Protein AF-0000000084641080 (afdb_homodimer)

pLDDT: mean 79.02, std 22.58, range [19.97, 98.75]

Organism: NCBI:txid1299332

InterPro domains:
  IPR001754 Orotidine 5'-phosphate decarboxylase domain [PF00215] (930-1069)
  IPR005479 Carbamoyl phosphate synthase, ATP-binding domain [PF02786] (374-576)
  IPR005479 Carbamoyl phosphate synthase, ATP-binding domain [PS00866] (410-424)
  IPR005479 Carbamoyl phosphate synthase, ATP-binding domain [PS00867] (539-546)
  IPR005480 Carbamoyl-phosphate synthetase, large subunit oligomerisation domain [PF02787] (115-191)
  IPR005480 Carbamoyl-phosphate synthetase, large subunit oligomerisation domain [SM01096] (112-235)
  IPR005483 Carbamoyl phosphate synthase, CPSase domain [PR00098] (263-277)
  IPR005483 Carbamoyl phosphate synthase, CPSase domain [PR00098] (292-302)
  IPR005483 Carbamoyl phosphate synthase, CPSase domain [PR00098] (414-426)
  IPR005483 Carbamoyl phosphate synthase, CPSase domain [PR00098] (450-469)
  IPR005483 Carbamoyl phosphate synthase, CPSase domain [PR00098] (484-501)
  IPR005483 Carbamoyl phosphate synthase, CPSase domain [PR00098] (539-568)
  IPR005483 Carbamoyl phosphate synthase, CPSase domain [PR00098] (628-646)
  IPR011060 Ribulose-phosphate binding barrel [SSF51366] (931-1075)
  IPR011607 Methylglyoxal synthase-like domain [PF02142] (672-764)
  IPR011607 Methylglyoxal synthase-like domain [PS51855] (652-799)
  IPR011607 Methylglyoxal synthase-like domain [SM00851] (671-764)
  IPR011761 ATP-grasp fold [PS50975] (379-570)
  IPR013785 Aldolase-type TIM barrel [G3DSA:3.20.20.70] (931-1079)
  IPR013815 ATP-grasp fold, subdomain 1 [G3DSA:3.30.1490.20] (387-456)

Foldseek 3Di:
DVCLFQVFPPVVVVVVVVVPDDQQRDAGPFLSPGGNPPAFDFQKDKDKDFAADCLLFPQFDQFDDPFDRGLKMFMAIGNDDLQRVLFRQCLRPDPDNGALLDDDDDDALVVLLQVLQTDGPCNVNSLLVNVLRPDDLVSSCVSNVPDSVVSVSSNVVSVLLVVLLPDPDDDLQSLLVCVQSVDALQNSCSSVVVQVHSVSSVVVCVVSQFAWAKDANRSHHVPGDTPQQEIETGRDSDSPDHHPHAADAQFAEEEEEAQGIFDFQFHQLLLVLRLLLQVLVVVVGHQYEYEYGGPVHPSSNSPSGSHYYNGRLDLVTVVSVLVVQQVSNPPHPGHPEYEQFRRGDSSLVCQVVCVVVVHHHFWQHNQLQVCQQDPVSVVVLCVVLVAAAFDKDWALDLVVVVVSCVVSDDFKWKAKGPDGLRSLIDTRGDSVVSVVSSVVVVPRDPVIIMMIGHFDPQWWKKKWKWADLQPDIFTLWIWTWLFAPFFAPLQTKIKPPDDPDDPVNLVVVVSSVVSSCNSSRGFFMKMWMWIADPNGIHTDGMGSHDGSCQVVSCLLQVANRSSVRSVSRVPDHPCNCCVVVNAPVDHHRSDADPQAKMKMKHFAADQVSTAHPVRFTFFPDGGSRGGGSDMDMFIDRDLLQSLQRRCCVHQRGADLEAEEEEEEDPVCLVLCQVLQQLNVVSPYAYEYADVSCVSNVVSPHDHHHAYQPVDDDDPPHHPHHLLRCLLVVRHQEYEAADDNDPDPVVRVRSNRRSCVVSRHYYHHGSSSSVSSSSNSVCVNVVVHFDDDSVVSSVVRSVVSPPVDDPPDPPPPVPDDAQAFQDPPLPPPPDDPPPPPPPPDDLDAEQQPALVCLVVVPPRSNVVVQVVQVVHVVNVHQHEHEPDDPDCCVVVVCCPDVVNVVVVPPPVPDPPPPDDPLLVVLQVCRNQAEYEDEDPPVCVVVVVSCVVRNHAYAYEQAESPRVCHCQNQDDDPNDGSSQVVLVVLLVCQVVVPCLVDPAAGRYHYEHELSGRDAAQNLSNSHAYEYEQDASRPRFLVSVCPHNNDQLVRYHYDCSSQLPSLDDDPVRSVVSVVVVCVRNVVSVVD/DVCLFQVFPPVVVVVVVVVPDDQQRDAGPFLSPGGNPPAFDFQKDKDKDFAADCLLFPQFDQFDDPFDRGLWMFMAIGNDDLQRVLFRQCLRPDPDNGALLDDDDDDALVVLLQVLQTDGPCNVNSLLVNLLRPDDLVSSCVSNVPDSVVSVSSNVVSVLLCVLLPDPDDDLQSLLVCVQSVQALQNSCSSVVVQVHSVSSVVVCVVSQFAWAKDANRSHHVPGDTPQQEIETGRDSDSPDHHPHAADAQFAEEEEEAQGIFDFQFHQLLLVLRLLLQVLVVVVGHQYEYEYGGPVHPSSNSPSGSHYYNGRLDLVTVVSVLVVQQVSNPPHPGHPEYEQFRRGDSSLVCQVVCVVVVHHHFWQHNQLQVCQQDPVSVVVLCVVLVAAAFDKDWALDLVVVVVSCVVSDDFKWKAKGPDGLRSLIDTRGDSVVSVVSSVVVVPRDPVIIMMIGHDDPQWWKKKWKWADLQPDIFTLWIWTWLFGPFFAPLQTKIKPPDDPDDPVRLVVVVSSVVSSCNSSRGFFMKMWMWIADPNGIHTDGMGSHDGSCQVVSCLLQVANRSSVRSVSRVPDHPCNCLVVVNAPVDHHSSDADPQAKMKMKHFAADQVSTAHPVRFTFFPDGGNRGGGSDMDMFIDRDLLQSLQRRCCVHQRGADLEAEEEEEEDPVCLVLCQVLQQLNVVSPYAYEYADVSCVSNVVSPHDHHHAYQPVDDDDPPHHPHHLLRCLLVVRHQEYEAADDPDPDPVVRVRSNRRSCVVSRHYYHHGSSSSVSSSSNSVCVNVVVHFDDDSVVSSVVRSVVSPVVDDPPDVPPPVPDDAQAWQDPPLPPPDDDPPPPPPPPDDLDDAQQPALVCLVVVPPRSNVVVQVVQVVCVVNVHQHEHEPDDPDCCVVVVCCPDVVNVVVVPVPVPDPPPPDDPLLVVLQVCRNQAEYEDEDPPVCVVNVVSCVVRNHAYAYEQAESPRVCHCQNQDDDPNDGSSQVVLVVLLVVCVVVNPLVDPAAGSYHYEHELSGRDAAQNLSNSHAYEYEQDASRRRFLVSVPPHNNDQLVRYHYDCSSQLPSLDDDPVSSVVSVVVVCVRNVVSVVD

Nearest PDB structures (foldseek):
  6w2j-assembly1_A  TM=8.982E-01  e=1.143E-60  Homo sapiens
  6w2j-assembly2_B  TM=9.033E-01  e=1.580E-60  Homo sapiens
  5dot-assembly1_B  TM=8.981E-01  e=7.835E-61  Homo sapiens
  5dot-assembly1_A  TM=8.887E-01  e=2.070E-60  Homo sapiens
  6uel-assembly1_A  TM=8.988E-01  e=5.570E-59  Homo sapiens

Radius of gyration: 44.65 Å; Cα contacts (8 Å, |Δi|>4): 4256; chains: 2; bounding box: 108×131×89 Å

Secondary structure (DSSP, 8-state):
-HHHHH---HHHHHHHHHTT--TTTSBPTTTSSSBTTSPPB-SSEEEEEEE--GGGSTT------SS---SEEEEEEESSHHHHHHHHHHTS-SS--STTSSPPPSS-HHHHHHHHTS--TTHHHHHHHHHHTT--HHHHHHHH---HHHHHHHHHHHHHHHHHHH-SS--HHHHHHHHHTT--HHHHHHH-GGG-HHHHHHHHHHHTT---EEEE--SBTTSS---S-EEEEE--SSTTPPP-PPP--SS-EEEEE---S-BTTB-HHHHHHHHHHHHHHHHTT-EEEEEE--TTSSTTSTTTSSEEEE---SHHHHHHHHHHHHHHTTTS--EEEEE-SSS-HHHHHHHHHHHHTT--B-SS-HHHHHHHH-HHHHHHHHHHHT-----EEEESSHHHHHHHHHHH-SSEEEEETT-STTTT-EEE-SHHHHHHHHHH-TT-BTTBPEEEEE--TTPEEEEEEEEE-SS-EEEEEEEEESSPTTS-TTTS-EEES-SS--HHHHHHHHHHHHHHHHHHT--EEEEEEEEEETTEEEEEEEESS--TTHHHHHHHHT--HHHHHHHHHTT--HHHHHHHTSS-SSS-TTS--TTPPEEEEEEE--GGG-B-TTSPBPP----SS---SEEEEEEESSHHHHHHHHHHHHT-PPPSSSEEEEE--HHHHHHHHHHHHHHHHTT-EEEE-HHHHHHHHHTT---EE-B-TTS---TTS-SSBHHHHHHTT--SEEEEPPPSSSSTHHHHHHHHHHHHHTT--EE-SHHHHHHHHHHHHHHHHT------HHHHHHHHHHHHHTTS-SSGGGTGGGTS------STT----------TT--SS--------HHHHHHTHHHHHHHHHHHHHHHHHTT---EEE-----HHHHHHHHHSHHHHHHHHHHTTSS-----HHHHHHHSTTS-SEEEE-SHHHHHHHHHHHHHTT-EEEEEEE-S-HHHHHHHT-EETTEEHHHHHHHHHHHHHHHTS---SS---SEEEEE-TT-SSPPP-TT--S-EEE--BSTTSB-GGGGGGGGG--GGGEEE--HHHHHHT-S-HHHHHHHHHHHHHHHHHHHH-/-HHHHH---HHHHHHHHHTT--TTTSBPTTTSSSBTTSPPB-SSEEEEEEE--GGGSTT------SS---SEEEEEEESSHHHHHHHHHHTS-SS--STTSSPPPSS-HHHHHHHHTS--TTHHHHHHHHHHTT--HHHHHHHH---HHHHHHHHHHHHHHHHHHH-SS--HHHHHHHHHTT--HHHHHHH-GGG-HHHHHHHHHHHTT---EEEE--SBTTSS---S-EEEEE--SSTT----PPP--SS-EEEEE---S-BTTB-HHHHHHHHHHHHHHHHTTPEEEEEE--TTSSTTSTTTSSEEEE---SHHHHHHHHHHHHHHTTTS--EEEEE-SSS-HHHHHHHHHHHHTT--B-SS-HHHHHHHH-HHHHHHHHHHHT-----EEEESSHHHHHHHHHHH-SSEEEEETT-STTTT-EEE-SHHHHHHHHHH-TT-BTTBPEEEEE--TTPEEEEEEEEE-SS-EEEEEEEEESSPTTS-TTTS-EEES-SS--HHHHHHHHHHHHHHHHHHT--EEEEEEEEEETTEEEEEEEESS--TTHHHHHHHHT--HHHHHHHHHTT--HHHHHHHTSS-SSS-TTS--TTPPEEEEEEE--GGG-B-TTSPBPP----SS----EEEEEEESSHHHHHHHHHHHHT-PPPSSSEEEEE--HHHHHHHHHHHHHHHHTT-EEEE-HHHHHHHHHTT---EE-B-TTS---TTS-SSBHHHHHHTT--SEEEEPPPSSSSTHHHHHHHHHHHHHTT--EE-SHHHHHHHHHHHHHHHHT------HHHHHHHHHHHHHTTS-SSTTTTGGGTS------STT----------TT--SS--------HHHHHHTHHHHHHHHHHHHHHHHHTT---EEE-----HHHHHHHHHSHHHHHHHHHHHHSS-----HHHHHHHSTTS-SEEEE-SHHHHHHHHHHHHHTT-EEEEEEE-S-HHHHHHHT-BSSSSBHHHHHHHHHHHHHHHTS---SS---SEEEEE-TT-SSPPP-TT--S-EEE--BSTTSB-GGGGGGGGG--GGGEEE--HHHHHHT-S-HHHHHHHHHHHHHHHHHHHH-

Solvent-accessible surface area (backbone atoms only — not comparable to full-atom values): 113595 Å² total; per-residue (Å²): 82,68,33,63,70,45,60,48,60,52,68,61,50,50,52,43,39,73,74,68,50,52,50,77,71,35,64,24,82,40,48,66,70,44,36,53,65,57,77,76,35,75,74,55,30,74,34,74,45,75,26,71,59,64,85,75,41,75,71,39,47,66,66,65,63,94,61,75,65,59,66,23,36,17,36,19,49,15,76,37,64,59,29,5,47,37,42,24,40,45,26,53,77,58,92,44,60,36,76,72,52,59,83,77,75,87,74,56,56,70,52,39,45,56,52,32,58,52,50,37,90,61,38,69,58,39,54,51,49,30,43,70,66,64,48,50,49,65,57,52,18,65,40,50,68,47,60,47,69,61,44,44,56,48,45,51,51,50,51,47,50,52,49,62,61,65,41,91,65,87,47,68,68,58,47,38,49,43,36,39,50,36,52,48,46,54,33,50,15,57,62,38,66,87,38,65,36,43,64,36,39,47,52,53,34,56,77,68,66,62,65,67,30,33,46,66,65,32,33,36,56,72,76,45,71,47,74,46,52,31,30,29,60,43,40,56,86,51,88,79,62,73,55,63,69,70,73,50,40,86,40,42,26,34,38,37,36,36,44,40,30,36,38,70,76,42,48,70,45,22,40,51,31,43,39,37,26,28,47,46,40,39,74,72,56,33,41,22,34,30,39,31,20,24,56,87,44,66,52,58,34,69,79,48,25,69,26,32,36,45,40,40,87,42,70,69,53,46,51,52,51,50,51,52,48,38,58,26,7,60,95,40,70,22,64,68,26,33,41,28,42,38,9,34,66,56,28,44,71,40,39,55,64,41,41,76,70,68,46,50,66,39,36,42,40,49,70,28,49,48,36,48,69,34,65,70,57,31,48,50,46,29,56,74,66,71,48,51,56,65,60,67,44,78,20,63,46,65,72,50,41,51,52,46,42,62,72,67,36,73,41,28,34,37,32,53,60,95,53,70,45,32,52,78,31,42,80,34,68,48,69,68,54,45,52,52,48,55,64,64,44,75,68,57,31,86,90,34,29,36,34,42,29,48,48,62,79,82,12,43,27,33,43,34,40,30,36,26,50,71,82,56,71,44,42,48,28,45,29,32,37,50,41,45,46,58,46,20,73,68,49,34,30,29,27,34,54,64,57,45,70,38,69,67,55,50,50,52,50,51,54,51,51,49,48,47,40,61,64,48,47,38,22,18,38,32,26,38,37,35,34,42,44,96,90,39,68,26,52,74,49,52,41,69,21,50,49,73,54,50,62,57,38,19,66,67,63,61,32,57,55,43,40,53,30,48,43,27,34,74,66,43,44,63,69,56,35,21,73,72,59,61,37,62,78,68,75,45,40,73,64,63,57,87,84,48,56,21,29,22,40,30,42,29,67,60,60,85,61,38,30,25,82,87,64,44,45,42,68,71,77,79,32,40,37,44,64,25,77,46,70,44,73,8,65,27,74,20,43,25,37,4,41,33,45,16,37,37,70,61,77,39,68,70,62,76,66,51,26,36,36,40,42,58,28,54,88,49,41,71,75,42,50,61,53,52,41,49,42,44,73,69,61,30,44,38,34,15,31,62,74,42,33,46,34,36,42,36,59,64,30,81,63,44,64,28,28,53,66,84,53,75,75,43,95,95,47,48,75,55,25,52,49,53,38,44,74,70,61,62,43,49,32,38,40,44,33,72,64,89,65,84,70,73,46,61,50,55,38,49,43,44,11,50,32,55,70,69,68,36,58,72,34,53,41,72,48,42,43,48,47,47,48,37,10,28,50,26,57,67,69,60,68,71,76,86,76,56,67,67,58,50,39,51,52,55,53,49,61,68,58,57,80,58,79,88,73,68,67,70,62,68,70,67,69,75,84,53,77,62,55,72,76,73,74,72,61,84,70,74,80,73,80,80,61,81,75,74,64,82,71,89,62,76,63,72,52,55,46,46,46,62,13,50,74,44,41,69,56,13,40,50,48,41,47,49,50,46,50,48,28,56,75,60,73,37,75,46,48,36,41,54,67,67,68,66,57,51,64,58,40,48,53,54,64,37,72,64,37,48,49,64,54,56,55,54,67,66,61,84,83,73,65,80,44,68,69,51,40,50,52,60,37,76,68,67,46,45,34,42,38,48,69,65,72,76,60,42,58,63,48,47,53,53,29,52,74,56,70,19,26,35,26,37,64,27,40,53,51,47,74,83,48,39,63,56,26,59,32,72,60,94,90,31,28,39,17,33,49,47,36,50,49,46,13,48,44,23,58,67,70,32,79,50,74,70,97,57,59,22,54,49,24,34,27,39,25,52,39,40,81,78,54,48,66,40,62,71,22,56,26,34,33,38,22,41,35,27,53,77,40,63,7,53,57,79,61,55,61,65,48,22,60,35,56,42,88,30,54,42,74,40,44,59,67,38,21,55,64,43,43,84,46,63,68,42,23,47,48,36,41,50,51,47,44,57,50,41,38,49,39,70,74,88,83,68,32,63,70,45,61,47,61,50,68,62,50,48,53,43,39,73,74,70,50,51,51,78,73,36,63,23,83,40,48,66,69,44,35,52,65,56,77,76,35,74,74,57,30,74,35,75,47,76,25,71,59,65,87,75,40,76,73,41,46,66,64,65,62,94,60,76,67,59,65,26,36,18,36,19,48,14,76,39,62,60,28,4,48,38,42,23,41,45,26,53,78,57,92,44,60,35,76,73,53,57,83,77,76,86,74,55,56,68,52,38,45,57,52,31,57,51,51,38,91,60,38,70,61,39,53,51,49,29,43,69,65,66,49,51,48,65,57,52,20,65,40,51,68,48,60,47,68,62,44,44,56,49,46,52,52,48,52,49,49,51,50,61,60,66,41,90,65,87,46,68,66,59,49,38,50,42,37,39,50,35,50,49,45,54,35,49,15,57,62,37,66,88,39,67,35,40,65,37,38,47,54,52,34,55,76,66,66,62,65,66,29,33,45,68,66,33,35,38,56,70,76,43,73,47,75,45,53,31,33,30,58,43,40,56,84,54,87,79,62,73,56,64,70,69,72,49,41,87,40,40,25,35,40,38,36,37,47,41,31,36,39,70,77,41,47,67,44,23,41,53,32,42,39,37,24,28,47,47,40,39,73,71,57,32,40,22,34,30,38,30,22,23,55,88,44,66,52,60,35,70,81,46,26,69,25,30,35,45,39,38,84,42,70,69,53,47,52,51,50,51,52,51,49,38,57,26,7,60,93,39,71,22,63,68,27,33,41,28,41,36,11,33,66,56,28,43,72,39,38,53,65,43,41,76,70,66,47,51,66,40,38,42,41,50,70,30,50,49,37,48,70,34,67,70,57,31,48,52,46,30,57,75,67,70,47,51,54,66,60,68,44,79,21,62,46,64,71,50,41,51,53,47,42,61,72,69,35,70,41,27,33,36,33,52,59,95,53,71,47,32,53,77,30,42,82,33,69,47,70,66,53,46,51,54,48,55,63,66,45,75,68,58,30,87,90,36,30,35,36,44,28,49,49,63,77,83,11,44,29,34,42,33,38,30,38,27,51,69,82,56,70,44,44,47,28,44,30,34,37,49,40,46,46,57,45,18,73,67,50,34,31,29,27,36,54,62,55,45,70,39,70,68,55,51,51,51,49,50,54,50,50,48,47,48,40,62,63,48,47,37,24,17,38,31,27,39,34,33,32,42,45,96,90,39,67,28,51,72,48,52,42,69,19,49,47,73,55,49,60,56,37,19,67,66,64,62,32,57,55,43,40,53,28,46,42,28,34,75,67,44,44,62,72,56,36,20,74,72,60,61,37,61,77,69,76,47,40,73,63,63,58,89,82,48,55,23,29,22,39,29,42,30,70,59,59,86,60,38,28,24,82,88,64,46,46,43,68,70,76,78,32,39,38,43,64,24,77,46,72,42,74,8,67,27,73,20,43,25,37,4,42,33,44,16,38,38,72,59,79,39,69,72,63,76,65,50,24,35,37,40,41,59,26,54,87,48,42,70,74,43,49,60,53,52,40,50,42,44,72,70,60,28,44,40,35,15,32,63,73,43,31,47,33,35,42,36,60,65,30,81,64,43,64,28,29,55,66,83,53,73,75,44,95,96,49,50,75,54,26,53,49,54,37,45,72,72,62,62,44,49,32,38,40,45,32,72,64,89,63,84,70,74,44,61,50,54,39,48,43,44,11,49,34,55,70,69,69,36,58,72,33,53,42,71,48,40,44,48,48,48,48,38,10,28,52,27,56,68,69,61,68,71,76,83,75,56,68,67,59,51,38,51,52,54,53,50,61,70,57,58,81,58,78,88,72,68,65,70,64,65,69,65,69,74,85,62,72,68,52,72,76,71,74,70,63,85,68,74,79,71,80,80,63,82,74,75,65,82,74,89,71,77,72,73,53,55,46,46,48,64,15,51,74,44,40,68,56,13,40,50,48,40,47,51,51,45,51,50,31,55,74,65,72,43,77,52,50,39,42,55,70,68,68,67,56,50,66,59,40,50,51,51,64,38,71,63,36,50,47,63,52,55,55,52,66,66,58,85,82,69,65,81,43,68,69,51,39,50,52,60,36,76,69,66,45,45,32,42,38,49,69,65,71,75,61,43,58,61,48,47,52,53,29,54,74,52,70,19,25,34,27,37,63,27,40,54,57,48,70,83,47,38,65,57,25,60,31,71,59,93,92,32,29,39,18,34,49,45,36,49,49,46,13,46,42,22,57,67,71,32,79,51,73,73,97,58,60,22,55,48,24,34,28,39,25,51,41,42,84,79,55,47,66,42,63,71,23,58,25,33,31,38,20,41,36,27,52,75,35,60,6,53,57,80,60,55,59,66,47,22,58,34,57,42,87,30,54,42,74,40,44,53,66,39,21,55,64,41,44,83,47,63,67,42,22,47,48,36,40,48,50,48,45,59,48,41,41,50,38,70,74,90

Sequence (2168 aa):
MASKATGFPIAKIAAKLAIGYTLDEIVNDITKETPACFEPTLDYVVVKAPRFAFEKFPGADATLTTTMKSVGEAMSLGRNFVKALGKVMRSLETSRAGFWTATDPEGGLDDVLTRLQTPTEGRLYDLELALRLGASVDRVAEASGVDPWFVAQIDELVGLRAELVDAPVLDADLLRHAKHSELSDRQIASLRPELAGEDGVRSLRERLGIHPVYKTVDTCAAEFEAKTPYHYSSYELDPAAETEVAPQIDKPKVLILGSGPNRIGQGIEFDYSCVHAATTLSQAGFETVMINCNPETVSTDYDTADRLYFEPLTFEDVLEVFHAEEQSAAGGAGVVGVIVQLGGQTPLGLAERLANAGVPIVGTPPAAIDLAEDRGAFGDVLTAAGLPAPRYGTATTFAQARRIAEDIGYPVLVRPSYVLGGRGMEIVYDEETLRGYITRATELSPAHPVLVDRFLEDAVEIDVDALCDGTEVYIGGVMEHIEEAGIHSGDSACALPRVTLGRSDIEKVRKATEAIAHGIGVVGLLNVQYALKDDILYVLEANPRASRTVPFVSKATAVPLAKACARVMLGASISQLRAEGMLARTGDGANADPRAPIAVKEAVLPFHRFRRADGAAIDSLLGPEMKSTGEVMGIDRDFGSAFAKSQTAAYGSLPAAGTVFVSVANRDKRSLVFPVKRLADLGFRVLATEGTAEMLRRNGIPCDEVRKHFEAPQPGRPAISAVDAIRAGEVDMVINTPYGNSGPRVDGYEIRSVAVSVNIPCVTTVQGALAAVQGIEAGIRGDIGVRSLQELHRAIEQQSAADGGPGDRIRRTLGRGQGTPRAAVFGDRSPPRVTSGLGSAGHRRRIGRVLRYLRGGLRGICGGQAAGGVFRSVRCRGICGAGRHDGRATGQWCAGPGGRQAWRHRVDDGGLRGGLGGRLAAGGRCRDCLALSGVRLAAALLEVATANDRGVFVLAATSNPEGATIQRADADGRTVAQLIVDQVGLFNSEVGEVTGSEPGSVGVVVGATVLNPPDVSGLGGPVLVPGVGVQGGRPEALGGLGGAAPQQLLPAVSREVLRAGPSISEVRAAAERMLDSVAYLSAVMASKATGFPIAKIAAKLAIGYTLDEIVNDITKETPACFEPTLDYVVVKAPRFAFEKFPGADATLTTTMKSVGEAMSLGRNFVKALGKVMRSLETSRAGFWTATDPEGGLDDVLTRLQTPTEGRLYDLELALRLGASVDRVAEASGVDPWFVAQIDELVGLRAELVDAPVLDADLLRHAKHSELSDRQIASLRPELAGEDGVRSLRERLGIHPVYKTVDTCAAEFEAKTPYHYSSYELDPAAETEVAPQIDKPKVLILGSGPNRIGQGIEFDYSCVHAATTLSQAGFETVMINCNPETVSTDYDTADRLYFEPLTFEDVLEVFHAEEQSAAGGAGVVGVIVQLGGQTPLGLAERLANAGVPIVGTPPAAIDLAEDRGAFGDVLTAAGLPAPRYGTATTFAQARRIAEDIGYPVLVRPSYVLGGRGMEIVYDEETLRGYITRATELSPAHPVLVDRFLEDAVEIDVDALCDGTEVYIGGVMEHIEEAGIHSGDSACALPRVTLGRSDIEKVRKATEAIAHGIGVVGLLNVQYALKDDILYVLEANPRASRTVPFVSKATAVPLAKACARVMLGASISQLRAEGMLARTGDGANADPRAPIAVKEAVLPFHRFRRADGAAIDSLLGPEMKSTGEVMGIDRDFGSAFAKSQTAAYGSLPAAGTVFVSVANRDKRSLVFPVKRLADLGFRVLATEGTAEMLRRNGIPCDEVRKHFEAPQPGRPAISAVDAIRAGEVDMVINTPYGNSGPRVDGYEIRSVAVSVNIPCVTTVQGALAAVQGIEAGIRGDIGVRSLQELHRAIEQQSAADGGPGDRIRRTLGRGQGTPRAAVFGDRSPPRVTSGLGSAGHRRRIGRVLRYLRGGLRGICGGQAAGGVFRSVRCRGICGAGRHDGRATGQWCAGPGGRQAWRHRVDDGGLRGGLGGRLAAGGRCRDCLALSGVRLAAALLEVATANDRGVFVLAATSNPEGATIQRADADGRTVAQLIVDQVGLFNSEVGEVTGSEPGSVGVVVGATVLNPPDVSGLGGPVLVPGVGVQGGRPEALGGLGGAAPQQLLPAVSREVLRAGPSISEVRAAAERMLDSVAYLSAV

Structure (mmCIF, N/CA/C/O backbone):
data_AF-0000000084641080-model_v1
#
loop_
_entity.id
_entity.type
_entity.pdbx_description
1 polymer 'Carbamoyl-phosphate synthase L chain, ATP binding domain protein'
#
loop_
_atom_site.group_PDB
_atom_site.id
_atom_site.type_symbol
_atom_site.label_atom_id
_atom_site.label_alt_id
_atom_site.label_comp_id
_atom_site.label_asym_id
_atom_site.label_entity_id
_atom_site.label_seq_id
_atom_site.pdbx_PDB_ins_code
_atom_site.Cartn_x
_atom_site.Cartn_y
_atom_site.Cartn_z
_atom_site.occupancy
_atom_site.B_iso_or_equiv
_atom_site.auth_seq_id
_atom_site.auth_comp_id
_atom_site.auth_asym_id
_atom_site.auth_atom_id
_atom_site.pdbx_PDB_model_num
ATOM 1 N N . MET A 1 1 ? -12.406 45.156 13.219 1 79.56 1 MET A N 1
ATOM 2 C CA . MET A 1 1 ? -11.375 46.125 12.875 1 79.56 1 MET A CA 1
ATOM 3 C C . MET A 1 1 ? -11.703 47.5 13.445 1 79.56 1 MET A C 1
ATOM 5 O O . MET A 1 1 ? -10.859 48.125 14.086 1 79.56 1 MET A O 1
ATOM 9 N N . ALA A 1 2 ? -12.906 47.875 13.117 1 80.88 2 ALA A N 1
ATOM 10 C CA . ALA A 1 2 ? -13.297 49.188 13.625 1 80.88 2 ALA A CA 1
ATOM 11 C C . ALA A 1 2 ? -13.242 49.219 15.148 1 80.88 2 ALA A C 1
ATOM 13 O O . ALA A 1 2 ? -12.875 50.25 15.734 1 80.88 2 ALA A O 1
ATOM 14 N N . SER A 1 3 ? -13.641 48.125 15.68 1 82.38 3 SER A N 1
ATOM 15 C CA . SER A 1 3 ? -13.586 48.062 17.125 1 82.38 3 SER A CA 1
ATOM 16 C C . SER A 1 3 ? -12.156 48.188 17.641 1 82.38 3 SER A C 1
ATOM 18 O O . SER A 1 3 ? -11.906 48.875 18.641 1 82.38 3 SER A O 1
ATOM 20 N N . LYS A 1 4 ? -11.227 47.531 17 1 85.81 4 LYS A N 1
ATOM 21 C CA . LYS A 1 4 ? -9.828 47.562 17.422 1 85.81 4 LYS A CA 1
ATOM 22 C C . LYS A 1 4 ? -9.227 48.969 17.172 1 85.81 4 LYS A C 1
ATOM 24 O O . LYS A 1 4 ? -8.406 49.438 17.953 1 85.81 4 LYS A O 1
ATOM 29 N N . ALA A 1 5 ? -9.602 49.469 16.047 1 86.44 5 ALA A N 1
ATOM 30 C CA . ALA A 1 5 ? -9.055 50.781 15.641 1 86.44 5 ALA A CA 1
ATOM 31 C C . ALA A 1 5 ? -9.5 51.875 16.594 1 86.44 5 ALA A C 1
ATOM 33 O O . ALA A 1 5 ? -8.734 52.781 16.891 1 86.44 5 ALA A O 1
ATOM 34 N N . THR A 1 6 ? -10.719 51.781 17.125 1 81.19 6 THR A N 1
ATOM 35 C CA . THR A 1 6 ? -11.281 52.906 17.891 1 81.19 6 THR A CA 1
ATOM 36 C C . THR A 1 6 ? -11.273 52.562 19.391 1 81.19 6 THR A C 1
ATOM 38 O O . THR A 1 6 ? -11.422 53.469 20.219 1 81.19 6 THR A O 1
ATOM 41 N N . GLY A 1 7 ? -11.203 51.281 19.672 1 78.06 7 GLY A N 1
ATOM 42 C CA . GLY A 1 7 ? -11.367 50.844 21.047 1 78.06 7 GLY A CA 1
ATOM 43 C C . GLY A 1 7 ? -12.82 50.719 21.469 1 78.06 7 GLY A C 1
ATOM 44 O O . GLY A 1 7 ? -13.109 50.375 22.609 1 78.06 7 GLY A O 1
ATOM 45 N N . PHE A 1 8 ? -13.703 51.031 20.594 1 77.94 8 PHE A N 1
ATOM 46 C CA . PHE A 1 8 ? -15.141 50.906 20.859 1 77.94 8 PHE A CA 1
ATOM 47 C C . PHE A 1 8 ? -15.641 49.5 20.578 1 77.94 8 PHE A C 1
ATOM 49 O O . PHE A 1 8 ? -15.586 49.031 19.438 1 77.94 8 PHE A O 1
ATOM 56 N N . PRO A 1 9 ? -16.047 48.844 21.641 1 80.06 9 PRO A N 1
ATOM 57 C CA . PRO A 1 9 ? -16.5 47.469 21.438 1 80.06 9 PRO A CA 1
ATOM 58 C C . PRO A 1 9 ? -17.844 47.375 20.734 1 80.06 9 PRO A C 1
ATOM 60 O O . PRO A 1 9 ? -18.859 47.062 21.375 1 80.06 9 PRO A O 1
ATOM 63 N N . ILE A 1 10 ? -17.844 47.344 19.484 1 80 10 ILE A N 1
ATOM 64 C CA . ILE A 1 10 ? -19.047 47.469 18.656 1 80 10 ILE A CA 1
ATOM 65 C C . ILE A 1 10 ? -19.922 46.219 18.844 1 80 10 ILE A C 1
ATOM 67 O O . ILE A 1 10 ? -21.141 46.344 19 1 80 10 ILE A O 1
ATOM 71 N N . ALA A 1 11 ? -19.328 45.062 18.766 1 81.31 11 ALA A N 1
ATOM 72 C CA . ALA A 1 11 ? -20.109 43.844 18.859 1 81.31 11 ALA A CA 1
ATOM 73 C C . ALA A 1 11 ? -20.812 43.75 20.219 1 81.31 11 ALA A C 1
ATOM 75 O O . ALA A 1 11 ? -21.984 43.344 20.297 1 81.31 11 ALA A O 1
ATOM 76 N N . LYS A 1 12 ? -20.125 44.031 21.266 1 82.19 12 LYS A N 1
ATOM 77 C CA . LYS A 1 12 ? -20.703 44.031 22.609 1 82.19 12 LYS A CA 1
ATOM 78 C C . LYS A 1 12 ? -21.844 45.031 22.719 1 82.19 12 LYS A C 1
ATOM 80 O O . LYS A 1 12 ? -22.906 44.688 23.234 1 82.19 12 LYS A O 1
ATOM 85 N N . ILE A 1 13 ? -21.609 46.156 22.25 1 82.06 13 ILE A N 1
ATOM 86 C CA . ILE A 1 13 ? -22.609 47.219 22.328 1 82.06 13 ILE A CA 1
ATOM 87 C C . ILE A 1 13 ? -23.828 46.844 21.5 1 82.06 13 ILE A C 1
ATOM 89 O O . ILE A 1 13 ? -24.969 47 21.938 1 82.06 13 ILE A O 1
ATOM 93 N N . ALA A 1 14 ? -23.484 46.344 20.297 1 84.25 14 ALA A N 1
ATOM 94 C CA . ALA A 1 14 ? -24.578 45.938 19.438 1 84.25 14 ALA A CA 1
ATOM 95 C C . ALA A 1 14 ? -25.406 44.844 20.094 1 84.25 14 ALA A C 1
ATOM 97 O O . ALA A 1 14 ? -26.641 44.812 19.984 1 84.25 14 ALA A O 1
ATOM 98 N N . ALA A 1 15 ? -24.688 43.938 20.688 1 86.5 15 ALA A N 1
ATOM 99 C CA . ALA A 1 15 ? -25.391 42.844 21.375 1 86.5 15 ALA A CA 1
ATOM 100 C C . ALA A 1 15 ? -26.25 43.406 22.516 1 86.5 15 ALA A C 1
ATOM 102 O O . ALA A 1 15 ? -27.391 42.938 22.703 1 86.5 15 ALA A O 1
ATOM 103 N N . LYS A 1 16 ? -25.75 44.312 23.266 1 85.5 16 LYS A N 1
ATOM 104 C CA . LYS A 1 16 ? -26.484 44.906 24.375 1 85.5 16 LYS A CA 1
ATOM 105 C C . LYS A 1 16 ? -27.672 45.719 23.859 1 85.5 16 LYS A C 1
ATOM 107 O O . LYS A 1 16 ? -28.766 45.688 24.438 1 85.5 16 LYS A O 1
ATOM 112 N N . LEU A 1 17 ? -27.469 46.375 22.828 1 85.38 17 LEU A N 1
ATOM 113 C CA . LEU A 1 17 ? -28.562 47.125 22.203 1 85.38 17 LEU A CA 1
ATOM 114 C C . LEU A 1 17 ? -29.656 46.188 21.734 1 85.38 17 LEU A C 1
ATOM 116 O O . LEU A 1 17 ? -30.844 46.469 21.891 1 85.38 17 LEU A O 1
ATOM 120 N N . ALA A 1 18 ? -29.156 45.156 21.188 1 87.81 18 ALA A N 1
ATOM 121 C CA . ALA A 1 18 ? -30.094 44.156 20.641 1 87.81 18 ALA A CA 1
ATOM 122 C C . ALA A 1 18 ? -30.984 43.594 21.75 1 87.81 18 ALA A C 1
ATOM 124 O O . ALA A 1 18 ? -32.125 43.219 21.5 1 87.81 18 ALA A O 1
ATOM 125 N N . ILE A 1 19 ? -30.438 43.562 22.984 1 87.19 19 ILE A N 1
ATOM 126 C CA . ILE A 1 19 ? -31.234 43 24.062 1 87.19 19 ILE A CA 1
ATOM 127 C C . ILE A 1 19 ? -31.969 44.094 24.812 1 87.19 19 ILE A C 1
ATOM 129 O O . ILE A 1 19 ? -32.562 43.844 25.859 1 87.19 19 ILE A O 1
ATOM 133 N N . GLY A 1 20 ? -31.969 45.375 24.422 1 84 20 GLY A N 1
ATOM 134 C CA . GLY A 1 20 ? -32.906 46.375 24.891 1 84 20 GLY A CA 1
ATOM 135 C C . GLY A 1 20 ? -32.188 47.562 25.578 1 84 20 GLY A C 1
ATOM 136 O O . GLY A 1 20 ? -32.844 48.531 25.969 1 84 20 GLY A O 1
ATOM 137 N N . TYR A 1 21 ? -30.906 47.469 25.656 1 86.56 21 TYR A N 1
ATOM 138 C CA . TYR A 1 21 ? -30.188 48.625 26.234 1 86.56 21 TYR A CA 1
ATOM 139 C C . TYR A 1 21 ? -30.156 49.781 25.266 1 86.56 21 TYR A C 1
ATOM 141 O O . TYR A 1 21 ? -30.344 49.625 24.062 1 86.56 21 TYR A O 1
ATOM 149 N N . THR A 1 22 ? -30.078 51 25.891 1 85.5 22 THR A N 1
ATOM 150 C CA . THR A 1 22 ? -29.859 52.188 25.078 1 85.5 22 THR A CA 1
ATOM 151 C C . THR A 1 22 ? -28.422 52.656 25.188 1 85.5 22 THR A C 1
ATOM 153 O O . THR A 1 22 ? -27.719 52.312 26.141 1 85.5 22 THR A O 1
ATOM 156 N N . LEU A 1 23 ? -27.938 53.469 24.25 1 84 23 LEU A N 1
ATOM 157 C CA . LEU A 1 23 ? -26.547 53.906 24.188 1 84 23 LEU A CA 1
ATOM 158 C C . LEU A 1 23 ? -26.156 54.656 25.438 1 84 23 LEU A C 1
ATOM 160 O O . LEU A 1 23 ? -25.016 54.594 25.875 1 84 23 LEU A O 1
ATOM 164 N N . ASP A 1 24 ? -27.062 55.438 26.047 1 81.94 24 ASP A N 1
ATOM 165 C CA . ASP A 1 24 ? -26.766 56.25 27.219 1 81.94 24 ASP A CA 1
ATOM 166 C C . ASP A 1 24 ? -26.688 55.375 28.484 1 81.94 24 ASP A C 1
ATOM 168 O O . ASP A 1 24 ? -26.109 55.812 29.484 1 81.94 24 ASP A O 1
ATOM 172 N N . GLU A 1 25 ? -27.234 54.188 28.297 1 81.25 25 GLU A N 1
ATOM 173 C CA . GLU A 1 25 ? -27.219 53.25 29.422 1 81.25 25 GLU A CA 1
ATOM 174 C C . GLU A 1 25 ? -25.922 52.438 29.469 1 81.25 25 GLU A C 1
ATOM 176 O O . GLU A 1 25 ? -25.547 51.906 30.5 1 81.25 25 GLU A O 1
ATOM 181 N N . ILE A 1 26 ? -25.359 52.344 28.281 1 83.69 26 ILE A N 1
ATOM 182 C CA . ILE A 1 26 ? -24.156 51.531 28.203 1 83.69 26 ILE A CA 1
ATOM 183 C C . ILE A 1 26 ? -22.922 52.375 28.5 1 83.69 26 ILE A C 1
ATOM 185 O O . ILE A 1 26 ? -22.688 53.406 27.844 1 83.69 26 ILE A O 1
ATOM 189 N N . VAL A 1 27 ? -22.266 51.938 29.484 1 79.31 27 VAL A N 1
ATOM 190 C CA . VAL A 1 27 ? -21.031 52.625 29.859 1 79.31 27 VAL A CA 1
ATOM 191 C C . VAL A 1 27 ? -19.891 52.188 28.953 1 79.31 27 VAL A C 1
ATOM 193 O O . VAL A 1 27 ? -19.766 51 28.625 1 79.31 27 VAL A O 1
ATOM 196 N N . ASN A 1 28 ? -19.141 53.156 28.547 1 75.75 28 ASN A N 1
ATOM 197 C CA . ASN A 1 28 ? -17.969 52.875 27.719 1 75.75 28 ASN A CA 1
ATOM 198 C C . ASN A 1 28 ? -16.922 52.062 28.484 1 75.75 28 ASN A C 1
ATOM 200 O O . ASN A 1 28 ? -16.484 52.469 29.562 1 75.75 28 ASN A O 1
ATOM 204 N N . ASP A 1 29 ? -16.594 50.969 27.969 1 72.5 29 ASP A N 1
ATOM 205 C CA . ASP A 1 29 ? -15.703 50 28.641 1 72.5 29 ASP A CA 1
ATOM 206 C C . ASP A 1 29 ? -14.297 50.594 28.781 1 72.5 29 ASP A C 1
ATOM 208 O O . ASP A 1 29 ? -13.539 50.188 29.672 1 72.5 29 ASP A O 1
ATOM 212 N N . ILE A 1 30 ? -13.898 51.531 27.922 1 69.81 30 ILE A N 1
ATOM 213 C CA . ILE A 1 30 ? -12.539 52.031 27.891 1 69.81 30 ILE A CA 1
ATOM 214 C C . ILE A 1 30 ? -12.391 53.156 28.922 1 69.81 30 ILE A C 1
ATOM 216 O O . ILE A 1 30 ? -11.461 53.156 29.734 1 69.81 30 ILE A O 1
ATOM 220 N N . THR A 1 31 ? -13.328 54.125 28.938 1 68.75 31 THR A N 1
ATOM 221 C CA . THR A 1 31 ? -13.266 55.25 29.859 1 68.75 31 THR A CA 1
ATOM 222 C C . THR A 1 31 ? -13.922 54.906 31.203 1 68.75 31 THR A C 1
ATOM 224 O O . THR A 1 31 ? -13.609 55.531 32.219 1 68.75 31 THR A O 1
ATOM 227 N N . LYS A 1 32 ? -14.844 53.906 31.094 1 67.19 32 LYS A N 1
ATOM 228 C CA . LYS A 1 32 ? -15.648 53.469 32.219 1 67.19 32 LYS A CA 1
ATOM 229 C C . LYS A 1 32 ? -16.469 54.625 32.812 1 67.19 32 LYS A C 1
ATOM 231 O O . LYS A 1 32 ? -16.984 54.531 33.906 1 67.19 32 LYS A O 1
ATOM 236 N N . GLU A 1 33 ? -16.484 55.781 32.188 1 68.88 33 GLU A N 1
ATOM 237 C CA . GLU A 1 33 ? -17.203 56.938 32.688 1 68.88 33 GLU A CA 1
ATOM 238 C C . GLU A 1 33 ? -18.188 57.469 31.672 1 68.88 33 GLU A C 1
ATOM 240 O O . GLU A 1 33 ? -19.281 57.906 32.031 1 68.88 33 GLU A O 1
ATOM 245 N N . THR A 1 34 ? -17.797 57.438 30.484 1 74 34 THR A N 1
ATOM 246 C CA . THR A 1 34 ? -18.641 58.031 29.453 1 74 34 THR A CA 1
ATOM 247 C C . THR A 1 34 ? -19.609 57 28.891 1 74 34 THR A C 1
ATOM 249 O O . THR A 1 34 ? -19.297 55.812 28.844 1 74 34 THR A O 1
ATOM 252 N N . PRO A 1 35 ? -20.766 57.531 28.672 1 77.5 35 PRO A N 1
ATOM 253 C CA . PRO A 1 35 ? -21.688 56.625 28 1 77.5 35 PRO A CA 1
ATOM 254 C C . PRO A 1 35 ? -21.234 56.25 26.578 1 77.5 35 PRO A C 1
ATOM 256 O O . PRO A 1 35 ? -20.422 56.969 25.984 1 77.5 35 PRO A O 1
ATOM 259 N N . ALA A 1 36 ? -21.797 55.25 26 1 76.69 36 ALA A N 1
ATOM 260 C CA . ALA A 1 36 ? -21.438 54.719 24.672 1 76.69 36 ALA A CA 1
ATOM 261 C C . ALA A 1 36 ? -21.875 55.688 23.578 1 76.69 36 ALA A C 1
ATOM 263 O O . ALA A 1 36 ? -21.375 55.625 22.453 1 76.69 36 ALA A O 1
ATOM 264 N N . CYS A 1 37 ? -22.719 56.594 23.953 1 74.94 37 CYS A N 1
ATOM 265 C CA . CYS A 1 37 ? -23.203 57.562 22.953 1 74.94 37 CYS A CA 1
ATOM 266 C C . CYS A 1 37 ? -22.219 58.688 22.75 1 74.94 37 CYS A C 1
ATOM 268 O O . CYS A 1 37 ? -22.359 59.5 21.828 1 74.94 37 CYS A O 1
ATOM 270 N N . PHE A 1 38 ? -21.266 58.719 23.578 1 74.31 38 PHE A N 1
ATOM 271 C CA . PHE A 1 38 ? -20.25 59.75 23.391 1 74.31 38 PHE A CA 1
ATOM 272 C C . PHE A 1 38 ? -19.406 59.469 22.156 1 74.31 38 PHE A C 1
ATOM 274 O O . PHE A 1 38 ? -19.016 58.312 21.922 1 74.31 38 PHE A O 1
ATOM 281 N N . GLU A 1 39 ? -19.266 60.438 21.25 1 67.12 39 GLU A N 1
ATOM 282 C CA . GLU A 1 39 ? -18.562 60.281 19.984 1 67.12 39 GLU A CA 1
ATOM 283 C C . GLU A 1 39 ? -17.094 59.906 20.219 1 67.12 39 GLU A C 1
ATOM 285 O O . GLU A 1 39 ? -16.406 60.562 21.016 1 67.12 39 GLU A O 1
ATOM 290 N N . PRO A 1 40 ? -16.672 58.844 19.578 1 70.88 40 PRO A N 1
ATOM 291 C CA . PRO A 1 40 ? -15.266 58.469 19.688 1 70.88 40 PRO A CA 1
ATOM 292 C C . PRO A 1 40 ? -14.352 59.438 18.922 1 70.88 40 PRO A C 1
ATOM 294 O O . PRO A 1 40 ? -14.719 59.938 17.859 1 70.88 40 PRO A O 1
ATOM 297 N N . THR A 1 41 ? -13.367 60 19.547 1 73.38 41 THR A N 1
ATOM 298 C CA . THR A 1 41 ? -12.359 60.844 18.938 1 73.38 41 THR A CA 1
ATOM 299 C C . THR A 1 41 ? -10.969 60.219 19.062 1 73.38 41 THR A C 1
ATOM 301 O O . THR A 1 41 ? -10.625 59.688 20.109 1 73.38 41 THR A O 1
ATOM 304 N N . LEU A 1 42 ? -10.281 60.188 17.891 1 81.25 42 LEU A N 1
ATOM 305 C CA . LEU A 1 42 ? -8.969 59.562 17.859 1 81.25 42 LEU A CA 1
ATOM 306 C C . LEU A 1 42 ? -7.871 60.594 17.656 1 81.25 42 LEU A C 1
ATOM 308 O O . LEU A 1 42 ? -8.07 61.594 16.938 1 81.25 42 LEU A O 1
ATOM 312 N N . ASP A 1 43 ? -6.793 60.5 18.281 1 85.06 43 ASP A N 1
ATOM 313 C CA . ASP A 1 43 ? -5.625 61.344 18.062 1 85.06 43 ASP A CA 1
ATOM 314 C C . ASP A 1 43 ? -4.496 60.562 17.391 1 85.06 43 ASP A C 1
ATOM 316 O O . ASP A 1 43 ? -3.318 60.875 17.578 1 85.06 43 ASP A O 1
ATOM 320 N N . TYR A 1 44 ? -4.812 59.5 16.812 1 91.75 44 TYR A N 1
ATOM 321 C CA . TYR A 1 44 ? -3.875 58.656 16.062 1 91.75 44 TYR A CA 1
ATOM 322 C C . TYR A 1 44 ? -4.492 58.188 14.758 1 91.75 44 TYR A C 1
ATOM 324 O O . TYR A 1 44 ? -5.676 58.438 14.492 1 91.75 44 TYR A O 1
ATOM 332 N N . VAL A 1 45 ? -3.631 57.562 13.875 1 93.5 45 VAL A N 1
ATOM 333 C CA . VAL A 1 45 ? -4.055 57.031 12.594 1 93.5 45 VAL A CA 1
ATOM 334 C C . VAL A 1 45 ? -3.91 55.5 12.609 1 93.5 45 VAL A C 1
ATOM 336 O O . VAL A 1 45 ? -2.955 54.969 13.18 1 93.5 45 VAL A O 1
ATOM 339 N N . VAL A 1 46 ? -4.969 54.844 12.055 1 94.94 46 VAL A N 1
ATOM 340 C CA . VAL A 1 46 ? -4.922 53.406 11.93 1 94.94 46 VAL A CA 1
ATOM 341 C C . VAL A 1 46 ? -4.82 53 10.453 1 94.94 46 VAL A C 1
ATOM 343 O O . VAL A 1 46 ? -5.539 53.562 9.609 1 94.94 46 VAL A O 1
ATOM 346 N N . VAL A 1 47 ? -3.846 52.156 10.141 1 96.75 47 VAL A N 1
ATOM 347 C CA . VAL A 1 47 ? -3.707 51.625 8.781 1 96.75 47 VAL A CA 1
ATOM 348 C C . VAL A 1 47 ? -3.871 50.125 8.789 1 96.75 47 VAL A C 1
ATOM 350 O O . VAL A 1 47 ? -3.254 49.438 9.594 1 96.75 47 VAL A O 1
ATOM 353 N N . LYS A 1 48 ? -4.719 49.656 7.98 1 95.5 48 LYS A N 1
ATOM 354 C CA . LYS A 1 48 ? -4.906 48.219 7.758 1 95.5 48 LYS A CA 1
ATOM 355 C C . LYS A 1 48 ? -4.34 47.781 6.406 1 95.5 48 LYS A C 1
ATOM 357 O O . LYS A 1 48 ? -4.469 48.5 5.418 1 95.5 48 LYS A O 1
ATOM 362 N N . ALA A 1 49 ? -3.664 46.625 6.406 1 95.62 49 ALA A N 1
ATOM 363 C CA . ALA A 1 49 ? -3.141 46.094 5.156 1 95.62 49 ALA A CA 1
ATOM 364 C C . ALA A 1 49 ? -3.494 44.594 5.02 1 95.62 49 ALA A C 1
ATOM 366 O O . ALA A 1 49 ? -3.422 43.844 5.992 1 95.62 49 ALA A O 1
ATOM 367 N N . PRO A 1 50 ? -3.904 44.188 3.814 1 94.75 50 PRO A N 1
ATOM 368 C CA . PRO A 1 50 ? -4.234 42.781 3.588 1 94.75 50 PRO A CA 1
ATOM 369 C C . PRO A 1 50 ? -2.992 41.906 3.42 1 94.75 50 PRO A C 1
ATOM 371 O O . PRO A 1 50 ? -1.965 42.375 2.924 1 94.75 50 PRO A O 1
ATOM 374 N N . ARG A 1 51 ? -3.104 40.719 3.893 1 94.94 51 ARG A N 1
ATOM 375 C CA . ARG A 1 51 ? -2.096 39.688 3.648 1 94.94 51 ARG A CA 1
ATOM 376 C C . ARG A 1 51 ? -2.547 38.719 2.555 1 94.94 51 ARG A C 1
ATOM 378 O O . ARG A 1 51 ? -3.602 38.094 2.67 1 94.94 51 ARG A O 1
ATOM 385 N N . PHE A 1 52 ? -1.717 38.594 1.421 1 93.19 52 PHE A N 1
ATOM 386 C CA . PHE A 1 52 ? -2.051 37.719 0.295 1 93.19 52 PHE A CA 1
ATOM 387 C C . PHE A 1 52 ? -1.179 36.469 0.293 1 93.19 52 PHE A C 1
ATOM 389 O O . PHE A 1 52 ? -0.162 36.438 0.988 1 93.19 52 PHE A O 1
ATOM 396 N N . ALA A 1 53 ? -1.619 35.469 -0.365 1 89.81 53 ALA A N 1
ATOM 397 C CA . ALA A 1 53 ? -0.868 34.219 -0.466 1 89.81 53 ALA A CA 1
ATOM 398 C C . ALA A 1 53 ? -0.884 33.688 -1.895 1 89.81 53 ALA A C 1
ATOM 400 O O . ALA A 1 53 ? -1.049 32.5 -2.111 1 89.81 53 ALA A O 1
ATOM 401 N N . PHE A 1 54 ? -0.669 34.438 -2.893 1 89.12 54 PHE A N 1
ATOM 402 C CA . PHE A 1 54 ? -0.73 34.062 -4.301 1 89.12 54 PHE A CA 1
ATOM 403 C C . PHE A 1 54 ? 0.34 33.031 -4.625 1 89.12 54 PHE A C 1
ATOM 405 O O . PHE A 1 54 ? 0.169 32.219 -5.539 1 89.12 54 PHE A O 1
ATOM 412 N N . GLU A 1 55 ? 1.424 33.031 -3.883 1 84.31 55 GLU A N 1
ATOM 413 C CA . GLU A 1 55 ? 2.514 32.094 -4.117 1 84.31 55 GLU A CA 1
ATOM 414 C C . GLU A 1 55 ? 2.049 30.656 -3.922 1 84.31 55 GLU A C 1
ATOM 416 O O . GLU A 1 55 ? 2.627 29.734 -4.488 1 84.31 55 GLU A O 1
ATOM 421 N N . LYS A 1 56 ? 1.02 30.453 -3.195 1 87.81 56 LYS A N 1
ATOM 422 C CA . LYS A 1 56 ? 0.524 29.109 -2.891 1 87.81 56 LYS A CA 1
ATOM 423 C C . LYS A 1 56 ? -0.474 28.641 -3.945 1 87.81 56 LYS A C 1
ATOM 425 O O . LYS A 1 56 ? -0.814 27.469 -4.004 1 87.81 56 LYS A O 1
ATOM 430 N N . PHE A 1 57 ? -0.846 29.484 -4.805 1 89.12 57 PHE A N 1
ATOM 431 C CA . PHE A 1 57 ? -1.834 29.172 -5.828 1 89.12 57 PHE A CA 1
ATOM 432 C C . PHE A 1 57 ? -1.303 29.516 -7.215 1 89.12 57 PHE A C 1
ATOM 434 O O . PHE A 1 57 ? -1.818 30.422 -7.875 1 89.12 57 PHE A O 1
ATOM 441 N N . PRO A 1 58 ? -0.424 28.703 -7.633 1 83.5 58 PRO A N 1
ATOM 442 C CA . PRO A 1 58 ? 0.152 28.984 -8.953 1 83.5 58 PRO A CA 1
ATOM 443 C C . PRO A 1 58 ? -0.897 29 -10.062 1 83.5 58 PRO A C 1
ATOM 445 O O . PRO A 1 58 ? -1.805 28.172 -10.07 1 83.5 58 PRO A O 1
ATOM 448 N N . GLY A 1 59 ? -0.812 30.016 -10.898 1 84.19 59 GLY A N 1
ATOM 449 C CA . GLY A 1 59 ? -1.726 30.156 -12.023 1 84.19 59 GLY A CA 1
ATOM 450 C C . GLY A 1 59 ? -2.871 31.109 -11.75 1 84.19 59 GLY A C 1
ATOM 451 O O . GLY A 1 59 ? -3.537 31.562 -12.68 1 84.19 59 GLY A O 1
ATOM 452 N N . ALA A 1 60 ? -3.039 31.391 -10.5 1 89.88 60 ALA A N 1
ATOM 453 C CA . ALA A 1 60 ? -4.113 32.312 -10.141 1 89.88 60 ALA A CA 1
ATOM 454 C C . ALA A 1 60 ? -3.799 33.75 -10.617 1 89.88 60 ALA A C 1
ATOM 456 O O . ALA A 1 60 ? -2.646 34.188 -10.57 1 89.88 60 ALA A O 1
ATOM 457 N N . ASP A 1 61 ? -4.844 34.375 -11.086 1 91.62 61 ASP A N 1
ATOM 458 C CA . ASP A 1 61 ? -4.727 35.781 -11.453 1 91.62 61 ASP A CA 1
ATOM 459 C C . ASP A 1 61 ? -4.469 36.656 -10.227 1 91.62 61 ASP A C 1
ATOM 461 O O . ASP A 1 61 ? -5.328 36.781 -9.352 1 91.62 61 ASP A O 1
ATOM 465 N N . ALA A 1 62 ? -3.361 37.312 -10.188 1 92.38 62 ALA A N 1
ATOM 466 C CA . ALA A 1 62 ? -2.943 38.094 -9.016 1 92.38 62 ALA A CA 1
ATOM 467 C C . ALA A 1 62 ? -3.547 39.469 -9.039 1 92.38 62 ALA A C 1
ATOM 469 O O . ALA A 1 62 ? -3.332 40.281 -8.117 1 92.38 62 ALA A O 1
ATOM 470 N N . THR A 1 63 ? -4.289 39.75 -10.094 1 94.12 63 THR A N 1
ATOM 471 C CA . THR A 1 63 ? -4.91 41.062 -10.18 1 94.12 63 THR A CA 1
ATOM 472 C C . THR A 1 63 ? -5.973 41.25 -9.094 1 94.12 63 THR A C 1
ATOM 474 O O . THR A 1 63 ? -6.824 40.375 -8.914 1 94.12 63 THR A O 1
ATOM 477 N N . LEU A 1 64 ? -5.875 42.312 -8.344 1 93.5 64 LEU A N 1
ATOM 478 C CA . LEU A 1 64 ? -6.84 42.594 -7.289 1 93.5 64 LEU A CA 1
ATOM 479 C C . LEU A 1 64 ? -8.109 43.219 -7.855 1 93.5 64 LEU A C 1
ATOM 481 O O . LEU A 1 64 ? -8.039 44.094 -8.695 1 93.5 64 LEU A O 1
ATOM 485 N N . THR A 1 65 ? -9.227 42.719 -7.504 1 88.06 65 THR A N 1
ATOM 486 C CA . THR A 1 65 ? -10.539 43.156 -7.965 1 88.06 65 THR A CA 1
ATOM 487 C C . THR A 1 65 ? -11.5 43.312 -6.789 1 88.06 65 THR A C 1
ATOM 489 O O . THR A 1 65 ? -11.062 43.406 -5.637 1 88.06 65 THR A O 1
ATOM 492 N N . THR A 1 66 ? -12.797 43.406 -7.035 1 85.56 66 THR A N 1
ATOM 493 C CA . THR A 1 66 ? -13.789 43.531 -5.977 1 85.56 66 THR A CA 1
ATOM 494 C C . THR A 1 66 ? -13.961 42.219 -5.219 1 85.56 66 THR A C 1
ATOM 496 O O . THR A 1 66 ? -14.5 42.219 -4.109 1 85.56 66 THR A O 1
ATOM 499 N N . THR A 1 67 ? -13.391 41.281 -5.828 1 85 67 THR A N 1
ATOM 500 C CA . THR A 1 67 ? -13.422 40 -5.133 1 85 67 THR A CA 1
ATOM 501 C C . THR A 1 67 ? -12.266 39.875 -4.137 1 85 67 THR A C 1
ATOM 503 O O . THR A 1 67 ? -11.117 40.156 -4.484 1 85 67 THR A O 1
ATOM 506 N N . MET A 1 68 ? -12.617 39.5 -2.951 1 88.25 68 MET A N 1
ATOM 507 C CA . MET A 1 68 ? -11.609 39.375 -1.907 1 88.25 68 MET A CA 1
ATOM 508 C C . MET A 1 68 ? -10.625 38.25 -2.227 1 88.25 68 MET A C 1
ATOM 510 O O . MET A 1 68 ? -11.039 37.125 -2.539 1 88.25 68 MET A O 1
ATOM 514 N N . LYS A 1 69 ? -9.305 38.5 -2.111 1 91.56 69 LYS A N 1
ATOM 515 C CA . LYS A 1 69 ? -8.273 37.5 -2.373 1 91.56 69 LYS A CA 1
ATOM 516 C C . LYS A 1 69 ? -7.281 37.438 -1.216 1 91.56 69 LYS A C 1
ATOM 518 O O . LYS A 1 69 ? -6.383 36.594 -1.223 1 91.56 69 LYS A O 1
ATOM 523 N N . SER A 1 70 ? -7.512 38.25 -0.198 1 92.94 70 SER A N 1
ATOM 524 C CA . SER A 1 70 ? -6.633 38.25 0.967 1 92.94 70 SER A CA 1
ATOM 525 C C . SER A 1 70 ? -6.945 37.062 1.87 1 92.94 70 SER A C 1
ATOM 527 O O . SER A 1 70 ? -8.102 36.625 1.974 1 92.94 70 SER A O 1
ATOM 529 N N . VAL A 1 71 ? -5.918 36.531 2.492 1 91.56 71 VAL A N 1
ATOM 530 C CA . VAL A 1 71 ? -6.098 35.406 3.4 1 91.56 71 VAL A CA 1
ATOM 531 C C . VAL A 1 71 ? -6.035 35.906 4.848 1 91.56 71 VAL A C 1
ATOM 533 O O . VAL A 1 71 ? -6.395 35.156 5.77 1 91.56 71 VAL A O 1
ATOM 536 N N . GLY A 1 72 ? -5.547 37.062 5.07 1 92.81 72 GLY A N 1
ATOM 537 C CA . GLY A 1 72 ? -5.43 37.688 6.375 1 92.81 72 GLY A CA 1
ATOM 538 C C . GLY A 1 72 ? -5.195 39.188 6.293 1 92.81 72 GLY A C 1
ATOM 539 O O . GLY A 1 72 ? -5.27 39.781 5.215 1 92.81 72 GLY A O 1
ATOM 540 N N . GLU A 1 73 ? -5.008 39.812 7.461 1 94.69 73 GLU A N 1
ATOM 541 C CA . GLU A 1 73 ? -4.758 41.25 7.5 1 94.69 73 GLU A CA 1
ATOM 542 C C . GLU A 1 73 ? -3.963 41.656 8.742 1 94.69 73 GLU A C 1
ATOM 544 O O . GLU A 1 73 ? -3.969 40.938 9.742 1 94.69 73 GLU A O 1
ATOM 549 N N . ALA A 1 74 ? -3.25 42.719 8.586 1 96.19 74 ALA A N 1
ATOM 550 C CA . ALA A 1 74 ? -2.549 43.344 9.703 1 96.19 74 ALA A CA 1
ATOM 551 C C . ALA A 1 74 ? -3.018 44.781 9.891 1 96.19 74 ALA A C 1
ATOM 553 O O . ALA A 1 74 ? -3.594 45.375 8.984 1 96.19 74 ALA A O 1
ATOM 554 N N . MET A 1 75 ? -2.846 45.25 11.078 1 96.88 75 MET A N 1
ATOM 555 C CA . MET A 1 75 ? -3.213 46.594 11.43 1 96.88 75 MET A CA 1
ATOM 556 C C . MET A 1 75 ? -2.113 47.281 12.258 1 96.88 75 MET A C 1
ATOM 558 O O . MET A 1 75 ? -1.348 46.594 12.938 1 96.88 75 MET A O 1
ATOM 562 N N . SER A 1 76 ? -2.012 48.562 12.102 1 96.38 76 SER A N 1
ATOM 563 C CA . SER A 1 76 ? -1.056 49.312 12.906 1 96.38 76 SER A CA 1
ATOM 564 C C . SER A 1 76 ? -1.624 50.688 13.312 1 96.38 76 SER A C 1
ATOM 566 O O . SER A 1 76 ? -2.572 51.156 12.695 1 96.38 76 SER A O 1
ATOM 568 N N . LEU A 1 77 ? -1.083 51.188 14.375 1 95.75 77 LEU A N 1
ATOM 569 C CA . LEU A 1 77 ? -1.446 52.5 14.883 1 95.75 77 LEU A CA 1
ATOM 570 C C . LEU A 1 77 ? -0.228 53.438 14.938 1 95.75 77 LEU A C 1
ATOM 572 O O . LEU A 1 77 ? 0.873 53 15.273 1 95.75 77 LEU A O 1
ATOM 576 N N . GLY A 1 78 ? -0.424 54.656 14.602 1 93.69 78 GLY A N 1
ATOM 577 C CA . GLY A 1 78 ? 0.603 55.688 14.68 1 93.69 78 GLY A CA 1
ATOM 578 C C . GLY A 1 78 ? 0.037 57.094 14.805 1 93.69 78 GLY A C 1
ATOM 579 O O . GLY A 1 78 ? -1.127 57.312 14.469 1 93.69 78 GLY A O 1
ATOM 580 N N . ARG A 1 79 ? 0.848 58 15.211 1 92.44 79 ARG A N 1
ATOM 581 C CA . ARG A 1 79 ? 0.414 59.375 15.414 1 92.44 79 ARG A CA 1
ATOM 582 C C . ARG A 1 79 ? 0.16 60.094 14.078 1 92.44 79 ARG A C 1
ATOM 584 O O . ARG A 1 79 ? -0.517 61.125 14.031 1 92.44 79 ARG A O 1
ATOM 591 N N . ASN A 1 80 ? 0.698 59.531 13.055 1 93.31 80 ASN A N 1
ATOM 592 C CA . ASN A 1 80 ? 0.42 60 11.703 1 93.31 80 ASN A CA 1
ATOM 593 C C . ASN A 1 80 ? 0.421 58.844 10.703 1 93.31 80 ASN A C 1
ATOM 595 O O . ASN A 1 80 ? 0.694 57.688 11.07 1 93.31 80 ASN A O 1
ATOM 599 N N . PHE A 1 81 ? 0.125 59.156 9.531 1 95.5 81 PHE A N 1
ATOM 600 C CA . PHE A 1 81 ? -0.083 58.125 8.5 1 95.5 81 PHE A CA 1
ATOM 601 C C . PHE A 1 81 ? 1.222 57.406 8.18 1 95.5 81 PHE A C 1
ATOM 603 O O . PHE A 1 81 ? 1.252 56.188 8.086 1 95.5 81 PHE A O 1
ATOM 610 N N . VAL A 1 82 ? 2.279 58.125 8.047 1 95.31 82 VAL A N 1
ATOM 611 C CA . VAL A 1 82 ? 3.566 57.562 7.645 1 95.31 82 VAL A CA 1
ATOM 612 C C . VAL A 1 82 ? 4.051 56.594 8.695 1 95.31 82 VAL A C 1
ATOM 614 O O . VAL A 1 82 ? 4.594 55.531 8.359 1 95.31 82 VAL A O 1
ATOM 617 N N . LYS A 1 83 ? 3.807 56.875 9.961 1 95.31 83 LYS A N 1
ATOM 618 C CA . LYS A 1 83 ? 4.191 56 11.055 1 95.31 83 LYS A CA 1
ATOM 619 C C . LYS A 1 83 ? 3.395 54.688 11.016 1 95.31 83 LYS A C 1
ATOM 621 O O . LYS A 1 83 ? 3.969 53.625 11.094 1 95.31 83 LYS A O 1
ATOM 626 N N . ALA A 1 84 ? 2.105 54.875 10.844 1 96.5 84 ALA A N 1
ATOM 627 C CA . ALA A 1 84 ? 1.227 53.719 10.82 1 96.5 84 ALA A CA 1
ATOM 628 C C . ALA A 1 84 ? 1.511 52.844 9.594 1 96.5 84 ALA A C 1
ATOM 630 O O . ALA A 1 84 ? 1.437 51.625 9.672 1 96.5 84 ALA A O 1
ATOM 631 N N . LEU A 1 85 ? 1.893 53.469 8.484 1 96.81 85 LEU A N 1
ATOM 632 C CA . LEU A 1 85 ? 2.189 52.719 7.258 1 96.81 85 LEU A CA 1
ATOM 633 C C . LEU A 1 85 ? 3.443 51.875 7.422 1 96.81 85 LEU A C 1
ATOM 635 O O . LEU A 1 85 ? 3.455 50.688 7.039 1 96.81 85 LEU A O 1
ATOM 639 N N . GLY A 1 86 ? 4.488 52.469 7.934 1 95.81 86 GLY A N 1
ATOM 640 C CA . GLY A 1 86 ? 5.715 51.719 8.156 1 95.81 86 GLY A CA 1
ATOM 641 C C . GLY A 1 86 ? 5.523 50.5 9.055 1 95.81 86 GLY A C 1
ATOM 642 O O . GLY A 1 86 ? 6.07 49.438 8.789 1 95.81 86 GLY A O 1
ATOM 643 N N . LYS A 1 87 ? 4.723 50.656 10.055 1 96.31 87 LYS A N 1
ATOM 644 C CA . LYS A 1 87 ? 4.477 49.594 11.016 1 96.31 87 LYS A CA 1
ATOM 645 C C . LYS A 1 87 ? 3.682 48.469 10.375 1 96.31 87 LYS A C 1
ATOM 647 O O . LYS A 1 87 ? 3.975 47.281 10.602 1 96.31 87 LYS A O 1
ATOM 652 N N . VAL A 1 88 ? 2.695 48.812 9.617 1 96.75 88 VAL A N 1
ATOM 653 C CA . VAL A 1 88 ? 1.84 47.75 9.07 1 96.75 88 VAL A CA 1
ATOM 654 C C . VAL A 1 88 ? 2.604 46.969 8.008 1 96.75 88 VAL A C 1
ATOM 656 O O . VAL A 1 88 ? 2.379 45.781 7.832 1 96.75 88 VAL A O 1
ATOM 659 N N . MET A 1 89 ? 3.52 47.625 7.301 1 96.06 89 MET A N 1
ATOM 660 C CA . MET A 1 89 ? 4.312 46.938 6.285 1 96.06 89 MET A CA 1
ATOM 661 C C . MET A 1 89 ? 5.207 45.875 6.918 1 96.06 89 MET A C 1
ATOM 663 O O . MET A 1 89 ? 5.371 44.781 6.363 1 96.06 89 MET A O 1
ATOM 667 N N . ARG A 1 90 ? 5.766 46.156 8.047 1 94.81 90 ARG A N 1
ATOM 668 C CA . ARG A 1 90 ? 6.633 45.188 8.695 1 94.81 90 ARG A CA 1
ATOM 669 C C . ARG A 1 90 ? 5.82 44.188 9.5 1 94.81 90 ARG A C 1
ATOM 671 O O . ARG A 1 90 ? 6.371 43.219 10.047 1 94.81 90 ARG A O 1
ATOM 678 N N . SER A 1 91 ? 4.449 44.344 9.57 1 96.25 91 SER A N 1
ATOM 679 C CA . SER A 1 91 ? 3.57 43.438 10.289 1 96.25 91 SER A CA 1
ATOM 680 C C . SER A 1 91 ? 3.029 42.344 9.367 1 96.25 91 SER A C 1
ATOM 682 O O . SER A 1 91 ? 2.391 41.406 9.828 1 96.25 91 SER A O 1
ATOM 684 N N . LEU A 1 92 ? 3.311 42.344 8.109 1 94.25 92 LEU A N 1
ATOM 685 C CA . LEU A 1 92 ? 2.654 41.469 7.121 1 94.25 92 LEU A CA 1
ATOM 686 C C . LEU A 1 92 ? 3.355 40.125 7.02 1 94.25 92 LEU A C 1
ATOM 688 O O . LEU A 1 92 ? 2.828 39.188 6.406 1 94.25 92 LEU A O 1
ATOM 692 N N . GLU A 1 93 ? 4.398 40 7.617 1 88.56 93 GLU A N 1
ATOM 693 C CA . GLU A 1 93 ? 5.133 38.719 7.613 1 88.56 93 GLU A CA 1
ATOM 694 C C . GLU A 1 93 ? 5.441 38.281 6.191 1 88.56 93 GLU A C 1
ATOM 696 O O . GLU A 1 93 ? 5.16 37.125 5.824 1 88.56 93 GLU A O 1
ATOM 701 N N . THR A 1 94 ? 5.84 39.094 5.363 1 87.88 94 THR A N 1
ATOM 702 C CA . THR A 1 94 ? 6.336 38.812 4.023 1 87.88 94 THR A CA 1
ATOM 703 C C . THR A 1 94 ? 7.859 38.875 3.986 1 87.88 94 THR A C 1
ATOM 705 O O . THR A 1 94 ? 8.5 39.188 4.992 1 87.88 94 THR A O 1
ATOM 708 N N . SER A 1 95 ? 8.383 38.531 2.857 1 81.5 95 SER A N 1
ATOM 709 C CA . SER A 1 95 ? 9.828 38.562 2.723 1 81.5 95 SER A CA 1
ATOM 710 C C . SER A 1 95 ? 10.359 39.969 2.711 1 81.5 95 SER A C 1
ATOM 712 O O . SER A 1 95 ? 11.531 40.219 3.004 1 81.5 95 SER A O 1
ATOM 714 N N . ARG A 1 96 ? 9.477 40.938 2.467 1 87.5 96 ARG A N 1
ATOM 715 C CA . ARG A 1 96 ? 9.852 42.344 2.49 1 87.5 96 ARG A CA 1
ATOM 716 C C . ARG A 1 96 ? 9.453 43 3.809 1 87.5 96 ARG A C 1
ATOM 718 O O . ARG A 1 96 ? 8.281 42.969 4.188 1 87.5 96 ARG A O 1
ATOM 725 N N . ALA A 1 97 ? 10.383 43.469 4.484 1 88.5 97 ALA A N 1
ATOM 726 C CA . ALA A 1 97 ? 10.141 44.094 5.781 1 88.5 97 ALA A CA 1
ATOM 727 C C . ALA A 1 97 ? 10.062 45.625 5.656 1 88.5 97 ALA A C 1
ATOM 729 O O . ALA A 1 97 ? 10.75 46.344 6.379 1 88.5 97 ALA A O 1
ATOM 730 N N . GLY A 1 98 ? 9.25 46.062 4.723 1 92.94 98 GLY A N 1
ATOM 731 C CA . GLY A 1 98 ? 9.172 47.5 4.453 1 92.94 98 GLY A CA 1
ATOM 732 C C . GLY A 1 98 ? 9.93 47.906 3.205 1 92.94 98 GLY A C 1
ATOM 733 O O . GLY A 1 98 ? 10.586 47.094 2.566 1 92.94 98 GLY A O 1
ATOM 734 N N . PHE A 1 99 ? 9.891 49.188 2.979 1 96 99 PHE A N 1
ATOM 735 C CA . PHE A 1 99 ? 10.539 49.719 1.776 1 96 99 PHE A CA 1
ATOM 736 C C . PHE A 1 99 ? 12.039 49.469 1.818 1 96 99 PHE A C 1
ATOM 738 O O . PHE A 1 99 ? 12.648 49.469 2.893 1 96 99 PHE A O 1
ATOM 745 N N . TRP A 1 100 ? 12.648 49.125 0.689 1 95.31 100 TRP A N 1
ATOM 746 C CA . TRP A 1 100 ? 14.086 49.125 0.413 1 95.31 100 TRP A CA 1
ATOM 747 C C . TRP A 1 100 ? 14.773 47.906 1.021 1 95.31 100 TRP A C 1
ATOM 749 O O . TRP A 1 100 ? 16 47.844 1.027 1 95.31 100 TRP A O 1
ATOM 759 N N . THR A 1 101 ? 14.023 46.938 1.497 1 93.31 101 THR A N 1
ATOM 760 C CA . THR A 1 101 ? 14.617 45.812 2.172 1 93.31 101 THR A CA 1
ATOM 761 C C . THR A 1 101 ? 14.781 44.625 1.206 1 93.31 101 THR A C 1
ATOM 763 O O . THR A 1 101 ? 15.234 43.562 1.598 1 93.31 101 THR A O 1
ATOM 766 N N . ALA A 1 102 ? 14.32 44.75 0.012 1 89.19 102 ALA A N 1
ATOM 767 C CA . ALA A 1 102 ? 14.523 43.75 -1.037 1 89.19 102 ALA A CA 1
ATOM 768 C C . ALA A 1 102 ? 15.008 44.406 -2.328 1 89.19 102 ALA A C 1
ATOM 770 O O . ALA A 1 102 ? 14.914 45.625 -2.488 1 89.19 102 ALA A O 1
ATOM 771 N N . THR A 1 103 ? 15.438 43.562 -3.236 1 89.06 103 THR A N 1
ATOM 772 C CA . THR A 1 103 ? 15.945 44.062 -4.512 1 89.06 103 THR A CA 1
ATOM 773 C C . THR A 1 103 ? 14.797 44.562 -5.379 1 89.06 103 THR A C 1
ATOM 775 O O . THR A 1 103 ? 13.711 44 -5.387 1 89.06 103 THR A O 1
ATOM 778 N N . ASP A 1 104 ? 15.102 45.625 -6.039 1 90.81 104 ASP A N 1
ATOM 779 C CA . ASP A 1 104 ? 14.109 46.219 -6.941 1 90.81 104 ASP A CA 1
ATOM 780 C C . ASP A 1 104 ? 13.906 45.312 -8.172 1 90.81 104 ASP A C 1
ATOM 782 O O . ASP A 1 104 ? 14.859 44.719 -8.672 1 90.81 104 ASP A O 1
ATOM 786 N N . PRO A 1 105 ? 12.68 45.312 -8.586 1 89.5 105 PRO A N 1
ATOM 787 C CA . PRO A 1 105 ? 12.469 44.594 -9.852 1 89.5 105 PRO A CA 1
ATOM 788 C C . PRO A 1 105 ? 13.203 45.25 -11.023 1 89.5 105 PRO A C 1
ATOM 790 O O . PRO A 1 105 ? 13.484 46.438 -10.992 1 89.5 105 PRO A O 1
ATOM 793 N N . GLU A 1 106 ? 13.422 44.469 -12.031 1 89.19 106 GLU A N 1
ATOM 794 C CA . GLU A 1 106 ? 14.117 45 -13.211 1 89.19 106 GLU A CA 1
ATOM 795 C C . GLU A 1 106 ? 13.211 45.906 -14.031 1 89.19 106 GLU A C 1
ATOM 797 O O . GLU A 1 106 ? 11.992 45.75 -14.008 1 89.19 106 GLU A O 1
ATOM 802 N N . GLY A 1 107 ? 13.828 46.875 -14.656 1 90.5 107 GLY A N 1
ATOM 803 C CA . GLY A 1 107 ? 13.078 47.75 -15.539 1 90.5 107 GLY A CA 1
ATOM 804 C C . GLY A 1 107 ? 13.234 49.219 -15.188 1 90.5 107 GLY A C 1
ATOM 805 O O . GLY A 1 107 ? 13.766 49.562 -14.125 1 90.5 107 GLY A O 1
ATOM 806 N N . GLY A 1 108 ? 12.797 50.156 -16.094 1 94.12 108 GLY A N 1
ATOM 807 C CA . GLY A 1 108 ? 12.875 51.594 -15.898 1 94.12 108 GLY A CA 1
ATOM 808 C C . GLY A 1 108 ? 11.562 52.188 -15.43 1 94.12 108 GLY A C 1
ATOM 809 O O . GLY A 1 108 ? 10.625 51.469 -15.078 1 94.12 108 GLY A O 1
ATOM 810 N N . LEU A 1 109 ? 11.523 53.5 -15.359 1 96.62 109 LEU A N 1
ATOM 811 C CA . LEU A 1 109 ? 10.375 54.25 -14.859 1 96.62 109 LEU A CA 1
ATOM 812 C C . LEU A 1 109 ? 9.109 53.875 -15.641 1 96.62 109 LEU A C 1
ATOM 814 O O . LEU A 1 109 ? 8.047 53.688 -15.055 1 96.62 109 LEU A O 1
ATOM 818 N N . ASP A 1 110 ? 9.227 53.719 -16.922 1 96.25 110 ASP A N 1
ATOM 819 C CA . ASP A 1 110 ? 8.07 53.438 -17.766 1 96.25 110 ASP A CA 1
ATOM 820 C C . ASP A 1 110 ? 7.492 52.062 -17.438 1 96.25 110 ASP A C 1
ATOM 822 O O . ASP A 1 110 ? 6.277 51.844 -17.453 1 96.25 110 ASP A O 1
ATOM 826 N N . ASP A 1 111 ? 8.375 51.188 -17.156 1 96.69 111 ASP A N 1
ATOM 827 C CA . ASP A 1 111 ? 7.949 49.844 -16.797 1 96.69 111 ASP A CA 1
ATOM 828 C C . ASP A 1 111 ? 7.168 49.844 -15.484 1 96.69 111 ASP A C 1
ATOM 830 O O . ASP A 1 111 ? 6.16 49.156 -15.344 1 96.69 111 ASP A O 1
ATOM 834 N N . VAL A 1 112 ? 7.648 50.562 -14.547 1 97.38 112 VAL A N 1
ATOM 835 C CA . VAL A 1 112 ? 7.023 50.625 -13.234 1 97.38 112 VAL A CA 1
ATOM 836 C C . VAL A 1 112 ? 5.656 51.312 -13.344 1 97.38 112 VAL A C 1
ATOM 838 O O . VAL A 1 112 ? 4.688 50.875 -12.719 1 97.38 112 VAL A O 1
ATOM 841 N N . LEU A 1 113 ? 5.574 52.344 -14.141 1 97.31 113 LEU A N 1
ATOM 842 C CA . LEU A 1 113 ? 4.309 53.062 -14.32 1 97.31 113 LEU A CA 1
ATOM 843 C C . LEU A 1 113 ? 3.285 52.156 -15.008 1 97.31 113 LEU A C 1
ATOM 845 O O . LEU A 1 113 ? 2.088 52.219 -14.719 1 97.31 113 LEU A O 1
ATOM 849 N N . THR A 1 114 ? 3.789 51.375 -15.891 1 96.69 114 THR A N 1
ATOM 850 C CA . THR A 1 114 ? 2.906 50.406 -16.547 1 96.69 114 THR A CA 1
ATOM 851 C C . THR A 1 114 ? 2.383 49.375 -15.547 1 96.69 114 THR A C 1
ATOM 853 O O . THR A 1 114 ? 1.191 49.062 -15.539 1 96.69 114 THR A O 1
ATOM 856 N N . ARG A 1 115 ? 3.236 48.875 -14.703 1 95.75 115 ARG A N 1
ATOM 857 C CA . ARG A 1 115 ? 2.84 47.906 -13.688 1 95.75 115 ARG A CA 1
ATOM 858 C C . ARG A 1 115 ? 1.822 48.5 -12.727 1 95.75 115 ARG A C 1
ATOM 860 O O . ARG A 1 115 ? 0.952 47.812 -12.211 1 95.75 115 ARG A O 1
ATOM 867 N N . LEU A 1 116 ? 1.908 49.719 -12.414 1 96.62 116 LEU A N 1
ATOM 868 C CA . LEU A 1 116 ? 1.063 50.406 -11.445 1 96.62 116 LEU A CA 1
ATOM 869 C C . LEU A 1 116 ? -0.378 50.469 -11.938 1 96.62 116 LEU A C 1
ATOM 871 O O . LEU A 1 116 ? -1.3 50.688 -11.148 1 96.62 116 LEU A O 1
ATOM 875 N N . GLN A 1 117 ? -0.521 50.312 -13.234 1 95.62 117 GLN A N 1
ATOM 876 C CA . GLN A 1 117 ? -1.862 50.406 -13.805 1 95.62 117 GLN A CA 1
ATOM 877 C C . GLN A 1 117 ? -2.713 49.219 -13.391 1 95.62 117 GLN A C 1
ATOM 879 O O . GLN A 1 117 ? -3.943 49.312 -13.359 1 95.62 117 GLN A O 1
ATOM 884 N N . THR A 1 118 ? -2.059 48.156 -13.125 1 94.5 118 THR A N 1
ATOM 885 C CA . THR A 1 118 ? -2.746 46.969 -12.672 1 94.5 118 THR A CA 1
ATOM 886 C C . THR A 1 118 ? -2.531 46.75 -11.172 1 94.5 118 THR A C 1
ATOM 888 O O . THR A 1 118 ? -1.397 46.531 -10.727 1 94.5 118 THR A O 1
ATOM 891 N N . PRO A 1 119 ? -3.598 46.719 -10.398 1 94.31 119 PRO A N 1
ATOM 892 C CA . PRO A 1 119 ? -3.441 46.531 -8.953 1 94.31 119 PRO A CA 1
ATOM 893 C C . PRO A 1 119 ? -3.014 45.125 -8.594 1 94.31 119 PRO A C 1
ATOM 895 O O . PRO A 1 119 ? -3.668 44.156 -8.992 1 94.31 119 PRO A O 1
ATOM 898 N N . THR A 1 120 ? -1.926 45.031 -7.969 1 94.06 120 THR A N 1
ATOM 899 C CA . THR A 1 120 ? -1.401 43.781 -7.465 1 94.06 120 THR A CA 1
ATOM 900 C C . THR A 1 120 ? -0.875 43.938 -6.043 1 94.06 120 THR A C 1
ATOM 902 O O . THR A 1 120 ? -0.879 45.031 -5.496 1 94.06 120 THR A O 1
ATOM 905 N N . GLU A 1 121 ? -0.477 42.875 -5.48 1 91.69 121 GLU A N 1
ATOM 906 C CA . GLU A 1 121 ? 0.006 42.906 -4.105 1 91.69 121 GLU A CA 1
ATOM 907 C C . GLU A 1 121 ? 1.243 43.781 -3.965 1 91.69 121 GLU A C 1
ATOM 909 O O . GLU A 1 121 ? 1.451 44.406 -2.924 1 91.69 121 GLU A O 1
ATOM 914 N N . GLY A 1 122 ? 2 43.969 -4.996 1 91.62 122 GLY A N 1
ATOM 915 C CA . GLY A 1 122 ? 3.244 44.719 -4.945 1 91.62 122 GLY A CA 1
ATOM 916 C C . GLY A 1 122 ? 3.07 46.188 -5.293 1 91.62 122 GLY A C 1
ATOM 917 O O . GLY A 1 122 ? 4.051 46.938 -5.363 1 91.62 122 GLY A O 1
ATOM 918 N N . ARG A 1 123 ? 1.902 46.625 -5.375 1 94.06 123 ARG A N 1
ATOM 919 C CA . ARG A 1 123 ? 1.604 47.969 -5.898 1 94.06 123 ARG A CA 1
ATOM 920 C C . ARG A 1 123 ? 2.223 49.031 -5.02 1 94.06 123 ARG A C 1
ATOM 922 O O . ARG A 1 123 ? 2.721 50.062 -5.531 1 94.06 123 ARG A O 1
ATOM 929 N N . LEU A 1 124 ? 2.178 48.875 -3.723 1 94.81 124 LEU A N 1
ATOM 930 C CA . LEU A 1 124 ? 2.727 49.844 -2.797 1 94.81 124 LEU A CA 1
ATOM 931 C C . LEU A 1 124 ? 4.219 50.062 -3.041 1 94.81 124 LEU A C 1
ATOM 933 O O . LEU A 1 124 ? 4.707 51.188 -3.01 1 94.81 124 LEU A O 1
ATOM 937 N N . TYR A 1 125 ? 4.914 49.094 -3.262 1 96.31 125 TYR A N 1
ATOM 938 C CA . TYR A 1 125 ? 6.344 49.156 -3.531 1 96.31 125 TYR A CA 1
ATOM 939 C C . TYR A 1 125 ? 6.617 49.812 -4.879 1 96.31 125 TYR A C 1
ATOM 941 O O . TYR A 1 125 ? 7.59 50.531 -5.035 1 96.31 125 TYR A O 1
ATOM 949 N N . ASP A 1 126 ? 5.738 49.531 -5.82 1 96.38 126 ASP A N 1
ATOM 950 C CA . ASP A 1 126 ? 5.883 50.156 -7.137 1 96.38 126 ASP A CA 1
ATOM 951 C C . ASP A 1 126 ? 5.652 51.656 -7.07 1 96.38 126 ASP A C 1
ATOM 953 O O . ASP A 1 126 ? 6.273 52.406 -7.816 1 96.38 126 ASP A O 1
ATOM 957 N N . LEU A 1 127 ? 4.738 52.062 -6.234 1 97.69 127 LEU A N 1
ATOM 958 C CA . LEU A 1 127 ? 4.523 53.5 -6.027 1 97.69 127 LEU A CA 1
ATOM 959 C C . LEU A 1 127 ? 5.812 54.188 -5.594 1 97.69 127 LEU A C 1
ATOM 961 O O . LEU A 1 127 ? 6.215 55.188 -6.184 1 97.69 127 LEU A O 1
ATOM 965 N N . GLU A 1 128 ? 6.379 53.656 -4.535 1 97.81 128 GLU A N 1
ATOM 966 C CA . GLU A 1 128 ? 7.625 54.188 -4.008 1 97.81 128 GLU A CA 1
ATOM 967 C C . GLU A 1 128 ? 8.727 54.188 -5.066 1 97.81 128 GLU A C 1
ATOM 969 O O . GLU A 1 128 ? 9.461 55.156 -5.223 1 97.81 128 GLU A O 1
ATOM 974 N N . LEU A 1 129 ? 8.844 53.062 -5.789 1 97.56 129 LEU A N 1
ATOM 975 C CA . LEU A 1 129 ? 9.891 52.906 -6.789 1 97.56 129 LEU A CA 1
ATOM 976 C C . LEU A 1 129 ? 9.742 53.938 -7.902 1 97.56 129 LEU A C 1
ATOM 978 O O . LEU A 1 129 ? 10.734 54.5 -8.359 1 97.56 129 LEU A O 1
ATOM 982 N N . ALA A 1 130 ? 8.508 54.156 -8.367 1 98.19 130 ALA A N 1
ATOM 983 C CA . ALA A 1 130 ? 8.258 55.156 -9.414 1 98.19 130 ALA A CA 1
ATOM 984 C C . ALA A 1 130 ? 8.711 56.531 -8.984 1 98.19 130 ALA A C 1
ATOM 986 O O . ALA A 1 130 ? 9.305 57.281 -9.766 1 98.19 130 ALA A O 1
ATOM 987 N N . LEU A 1 131 ? 8.422 56.938 -7.777 1 98.38 131 LEU A N 1
ATOM 988 C CA . LEU A 1 131 ? 8.82 58.219 -7.227 1 98.38 131 LEU A CA 1
ATOM 989 C C . LEU A 1 131 ? 10.336 58.312 -7.125 1 98.38 131 LEU A C 1
ATOM 991 O O . LEU A 1 131 ? 10.914 59.344 -7.473 1 98.38 131 LEU A O 1
ATOM 995 N N . ARG A 1 132 ? 10.938 57.281 -6.66 1 97.38 132 ARG A N 1
ATOM 996 C CA . ARG A 1 132 ? 12.391 57.25 -6.504 1 97.38 132 ARG A CA 1
ATOM 997 C C . ARG A 1 132 ? 13.086 57.344 -7.855 1 97.38 132 ARG A C 1
ATOM 999 O O . ARG A 1 132 ? 14.172 57.938 -7.949 1 97.38 132 ARG A O 1
ATOM 1006 N N . LEU A 1 133 ? 12.414 56.875 -8.859 1 97.12 133 LEU A N 1
ATOM 1007 C CA . LEU A 1 133 ? 12.984 56.906 -10.195 1 97.12 133 LEU A CA 1
ATOM 1008 C C . LEU A 1 133 ? 12.727 58.25 -10.867 1 97.12 133 LEU A C 1
ATOM 1010 O O . LEU A 1 133 ? 13.117 58.469 -12.016 1 97.12 133 LEU A O 1
ATOM 1014 N N . GLY A 1 134 ? 11.938 59.156 -10.188 1 96.38 134 GLY A N 1
ATOM 1015 C CA . GLY A 1 134 ? 11.867 60.531 -10.648 1 96.38 134 GLY A CA 1
ATOM 1016 C C . GLY A 1 134 ? 10.484 60.938 -11.102 1 96.38 134 GLY A C 1
ATOM 1017 O O . GLY A 1 134 ? 10.281 62.062 -11.539 1 96.38 134 GLY A O 1
ATOM 1018 N N . ALA A 1 135 ? 9.531 60.125 -11.031 1 98 135 ALA A N 1
ATOM 1019 C CA . ALA A 1 135 ? 8.172 60.5 -11.414 1 98 135 ALA A CA 1
ATOM 1020 C C . ALA A 1 135 ? 7.586 61.5 -10.422 1 98 135 ALA A C 1
ATOM 1022 O O . ALA A 1 135 ? 7.887 61.469 -9.227 1 98 135 ALA A O 1
ATOM 1023 N N . SER A 1 136 ? 6.684 62.344 -10.898 1 97.81 136 SER A N 1
ATOM 1024 C CA . SER A 1 136 ? 6.008 63.281 -10.008 1 97.81 136 SER A CA 1
ATOM 1025 C C . SER A 1 136 ? 4.848 62.625 -9.273 1 97.81 136 SER A C 1
ATOM 1027 O O . SER A 1 136 ? 4.348 61.594 -9.711 1 97.81 136 SER A O 1
ATOM 1029 N N . VAL A 1 137 ? 4.426 63.188 -8.234 1 98.12 137 VAL A N 1
ATOM 1030 C CA . VAL A 1 137 ? 3.299 62.688 -7.441 1 98.12 137 VAL A CA 1
ATOM 1031 C C . VAL A 1 137 ? 2.061 62.562 -8.32 1 98.12 137 VAL A C 1
ATOM 1033 O O . VAL A 1 137 ? 1.335 61.562 -8.242 1 98.12 137 VAL A O 1
ATOM 1036 N N . ASP A 1 138 ? 1.862 63.531 -9.195 1 97.31 138 ASP A N 1
ATOM 1037 C CA . ASP A 1 138 ? 0.686 63.562 -10.055 1 97.31 138 ASP A CA 1
ATOM 1038 C C . ASP A 1 138 ? 0.732 62.406 -11.062 1 97.31 138 ASP A C 1
ATOM 1040 O O . ASP A 1 138 ? -0.286 61.75 -11.32 1 97.31 138 ASP A O 1
ATOM 1044 N N . ARG A 1 139 ? 1.857 62.219 -11.578 1 97.38 139 ARG A N 1
ATOM 1045 C CA . ARG A 1 139 ? 2.012 61.156 -12.57 1 97.38 139 ARG A CA 1
ATOM 1046 C C . ARG A 1 139 ? 1.777 59.781 -11.938 1 97.38 139 ARG A C 1
ATOM 1048 O O . ARG A 1 139 ? 1.133 58.906 -12.539 1 97.38 139 ARG A O 1
ATOM 1055 N N . VAL A 1 140 ? 2.328 59.594 -10.797 1 98.25 140 VAL A N 1
ATOM 1056 C CA . VAL A 1 140 ? 2.178 58.312 -10.094 1 98.25 140 VAL A CA 1
ATOM 1057 C C . VAL A 1 140 ? 0.718 58.125 -9.688 1 98.25 140 VAL A C 1
ATOM 1059 O O . VAL A 1 140 ? 0.183 57 -9.773 1 98.25 140 VAL A O 1
ATOM 1062 N N . ALA A 1 141 ? 0.063 59.156 -9.18 1 97.69 141 ALA A N 1
ATOM 1063 C CA . ALA A 1 141 ? -1.346 59.094 -8.805 1 97.69 141 ALA A CA 1
ATOM 1064 C C . ALA A 1 141 ? -2.225 58.75 -10 1 97.69 141 ALA A C 1
ATOM 1066 O O . ALA A 1 141 ? -3.184 58 -9.875 1 97.69 141 ALA A O 1
ATOM 1067 N N . GLU A 1 142 ? -1.911 59.312 -11.133 1 97 142 GLU A N 1
ATOM 1068 C CA . GLU A 1 142 ? -2.67 59.062 -12.352 1 97 142 GLU A CA 1
ATOM 1069 C C . GLU A 1 142 ? -2.494 57.625 -12.812 1 97 142 GLU A C 1
ATOM 1071 O O . GLU A 1 142 ? -3.465 56.969 -13.188 1 97 142 GLU A O 1
ATOM 1076 N N . ALA A 1 143 ? -1.297 57.156 -12.789 1 97.38 143 ALA A N 1
ATOM 1077 C CA . ALA A 1 143 ? -0.997 55.781 -13.242 1 97.38 143 ALA A CA 1
ATOM 1078 C C . ALA A 1 143 ? -1.624 54.75 -12.32 1 97.38 143 ALA A C 1
ATOM 1080 O O . ALA A 1 143 ? -2.072 53.688 -12.781 1 97.38 143 ALA A O 1
ATOM 1081 N N . SER A 1 144 ? -1.63 55 -11.031 1 96.5 144 SER A N 1
ATOM 1082 C CA . SER A 1 144 ? -2.043 54 -10.047 1 96.5 144 SER A CA 1
ATOM 1083 C C . SER A 1 144 ? -3.512 54.156 -9.68 1 96.5 144 SER A C 1
ATOM 1085 O O . SER A 1 144 ? -4.156 53.219 -9.219 1 96.5 144 SER A O 1
ATOM 1087 N N . GLY A 1 145 ? -4.055 55.375 -9.836 1 95.25 145 GLY A N 1
ATOM 1088 C CA . GLY A 1 145 ? -5.395 55.688 -9.359 1 95.25 145 GLY A CA 1
ATOM 1089 C C . GLY A 1 145 ? -5.449 55.969 -7.875 1 95.25 145 GLY A C 1
ATOM 1090 O O . GLY A 1 145 ? -6.527 56.188 -7.32 1 95.25 145 GLY A O 1
ATOM 1091 N N . VAL A 1 146 ? -4.328 56.062 -7.172 1 96.38 146 VAL A N 1
ATOM 1092 C CA . VAL A 1 146 ? -4.254 56.344 -5.746 1 96.38 146 VAL A CA 1
ATOM 1093 C C . VAL A 1 146 ? -4.344 57.875 -5.52 1 96.38 146 VAL A C 1
ATOM 1095 O O . VAL A 1 146 ? -3.803 58.656 -6.305 1 96.38 146 VAL A O 1
ATOM 1098 N N . ASP A 1 147 ? -4.992 58.281 -4.453 1 96.62 147 ASP A N 1
ATOM 1099 C CA . ASP A 1 147 ? -5.117 59.688 -4.121 1 96.62 147 ASP A CA 1
ATOM 1100 C C . ASP A 1 147 ? -3.742 60.344 -3.984 1 96.62 147 ASP A C 1
ATOM 1102 O O . ASP A 1 147 ? -2.846 59.781 -3.346 1 96.62 147 ASP A O 1
ATOM 1106 N N . PRO A 1 148 ? -3.559 61.469 -4.586 1 97.06 148 PRO A N 1
ATOM 1107 C CA . PRO A 1 148 ? -2.258 62.156 -4.566 1 97.06 148 PRO A CA 1
ATOM 1108 C C . PRO A 1 148 ? -1.755 62.406 -3.15 1 97.06 148 PRO A C 1
ATOM 1110 O O . PRO A 1 148 ? -0.544 62.469 -2.922 1 97.06 148 PRO A O 1
ATOM 1113 N N . TRP A 1 149 ? -2.678 62.594 -2.273 1 97.31 149 TRP A N 1
ATOM 1114 C CA . TRP A 1 149 ? -2.252 62.844 -0.898 1 97.31 149 TRP A CA 1
ATOM 1115 C C . TRP A 1 149 ? -1.415 61.656 -0.382 1 97.31 149 TRP A C 1
ATOM 1117 O O . TRP A 1 149 ? -0.362 61.875 0.226 1 97.31 149 TRP A O 1
ATOM 1127 N N . PHE A 1 150 ? -1.872 60.5 -0.627 1 97.06 150 PHE A N 1
ATOM 1128 C CA . PHE A 1 150 ? -1.151 59.312 -0.175 1 97.06 150 PHE A CA 1
ATOM 1129 C C . PHE A 1 150 ? 0.182 59.156 -0.902 1 97.06 150 PHE A C 1
ATOM 1131 O O . PHE A 1 150 ? 1.189 58.781 -0.298 1 97.06 150 PHE A O 1
ATOM 1138 N N . VAL A 1 151 ? 0.219 59.469 -2.178 1 98 151 VAL A N 1
ATOM 1139 C CA . VAL A 1 151 ? 1.442 59.375 -2.971 1 98 151 VAL A CA 1
ATOM 1140 C C . VAL A 1 151 ? 2.453 60.406 -2.441 1 98 151 VAL A C 1
ATOM 1142 O O . VAL A 1 151 ? 3.652 60.125 -2.377 1 98 151 VAL A O 1
ATOM 1145 N N . ALA A 1 152 ? 1.91 61.5 -2.086 1 97.75 152 ALA A N 1
ATOM 1146 C CA . ALA A 1 152 ? 2.779 62.562 -1.563 1 97.75 152 ALA A CA 1
ATOM 1147 C C . ALA A 1 152 ? 3.42 62.156 -0.245 1 97.75 152 ALA A C 1
ATOM 1149 O O . ALA A 1 152 ? 4.562 62.5 0.041 1 97.75 152 ALA A O 1
ATOM 1150 N N . GLN A 1 153 ? 2.646 61.5 0.584 1 97 153 GLN A N 1
ATOM 1151 C CA . GLN A 1 153 ? 3.205 61 1.834 1 97 153 GLN A CA 1
ATOM 1152 C C . GLN A 1 153 ? 4.379 60.062 1.571 1 97 153 GLN A C 1
ATOM 1154 O O . GLN A 1 153 ? 5.391 60.094 2.273 1 97 153 GLN A O 1
ATOM 1159 N N . ILE A 1 154 ? 4.277 59.219 0.594 1 97.5 154 ILE A N 1
ATOM 1160 C CA . ILE A 1 154 ? 5.336 58.281 0.241 1 97.5 154 ILE A CA 1
ATOM 1161 C C . ILE A 1 154 ? 6.527 59.031 -0.344 1 97.5 154 ILE A C 1
ATOM 1163 O O . ILE A 1 154 ? 7.68 58.656 -0.11 1 97.5 154 ILE A O 1
ATOM 1167 N N . ASP A 1 155 ? 6.207 60.031 -1.046 1 97.5 155 ASP A N 1
ATOM 1168 C CA . ASP A 1 155 ? 7.266 60.875 -1.624 1 97.5 155 ASP A CA 1
ATOM 1169 C C . ASP A 1 155 ? 8.133 61.5 -0.534 1 97.5 155 ASP A C 1
ATOM 1171 O O . ASP A 1 155 ? 9.336 61.688 -0.719 1 97.5 155 ASP A O 1
ATOM 1175 N N . GLU A 1 156 ? 7.516 61.844 0.524 1 96.12 156 GLU A N 1
ATOM 1176 C CA . GLU A 1 156 ? 8.266 62.375 1.662 1 96.12 156 GLU A CA 1
ATOM 1177 C C . GLU A 1 156 ? 9.273 61.344 2.178 1 96.12 156 GLU A C 1
ATOM 1179 O O . GLU A 1 156 ? 10.375 61.719 2.584 1 96.12 156 GLU A O 1
ATOM 1184 N N . LEU A 1 157 ? 8.883 60.156 2.199 1 96.94 157 LEU A N 1
ATOM 1185 C CA . LEU A 1 157 ? 9.781 59.094 2.631 1 96.94 157 LEU A CA 1
ATOM 1186 C C . LEU A 1 157 ? 10.938 58.906 1.65 1 96.94 157 LEU A C 1
ATOM 1188 O O . LEU A 1 157 ? 12.062 58.594 2.053 1 96.94 157 LEU A O 1
ATOM 1192 N N . VAL A 1 158 ? 10.625 59.094 0.342 1 97.44 158 VAL A N 1
ATOM 1193 C CA . VAL A 1 158 ? 11.68 59.031 -0.665 1 97.44 158 VAL A CA 1
ATOM 1194 C C . VAL A 1 158 ? 12.695 60.156 -0.414 1 97.44 158 VAL A C 1
ATOM 1196 O O . VAL A 1 158 ? 13.898 59.938 -0.568 1 97.44 158 VAL A O 1
ATOM 1199 N N . GLY A 1 159 ? 12.203 61.281 -0.062 1 97 159 GLY A N 1
ATOM 1200 C CA . GLY A 1 159 ? 13.086 62.375 0.31 1 97 159 GLY A CA 1
ATOM 1201 C C . GLY A 1 159 ? 13.953 62.062 1.512 1 97 159 GLY A C 1
ATOM 1202 O O . GLY A 1 159 ? 15.148 62.375 1.513 1 97 159 GLY A O 1
ATOM 1203 N N . LEU A 1 160 ? 13.336 61.531 2.494 1 97.06 160 LEU A N 1
ATOM 1204 C CA . LEU A 1 160 ? 14.086 61.156 3.688 1 97.06 160 LEU A CA 1
ATOM 1205 C C . LEU A 1 160 ? 15.141 60.125 3.352 1 97.06 160 LEU A C 1
ATOM 1207 O O . LEU A 1 160 ? 16.25 60.156 3.9 1 97.06 160 LEU A O 1
ATOM 1211 N N . ARG A 1 161 ? 14.742 59.125 2.533 1 97.69 161 ARG A N 1
ATOM 1212 C CA . ARG A 1 161 ? 15.703 58.125 2.061 1 97.69 161 ARG A CA 1
ATOM 1213 C C . ARG A 1 161 ? 16.938 58.781 1.479 1 97.69 161 ARG A C 1
ATOM 1215 O O . ARG A 1 161 ? 18.062 58.375 1.784 1 97.69 161 ARG A O 1
ATOM 1222 N N . ALA A 1 162 ? 16.734 59.75 0.644 1 96.75 162 ALA A N 1
ATOM 1223 C CA . ALA A 1 162 ? 17.844 60.469 0.004 1 96.75 162 ALA A CA 1
ATOM 1224 C C . ALA A 1 162 ? 18.719 61.156 1.039 1 96.75 162 ALA A C 1
ATOM 1226 O O . ALA A 1 162 ? 19.938 61.156 0.932 1 96.75 162 ALA A O 1
ATOM 1227 N N . GLU A 1 163 ? 18.078 61.688 2.008 1 96.88 163 GLU A N 1
ATOM 1228 C CA . GLU A 1 163 ? 18.797 62.375 3.084 1 96.88 163 GLU A CA 1
ATOM 1229 C C . GLU A 1 163 ? 19.672 61.375 3.854 1 96.88 163 GLU A C 1
ATOM 1231 O O . GLU A 1 163 ? 20.828 61.688 4.191 1 96.88 163 GLU A O 1
ATOM 1236 N N . LEU A 1 164 ? 19.141 60.25 4.152 1 96.88 164 LEU A N 1
ATOM 1237 C CA . LEU A 1 164 ? 19.844 59.219 4.918 1 96.88 164 LEU A CA 1
ATOM 1238 C C . LEU A 1 164 ? 21.031 58.688 4.137 1 96.88 164 LEU A C 1
ATOM 1240 O O . LEU A 1 164 ? 22.109 58.5 4.699 1 96.88 164 LEU A O 1
ATOM 1244 N N . VAL A 1 165 ? 20.828 58.438 2.836 1 96.38 165 VAL A N 1
ATOM 1245 C CA . VAL A 1 165 ? 21.859 57.844 1.991 1 96.38 165 VAL A CA 1
ATOM 1246 C C . VAL A 1 165 ? 22.984 58.875 1.787 1 96.38 165 VAL A C 1
ATOM 1248 O O . VAL A 1 165 ? 24.172 58.5 1.781 1 96.38 165 VAL A O 1
ATOM 1251 N N . ASP A 1 166 ? 22.625 60.188 1.698 1 95.25 166 ASP A N 1
ATOM 1252 C CA . ASP A 1 166 ? 23.578 61.219 1.316 1 95.25 166 ASP A CA 1
ATOM 1253 C C . ASP A 1 166 ? 24.312 61.781 2.539 1 95.25 166 ASP A C 1
ATOM 1255 O O . ASP A 1 166 ? 25.375 62.406 2.406 1 95.25 166 ASP A O 1
ATOM 1259 N N . ALA A 1 167 ? 23.734 61.5 3.695 1 95.25 167 ALA A N 1
ATOM 1260 C CA . ALA A 1 167 ? 24.359 62.062 4.895 1 95.25 167 ALA A CA 1
ATOM 1261 C C . ALA A 1 167 ? 25.719 61.438 5.164 1 95.25 167 ALA A C 1
ATOM 1263 O O . ALA A 1 167 ? 25.859 60.219 5.125 1 95.25 167 ALA A O 1
ATOM 1264 N N . PRO A 1 168 ? 26.703 62.281 5.355 1 93 168 PRO A N 1
ATOM 1265 C CA . PRO A 1 168 ? 28.031 61.719 5.648 1 93 168 PRO A CA 1
ATOM 1266 C C . PRO A 1 168 ? 28.062 60.969 6.977 1 93 168 PRO A C 1
ATOM 1268 O O . PRO A 1 168 ? 28.734 59.938 7.094 1 93 168 PRO A O 1
ATOM 1271 N N . VAL A 1 169 ? 27.328 61.625 7.945 1 92.06 169 VAL A N 1
ATOM 1272 C CA . VAL A 1 169 ? 27.234 60.969 9.266 1 92.06 169 VAL A CA 1
ATOM 1273 C C . VAL A 1 169 ? 25.781 60.875 9.688 1 92.06 169 VAL A C 1
ATOM 1275 O O . VAL A 1 169 ? 25 61.781 9.492 1 92.06 169 VAL A O 1
ATOM 1278 N N . LEU A 1 170 ? 25.5 59.719 10.203 1 93.62 170 LEU A N 1
ATOM 1279 C CA . LEU A 1 170 ? 24.172 59.562 10.789 1 93.62 170 LEU A CA 1
ATOM 1280 C C . LEU A 1 170 ? 24.156 60.031 12.242 1 93.62 170 LEU A C 1
ATOM 1282 O O . LEU A 1 170 ? 24.344 59.219 13.156 1 93.62 170 LEU A O 1
ATOM 1286 N N . ASP A 1 171 ? 23.812 61.25 12.484 1 92.44 171 ASP A N 1
ATOM 1287 C CA . ASP A 1 171 ? 23.844 61.812 13.836 1 92.44 171 ASP A CA 1
ATOM 1288 C C . ASP A 1 171 ? 22.5 61.594 14.539 1 92.44 171 ASP A C 1
ATOM 1290 O O . ASP A 1 171 ? 21.578 61 13.969 1 92.44 171 ASP A O 1
ATOM 1294 N N . ALA A 1 172 ? 22.344 62.094 15.688 1 94.75 172 ALA A N 1
ATOM 1295 C CA . ALA A 1 172 ? 21.203 61.844 16.547 1 94.75 172 ALA A CA 1
ATOM 1296 C C . ALA A 1 172 ? 19.922 62.438 15.961 1 94.75 172 ALA A C 1
ATOM 1298 O O . ALA A 1 172 ? 18.859 61.844 16.031 1 94.75 172 ALA A O 1
ATOM 1299 N N . ASP A 1 173 ? 20.047 63.594 15.375 1 94.75 173 ASP A N 1
ATOM 1300 C CA . ASP A 1 173 ? 18.875 64.312 14.844 1 94.75 173 ASP A CA 1
ATOM 1301 C C . ASP A 1 173 ? 18.312 63.562 13.625 1 94.75 173 ASP A C 1
ATOM 1303 O O . ASP A 1 173 ? 17.109 63.375 13.516 1 94.75 173 ASP A O 1
ATOM 1307 N N . LEU A 1 174 ? 19.234 63.188 12.781 1 96 174 LEU A N 1
ATOM 1308 C CA . LEU A 1 174 ? 18.797 62.5 11.57 1 96 174 LEU A CA 1
ATOM 1309 C C . LEU A 1 174 ? 18.25 61.125 11.906 1 96 174 LEU A C 1
ATOM 1311 O O . LEU A 1 174 ? 17.25 60.688 11.32 1 96 174 LEU A O 1
ATOM 1315 N N . LEU A 1 175 ? 18.953 60.469 12.812 1 96.88 175 LEU A N 1
ATOM 1316 C CA . LEU A 1 175 ? 18.469 59.156 13.219 1 96.88 175 LEU A CA 1
ATOM 1317 C C . LEU A 1 175 ? 17.109 59.25 13.906 1 96.88 175 LEU A C 1
ATOM 1319 O O . LEU A 1 175 ? 16.234 58.406 13.68 1 96.88 175 LEU A O 1
ATOM 1323 N N . ARG A 1 176 ? 16.922 60.219 14.734 1 96.38 176 ARG A N 1
ATOM 1324 C CA . ARG A 1 176 ? 15.641 60.438 15.398 1 96.38 176 ARG A CA 1
ATOM 1325 C C . ARG A 1 176 ? 14.539 60.75 14.383 1 96.38 176 ARG A C 1
ATOM 1327 O O . ARG A 1 176 ? 13.414 60.281 14.523 1 96.38 176 ARG A O 1
ATOM 1334 N N . HIS A 1 177 ? 14.914 61.5 13.43 1 96.06 177 HIS A N 1
ATOM 1335 C CA . HIS A 1 177 ? 13.953 61.812 12.375 1 96.06 177 HIS A CA 1
ATOM 1336 C C . HIS A 1 177 ? 13.555 60.562 11.594 1 96.06 177 HIS A C 1
ATOM 1338 O O . HIS A 1 177 ? 12.383 60.375 11.266 1 96.06 177 HIS A O 1
ATOM 1344 N N . ALA A 1 178 ? 14.578 59.781 11.289 1 97.19 178 ALA A N 1
ATOM 1345 C CA . ALA A 1 178 ? 14.32 58.531 10.586 1 97.19 178 ALA A CA 1
ATOM 1346 C C . ALA A 1 178 ? 13.398 57.625 11.391 1 97.19 178 ALA A C 1
ATOM 1348 O O . ALA A 1 178 ? 12.445 57.062 10.852 1 97.19 178 ALA A O 1
ATOM 1349 N N . LYS A 1 179 ? 13.664 57.5 12.68 1 97.25 179 LYS A N 1
ATOM 1350 C CA . LYS A 1 179 ? 12.852 56.656 13.539 1 97.25 179 LYS A CA 1
ATOM 1351 C C . LYS A 1 179 ? 11.469 57.25 13.758 1 97.25 179 LYS A C 1
ATOM 1353 O O . LYS A 1 179 ? 10.477 56.531 13.875 1 97.25 179 LYS A O 1
ATOM 1358 N N . HIS A 1 180 ? 11.414 58.594 13.859 1 96.06 180 HIS A N 1
ATOM 1359 C CA . HIS A 1 180 ? 10.133 59.281 13.969 1 96.06 180 HIS A CA 1
ATOM 1360 C C . HIS A 1 180 ? 9.25 59 12.758 1 96.06 180 HIS A C 1
ATOM 1362 O O . HIS A 1 180 ? 8.023 58.938 12.875 1 96.06 180 HIS A O 1
ATOM 1368 N N . SER A 1 181 ? 9.875 58.75 11.641 1 95.69 181 SER A N 1
ATOM 1369 C CA . SER A 1 181 ? 9.148 58.375 10.43 1 95.69 181 SER A CA 1
ATOM 1370 C C . SER A 1 181 ? 8.93 56.875 10.352 1 95.69 181 SER A C 1
ATOM 1372 O O . SER A 1 181 ? 8.531 56.344 9.305 1 95.69 181 SER A O 1
ATOM 1374 N N . GLU A 1 182 ? 9.219 56.188 11.406 1 94.69 182 GLU A N 1
ATOM 1375 C CA . GLU A 1 182 ? 8.938 54.781 11.641 1 94.69 182 GLU A CA 1
ATOM 1376 C C . GLU A 1 182 ? 9.75 53.875 10.703 1 94.69 182 GLU A C 1
ATOM 1378 O O . GLU A 1 182 ? 9.289 52.812 10.289 1 94.69 182 GLU A O 1
ATOM 1383 N N . LEU A 1 183 ? 10.93 54.344 10.289 1 96.94 183 LEU A N 1
ATOM 1384 C CA . LEU A 1 183 ? 11.852 53.406 9.625 1 96.94 183 LEU A CA 1
ATOM 1385 C C . LEU A 1 183 ? 12.445 52.438 10.617 1 96.94 183 LEU A C 1
ATOM 1387 O O . LEU A 1 183 ? 12.953 52.812 11.672 1 96.94 183 LEU A O 1
ATOM 1391 N N . SER A 1 184 ? 12.383 51.188 10.266 1 96.75 184 SER A N 1
ATOM 1392 C CA . SER A 1 184 ? 12.938 50.156 11.141 1 96.75 184 SER A CA 1
ATOM 1393 C C . SER A 1 184 ? 14.461 50.156 11.102 1 96.75 184 SER A C 1
ATOM 1395 O O . SER A 1 184 ? 15.062 50.75 10.188 1 96.75 184 SER A O 1
ATOM 1397 N N . ASP A 1 185 ? 15.062 49.531 12.102 1 96.81 185 ASP A N 1
ATOM 1398 C CA . ASP A 1 185 ? 16.516 49.375 12.094 1 96.81 185 ASP A CA 1
ATOM 1399 C C . ASP A 1 185 ? 16.984 48.625 10.852 1 96.81 185 ASP A C 1
ATOM 1401 O O . ASP A 1 185 ? 18.031 48.938 10.297 1 96.81 185 ASP A O 1
ATOM 1405 N N . ARG A 1 186 ? 16.203 47.688 10.453 1 95.5 186 ARG A N 1
ATOM 1406 C CA . ARG A 1 186 ? 16.531 46.906 9.273 1 95.5 186 ARG A CA 1
ATOM 1407 C C . ARG A 1 186 ? 16.516 47.75 8.016 1 95.5 186 ARG A C 1
ATOM 1409 O O . ARG A 1 186 ? 17.375 47.625 7.152 1 95.5 186 ARG A O 1
ATOM 1416 N N . GLN A 1 187 ? 15.547 48.594 7.91 1 96.38 187 GLN A N 1
ATOM 1417 C CA . GLN A 1 187 ? 15.461 49.5 6.777 1 96.38 187 GLN A CA 1
ATOM 1418 C C . GLN A 1 187 ? 16.641 50.469 6.742 1 96.38 187 GLN A C 1
ATOM 1420 O O . GLN A 1 187 ? 17.234 50.688 5.688 1 96.38 187 GLN A O 1
ATOM 1425 N N . ILE A 1 188 ? 16.953 51 7.852 1 97.31 188 ILE A N 1
ATOM 1426 C CA . ILE A 1 188 ? 18.062 51.938 7.934 1 97.31 188 ILE A CA 1
ATOM 1427 C C . ILE A 1 188 ? 19.375 51.219 7.602 1 97.31 188 ILE A C 1
ATOM 1429 O O . ILE A 1 188 ? 20.219 51.75 6.895 1 97.31 188 ILE A O 1
ATOM 1433 N N . ALA A 1 189 ? 19.5 50 8.109 1 95.62 189 ALA A N 1
ATOM 1434 C CA . ALA A 1 189 ? 20.703 49.219 7.824 1 95.62 189 ALA A CA 1
ATOM 1435 C C . ALA A 1 189 ? 20.828 48.938 6.332 1 95.62 189 ALA A C 1
ATOM 1437 O O . ALA A 1 189 ? 21.953 48.875 5.801 1 95.62 189 ALA A O 1
ATOM 1438 N N . SER A 1 190 ? 19.688 48.719 5.668 1 95.25 190 SER A N 1
ATOM 1439 C CA . SER A 1 190 ? 19.688 48.469 4.23 1 95.25 190 SER A CA 1
ATOM 1440 C C . SER A 1 190 ? 20.203 49.688 3.465 1 95.25 190 SER A C 1
ATOM 1442 O O . SER A 1 190 ? 20.812 49.562 2.41 1 95.25 190 SER A O 1
ATOM 1444 N N . LEU A 1 191 ? 19.953 50.875 3.979 1 95.75 191 LEU A N 1
ATOM 1445 C CA . LEU A 1 191 ? 20.344 52.125 3.328 1 95.75 191 LEU A CA 1
ATOM 1446 C C . LEU A 1 191 ? 21.766 52.531 3.729 1 95.75 191 LEU A C 1
ATOM 1448 O O . LEU A 1 191 ? 22.422 53.281 3.01 1 95.75 191 LEU A O 1
ATOM 1452 N N . ARG A 1 192 ? 22.141 52.031 4.945 1 95.31 192 ARG A N 1
ATOM 1453 C CA . ARG A 1 192 ? 23.453 52.344 5.488 1 95.31 192 ARG A CA 1
ATOM 1454 C C . ARG A 1 192 ? 24.234 51.062 5.773 1 95.31 192 ARG A C 1
ATOM 1456 O O . ARG A 1 192 ? 24.375 50.656 6.93 1 95.31 192 ARG A O 1
ATOM 1463 N N . PRO A 1 193 ? 24.734 50.406 4.711 1 91.38 193 PRO A N 1
ATOM 1464 C CA . PRO A 1 193 ? 25.328 49.062 4.848 1 91.38 193 PRO A CA 1
ATOM 1465 C C . PRO A 1 193 ? 26.594 49.062 5.703 1 91.38 193 PRO A C 1
ATOM 1467 O O . PRO A 1 193 ? 27.016 48.031 6.195 1 91.38 193 PRO A O 1
ATOM 1470 N N . GLU A 1 194 ? 27.203 50.25 5.969 1 91.31 194 GLU A N 1
ATOM 1471 C CA . GLU A 1 194 ? 28.438 50.344 6.766 1 91.31 194 GLU A CA 1
ATOM 1472 C C . GLU A 1 194 ? 28.141 50.094 8.242 1 91.31 194 GLU A C 1
ATOM 1474 O O . GLU A 1 194 ? 29.062 49.875 9.031 1 91.31 194 GLU A O 1
ATOM 1479 N N . LEU A 1 195 ? 26.844 50.156 8.695 1 90.62 195 LEU A N 1
ATOM 1480 C CA . LEU A 1 195 ? 26.484 50.062 10.102 1 90.62 195 LEU A CA 1
ATOM 1481 C C . LEU A 1 195 ? 26.297 48.625 10.523 1 90.62 195 LEU A C 1
ATOM 1483 O O . LEU A 1 195 ? 25.562 48.312 11.469 1 90.62 195 LEU A O 1
ATOM 1487 N N . ALA A 1 196 ? 26.984 47.75 10.031 1 89.69 196 ALA A N 1
ATOM 1488 C CA . ALA A 1 196 ? 27.047 46.344 10.43 1 89.69 196 ALA A CA 1
ATOM 1489 C C . ALA A 1 196 ? 25.656 45.75 10.562 1 89.69 196 ALA A C 1
ATOM 1491 O O . ALA A 1 196 ? 25.344 45.094 11.57 1 89.69 196 ALA A O 1
ATOM 1492 N N . GLY A 1 197 ? 24.703 46.094 9.805 1 91.44 197 GLY A N 1
ATOM 1493 C CA . GLY A 1 197 ? 23.391 45.469 9.758 1 91.44 197 GLY A CA 1
ATOM 1494 C C . GLY A 1 197 ? 22.422 46.031 10.781 1 91.44 197 GLY A C 1
ATOM 1495 O O . GLY A 1 197 ? 22.656 47.094 11.359 1 91.44 197 GLY A O 1
ATOM 1496 N N . GLU A 1 198 ? 21.297 45.312 11.016 1 94.06 198 GLU A N 1
ATOM 1497 C CA . GLU A 1 198 ? 20.234 45.719 11.938 1 94.06 198 GLU A CA 1
ATOM 1498 C C . GLU A 1 198 ? 20.766 45.875 13.359 1 94.06 198 GLU A C 1
ATOM 1500 O O . GLU A 1 198 ? 20.391 46.812 14.07 1 94.06 198 GLU A O 1
ATOM 1505 N N . ASP A 1 199 ? 21.656 45.094 13.789 1 94.44 199 ASP A N 1
ATOM 1506 C CA . ASP A 1 199 ? 22.219 45.125 15.141 1 94.44 199 ASP A CA 1
ATOM 1507 C C . ASP A 1 199 ? 23.094 46.375 15.336 1 94.44 199 ASP A C 1
ATOM 1509 O O . ASP A 1 199 ? 23.125 46.938 16.422 1 94.44 199 ASP A O 1
ATOM 1513 N N . GLY A 1 200 ? 23.812 46.719 14.273 1 94.56 200 GLY A N 1
ATOM 1514 C CA . GLY A 1 200 ? 24.609 47.906 14.344 1 94.56 200 GLY A CA 1
ATOM 1515 C C . GLY A 1 200 ? 23.781 49.188 14.516 1 94.56 200 GLY A C 1
ATOM 1516 O O . GLY A 1 200 ? 24.141 50.062 15.297 1 94.56 200 GLY A O 1
ATOM 1517 N N . VAL A 1 201 ? 22.719 49.25 13.797 1 96.5 201 VAL A N 1
ATOM 1518 C CA . VAL A 1 201 ? 21.828 50.406 13.906 1 96.5 201 VAL A CA 1
ATOM 1519 C C . VAL A 1 201 ? 21.203 50.438 15.297 1 96.5 201 VAL A C 1
ATOM 1521 O O . VAL A 1 201 ? 21.062 51.5 15.891 1 96.5 201 VAL A O 1
ATOM 1524 N N . ARG A 1 202 ? 20.75 49.344 15.789 1 96.06 202 ARG A N 1
ATOM 1525 C CA . ARG A 1 202 ? 20.172 49.25 17.125 1 96.06 202 ARG A CA 1
ATOM 1526 C C . ARG A 1 202 ? 21.141 49.719 18.188 1 96.06 202 ARG A C 1
ATOM 1528 O O . ARG A 1 202 ? 20.766 50.5 19.078 1 96.06 202 ARG A O 1
ATOM 1535 N N . SER A 1 203 ? 22.359 49.312 18.094 1 95.06 203 SER A N 1
ATOM 1536 C CA . SER A 1 203 ? 23.391 49.719 19.047 1 95.06 203 SER A CA 1
ATOM 1537 C C . SER A 1 203 ? 23.578 51.25 19.016 1 95.06 203 SER A C 1
ATOM 1539 O O . SER A 1 203 ? 23.719 51.875 20.078 1 95.06 203 SER A O 1
ATOM 1541 N N . LEU A 1 204 ? 23.609 51.75 17.844 1 95.12 204 LEU A N 1
ATOM 1542 C CA . LEU A 1 204 ? 23.75 53.219 17.703 1 95.12 204 LEU A CA 1
ATOM 1543 C C . LEU A 1 204 ? 22.547 53.938 18.312 1 95.12 204 LEU A C 1
ATOM 1545 O O . LEU A 1 204 ? 22.719 54.906 19.031 1 95.12 204 LEU A O 1
ATOM 1549 N N . ARG A 1 205 ? 21.375 53.469 17.984 1 95.62 205 ARG A N 1
ATOM 1550 C CA . ARG A 1 205 ? 20.156 54.062 18.5 1 95.62 205 ARG A CA 1
ATOM 1551 C C . ARG A 1 205 ? 20.125 54.062 20.016 1 95.62 205 ARG A C 1
ATOM 1553 O O . ARG A 1 205 ? 19.797 55.062 20.656 1 95.62 205 ARG A O 1
ATOM 1560 N N . GLU A 1 206 ? 20.5 53 20.641 1 93.19 206 GLU A N 1
ATOM 1561 C CA . GLU A 1 206 ? 20.5 52.844 22.094 1 93.19 206 GLU A CA 1
ATOM 1562 C C . GLU A 1 206 ? 21.531 53.75 22.75 1 93.19 206 GLU A C 1
ATOM 1564 O O . GLU A 1 206 ? 21.266 54.344 23.797 1 93.19 206 GLU A O 1
ATOM 1569 N N . ARG A 1 207 ? 22.672 53.906 22.172 1 93.94 207 ARG A N 1
ATOM 1570 C CA . ARG A 1 207 ? 23.734 54.781 22.672 1 93.94 207 ARG A CA 1
ATOM 1571 C C . ARG A 1 207 ? 23.281 56.219 22.656 1 93.94 207 ARG A C 1
ATOM 1573 O O . ARG A 1 207 ? 23.719 57.031 23.484 1 93.94 207 ARG A O 1
ATOM 1580 N N . LEU A 1 208 ? 22.5 56.5 21.625 1 94.69 208 LEU A N 1
ATOM 1581 C CA . LEU A 1 208 ? 22.047 57.875 21.469 1 94.69 208 LEU A CA 1
ATOM 1582 C C . LEU A 1 208 ? 20.75 58.094 22.266 1 94.69 208 LEU A C 1
ATOM 1584 O O . LEU A 1 208 ? 20.188 59.188 22.219 1 94.69 208 LEU A O 1
ATOM 1588 N N . GLY A 1 209 ? 20.234 57.094 22.922 1 93.06 209 GLY A N 1
ATOM 1589 C CA . GLY A 1 209 ? 19.047 57.188 23.766 1 93.06 209 GLY A CA 1
ATOM 1590 C C . GLY A 1 209 ? 17.766 57.312 22.984 1 93.06 209 GLY A C 1
ATOM 1591 O O . GLY A 1 209 ? 16.828 57.969 23.438 1 93.06 209 GLY A O 1
ATOM 1592 N N . ILE A 1 210 ? 17.703 56.812 21.828 1 95.75 210 ILE A N 1
ATOM 1593 C CA . ILE A 1 210 ? 16.531 56.906 20.984 1 95.75 210 ILE A CA 1
ATOM 1594 C C . ILE A 1 210 ? 15.664 55.656 21.156 1 95.75 210 ILE A C 1
ATOM 1596 O O . ILE A 1 210 ? 16.016 54.594 20.672 1 95.75 210 ILE A O 1
ATOM 1600 N N . HIS A 1 211 ? 14.562 55.75 21.906 1 95.31 211 HIS A N 1
ATOM 1601 C CA . HIS A 1 211 ? 13.586 54.688 22.156 1 95.31 211 HIS A CA 1
ATOM 1602 C C . HIS A 1 211 ? 12.164 55.156 21.859 1 95.31 211 HIS A C 1
ATOM 1604 O O . HIS A 1 211 ? 11.875 56.344 21.953 1 95.31 211 HIS A O 1
ATOM 1610 N N . PRO A 1 212 ? 11.383 54.25 21.484 1 96.5 212 PRO A N 1
ATOM 1611 C CA . PRO A 1 212 ? 9.992 54.688 21.328 1 96.5 212 PRO A CA 1
ATOM 1612 C C . PRO A 1 212 ? 9.305 54.938 22.672 1 96.5 212 PRO A C 1
ATOM 1614 O O . PRO A 1 212 ? 9.695 54.344 23.688 1 96.5 212 PRO A O 1
ATOM 1617 N N . VAL A 1 213 ? 8.344 55.781 22.656 1 96.12 213 VAL A N 1
ATOM 1618 C CA . VAL A 1 213 ? 7.402 55.906 23.766 1 96.12 213 VAL A CA 1
ATOM 1619 C C . VAL A 1 213 ? 6.074 55.25 23.391 1 96.12 213 VAL A C 1
ATOM 1621 O O . VAL A 1 213 ? 5.793 55.031 22.203 1 96.12 213 VAL A O 1
ATOM 1624 N N . TYR A 1 214 ? 5.289 54.875 24.375 1 96.56 214 TYR A N 1
ATOM 1625 C CA . TYR A 1 214 ? 4.031 54.188 24.109 1 96.56 214 TYR A CA 1
ATOM 1626 C C . TYR A 1 214 ? 2.84 55.031 24.531 1 96.56 214 TYR A C 1
ATOM 1628 O O . TYR A 1 214 ? 2.818 55.594 25.625 1 96.56 214 TYR A O 1
ATOM 1636 N N . LYS A 1 215 ? 1.945 55.156 23.531 1 93.19 215 LYS A N 1
ATOM 1637 C CA . LYS A 1 215 ? 0.718 55.938 23.734 1 93.19 215 LYS A CA 1
ATOM 1638 C C . LYS A 1 215 ? -0.481 55 23.922 1 93.19 215 LYS A C 1
ATOM 1640 O O . LYS A 1 215 ? -0.432 53.812 23.547 1 93.19 215 LYS A O 1
ATOM 1645 N N . THR A 1 216 ? -1.556 55.531 24.594 1 90.69 216 THR A N 1
ATOM 1646 C CA . THR A 1 216 ? -2.723 54.719 24.938 1 90.69 216 THR A CA 1
ATOM 1647 C C . THR A 1 216 ? -3.889 55.031 24 1 90.69 216 THR A C 1
ATOM 1649 O O . THR A 1 216 ? -4.117 56.188 23.656 1 90.69 216 THR A O 1
ATOM 1652 N N . VAL A 1 217 ? -4.562 53.969 23.609 1 86.88 217 VAL A N 1
ATOM 1653 C CA . VAL A 1 217 ? -5.781 54.125 22.828 1 86.88 217 VAL A CA 1
ATOM 1654 C C . VAL A 1 217 ? -6.949 54.469 23.734 1 86.88 217 VAL A C 1
ATOM 1656 O O . VAL A 1 217 ? -7.332 53.688 24.609 1 86.88 217 VAL A O 1
ATOM 1659 N N . ASP A 1 218 ? -7.551 55.656 23.906 1 74.06 218 ASP A N 1
ATOM 1660 C CA . ASP A 1 218 ? -8.531 56.094 24.891 1 74.06 218 ASP A CA 1
ATOM 1661 C C . ASP A 1 218 ? -9.867 56.438 24.234 1 74.06 218 ASP A C 1
ATOM 1663 O O . ASP A 1 218 ? -10.859 56.688 24.922 1 74.06 218 ASP A O 1
ATOM 1667 N N . THR A 1 219 ? -10.078 56.281 23.125 1 66.06 219 THR A N 1
ATOM 1668 C CA . THR A 1 219 ? -11.312 56.562 22.391 1 66.06 219 THR A CA 1
ATOM 1669 C C . THR A 1 219 ? -11.727 58.031 22.547 1 66.06 219 THR A C 1
ATOM 1671 O O . THR A 1 219 ? -12.758 58.438 22.031 1 66.06 219 THR A O 1
ATOM 1674 N N . CYS A 1 220 ? -11.102 58.75 23.422 1 66.44 220 CYS A N 1
ATOM 1675 C CA . CYS A 1 220 ? -11.562 60.094 23.688 1 66.44 220 CYS A CA 1
ATOM 1676 C C . CYS A 1 220 ? -10.453 61.125 23.453 1 66.44 220 CYS A C 1
ATOM 1678 O O . CYS A 1 220 ? -10.516 62.25 23.938 1 66.44 220 CYS A O 1
ATOM 1680 N N . ALA A 1 221 ? -9.547 60.781 22.75 1 57.53 221 ALA A N 1
ATOM 1681 C CA . ALA A 1 221 ? -8.453 61.688 22.422 1 57.53 221 ALA A CA 1
ATOM 1682 C C . ALA A 1 221 ? -7.906 62.375 23.672 1 57.53 221 ALA A C 1
ATOM 1684 O O . ALA A 1 221 ? -7.777 63.594 23.703 1 57.53 221 ALA A O 1
ATOM 1685 N N . ALA A 1 222 ? -7.82 61.625 24.797 1 56.28 222 ALA A N 1
ATOM 1686 C CA . ALA A 1 222 ? -7.195 62.031 26.047 1 56.28 222 ALA A CA 1
ATOM 1687 C C . ALA A 1 222 ? -8.094 62.969 26.812 1 56.28 222 ALA A C 1
ATOM 1689 O O . ALA A 1 222 ? -7.648 63.656 27.75 1 56.28 222 ALA A O 1
ATOM 1690 N N . GLU A 1 223 ? -9.305 63.188 26.406 1 53.53 223 GLU A N 1
ATOM 1691 C CA . GLU A 1 223 ? -10.227 64 27.156 1 53.53 223 GLU A CA 1
ATOM 1692 C C . GLU A 1 223 ? -10.586 63.406 28.5 1 53.53 223 GLU A C 1
ATOM 1694 O O . GLU A 1 223 ? -10.758 64.125 29.5 1 53.53 223 GLU A O 1
ATOM 1699 N N . PHE A 1 224 ? -10.641 62.094 28.406 1 62.5 224 PHE A N 1
ATOM 1700 C CA . PHE A 1 224 ? -10.914 61.344 29.625 1 62.5 224 PHE A CA 1
ATOM 1701 C C . PHE A 1 224 ? -9.852 60.281 29.859 1 62.5 224 PHE A C 1
ATOM 1703 O O . PHE A 1 224 ? -9.242 59.75 28.922 1 62.5 224 PHE A O 1
ATOM 1710 N N . GLU A 1 225 ? -9.57 60.125 31.125 1 60.97 225 GLU A N 1
ATOM 1711 C CA . GLU A 1 225 ? -8.547 59.156 31.469 1 60.97 225 GLU A CA 1
ATOM 1712 C C . GLU A 1 225 ? -8.984 57.75 31.047 1 60.97 225 GLU A C 1
ATOM 1714 O O . GLU A 1 225 ? -10.109 57.344 31.312 1 60.97 225 GLU A O 1
ATOM 1719 N N . ALA A 1 226 ? -8.172 57.188 30.094 1 65.06 226 ALA A N 1
ATOM 1720 C CA . ALA A 1 226 ? -8.406 55.812 29.688 1 65.06 226 ALA A CA 1
ATOM 1721 C C . ALA A 1 226 ? -7.781 54.844 30.672 1 65.06 226 ALA A C 1
ATOM 1723 O O . ALA A 1 226 ? -6.594 54.938 31 1 65.06 226 ALA A O 1
ATOM 1724 N N . LYS A 1 227 ? -8.586 53.969 31.172 1 68 227 LYS A N 1
ATOM 1725 C CA . LYS A 1 227 ? -8.102 53.031 32.188 1 68 227 LYS A CA 1
ATOM 1726 C C . LYS A 1 227 ? -7.723 51.688 31.531 1 68 227 LYS A C 1
ATOM 1728 O O . LYS A 1 227 ? -7.039 50.875 32.156 1 68 227 LYS A O 1
ATOM 1733 N N . THR A 1 228 ? -7.957 51.625 30.281 1 77.25 228 THR A N 1
ATOM 1734 C CA . THR A 1 228 ? -7.652 50.375 29.641 1 77.25 228 THR A CA 1
ATOM 1735 C C . THR A 1 228 ? -6.242 50.375 29.047 1 77.25 228 THR A C 1
ATOM 1737 O O . THR A 1 228 ? -5.902 51.25 28.266 1 77.25 228 THR A O 1
ATOM 1740 N N . PRO A 1 229 ? -5.434 49.5 29.391 1 88.69 229 PRO A N 1
ATOM 1741 C CA . PRO A 1 229 ? -4.031 49.469 28.969 1 88.69 229 PRO A CA 1
ATOM 1742 C C . PRO A 1 229 ? -3.846 48.938 27.562 1 88.69 229 PRO A C 1
ATOM 1744 O O . PRO A 1 229 ? -3.264 47.875 27.359 1 88.69 229 PRO A O 1
ATOM 1747 N N . TYR A 1 230 ? -4.301 49.656 26.547 1 91.88 230 TYR A N 1
ATOM 1748 C CA . TYR A 1 230 ? -4.16 49.406 25.109 1 91.88 230 TYR A CA 1
ATOM 1749 C C . TYR A 1 230 ? -3.205 50.438 24.5 1 91.88 230 TYR A C 1
ATOM 1751 O O . TYR A 1 230 ? -3.531 51.625 24.391 1 91.88 230 TYR A O 1
ATOM 1759 N N . HIS A 1 231 ? -1.973 49.875 24.109 1 94.69 231 HIS A N 1
ATOM 1760 C CA . HIS A 1 231 ? -0.898 50.812 23.766 1 94.69 231 HIS A CA 1
ATOM 1761 C C . HIS A 1 231 ? -0.395 50.594 22.359 1 94.69 231 HIS A C 1
ATOM 1763 O O . HIS A 1 231 ? -0.595 49.5 21.781 1 94.69 231 HIS A O 1
ATOM 1769 N N . TYR A 1 232 ? 0.251 51.594 21.781 1 95.31 232 TYR A N 1
ATOM 1770 C CA . TYR A 1 232 ? 1.012 51.562 20.547 1 95.31 232 TYR A CA 1
ATOM 1771 C C . TYR A 1 232 ? 2.264 52.406 20.641 1 95.31 232 TYR A C 1
ATOM 1773 O O . TYR A 1 232 ? 2.314 53.344 21.438 1 95.31 232 TYR A O 1
ATOM 1781 N N . SER A 1 233 ? 3.213 52.125 19.906 1 96.69 233 SER A N 1
ATOM 1782 C CA . SER A 1 233 ? 4.5 52.812 19.984 1 96.69 233 SER A CA 1
ATOM 1783 C C . SER A 1 233 ? 4.52 54.062 19.109 1 96.69 233 SER A C 1
ATOM 1785 O O . SER A 1 233 ? 3.787 54.156 18.125 1 96.69 233 SER A O 1
ATOM 1787 N N . SER A 1 234 ? 5.371 54.969 19.469 1 94.69 234 SER A N 1
ATOM 1788 C CA . SER A 1 234 ? 5.656 56.156 18.672 1 94.69 234 SER A CA 1
ATOM 1789 C C . SER A 1 234 ? 7.043 56.719 18.984 1 94.69 234 SER A C 1
ATOM 1791 O O . SER A 1 234 ? 7.387 56.938 20.141 1 94.69 234 SER A O 1
ATOM 1793 N N . TYR A 1 235 ? 7.863 56.844 17.984 1 95.5 235 TYR A N 1
ATOM 1794 C CA . TYR A 1 235 ? 9.094 57.625 18.125 1 95.5 235 TYR A CA 1
ATOM 1795 C C . TYR A 1 235 ? 8.828 59.125 18.016 1 95.5 235 TYR A C 1
ATOM 1797 O O . TYR A 1 235 ? 8.266 59.562 17.031 1 95.5 235 TYR A O 1
ATOM 1805 N N . GLU A 1 236 ? 9.195 59.781 19.062 1 94.06 236 GLU A N 1
ATOM 1806 C CA . GLU A 1 236 ? 8.914 61.188 19.109 1 94.06 236 GLU A CA 1
ATOM 1807 C C . GLU A 1 236 ? 10.18 62 18.844 1 94.06 236 GLU A C 1
ATOM 1809 O O . GLU A 1 236 ? 11.281 61.562 19.141 1 94.06 236 GLU A O 1
ATOM 1814 N N . LEU A 1 237 ? 9.977 63.219 18.328 1 93.44 237 LEU A N 1
ATOM 1815 C CA . LEU A 1 237 ? 11.109 64.125 18.078 1 93.44 237 LEU A CA 1
ATOM 1816 C C . LEU A 1 237 ? 11.648 64.688 19.375 1 93.44 237 LEU A C 1
ATOM 1818 O O . LEU A 1 237 ? 12.844 65 19.484 1 93.44 237 LEU A O 1
ATOM 1822 N N . ASP A 1 238 ? 10.711 64.812 20.328 1 92.5 238 ASP A N 1
ATOM 1823 C CA . ASP A 1 238 ? 11.109 65.312 21.656 1 92.5 238 ASP A CA 1
ATOM 1824 C C . ASP A 1 238 ? 11.742 64.188 22.484 1 92.5 238 ASP A C 1
ATOM 1826 O O . ASP A 1 238 ? 11.07 63.219 22.844 1 92.5 238 ASP A O 1
ATOM 1830 N N . PRO A 1 239 ? 12.969 64.375 22.75 1 89.88 239 PRO A N 1
ATOM 1831 C CA . PRO A 1 239 ? 13.633 63.312 23.531 1 89.88 239 PRO A CA 1
ATOM 1832 C C . PRO A 1 239 ? 13.031 63.156 24.938 1 89.88 239 PRO A C 1
ATOM 1834 O O . PRO A 1 239 ? 13.258 62.125 25.594 1 89.88 239 PRO A O 1
ATOM 1837 N N . ALA A 1 240 ? 12.234 64.188 25.344 1 90.38 240 ALA A N 1
ATOM 1838 C CA . ALA A 1 240 ? 11.656 64.125 26.688 1 90.38 240 ALA A CA 1
ATOM 1839 C C . ALA A 1 240 ? 10.227 63.625 26.656 1 90.38 240 ALA A C 1
ATOM 1841 O O . ALA A 1 240 ? 9.531 63.625 27.672 1 90.38 240 ALA A O 1
ATOM 1842 N N . ALA A 1 241 ? 9.883 63.156 25.469 1 91.88 241 ALA A N 1
ATOM 1843 C CA . ALA A 1 241 ? 8.531 62.594 25.375 1 91.88 241 ALA A CA 1
ATOM 1844 C C . ALA A 1 241 ? 8.336 61.438 26.375 1 91.88 241 ALA A C 1
ATOM 1846 O O . ALA A 1 241 ? 9.242 60.625 26.562 1 91.88 241 ALA A O 1
ATOM 1847 N N . GLU A 1 242 ? 7.219 61.406 26.984 1 90.94 242 GLU A N 1
ATOM 1848 C CA . GLU A 1 242 ? 6.98 60.438 28.047 1 90.94 242 GLU A CA 1
ATOM 1849 C C . GLU A 1 242 ? 6.082 59.281 27.547 1 90.94 242 GLU A C 1
ATOM 1851 O O . GLU A 1 242 ? 5.188 59.5 26.734 1 90.94 242 GLU A O 1
ATOM 1856 N N . THR A 1 243 ? 6.344 58.094 28.047 1 93.56 243 THR A N 1
ATOM 1857 C CA . THR A 1 243 ? 5.523 56.938 27.797 1 93.56 243 THR A CA 1
ATOM 1858 C C . THR A 1 243 ? 4.285 56.938 28.688 1 93.56 243 THR A C 1
ATOM 1860 O O . THR A 1 243 ? 4.312 57.469 29.797 1 93.56 243 THR A O 1
ATOM 1863 N N . GLU A 1 244 ? 3.242 56.406 28.188 1 91.56 244 GLU A N 1
ATOM 1864 C CA . GLU A 1 244 ? 1.987 56.344 28.938 1 91.56 244 GLU A CA 1
ATOM 1865 C C . GLU A 1 244 ? 1.766 54.969 29.578 1 91.56 244 GLU A C 1
ATOM 1867 O O . GLU A 1 244 ? 0.679 54.688 30.078 1 91.56 244 GLU A O 1
ATOM 1872 N N . VAL A 1 245 ? 2.775 54.156 29.578 1 94.06 245 VAL A N 1
ATOM 1873 C CA . VAL A 1 245 ? 2.703 52.844 30.219 1 94.06 245 VAL A CA 1
ATOM 1874 C C . VAL A 1 245 ? 2.754 53.031 31.734 1 94.06 245 VAL A C 1
ATOM 1876 O O . VAL A 1 245 ? 3.75 53.5 32.281 1 94.06 245 VAL A O 1
ATOM 1879 N N . ALA A 1 246 ? 1.718 52.625 32.406 1 91.75 246 ALA A N 1
ATOM 1880 C CA . ALA A 1 246 ? 1.631 52.781 33.875 1 91.75 246 ALA A CA 1
ATOM 1881 C C . ALA A 1 246 ? 2.553 51.812 34.594 1 91.75 246 ALA A C 1
ATOM 1883 O O . ALA A 1 246 ? 2.701 50.656 34.156 1 91.75 246 ALA A O 1
ATOM 1884 N N . PRO A 1 247 ? 3.152 52.281 35.656 1 93.5 247 PRO A N 1
ATOM 1885 C CA . PRO A 1 247 ? 3.967 51.344 36.469 1 93.5 247 PRO A CA 1
ATOM 1886 C C . PRO A 1 247 ? 3.141 50.25 37.125 1 93.5 247 PRO A C 1
ATOM 1888 O O . PRO A 1 247 ? 2.01 50.469 37.531 1 93.5 247 PRO A O 1
ATOM 1891 N N . GLN A 1 248 ? 3.623 49.094 37.125 1 93 248 GLN A N 1
ATOM 1892 C CA . GLN A 1 248 ? 3.041 47.938 37.781 1 93 248 GLN A CA 1
ATOM 1893 C C . GLN A 1 248 ? 4.125 47.031 38.375 1 93 248 GLN A C 1
ATOM 1895 O O . GLN A 1 248 ? 4.789 46.281 37.656 1 93 248 GLN A O 1
ATOM 1900 N N . ILE A 1 249 ? 4.273 47.062 39.688 1 92.94 249 ILE A N 1
ATOM 1901 C CA . ILE A 1 249 ? 5.406 46.406 40.344 1 92.94 249 ILE A CA 1
ATOM 1902 C C . ILE A 1 249 ? 4.906 45.219 41.188 1 92.94 249 ILE A C 1
ATOM 1904 O O . ILE A 1 249 ? 5.703 44.406 41.625 1 92.94 249 ILE A O 1
ATOM 1908 N N . ASP A 1 250 ? 3.611 45.062 41.375 1 94.38 250 ASP A N 1
ATOM 1909 C CA . ASP A 1 250 ? 3.039 44.125 42.312 1 94.38 250 ASP A CA 1
ATOM 1910 C C . ASP A 1 250 ? 3.074 42.688 41.75 1 94.38 250 ASP A C 1
ATOM 1912 O O . ASP A 1 250 ? 3.326 41.75 42.5 1 94.38 250 ASP A O 1
ATOM 1916 N N . LYS A 1 251 ? 2.77 42.5 40.531 1 96.06 251 LYS A N 1
ATOM 1917 C CA . LYS A 1 251 ? 2.684 41.188 39.906 1 96.06 251 LYS A CA 1
ATOM 1918 C C . LYS A 1 251 ? 3.84 40.938 38.938 1 96.06 251 LYS A C 1
ATOM 1920 O O . LYS A 1 251 ? 4.258 41.875 38.25 1 96.06 251 LYS A O 1
ATOM 1925 N N . PRO A 1 252 ? 4.371 39.656 39.031 1 97.38 252 PRO A N 1
ATOM 1926 C CA . PRO A 1 252 ? 5.324 39.344 37.969 1 97.38 252 PRO A CA 1
ATOM 1927 C C . PRO A 1 252 ? 4.684 39.375 36.562 1 97.38 252 PRO A C 1
ATOM 1929 O O . PRO A 1 252 ? 3.531 38.969 36.406 1 97.38 252 PRO A O 1
ATOM 1932 N N . LYS A 1 253 ? 5.445 39.781 35.594 1 98 253 LYS A N 1
ATOM 1933 C CA . LYS A 1 253 ? 4.883 40 34.25 1 98 253 LYS A CA 1
ATOM 1934 C C . LYS A 1 253 ? 5.285 38.875 33.312 1 98 253 LYS A C 1
ATOM 1936 O O . LYS A 1 253 ? 6.398 38.344 33.375 1 98 253 LYS A O 1
ATOM 1941 N N . VAL A 1 254 ? 4.344 38.438 32.5 1 98.44 254 VAL A N 1
ATOM 1942 C CA . VAL A 1 254 ? 4.605 37.5 31.438 1 98.44 254 VAL A CA 1
ATOM 1943 C C . VAL A 1 254 ? 4.148 38.062 30.094 1 98.44 254 VAL A C 1
ATOM 1945 O O . VAL A 1 254 ? 3 38.5 29.953 1 98.44 254 VAL A O 1
ATOM 1948 N N . LEU A 1 255 ? 5.043 38.125 29.125 1 98.75 255 LEU A N 1
ATOM 1949 C CA . LEU A 1 255 ? 4.715 38.562 27.781 1 98.75 255 LEU A CA 1
ATOM 1950 C C . LEU A 1 255 ? 4.32 37.375 26.906 1 98.75 255 LEU A C 1
ATOM 1952 O O . LEU A 1 255 ? 4.945 36.312 26.969 1 98.75 255 LEU A O 1
ATOM 1956 N N . ILE A 1 256 ? 3.287 37.531 26.172 1 98.56 256 ILE A N 1
ATOM 1957 C CA . ILE A 1 256 ? 2.824 36.531 25.219 1 98.56 256 ILE A CA 1
ATOM 1958 C C . ILE A 1 256 ? 2.861 37.094 23.812 1 98.56 256 ILE A C 1
ATOM 1960 O O . ILE A 1 256 ? 2.209 38.125 23.531 1 98.56 256 ILE A O 1
ATOM 1964 N N . LEU A 1 257 ? 3.654 36.469 22.953 1 98.5 257 LEU A N 1
ATOM 1965 C CA . LEU A 1 257 ? 3.75 36.938 21.562 1 98.5 257 LEU A CA 1
ATOM 1966 C C . LEU A 1 257 ? 2.693 36.25 20.703 1 98.5 257 LEU A C 1
ATOM 1968 O O . LEU A 1 257 ? 2.654 35.031 20.609 1 98.5 257 LEU A O 1
ATOM 1972 N N . GLY A 1 258 ? 1.877 37.062 20.031 1 96.81 258 GLY A N 1
ATOM 1973 C CA . GLY A 1 258 ? 0.824 36.531 19.172 1 96.81 258 GLY A CA 1
ATOM 1974 C C . GLY A 1 258 ? 1.341 36.031 17.844 1 96.81 258 GLY A C 1
ATOM 1975 O O . GLY A 1 258 ? 2.551 35.875 17.656 1 96.81 258 GLY A O 1
ATOM 1976 N N . SER A 1 259 ? 0.455 35.719 16.969 1 94.19 259 SER A N 1
ATOM 1977 C CA . SER A 1 259 ? 0.787 35.031 15.719 1 94.19 259 SER A CA 1
ATOM 1978 C C . SER A 1 259 ? 1.003 36.031 14.594 1 94.19 259 SER A C 1
ATOM 1980 O O . SER A 1 259 ? 1.606 35.719 13.57 1 94.19 259 SER A O 1
ATOM 1982 N N . GLY A 1 260 ? 0.568 37.25 14.789 1 94.94 260 GLY A N 1
ATOM 1983 C CA . GLY A 1 260 ? 0.538 38.156 13.648 1 94.94 260 GLY A CA 1
ATOM 1984 C C . GLY A 1 260 ? -0.64 37.906 12.727 1 94.94 260 GLY A C 1
ATOM 1985 O O . GLY A 1 260 ? -1.629 37.281 13.125 1 94.94 260 GLY A O 1
ATOM 1986 N N . PRO A 1 261 ? -0.57 38.406 11.539 1 95.06 261 PRO A N 1
ATOM 1987 C CA . PRO A 1 261 ? -1.702 38.219 10.625 1 95.06 261 PRO A CA 1
ATOM 1988 C C . PRO A 1 261 ? -1.945 36.75 10.273 1 95.06 261 PRO A C 1
ATOM 1990 O O . PRO A 1 261 ? -0.996 35.969 10.172 1 95.06 261 PRO A O 1
ATOM 1993 N N . ASN A 1 262 ? -3.229 36.469 10.039 1 93.19 262 ASN A N 1
ATOM 1994 C CA . ASN A 1 262 ? -3.533 35.156 9.531 1 93.19 262 ASN A CA 1
ATOM 1995 C C . ASN A 1 262 ? -2.891 34.906 8.164 1 93.19 262 ASN A C 1
ATOM 1997 O O . ASN A 1 262 ? -2.875 35.812 7.316 1 93.19 262 ASN A O 1
ATOM 2001 N N . ARG A 1 263 ? -2.312 33.812 8.039 1 91.44 263 ARG A N 1
ATOM 2002 C CA . ARG A 1 263 ? -1.783 33.312 6.766 1 91.44 263 ARG A CA 1
ATOM 2003 C C . ARG A 1 263 ? -1.888 31.812 6.676 1 91.44 263 ARG A C 1
ATOM 2005 O O . ARG A 1 263 ? -2.184 31.141 7.672 1 91.44 263 ARG A O 1
ATOM 2012 N N . ILE A 1 264 ? -1.74 31.297 5.523 1 90.69 264 ILE A N 1
ATOM 2013 C CA . ILE A 1 264 ? -1.806 29.844 5.348 1 90.69 264 ILE A CA 1
ATOM 2014 C C . ILE A 1 264 ? -0.688 29.172 6.145 1 90.69 264 ILE A C 1
ATOM 2016 O O . ILE A 1 264 ? 0.487 29.516 5.984 1 90.69 264 ILE A O 1
ATOM 2020 N N . GLY A 1 265 ? -1.02 28.344 7.016 1 87.75 265 GLY A N 1
ATOM 2021 C CA . GLY A 1 265 ? -0.088 27.672 7.906 1 87.75 265 GLY A CA 1
ATOM 2022 C C . GLY A 1 265 ? -0.108 28.234 9.32 1 87.75 265 GLY A C 1
ATOM 2023 O O . GLY A 1 265 ? 0.309 27.562 10.266 1 87.75 265 GLY A O 1
ATOM 2024 N N . GLN A 1 266 ? -0.547 29.453 9.461 1 90.19 266 GLN A N 1
ATOM 2025 C CA . GLN A 1 266 ? -0.64 30.125 10.75 1 90.19 266 GLN A CA 1
ATOM 2026 C C . GLN A 1 266 ? -1.921 30.953 10.844 1 90.19 266 GLN A C 1
ATOM 2028 O O . GLN A 1 266 ? -1.959 32.094 10.406 1 90.19 266 GLN A O 1
ATOM 2033 N N . GLY A 1 267 ? -2.928 30.312 11.438 1 89.69 267 GLY A N 1
ATOM 2034 C CA . GLY A 1 267 ? -4.242 30.922 11.477 1 89.69 267 GLY A CA 1
ATOM 2035 C C . GLY A 1 267 ? -4.734 31.188 12.891 1 89.69 267 GLY A C 1
ATOM 2036 O O . GLY A 1 267 ? -3.934 31.391 13.805 1 89.69 267 GLY A O 1
ATOM 2037 N N . ILE A 1 268 ? -5.98 31.266 13.023 1 91.62 268 ILE A N 1
ATOM 2038 C CA . ILE A 1 268 ? -6.656 31.688 14.242 1 91.62 268 ILE A CA 1
ATOM 2039 C C . ILE A 1 268 ? -6.488 30.625 15.328 1 91.62 268 ILE A C 1
ATOM 2041 O O . ILE A 1 268 ? -6.691 30.906 16.516 1 91.62 268 ILE A O 1
ATOM 2045 N N . GLU A 1 269 ? -6.09 29.438 14.945 1 92.62 269 GLU A N 1
ATOM 2046 C CA . GLU A 1 269 ? -5.871 28.375 15.914 1 92.62 269 GLU A CA 1
ATOM 2047 C C . GLU A 1 269 ? -4.773 28.734 16.906 1 92.62 269 GLU A C 1
ATOM 2049 O O . GLU A 1 269 ? -4.828 28.344 18.078 1 92.62 269 GLU A O 1
ATOM 2054 N N . PHE A 1 270 ? -3.842 29.484 16.453 1 94.94 270 PHE A N 1
ATOM 2055 C CA . PHE A 1 270 ? -2.758 29.906 17.344 1 94.94 270 PHE A CA 1
ATOM 2056 C C . PHE A 1 270 ? -3.221 31 18.281 1 94.94 270 PHE A C 1
ATOM 2058 O O . PHE A 1 270 ? -2.736 31.109 19.406 1 94.94 270 PHE A O 1
ATOM 2065 N N . ASP A 1 271 ? -4.148 31.812 17.734 1 95.69 271 ASP A N 1
ATOM 2066 C CA . ASP A 1 271 ? -4.746 32.812 18.609 1 95.69 271 ASP A CA 1
ATOM 2067 C C . ASP A 1 271 ? -5.465 32.188 19.781 1 95.69 271 ASP A C 1
ATOM 2069 O O . ASP A 1 271 ? -5.438 32.719 20.906 1 95.69 271 ASP A O 1
ATOM 2073 N N . TYR A 1 272 ? -6.082 31.078 19.531 1 95.44 272 TYR A N 1
ATOM 2074 C CA . TYR A 1 272 ? -6.719 30.297 20.594 1 95.44 272 TYR A CA 1
ATOM 2075 C C . TYR A 1 272 ? -5.738 30 21.719 1 95.44 272 TYR A C 1
ATOM 2077 O O . TYR A 1 272 ? -6.055 30.188 22.891 1 95.44 272 TYR A O 1
ATOM 2085 N N . SER A 1 273 ? -4.609 29.562 21.422 1 96.88 273 SER A N 1
ATOM 2086 C CA . SER A 1 273 ? -3.611 29.172 22.406 1 96.88 273 SER A CA 1
ATOM 2087 C C . SER A 1 273 ? -3.113 30.375 23.203 1 96.88 273 SER A C 1
ATOM 2089 O O . SER A 1 273 ? -2.943 30.297 24.422 1 96.88 273 SER A O 1
ATOM 2091 N N . CYS A 1 274 ? -2.918 31.469 22.516 1 97.75 274 CYS A N 1
ATOM 2092 C CA . CYS A 1 274 ? -2.434 32.688 23.156 1 97.75 274 CYS A CA 1
ATOM 2093 C C . CYS A 1 274 ? -3.479 33.25 24.125 1 97.75 274 CYS A C 1
ATOM 2095 O O . CYS A 1 274 ? -3.145 33.656 25.234 1 97.75 274 CYS A O 1
ATOM 2097 N N . VAL A 1 275 ? -4.715 33.25 23.703 1 97.06 275 VAL A N 1
ATOM 2098 C CA . VAL A 1 275 ? -5.809 33.781 24.516 1 97.06 275 VAL A CA 1
ATOM 2099 C C . VAL A 1 275 ? -5.953 32.969 25.781 1 97.06 275 VAL A C 1
ATOM 2101 O O . VAL A 1 275 ? -6.066 33.5 26.875 1 97.06 275 VAL A O 1
ATOM 2104 N N . HIS A 1 276 ? -5.898 31.703 25.656 1 96.75 276 HIS A N 1
ATOM 2105 C CA . HIS A 1 276 ? -6.055 30.812 26.812 1 96.75 276 HIS A CA 1
ATOM 2106 C C . HIS A 1 276 ? -4.859 30.922 27.75 1 96.75 276 HIS A C 1
ATOM 2108 O O . HIS A 1 276 ? -5.012 30.812 28.969 1 96.75 276 HIS A O 1
ATOM 2114 N N . ALA A 1 277 ? -3.734 31.141 27.203 1 97.69 277 ALA A N 1
ATOM 2115 C CA . ALA A 1 277 ? -2.557 31.375 28.047 1 97.69 277 ALA A CA 1
ATOM 2116 C C . ALA A 1 277 ? -2.693 32.656 28.844 1 97.69 277 ALA A C 1
ATOM 2118 O O . ALA A 1 277 ? -2.389 32.688 30.047 1 97.69 277 ALA A O 1
ATOM 2119 N N . ALA A 1 278 ? -3.141 33.719 28.188 1 97.75 278 ALA A N 1
ATOM 2120 C CA . ALA A 1 278 ? -3.287 35.031 28.844 1 97.75 278 ALA A CA 1
ATOM 2121 C C . ALA A 1 278 ? -4.281 34.938 30 1 97.75 278 ALA A C 1
ATOM 2123 O O . ALA A 1 278 ? -3.998 35.406 31.094 1 97.75 278 ALA A O 1
ATOM 2124 N N . THR A 1 279 ? -5.41 34.375 29.75 1 96.38 279 THR A N 1
ATOM 2125 C CA . THR A 1 279 ? -6.457 34.281 30.766 1 96.38 279 THR A CA 1
ATOM 2126 C C . THR A 1 279 ? -6.016 33.406 31.922 1 96.38 279 THR A C 1
ATOM 2128 O O . THR A 1 279 ? -6.23 33.75 33.094 1 96.38 279 THR A O 1
ATOM 2131 N N . THR A 1 280 ? -5.379 32.344 31.641 1 97.25 280 THR A N 1
ATOM 2132 C CA . THR A 1 280 ? -4.949 31.359 32.656 1 97.25 280 THR A CA 1
ATOM 2133 C C . THR A 1 280 ? -3.863 31.969 33.531 1 97.25 280 THR A C 1
ATOM 2135 O O . THR A 1 280 ? -3.895 31.797 34.75 1 97.25 280 THR A O 1
ATOM 2138 N N . LEU A 1 281 ? -2.914 32.625 32.969 1 97.88 281 LEU A N 1
ATOM 2139 C CA . LEU A 1 281 ? -1.797 33.156 33.719 1 97.88 281 LEU A CA 1
ATOM 2140 C C . LEU A 1 281 ? -2.234 34.375 34.531 1 97.88 281 LEU A C 1
ATOM 2142 O O . LEU A 1 281 ? -1.728 34.625 35.625 1 97.88 281 LEU A O 1
ATOM 2146 N N . SER A 1 282 ? -3.131 35.188 33.938 1 97 282 SER A N 1
ATOM 2147 C CA . SER A 1 282 ? -3.713 36.25 34.75 1 97 282 SER A CA 1
ATOM 2148 C C . SER A 1 282 ? -4.367 35.719 36 1 97 282 SER A C 1
ATOM 2150 O O . SER A 1 282 ? -4.215 36.281 37.094 1 97 282 SER A O 1
ATOM 2152 N N . GLN A 1 283 ? -5.07 34.625 35.875 1 95.44 283 GLN A N 1
ATOM 2153 C CA . GLN A 1 283 ? -5.738 33.969 37 1 95.44 283 GLN A CA 1
ATOM 2154 C C . GLN A 1 283 ? -4.723 33.375 37.969 1 95.44 283 GLN A C 1
ATOM 2156 O O . GLN A 1 283 ? -4.984 33.281 39.156 1 95.44 283 GLN A O 1
ATOM 2161 N N . ALA A 1 284 ? -3.598 33.031 37.469 1 95.44 284 ALA A N 1
ATOM 2162 C CA . ALA A 1 284 ? -2.562 32.406 38.281 1 95.44 284 ALA A CA 1
ATOM 2163 C C . ALA A 1 284 ? -1.719 33.438 39 1 95.44 284 ALA A C 1
ATOM 2165 O O . ALA A 1 284 ? -0.757 33.094 39.688 1 95.44 284 ALA A O 1
ATOM 2166 N N . GLY A 1 285 ? -2.004 34.75 38.75 1 95.44 285 GLY A N 1
ATOM 2167 C CA . GLY A 1 285 ? -1.356 35.781 39.531 1 95.44 285 GLY A CA 1
ATOM 2168 C C . GLY A 1 285 ? -0.322 36.562 38.75 1 95.44 285 GLY A C 1
ATOM 2169 O O . GLY A 1 285 ? 0.384 37.406 39.312 1 95.44 285 GLY A O 1
ATOM 2170 N N . PHE A 1 286 ? -0.233 36.406 37.531 1 97.44 286 PHE A N 1
ATOM 2171 C CA . PHE A 1 286 ? 0.691 37.156 36.719 1 97.44 286 PHE A CA 1
ATOM 2172 C C . PHE A 1 286 ? -0.025 38.312 36.031 1 97.44 286 PHE A C 1
ATOM 2174 O O . PHE A 1 286 ? -1.244 38.281 35.875 1 97.44 286 PHE A O 1
ATOM 2181 N N . GLU A 1 287 ? 0.71 39.344 35.719 1 97.19 287 GLU A N 1
ATOM 2182 C CA . GLU A 1 287 ? 0.229 40.312 34.781 1 97.19 287 GLU A CA 1
ATOM 2183 C C . GLU A 1 287 ? 0.599 39.938 33.344 1 97.19 287 GLU A C 1
ATOM 2185 O O . GLU A 1 287 ? 1.781 39.812 33 1 97.19 287 GLU A O 1
ATOM 2190 N N . THR A 1 288 ? -0.356 39.688 32.594 1 97.75 288 THR A N 1
ATOM 2191 C CA . THR A 1 288 ? -0.112 39.219 31.234 1 97.75 288 THR A CA 1
ATOM 2192 C C . THR A 1 288 ? -0.093 40.375 30.25 1 97.75 288 THR A C 1
ATOM 2194 O O . THR A 1 288 ? -0.915 41.281 30.344 1 97.75 288 THR A O 1
ATOM 2197 N N . VAL A 1 289 ? 0.899 40.375 29.344 1 98 289 VAL A N 1
ATOM 2198 C CA . VAL A 1 289 ? 1.068 41.406 28.312 1 98 289 VAL A CA 1
ATOM 2199 C C . VAL A 1 289 ? 1.019 40.719 26.938 1 98 289 VAL A C 1
ATOM 2201 O O . VAL A 1 289 ? 1.826 39.844 26.625 1 98 289 VAL A O 1
ATOM 2204 N N . MET A 1 290 ? 0.036 41.125 26.125 1 98 290 MET A N 1
ATOM 2205 C CA . MET A 1 290 ? -0.118 40.562 24.781 1 98 290 MET A CA 1
ATOM 2206 C C . MET A 1 290 ? 0.489 41.5 23.75 1 98 290 MET A C 1
ATOM 2208 O O . MET A 1 290 ? 0.322 42.719 23.828 1 98 290 MET A O 1
ATOM 2212 N N . ILE A 1 291 ? 1.321 40.969 22.844 1 98.31 291 ILE A N 1
ATOM 2213 C CA . ILE A 1 291 ? 1.822 41.719 21.688 1 98.31 291 ILE A CA 1
ATOM 2214 C C . ILE A 1 291 ? 1.322 41.062 20.406 1 98.31 291 ILE A C 1
ATOM 2216 O O . ILE A 1 291 ? 1.614 39.906 20.141 1 98.31 291 ILE A O 1
ATOM 2220 N N . ASN A 1 292 ? 0.562 41.719 19.594 1 97.31 292 ASN A N 1
ATOM 2221 C CA . ASN A 1 292 ? 0.037 41.219 18.344 1 97.31 292 ASN A CA 1
ATOM 2222 C C . ASN A 1 292 ? -0.366 42.344 17.391 1 97.31 292 ASN A C 1
ATOM 2224 O O . ASN A 1 292 ? -0.372 43.5 17.781 1 97.31 292 ASN A O 1
ATOM 2228 N N . CYS A 1 293 ? -0.527 42 16.172 1 97.25 293 CYS A N 1
ATOM 2229 C CA . CYS A 1 293 ? -0.859 43.062 15.219 1 97.25 293 CYS A CA 1
ATOM 2230 C C . CYS A 1 293 ? -2.041 42.656 14.352 1 97.25 293 CYS A C 1
ATOM 2232 O O . CYS A 1 293 ? -2.246 43.219 13.266 1 97.25 293 CYS A O 1
ATOM 2234 N N . ASN A 1 294 ? -2.775 41.594 14.711 1 95.94 294 ASN A N 1
ATOM 2235 C CA . ASN A 1 294 ? -3.914 41.094 13.953 1 95.94 294 ASN A CA 1
ATOM 2236 C C . ASN A 1 294 ? -5.234 41.625 14.5 1 95.94 294 ASN A C 1
ATOM 2238 O O . ASN A 1 294 ? -5.633 41.25 15.609 1 95.94 294 ASN A O 1
ATOM 2242 N N . PRO A 1 295 ? -5.953 42.375 13.742 1 93.56 295 PRO A N 1
ATOM 2243 C CA . PRO A 1 295 ? -7.195 42.969 14.266 1 93.56 295 PRO A CA 1
ATOM 2244 C C . PRO A 1 295 ? -8.336 41.969 14.328 1 93.56 295 PRO A C 1
ATOM 2246 O O . PRO A 1 295 ? -9.375 42.219 14.938 1 93.56 295 PRO A O 1
ATOM 2249 N N . GLU A 1 296 ? -8.172 40.812 13.719 1 88.88 296 GLU A N 1
ATOM 2250 C CA . GLU A 1 296 ? -9.25 39.844 13.617 1 88.88 296 GLU A CA 1
ATOM 2251 C C . GLU A 1 296 ? -9.234 38.875 14.805 1 88.88 296 GLU A C 1
ATOM 2253 O O . GLU A 1 296 ? -10.133 38.062 14.945 1 88.88 296 GLU A O 1
ATOM 2258 N N . THR A 1 297 ? -8.336 39 15.688 1 91.12 297 THR A N 1
ATOM 2259 C CA . THR A 1 297 ? -8.125 38 16.719 1 91.12 297 THR A CA 1
ATOM 2260 C C . THR A 1 297 ? -8.734 38.438 18.047 1 91.12 297 THR A C 1
ATOM 2262 O O . THR A 1 297 ? -8.977 39.625 18.266 1 91.12 297 THR A O 1
ATOM 2265 N N . VAL A 1 298 ? -8.977 37.5 18.891 1 90 298 VAL A N 1
ATOM 2266 C CA . VAL A 1 298 ? -9.438 37.75 20.266 1 90 298 VAL A CA 1
ATOM 2267 C C . VAL A 1 298 ? -8.273 38.219 21.125 1 90 298 VAL A C 1
ATOM 2269 O O . VAL A 1 298 ? -8.453 39.031 22.047 1 90 298 VAL A O 1
ATOM 2272 N N . SER A 1 299 ? -7.094 37.844 20.797 1 93.25 299 SER A N 1
ATOM 2273 C CA . SER A 1 299 ? -5.914 38.219 21.578 1 93.25 299 SER A CA 1
ATOM 2274 C C . SER A 1 299 ? -5.715 39.75 21.578 1 93.25 299 SER A C 1
ATOM 2276 O O . SER A 1 299 ? -5.109 40.281 22.5 1 93.25 299 SER A O 1
ATOM 2278 N N . THR A 1 300 ? -6.246 40.344 20.562 1 92.38 300 THR A N 1
ATOM 2279 C CA . THR A 1 300 ? -6.051 41.812 20.469 1 92.38 300 THR A CA 1
ATOM 2280 C C . THR A 1 300 ? -7.285 42.531 20.969 1 92.38 300 THR A C 1
ATOM 2282 O O . THR A 1 300 ? -7.43 43.75 20.734 1 92.38 300 THR A O 1
ATOM 2285 N N . ASP A 1 301 ? -8.125 41.812 21.562 1 87.19 301 ASP A N 1
ATOM 2286 C CA . ASP A 1 301 ? -9.125 42.469 22.375 1 87.19 301 ASP A CA 1
ATOM 2287 C C . ASP A 1 301 ? -8.508 43.062 23.641 1 87.19 301 ASP A C 1
ATOM 2289 O O . ASP A 1 301 ? -7.711 42.375 24.312 1 87.19 301 ASP A O 1
ATOM 2293 N N . TYR A 1 302 ? -8.93 44.219 23.969 1 82.88 302 TYR A N 1
ATOM 2294 C CA . TYR A 1 302 ? -8.25 44.938 25.031 1 82.88 302 TYR A CA 1
ATOM 2295 C C . TYR A 1 302 ? -8.531 44.344 26.391 1 82.88 302 TYR A C 1
ATOM 2297 O O . TYR A 1 302 ? -7.828 44.625 27.375 1 82.88 302 TYR A O 1
ATOM 2305 N N . ASP A 1 303 ? -9.469 43.469 26.469 1 82.44 303 ASP A N 1
ATOM 2306 C CA . ASP A 1 303 ? -9.812 42.875 27.766 1 82.44 303 ASP A CA 1
ATOM 2307 C C . ASP A 1 303 ? -9.344 41.438 27.844 1 82.44 303 ASP A C 1
ATOM 2309 O O . ASP A 1 303 ? -9.703 40.719 28.781 1 82.44 303 ASP A O 1
ATOM 2313 N N . THR A 1 304 ? -8.594 41 26.891 1 90.31 304 THR A N 1
ATOM 2314 C CA . THR A 1 304 ? -8.102 39.625 26.906 1 90.31 304 THR A CA 1
ATOM 2315 C C . THR A 1 304 ? -6.891 39.5 27.844 1 90.31 304 THR A C 1
ATOM 2317 O O . THR A 1 304 ? -6.887 38.656 28.75 1 90.31 304 THR A O 1
ATOM 2320 N N . ALA A 1 305 ? -5.875 40.25 27.625 1 95.12 305 ALA A N 1
ATOM 2321 C CA . ALA A 1 305 ? -4.715 40.344 28.5 1 95.12 305 ALA A CA 1
ATOM 2322 C C . ALA A 1 305 ? -4.801 41.531 29.438 1 95.12 305 ALA A C 1
ATOM 2324 O O . ALA A 1 305 ? -5.672 42.406 29.266 1 95.12 305 ALA A O 1
ATOM 2325 N N . ASP A 1 306 ? -3.932 41.594 30.438 1 94.62 306 ASP A N 1
ATOM 2326 C CA . ASP A 1 306 ? -3.91 42.75 31.344 1 94.62 306 ASP A CA 1
ATOM 2327 C C . ASP A 1 306 ? -3.43 44 30.641 1 94.62 306 ASP A C 1
ATOM 2329 O O . ASP A 1 306 ? -3.842 45.125 30.984 1 94.62 306 ASP A O 1
ATOM 2333 N N . ARG A 1 307 ? -2.557 43.875 29.688 1 95.94 307 ARG A N 1
ATOM 2334 C CA . ARG A 1 307 ? -2.066 44.969 28.844 1 95.94 307 ARG A CA 1
ATOM 2335 C C . ARG A 1 307 ? -1.9 44.469 27.391 1 95.94 307 ARG A C 1
ATOM 2337 O O . ARG A 1 307 ? -1.496 43.344 27.156 1 95.94 307 ARG A O 1
ATOM 2344 N N . LEU A 1 308 ? -2.258 45.312 26.484 1 95.56 308 LEU A N 1
ATOM 2345 C CA . LEU A 1 308 ? -2.16 45 25.062 1 95.56 308 LEU A CA 1
ATOM 2346 C C . LEU A 1 308 ? -1.262 46 24.344 1 95.56 308 LEU A C 1
ATOM 2348 O O . LEU A 1 308 ? -1.399 47.219 24.531 1 95.56 308 LEU A O 1
ATOM 2352 N N . TYR A 1 309 ? -0.251 45.5 23.688 1 97.31 309 TYR A N 1
ATOM 2353 C CA . TYR A 1 309 ? 0.519 46.281 22.734 1 97.31 309 TYR A CA 1
ATOM 2354 C C . TYR A 1 309 ? 0.175 45.875 21.297 1 97.31 309 TYR A C 1
ATOM 2356 O O . TYR A 1 309 ? 0.399 44.75 20.891 1 97.31 309 TYR A O 1
ATOM 2364 N N . PHE A 1 310 ? -0.391 46.719 20.547 1 96.19 310 PHE A N 1
ATOM 2365 C CA . PHE A 1 310 ? -0.644 46.5 19.125 1 96.19 310 PHE A CA 1
ATOM 2366 C C . PHE A 1 310 ? 0.567 46.875 18.297 1 96.19 310 PHE A C 1
ATOM 2368 O O . PHE A 1 310 ? 0.633 48 17.766 1 96.19 310 PHE A O 1
ATOM 2375 N N . GLU A 1 311 ? 1.509 45.969 18.125 1 97 311 GLU A N 1
ATOM 2376 C CA . GLU A 1 311 ? 2.818 46.219 17.531 1 97 311 GLU A CA 1
ATOM 2377 C C . GLU A 1 311 ? 3.219 45.094 16.578 1 97 311 GLU A C 1
ATOM 2379 O O . GLU A 1 311 ? 2.738 43.969 16.703 1 97 311 GLU A O 1
ATOM 2384 N N . PRO A 1 312 ? 4.16 45.344 15.594 1 96.81 312 PRO A N 1
ATOM 2385 C CA . PRO A 1 312 ? 4.699 44.281 14.766 1 96.81 312 PRO A CA 1
ATOM 2386 C C . PRO A 1 312 ? 5.441 43.219 15.586 1 96.81 312 PRO A C 1
ATOM 2388 O O . PRO A 1 312 ? 6.023 43.531 16.625 1 96.81 312 PRO A O 1
ATOM 2391 N N . LEU A 1 313 ? 5.379 42.031 15.109 1 96.88 313 LEU A N 1
ATOM 2392 C CA . LEU A 1 313 ? 6.109 40.938 15.758 1 96.88 313 LEU A CA 1
ATOM 2393 C C . LEU A 1 313 ? 7.484 40.781 15.117 1 96.88 313 LEU A C 1
ATOM 2395 O O . LEU A 1 313 ? 7.773 39.719 14.562 1 96.88 313 LEU A O 1
ATOM 2399 N N . THR A 1 314 ? 8.312 41.812 15.203 1 96.31 314 THR A N 1
ATOM 2400 C CA . THR A 1 314 ? 9.711 41.781 14.781 1 96.31 314 THR A CA 1
ATOM 2401 C C . THR A 1 314 ? 10.641 41.844 15.992 1 96.31 314 THR A C 1
ATOM 2403 O O . THR A 1 314 ? 10.203 42.188 17.094 1 96.31 314 THR A O 1
ATOM 2406 N N . PHE A 1 315 ? 11.867 41.469 15.805 1 96.31 315 PHE A N 1
ATOM 2407 C CA . PHE A 1 315 ? 12.844 41.5 16.891 1 96.31 315 PHE A CA 1
ATOM 2408 C C . PHE A 1 315 ? 12.906 42.906 17.516 1 96.31 315 PHE A C 1
ATOM 2410 O O . PHE A 1 315 ? 12.836 43.031 18.734 1 96.31 315 PHE A O 1
ATOM 2417 N N . GLU A 1 316 ? 12.961 43.938 16.688 1 97.19 316 GLU A N 1
ATOM 2418 C CA . GLU A 1 316 ? 13.086 45.312 17.141 1 97.19 316 GLU A CA 1
ATOM 2419 C C . GLU A 1 316 ? 11.891 45.719 18 1 97.19 316 GLU A C 1
ATOM 2421 O O . GLU A 1 316 ? 12.055 46.25 19.109 1 97.19 316 GLU A O 1
ATOM 2426 N N . ASP A 1 317 ? 10.766 45.5 17.5 1 97.69 317 ASP A N 1
ATOM 2427 C CA . ASP A 1 317 ? 9.547 45.969 18.156 1 97.69 317 ASP A CA 1
ATOM 2428 C C . ASP A 1 317 ? 9.297 45.219 19.453 1 97.69 317 ASP A C 1
ATOM 2430 O O . ASP A 1 317 ? 8.914 45.812 20.469 1 97.69 317 ASP A O 1
ATOM 2434 N N . VAL A 1 318 ? 9.477 43.906 19.438 1 98.25 318 VAL A N 1
ATOM 2435 C CA . VAL A 1 318 ? 9.242 43.094 20.609 1 98.25 318 VAL A CA 1
ATOM 2436 C C . VAL A 1 318 ? 10.25 43.438 21.703 1 98.25 318 VAL A C 1
ATOM 2438 O O . VAL A 1 318 ? 9.906 43.531 22.891 1 98.25 318 VAL A O 1
ATOM 2441 N N . LEU A 1 319 ? 11.5 43.625 21.328 1 97.94 319 LEU A N 1
ATOM 2442 C CA . LEU A 1 319 ? 12.531 43.969 22.297 1 97.94 319 LEU A CA 1
ATOM 2443 C C . LEU A 1 319 ? 12.219 45.281 22.969 1 97.94 319 LEU A C 1
ATOM 2445 O O . LEU A 1 319 ? 12.422 45.438 24.172 1 97.94 319 LEU A O 1
ATOM 2449 N N . GLU A 1 320 ? 11.742 46.281 22.219 1 97.81 320 GLU A N 1
ATOM 2450 C CA . GLU A 1 320 ? 11.406 47.594 22.781 1 97.81 320 GLU A CA 1
ATOM 2451 C C . GLU A 1 320 ? 10.227 47.5 23.75 1 97.81 320 GLU A C 1
ATOM 2453 O O . GLU A 1 320 ? 10.164 48.219 24.734 1 97.81 320 GLU A O 1
ATOM 2458 N N . VAL A 1 321 ? 9.242 46.656 23.422 1 98.25 321 VAL A N 1
ATOM 2459 C CA . VAL A 1 321 ? 8.141 46.438 24.359 1 98.25 321 VAL A CA 1
ATOM 2460 C C . VAL A 1 321 ? 8.664 45.812 25.641 1 98.25 321 VAL A C 1
ATOM 2462 O O . VAL A 1 321 ? 8.234 46.156 26.734 1 98.25 321 VAL A O 1
ATOM 2465 N N . PHE A 1 322 ? 9.562 44.812 25.562 1 97.75 322 PHE A N 1
ATOM 2466 C CA . PHE A 1 322 ? 10.188 44.188 26.719 1 97.75 322 PHE A CA 1
ATOM 2467 C C . PHE A 1 322 ? 10.844 45.219 27.625 1 97.75 322 PHE A C 1
ATOM 2469 O O . PHE A 1 322 ? 10.664 45.188 28.844 1 97.75 322 PHE A O 1
ATOM 2476 N N . HIS A 1 323 ? 11.586 46.156 26.984 1 96.5 323 HIS A N 1
ATOM 2477 C CA . HIS A 1 323 ? 12.25 47.188 27.75 1 96.5 323 HIS A CA 1
ATOM 2478 C C . HIS A 1 323 ? 11.242 48.094 28.453 1 96.5 323 HIS A C 1
ATOM 2480 O O . HIS A 1 323 ? 11.445 48.5 29.609 1 96.5 323 HIS A O 1
ATOM 2486 N N . ALA A 1 324 ? 10.195 48.406 27.734 1 97 324 ALA A N 1
ATOM 2487 C CA . ALA A 1 324 ? 9.148 49.25 28.312 1 97 324 ALA A CA 1
ATOM 2488 C C . ALA A 1 324 ? 8.516 48.562 29.531 1 97 324 ALA A C 1
ATOM 2490 O O . ALA A 1 324 ? 8.234 49.219 30.547 1 97 324 ALA A O 1
ATOM 2491 N N . GLU A 1 325 ? 8.297 47.312 29.438 1 97.31 325 GLU A N 1
ATOM 2492 C CA . GLU A 1 325 ? 7.664 46.562 30.531 1 97.31 325 GLU A CA 1
ATOM 2493 C C . GLU A 1 325 ? 8.633 46.344 31.672 1 97.31 325 GLU A C 1
ATOM 2495 O O . GLU A 1 325 ? 8.227 46.312 32.844 1 97.31 325 GLU A O 1
ATOM 2500 N N . GLU A 1 326 ? 9.891 46.125 31.328 1 96.06 326 GLU A N 1
ATOM 2501 C CA . GLU A 1 326 ? 10.898 46.062 32.375 1 96.06 326 GLU A CA 1
ATOM 2502 C C . GLU A 1 326 ? 10.953 47.344 33.188 1 96.06 326 GLU A C 1
ATOM 2504 O O . GLU A 1 326 ? 11.07 47.312 34.406 1 96.06 326 GLU A O 1
ATOM 2509 N N . GLN A 1 327 ? 10.844 48.406 32.438 1 95.12 327 GLN A N 1
ATOM 2510 C CA . GLN A 1 327 ? 10.867 49.719 33.094 1 95.12 327 GLN A CA 1
ATOM 2511 C C . GLN A 1 327 ? 9.625 49.938 33.938 1 95.12 327 GLN A C 1
ATOM 2513 O O . GLN A 1 327 ? 9.719 50.469 35.062 1 95.12 327 GLN A O 1
ATOM 2518 N N . SER A 1 328 ? 8.523 49.531 33.438 1 95.88 328 SER A N 1
ATOM 2519 C CA . SER A 1 328 ? 7.266 49.719 34.156 1 95.88 328 SER A CA 1
ATOM 2520 C C . SER A 1 328 ? 7.234 48.875 35.406 1 95.88 328 SER A C 1
ATOM 2522 O O . SER A 1 328 ? 6.453 49.125 36.344 1 95.88 328 SER A O 1
ATOM 2524 N N . ALA A 1 329 ? 8.07 47.875 35.5 1 95.12 329 ALA A N 1
ATOM 2525 C CA . ALA A 1 329 ? 8.094 46.969 36.656 1 95.12 329 ALA A CA 1
ATOM 2526 C C . ALA A 1 329 ? 9.312 47.219 37.531 1 95.12 329 ALA A C 1
ATOM 2528 O O . ALA A 1 329 ? 9.648 46.406 38.406 1 95.12 329 ALA A O 1
ATOM 2529 N N . ALA A 1 330 ? 9.93 48.344 37.281 1 92.69 330 ALA A N 1
ATOM 2530 C CA . ALA A 1 330 ? 11.148 48.625 38.031 1 92.69 330 ALA A CA 1
ATOM 2531 C C . ALA A 1 330 ? 10.898 48.531 39.531 1 92.69 330 ALA A C 1
ATOM 2533 O O . ALA A 1 330 ? 9.953 49.156 40.062 1 92.69 330 ALA A O 1
ATOM 2534 N N . GLY A 1 331 ? 11.719 47.844 40.25 1 92.25 331 GLY A N 1
ATOM 2535 C CA . GLY A 1 331 ? 11.586 47.688 41.688 1 92.25 331 GLY A CA 1
ATOM 2536 C C . GLY A 1 331 ? 10.797 46.438 42.062 1 92.25 331 GLY A C 1
ATOM 2537 O O . GLY A 1 331 ? 10.742 46.062 43.25 1 92.25 331 GLY A O 1
ATOM 2538 N N . GLY A 1 332 ? 10.109 45.781 41.094 1 94 332 GLY A N 1
ATOM 2539 C CA . GLY A 1 332 ? 9.352 44.562 41.344 1 94 332 GLY A CA 1
ATOM 2540 C C . GLY A 1 332 ? 10 43.344 40.719 1 94 332 GLY A C 1
ATOM 2541 O O . GLY A 1 332 ? 11.227 43.25 40.594 1 94 332 GLY A O 1
ATOM 2542 N N . ALA A 1 333 ? 9.242 42.312 40.469 1 93.75 333 ALA A N 1
ATOM 2543 C CA . ALA A 1 333 ? 9.734 41.031 39.938 1 93.75 333 ALA A CA 1
ATOM 2544 C C . ALA A 1 333 ? 10.117 41.188 38.438 1 93.75 333 ALA A C 1
ATOM 2546 O O . ALA A 1 333 ? 10.898 40.375 37.938 1 93.75 333 ALA A O 1
ATOM 2547 N N . GLY A 1 334 ? 9.523 42.25 37.75 1 95.75 334 GLY A N 1
ATOM 2548 C CA . GLY A 1 334 ? 9.836 42.469 36.344 1 95.75 334 GLY A CA 1
ATOM 2549 C C . GLY A 1 334 ? 9.188 41.469 35.438 1 95.75 334 GLY A C 1
ATOM 2550 O O . GLY A 1 334 ? 8.156 40.906 35.75 1 95.75 334 GLY A O 1
ATOM 2551 N N . VAL A 1 335 ? 9.719 41.375 34.219 1 97.75 335 VAL A N 1
ATOM 2552 C CA . VAL A 1 335 ? 9.266 40.375 33.25 1 97.75 335 VAL A CA 1
ATOM 2553 C C . VAL A 1 335 ? 9.922 39.031 33.562 1 97.75 335 VAL A C 1
ATOM 2555 O O . VAL A 1 335 ? 11.125 38.844 33.344 1 97.75 335 VAL A O 1
ATOM 2558 N N . VAL A 1 336 ? 9.094 38.094 33.969 1 97.56 336 VAL A N 1
ATOM 2559 C CA . VAL A 1 336 ? 9.648 36.812 34.438 1 97.56 336 VAL A CA 1
ATOM 2560 C C . VAL A 1 336 ? 9.648 35.812 33.312 1 97.56 336 VAL A C 1
ATOM 2562 O O . VAL A 1 336 ? 10.336 34.781 33.375 1 97.56 336 VAL A O 1
ATOM 2565 N N . GLY A 1 337 ? 8.906 36.094 32.281 1 97.81 337 GLY A N 1
ATOM 2566 C CA . GLY A 1 337 ? 8.898 35.156 31.188 1 97.81 337 GLY A CA 1
ATOM 2567 C C . GLY A 1 337 ? 8.289 35.719 29.922 1 97.81 337 GLY A C 1
ATOM 2568 O O . GLY A 1 337 ? 7.379 36.562 29.984 1 97.81 337 GLY A O 1
ATOM 2569 N N . VAL A 1 338 ? 8.773 35.25 28.75 1 98.56 338 VAL A N 1
ATOM 2570 C CA . VAL A 1 338 ? 8.211 35.562 27.438 1 98.56 338 VAL A CA 1
ATOM 2571 C C . VAL A 1 338 ? 7.855 34.281 26.703 1 98.56 338 VAL A C 1
ATOM 2573 O O . VAL A 1 338 ? 8.711 33.406 26.516 1 98.56 338 VAL A O 1
ATOM 2576 N N . ILE A 1 339 ? 6.602 34.125 26.344 1 98.25 339 ILE A N 1
ATOM 2577 C CA . ILE A 1 339 ? 6.098 32.906 25.688 1 98.25 339 ILE A CA 1
ATOM 2578 C C . ILE A 1 339 ? 6.117 33.094 24.172 1 98.25 339 ILE A C 1
ATOM 2580 O O . ILE A 1 339 ? 5.469 34 23.641 1 98.25 339 ILE A O 1
ATOM 2584 N N . VAL A 1 340 ? 6.879 32.219 23.531 1 97.44 340 VAL A N 1
ATOM 2585 C CA . VAL A 1 340 ? 7.008 32.312 22.078 1 97.44 340 VAL A CA 1
ATOM 2586 C C . VAL A 1 340 ? 6.434 31.062 21.422 1 97.44 340 VAL A C 1
ATOM 2588 O O . VAL A 1 340 ? 6.262 31.016 20.203 1 97.44 340 VAL A O 1
ATOM 2591 N N . GLN A 1 341 ? 6.012 30.062 22.141 1 96.5 341 GLN A N 1
ATOM 2592 C CA . GLN A 1 341 ? 5.723 28.734 21.609 1 96.5 341 GLN A CA 1
ATOM 2593 C C . GLN A 1 341 ? 4.238 28.594 21.281 1 96.5 341 GLN A C 1
ATOM 2595 O O . GLN A 1 341 ? 3.82 27.562 20.719 1 96.5 341 GLN A O 1
ATOM 2600 N N . LEU A 1 342 ? 3.449 29.578 21.484 1 97.44 342 LEU A N 1
ATOM 2601 C CA . LEU A 1 342 ? 2.008 29.406 21.344 1 97.44 342 LEU A CA 1
ATOM 2602 C C . LEU A 1 342 ? 1.496 30.156 20.109 1 97.44 342 LEU A C 1
ATOM 2604 O O . LEU A 1 342 ? 0.418 29.844 19.594 1 97.44 342 LEU A O 1
ATOM 2608 N N . GLY A 1 343 ? 2.234 31.141 19.641 1 95.25 343 GLY A N 1
ATOM 2609 C CA . GLY A 1 343 ? 1.771 32 18.562 1 95.25 343 GLY A CA 1
ATOM 2610 C C . GLY A 1 343 ? 2.145 31.469 17.188 1 95.25 343 GLY A C 1
ATOM 2611 O O . GLY A 1 343 ? 1.976 32.188 16.188 1 95.25 343 GLY A O 1
ATOM 2612 N N . GLY A 1 344 ? 2.697 30.297 17.094 1 92.31 344 GLY A N 1
ATOM 2613 C CA . GLY A 1 344 ? 3.057 29.75 15.797 1 92.31 344 GLY A CA 1
ATOM 2614 C C . GLY A 1 344 ? 4.504 30 15.422 1 92.31 344 GLY A C 1
ATOM 2615 O O . GLY A 1 344 ? 5.367 30.109 16.297 1 92.31 344 GLY A O 1
ATOM 2616 N N . GLN A 1 345 ? 4.758 30.094 14.148 1 88.19 345 GLN A N 1
ATOM 2617 C CA . GLN A 1 345 ? 6.125 30.156 13.641 1 88.19 345 GLN A CA 1
ATOM 2618 C C . GLN A 1 345 ? 6.723 31.547 13.82 1 88.19 345 GLN A C 1
ATOM 2620 O O . GLN A 1 345 ? 7.926 31.688 14.047 1 88.19 345 GLN A O 1
ATOM 2625 N N . THR A 1 346 ? 5.91 32.531 13.727 1 92 346 THR A N 1
ATOM 2626 C CA . THR A 1 346 ? 6.402 33.906 13.773 1 92 346 THR A CA 1
ATOM 2627 C C . THR A 1 346 ? 7.141 34.188 15.086 1 92 346 THR A C 1
ATOM 2629 O O . THR A 1 346 ? 8.32 34.531 15.078 1 92 346 THR A O 1
ATOM 2632 N N . PRO A 1 347 ? 6.488 34 16.203 1 95.31 347 PRO A N 1
ATOM 2633 C CA . PRO A 1 347 ? 7.223 34.25 17.453 1 95.31 347 PRO A CA 1
ATOM 2634 C C . PRO A 1 347 ? 8.336 33.219 17.688 1 95.31 347 PRO A C 1
ATOM 2636 O O . PRO A 1 347 ? 9.367 33.531 18.266 1 95.31 347 PRO A O 1
ATOM 2639 N N . LEU A 1 348 ? 8.102 31.984 17.219 1 92.31 348 LEU A N 1
ATOM 2640 C CA . LEU A 1 348 ? 9.102 30.938 17.391 1 92.31 348 LEU A CA 1
ATOM 2641 C C . LEU A 1 348 ? 10.406 31.312 16.703 1 92.31 348 LEU A C 1
ATOM 2643 O O . LEU A 1 348 ? 11.492 31.016 17.203 1 92.31 348 LEU A O 1
ATOM 2647 N N . GLY A 1 349 ? 10.328 31.953 15.57 1 89.62 349 GLY A N 1
ATOM 2648 C CA . GLY A 1 349 ? 11.484 32.375 14.805 1 89.62 349 GLY A CA 1
ATOM 2649 C C . GLY A 1 349 ? 12.289 33.469 15.492 1 89.62 349 GLY A C 1
ATOM 2650 O O . GLY A 1 349 ? 13.461 33.688 15.172 1 89.62 349 GLY A O 1
ATOM 2651 N N . LEU A 1 350 ? 11.688 34.094 16.484 1 94.69 350 LEU A N 1
ATOM 2652 C CA . LEU A 1 350 ? 12.344 35.156 17.203 1 94.69 350 LEU A CA 1
ATOM 2653 C C . LEU A 1 350 ? 13.047 34.656 18.453 1 94.69 350 LEU A C 1
ATOM 2655 O O . LEU A 1 350 ? 13.852 35.375 19.062 1 94.69 350 LEU A O 1
ATOM 2659 N N . ALA A 1 351 ? 12.859 33.438 18.797 1 95.25 351 ALA A N 1
ATOM 2660 C CA . ALA A 1 351 ? 13.234 32.906 20.094 1 95.25 351 ALA A CA 1
ATOM 2661 C C . ALA A 1 351 ? 14.734 33.031 20.344 1 95.25 351 ALA A C 1
ATOM 2663 O O . ALA A 1 351 ? 15.156 33.562 21.375 1 95.25 351 ALA A O 1
ATOM 2664 N N . GLU A 1 352 ? 15.539 32.625 19.469 1 94 352 GLU A N 1
ATOM 2665 C CA . GLU A 1 352 ? 16.984 32.625 19.656 1 94 352 GLU A CA 1
ATOM 2666 C C . GLU A 1 352 ? 17.531 34.031 19.766 1 94 352 GLU A C 1
ATOM 2668 O O . GLU A 1 352 ? 18.312 34.344 20.672 1 94 352 GLU A O 1
ATOM 2673 N N . ARG A 1 353 ? 17.109 34.938 18.859 1 94.69 353 ARG A N 1
ATOM 2674 C CA . ARG A 1 353 ? 17.594 36.312 18.844 1 94.69 353 ARG A CA 1
ATOM 2675 C C . ARG A 1 353 ? 17.188 37.031 20.109 1 94.69 353 ARG A C 1
ATOM 2677 O O . ARG A 1 353 ? 17.953 37.812 20.656 1 94.69 353 ARG A O 1
ATOM 2684 N N . LEU A 1 354 ? 15.938 36.812 20.547 1 97.62 354 LEU A N 1
ATOM 2685 C CA . LEU A 1 354 ? 15.453 37.469 21.766 1 97.62 354 LEU A CA 1
ATOM 2686 C C . LEU A 1 354 ? 16.203 36.938 23 1 97.62 354 LEU A C 1
ATOM 2688 O O . LEU A 1 354 ? 16.578 37.719 23.875 1 97.62 354 LEU A O 1
ATOM 2692 N N . ALA A 1 355 ? 16.422 35.656 23 1 97.19 355 ALA A N 1
ATOM 2693 C CA . ALA A 1 355 ? 17.172 35.062 24.109 1 97.19 355 ALA A CA 1
ATOM 2694 C C . ALA A 1 355 ? 18.578 35.625 24.172 1 97.19 355 ALA A C 1
ATOM 2696 O O . ALA A 1 355 ? 19.094 35.938 25.266 1 97.19 355 ALA A O 1
ATOM 2697 N N . ASN A 1 356 ? 19.219 35.781 23.062 1 95.5 356 ASN A N 1
ATOM 2698 C CA . ASN A 1 356 ? 20.578 36.344 22.984 1 95.5 356 ASN A CA 1
ATOM 2699 C C . ASN A 1 356 ? 20.625 37.781 23.453 1 95.5 356 ASN A C 1
ATOM 2701 O O . ASN A 1 356 ? 21.672 38.281 23.891 1 95.5 356 ASN A O 1
ATOM 2705 N N . ALA A 1 357 ? 19.469 38.438 23.328 1 95.88 357 ALA A N 1
ATOM 2706 C CA . ALA A 1 357 ? 19.391 39.844 23.75 1 95.88 357 ALA A CA 1
ATOM 2707 C C . ALA A 1 357 ? 19.016 39.938 25.219 1 95.88 357 ALA A C 1
ATOM 2709 O O . ALA A 1 357 ? 18.812 41.062 25.734 1 95.88 357 ALA A O 1
ATOM 2710 N N . GLY A 1 358 ? 18.906 38.812 25.891 1 95.38 358 GLY A N 1
ATOM 2711 C CA . GLY A 1 358 ? 18.703 38.812 27.328 1 95.38 358 GLY A CA 1
ATOM 2712 C C . GLY A 1 358 ? 17.234 38.688 27.719 1 95.38 358 GLY A C 1
ATOM 2713 O O . GLY A 1 358 ? 16.891 38.75 28.906 1 95.38 358 GLY A O 1
ATOM 2714 N N . VAL A 1 359 ? 16.359 38.469 26.828 1 97.56 359 VAL A N 1
ATOM 2715 C CA . VAL A 1 359 ? 14.938 38.281 27.094 1 97.56 359 VAL A CA 1
ATOM 2716 C C . VAL A 1 359 ? 14.695 36.906 27.703 1 97.56 359 VAL A C 1
ATOM 2718 O O . VAL A 1 359 ? 15.188 35.906 27.172 1 97.56 359 VAL A O 1
ATOM 2721 N N . PRO A 1 360 ? 14.055 36.781 28.812 1 97.88 360 PRO A N 1
ATOM 2722 C CA . PRO A 1 360 ? 13.805 35.469 29.453 1 97.88 360 PRO A CA 1
ATOM 2723 C C . PRO A 1 360 ? 12.719 34.656 28.734 1 97.88 360 PRO A C 1
ATOM 2725 O O . PRO A 1 360 ? 11.547 34.75 29.109 1 97.88 360 PRO A O 1
ATOM 2728 N N . ILE A 1 361 ? 13.156 33.844 27.859 1 97.88 361 ILE A N 1
ATOM 2729 C CA . ILE A 1 361 ? 12.219 32.969 27.156 1 97.88 361 ILE A CA 1
ATOM 2730 C C . ILE A 1 361 ? 11.859 31.766 28.047 1 97.88 361 ILE A C 1
ATOM 2732 O O . ILE A 1 361 ? 12.742 31.078 28.562 1 97.88 361 ILE A O 1
ATOM 2736 N N . VAL A 1 362 ? 10.57 31.5 28.266 1 97.81 362 VAL A N 1
ATOM 2737 C CA . VAL A 1 362 ? 10.141 30.406 29.125 1 97.81 362 VAL A CA 1
ATOM 2738 C C . VAL A 1 362 ? 9.578 29.266 28.266 1 97.81 362 VAL A C 1
ATOM 2740 O O . VAL A 1 362 ? 9.227 29.484 27.094 1 97.81 362 VAL A O 1
ATOM 2743 N N . GLY A 1 363 ? 9.414 28.016 28.828 1 97.56 363 GLY A N 1
ATOM 2744 C CA . GLY A 1 363 ? 9.031 26.812 28.109 1 97.56 363 GLY A CA 1
ATOM 2745 C C . GLY A 1 363 ? 10.203 26.078 27.484 1 97.56 363 GLY A C 1
ATOM 2746 O O . GLY A 1 363 ? 11.234 25.891 28.125 1 97.56 363 GLY A O 1
ATOM 2747 N N . THR A 1 364 ? 10.055 25.688 26.234 1 97.38 364 THR A N 1
ATOM 2748 C CA . THR A 1 364 ? 11.141 25 25.531 1 97.38 364 THR A CA 1
ATOM 2749 C C . THR A 1 364 ? 12.266 25.984 25.219 1 97.38 364 THR A C 1
ATOM 2751 O O . THR A 1 364 ? 12.047 27.016 24.578 1 97.38 364 THR A O 1
ATOM 2754 N N . PRO A 1 365 ? 13.414 25.672 25.625 1 96.31 365 PRO A N 1
ATOM 2755 C CA . PRO A 1 365 ? 14.523 26.594 25.375 1 96.31 365 PRO A CA 1
ATOM 2756 C C . PRO A 1 365 ? 14.836 26.781 23.891 1 96.31 365 PRO A C 1
ATOM 2758 O O . PRO A 1 365 ? 14.656 25.844 23.109 1 96.31 365 PRO A O 1
ATOM 2761 N N . PRO A 1 366 ? 15.344 27.938 23.562 1 95.44 366 PRO A N 1
ATOM 2762 C CA . PRO A 1 366 ? 15.688 28.219 22.156 1 95.44 366 PRO A CA 1
ATOM 2763 C C . PRO A 1 366 ? 16.625 27.172 21.562 1 95.44 366 PRO A C 1
ATOM 2765 O O . PRO A 1 366 ? 16.484 26.797 20.391 1 95.44 366 PRO A O 1
ATOM 2768 N N . ALA A 1 367 ? 17.578 26.672 22.344 1 93.88 367 ALA A N 1
ATOM 2769 C CA . ALA A 1 367 ? 18.5 25.656 21.859 1 93.88 367 ALA A CA 1
ATOM 2770 C C . ALA A 1 367 ? 17.75 24.375 21.484 1 93.88 367 ALA A C 1
ATOM 2772 O O . ALA A 1 367 ? 18.094 23.719 20.5 1 93.88 367 ALA A O 1
ATOM 2773 N N . ALA A 1 368 ? 16.781 24.031 22.234 1 94.31 368 ALA A N 1
ATOM 2774 C CA . ALA A 1 368 ? 15.953 22.875 21.953 1 94.31 368 ALA A CA 1
ATOM 2775 C C . ALA A 1 368 ? 15.109 23.078 20.703 1 94.31 368 ALA A C 1
ATOM 2777 O O . ALA A 1 368 ? 14.883 22.156 19.922 1 94.31 368 ALA A O 1
ATOM 2778 N N . ILE A 1 369 ? 14.586 24.281 20.547 1 91.81 369 ILE A N 1
ATOM 2779 C CA . ILE A 1 369 ? 13.82 24.625 19.359 1 91.81 369 ILE A CA 1
ATOM 2780 C C . ILE A 1 369 ? 14.688 24.438 18.109 1 91.81 369 ILE A C 1
ATOM 2782 O O . ILE A 1 369 ? 14.242 23.844 17.125 1 91.81 369 ILE A O 1
ATOM 2786 N N . ASP A 1 370 ? 15.898 24.812 18.203 1 87.88 370 ASP A N 1
ATOM 2787 C CA . ASP A 1 370 ? 16.828 24.688 17.094 1 87.88 370 ASP A CA 1
ATOM 2788 C C . ASP A 1 370 ? 17.172 23.219 16.812 1 87.88 370 ASP A C 1
ATOM 2790 O O . ASP A 1 370 ? 17.375 22.844 15.656 1 87.88 370 ASP A O 1
ATOM 2794 N N . LEU A 1 371 ? 17.297 22.5 17.828 1 89 371 LEU A N 1
ATOM 2795 C CA . LEU A 1 371 ? 17.578 21.078 17.719 1 89 371 LEU A CA 1
ATOM 2796 C C . LEU A 1 371 ? 16.5 20.375 16.891 1 89 371 LEU A C 1
ATOM 2798 O O . LEU A 1 371 ? 16.797 19.469 16.109 1 89 371 LEU A O 1
ATOM 2802 N N . ALA A 1 372 ? 15.297 20.734 17.016 1 89.19 372 ALA A N 1
ATOM 2803 C CA . ALA A 1 372 ? 14.172 20.109 16.312 1 89.19 372 ALA A CA 1
ATOM 2804 C C . ALA A 1 372 ? 14.086 20.609 14.875 1 89.19 372 ALA A C 1
ATOM 2806 O O . ALA A 1 372 ? 13.641 19.875 13.992 1 89.19 372 ALA A O 1
ATOM 2807 N N . GLU A 1 373 ? 14.492 21.812 14.594 1 81.69 373 GLU A N 1
ATOM 2808 C CA . GLU A 1 373 ? 14.336 22.422 13.273 1 81.69 373 GLU A CA 1
ATOM 2809 C C . GLU A 1 373 ? 15.484 22.031 12.344 1 81.69 373 GLU A C 1
ATOM 2811 O O . GLU A 1 373 ? 15.297 21.906 11.133 1 81.69 373 GLU A O 1
ATOM 2816 N N . ASP A 1 374 ? 16.641 21.766 12.945 1 80.5 374 ASP A N 1
ATOM 2817 C CA . ASP A 1 374 ? 17.797 21.344 12.156 1 80.5 374 ASP A CA 1
ATOM 2818 C C . ASP A 1 374 ? 17.734 19.859 11.828 1 80.5 374 ASP A C 1
ATOM 2820 O O . ASP A 1 374 ? 17.812 19.016 12.719 1 80.5 374 ASP A O 1
ATOM 2824 N N . ARG A 1 375 ? 17.703 19.594 10.562 1 78.44 375 ARG A N 1
ATOM 2825 C CA . ARG A 1 375 ? 17.469 18.219 10.125 1 78.44 375 ARG A CA 1
ATOM 2826 C C . ARG A 1 375 ? 18.594 17.297 10.594 1 78.44 375 ARG A C 1
ATOM 2828 O O . ARG A 1 375 ? 18.359 16.141 10.922 1 78.44 375 ARG A O 1
ATOM 2835 N N . GLY A 1 376 ? 19.844 17.75 10.461 1 80.06 376 GLY A N 1
ATOM 2836 C CA . GLY A 1 376 ? 20.969 16.953 10.922 1 80.06 376 GLY A CA 1
ATOM 2837 C C . GLY A 1 376 ? 20.938 16.688 12.414 1 80.06 376 GLY A C 1
ATOM 2838 O O . GLY A 1 376 ? 21.062 15.531 12.844 1 80.06 376 GLY A O 1
ATOM 2839 N N . ALA A 1 377 ? 20.766 17.781 13.156 1 87.31 377 ALA A N 1
ATOM 2840 C CA . ALA A 1 377 ? 20.703 17.641 14.609 1 87.31 377 ALA A CA 1
ATOM 2841 C C . ALA A 1 377 ? 19.516 16.797 15.031 1 87.31 377 ALA A C 1
ATOM 2843 O O . ALA A 1 377 ? 19.625 15.984 15.953 1 87.31 377 ALA A O 1
ATOM 2844 N N . PHE A 1 378 ? 18.391 16.938 14.438 1 91.12 378 PHE A N 1
ATOM 2845 C CA . PHE A 1 378 ? 17.203 16.156 14.734 1 91.12 378 PHE A CA 1
ATOM 2846 C C . PHE A 1 378 ? 17.438 14.688 14.391 1 91.12 378 PHE A C 1
ATOM 2848 O O . PHE A 1 378 ? 16.953 13.797 15.102 1 91.12 378 PHE A O 1
ATOM 2855 N N . GLY A 1 379 ? 18.094 14.43 13.273 1 88.31 379 GLY A N 1
ATOM 2856 C CA . GLY A 1 379 ? 18.469 13.07 12.906 1 88.31 379 GLY A CA 1
ATOM 2857 C C . GLY A 1 379 ? 19.25 12.359 13.992 1 88.31 379 GLY A C 1
ATOM 2858 O O . GLY A 1 379 ? 19.047 11.164 14.219 1 88.31 379 GLY A O 1
ATOM 2859 N N . ASP A 1 380 ? 20.094 13.086 14.633 1 91.19 380 ASP A N 1
ATOM 2860 C CA . ASP A 1 380 ? 20.891 12.523 15.719 1 91.19 380 ASP A CA 1
ATOM 2861 C C . ASP A 1 380 ? 20 12.141 16.906 1 91.19 380 ASP A C 1
ATOM 2863 O O . ASP A 1 380 ? 20.25 11.133 17.562 1 91.19 380 ASP A O 1
ATOM 2867 N N . VAL A 1 381 ? 19.047 13.008 17.125 1 93.5 381 VAL A N 1
ATOM 2868 C CA . VAL A 1 381 ? 18.094 12.719 18.188 1 93.5 381 VAL A CA 1
ATOM 2869 C C . VAL A 1 381 ? 17.344 11.422 17.891 1 93.5 381 VAL A C 1
ATOM 2871 O O . VAL A 1 381 ? 17.156 10.578 18.766 1 93.5 381 VAL A O 1
ATOM 2874 N N . LEU A 1 382 ? 16.938 11.227 16.688 1 94.94 382 LEU A N 1
ATOM 2875 C CA . LEU A 1 382 ? 16.203 10.039 16.266 1 94.94 382 LEU A CA 1
ATOM 2876 C C . LEU A 1 382 ? 17.078 8.797 16.328 1 94.94 382 LEU A C 1
ATOM 2878 O O . LEU A 1 382 ? 16.641 7.742 16.797 1 94.94 382 LEU A O 1
ATOM 2882 N N . THR A 1 383 ? 18.281 8.906 15.883 1 91.25 383 THR A N 1
ATOM 2883 C CA . THR A 1 383 ? 19.219 7.789 15.898 1 91.25 383 THR A CA 1
ATOM 2884 C C . THR A 1 383 ? 19.5 7.332 17.328 1 91.25 383 THR A C 1
ATOM 2886 O O . THR A 1 383 ? 19.516 6.129 17.609 1 91.25 383 THR A O 1
ATOM 2889 N N . ALA A 1 384 ? 19.688 8.289 18.156 1 93.25 384 ALA A N 1
ATOM 2890 C CA . ALA A 1 384 ? 19.969 7.977 19.562 1 93.25 384 ALA A CA 1
ATOM 2891 C C . ALA A 1 384 ? 18.781 7.262 20.203 1 93.25 384 ALA A C 1
ATOM 2893 O O . ALA A 1 384 ? 18.953 6.402 21.062 1 93.25 384 ALA A O 1
ATOM 2894 N N . ALA A 1 385 ? 17.594 7.562 19.75 1 94.44 385 ALA A N 1
ATOM 2895 C CA . ALA A 1 385 ? 16.375 6.969 20.312 1 94.44 385 ALA A CA 1
ATOM 2896 C C . ALA A 1 385 ? 16 5.695 19.562 1 94.44 385 ALA A C 1
ATOM 2898 O O . ALA A 1 385 ? 15.047 5.004 19.953 1 94.44 385 ALA A O 1
ATOM 2899 N N . GLY A 1 386 ? 16.656 5.363 18.484 1 91.25 386 GLY A N 1
ATOM 2900 C CA . GLY A 1 386 ? 16.359 4.188 17.688 1 91.25 386 GLY A CA 1
ATOM 2901 C C . GLY A 1 386 ? 15.07 4.324 16.891 1 91.25 386 GLY A C 1
ATOM 2902 O O . GLY A 1 386 ? 14.344 3.348 16.703 1 91.25 386 GLY A O 1
ATOM 2903 N N . LEU A 1 387 ? 14.758 5.5 16.562 1 93.25 387 LEU A N 1
ATOM 2904 C CA . LEU A 1 387 ? 13.531 5.762 15.82 1 93.25 387 LEU A CA 1
ATOM 2905 C C . LEU A 1 387 ? 13.82 5.93 14.328 1 93.25 387 LEU A C 1
ATOM 2907 O O . LEU A 1 387 ? 14.68 6.719 13.945 1 93.25 387 LEU A O 1
ATOM 2911 N N . PRO A 1 388 ? 13.125 5.137 13.508 1 89.19 388 PRO A N 1
ATOM 2912 C CA . PRO A 1 388 ? 13.367 5.23 12.07 1 89.19 388 PRO A CA 1
ATOM 2913 C C . PRO A 1 388 ? 12.852 6.535 11.461 1 89.19 388 PRO A C 1
ATOM 2915 O O . PRO A 1 388 ? 11.82 7.051 11.898 1 89.19 388 PRO A O 1
ATOM 2918 N N . ALA A 1 389 ? 13.562 7.074 10.555 1 89.69 389 ALA A N 1
ATOM 2919 C CA . ALA A 1 389 ? 13.164 8.18 9.688 1 89.69 389 ALA A CA 1
ATOM 2920 C C . ALA A 1 389 ? 13.375 7.824 8.211 1 89.69 389 ALA A C 1
ATOM 2922 O O . ALA A 1 389 ? 14.172 6.941 7.891 1 89.69 389 ALA A O 1
ATOM 2923 N N . PRO A 1 390 ? 12.57 8.375 7.328 1 87.06 390 PRO A N 1
ATOM 2924 C CA . PRO A 1 390 ? 12.859 8.125 5.914 1 87.06 390 PRO A CA 1
ATOM 2925 C C . PRO A 1 390 ? 14.281 8.516 5.52 1 87.06 390 PRO A C 1
ATOM 2927 O O . PRO A 1 390 ? 14.812 9.508 6.016 1 87.06 390 PRO A O 1
ATOM 2930 N N . ARG A 1 391 ? 14.898 7.785 4.582 1 85.56 391 ARG A N 1
ATOM 2931 C CA . ARG A 1 391 ? 16.219 8.141 4.078 1 85.56 391 ARG A CA 1
ATOM 2932 C C . ARG A 1 391 ? 16.203 9.523 3.439 1 85.56 391 ARG A C 1
ATOM 2934 O O . ARG A 1 391 ? 15.242 9.898 2.77 1 85.56 391 ARG A O 1
ATOM 2941 N N . TYR A 1 392 ? 17.203 10.289 3.748 1 86.12 392 TYR A N 1
ATOM 2942 C CA . TYR A 1 392 ? 17.25 11.641 3.207 1 86.12 392 TYR A CA 1
ATOM 2943 C C . TYR A 1 392 ? 18.672 12.055 2.865 1 86.12 392 TYR A C 1
ATOM 2945 O O . TYR A 1 392 ? 19.625 11.359 3.215 1 86.12 392 TYR A O 1
ATOM 2953 N N . GLY A 1 393 ? 18.812 13.094 2.041 1 85.94 393 GLY A N 1
ATOM 2954 C CA . GLY A 1 393 ? 20.062 13.773 1.731 1 85.94 393 GLY A CA 1
ATOM 2955 C C . GLY A 1 393 ? 19.891 15.258 1.493 1 85.94 393 GLY A C 1
ATOM 2956 O O . GLY A 1 393 ? 18.781 15.727 1.208 1 85.94 393 GLY A O 1
ATOM 2957 N N . THR A 1 394 ? 20.984 15.984 1.729 1 84.88 394 THR A N 1
ATOM 2958 C CA . THR A 1 394 ? 20.984 17.422 1.492 1 84.88 394 THR A CA 1
ATOM 2959 C C . THR A 1 394 ? 21.797 17.766 0.248 1 84.88 394 THR A C 1
ATOM 2961 O O . THR A 1 394 ? 22.875 17.203 0.031 1 84.88 394 THR A O 1
ATOM 2964 N N . ALA A 1 395 ? 21.203 18.562 -0.594 1 88.12 395 ALA A N 1
ATOM 2965 C CA . ALA A 1 395 ? 21.875 18.938 -1.838 1 88.12 395 ALA A CA 1
ATOM 2966 C C . ALA A 1 395 ? 21.891 20.453 -2.021 1 88.12 395 ALA A C 1
ATOM 2968 O O . ALA A 1 395 ? 20.969 21.141 -1.604 1 88.12 395 ALA A O 1
ATOM 2969 N N . THR A 1 396 ? 22.922 20.922 -2.629 1 85.56 396 THR A N 1
ATOM 2970 C CA . THR A 1 396 ? 23.047 22.344 -2.967 1 85.56 396 THR A CA 1
ATOM 2971 C C . THR A 1 396 ? 23.125 22.531 -4.48 1 85.56 396 THR A C 1
ATOM 2973 O O . THR A 1 396 ? 23.094 23.656 -4.969 1 85.56 396 THR A O 1
ATOM 2976 N N . THR A 1 397 ? 23.266 21.375 -5.188 1 85.31 397 THR A N 1
ATOM 2977 C CA . THR A 1 397 ? 23.297 21.391 -6.645 1 85.31 397 THR A CA 1
ATOM 2978 C C . THR A 1 397 ? 22.375 20.312 -7.215 1 85.31 397 THR A C 1
ATOM 2980 O O . THR A 1 397 ? 22 19.375 -6.5 1 85.31 397 THR A O 1
ATOM 2983 N N . PHE A 1 398 ? 22.078 20.453 -8.453 1 88.31 398 PHE A N 1
ATOM 2984 C CA . PHE A 1 398 ? 21.25 19.453 -9.109 1 88.31 398 PHE A CA 1
ATOM 2985 C C . PHE A 1 398 ? 21.984 18.109 -9.172 1 88.31 398 PHE A C 1
ATOM 2987 O O . PHE A 1 398 ? 21.359 17.062 -8.984 1 88.31 398 PHE A O 1
ATOM 2994 N N . ALA A 1 399 ? 23.219 18.141 -9.469 1 89.12 399 ALA A N 1
ATOM 2995 C CA . ALA A 1 399 ? 23.984 16.906 -9.578 1 89.12 399 ALA A CA 1
ATOM 2996 C C . ALA A 1 399 ? 23.938 16.125 -8.266 1 89.12 399 ALA A C 1
ATOM 2998 O O . ALA A 1 399 ? 23.812 14.898 -8.273 1 89.12 399 ALA A O 1
ATOM 2999 N N . GLN A 1 400 ? 24.062 16.859 -7.273 1 89.25 400 GLN A N 1
ATOM 3000 C CA . GLN A 1 400 ? 23.984 16.219 -5.961 1 89.25 400 GLN A CA 1
ATOM 3001 C C . GLN A 1 400 ? 22.594 15.664 -5.695 1 89.25 400 GLN A C 1
ATOM 3003 O O . GLN A 1 400 ? 22.453 14.547 -5.188 1 89.25 400 GLN A O 1
ATOM 3008 N N . ALA A 1 401 ? 21.641 16.438 -6.035 1 90.75 401 ALA A N 1
ATOM 3009 C CA . ALA A 1 401 ? 20.25 16.016 -5.82 1 90.75 401 ALA A CA 1
ATOM 3010 C C . ALA A 1 401 ? 19.938 14.758 -6.625 1 90.75 401 ALA A C 1
ATOM 3012 O O . ALA A 1 401 ? 19.219 13.867 -6.145 1 90.75 401 ALA A O 1
ATOM 3013 N N . ARG A 1 402 ? 20.422 14.758 -7.77 1 91.88 402 ARG A N 1
ATOM 3014 C CA . ARG A 1 402 ? 20.203 13.617 -8.648 1 91.88 402 ARG A CA 1
ATOM 3015 C C . ARG A 1 402 ? 20.812 12.352 -8.055 1 91.88 402 ARG A C 1
ATOM 3017 O O . ARG A 1 402 ? 20.172 11.289 -8.07 1 91.88 402 ARG A O 1
ATOM 3024 N N . ARG A 1 403 ? 21.953 12.359 -7.566 1 91.25 403 ARG A N 1
ATOM 3025 C CA . ARG A 1 403 ? 22.625 11.211 -6.969 1 91.25 403 ARG A CA 1
ATOM 3026 C C . ARG A 1 403 ? 21.875 10.703 -5.746 1 91.25 403 ARG A C 1
ATOM 3028 O O . ARG A 1 403 ? 21.719 9.5 -5.559 1 91.25 403 ARG A O 1
ATOM 3035 N N . ILE A 1 404 ? 21.453 11.633 -5.012 1 90.38 404 ILE A N 1
ATOM 3036 C CA . ILE A 1 404 ? 20.719 11.281 -3.805 1 90.38 404 ILE A CA 1
ATOM 3037 C C . ILE A 1 404 ? 19.406 10.602 -4.18 1 90.38 404 ILE A C 1
ATOM 3039 O O . ILE A 1 404 ? 19.031 9.586 -3.584 1 90.38 404 ILE A O 1
ATOM 3043 N N . ALA A 1 405 ? 18.75 11.125 -5.117 1 90.62 405 ALA A N 1
ATOM 3044 C CA . ALA A 1 405 ? 17.469 10.57 -5.555 1 90.62 405 ALA A CA 1
ATOM 3045 C C . ALA A 1 405 ? 17.641 9.172 -6.133 1 90.62 405 ALA A C 1
ATOM 3047 O O . ALA A 1 405 ? 16.781 8.305 -5.945 1 90.62 405 ALA A O 1
ATOM 3048 N N . GLU A 1 406 ? 18.688 9 -6.766 1 85 406 GLU A N 1
ATOM 3049 C CA . GLU A 1 406 ? 19 7.691 -7.336 1 85 406 GLU A CA 1
ATOM 3050 C C . GLU A 1 406 ? 19.281 6.664 -6.242 1 85 406 GLU A C 1
ATOM 3052 O O . GLU A 1 406 ? 18.891 5.5 -6.355 1 85 406 GLU A O 1
ATOM 3057 N N . ASP A 1 407 ? 19.953 7.09 -5.32 1 82.75 407 ASP A N 1
ATOM 3058 C CA . ASP A 1 407 ? 20.297 6.219 -4.199 1 82.75 407 ASP A CA 1
ATOM 3059 C C . ASP A 1 407 ? 19.047 5.84 -3.4 1 82.75 407 ASP A C 1
ATOM 3061 O O . ASP A 1 407 ? 18.906 4.695 -2.961 1 82.75 407 ASP A O 1
ATOM 3065 N N . ILE A 1 408 ? 18.172 6.789 -3.197 1 83.25 408 ILE A N 1
ATOM 3066 C CA . ILE A 1 408 ? 16.953 6.586 -2.418 1 83.25 408 ILE A CA 1
ATOM 3067 C C . ILE A 1 408 ? 15.914 5.84 -3.26 1 83.25 408 ILE 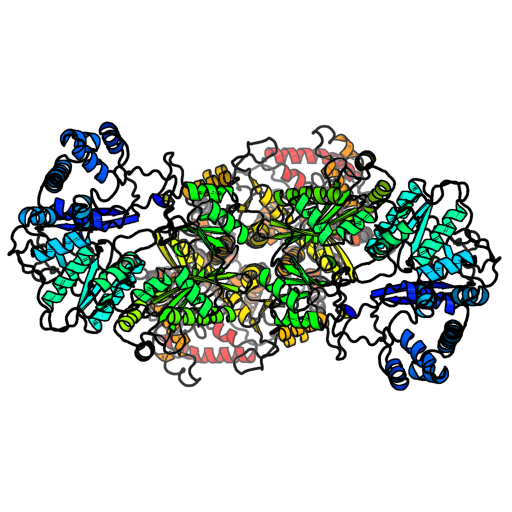A C 1
ATOM 3069 O O . ILE A 1 408 ? 15.203 4.969 -2.754 1 83.25 408 ILE A O 1
ATOM 3073 N N . GLY A 1 409 ? 15.922 6.219 -4.543 1 79.31 409 GLY A N 1
ATOM 3074 C CA . GLY A 1 409 ? 14.891 5.715 -5.438 1 79.31 409 GLY A CA 1
ATOM 3075 C C . GLY A 1 409 ? 13.656 6.598 -5.488 1 79.31 409 GLY A C 1
ATOM 3076 O O . GLY A 1 409 ? 13.219 7.121 -4.461 1 79.31 409 GLY A O 1
ATOM 3077 N N . TYR A 1 410 ? 13.094 6.77 -6.641 1 82.69 410 TYR A N 1
ATOM 3078 C CA . TYR A 1 410 ? 11.875 7.551 -6.805 1 82.69 410 TYR A CA 1
ATOM 3079 C C . TYR A 1 410 ? 10.648 6.762 -6.348 1 82.69 410 TYR A C 1
ATOM 3081 O O . TYR A 1 410 ? 10.633 5.531 -6.43 1 82.69 410 TYR A O 1
ATOM 3089 N N . PRO A 1 411 ? 9.594 7.523 -5.855 1 85.06 411 PRO A N 1
ATOM 3090 C CA . PRO A 1 411 ? 9.422 8.969 -5.715 1 85.06 411 PRO A CA 1
ATOM 3091 C C . PRO A 1 411 ? 10.133 9.531 -4.484 1 85.06 411 PRO A C 1
ATOM 3093 O O . PRO A 1 411 ? 10.32 8.812 -3.494 1 85.06 411 PRO A O 1
ATOM 3096 N N . VAL A 1 412 ? 10.555 10.812 -4.633 1 89.62 412 VAL A N 1
ATOM 3097 C CA . VAL A 1 412 ? 11.211 11.484 -3.521 1 89.62 412 VAL A CA 1
ATOM 3098 C C . VAL A 1 412 ? 10.477 12.781 -3.191 1 89.62 412 VAL A C 1
ATOM 3100 O O . VAL A 1 412 ? 9.742 13.312 -4.027 1 89.62 412 VAL A O 1
ATOM 3103 N N . LEU A 1 413 ? 10.547 13.242 -1.969 1 90.06 413 LEU A N 1
ATOM 3104 C CA . LEU A 1 413 ? 10.039 14.539 -1.514 1 90.06 413 LEU A CA 1
ATOM 3105 C C . LEU A 1 413 ? 11.164 15.562 -1.437 1 90.06 413 LEU A C 1
ATOM 3107 O O . LEU A 1 413 ? 12.156 15.352 -0.741 1 90.06 413 LEU A O 1
ATOM 3111 N N . VAL A 1 414 ? 11 16.625 -2.195 1 88.75 414 VAL A N 1
ATOM 3112 C CA . VAL A 1 414 ? 11.992 17.688 -2.188 1 88.75 414 VAL A CA 1
ATOM 3113 C C . VAL A 1 414 ? 11.453 18.906 -1.437 1 88.75 414 VAL A C 1
ATOM 3115 O O . VAL A 1 414 ? 10.305 19.297 -1.641 1 88.75 414 VAL A O 1
ATOM 3118 N N . ARG A 1 415 ? 12.234 19.422 -0.507 1 83.75 415 ARG A N 1
ATOM 3119 C CA . ARG A 1 415 ? 11.789 20.578 0.251 1 83.75 415 ARG A CA 1
ATOM 3120 C C . ARG A 1 415 ? 12.953 21.531 0.54 1 83.75 415 ARG A C 1
ATOM 3122 O O . ARG A 1 415 ? 14.078 21.078 0.772 1 83.75 415 ARG A O 1
ATOM 3129 N N . PRO A 1 416 ? 12.617 22.812 0.452 1 76.44 416 PRO A N 1
ATOM 3130 C CA . PRO A 1 416 ? 13.625 23.766 0.898 1 76.44 416 PRO A CA 1
ATOM 3131 C C . PRO A 1 416 ? 13.844 23.734 2.41 1 76.44 416 PRO A C 1
ATOM 3133 O O . PRO A 1 416 ? 12.953 23.328 3.156 1 76.44 416 PRO A O 1
ATOM 3136 N N . SER A 1 417 ? 14.93 24.109 2.838 1 65.31 417 SER A N 1
ATOM 3137 C CA . SER A 1 417 ? 15.211 24.141 4.27 1 65.31 417 SER A CA 1
ATOM 3138 C C . SER A 1 417 ? 14.508 25.297 4.949 1 65.31 417 SER A C 1
ATOM 3140 O O . SER A 1 417 ? 14.312 26.359 4.348 1 65.31 417 SER A O 1
ATOM 3142 N N . TYR A 1 418 ? 14.062 25.25 6.191 1 56.16 418 TYR A N 1
ATOM 3143 C CA . TYR A 1 418 ? 13.555 26.266 7.102 1 56.16 418 TYR A CA 1
ATOM 3144 C C . TYR A 1 418 ? 12.258 26.875 6.574 1 56.16 418 TYR A C 1
ATOM 3146 O O . TYR A 1 418 ? 12.078 28.094 6.617 1 56.16 418 TYR A O 1
ATOM 3154 N N . VAL A 1 419 ? 11.461 26.031 5.926 1 58.78 419 VAL A N 1
ATOM 3155 C CA . VAL A 1 419 ? 10.211 26.562 5.398 1 58.78 419 VAL A CA 1
ATOM 3156 C C . VAL A 1 419 ? 9.039 26.016 6.219 1 58.78 419 VAL A C 1
ATOM 3158 O O . VAL A 1 419 ? 9.109 24.922 6.773 1 58.78 419 VAL A O 1
ATOM 3161 N N . LEU A 1 420 ? 8.109 26.969 6.559 1 55.09 420 LEU A N 1
ATOM 3162 C CA . LEU A 1 420 ? 6.844 26.594 7.191 1 55.09 420 LEU A CA 1
ATOM 3163 C C . LEU A 1 420 ? 5.781 26.281 6.145 1 55.09 420 LEU A C 1
ATOM 3165 O O . LEU A 1 420 ? 5.777 26.875 5.062 1 55.09 420 LEU A O 1
ATOM 3169 N N . GLY A 1 421 ? 4.762 25.422 6.527 1 59.34 421 GLY A N 1
ATOM 3170 C CA . GLY A 1 421 ? 3.623 25.094 5.68 1 59.34 421 GLY A CA 1
ATOM 3171 C C . GLY A 1 421 ? 4.012 24.344 4.418 1 59.34 421 GLY A C 1
ATOM 3172 O O . GLY A 1 421 ? 3.273 24.359 3.432 1 59.34 421 GLY A O 1
ATOM 3173 N N . GLY A 1 422 ? 5.156 23.922 4.418 1 68.25 422 GLY A N 1
ATOM 3174 C CA . GLY A 1 422 ? 5.605 23.125 3.281 1 68.25 422 GLY A CA 1
ATOM 3175 C C . GLY A 1 422 ? 5.852 23.969 2.039 1 68.25 422 GLY A C 1
ATOM 3176 O O . GLY A 1 422 ? 5.766 23.453 0.917 1 68.25 422 GLY A O 1
ATOM 3177 N N . ARG A 1 423 ? 6.109 25.188 2.23 1 70.19 423 ARG A N 1
ATOM 3178 C CA . ARG A 1 423 ? 6.309 26.047 1.061 1 70.19 423 ARG A CA 1
ATOM 3179 C C . ARG A 1 423 ? 7.383 25.469 0.144 1 70.19 423 ARG A C 1
ATOM 3181 O O . ARG A 1 423 ? 8.508 25.203 0.583 1 70.19 423 ARG A O 1
ATOM 3188 N N . GLY A 1 424 ? 6.961 25.234 -1.028 1 75.44 424 GLY A N 1
ATOM 3189 C CA . GLY A 1 424 ? 7.895 24.781 -2.047 1 75.44 424 GLY A CA 1
ATOM 3190 C C . GLY A 1 424 ? 8.117 23.281 -2.029 1 75.44 424 GLY A C 1
ATOM 3191 O O . GLY A 1 424 ? 8.891 22.75 -2.83 1 75.44 424 GLY A O 1
ATOM 3192 N N . MET A 1 425 ? 7.48 22.625 -1.144 1 84.81 425 MET A N 1
ATOM 3193 C CA . MET A 1 425 ? 7.621 21.172 -1.104 1 84.81 425 MET A CA 1
ATOM 3194 C C . MET A 1 425 ? 6.906 20.516 -2.285 1 84.81 425 MET A C 1
ATOM 3196 O O . MET A 1 425 ? 5.82 20.953 -2.672 1 84.81 425 MET A O 1
ATOM 3200 N N . GLU A 1 426 ? 7.605 19.484 -2.885 1 85.31 426 GLU A N 1
ATOM 3201 C CA . GLU A 1 426 ? 7.023 18.766 -4.016 1 85.31 426 GLU A CA 1
ATOM 3202 C C . GLU A 1 426 ? 7.406 17.297 -3.994 1 85.31 426 GLU A C 1
ATOM 3204 O O . GLU A 1 426 ? 8.516 16.938 -3.578 1 85.31 426 GLU A O 1
ATOM 3209 N N . ILE A 1 427 ? 6.477 16.5 -4.395 1 86.75 427 ILE A N 1
ATOM 3210 C CA . ILE A 1 427 ? 6.797 15.094 -4.629 1 86.75 427 ILE A CA 1
ATOM 3211 C C . ILE A 1 427 ? 7.285 14.914 -6.066 1 86.75 427 ILE A C 1
ATOM 3213 O O . ILE A 1 427 ? 6.582 15.266 -7.016 1 86.75 427 ILE A O 1
ATOM 3217 N N . VAL A 1 428 ? 8.469 14.367 -6.199 1 87 428 VAL A N 1
ATOM 3218 C CA . VAL A 1 428 ? 9.094 14.211 -7.508 1 87 428 VAL A CA 1
ATOM 3219 C C . VAL A 1 428 ? 9.18 12.727 -7.863 1 87 428 VAL A C 1
ATOM 3221 O O . VAL A 1 428 ? 9.688 11.922 -7.082 1 87 428 VAL A O 1
ATOM 3224 N N . TYR A 1 429 ? 8.734 12.406 -9.094 1 80.44 429 TYR A N 1
ATOM 3225 C CA . TYR A 1 429 ? 8.609 11 -9.461 1 80.44 429 TYR A CA 1
ATOM 3226 C C . TYR A 1 429 ? 9.703 10.594 -10.445 1 80.44 429 TYR A C 1
ATOM 3228 O O . TYR A 1 429 ? 9.906 9.406 -10.703 1 80.44 429 TYR A O 1
ATOM 3236 N N . ASP A 1 430 ? 10.422 11.617 -11.055 1 82.19 430 ASP A N 1
ATOM 3237 C CA . ASP A 1 430 ? 11.461 11.289 -12.031 1 82.19 430 ASP A CA 1
ATOM 3238 C C . ASP A 1 430 ? 12.531 12.375 -12.078 1 82.19 430 ASP A C 1
ATOM 3240 O O . ASP A 1 430 ? 12.391 13.422 -11.445 1 82.19 430 ASP A O 1
ATOM 3244 N N . GLU A 1 431 ? 13.594 12.117 -12.828 1 85.31 431 GLU A N 1
ATOM 3245 C CA . GLU A 1 431 ? 14.75 13.008 -12.875 1 85.31 431 GLU A CA 1
ATOM 3246 C C . GLU A 1 431 ? 14.414 14.32 -13.586 1 85.31 431 GLU A C 1
ATOM 3248 O O . GLU A 1 431 ? 14.906 15.383 -13.203 1 85.31 431 GLU A O 1
ATOM 3253 N N . GLU A 1 432 ? 13.547 14.211 -14.508 1 83.88 432 GLU A N 1
ATOM 3254 C CA . GLU A 1 432 ? 13.188 15.406 -15.25 1 83.88 432 GLU A CA 1
ATOM 3255 C C . GLU A 1 432 ? 12.453 16.422 -14.367 1 83.88 432 GLU A C 1
ATOM 3257 O O . GLU A 1 432 ? 12.734 17.609 -14.414 1 83.88 432 GLU A O 1
ATOM 3262 N N . THR A 1 433 ? 11.594 15.953 -13.609 1 84 433 THR A N 1
ATOM 3263 C CA . THR A 1 433 ? 10.867 16.828 -12.695 1 84 433 THR A CA 1
ATOM 3264 C C . THR A 1 433 ? 11.797 17.375 -11.625 1 84 433 THR A C 1
ATOM 3266 O O . THR A 1 433 ? 11.625 18.516 -11.18 1 84 433 THR A O 1
ATOM 3269 N N . LEU A 1 434 ? 12.734 16.531 -11.242 1 88.5 434 LEU A N 1
ATOM 3270 C CA . LEU A 1 434 ? 13.711 17 -10.258 1 88.5 434 LEU A CA 1
ATOM 3271 C C . LEU A 1 434 ? 14.523 18.172 -10.812 1 88.5 434 LEU A C 1
ATOM 3273 O O . LEU A 1 434 ? 14.75 19.156 -10.117 1 88.5 434 LEU A O 1
ATOM 3277 N N . ARG A 1 435 ? 14.875 18.031 -12.039 1 87.06 435 ARG A N 1
ATOM 3278 C CA . ARG A 1 435 ? 15.625 19.094 -12.703 1 87.06 435 ARG A CA 1
ATOM 3279 C C . ARG A 1 435 ? 14.797 20.375 -12.789 1 87.06 435 ARG A C 1
ATOM 3281 O O . ARG A 1 435 ? 15.305 21.469 -12.516 1 87.06 435 ARG A O 1
ATOM 3288 N N . GLY A 1 436 ? 13.586 20.234 -13.141 1 83.38 436 GLY A N 1
ATOM 3289 C CA . GLY A 1 436 ? 12.695 21.375 -13.195 1 83.38 436 GLY A CA 1
ATOM 3290 C C . GLY A 1 436 ? 12.539 22.078 -11.859 1 83.38 436 GLY A C 1
ATOM 3291 O O . GLY A 1 436 ? 12.523 23.312 -11.789 1 83.38 436 GLY A O 1
ATOM 3292 N N . TYR A 1 437 ? 12.445 21.344 -10.852 1 84.31 437 TYR A N 1
ATOM 3293 C CA . TYR A 1 437 ? 12.281 21.875 -9.508 1 84.31 437 TYR A CA 1
ATOM 3294 C C . TYR A 1 437 ? 13.508 22.688 -9.094 1 84.31 437 TYR A C 1
ATOM 3296 O O . TYR A 1 437 ? 13.383 23.797 -8.586 1 84.31 437 TYR A O 1
ATOM 3304 N N . ILE A 1 438 ? 14.625 22.141 -9.289 1 82.56 438 ILE A N 1
ATOM 3305 C CA . ILE A 1 438 ? 15.867 22.75 -8.836 1 82.56 438 ILE A CA 1
ATOM 3306 C C . ILE A 1 438 ? 16.125 24.031 -9.625 1 82.56 438 ILE A C 1
ATOM 3308 O O . ILE A 1 438 ? 16.625 25.016 -9.07 1 82.56 438 ILE A O 1
ATOM 3312 N N . THR A 1 439 ? 15.656 24 -10.867 1 76.88 439 THR A N 1
ATOM 3313 C CA . THR A 1 439 ? 15.852 25.172 -11.711 1 76.88 439 THR A CA 1
ATOM 3314 C C . THR A 1 439 ? 14.938 26.312 -11.266 1 76.88 439 THR A C 1
ATOM 3316 O O . THR A 1 439 ? 15.328 27.484 -11.297 1 76.88 439 THR A O 1
ATOM 3319 N N . ARG A 1 440 ? 13.75 25.969 -10.836 1 71.94 440 ARG A N 1
ATOM 3320 C CA . ARG A 1 440 ? 12.789 26.984 -10.391 1 71.94 440 ARG A CA 1
ATOM 3321 C C . ARG A 1 440 ? 13.141 27.5 -9 1 71.94 440 ARG A C 1
ATOM 3323 O O . ARG A 1 440 ? 12.836 28.641 -8.656 1 71.94 440 ARG A O 1
ATOM 3330 N N . ALA A 1 441 ? 13.695 26.531 -8.32 1 61.09 441 ALA A N 1
ATOM 3331 C CA . ALA A 1 441 ? 14 26.875 -6.934 1 61.09 441 ALA A CA 1
ATOM 3332 C C . ALA A 1 441 ? 15.203 27.812 -6.863 1 61.09 441 ALA A C 1
ATOM 3334 O O . ALA A 1 441 ? 16.344 27.359 -6.887 1 61.09 441 ALA A O 1
ATOM 3335 N N . THR A 1 442 ? 15.023 29.016 -7.41 1 50.5 442 THR A N 1
ATOM 3336 C CA . THR A 1 442 ? 16 30.062 -7.684 1 50.5 442 THR A CA 1
ATOM 3337 C C . THR A 1 442 ? 16.891 30.297 -6.473 1 50.5 442 THR A C 1
ATOM 3339 O O . THR A 1 442 ? 17.953 30.922 -6.59 1 50.5 442 THR A O 1
ATOM 3342 N N . GLU A 1 443 ? 16.578 29.797 -5.309 1 57.75 443 GLU A N 1
ATOM 3343 C CA . GLU A 1 443 ? 17.344 30.281 -4.176 1 57.75 443 GLU A CA 1
ATOM 3344 C C . GLU A 1 443 ? 18.172 29.156 -3.543 1 57.75 443 GLU A C 1
ATOM 3346 O O . GLU A 1 443 ? 18.469 29.203 -2.35 1 57.75 443 GLU A O 1
ATOM 3351 N N . LEU A 1 444 ? 18.578 28.234 -4.41 1 62.16 444 LEU A N 1
ATOM 3352 C CA . LEU A 1 444 ? 19.406 27.172 -3.865 1 62.16 444 LEU A CA 1
ATOM 3353 C C . LEU A 1 444 ? 20.812 27.688 -3.523 1 62.16 444 LEU A C 1
ATOM 3355 O O . LEU A 1 444 ? 21.484 28.281 -4.371 1 62.16 444 LEU A O 1
ATOM 3359 N N . SER A 1 445 ? 21.125 27.906 -2.268 1 62.97 445 SER A N 1
ATOM 3360 C CA . SER A 1 445 ? 22.422 28.312 -1.758 1 62.97 445 SER A CA 1
ATOM 3361 C C . SER A 1 445 ? 22.875 27.422 -0.601 1 62.97 445 SER A C 1
ATOM 3363 O O . SER A 1 445 ? 22.078 26.656 -0.055 1 62.97 445 SER A O 1
ATOM 3365 N N . PRO A 1 446 ? 24.156 27.359 -0.429 1 63.62 446 PRO A N 1
ATOM 3366 C CA . PRO A 1 446 ? 24.625 26.609 0.734 1 63.62 446 PRO A CA 1
ATOM 3367 C C . PRO A 1 446 ? 23.891 26.969 2.018 1 63.62 446 PRO A C 1
ATOM 3369 O O . PRO A 1 446 ? 23.719 26.125 2.896 1 63.62 446 PRO A O 1
ATOM 3372 N N . ALA A 1 447 ? 23.469 28.156 2.018 1 61.97 447 ALA A N 1
ATOM 3373 C CA . ALA A 1 447 ? 22.719 28.594 3.199 1 61.97 447 ALA A CA 1
ATOM 3374 C C . ALA A 1 447 ? 21.297 28.062 3.191 1 61.97 447 ALA A C 1
ATOM 3376 O O . ALA A 1 447 ? 20.672 27.938 4.242 1 61.97 447 ALA A O 1
ATOM 3377 N N . HIS A 1 448 ? 20.938 27.734 1.968 1 71.38 448 HIS A N 1
ATOM 3378 C CA . HIS A 1 448 ? 19.562 27.234 1.832 1 71.38 448 HIS A CA 1
ATOM 3379 C C . HIS A 1 448 ? 19.516 26 0.949 1 71.38 448 HIS A C 1
ATOM 3381 O O . HIS A 1 448 ? 19 26.047 -0.166 1 71.38 448 HIS A O 1
ATOM 3387 N N . PRO A 1 449 ? 20 24.891 1.547 1 80.06 449 PRO A N 1
ATOM 3388 C CA . PRO A 1 449 ? 20.047 23.656 0.755 1 80.06 449 PRO A CA 1
ATOM 3389 C C . PRO A 1 449 ? 18.656 23.047 0.54 1 80.06 449 PRO A C 1
ATOM 3391 O O . PRO A 1 449 ? 17.688 23.469 1.175 1 80.06 449 PRO A O 1
ATOM 3394 N N . VAL A 1 450 ? 18.625 22.188 -0.442 1 84.69 450 VAL A N 1
ATOM 3395 C CA . VAL A 1 450 ? 17.422 21.406 -0.694 1 84.69 450 VAL A CA 1
ATOM 3396 C C . VAL A 1 450 ? 17.531 20.047 -0.035 1 84.69 450 VAL A C 1
ATOM 3398 O O . VAL A 1 450 ? 18.594 19.422 -0.067 1 84.69 450 VAL A O 1
ATOM 3401 N N . LEU A 1 451 ? 16.5 19.688 0.581 1 86.75 451 LEU A N 1
ATOM 3402 C CA . LEU A 1 451 ? 16.438 18.359 1.188 1 86.75 451 LEU A CA 1
ATOM 3403 C C . LEU A 1 451 ? 15.672 17.391 0.285 1 86.75 451 LEU A C 1
ATOM 3405 O O . LEU A 1 451 ? 14.617 17.734 -0.245 1 86.75 451 LEU A O 1
ATOM 3409 N N . VAL A 1 452 ? 16.266 16.219 0.093 1 88.94 452 VAL A N 1
ATOM 3410 C CA . VAL A 1 452 ? 15.656 15.156 -0.687 1 88.94 452 VAL A CA 1
ATOM 3411 C C . VAL A 1 452 ? 15.359 13.961 0.216 1 88.94 452 VAL A C 1
ATOM 3413 O O . VAL A 1 452 ? 16.281 13.328 0.736 1 88.94 452 VAL A O 1
ATOM 3416 N N . ASP A 1 453 ? 14.094 13.641 0.372 1 89.44 453 ASP A N 1
ATOM 3417 C CA . ASP A 1 453 ? 13.656 12.562 1.252 1 89.44 453 ASP A CA 1
ATOM 3418 C C . ASP A 1 453 ? 12.93 11.469 0.466 1 89.44 453 ASP A C 1
ATOM 3420 O O . ASP A 1 453 ? 12.297 11.75 -0.555 1 89.44 453 ASP A O 1
ATOM 3424 N N . ARG A 1 454 ? 13.062 10.25 1.004 1 88.62 454 ARG A N 1
ATOM 3425 C CA . ARG A 1 454 ? 12.219 9.195 0.462 1 88.62 454 ARG A CA 1
ATOM 3426 C C . ARG A 1 454 ? 10.742 9.5 0.693 1 88.62 454 ARG A C 1
ATOM 3428 O O . ARG A 1 454 ? 10.344 9.859 1.804 1 88.62 454 ARG A O 1
ATOM 3435 N N . PHE A 1 455 ? 9.992 9.297 -0.4 1 88.38 455 PHE A N 1
ATOM 3436 C CA . PHE A 1 455 ? 8.555 9.484 -0.241 1 88.38 455 PHE A CA 1
ATOM 3437 C C . PHE A 1 455 ? 7.875 8.164 0.101 1 88.38 455 PHE A C 1
ATOM 3439 O O . PHE A 1 455 ? 8.039 7.172 -0.612 1 88.38 455 PHE A O 1
ATOM 3446 N N . LEU A 1 456 ? 7.105 8.195 1.182 1 87.38 456 LEU A N 1
ATOM 3447 C CA . LEU A 1 456 ? 6.426 6.98 1.63 1 87.38 456 LEU A CA 1
ATOM 3448 C C . LEU A 1 456 ? 5.023 6.891 1.041 1 87.38 456 LEU A C 1
ATOM 3450 O O . LEU A 1 456 ? 4.055 7.324 1.668 1 87.38 456 LEU A O 1
ATOM 3454 N N . GLU A 1 457 ? 4.898 6.191 0.011 1 82.81 457 GLU A N 1
ATOM 3455 C CA . GLU A 1 457 ? 3.621 6.078 -0.687 1 82.81 457 GLU A CA 1
ATOM 3456 C C . GLU A 1 457 ? 2.65 5.184 0.081 1 82.81 457 GLU A C 1
ATOM 3458 O O . GLU A 1 457 ? 3.047 4.152 0.627 1 82.81 457 GLU A O 1
ATOM 3463 N N . ASP A 1 458 ? 1.376 5.648 0.234 1 81.69 458 ASP A N 1
ATOM 3464 C CA . ASP A 1 458 ? 0.274 4.891 0.821 1 81.69 458 ASP A CA 1
ATOM 3465 C C . ASP A 1 458 ? 0.47 4.715 2.326 1 81.69 458 ASP A C 1
ATOM 3467 O O . ASP A 1 458 ? -0.051 3.766 2.916 1 81.69 458 ASP A O 1
ATOM 3471 N N . ALA A 1 459 ? 1.285 5.562 2.91 1 90.88 459 ALA A N 1
ATOM 3472 C CA . ALA A 1 459 ? 1.468 5.527 4.359 1 90.88 459 ALA A CA 1
ATOM 3473 C C . ALA A 1 459 ? 0.329 6.246 5.074 1 90.88 459 ALA A C 1
ATOM 3475 O O . ALA A 1 459 ? -0.272 7.172 4.52 1 90.88 459 ALA A O 1
ATOM 3476 N N . VAL A 1 460 ? 0.039 5.816 6.25 1 93.5 460 VAL A N 1
ATOM 3477 C CA . VAL A 1 460 ? -0.912 6.508 7.117 1 93.5 460 VAL A CA 1
ATOM 3478 C C . VAL A 1 460 ? -0.186 7.574 7.938 1 93.5 460 VAL A C 1
ATOM 3480 O O . VAL A 1 460 ? 0.758 7.266 8.664 1 93.5 460 VAL A O 1
ATOM 3483 N N . GLU A 1 461 ? -0.582 8.773 7.762 1 96.25 461 GLU A N 1
ATOM 3484 C CA . GLU A 1 461 ? 0.034 9.828 8.555 1 96.25 461 GLU A CA 1
ATOM 3485 C C . GLU A 1 461 ? -0.662 9.984 9.906 1 96.25 461 GLU A C 1
ATOM 3487 O O . GLU A 1 461 ? -1.888 9.891 9.992 1 96.25 461 GLU A O 1
ATOM 3492 N N . ILE A 1 462 ? 0.099 10.172 10.93 1 97.19 462 ILE A N 1
ATOM 3493 C CA . ILE A 1 462 ? -0.364 10.312 12.305 1 97.19 462 ILE A CA 1
ATOM 3494 C C . ILE A 1 462 ? 0.176 11.617 12.898 1 97.19 462 ILE A C 1
ATOM 3496 O O . ILE A 1 462 ? 1.374 11.898 12.812 1 97.19 462 ILE A O 1
ATOM 3500 N N . ASP A 1 463 ? -0.692 12.43 13.406 1 97.38 463 ASP A N 1
ATOM 3501 C CA . ASP A 1 463 ? -0.321 13.656 14.109 1 97.38 463 ASP A CA 1
ATOM 3502 C C . ASP A 1 463 ? -0.545 13.523 15.617 1 97.38 463 ASP A C 1
ATOM 3504 O O . ASP A 1 463 ? -1.599 13.047 16.047 1 97.38 463 ASP A O 1
ATOM 3508 N N . VAL A 1 464 ? 0.453 13.93 16.391 1 98.25 464 VAL A N 1
ATOM 3509 C CA . VAL A 1 464 ? 0.354 13.789 17.844 1 98.25 464 VAL A CA 1
ATOM 3510 C C . VAL A 1 464 ? 0.631 15.133 18.516 1 98.25 464 VAL A C 1
ATOM 3512 O O . VAL A 1 464 ? 1.638 15.789 18.219 1 98.25 464 VAL A O 1
ATOM 3515 N N . ASP A 1 465 ? -0.232 15.594 19.328 1 98.31 465 ASP A N 1
ATOM 3516 C CA . ASP A 1 465 ? 0.012 16.719 20.234 1 98.31 465 ASP A CA 1
ATOM 3517 C C . ASP A 1 465 ? 0.255 16.234 21.656 1 98.31 465 ASP A C 1
ATOM 3519 O O . ASP A 1 465 ? -0.548 15.469 22.203 1 98.31 465 ASP A O 1
ATOM 3523 N N . ALA A 1 466 ? 1.334 16.688 22.234 1 98.56 466 ALA A N 1
ATOM 3524 C CA . ALA A 1 466 ? 1.686 16.25 23.578 1 98.56 466 ALA A CA 1
ATOM 3525 C C . ALA A 1 466 ? 2.148 17.438 24.438 1 98.56 466 ALA A C 1
ATOM 3527 O O . ALA A 1 466 ? 2.467 18.5 23.906 1 98.56 466 ALA A O 1
ATOM 3528 N N . LEU A 1 467 ? 2.029 17.266 25.688 1 98.5 467 LEU A N 1
ATOM 3529 C CA . LEU A 1 467 ? 2.523 18.203 26.703 1 98.5 467 LEU A CA 1
ATOM 3530 C C . LEU A 1 467 ? 3.646 17.562 27.516 1 98.5 467 LEU A C 1
ATOM 3532 O O . LEU A 1 467 ? 3.555 16.391 27.906 1 98.5 467 LEU A O 1
ATOM 3536 N N . CYS A 1 468 ? 4.727 18.25 27.688 1 98.62 468 CYS A N 1
ATOM 3537 C CA . CYS A 1 468 ? 5.859 17.766 28.469 1 98.62 468 CYS A CA 1
ATOM 3538 C C . CYS A 1 468 ? 6.285 18.781 29.516 1 98.62 468 CYS A C 1
ATOM 3540 O O . CYS A 1 468 ? 6.328 19.984 29.25 1 98.62 468 CYS A O 1
ATOM 3542 N N . ASP A 1 469 ? 6.555 18.359 30.766 1 98.19 469 ASP A N 1
ATOM 3543 C CA . ASP A 1 469 ? 6.996 19.266 31.812 1 98.19 469 ASP A CA 1
ATOM 3544 C C . ASP A 1 469 ? 8.477 19.062 32.125 1 98.19 469 ASP A C 1
ATOM 3546 O O . ASP A 1 469 ? 8.961 19.531 33.188 1 98.19 469 ASP A O 1
ATOM 3550 N N . GLY A 1 470 ? 9.18 18.359 31.266 1 95.69 470 GLY A N 1
ATOM 3551 C CA . GLY A 1 470 ? 10.578 18.016 31.484 1 95.69 470 GLY A CA 1
ATOM 3552 C C . GLY A 1 470 ? 10.789 16.594 31.969 1 95.69 470 GLY A C 1
ATOM 3553 O O . GLY A 1 470 ? 11.836 16 31.719 1 95.69 470 GLY A O 1
ATOM 3554 N N . THR A 1 471 ? 9.781 16.047 32.625 1 94.81 471 THR A N 1
ATOM 3555 C CA . THR A 1 471 ? 9.891 14.695 33.188 1 94.81 471 THR A CA 1
ATOM 3556 C C . THR A 1 471 ? 8.781 13.805 32.625 1 94.81 471 THR A C 1
ATOM 3558 O O . THR A 1 471 ? 9.047 12.727 32.094 1 94.81 471 THR A O 1
ATOM 3561 N N . GLU A 1 472 ? 7.59 14.281 32.75 1 97.25 472 GLU A N 1
ATOM 3562 C CA . GLU A 1 472 ? 6.43 13.508 32.312 1 97.25 472 GLU A CA 1
ATOM 3563 C C . GLU A 1 472 ? 5.867 14.055 31 1 97.25 472 GLU A C 1
ATOM 3565 O O . GLU A 1 472 ? 5.902 15.266 30.766 1 97.25 472 GLU A O 1
ATOM 3570 N N . VAL A 1 473 ? 5.434 13.078 30.156 1 98.12 473 VAL A N 1
ATOM 3571 C CA . VAL A 1 473 ? 4.805 13.453 28.891 1 98.12 473 VAL A CA 1
ATOM 3572 C C . VAL A 1 473 ? 3.328 13.062 28.906 1 98.12 473 VAL A C 1
ATOM 3574 O O . VAL A 1 473 ? 2.979 11.945 29.281 1 98.12 473 VAL A O 1
ATOM 3577 N N . TYR A 1 474 ? 2.475 14.023 28.625 1 98.38 474 TYR A N 1
ATOM 3578 C CA . TYR A 1 474 ? 1.033 13.844 28.5 1 98.38 474 TYR A CA 1
ATOM 3579 C C . TYR A 1 474 ? 0.598 13.938 27.047 1 98.38 474 TYR A C 1
ATOM 3581 O O . TYR A 1 474 ? 0.68 15.008 26.438 1 98.38 474 TYR A O 1
ATOM 3589 N N . ILE A 1 475 ? 0.152 12.852 26.5 1 98.19 475 ILE A N 1
ATOM 3590 C CA . ILE A 1 475 ? -0.334 12.891 25.125 1 98.19 475 ILE A CA 1
ATOM 3591 C C . ILE A 1 475 ? -1.738 13.492 25.094 1 98.19 475 ILE A C 1
ATOM 3593 O O . ILE A 1 475 ? -2.664 12.953 25.719 1 98.19 475 ILE A O 1
ATOM 3597 N N . GLY A 1 476 ? -1.825 14.672 24.438 1 97.69 476 GLY A N 1
ATOM 3598 C CA . GLY A 1 476 ? -3.123 15.312 24.297 1 97.69 476 GLY A CA 1
ATOM 3599 C C . GLY A 1 476 ? -4.066 14.555 23.375 1 97.69 476 GLY A C 1
ATOM 3600 O O . GLY A 1 476 ? -5.25 14.406 23.688 1 97.69 476 GLY A O 1
ATOM 3601 N N . GLY A 1 477 ? -3.52 14.133 22.266 1 96.94 477 GLY A N 1
ATOM 3602 C CA . GLY A 1 477 ? -4.305 13.375 21.312 1 96.94 477 GLY A CA 1
ATOM 3603 C C . GLY A 1 477 ? -3.469 12.781 20.188 1 96.94 477 GLY A C 1
ATOM 3604 O O . GLY A 1 477 ? -2.453 13.352 19.797 1 96.94 477 GLY A O 1
ATOM 3605 N N . VAL A 1 478 ? -3.928 11.609 19.703 1 97.31 478 VAL A N 1
ATOM 3606 C CA . VAL A 1 478 ? -3.357 10.961 18.516 1 97.31 478 VAL A CA 1
ATOM 3607 C C . VAL A 1 478 ? -4.348 11.031 17.359 1 97.31 478 VAL A C 1
ATOM 3609 O O . VAL A 1 478 ? -5.406 10.398 17.406 1 97.31 478 VAL A O 1
ATOM 3612 N N . MET A 1 479 ? -3.951 11.766 16.359 1 97.62 479 MET A N 1
ATOM 3613 C CA . MET A 1 479 ? -4.84 11.992 15.227 1 97.62 479 MET A CA 1
ATOM 3614 C C . MET A 1 479 ? -4.43 11.141 14.039 1 97.62 479 MET A C 1
ATOM 3616 O O . MET A 1 479 ? -3.26 11.125 13.648 1 97.62 479 MET A O 1
ATOM 3620 N N . GLU A 1 480 ? -5.41 10.461 13.508 1 96.94 480 GLU A N 1
ATOM 3621 C CA . GLU A 1 480 ? -5.203 9.664 12.297 1 96.94 480 GLU A CA 1
ATOM 3622 C C . GLU A 1 480 ? -5.688 10.406 11.055 1 96.94 480 GLU A C 1
ATOM 3624 O O . GLU A 1 480 ? -6.867 10.758 10.953 1 96.94 480 GLU A O 1
ATOM 3629 N N . HIS A 1 481 ? -4.77 10.641 10.156 1 97.12 481 HIS A N 1
ATOM 3630 C CA . HIS A 1 481 ? -5.156 11.32 8.922 1 97.12 481 HIS A CA 1
ATOM 3631 C C . HIS A 1 481 ? -6.008 10.422 8.039 1 97.12 481 HIS A C 1
ATOM 3633 O O . HIS A 1 481 ? -5.809 9.203 8.016 1 97.12 481 HIS A O 1
ATOM 3639 N N . ILE A 1 482 ? -6.926 11.023 7.398 1 95.69 482 ILE A N 1
ATOM 3640 C CA . ILE A 1 482 ? -7.762 10.289 6.453 1 95.69 482 ILE A CA 1
ATOM 3641 C C . ILE A 1 482 ? -7.023 10.133 5.125 1 95.69 482 ILE A C 1
ATOM 3643 O O . ILE A 1 482 ? -6.812 9.016 4.648 1 95.69 482 ILE A O 1
ATOM 3647 N N . GLU A 1 483 ? -6.543 11.273 4.59 1 92.25 483 GLU A N 1
ATOM 3648 C CA . GLU A 1 483 ? -5.797 11.195 3.338 1 92.25 483 GLU A CA 1
ATOM 3649 C C . GLU A 1 483 ? -4.414 10.586 3.555 1 92.25 483 GLU A C 1
ATOM 3651 O O . GLU A 1 483 ? -3.826 10.734 4.625 1 92.25 483 GLU A O 1
ATOM 3656 N N . GLU A 1 484 ? -3.914 9.992 2.607 1 87.81 484 GLU A N 1
ATOM 3657 C CA . GLU A 1 484 ? -2.604 9.344 2.654 1 87.81 484 GLU A CA 1
ATOM 3658 C C . GLU A 1 484 ? -1.483 10.383 2.723 1 87.81 484 GLU A C 1
ATOM 3660 O O . GLU A 1 484 ? -1.696 11.555 2.418 1 87.81 484 GLU A O 1
ATOM 3665 N N . ALA A 1 485 ? -0.347 9.812 3.041 1 87 485 ALA A N 1
ATOM 3666 C CA . ALA A 1 485 ? 0.833 10.672 3.078 1 87 485 ALA A CA 1
ATOM 3667 C C . ALA A 1 485 ? 1.055 11.359 1.733 1 87 485 ALA A C 1
ATOM 3669 O O . ALA A 1 485 ? 0.823 10.758 0.68 1 87 485 ALA A O 1
ATOM 3670 N N . GLY A 1 486 ? 1.43 12.602 1.722 1 86.06 486 GLY A N 1
ATOM 3671 C CA . GLY A 1 486 ? 1.622 13.422 0.538 1 86.06 486 GLY A CA 1
ATOM 3672 C C . GLY A 1 486 ? 0.822 14.711 0.571 1 86.06 486 GLY A C 1
ATOM 3673 O O . GLY A 1 486 ? 1.191 15.695 -0.074 1 86.06 486 GLY A O 1
ATOM 3674 N N . ILE A 1 487 ? -0.248 14.633 1.231 1 91.81 487 ILE A N 1
ATOM 3675 C CA . ILE A 1 487 ? -1.021 15.836 1.518 1 91.81 487 ILE A CA 1
ATOM 3676 C C . ILE A 1 487 ? -0.604 16.406 2.871 1 91.81 487 ILE A C 1
ATOM 3678 O O . ILE A 1 487 ? -0.47 15.672 3.85 1 91.81 487 ILE A O 1
ATOM 3682 N N . HIS A 1 488 ? -0.379 17.688 2.824 1 91.94 488 HIS A N 1
ATOM 3683 C CA . HIS A 1 488 ? 0.065 18.328 4.055 1 91.94 488 HIS A CA 1
ATOM 3684 C C . HIS A 1 488 ? -0.921 18.094 5.191 1 91.94 488 HIS A C 1
ATOM 3686 O O . HIS A 1 488 ? -2.135 18.078 4.973 1 91.94 488 HIS A O 1
ATOM 3692 N N . SER A 1 489 ? -0.414 18.016 6.379 1 92.19 489 SER A N 1
ATOM 3693 C CA . SER A 1 489 ? -1.231 17.734 7.555 1 92.19 489 SER A CA 1
ATOM 3694 C C . SER A 1 489 ? -2.311 18.797 7.746 1 92.19 489 SER A C 1
ATOM 3696 O O . SER A 1 489 ? -3.402 18.5 8.234 1 92.19 489 SER A O 1
ATOM 3698 N N . GLY A 1 490 ? -2.021 20.047 7.406 1 92.94 490 GLY A N 1
ATOM 3699 C CA . GLY A 1 490 ? -2.994 21.125 7.535 1 92.94 490 GLY A CA 1
ATOM 3700 C C . GLY A 1 490 ? -4.152 21 6.562 1 92.94 490 GLY A C 1
ATOM 3701 O O . GLY A 1 490 ? -5.23 21.547 6.805 1 92.94 490 GLY A O 1
ATOM 3702 N N . ASP A 1 491 ? -3.873 20.266 5.48 1 94.69 491 ASP A N 1
ATOM 3703 C CA . ASP A 1 491 ? -4.895 20.094 4.453 1 94.69 491 ASP A CA 1
ATOM 3704 C C . ASP A 1 491 ? -5.605 18.75 4.602 1 94.69 491 ASP A C 1
ATOM 3706 O O . ASP A 1 491 ? -6.613 18.5 3.936 1 94.69 491 ASP A O 1
ATOM 3710 N N . SER A 1 492 ? -5.121 17.953 5.465 1 95.25 492 SER A N 1
ATOM 3711 C CA . SER A 1 492 ? -5.703 16.625 5.645 1 95.25 492 SER A CA 1
ATOM 3712 C C . SER A 1 492 ? -6.82 16.656 6.68 1 95.25 492 SER A C 1
ATOM 3714 O O . SER A 1 492 ? -6.723 17.344 7.691 1 95.25 492 SER A O 1
ATOM 3716 N N . ALA A 1 493 ? -7.82 15.906 6.344 1 96.62 493 ALA A N 1
ATOM 3717 C CA . ALA A 1 493 ? -8.773 15.586 7.406 1 96.62 493 ALA A CA 1
ATOM 3718 C C . ALA A 1 493 ? -8.188 14.547 8.367 1 96.62 493 ALA A C 1
ATOM 3720 O O . ALA A 1 493 ? -7.324 13.758 7.984 1 96.62 493 ALA A O 1
ATOM 3721 N N . CYS A 1 494 ? -8.555 14.602 9.578 1 97.12 494 CYS A N 1
ATOM 3722 C CA . CYS A 1 494 ? -8.055 13.617 10.531 1 97.12 494 CYS A CA 1
ATOM 3723 C C . CYS A 1 494 ? -9.109 13.273 11.578 1 97.12 494 CYS A C 1
ATOM 3725 O O . CYS A 1 494 ? -10.07 14.023 11.758 1 97.12 494 CYS A O 1
ATOM 3727 N N . ALA A 1 495 ? -8.945 12.148 12.172 1 97.19 495 ALA A N 1
ATOM 3728 C CA . ALA A 1 495 ? -9.898 11.656 13.156 1 97.19 495 ALA A CA 1
ATOM 3729 C C . ALA A 1 495 ? -9.227 11.453 14.516 1 97.19 495 ALA A C 1
ATOM 3731 O O . ALA A 1 495 ? -8.062 11.07 14.586 1 97.19 495 ALA A O 1
ATOM 3732 N N . LEU A 1 496 ? -9.953 11.781 15.539 1 96.5 496 LEU A N 1
ATOM 3733 C CA . LEU A 1 496 ? -9.609 11.555 16.938 1 96.5 496 LEU A CA 1
ATOM 3734 C C . LEU A 1 496 ? -10.812 11.047 17.719 1 96.5 496 LEU A C 1
ATOM 3736 O O . LEU A 1 496 ? -11.867 11.688 17.719 1 96.5 496 LEU A O 1
ATOM 3740 N N . PRO A 1 497 ? -10.719 9.852 18.406 1 93.69 497 PRO A N 1
ATOM 3741 C CA . PRO A 1 497 ? -9.578 8.938 18.484 1 93.69 497 PRO A CA 1
ATOM 3742 C C . PRO A 1 497 ? -9.336 8.18 17.172 1 93.69 497 PRO A C 1
ATOM 3744 O O . PRO A 1 497 ? -9.969 8.477 16.156 1 93.69 497 PRO A O 1
ATOM 3747 N N . ARG A 1 498 ? -8.375 7.238 17.234 1 91.88 498 ARG A N 1
ATOM 3748 C CA . ARG A 1 498 ? -7.984 6.418 16.094 1 91.88 498 ARG A CA 1
ATOM 3749 C C . ARG A 1 498 ? -9.172 5.633 15.547 1 91.88 498 ARG A C 1
ATOM 3751 O O . ARG A 1 498 ? -10.023 5.168 16.312 1 91.88 498 ARG A O 1
ATOM 3758 N N . VAL A 1 499 ? -9.203 5.523 14.219 1 93.44 499 VAL A N 1
ATOM 3759 C CA . VAL A 1 499 ? -10.32 4.82 13.609 1 93.44 499 VAL A CA 1
ATOM 3760 C C . VAL A 1 499 ? -9.844 3.488 13.031 1 93.44 499 VAL A C 1
ATOM 3762 O O . VAL A 1 499 ? -10.633 2.553 12.875 1 93.44 499 VAL A O 1
ATOM 3765 N N . THR A 1 500 ? -8.586 3.416 12.664 1 92.38 500 THR A N 1
ATOM 3766 C CA . THR A 1 500 ? -8.109 2.172 12.07 1 92.38 500 THR A CA 1
ATOM 3767 C C . THR A 1 500 ? -6.805 1.724 12.719 1 92.38 500 THR A C 1
ATOM 3769 O O . THR A 1 500 ? -6.426 0.555 12.617 1 92.38 500 THR A O 1
ATOM 3772 N N . LEU A 1 501 ? -6.121 2.561 13.391 1 93.38 501 LEU A N 1
ATOM 3773 C CA . LEU A 1 501 ? -4.855 2.213 14.023 1 93.38 501 LEU A CA 1
ATOM 3774 C C . LEU A 1 501 ? -5.07 1.237 15.18 1 93.38 501 LEU A C 1
ATOM 3776 O O . LEU A 1 501 ? -6.051 1.346 15.914 1 93.38 501 LEU A O 1
ATOM 3780 N N . GLY A 1 502 ? -4.164 0.327 15.359 1 89 502 GLY A N 1
ATOM 3781 C CA . GLY A 1 502 ? -4.242 -0.628 16.453 1 89 502 GLY A CA 1
ATOM 3782 C C . GLY A 1 502 ? -3.619 -0.117 17.734 1 89 502 GLY A C 1
ATOM 3783 O O . GLY A 1 502 ? -2.938 0.909 17.734 1 89 502 GLY A O 1
ATOM 3784 N N . ARG A 1 503 ? -3.797 -0.862 18.766 1 88.31 503 ARG A N 1
ATOM 3785 C CA . ARG A 1 503 ? -3.262 -0.498 20.062 1 88.31 503 ARG A CA 1
ATOM 3786 C C . ARG A 1 503 ? -1.738 -0.553 20.078 1 88.31 503 ARG A C 1
ATOM 3788 O O . ARG A 1 503 ? -1.083 0.277 20.703 1 88.31 503 ARG A O 1
ATOM 3795 N N . SER A 1 504 ? -1.292 -1.522 19.359 1 88.69 504 SER A N 1
ATOM 3796 C CA . SER A 1 504 ? 0.161 -1.646 19.281 1 88.69 504 SER A CA 1
ATOM 3797 C C . SER A 1 504 ? 0.786 -0.455 18.562 1 88.69 504 SER A C 1
ATOM 3799 O O . SER A 1 504 ? 1.889 -0.025 18.906 1 88.69 504 SER A O 1
ATOM 3801 N N . ASP A 1 505 ? 0.092 0.011 17.594 1 92.81 505 ASP A N 1
ATOM 3802 C CA . ASP A 1 505 ? 0.572 1.2 16.891 1 92.81 505 ASP A CA 1
ATOM 3803 C C . ASP A 1 505 ? 0.61 2.406 17.828 1 92.81 505 ASP A C 1
ATOM 3805 O O . ASP A 1 505 ? 1.558 3.195 17.797 1 92.81 505 ASP A O 1
ATOM 3809 N N . ILE A 1 506 ? -0.363 2.545 18.656 1 94.62 506 ILE A N 1
ATOM 3810 C CA . ILE A 1 506 ? -0.455 3.66 19.594 1 94.62 506 ILE A CA 1
ATOM 3811 C C . ILE A 1 506 ? 0.656 3.551 20.641 1 94.62 506 ILE A C 1
ATOM 3813 O O . ILE A 1 506 ? 1.221 4.562 21.062 1 94.62 506 ILE A O 1
ATOM 3817 N N . GLU A 1 507 ? 0.929 2.363 20.984 1 94.56 507 GLU A N 1
ATOM 3818 C CA . GLU A 1 507 ? 2.018 2.162 21.938 1 94.56 507 GLU A CA 1
ATOM 3819 C C . GLU A 1 507 ? 3.359 2.574 21.328 1 94.56 507 GLU A C 1
ATOM 3821 O O . GLU A 1 507 ? 4.223 3.102 22.031 1 94.56 507 GLU A O 1
ATOM 3826 N N . LYS A 1 508 ? 3.531 2.209 20.078 1 94.5 508 LYS A N 1
ATOM 3827 C CA . LYS A 1 508 ? 4.738 2.66 19.391 1 94.5 508 LYS A CA 1
ATOM 3828 C C . LYS A 1 508 ? 4.801 4.184 19.328 1 94.5 508 LYS A C 1
ATOM 3830 O O . LYS A 1 508 ? 5.863 4.773 19.547 1 94.5 508 LYS A O 1
ATOM 3835 N N . VAL A 1 509 ? 3.666 4.781 19.047 1 97.12 509 VAL A N 1
ATOM 3836 C CA . VAL A 1 509 ? 3.572 6.234 18.953 1 97.12 509 VAL A CA 1
ATOM 3837 C C . VAL A 1 509 ? 3.902 6.863 20.312 1 97.12 509 VAL A C 1
ATOM 3839 O O . VAL A 1 509 ? 4.625 7.859 20.375 1 97.12 509 VAL A O 1
ATOM 3842 N N . ARG A 1 510 ? 3.393 6.312 21.375 1 97.25 510 ARG A N 1
ATOM 3843 C CA . ARG A 1 510 ? 3.635 6.824 22.719 1 97.25 510 ARG A CA 1
ATOM 3844 C C . ARG A 1 510 ? 5.121 6.773 23.062 1 97.25 510 ARG A C 1
ATOM 3846 O O . ARG A 1 510 ? 5.699 7.773 23.484 1 97.25 510 ARG A O 1
ATOM 3853 N N . LYS A 1 511 ? 5.691 5.637 22.797 1 97.25 511 LYS A N 1
ATOM 3854 C CA . LYS A 1 511 ? 7.105 5.469 23.109 1 97.25 511 LYS A CA 1
ATOM 3855 C C . LYS A 1 511 ? 7.973 6.43 22.312 1 97.25 511 LYS A C 1
ATOM 3857 O O . LYS A 1 511 ? 8.906 7.035 22.844 1 97.25 511 LYS A O 1
ATOM 3862 N N . ALA A 1 512 ? 7.625 6.508 21.094 1 97.75 512 ALA A N 1
ATOM 3863 C CA . ALA A 1 512 ? 8.391 7.395 20.219 1 97.75 512 ALA A CA 1
ATOM 3864 C C . ALA A 1 512 ? 8.234 8.852 20.656 1 97.75 512 ALA A C 1
ATOM 3866 O O . ALA A 1 512 ? 9.211 9.602 20.672 1 97.75 512 ALA A O 1
ATOM 3867 N N . THR A 1 513 ? 7.059 9.305 20.984 1 98.38 513 THR A N 1
ATOM 3868 C CA . THR A 1 513 ? 6.781 10.68 21.375 1 98.38 513 THR A CA 1
ATOM 3869 C C . THR A 1 513 ? 7.516 11.031 22.656 1 98.38 513 THR A C 1
ATOM 3871 O O . THR A 1 513 ? 8.078 12.125 22.781 1 98.38 513 THR A O 1
ATOM 3874 N N . GLU A 1 514 ? 7.512 10.141 23.578 1 98.12 514 GLU A N 1
ATOM 3875 C CA . GLU A 1 514 ? 8.219 10.352 24.844 1 98.12 514 GLU A CA 1
ATOM 3876 C C . GLU A 1 514 ? 9.719 10.484 24.609 1 98.12 514 GLU A C 1
ATOM 3878 O O . GLU A 1 514 ? 10.367 11.383 25.172 1 98.12 514 GLU A O 1
ATOM 3883 N N . ALA A 1 515 ? 10.195 9.625 23.766 1 97.88 515 ALA A N 1
ATOM 3884 C CA . ALA A 1 515 ? 11.625 9.664 23.469 1 97.88 515 ALA A CA 1
ATOM 3885 C C . ALA A 1 515 ? 12.008 10.977 22.781 1 97.88 515 ALA A C 1
ATOM 3887 O O . ALA A 1 515 ? 13.055 11.555 23.094 1 97.88 515 ALA A O 1
ATOM 3888 N N . ILE A 1 516 ? 11.188 11.414 21.938 1 97.81 516 ILE A N 1
ATOM 3889 C CA . ILE A 1 516 ? 11.461 12.648 21.203 1 97.81 516 ILE A CA 1
ATOM 3890 C C . ILE A 1 516 ? 11.367 13.844 22.156 1 97.81 516 ILE A C 1
ATOM 3892 O O . ILE A 1 516 ? 12.203 14.75 22.109 1 97.81 516 ILE A O 1
ATOM 3896 N N . ALA A 1 517 ? 10.336 13.906 22.984 1 98.19 517 ALA A N 1
ATOM 3897 C CA . ALA A 1 517 ? 10.172 14.992 23.953 1 98.19 517 ALA A CA 1
ATOM 3898 C C . ALA A 1 517 ? 11.398 15.125 24.844 1 98.19 517 ALA A C 1
ATOM 3900 O O . ALA A 1 517 ? 11.914 16.234 25.047 1 98.19 517 ALA A O 1
ATOM 3901 N N . HIS A 1 518 ? 11.906 14.047 25.328 1 97.56 518 HIS A N 1
ATOM 3902 C CA . HIS A 1 518 ? 13.062 14.047 26.219 1 97.56 518 HIS A CA 1
ATOM 3903 C C . HIS A 1 518 ? 14.344 14.336 25.438 1 97.56 518 HIS A C 1
ATOM 3905 O O . HIS A 1 518 ? 15.211 15.07 25.922 1 97.56 518 HIS A O 1
ATOM 3911 N N . GLY A 1 519 ? 14.43 13.742 24.281 1 96.56 519 GLY A N 1
ATOM 3912 C CA . GLY A 1 519 ? 15.617 13.945 23.469 1 96.56 519 GLY A CA 1
ATOM 3913 C C . GLY A 1 519 ? 15.82 15.391 23.047 1 96.56 519 GLY A C 1
ATOM 3914 O O . GLY A 1 519 ? 16.953 15.875 23 1 96.56 519 GLY A O 1
ATOM 3915 N N . ILE A 1 520 ? 14.742 16.062 22.766 1 96.44 520 ILE A N 1
ATOM 3916 C CA . ILE A 1 520 ? 14.805 17.469 22.344 1 96.44 520 ILE A CA 1
ATOM 3917 C C . ILE A 1 520 ? 14.922 18.375 23.562 1 96.44 520 ILE A C 1
ATOM 3919 O O . ILE A 1 520 ? 15.547 19.438 23.5 1 96.44 520 ILE A O 1
ATOM 3923 N N . GLY A 1 521 ? 14.352 18 24.625 1 97.06 521 GLY A N 1
ATOM 3924 C CA . GLY A 1 521 ? 14.281 18.828 25.828 1 97.06 521 GLY A CA 1
ATOM 3925 C C . GLY A 1 521 ? 13.078 19.75 25.828 1 97.06 521 GLY A C 1
ATOM 3926 O O . GLY A 1 521 ? 13.211 20.953 26.109 1 97.06 521 GLY A O 1
ATOM 3927 N N . VAL A 1 522 ? 11.969 19.203 25.578 1 97.94 522 VAL A N 1
ATOM 3928 C CA . VAL A 1 522 ? 10.742 20 25.422 1 97.94 522 VAL A CA 1
ATOM 3929 C C . VAL A 1 522 ? 10.164 20.312 26.797 1 97.94 522 VAL A C 1
ATOM 3931 O O . VAL A 1 522 ? 10.156 19.469 27.688 1 97.94 522 VAL A O 1
ATOM 3934 N N . VAL A 1 523 ? 9.789 21.516 27.016 1 98.5 523 VAL A N 1
ATOM 3935 C CA . VAL A 1 523 ? 8.953 21.969 28.125 1 98.5 523 VAL A CA 1
ATOM 3936 C C . VAL A 1 523 ? 7.77 22.781 27.578 1 98.5 523 VAL A C 1
ATOM 3938 O O . VAL A 1 523 ? 7.938 23.906 27.125 1 98.5 523 VAL A O 1
ATOM 3941 N N . GLY A 1 524 ? 6.605 22.234 27.656 1 98.31 524 GLY A N 1
ATOM 3942 C CA . GLY A 1 524 ? 5.426 22.781 27 1 98.31 524 GLY A CA 1
ATOM 3943 C C . GLY A 1 524 ? 4.824 21.844 25.984 1 98.31 524 GLY A C 1
ATOM 3944 O O . GLY A 1 524 ? 4.824 20.625 26.172 1 98.31 524 GLY A O 1
ATOM 3945 N N . LEU A 1 525 ? 4.305 22.422 24.922 1 98.31 525 LEU A N 1
ATOM 3946 C CA . LEU A 1 525 ? 3.625 21.625 23.906 1 98.31 525 LEU A CA 1
ATOM 3947 C C . LEU A 1 525 ? 4.613 21.109 22.859 1 98.31 525 LEU A C 1
ATOM 3949 O O . LEU A 1 525 ? 5.629 21.75 22.594 1 98.31 525 LEU A O 1
ATOM 3953 N N . LEU A 1 526 ? 4.301 19.953 22.344 1 98.06 526 LEU A N 1
ATOM 3954 C CA . LEU A 1 526 ? 5.051 19.281 21.297 1 98.06 526 LEU A CA 1
ATOM 3955 C C . LEU A 1 526 ? 4.109 18.672 20.266 1 98.06 526 LEU A C 1
ATOM 3957 O O . LEU A 1 526 ? 3.125 18.016 20.625 1 98.06 526 LEU A O 1
ATOM 3961 N N . ASN A 1 527 ? 4.379 18.938 19.016 1 97.38 527 ASN A N 1
ATOM 3962 C CA . ASN A 1 527 ? 3.686 18.25 17.938 1 97.38 527 ASN A CA 1
ATOM 3963 C C . ASN A 1 527 ? 4.629 17.344 17.141 1 97.38 527 ASN A C 1
ATOM 3965 O O . ASN A 1 527 ? 5.723 17.766 16.766 1 97.38 527 ASN A O 1
ATOM 3969 N N . VAL A 1 528 ? 4.254 16.125 17 1 97.62 528 VAL A N 1
ATOM 3970 C CA . VAL A 1 528 ? 5.062 15.203 16.219 1 97.62 528 VAL A CA 1
ATOM 3971 C C . VAL A 1 528 ? 4.215 14.609 15.094 1 97.62 528 VAL A C 1
ATOM 3973 O O . VAL A 1 528 ? 3.055 14.25 15.312 1 97.62 528 VAL A O 1
ATOM 3976 N N . GLN A 1 529 ? 4.797 14.555 13.945 1 95.94 529 GLN A N 1
ATOM 3977 C CA . GLN A 1 529 ? 4.156 13.93 12.797 1 95.94 529 GLN A CA 1
ATOM 3978 C C . GLN A 1 529 ? 4.84 12.617 12.43 1 95.94 529 GLN A C 1
ATOM 3980 O O . GLN A 1 529 ? 6.066 12.57 12.297 1 95.94 529 GLN A O 1
ATOM 3985 N N . TYR A 1 530 ? 4.004 11.531 12.297 1 97.06 530 TYR A N 1
ATOM 3986 C CA . TYR A 1 530 ? 4.492 10.203 11.961 1 97.06 530 TYR A CA 1
ATOM 3987 C C . TYR A 1 530 ? 3.883 9.711 10.648 1 97.06 530 TYR A C 1
ATOM 3989 O O . TYR A 1 530 ? 2.883 10.258 10.18 1 97.06 530 TYR A O 1
ATOM 3997 N N . ALA A 1 531 ? 4.551 8.734 10.07 1 95.19 531 ALA A N 1
ATOM 3998 C CA . ALA A 1 531 ? 4.004 7.941 8.969 1 95.19 531 ALA A CA 1
ATOM 3999 C C . ALA A 1 531 ? 4.113 6.445 9.266 1 95.19 531 ALA A C 1
ATOM 4001 O O . ALA A 1 531 ? 5.184 5.957 9.633 1 95.19 531 ALA A O 1
ATOM 4002 N N . LEU A 1 532 ? 3.008 5.793 9.18 1 94.12 532 LEU A N 1
ATOM 4003 C CA . LEU A 1 532 ? 2.984 4.348 9.383 1 94.12 532 LEU A CA 1
ATOM 4004 C C . LEU A 1 532 ? 2.891 3.615 8.047 1 94.12 532 LEU A C 1
ATOM 4006 O O . LEU A 1 532 ? 1.896 3.75 7.328 1 94.12 532 LEU A O 1
ATOM 4010 N N . LYS A 1 533 ? 3.945 2.893 7.691 1 86.38 533 LYS A N 1
ATOM 4011 C CA . LYS A 1 533 ? 3.99 2.129 6.449 1 86.38 533 LYS A CA 1
ATOM 4012 C C . LYS A 1 533 ? 4.551 0.73 6.684 1 86.38 533 LYS A C 1
ATOM 4014 O O . LYS A 1 533 ? 5.625 0.577 7.27 1 86.38 533 LYS A O 1
ATOM 4019 N N . ASP A 1 534 ? 3.883 -0.348 6.215 1 75.75 534 ASP A N 1
ATOM 4020 C CA . ASP A 1 534 ? 4.32 -1.733 6.348 1 75.75 534 ASP A CA 1
ATOM 4021 C C . ASP A 1 534 ? 4.684 -2.059 7.797 1 75.75 534 ASP A C 1
ATOM 4023 O O . ASP A 1 534 ? 5.75 -2.617 8.062 1 75.75 534 ASP A O 1
ATOM 4027 N N . ASP A 1 535 ? 3.949 -1.532 8.766 1 78.5 535 ASP A N 1
ATOM 4028 C CA . ASP A 1 535 ? 4.047 -1.787 10.203 1 78.5 535 ASP A CA 1
ATOM 4029 C C . ASP A 1 535 ? 5.281 -1.113 10.797 1 78.5 535 ASP A C 1
ATOM 4031 O O . ASP A 1 535 ? 5.68 -1.421 11.922 1 78.5 535 ASP A O 1
ATOM 4035 N N . ILE A 1 536 ? 5.898 -0.25 10.008 1 83.44 536 ILE A N 1
ATOM 4036 C CA . ILE A 1 536 ? 7.02 0.541 10.508 1 83.44 536 ILE A CA 1
ATOM 4037 C C . ILE A 1 536 ? 6.57 1.982 10.742 1 83.44 536 ILE A C 1
ATOM 4039 O O . ILE A 1 536 ? 5.969 2.6 9.859 1 83.44 536 ILE A O 1
ATOM 4043 N N . LEU A 1 537 ? 6.855 2.471 11.93 1 93.56 537 LEU A N 1
ATOM 4044 C CA . LEU A 1 537 ? 6.523 3.846 12.289 1 93.56 537 LEU A CA 1
ATOM 4045 C C . LEU A 1 537 ? 7.691 4.781 12 1 93.56 537 LEU A C 1
ATOM 4047 O O . LEU A 1 537 ? 8.719 4.73 12.68 1 93.56 537 LEU A O 1
ATOM 4051 N N . TYR A 1 538 ? 7.551 5.699 11.016 1 93.62 538 TYR A N 1
ATOM 4052 C CA . TYR A 1 538 ? 8.57 6.68 10.656 1 93.62 538 TYR A CA 1
ATOM 4053 C C . TYR A 1 538 ? 8.266 8.031 11.289 1 93.62 538 TYR A C 1
ATOM 4055 O O . TYR A 1 538 ? 7.109 8.445 11.367 1 93.62 538 TYR A O 1
ATOM 4063 N N . VAL A 1 539 ? 9.273 8.711 11.734 1 95.19 539 VAL A N 1
ATOM 4064 C CA . VAL A 1 539 ? 9.117 10.078 12.227 1 95.19 539 VAL A CA 1
ATOM 4065 C C . VAL A 1 539 ? 9.312 11.062 11.078 1 95.19 539 VAL A C 1
ATOM 4067 O O . VAL A 1 539 ? 10.344 11.039 10.398 1 95.19 539 VAL A O 1
ATOM 4070 N N . LEU A 1 540 ? 8.359 11.906 10.859 1 91.12 540 LEU A N 1
ATOM 4071 C CA . LEU A 1 540 ? 8.461 12.891 9.789 1 91.12 540 LEU A CA 1
ATOM 4072 C C . LEU A 1 540 ? 9.062 14.195 10.305 1 91.12 540 LEU A C 1
ATOM 4074 O O . LEU A 1 540 ? 10.016 14.711 9.719 1 91.12 540 LEU A O 1
ATOM 4078 N N . GLU A 1 541 ? 8.508 14.734 11.383 1 90.25 541 GLU A N 1
ATOM 4079 C CA . GLU A 1 541 ? 8.992 15.977 11.977 1 90.25 541 GLU A CA 1
ATOM 4080 C C . GLU A 1 541 ? 8.461 16.156 13.398 1 90.25 541 GLU A C 1
ATOM 4082 O O . GLU A 1 541 ? 7.496 15.5 13.789 1 90.25 541 GLU A O 1
ATOM 4087 N N . ALA A 1 542 ? 9.086 17.016 14.086 1 94.69 542 ALA A N 1
ATOM 4088 C CA . ALA A 1 542 ? 8.695 17.391 15.445 1 94.69 542 ALA A CA 1
ATOM 4089 C C . ALA A 1 542 ? 8.734 18.906 15.617 1 94.69 542 ALA A C 1
ATOM 4091 O O . ALA A 1 542 ? 9.688 19.562 15.195 1 94.69 542 ALA A O 1
ATOM 4092 N N . ASN A 1 543 ? 7.707 19.453 16.156 1 93.31 543 ASN A N 1
ATOM 4093 C CA . ASN A 1 543 ? 7.59 20.875 16.406 1 93.31 543 ASN A CA 1
ATOM 4094 C C . ASN A 1 543 ? 7.383 21.172 17.891 1 93.31 543 ASN A C 1
ATOM 4096 O O . ASN A 1 543 ? 6.285 20.969 18.422 1 93.31 543 ASN A O 1
ATOM 4100 N N . PRO A 1 544 ? 8.414 21.641 18.562 1 96 544 PRO A N 1
ATOM 4101 C CA . PRO A 1 544 ? 8.281 21.938 20 1 96 544 PRO A CA 1
ATOM 4102 C C . PRO A 1 544 ? 7.527 23.234 20.266 1 96 544 PRO A C 1
ATOM 4104 O O . PRO A 1 544 ? 8.078 24.156 20.891 1 96 544 PRO A O 1
ATOM 4107 N N . ARG A 1 545 ? 6.355 23.297 19.844 1 95.88 545 ARG A N 1
ATOM 4108 C CA . ARG A 1 545 ? 5.406 24.406 19.984 1 95.88 545 ARG A CA 1
ATOM 4109 C C . ARG A 1 545 ? 3.973 23.906 19.844 1 95.88 545 ARG A C 1
ATOM 4111 O O . ARG A 1 545 ? 3.738 22.719 19.609 1 95.88 545 ARG A O 1
ATOM 4118 N N . ALA A 1 546 ? 3.104 24.875 20.016 1 96.12 546 ALA A N 1
ATOM 4119 C CA . ALA A 1 546 ? 1.702 24.578 19.75 1 96.12 546 ALA A CA 1
ATOM 4120 C C . ALA A 1 546 ? 1.482 24.312 18.25 1 96.12 546 ALA A C 1
ATOM 4122 O O . ALA A 1 546 ? 2.09 24.969 17.406 1 96.12 546 ALA A O 1
ATOM 4123 N N . SER A 1 547 ? 0.69 23.328 18 1 95.12 547 SER A N 1
ATOM 4124 C CA . SER A 1 547 ? 0.282 23.062 16.625 1 95.12 547 SER A CA 1
ATOM 4125 C C . SER A 1 547 ? -1.106 23.625 16.344 1 95.12 547 SER A C 1
ATOM 4127 O O . SER A 1 547 ? -1.799 24.078 17.266 1 95.12 547 SER A O 1
ATOM 4129 N N . ARG A 1 548 ? -1.424 23.625 15.07 1 93.25 548 ARG A N 1
ATOM 4130 C CA . ARG A 1 548 ? -2.73 24.109 14.648 1 93.25 548 ARG A CA 1
ATOM 4131 C C . ARG A 1 548 ? -3.85 23.219 15.18 1 93.25 548 ARG A C 1
ATOM 4133 O O . ARG A 1 548 ? -5 23.656 15.281 1 93.25 548 ARG A O 1
ATOM 4140 N N . THR A 1 549 ? -3.529 22.031 15.641 1 96 549 THR A N 1
ATOM 4141 C CA . THR A 1 549 ? -4.555 21.062 16.031 1 96 549 THR A CA 1
ATOM 4142 C C . THR A 1 549 ? -4.832 21.141 17.531 1 96 549 THR A C 1
ATOM 4144 O O . THR A 1 549 ? -5.734 20.484 18.031 1 96 549 THR A O 1
ATOM 4147 N N . VAL A 1 550 ? -4.195 22 18.281 1 97.31 550 VAL A N 1
ATOM 4148 C CA . VAL A 1 550 ? -4.328 22.078 19.734 1 97.31 550 VAL A CA 1
ATOM 4149 C C . VAL A 1 550 ? -5.773 22.391 20.109 1 97.31 550 VAL A C 1
ATOM 4151 O O . VAL A 1 550 ? -6.352 21.734 20.984 1 97.31 550 VAL A O 1
ATOM 4154 N N . PRO A 1 551 ? -6.473 23.406 19.484 1 96.06 551 PRO A N 1
ATOM 4155 C CA . PRO A 1 551 ? -7.879 23.625 19.828 1 96.06 551 PRO A CA 1
ATOM 4156 C C . PRO A 1 551 ? -8.766 22.438 19.484 1 96.06 551 PRO A C 1
ATOM 4158 O O . PRO A 1 551 ? -9.672 22.094 20.25 1 96.06 551 PRO A O 1
ATOM 4161 N N . PHE A 1 552 ? -8.555 21.75 18.406 1 96.25 552 PHE A N 1
ATOM 4162 C CA . PHE A 1 552 ? -9.305 20.578 18 1 96.25 552 PHE A CA 1
ATOM 4163 C C . PHE A 1 552 ? -9.156 19.469 19.047 1 96.25 552 PHE A C 1
ATOM 4165 O O . PHE A 1 552 ? -10.148 18.891 19.484 1 96.25 552 PHE A O 1
ATOM 4172 N N . VAL A 1 553 ? -7.84 19.188 19.359 1 97.06 553 VAL A N 1
ATOM 4173 C CA . VAL A 1 553 ? -7.547 18.141 20.312 1 97.06 553 VAL A CA 1
ATOM 4174 C C . VAL A 1 553 ? -8.172 18.469 21.672 1 97.06 553 VAL A C 1
ATOM 4176 O O . VAL A 1 553 ? -8.742 17.594 22.328 1 97.06 553 VAL A O 1
ATOM 4179 N N . SER A 1 554 ? -8.055 19.719 22.078 1 96.44 554 SER A N 1
ATOM 4180 C CA . SER A 1 554 ? -8.609 20.156 23.359 1 96.44 554 SER A CA 1
ATOM 4181 C C . SER A 1 554 ? -10.117 19.969 23.406 1 96.44 554 SER A C 1
ATOM 4183 O O . SER A 1 554 ? -10.672 19.516 24.406 1 96.44 554 SER A O 1
ATOM 4185 N N . LYS A 1 555 ? -10.812 20.328 22.359 1 94.25 555 LYS A N 1
ATOM 4186 C CA . LYS A 1 555 ? -12.273 20.203 22.297 1 94.25 555 LYS A CA 1
ATOM 4187 C C . LYS A 1 555 ? -12.688 18.734 22.172 1 94.25 555 LYS A C 1
ATOM 4189 O O . LYS A 1 555 ? -13.711 18.328 22.734 1 94.25 555 LYS A O 1
ATOM 4194 N N . ALA A 1 556 ? -11.922 17.969 21.406 1 94.25 556 ALA A N 1
ATOM 4195 C CA . ALA A 1 556 ? -12.258 16.562 21.188 1 94.25 556 ALA A CA 1
ATOM 4196 C C . ALA A 1 556 ? -12.055 15.75 22.453 1 94.25 556 ALA A C 1
ATOM 4198 O O . ALA A 1 556 ? -12.781 14.781 22.703 1 94.25 556 ALA A O 1
ATOM 4199 N N . THR A 1 557 ? -11.055 16.078 23.312 1 93.44 557 THR A N 1
ATOM 4200 C CA . THR A 1 557 ? -10.695 15.266 24.469 1 93.44 557 THR A CA 1
ATOM 4201 C C . THR A 1 557 ? -11.188 15.906 25.766 1 93.44 557 THR A C 1
ATOM 4203 O O . THR A 1 557 ? -11.062 15.32 26.844 1 93.44 557 THR A O 1
ATOM 4206 N N . ALA A 1 558 ? -11.68 17.141 25.75 1 91.56 558 ALA A N 1
ATOM 4207 C CA . ALA A 1 558 ? -12.156 17.891 26.906 1 91.56 558 ALA A CA 1
ATOM 4208 C C . ALA A 1 558 ? -11.008 18.219 27.859 1 91.56 558 ALA A C 1
ATOM 4210 O O . ALA A 1 558 ? -11.18 18.188 29.078 1 91.56 558 ALA A O 1
ATOM 4211 N N . VAL A 1 559 ? -9.852 18.453 27.344 1 94.38 559 VAL A N 1
ATOM 4212 C CA . VAL A 1 559 ? -8.672 18.828 28.109 1 94.38 559 VAL A CA 1
ATOM 4213 C C . VAL A 1 559 ? -8.094 20.141 27.578 1 94.38 559 VAL A C 1
ATOM 4215 O O . VAL A 1 559 ? -7.805 20.25 26.391 1 94.38 559 VAL A O 1
ATOM 4218 N N . PRO A 1 560 ? -8.016 21.109 28.422 1 96 560 PRO A N 1
ATOM 4219 C CA . PRO A 1 560 ? -7.5 22.406 27.953 1 96 560 PRO A CA 1
ATOM 4220 C C . PRO A 1 560 ? -5.977 22.422 27.828 1 96 560 PRO A C 1
ATOM 4222 O O . PRO A 1 560 ? -5.293 23 28.688 1 96 560 PRO A O 1
ATOM 4225 N N . LEU A 1 561 ? -5.465 22.031 26.766 1 97.69 561 LEU A N 1
ATOM 4226 C CA . LEU A 1 561 ? -4.035 21.812 26.578 1 97.69 561 LEU A CA 1
ATOM 4227 C C . LEU A 1 561 ? -3.277 23.141 26.609 1 97.69 561 LEU A C 1
ATOM 4229 O O . LEU A 1 561 ? -2.182 23.219 27.172 1 97.69 561 LEU A O 1
ATOM 4233 N N . ALA A 1 562 ? -3.861 24.172 25.969 1 97.69 562 ALA A N 1
ATOM 4234 C CA . ALA A 1 562 ? -3.18 25.453 25.953 1 97.69 562 ALA A CA 1
ATOM 4235 C C . ALA A 1 562 ? -3.055 26.047 27.344 1 97.69 562 ALA A C 1
ATOM 4237 O O . ALA A 1 562 ? -2.035 26.656 27.688 1 97.69 562 ALA A O 1
ATOM 4238 N N . LYS A 1 563 ? -4.102 25.938 28.172 1 97.94 563 LYS A N 1
ATOM 4239 C CA . LYS A 1 563 ? -4.059 26.391 29.547 1 97.94 563 LYS A CA 1
ATOM 4240 C C . LYS A 1 563 ? -3 25.641 30.344 1 97.94 563 LYS A C 1
ATOM 4242 O O . LYS A 1 563 ? -2.213 26.25 31.078 1 97.94 563 LYS A O 1
ATOM 4247 N N . ALA A 1 564 ? -3.02 24.328 30.172 1 98.5 564 ALA A N 1
ATOM 4248 C CA . ALA A 1 564 ? -2.045 23.484 30.875 1 98.5 564 ALA A CA 1
ATOM 4249 C C . ALA A 1 564 ? -0.621 23.859 30.469 1 98.5 564 ALA A C 1
ATOM 4251 O O . ALA A 1 564 ? 0.28 23.906 31.297 1 98.5 564 ALA A O 1
ATOM 4252 N N . CYS A 1 565 ? -0.43 24.094 29.25 1 98.56 565 CYS A N 1
ATOM 4253 C CA . CYS A 1 565 ? 0.887 24.453 28.734 1 98.56 565 CYS A CA 1
ATOM 4254 C C . CYS A 1 565 ? 1.392 25.75 29.375 1 98.56 565 CYS A C 1
ATOM 4256 O O . CYS A 1 565 ? 2.559 25.828 29.766 1 98.56 565 CYS A O 1
ATOM 4258 N N . ALA A 1 566 ? 0.507 26.75 29.438 1 98.31 566 ALA A N 1
ATOM 4259 C CA . ALA A 1 566 ? 0.875 28.031 30.031 1 98.31 566 ALA A CA 1
ATOM 4260 C C . ALA A 1 566 ? 1.385 27.844 31.453 1 98.31 566 ALA A C 1
ATOM 4262 O O . ALA A 1 566 ? 2.365 28.484 31.859 1 98.31 566 ALA A O 1
ATOM 4263 N N . ARG A 1 567 ? 0.744 27 32.188 1 98.25 567 ARG A N 1
ATOM 4264 C CA . ARG A 1 567 ? 1.14 26.719 33.562 1 98.25 567 ARG A CA 1
ATOM 4265 C C . ARG A 1 567 ? 2.467 25.969 33.625 1 98.25 567 ARG A C 1
ATOM 4267 O O . ARG A 1 567 ? 3.324 26.266 34.469 1 98.25 567 ARG A O 1
ATOM 4274 N N . VAL A 1 568 ? 2.633 25.016 32.719 1 98.38 568 VAL A N 1
ATOM 4275 C CA . VAL A 1 568 ? 3.836 24.203 32.688 1 98.38 568 VAL A CA 1
ATOM 4276 C C . VAL A 1 568 ? 5.047 25.062 32.344 1 98.38 568 VAL A C 1
ATOM 4278 O O . VAL A 1 568 ? 6.117 24.906 32.938 1 98.38 568 VAL A O 1
ATOM 4281 N N . MET A 1 569 ? 4.891 25.984 31.438 1 98.25 569 MET A N 1
ATOM 4282 C CA . MET A 1 569 ? 5.996 26.828 31 1 98.25 569 MET A CA 1
ATOM 4283 C C . MET A 1 569 ? 6.484 27.719 32.125 1 98.25 569 MET A C 1
ATOM 4285 O O . MET A 1 569 ? 7.621 28.188 32.125 1 98.25 569 MET A O 1
ATOM 4289 N N . LEU A 1 570 ? 5.613 27.938 33.125 1 97.31 570 LEU A N 1
ATOM 4290 C CA . LEU A 1 570 ? 5.992 28.797 34.25 1 97.31 570 LEU A CA 1
ATOM 4291 C C . LEU A 1 570 ? 6.258 27.969 35.5 1 97.31 570 LEU A C 1
ATOM 4293 O O . LEU A 1 570 ? 6.277 28.5 36.594 1 97.31 570 LEU A O 1
ATOM 4297 N N . GLY A 1 571 ? 6.32 26.594 35.281 1 96.12 571 GLY A N 1
ATOM 4298 C CA . GLY A 1 571 ? 6.922 25.812 36.344 1 96.12 571 GLY A CA 1
ATOM 4299 C C . GLY A 1 571 ? 6 24.734 36.906 1 96.12 571 GLY A C 1
ATOM 4300 O O . GLY A 1 571 ? 6.43 23.875 37.656 1 96.12 571 GLY A O 1
ATOM 4301 N N . ALA A 1 572 ? 4.715 24.734 36.562 1 97.44 572 ALA A N 1
ATOM 4302 C CA . ALA A 1 572 ? 3.816 23.703 37.062 1 97.44 572 ALA A CA 1
ATOM 4303 C C . ALA A 1 572 ? 4.18 22.344 36.469 1 97.44 572 ALA A C 1
ATOM 4305 O O . ALA A 1 572 ? 4.602 22.25 35.312 1 97.44 572 ALA A O 1
ATOM 4306 N N . SER A 1 573 ? 4.023 21.281 37.219 1 97.88 573 SER A N 1
ATOM 4307 C CA . SER A 1 573 ? 4.25 19.922 36.719 1 97.88 573 SER A CA 1
ATOM 4308 C C . SER A 1 573 ? 2.953 19.297 36.219 1 97.88 573 SER A C 1
ATOM 4310 O O . SER A 1 573 ? 1.862 19.734 36.594 1 97.88 573 SER A O 1
ATOM 4312 N N . ILE A 1 574 ? 3.07 18.312 35.375 1 98 574 ILE A N 1
ATOM 4313 C CA . ILE A 1 574 ? 1.907 17.594 34.875 1 98 574 ILE A CA 1
ATOM 4314 C C . ILE A 1 574 ? 1.199 16.891 36.062 1 98 574 ILE A C 1
ATOM 4316 O O . ILE A 1 574 ? -0.032 16.891 36.125 1 98 574 ILE A O 1
ATOM 4320 N N . SER A 1 575 ? 1.99 16.344 36.969 1 97.19 575 SER A N 1
ATOM 4321 C CA . SER A 1 575 ? 1.427 15.703 38.156 1 97.19 575 SER A CA 1
ATOM 4322 C C . SER A 1 575 ? 0.569 16.688 38.938 1 97.19 575 SER A C 1
ATOM 4324 O O . SER A 1 575 ? -0.495 16.312 39.469 1 97.19 575 SER A O 1
ATOM 4326 N N . GLN A 1 576 ? 1.021 17.906 39.125 1 97.19 576 GLN A N 1
ATOM 4327 C CA . GLN A 1 576 ? 0.27 18.938 39.812 1 97.19 576 GLN A CA 1
ATOM 4328 C C . GLN A 1 576 ? -1.028 19.266 39.094 1 97.19 576 GLN A C 1
ATOM 4330 O O . GLN A 1 576 ? -2.078 19.422 39.719 1 97.19 576 GLN A O 1
ATOM 4335 N N . LEU A 1 577 ? -0.926 19.391 37.781 1 97.81 577 LEU A N 1
ATOM 4336 C CA . LEU A 1 577 ? -2.092 19.75 37 1 97.81 577 LEU A CA 1
ATOM 4337 C C . LEU A 1 577 ? -3.119 18.625 37 1 97.81 577 LEU A C 1
ATOM 4339 O O . LEU A 1 577 ? -4.324 18.875 36.906 1 97.81 577 LEU A O 1
ATOM 4343 N N . ARG A 1 578 ? -2.648 17.359 37.031 1 96.44 578 ARG A N 1
ATOM 4344 C CA . ARG A 1 578 ? -3.551 16.219 37.188 1 96.44 578 ARG A CA 1
ATOM 4345 C C . ARG A 1 578 ? -4.293 16.297 38.531 1 96.44 578 ARG A C 1
ATOM 4347 O O . ARG A 1 578 ? -5.504 16.094 38.594 1 96.44 578 ARG A O 1
ATOM 4354 N N . ALA A 1 579 ? -3.566 16.625 39.562 1 95.75 579 ALA A N 1
ATOM 4355 C CA . ALA A 1 579 ? -4.137 16.719 40.906 1 95.75 579 ALA A CA 1
ATOM 4356 C C . ALA A 1 579 ? -5.168 17.844 40.969 1 95.75 579 ALA A C 1
ATOM 4358 O O . ALA A 1 579 ? -6.16 17.719 41.719 1 95.75 579 ALA A O 1
ATOM 4359 N N . GLU A 1 580 ? -4.957 18.906 40.25 1 95.19 580 GLU A N 1
ATOM 4360 C CA . GLU A 1 580 ? -5.84 20.062 40.25 1 95.19 580 GLU A CA 1
ATOM 4361 C C . GLU A 1 580 ? -7.066 19.828 39.375 1 95.19 580 GLU A C 1
ATOM 4363 O O . GLU A 1 580 ? -8.031 20.594 39.438 1 95.19 580 GLU A O 1
ATOM 4368 N N . GLY A 1 581 ? -6.977 18.812 38.5 1 92.38 581 GLY A N 1
ATOM 4369 C CA . GLY A 1 581 ? -8.125 18.469 37.688 1 92.38 581 GLY A CA 1
ATOM 4370 C C . GLY A 1 581 ? -8.094 19.109 36.312 1 92.38 581 GLY A C 1
ATOM 4371 O O . GLY A 1 581 ? -9.047 18.984 35.531 1 92.38 581 GLY A O 1
ATOM 4372 N N . MET A 1 582 ? -7.023 19.797 36.031 1 94.75 582 MET A N 1
ATOM 4373 C CA . MET A 1 582 ? -6.895 20.422 34.719 1 94.75 582 MET A CA 1
ATOM 4374 C C . MET A 1 582 ? -6.609 19.359 33.625 1 94.75 582 MET A C 1
ATOM 4376 O O . MET A 1 582 ? -7.062 19.484 32.5 1 94.75 582 MET A O 1
ATOM 4380 N N . LEU A 1 583 ? -5.781 18.359 34.031 1 96.19 583 LEU A N 1
ATOM 4381 C CA . LEU A 1 583 ? -5.496 17.203 33.188 1 96.19 583 LEU A CA 1
ATOM 4382 C C . LEU A 1 583 ? -6.152 15.945 33.719 1 96.19 583 LEU A C 1
ATOM 4384 O O . LEU A 1 583 ? -6.57 15.914 34.906 1 96.19 583 LEU A O 1
ATOM 4388 N N . ALA A 1 584 ? -6.246 14.977 32.906 1 91.56 584 ALA A N 1
ATOM 4389 C CA . ALA A 1 584 ? -6.859 13.727 33.344 1 91.56 584 ALA A CA 1
ATOM 4390 C C . ALA A 1 584 ? -6.059 13.086 34.469 1 91.56 584 ALA A C 1
ATOM 4392 O O . ALA A 1 584 ? -4.824 13.078 34.438 1 91.56 584 ALA A O 1
ATOM 4393 N N . ARG A 1 585 ? -6.73 12.578 35.438 1 89.88 585 ARG A N 1
ATOM 4394 C CA . ARG A 1 585 ? -6.082 11.977 36.594 1 89.88 585 ARG A CA 1
ATOM 4395 C C . ARG A 1 585 ? -5.301 10.727 36.188 1 89.88 585 ARG A C 1
ATOM 4397 O O . ARG A 1 585 ? -4.219 10.477 36.719 1 89.88 585 ARG A O 1
ATOM 4404 N N . THR A 1 586 ? -5.977 9.961 35.344 1 89.12 586 THR A N 1
ATOM 4405 C CA . THR A 1 586 ? -5.336 8.758 34.844 1 89.12 586 THR A CA 1
ATOM 4406 C C . THR A 1 586 ? -5.43 8.711 33.312 1 89.12 586 THR A C 1
ATOM 4408 O O . THR A 1 586 ? -6.387 9.219 32.719 1 89.12 586 THR A O 1
ATOM 4411 N N . GLY A 1 587 ? -4.352 8.109 32.75 1 89.38 587 GLY A N 1
ATOM 4412 C CA . GLY A 1 587 ? -4.344 8.031 31.312 1 89.38 587 GLY A CA 1
ATOM 4413 C C . GLY A 1 587 ? -4.223 9.383 30.641 1 89.38 587 GLY A C 1
ATOM 4414 O O . GLY A 1 587 ? -3.939 10.383 31.297 1 89.38 587 GLY A O 1
ATOM 4415 N N . ASP A 1 588 ? -4.344 9.375 29.375 1 94.06 588 ASP A N 1
ATOM 4416 C CA . ASP A 1 588 ? -4.301 10.625 28.625 1 94.06 588 ASP A CA 1
ATOM 4417 C C . ASP A 1 588 ? -5.039 10.5 27.297 1 94.06 588 ASP A C 1
ATOM 4419 O O . ASP A 1 588 ? -5.906 9.633 27.141 1 94.06 588 ASP A O 1
ATOM 4423 N N . GLY A 1 589 ? -4.789 11.438 26.438 1 92 589 GLY A N 1
ATOM 4424 C CA . GLY A 1 589 ? -5.555 11.516 25.203 1 92 589 GLY A CA 1
ATOM 4425 C C . GLY A 1 589 ? -5.293 10.352 24.266 1 92 589 GLY A C 1
ATOM 4426 O O . GLY A 1 589 ? -5.996 10.188 23.266 1 92 589 GLY A O 1
ATOM 4427 N N . ALA A 1 590 ? -4.34 9.484 24.547 1 91.62 590 ALA A N 1
ATOM 4428 C CA . ALA A 1 590 ? -4.043 8.312 23.719 1 91.62 590 ALA A CA 1
ATOM 4429 C C . ALA A 1 590 ? -4.895 7.117 24.141 1 91.62 590 ALA A C 1
ATOM 4431 O O . ALA A 1 590 ? -4.996 6.137 23.391 1 91.62 590 ALA A O 1
ATOM 4432 N N . ASN A 1 591 ? -5.492 7.152 25.25 1 85.75 591 ASN A N 1
ATOM 4433 C CA . ASN A 1 591 ? -6.301 6.066 25.797 1 85.75 591 ASN A CA 1
ATOM 4434 C C . ASN A 1 591 ? -7.793 6.391 25.719 1 85.75 591 ASN A C 1
ATOM 4436 O O . ASN A 1 591 ? -8.477 6.434 26.734 1 85.75 591 ASN A O 1
ATOM 4440 N N . ALA A 1 592 ? -8.289 6.527 24.625 1 81.94 592 ALA A N 1
ATOM 4441 C CA . ALA A 1 592 ? -9.703 6.863 24.484 1 81.94 592 ALA A CA 1
ATOM 4442 C C . ALA A 1 592 ? -10.586 5.648 24.75 1 81.94 592 ALA A C 1
ATOM 4444 O O . ALA A 1 592 ? -10.242 4.523 24.375 1 81.94 592 ALA A O 1
ATOM 4445 N N . ASP A 1 593 ? -11.617 5.906 25.375 1 80.06 593 ASP A N 1
ATOM 4446 C CA . ASP A 1 593 ? -12.633 4.871 25.562 1 80.06 593 ASP A CA 1
ATOM 4447 C C . ASP A 1 593 ? -13.102 4.305 24.234 1 80.06 593 ASP A C 1
ATOM 4449 O O . ASP A 1 593 ? -13.266 5.047 23.266 1 80.06 593 ASP A O 1
ATOM 4453 N N . PRO A 1 594 ? -13.273 3.014 24.25 1 76.94 594 PRO A N 1
ATOM 4454 C CA . PRO A 1 594 ? -13.711 2.383 23 1 76.94 594 PRO A CA 1
ATOM 4455 C C . PRO A 1 594 ? -15.031 2.949 22.484 1 76.94 594 PRO A C 1
ATOM 4457 O O . PRO A 1 594 ? -15.328 2.846 21.297 1 76.94 594 PRO A O 1
ATOM 4460 N N . ARG A 1 595 ? -15.859 3.59 23.391 1 77.88 595 ARG A N 1
ATOM 4461 C CA . ARG A 1 595 ? -17.156 4.113 22.984 1 77.88 595 ARG A CA 1
ATOM 4462 C C . ARG A 1 595 ? -17.141 5.637 22.938 1 77.88 595 ARG A C 1
ATOM 4464 O O . ARG A 1 595 ? -18.203 6.27 22.875 1 77.88 595 ARG A O 1
ATOM 4471 N N . ALA A 1 596 ? -15.914 6.172 22.906 1 85.94 596 ALA A N 1
ATOM 4472 C CA . ALA A 1 596 ? -15.781 7.621 22.812 1 85.94 596 ALA A CA 1
ATOM 4473 C C . ALA A 1 596 ? -16.25 8.117 21.453 1 85.94 596 ALA A C 1
ATOM 4475 O O . ALA A 1 596 ? -16.031 7.453 20.438 1 85.94 596 ALA A O 1
ATOM 4476 N N . PRO A 1 597 ? -16.922 9.281 21.438 1 89.94 597 PRO A N 1
ATOM 4477 C CA . PRO A 1 597 ? -17.297 9.836 20.125 1 89.94 597 PRO A CA 1
ATOM 4478 C C . PRO A 1 597 ? -16.078 10.117 19.234 1 89.94 597 PRO A C 1
ATOM 4480 O O . PRO A 1 597 ? -14.977 10.32 19.75 1 89.94 597 PRO A O 1
ATOM 4483 N N . ILE A 1 598 ? -16.391 10.094 17.969 1 93.88 598 ILE A N 1
ATOM 4484 C CA . ILE A 1 598 ? -15.336 10.359 17 1 93.88 598 ILE A CA 1
ATOM 4485 C C . ILE A 1 598 ? -15.406 11.82 16.547 1 93.88 598 ILE A C 1
ATOM 4487 O O . ILE A 1 598 ? -16.484 12.32 16.219 1 93.88 598 ILE A O 1
ATOM 4491 N N . ALA A 1 599 ? -14.281 12.5 16.641 1 96.62 599 ALA A N 1
ATOM 4492 C CA . ALA A 1 599 ? -14.156 13.859 16.125 1 96.62 599 ALA A CA 1
ATOM 4493 C C . ALA A 1 599 ? -13.352 13.883 14.828 1 96.62 599 ALA A C 1
ATOM 4495 O O . ALA A 1 599 ? -12.297 13.242 14.742 1 96.62 599 ALA A O 1
ATOM 4496 N N . VAL A 1 600 ? -13.898 14.531 13.797 1 97.5 600 VAL A N 1
ATOM 4497 C CA . VAL A 1 600 ? -13.203 14.648 12.516 1 97.5 600 VAL A CA 1
ATOM 4498 C C . VAL A 1 600 ? -12.891 16.125 12.234 1 97.5 600 VAL A C 1
ATOM 4500 O O . VAL A 1 600 ? -13.789 16.969 12.281 1 97.5 600 VAL A O 1
ATOM 4503 N N . LYS A 1 601 ? -11.648 16.422 12.031 1 97.44 601 LYS A N 1
ATOM 4504 C CA . LYS A 1 601 ? -11.211 17.719 11.562 1 97.44 601 LYS A CA 1
ATOM 4505 C C . LYS A 1 601 ? -11.188 17.781 10.031 1 97.44 601 LYS A C 1
ATOM 4507 O O . LYS A 1 601 ? -10.617 16.906 9.383 1 97.44 601 LYS A O 1
ATOM 4512 N N . GLU A 1 602 ? -11.812 18.766 9.438 1 96.56 602 GLU A N 1
ATOM 4513 C CA . GLU A 1 602 ? -11.797 18.984 7.996 1 96.56 602 GLU A CA 1
ATOM 4514 C C . GLU A 1 602 ? -11.242 20.359 7.652 1 96.56 602 GLU A C 1
ATOM 4516 O O . GLU A 1 602 ? -11.562 21.344 8.32 1 96.56 602 GLU A O 1
ATOM 4521 N N . ALA A 1 603 ? -10.375 20.422 6.664 1 95.12 603 ALA A N 1
ATOM 4522 C CA . ALA A 1 603 ? -9.789 21.672 6.219 1 95.12 603 ALA A CA 1
ATOM 4523 C C . ALA A 1 603 ? -10.734 22.422 5.285 1 95.12 603 ALA A C 1
ATOM 4525 O O . ALA A 1 603 ? -11.461 21.812 4.508 1 95.12 603 ALA A O 1
ATOM 4526 N N . VAL A 1 604 ? -10.758 23.688 5.371 1 93.88 604 VAL A N 1
ATOM 4527 C CA . VAL A 1 604 ? -11.5 24.531 4.449 1 93.88 604 VAL A CA 1
ATOM 4528 C C . VAL A 1 604 ? -10.547 25.125 3.418 1 93.88 604 VAL A C 1
ATOM 4530 O O . VAL A 1 604 ? -9.609 25.844 3.773 1 93.88 604 VAL A O 1
ATOM 4533 N N . LEU A 1 605 ? -10.805 24.859 2.145 1 92.81 605 LEU A N 1
ATOM 4534 C CA . LEU A 1 605 ? -9.906 25.25 1.062 1 92.81 605 LEU A CA 1
ATOM 4535 C C . LEU A 1 605 ? -10.508 26.391 0.245 1 92.81 605 LEU A C 1
ATOM 4537 O O . LEU A 1 605 ? -11.711 26.391 -0.045 1 92.81 605 LEU A O 1
ATOM 4541 N N . PRO A 1 606 ? -9.719 27.375 -0.146 1 90.5 606 PRO A N 1
ATOM 4542 C CA . PRO A 1 606 ? -10.242 28.578 -0.789 1 90.5 606 PRO A CA 1
ATOM 4543 C C . PRO A 1 606 ? -10.164 28.516 -2.312 1 90.5 606 PRO A C 1
ATOM 4545 O O . PRO A 1 606 ? -9.883 29.531 -2.961 1 90.5 606 PRO A O 1
ATOM 4548 N N . PHE A 1 607 ? -10.391 27.5 -2.922 1 88.94 607 PHE A N 1
ATOM 4549 C CA . PHE A 1 607 ? -10.172 27.359 -4.355 1 88.94 607 PHE A CA 1
ATOM 4550 C C . PHE A 1 607 ? -11.156 28.219 -5.141 1 88.94 607 PHE A C 1
ATOM 4552 O O . PHE A 1 607 ? -10.859 28.672 -6.25 1 88.94 607 PHE A O 1
ATOM 4559 N N . HIS A 1 608 ? -12.25 28.609 -4.594 1 85.5 608 HIS A N 1
ATOM 4560 C CA . HIS A 1 608 ? -13.25 29.422 -5.277 1 85.5 608 HIS A CA 1
ATOM 4561 C C . HIS A 1 608 ? -12.789 30.875 -5.41 1 85.5 608 HIS A C 1
ATOM 4563 O O . HIS A 1 608 ? -13.258 31.609 -6.285 1 85.5 608 HIS A O 1
ATOM 4569 N N . ARG A 1 609 ? -11.867 31.203 -4.598 1 86.19 609 ARG A N 1
ATOM 4570 C CA . ARG A 1 609 ? -11.406 32.594 -4.566 1 86.19 609 ARG A CA 1
ATOM 4571 C C . ARG A 1 609 ? -10.297 32.812 -5.582 1 86.19 609 ARG A C 1
ATOM 4573 O O . ARG A 1 609 ? -10.016 33.938 -5.965 1 86.19 609 ARG A O 1
ATOM 4580 N N . PHE A 1 610 ? -9.695 31.797 -6 1 88.5 610 PHE A N 1
ATOM 4581 C CA . PHE A 1 610 ? -8.531 31.922 -6.875 1 88.5 610 PHE A CA 1
ATOM 4582 C C . PHE A 1 610 ? -8.836 31.359 -8.258 1 88.5 610 PHE A C 1
ATOM 4584 O O . PHE A 1 610 ? -9.023 30.156 -8.406 1 88.5 610 PHE A O 1
ATOM 4591 N N . ARG A 1 611 ? -8.891 32.219 -9.188 1 88.38 611 ARG A N 1
ATOM 4592 C CA . ARG A 1 611 ? -9.188 31.859 -10.562 1 88.38 611 ARG A CA 1
ATOM 4593 C C . ARG A 1 611 ? -8.07 32.281 -11.5 1 88.38 611 ARG A C 1
ATOM 4595 O O . ARG A 1 611 ? -7.285 33.188 -11.172 1 88.38 611 ARG A O 1
ATOM 4602 N N . ARG A 1 612 ? -8.055 31.672 -12.625 1 88 612 ARG A N 1
ATOM 4603 C CA . ARG A 1 612 ? -7.129 32.094 -13.672 1 88 612 ARG A CA 1
ATOM 4604 C C . ARG A 1 612 ? -7.613 33.375 -14.359 1 88 612 ARG A C 1
ATOM 4606 O O . ARG A 1 612 ? -8.758 33.781 -14.164 1 88 612 ARG A O 1
ATOM 4613 N N . ALA A 1 613 ? -6.719 33.906 -15.148 1 87.38 613 ALA A N 1
ATOM 4614 C CA . ALA A 1 613 ? -7.039 35.125 -15.844 1 87.38 613 ALA A CA 1
ATOM 4615 C C . ALA A 1 613 ? -8.227 34.938 -16.781 1 87.38 613 ALA A C 1
ATOM 4617 O O . ALA A 1 613 ? -9.023 35.875 -16.984 1 87.38 613 ALA A O 1
ATOM 4618 N N . ASP A 1 614 ? -8.398 33.75 -17.25 1 86.06 614 ASP A N 1
ATOM 4619 C CA . ASP A 1 614 ? -9.484 33.469 -18.188 1 86.06 614 ASP A CA 1
ATOM 4620 C C . ASP A 1 614 ? -10.773 33.125 -17.438 1 86.06 614 ASP A C 1
ATOM 4622 O O . ASP A 1 614 ? -11.797 32.844 -18.062 1 86.06 614 ASP A O 1
ATOM 4626 N N . GLY A 1 615 ? -10.68 33.156 -16.141 1 82.88 615 GLY A N 1
ATOM 4627 C CA . GLY A 1 615 ? -11.867 32.938 -15.344 1 82.88 615 GLY A CA 1
ATOM 4628 C C . GLY A 1 615 ? -12.008 31.5 -14.875 1 82.88 615 GLY A C 1
ATOM 4629 O O . GLY A 1 615 ? -12.82 31.203 -14 1 82.88 615 GLY A O 1
ATOM 4630 N N . ALA A 1 616 ? -11.219 30.672 -15.391 1 84.25 616 ALA A N 1
ATOM 4631 C CA . ALA A 1 616 ? -11.297 29.266 -15 1 84.25 616 ALA A CA 1
ATOM 4632 C C . ALA A 1 616 ? -10.695 29.047 -13.617 1 84.25 616 ALA A C 1
ATOM 4634 O O . ALA A 1 616 ? -9.859 29.828 -13.164 1 84.25 616 ALA A O 1
ATOM 4635 N N . ALA A 1 617 ? -11.188 27.984 -12.992 1 86.12 617 ALA A N 1
ATOM 4636 C CA . ALA A 1 617 ? -10.641 27.641 -11.68 1 86.12 617 ALA A CA 1
ATOM 4637 C C . ALA A 1 617 ? -9.242 27.047 -11.805 1 86.12 617 ALA A C 1
ATOM 4639 O O . ALA A 1 617 ? -8.898 26.469 -12.836 1 86.12 617 ALA A O 1
ATOM 4640 N N . ILE A 1 618 ? -8.477 27.234 -10.781 1 86.56 618 ILE A N 1
ATOM 4641 C CA . ILE A 1 618 ? -7.16 26.609 -10.742 1 86.56 618 ILE A CA 1
ATOM 4642 C C . ILE A 1 618 ? -7.297 25.156 -10.289 1 86.56 618 ILE A C 1
ATOM 4644 O O . ILE A 1 618 ? -8.359 24.75 -9.828 1 86.56 618 ILE A O 1
ATOM 4648 N N . ASP A 1 619 ? -6.18 24.391 -10.438 1 84.62 619 ASP A N 1
ATOM 4649 C CA . ASP A 1 619 ? -6.176 23 -10.016 1 84.62 619 ASP A CA 1
ATOM 4650 C C . ASP A 1 619 ? -6.344 22.891 -8.5 1 84.62 619 ASP A C 1
ATOM 4652 O O . ASP A 1 619 ? -5.621 23.531 -7.738 1 84.62 619 ASP A O 1
ATOM 4656 N N . SER A 1 620 ? -7.262 22.031 -8.102 1 88.56 620 SER A N 1
ATOM 4657 C CA . SER A 1 620 ? -7.551 21.891 -6.68 1 88.56 620 SER A CA 1
ATOM 4658 C C . SER A 1 620 ? -6.828 20.672 -6.086 1 88.56 620 SER A C 1
ATOM 4660 O O . SER A 1 620 ? -7.16 20.219 -4.992 1 88.56 620 SER A O 1
ATOM 4662 N N . LEU A 1 621 ? -5.879 20.188 -6.77 1 88.69 621 LEU A N 1
ATOM 4663 C CA . LEU A 1 621 ? -5.105 19.062 -6.266 1 88.69 621 LEU A CA 1
ATOM 4664 C C . LEU A 1 621 ? -4.254 19.484 -5.066 1 88.69 621 LEU A C 1
ATOM 4666 O O . LEU A 1 621 ? -3.566 20.5 -5.117 1 88.69 621 LEU A O 1
ATOM 4670 N N . LEU A 1 622 ? -4.352 18.672 -4.039 1 90.12 622 LEU A N 1
ATOM 4671 C CA . LEU A 1 622 ? -3.588 18.953 -2.828 1 90.12 622 LEU A CA 1
ATOM 4672 C C . LEU A 1 622 ? -2.238 18.25 -2.855 1 90.12 622 LEU A C 1
ATOM 4674 O O . LEU A 1 622 ? -2.055 17.281 -3.594 1 90.12 622 LEU A O 1
ATOM 4678 N N . GLY A 1 623 ? -1.3 18.766 -2.184 1 88.69 623 GLY A N 1
ATOM 4679 C CA . GLY A 1 623 ? 0.053 18.234 -2.07 1 88.69 623 GLY A CA 1
ATOM 4680 C C . GLY A 1 623 ? 0.716 18.578 -0.749 1 88.69 623 GLY A C 1
ATOM 4681 O O . GLY A 1 623 ? 0.034 18.844 0.244 1 88.69 623 GLY A O 1
ATOM 4682 N N . PRO A 1 624 ? 1.978 18.469 -0.771 1 88.94 624 PRO A N 1
ATOM 4683 C CA . PRO A 1 624 ? 2.695 18.719 0.482 1 88.94 624 PRO A CA 1
ATOM 4684 C C . PRO A 1 624 ? 2.719 20.188 0.872 1 88.94 624 PRO A C 1
ATOM 4686 O O . PRO A 1 624 ? 3.107 20.531 1.992 1 88.94 624 PRO A O 1
ATOM 4689 N N . GLU A 1 625 ? 2.273 21.062 0.037 1 88.94 625 GLU A N 1
ATOM 4690 C CA . GLU A 1 625 ? 2.15 22.484 0.363 1 88.94 625 GLU A CA 1
ATOM 4691 C C . GLU A 1 625 ? 0.736 22.828 0.826 1 88.94 625 GLU A C 1
ATOM 4693 O O . GLU A 1 625 ? -0.23 22.625 0.087 1 88.94 625 GLU A O 1
ATOM 4698 N N . MET A 1 626 ? 0.733 23.359 2.012 1 92.19 626 MET A N 1
ATOM 4699 C CA . MET A 1 626 ? -0.559 23.641 2.629 1 92.19 626 MET A CA 1
ATOM 4700 C C . MET A 1 626 ? -1.312 24.719 1.843 1 92.19 626 MET A C 1
ATOM 4702 O O . MET A 1 626 ? -0.712 25.688 1.37 1 92.19 626 MET A O 1
ATOM 4706 N N . LYS A 1 627 ? -2.652 24.609 1.784 1 92.62 627 LYS A N 1
ATOM 4707 C CA . LYS A 1 627 ? -3.486 25.562 1.06 1 92.62 627 LYS A CA 1
ATOM 4708 C C . LYS A 1 627 ? -4.695 25.984 1.892 1 92.62 627 LYS A C 1
ATOM 4710 O O . LYS A 1 627 ? -5.348 26.984 1.589 1 92.62 627 LYS A O 1
ATOM 4715 N N . SER A 1 628 ? -4.945 25.375 2.959 1 93.19 628 SER A N 1
ATOM 4716 C CA . SER A 1 628 ? -6.16 25.594 3.736 1 93.19 628 SER A CA 1
ATOM 4717 C C . SER A 1 628 ? -6.121 26.938 4.453 1 93.19 628 SER A C 1
ATOM 4719 O O . SER A 1 628 ? -5.051 27.406 4.855 1 93.19 628 SER A O 1
ATOM 4721 N N . THR A 1 629 ? -7.312 27.562 4.602 1 90.69 629 THR A N 1
ATOM 4722 C CA . THR A 1 629 ? -7.438 28.844 5.273 1 90.69 629 THR A CA 1
ATOM 4723 C C . THR A 1 629 ? -8.258 28.703 6.555 1 90.69 629 THR A C 1
ATOM 4725 O O . THR A 1 629 ? -8.445 29.688 7.289 1 90.69 629 THR A O 1
ATOM 4728 N N . GLY A 1 630 ? -8.734 27.594 6.805 1 91.06 630 GLY A N 1
ATOM 4729 C CA . GLY A 1 630 ? -9.508 27.344 8.008 1 91.06 630 GLY A CA 1
ATOM 4730 C C . GLY A 1 630 ? -9.805 25.859 8.219 1 91.06 630 GLY A C 1
ATOM 4731 O O . GLY A 1 630 ? -9.375 25.016 7.43 1 91.06 630 GLY A O 1
ATOM 4732 N N . GLU A 1 631 ? -10.438 25.562 9.312 1 93.5 631 GLU A N 1
ATOM 4733 C CA . GLU A 1 631 ? -10.797 24.188 9.617 1 93.5 631 GLU A CA 1
ATOM 4734 C C . GLU A 1 631 ? -12.125 24.125 10.367 1 93.5 631 GLU A C 1
ATOM 4736 O O . GLU A 1 631 ? -12.555 25.109 10.969 1 93.5 631 GLU A O 1
ATOM 4741 N N . VAL A 1 632 ? -12.797 23 10.234 1 95.06 632 VAL A N 1
ATOM 4742 C CA . VAL A 1 632 ? -14.039 22.734 10.945 1 95.06 632 VAL A CA 1
ATOM 4743 C C . VAL A 1 632 ? -13.945 21.375 11.648 1 95.06 632 VAL A C 1
ATOM 4745 O O . VAL A 1 632 ? -13.016 20.609 11.406 1 95.06 632 VAL A O 1
ATOM 4748 N N . MET A 1 633 ? -14.852 21.203 12.57 1 94.88 633 MET A N 1
ATOM 4749 C CA . MET A 1 633 ? -14.875 19.969 13.344 1 94.88 633 MET A CA 1
ATOM 4750 C C . MET A 1 633 ? -16.25 19.328 13.297 1 94.88 633 MET A C 1
ATOM 4752 O O . MET A 1 633 ? -17.266 20.016 13.414 1 94.88 633 MET A O 1
ATOM 4756 N N . GLY A 1 634 ? -16.281 17.984 12.922 1 94.75 634 GLY A N 1
ATOM 4757 C CA . GLY A 1 634 ? -17.469 17.156 13.07 1 94.75 634 GLY A CA 1
ATOM 4758 C C . GLY A 1 634 ? -17.328 16.094 14.141 1 94.75 634 GLY A C 1
ATOM 4759 O O . GLY A 1 634 ? -16.312 15.398 14.203 1 94.75 634 GLY A O 1
ATOM 4760 N N . ILE A 1 635 ? -18.297 16.016 15.125 1 94.44 635 ILE A N 1
ATOM 4761 C CA . ILE A 1 635 ? -18.234 15.031 16.203 1 94.44 635 ILE A CA 1
ATOM 4762 C C . ILE A 1 635 ? -19.516 14.203 16.219 1 94.44 635 ILE A C 1
ATOM 4764 O O . ILE A 1 635 ? -20.609 14.758 16.125 1 94.44 635 ILE A O 1
ATOM 4768 N N . ASP A 1 636 ? -19.328 12.906 16.219 1 92.69 636 ASP A N 1
ATOM 4769 C CA . ASP A 1 636 ? -20.484 12 16.312 1 92.69 636 ASP A CA 1
ATOM 4770 C C . ASP A 1 636 ? -20.062 10.633 16.844 1 92.69 636 ASP A C 1
ATOM 4772 O O . ASP A 1 636 ? -18.906 10.438 17.219 1 92.69 636 ASP A O 1
ATOM 4776 N N . ARG A 1 637 ? -20.984 9.719 16.969 1 87.75 637 ARG A N 1
ATOM 4777 C CA . ARG A 1 637 ? -20.766 8.414 17.594 1 87.75 637 ARG A CA 1
ATOM 4778 C C . ARG A 1 637 ? -19.844 7.547 16.75 1 87.75 637 ARG A C 1
ATOM 4780 O O . ARG A 1 637 ? -19.125 6.699 17.281 1 87.75 637 ARG A O 1
ATOM 4787 N N . ASP A 1 638 ? -19.938 7.719 15.438 1 91.12 638 ASP A N 1
ATOM 4788 C CA . ASP A 1 638 ? -19.109 6.918 14.539 1 91.12 638 ASP A CA 1
ATOM 4789 C C . ASP A 1 638 ? -18.438 7.793 13.484 1 91.12 638 ASP A C 1
ATOM 4791 O O . ASP A 1 638 ? -18.859 8.938 13.266 1 91.12 638 ASP A O 1
ATOM 4795 N N . PHE A 1 639 ? -17.531 7.23 12.828 1 95.81 639 PHE A N 1
ATOM 4796 C CA . PHE A 1 639 ? -16.672 7.957 11.906 1 95.81 639 PHE A CA 1
ATOM 4797 C C . PHE A 1 639 ? -17.484 8.531 10.75 1 95.81 639 PHE A C 1
ATOM 4799 O O . PHE A 1 639 ? -17.297 9.695 10.375 1 95.81 639 PHE A O 1
ATOM 4806 N N . GLY A 1 640 ? -18.359 7.672 10.133 1 94.25 640 GLY A N 1
ATOM 4807 C CA . GLY A 1 640 ? -19.141 8.117 8.992 1 94.25 640 GLY A CA 1
ATOM 4808 C C . GLY A 1 640 ? -20 9.328 9.297 1 94.25 640 GLY A C 1
ATOM 4809 O O . GLY A 1 640 ? -20.031 10.281 8.516 1 94.25 640 GLY A O 1
ATOM 4810 N N . SER A 1 641 ? -20.609 9.352 10.43 1 93.94 641 SER A N 1
ATOM 4811 C CA . SER A 1 641 ? -21.469 10.453 10.836 1 93.94 641 SER A CA 1
ATOM 4812 C C . SER A 1 641 ? -20.656 11.703 11.141 1 93.94 641 SER A C 1
ATOM 4814 O O . SER A 1 641 ? -21.047 12.812 10.773 1 93.94 641 SER A O 1
ATOM 4816 N N . ALA A 1 642 ? -19.594 11.477 11.836 1 95.69 642 ALA A N 1
ATOM 4817 C CA . ALA A 1 642 ? -18.719 12.602 12.156 1 95.69 642 ALA A CA 1
ATOM 4818 C C . ALA A 1 642 ? -18.172 13.242 10.883 1 95.69 642 ALA A C 1
ATOM 4820 O O . ALA A 1 642 ? -18.094 14.469 10.781 1 95.69 642 ALA A O 1
ATOM 4821 N N . PHE A 1 643 ? -17.844 12.438 9.938 1 96.81 643 PHE A N 1
ATOM 4822 C CA . PHE A 1 643 ? -17.312 12.938 8.672 1 96.81 643 PHE A CA 1
ATOM 4823 C C . PHE A 1 643 ? -18.391 13.703 7.906 1 96.81 643 PHE A C 1
ATOM 4825 O O . PHE A 1 643 ? -18.109 14.758 7.332 1 96.81 643 PHE A O 1
ATOM 4832 N N . ALA A 1 644 ? -19.547 13.141 7.875 1 94.69 644 ALA A N 1
ATOM 4833 C CA . ALA A 1 644 ? -20.656 13.812 7.203 1 94.69 644 ALA A CA 1
ATOM 4834 C C . ALA A 1 644 ? -20.891 15.203 7.781 1 94.69 644 ALA A C 1
ATOM 4836 O O . ALA A 1 644 ? -21.109 16.172 7.035 1 94.69 644 ALA A O 1
ATOM 4837 N N . LYS A 1 645 ? -20.781 15.305 9.062 1 94.62 645 LYS A N 1
ATOM 4838 C CA . LYS A 1 645 ? -20.969 16.594 9.727 1 94.62 645 LYS A CA 1
ATOM 4839 C C . LYS A 1 645 ? -19.859 17.562 9.344 1 94.62 645 LYS A C 1
ATOM 4841 O O . LYS A 1 645 ? -20.109 18.766 9.141 1 94.62 645 LYS A O 1
ATOM 4846 N N . SER A 1 646 ? -18.656 17.062 9.297 1 95.44 646 SER A N 1
ATOM 4847 C CA . SER A 1 646 ? -17.547 17.922 8.93 1 95.44 646 SER A CA 1
ATOM 4848 C C . SER A 1 646 ? -17.688 18.422 7.5 1 95.44 646 SER A C 1
ATOM 4850 O O . SER A 1 646 ? -17.375 19.578 7.215 1 95.44 646 SER A O 1
ATOM 4852 N N . GLN A 1 647 ? -18.156 17.562 6.602 1 94.31 647 GLN A N 1
ATOM 4853 C CA . GLN A 1 647 ? -18.359 17.984 5.219 1 94.31 647 GLN A CA 1
ATOM 4854 C C . GLN A 1 647 ? -19.469 19.031 5.113 1 94.31 647 GLN A C 1
ATOM 4856 O O . GLN A 1 647 ? -19.344 19.984 4.359 1 94.31 647 GLN A O 1
ATOM 4861 N N . THR A 1 648 ? -20.469 18.859 5.867 1 90.69 648 THR A N 1
ATOM 4862 C CA . THR A 1 648 ? -21.578 19.812 5.875 1 90.69 648 THR A CA 1
ATOM 4863 C C . THR A 1 648 ? -21.109 21.188 6.359 1 90.69 648 THR A C 1
ATOM 4865 O O . THR A 1 648 ? -21.516 22.203 5.809 1 90.69 648 THR A O 1
ATOM 4868 N N . ALA A 1 649 ? -20.297 21.141 7.309 1 91.44 649 ALA A N 1
ATOM 4869 C CA . ALA A 1 649 ? -19.797 22.375 7.895 1 91.44 649 ALA A CA 1
ATOM 4870 C C . ALA A 1 649 ? -18.844 23.094 6.945 1 91.44 649 ALA A C 1
ATOM 4872 O O . ALA A 1 649 ? -18.812 24.312 6.883 1 91.44 649 ALA A O 1
ATOM 4873 N N . ALA A 1 650 ? -18.078 22.406 6.164 1 89.56 650 ALA A N 1
ATOM 4874 C CA . ALA A 1 650 ? -17.031 22.984 5.328 1 89.56 650 ALA A CA 1
ATOM 4875 C C . ALA A 1 650 ? -17.562 23.359 3.953 1 89.56 650 ALA A C 1
ATOM 4877 O O . ALA A 1 650 ? -17.281 24.453 3.445 1 89.56 650 ALA A O 1
ATOM 4878 N N . TYR A 1 651 ? -18.219 22.469 3.211 1 83.25 651 TYR A N 1
ATOM 4879 C CA . TYR A 1 651 ? -18.484 22.641 1.788 1 83.25 651 TYR A CA 1
ATOM 4880 C C . TYR A 1 651 ? -19.969 22.469 1.491 1 83.25 651 TYR A C 1
ATOM 4882 O O . TYR A 1 651 ? -20.406 22.609 0.344 1 83.25 651 TYR A O 1
ATOM 4890 N N . GLY A 1 652 ? -20.547 22.141 2.334 1 79.81 652 GLY A N 1
ATOM 4891 C CA . GLY A 1 652 ? -21.922 21.734 2.109 1 79.81 652 GLY A CA 1
ATOM 4892 C C . GLY A 1 652 ? -22.141 20.234 2.219 1 79.81 652 GLY A C 1
ATOM 4893 O O . GLY A 1 652 ? -21.172 19.484 2.398 1 79.81 652 GLY A O 1
ATOM 4894 N N . SER A 1 653 ? -23.312 19.688 2.246 1 83.56 653 SER A N 1
ATOM 4895 C CA . SER A 1 653 ? -23.625 18.281 2.48 1 83.56 653 SER A CA 1
ATOM 4896 C C . SER A 1 653 ? -23.25 17.438 1.275 1 83.56 653 SER A C 1
ATOM 4898 O O . SER A 1 653 ? -23.297 17.891 0.135 1 83.56 653 SER A O 1
ATOM 4900 N N . LEU A 1 654 ? -22.688 16.203 1.531 1 93.19 654 LEU A N 1
ATOM 4901 C CA . LEU A 1 654 ? -22.469 15.203 0.496 1 93.19 654 LEU A CA 1
ATOM 4902 C C . LEU A 1 654 ? -23.781 14.82 -0.176 1 93.19 654 LEU A C 1
ATOM 4904 O O . LEU A 1 654 ? -24.844 14.883 0.448 1 93.19 654 LEU A O 1
ATOM 4908 N N . PRO A 1 655 ? -23.672 14.453 -1.465 1 93.38 655 PRO A N 1
ATOM 4909 C CA . PRO A 1 655 ? -24.922 14.109 -2.152 1 93.38 655 PRO A CA 1
ATOM 4910 C C . PRO A 1 655 ? -25.547 12.828 -1.616 1 93.38 655 PRO A C 1
ATOM 4912 O O . PRO A 1 655 ? -24.844 11.875 -1.275 1 93.38 655 PRO A O 1
ATOM 4915 N N . ALA A 1 656 ? -26.844 12.859 -1.546 1 90.62 656 ALA A N 1
ATOM 4916 C CA . ALA A 1 656 ? -27.578 11.68 -1.09 1 90.62 656 ALA A CA 1
ATOM 4917 C C . ALA A 1 656 ? -28.047 10.836 -2.271 1 90.62 656 ALA A C 1
ATOM 4919 O O . ALA A 1 656 ? -28.422 9.672 -2.104 1 90.62 656 ALA A O 1
ATOM 4920 N N . ALA A 1 657 ? -28.094 11.414 -3.412 1 92.19 657 ALA A N 1
ATOM 4921 C CA . ALA A 1 657 ? -28.484 10.766 -4.656 1 92.19 657 ALA A CA 1
ATOM 4922 C C . ALA A 1 657 ? -27.906 11.484 -5.867 1 92.19 657 ALA A C 1
ATOM 4924 O O . ALA A 1 657 ? -27.281 12.539 -5.723 1 92.19 657 ALA A O 1
ATOM 4925 N N . GLY A 1 658 ? -28.016 10.867 -6.977 1 94.88 658 GLY A N 1
ATOM 4926 C CA . GLY A 1 658 ? -27.578 11.516 -8.203 1 94.88 658 GLY A CA 1
ATOM 4927 C C . GLY A 1 658 ? -26.516 10.727 -8.953 1 94.88 658 GLY A C 1
ATOM 4928 O O . GLY A 1 658 ? -26.594 9.5 -9.023 1 94.88 658 GLY A O 1
ATOM 4929 N N . THR A 1 659 ? -25.594 11.523 -9.617 1 97.06 659 THR A N 1
ATOM 4930 C CA . THR A 1 659 ? -24.594 10.922 -10.492 1 97.06 659 THR A CA 1
ATOM 4931 C C . THR A 1 659 ? -23.188 11.172 -9.953 1 97.06 659 THR A C 1
ATOM 4933 O O . THR A 1 659 ? -22.844 12.297 -9.586 1 97.06 659 THR A O 1
ATOM 4936 N N . VAL A 1 660 ? -22.469 10.086 -9.875 1 97.75 660 VAL A N 1
ATOM 4937 C CA . VAL A 1 660 ? -21.078 10.195 -9.477 1 97.75 660 VAL A CA 1
ATOM 4938 C C . VAL A 1 660 ? -20.172 9.891 -10.672 1 97.75 660 VAL A C 1
ATOM 4940 O O . VAL A 1 660 ? -20.375 8.898 -11.367 1 97.75 660 VAL A O 1
ATOM 4943 N N . PHE A 1 661 ? -19.234 10.812 -10.953 1 97.19 661 PHE A N 1
ATOM 4944 C CA . PHE A 1 661 ? -18.219 10.57 -11.977 1 97.19 661 PHE A CA 1
ATOM 4945 C C . PHE A 1 661 ? -16.953 9.984 -11.352 1 97.19 661 PHE A C 1
ATOM 4947 O O . PHE A 1 661 ? -16.422 10.547 -10.398 1 97.19 661 PHE A O 1
ATOM 4954 N N . VAL A 1 662 ? -16.5 8.852 -11.883 1 97 662 VAL A N 1
ATOM 4955 C CA . VAL A 1 662 ? -15.328 8.172 -11.328 1 97 662 VAL A CA 1
ATOM 4956 C C . VAL A 1 662 ? -14.258 8.023 -12.406 1 97 662 VAL A C 1
ATOM 4958 O O . VAL A 1 662 ? -14.5 7.418 -13.453 1 97 662 VAL A O 1
ATOM 4961 N N . SER A 1 663 ? -13.094 8.547 -12.18 1 94.38 663 SER A N 1
ATOM 4962 C CA . SER A 1 663 ? -11.883 8.359 -12.977 1 94.38 663 SER A CA 1
ATOM 4963 C C . SER A 1 663 ? -10.648 8.25 -12.086 1 94.38 663 SER A C 1
ATOM 4965 O O . SER A 1 663 ? -10.211 9.242 -11.5 1 94.38 663 SER A O 1
ATOM 4967 N N . VAL A 1 664 ? -10.133 7.078 -12.008 1 92.06 664 VAL A N 1
ATOM 4968 C CA . VAL A 1 664 ? -9.102 6.867 -11 1 92.06 664 VAL A CA 1
ATOM 4969 C C . VAL A 1 664 ? -7.855 6.266 -11.656 1 92.06 664 VAL A C 1
ATOM 4971 O O . VAL A 1 664 ? -7.949 5.613 -12.695 1 92.06 664 VAL A O 1
ATOM 4974 N N . ALA A 1 665 ? -6.711 6.543 -11.031 1 89.38 665 ALA A N 1
ATOM 4975 C CA . ALA A 1 665 ? -5.445 5.973 -11.484 1 89.38 665 ALA A CA 1
ATOM 4976 C C . ALA A 1 665 ? -5.449 4.453 -11.359 1 89.38 665 ALA A C 1
ATOM 4978 O O . ALA A 1 665 ? -6.152 3.895 -10.516 1 89.38 665 ALA A O 1
ATOM 4979 N N . ASN A 1 666 ? -4.66 3.777 -12.148 1 87.56 666 ASN A N 1
ATOM 4980 C CA . ASN A 1 666 ? -4.625 2.32 -12.188 1 87.56 666 ASN A CA 1
ATOM 4981 C C . ASN A 1 666 ? -4.262 1.73 -10.828 1 87.56 666 ASN A C 1
ATOM 4983 O O . ASN A 1 666 ? -4.82 0.711 -10.414 1 87.56 666 ASN A O 1
ATOM 4987 N N . ARG A 1 667 ? -3.416 2.334 -10.141 1 86.38 667 ARG A N 1
ATOM 4988 C CA . ARG A 1 667 ? -2.951 1.812 -8.859 1 86.38 667 ARG A CA 1
ATOM 4989 C C . ARG A 1 667 ? -4.066 1.84 -7.824 1 86.38 667 ARG A C 1
ATOM 4991 O O . ARG A 1 667 ? -4.004 1.126 -6.82 1 86.38 667 ARG A O 1
ATOM 4998 N N . ASP A 1 668 ? -5.027 2.67 -8.047 1 90.25 668 ASP A N 1
ATOM 4999 C CA . ASP A 1 668 ? -6.082 2.871 -7.062 1 90.25 668 ASP A CA 1
ATOM 5000 C C . ASP A 1 668 ? -7.32 2.047 -7.406 1 90.25 668 ASP A C 1
ATOM 5002 O O . ASP A 1 668 ? -8.242 1.94 -6.598 1 90.25 668 ASP A O 1
ATOM 5006 N N . LYS A 1 669 ? -7.379 1.44 -8.539 1 91.25 669 LYS A N 1
ATOM 5007 C CA . LYS A 1 669 ? -8.578 0.778 -9.039 1 91.25 669 LYS A CA 1
ATOM 5008 C C . LYS A 1 669 ? -8.992 -0.37 -8.117 1 91.25 669 LYS A C 1
ATOM 5010 O O . LYS A 1 669 ? -10.172 -0.507 -7.781 1 91.25 669 LYS A O 1
ATOM 5015 N N . ARG A 1 670 ? -8.078 -1.093 -7.652 1 88.44 670 ARG A N 1
ATOM 5016 C CA . ARG A 1 670 ? -8.359 -2.252 -6.812 1 88.44 670 ARG A CA 1
ATOM 5017 C C . ARG A 1 670 ? -9.031 -1.831 -5.508 1 88.44 670 ARG A C 1
ATOM 5019 O O . ARG A 1 670 ? -9.914 -2.529 -5 1 88.44 670 ARG A O 1
ATOM 5026 N N . SER A 1 671 ? -8.664 -0.711 -5 1 89.62 671 SER A N 1
ATOM 5027 C CA . SER A 1 671 ? -9.133 -0.241 -3.699 1 89.62 671 SER A CA 1
ATOM 5028 C C . SER A 1 671 ? -10.508 0.419 -3.811 1 89.62 671 SER A C 1
ATOM 5030 O O . SER A 1 671 ? -11.211 0.574 -2.811 1 89.62 671 SER A O 1
ATOM 5032 N N . LEU A 1 672 ? -10.883 0.794 -4.961 1 93.25 672 LEU A N 1
ATOM 5033 C CA . LEU A 1 672 ? -12.086 1.611 -5.078 1 93.25 672 LEU A CA 1
ATOM 5034 C C . LEU A 1 672 ? -13.25 0.785 -5.609 1 93.25 672 LEU A C 1
ATOM 5036 O O . LEU A 1 672 ? -14.344 1.313 -5.816 1 93.25 672 LEU A O 1
ATOM 5040 N N . VAL A 1 673 ? -13.086 -0.538 -5.785 1 91.44 673 VAL A N 1
ATOM 5041 C CA . VAL A 1 673 ? -14.156 -1.399 -6.277 1 91.44 673 VAL A CA 1
ATOM 5042 C C . VAL A 1 673 ? -15.336 -1.359 -5.316 1 91.44 673 VAL A C 1
ATOM 5044 O O . VAL A 1 673 ? -16.453 -1.037 -5.711 1 91.44 673 VAL A O 1
ATOM 5047 N N . PHE A 1 674 ? -15.133 -1.51 -4.059 1 91.25 674 PHE A N 1
ATOM 5048 C CA . PHE A 1 674 ? -16.219 -1.648 -3.102 1 91.25 674 PHE A CA 1
ATOM 5049 C C . PHE A 1 674 ? -16.875 -0.298 -2.82 1 91.25 674 PHE A C 1
ATOM 5051 O O . PHE A 1 674 ? -18.094 -0.195 -2.752 1 91.25 674 PHE A O 1
ATOM 5058 N N . PRO A 1 675 ? -16.016 0.756 -2.658 1 93.44 675 PRO A N 1
ATOM 5059 C CA . PRO A 1 675 ? -16.656 2.053 -2.449 1 93.44 675 PRO A CA 1
ATOM 5060 C C . PRO A 1 675 ? -17.578 2.449 -3.605 1 93.44 675 PRO A C 1
ATOM 5062 O O . PRO A 1 675 ? -18.688 2.928 -3.379 1 93.44 675 PRO A O 1
ATOM 5065 N N . VAL A 1 676 ? -17.109 2.254 -4.816 1 95.44 676 VAL A N 1
ATOM 5066 C CA . VAL A 1 676 ? -17.922 2.621 -5.973 1 95.44 676 VAL A CA 1
ATOM 5067 C C . VAL A 1 676 ? -19.125 1.678 -6.086 1 95.44 676 VAL A C 1
ATOM 5069 O O . VAL A 1 676 ? -20.219 2.104 -6.441 1 95.44 676 VAL A O 1
ATOM 5072 N N . LYS A 1 677 ? -18.859 0.442 -5.836 1 93.31 677 LYS A N 1
ATOM 5073 C CA . LYS A 1 677 ? -19.969 -0.515 -5.828 1 93.31 677 LYS A CA 1
ATOM 5074 C C . LYS A 1 677 ? -21.047 -0.105 -4.828 1 93.31 677 LYS A C 1
ATOM 5076 O O . LYS A 1 677 ? -22.234 -0.19 -5.121 1 93.31 677 LYS A O 1
ATOM 5081 N N . ARG A 1 678 ? -20.625 0.319 -3.662 1 91.19 678 ARG A N 1
ATOM 5082 C CA . ARG A 1 678 ? -21.578 0.746 -2.637 1 91.19 678 ARG A CA 1
ATOM 5083 C C . ARG A 1 678 ? -22.406 1.933 -3.115 1 91.19 678 ARG A C 1
ATOM 5085 O O . ARG A 1 678 ? -23.609 2 -2.857 1 91.19 678 ARG A O 1
ATOM 5092 N N . LEU A 1 679 ? -21.75 2.865 -3.756 1 94.88 679 LEU A N 1
ATOM 5093 C CA . LEU A 1 679 ? -22.484 4 -4.32 1 94.88 679 LEU A CA 1
ATOM 5094 C C . LEU A 1 679 ? -23.531 3.535 -5.32 1 94.88 679 LEU A C 1
ATOM 5096 O O . LEU A 1 679 ? -24.656 4.012 -5.305 1 94.88 679 LEU A O 1
ATOM 5100 N N . ALA A 1 680 ? -23.141 2.617 -6.168 1 93.94 680 ALA A N 1
ATOM 5101 C CA . ALA A 1 680 ? -24.094 2.061 -7.133 1 93.94 680 ALA A CA 1
ATOM 5102 C C . ALA A 1 680 ? -25.266 1.376 -6.43 1 93.94 680 ALA A C 1
ATOM 5104 O O . ALA A 1 680 ? -26.406 1.535 -6.832 1 93.94 680 ALA A O 1
ATOM 5105 N N . ASP A 1 681 ? -24.938 0.683 -5.395 1 87.69 681 ASP A N 1
ATOM 5106 C CA . ASP A 1 681 ? -25.953 -0.036 -4.641 1 87.69 681 ASP A CA 1
ATOM 5107 C C . ASP A 1 681 ? -26.906 0.934 -3.939 1 87.69 681 ASP A C 1
ATOM 5109 O O . ASP A 1 681 ? -28.062 0.604 -3.697 1 87.69 681 ASP A O 1
ATOM 5113 N N . LEU A 1 682 ? -26.391 2.104 -3.604 1 90.44 682 LEU A N 1
ATOM 5114 C CA . LEU A 1 682 ? -27.203 3.127 -2.953 1 90.44 682 LEU A CA 1
ATOM 5115 C C . LEU A 1 682 ? -28.078 3.855 -3.971 1 90.44 682 LEU A C 1
ATOM 5117 O O . LEU A 1 682 ? -28.906 4.695 -3.6 1 90.44 682 LEU A O 1
ATOM 5121 N N . GLY A 1 683 ? -27.828 3.6 -5.238 1 90.88 683 GLY A N 1
ATOM 5122 C CA . GLY A 1 683 ? -28.719 4.141 -6.258 1 90.88 683 GLY A CA 1
ATOM 5123 C C . GLY A 1 683 ? -28.078 5.234 -7.09 1 90.88 683 GLY A C 1
ATOM 5124 O O . GLY A 1 683 ? -28.703 5.809 -7.977 1 90.88 683 GLY A O 1
ATOM 5125 N N . PHE A 1 684 ? -26.797 5.469 -6.898 1 96.12 684 PHE A N 1
ATOM 5126 C CA . PHE A 1 684 ? -26.125 6.484 -7.699 1 96.12 684 PHE A CA 1
ATOM 5127 C C . PHE A 1 684 ? -25.859 5.973 -9.109 1 96.12 684 PHE A C 1
ATOM 5129 O O . PHE A 1 684 ? -25.516 4.805 -9.297 1 96.12 684 PHE A O 1
ATOM 5136 N N . ARG A 1 685 ? -26.125 6.848 -10.039 1 96.25 685 ARG A N 1
ATOM 5137 C CA . ARG A 1 685 ? -25.609 6.59 -11.383 1 96.25 685 ARG A CA 1
ATOM 5138 C C . ARG A 1 685 ? -24.094 6.82 -11.438 1 96.25 685 ARG A C 1
ATOM 5140 O O . ARG A 1 685 ? -23.609 7.84 -10.953 1 96.25 685 ARG A O 1
ATOM 5147 N N . VAL A 1 686 ? -23.391 5.809 -12.031 1 97.12 686 VAL A N 1
ATOM 5148 C CA . VAL A 1 686 ? -21.938 5.918 -12.07 1 97.12 686 VAL A CA 1
ATOM 5149 C C . VAL A 1 686 ? -21.469 6.215 -13.5 1 97.12 686 VAL A C 1
ATOM 5151 O O . VAL A 1 686 ? -21.812 5.48 -14.43 1 97.12 686 VAL A O 1
ATOM 5154 N N . LEU A 1 687 ? -20.797 7.375 -13.664 1 96.56 687 LEU A N 1
ATOM 5155 C CA . LEU A 1 687 ? -20.094 7.719 -14.898 1 96.56 687 LEU A CA 1
ATOM 5156 C C . LEU A 1 687 ? -18.594 7.492 -14.758 1 96.56 687 LEU A C 1
ATOM 5158 O O . LEU A 1 687 ? -18.016 7.785 -13.703 1 96.56 687 LEU A O 1
ATOM 5162 N N . ALA A 1 688 ? -18 6.867 -15.75 1 95.19 688 ALA A N 1
ATOM 5163 C CA . ALA A 1 688 ? -16.578 6.594 -15.648 1 95.19 688 ALA A CA 1
ATOM 5164 C C . ALA A 1 688 ? -15.891 6.727 -17 1 95.19 688 ALA A C 1
ATOM 5166 O O . ALA A 1 688 ? -16.531 6.602 -18.047 1 95.19 688 ALA A O 1
ATOM 5167 N N . THR A 1 689 ? -14.609 7.07 -16.969 1 91.5 689 THR A N 1
ATOM 5168 C CA . THR A 1 689 ? -13.812 7.039 -18.188 1 91.5 689 THR A CA 1
ATOM 5169 C C . THR A 1 689 ? -13.594 5.602 -18.656 1 91.5 689 THR A C 1
ATOM 5171 O O . THR A 1 689 ? -13.859 4.656 -17.906 1 91.5 689 THR A O 1
ATOM 5174 N N . GLU A 1 690 ? -13.086 5.469 -19.766 1 88.06 690 GLU A N 1
ATOM 5175 C CA . GLU A 1 690 ? -13.031 4.176 -20.438 1 88.06 690 GLU A CA 1
ATOM 5176 C C . GLU A 1 690 ? -12.32 3.135 -19.578 1 88.06 690 GLU A C 1
ATOM 5178 O O . GLU A 1 690 ? -12.875 2.072 -19.297 1 88.06 690 GLU A O 1
ATOM 5183 N N . GLY A 1 691 ? -11.109 3.426 -19.156 1 88.62 691 GLY A N 1
ATOM 5184 C CA . GLY A 1 691 ? -10.336 2.479 -18.375 1 88.62 691 GLY A CA 1
ATOM 5185 C C . GLY A 1 691 ? -11.008 2.125 -17.047 1 88.62 691 GLY A C 1
ATOM 5186 O O . GLY A 1 691 ? -11.023 0.959 -16.656 1 88.62 691 GLY A O 1
ATOM 5187 N N . THR A 1 692 ? -11.516 3.074 -16.391 1 92.94 692 THR A N 1
ATOM 5188 C CA . THR A 1 692 ? -12.203 2.857 -15.125 1 92.94 692 THR A CA 1
ATOM 5189 C C . THR A 1 692 ? -13.508 2.102 -15.336 1 92.94 692 THR A C 1
ATOM 5191 O O . THR A 1 692 ? -13.859 1.22 -14.547 1 92.94 692 THR A O 1
ATOM 5194 N N . ALA A 1 693 ? -14.172 2.445 -16.391 1 93.12 693 ALA A N 1
ATOM 5195 C CA . ALA A 1 693 ? -15.445 1.789 -16.688 1 93.12 693 ALA A CA 1
ATOM 5196 C C . ALA A 1 693 ? -15.242 0.298 -16.953 1 93.12 693 ALA A C 1
ATOM 5198 O O . ALA A 1 693 ? -16.047 -0.526 -16.516 1 93.12 693 ALA A O 1
ATOM 5199 N N . GLU A 1 694 ? -14.234 0.001 -17.656 1 91.5 694 GLU A N 1
ATOM 5200 C CA . GLU A 1 694 ? -13.922 -1.398 -17.922 1 91.5 694 GLU A CA 1
ATOM 5201 C C . GLU A 1 694 ? -13.711 -2.18 -16.625 1 91.5 694 GLU A C 1
ATOM 5203 O O . GLU A 1 694 ? -14.242 -3.279 -16.469 1 91.5 694 GLU A O 1
ATOM 5208 N N . MET A 1 695 ? -12.93 -1.634 -15.758 1 92.38 695 MET A N 1
ATOM 5209 C CA . MET A 1 695 ? -12.656 -2.264 -14.469 1 92.38 695 MET A CA 1
ATOM 5210 C C . MET A 1 695 ? -13.945 -2.428 -13.664 1 92.38 695 MET A C 1
ATOM 5212 O O . MET A 1 695 ? -14.18 -3.484 -13.07 1 92.38 695 MET A O 1
ATOM 5216 N N . LEU A 1 696 ? -14.766 -1.392 -13.672 1 94.88 696 LEU A N 1
ATOM 5217 C CA . LEU A 1 696 ? -16.016 -1.441 -12.922 1 94.88 696 LEU A CA 1
ATOM 5218 C C . LEU A 1 696 ? -16.938 -2.518 -13.477 1 94.88 696 LEU A C 1
ATOM 5220 O O . LEU A 1 696 ? -17.5 -3.314 -12.719 1 94.88 696 LEU A O 1
ATOM 5224 N N . ARG A 1 697 ? -17.047 -2.631 -14.758 1 92.12 697 ARG A N 1
ATOM 5225 C CA . ARG A 1 697 ? -17.922 -3.611 -15.391 1 92.12 697 ARG A CA 1
ATOM 5226 C C . ARG A 1 697 ? -17.438 -5.035 -15.109 1 92.12 697 ARG A C 1
ATOM 5228 O O . ARG A 1 697 ? -18.25 -5.922 -14.836 1 92.12 697 ARG A O 1
ATOM 5235 N N . ARG A 1 698 ? -16.219 -5.223 -15.195 1 92.88 698 ARG A N 1
ATOM 5236 C CA . ARG A 1 698 ? -15.641 -6.547 -14.961 1 92.88 698 ARG A CA 1
ATOM 5237 C C .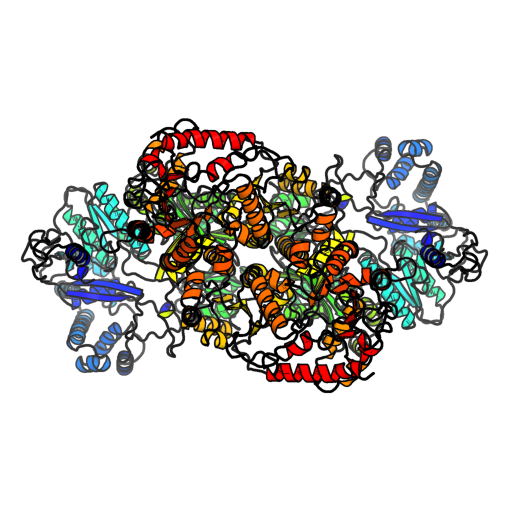 ARG A 1 698 ? -15.875 -6.996 -13.523 1 92.88 698 ARG A C 1
ATOM 5239 O O . ARG A 1 698 ? -15.891 -8.195 -13.234 1 92.88 698 ARG A O 1
ATOM 5246 N N . ASN A 1 699 ? -16.047 -6.035 -12.648 1 92.75 699 ASN A N 1
ATOM 5247 C CA . ASN A 1 699 ? -16.328 -6.348 -11.25 1 92.75 699 ASN A CA 1
ATOM 5248 C C . ASN A 1 699 ? -17.812 -6.258 -10.93 1 92.75 699 ASN A C 1
ATOM 5250 O O . ASN A 1 699 ? -18.203 -6.105 -9.773 1 92.75 699 ASN A O 1
ATOM 5254 N N . GLY A 1 700 ? -18.641 -6.207 -11.945 1 88.81 700 GLY A N 1
ATOM 5255 C CA . GLY A 1 700 ? -20.078 -6.324 -11.789 1 88.81 700 GLY A CA 1
ATOM 5256 C C . GLY A 1 700 ? -20.734 -5.02 -11.398 1 88.81 700 GLY A C 1
ATOM 5257 O O . GLY A 1 700 ? -21.828 -5.02 -10.828 1 88.81 700 GLY A O 1
ATOM 5258 N N . ILE A 1 701 ? -20.109 -3.906 -11.594 1 93.06 701 ILE A N 1
ATOM 5259 C CA . ILE A 1 701 ? -20.672 -2.602 -11.25 1 93.06 701 ILE A CA 1
ATOM 5260 C C . ILE A 1 701 ? -21.141 -1.892 -12.516 1 93.06 701 ILE A C 1
ATOM 5262 O O . ILE A 1 701 ? -20.328 -1.529 -13.367 1 93.06 701 ILE A O 1
ATOM 5266 N N . PRO A 1 702 ? -22.391 -1.69 -12.617 1 91.5 702 PRO A N 1
ATOM 5267 C CA . PRO A 1 702 ? -22.891 -0.995 -13.805 1 91.5 702 PRO A CA 1
ATOM 5268 C C . PRO A 1 702 ? -22.438 0.461 -13.875 1 91.5 702 PRO A C 1
ATOM 5270 O O . PRO A 1 702 ? -22.391 1.146 -12.844 1 91.5 702 PRO A O 1
ATOM 5273 N N . CYS A 1 703 ? -22 0.856 -15.055 1 93.75 703 CYS A N 1
ATOM 5274 C CA . CYS A 1 703 ? -21.578 2.244 -15.227 1 93.75 703 CYS A CA 1
ATOM 5275 C C . CYS A 1 703 ? -21.688 2.664 -16.688 1 93.75 703 CYS A C 1
ATOM 5277 O O . CYS A 1 703 ? -21.781 1.817 -17.578 1 93.75 703 CYS A O 1
ATOM 5279 N N . ASP A 1 704 ? -21.781 4 -16.875 1 92.69 704 ASP A N 1
ATOM 5280 C CA . ASP A 1 704 ? -21.766 4.59 -18.203 1 92.69 704 ASP A CA 1
ATOM 5281 C C . ASP A 1 704 ? -20.406 5.215 -18.516 1 92.69 704 ASP A C 1
ATOM 5283 O O . ASP A 1 704 ? -19.766 5.797 -17.641 1 92.69 704 ASP A O 1
ATOM 5287 N N . GLU A 1 705 ? -20.078 5.039 -19.766 1 92.25 705 GLU A N 1
ATOM 5288 C CA . GLU A 1 705 ? -18.766 5.547 -20.188 1 92.25 705 GLU A CA 1
ATOM 5289 C C . GLU A 1 705 ? -18.875 6.969 -20.719 1 92.25 705 GLU A C 1
ATOM 5291 O O . GLU A 1 705 ? -19.812 7.301 -21.438 1 92.25 705 GLU A O 1
ATOM 5296 N N . VAL A 1 706 ? -17.984 7.777 -20.297 1 90.69 706 VAL A N 1
ATOM 5297 C CA . VAL A 1 706 ? -17.812 9.117 -20.859 1 90.69 706 VAL A CA 1
ATOM 5298 C C . VAL A 1 706 ? -16.406 9.273 -21.438 1 90.69 706 VAL A C 1
ATOM 5300 O O . VAL A 1 706 ? -15.477 8.602 -21 1 90.69 706 VAL A O 1
ATOM 5303 N N . ARG A 1 707 ? -16.312 10.141 -22.359 1 87.94 707 ARG A N 1
ATOM 5304 C CA . ARG A 1 707 ? -15.031 10.344 -23.016 1 87.94 707 ARG A CA 1
ATOM 5305 C C . ARG A 1 707 ? -14.125 11.25 -22.188 1 87.94 707 ARG A C 1
ATOM 5307 O O . ARG A 1 707 ? -14.609 12.117 -21.469 1 87.94 707 ARG A O 1
ATOM 5314 N N . LYS A 1 708 ? -12.875 10.992 -22.406 1 82.94 708 LYS A N 1
ATOM 5315 C CA . LYS A 1 708 ? -11.922 11.945 -21.844 1 82.94 708 LYS A CA 1
ATOM 5316 C C . LYS A 1 708 ? -11.984 13.289 -22.578 1 82.94 708 LYS A C 1
ATOM 5318 O O . LYS A 1 708 ? -12.281 13.336 -23.766 1 82.94 708 LYS A O 1
ATOM 5323 N N . HIS A 1 709 ? -11.742 14.328 -21.828 1 79.06 709 HIS A N 1
ATOM 5324 C CA . HIS A 1 709 ? -11.875 15.68 -22.375 1 79.06 709 HIS A CA 1
ATOM 5325 C C . HIS A 1 709 ? -10.922 15.898 -23.547 1 79.06 709 HIS A C 1
ATOM 5327 O O . HIS A 1 709 ? -11.266 16.594 -24.5 1 79.06 709 HIS A O 1
ATOM 5333 N N . PHE A 1 710 ? -9.75 15.258 -23.453 1 77.25 710 PHE A N 1
ATOM 5334 C CA . PHE A 1 710 ? -8.742 15.516 -24.469 1 77.25 710 PHE A CA 1
ATOM 5335 C C . PHE A 1 710 ? -9.031 14.711 -25.734 1 77.25 710 PHE A C 1
ATOM 5337 O O . PHE A 1 710 ? -8.492 15.008 -26.797 1 77.25 710 PHE A O 1
ATOM 5344 N N . GLU A 1 711 ? -9.883 13.727 -25.578 1 76.69 711 GLU A N 1
ATOM 5345 C CA . GLU A 1 711 ? -10.203 12.875 -26.719 1 76.69 711 GLU A CA 1
ATOM 5346 C C . GLU A 1 711 ? -11.289 13.492 -27.594 1 76.69 711 GLU A C 1
ATOM 5348 O O . GLU A 1 711 ? -12.305 13.969 -27.078 1 76.69 711 GLU A O 1
ATOM 5353 N N . ALA A 1 712 ? -10.992 13.562 -28.891 1 74.31 712 ALA A N 1
ATOM 5354 C CA . ALA A 1 712 ? -11.977 14.094 -29.844 1 74.31 712 ALA A CA 1
ATOM 5355 C C . ALA A 1 712 ? -13.164 13.148 -29.984 1 74.31 712 ALA A C 1
ATOM 5357 O O . ALA A 1 712 ? -13.023 11.93 -29.844 1 74.31 712 ALA A O 1
ATOM 5358 N N . PRO A 1 713 ? -14.32 13.758 -30.062 1 75 713 PRO A N 1
ATOM 5359 C CA . PRO A 1 713 ? -15.492 12.906 -30.281 1 75 713 PRO A CA 1
ATOM 5360 C C . PRO A 1 713 ? -15.352 12.031 -31.531 1 75 713 PRO A C 1
ATOM 5362 O O . PRO A 1 713 ? -14.852 12.484 -32.562 1 75 713 PRO A O 1
ATOM 5365 N N . GLN A 1 714 ? -15.258 10.859 -31.406 1 69.5 714 GLN A N 1
ATOM 5366 C CA . GLN A 1 714 ? -15.219 9.93 -32.531 1 69.5 714 GLN A CA 1
ATOM 5367 C C . GLN A 1 714 ? -16.516 9.125 -32.625 1 69.5 714 GLN A C 1
ATOM 5369 O O . GLN A 1 714 ? -17.188 8.891 -31.609 1 69.5 714 GLN A O 1
ATOM 5374 N N . PRO A 1 715 ? -16.844 8.859 -33.969 1 66.75 715 PRO A N 1
ATOM 5375 C CA . PRO A 1 715 ? -18.031 8.008 -34.125 1 66.75 715 PRO A CA 1
ATOM 5376 C C . PRO A 1 715 ? -17.906 6.684 -33.375 1 66.75 715 PRO A C 1
ATOM 5378 O O . PRO A 1 715 ? -16.844 6.059 -33.375 1 66.75 715 PRO A O 1
ATOM 5381 N N . GLY A 1 716 ? -18.844 6.25 -32.5 1 63.62 716 GLY A N 1
ATOM 5382 C CA . GLY A 1 716 ? -18.844 4.988 -31.781 1 63.62 716 GLY A CA 1
ATOM 5383 C C . GLY A 1 716 ? -18.438 5.137 -30.328 1 63.62 716 GLY A C 1
ATOM 5384 O O . GLY A 1 716 ? -18.484 4.172 -29.562 1 63.62 716 GLY A O 1
ATOM 5385 N N . ARG A 1 717 ? -17.922 6.395 -30.109 1 66.75 717 ARG A N 1
ATOM 5386 C CA . ARG A 1 717 ? -17.578 6.645 -28.719 1 66.75 717 ARG A CA 1
ATOM 5387 C C . ARG A 1 717 ? -18.578 7.605 -28.078 1 66.75 717 ARG A C 1
ATOM 5389 O O . ARG A 1 717 ? -19.312 8.297 -28.766 1 66.75 717 ARG A O 1
ATOM 5396 N N . PRO A 1 718 ? -18.562 7.633 -26.781 1 69.88 718 PRO A N 1
ATOM 5397 C CA . PRO A 1 718 ? -19.516 8.531 -26.125 1 69.88 718 PRO A CA 1
ATOM 5398 C C . PRO A 1 718 ? -19.344 9.984 -26.547 1 69.88 718 PRO A C 1
ATOM 5400 O O . PRO A 1 718 ? -18.219 10.477 -26.672 1 69.88 718 PRO A O 1
ATOM 5403 N N . ALA A 1 719 ? -20.344 10.625 -26.828 1 71.44 719 ALA A N 1
ATOM 5404 C CA . ALA A 1 719 ? -20.328 12 -27.328 1 71.44 719 ALA A CA 1
ATOM 5405 C C . ALA A 1 719 ? -19.969 12.977 -26.219 1 71.44 719 ALA A C 1
ATOM 5407 O O . ALA A 1 719 ? -19.188 13.906 -26.438 1 71.44 719 ALA A O 1
ATOM 5408 N N . ILE A 1 720 ? -20.422 12.781 -25.047 1 82.5 720 ILE A N 1
ATOM 5409 C CA . ILE A 1 720 ? -20.25 13.75 -23.969 1 82.5 720 ILE A CA 1
ATOM 5410 C C . ILE A 1 720 ? -18.969 13.438 -23.188 1 82.5 720 ILE A C 1
ATOM 5412 O O . ILE A 1 720 ? -18.688 12.273 -22.906 1 82.5 720 ILE A O 1
ATOM 5416 N N . SER A 1 721 ? -18.188 14.477 -22.984 1 88.06 721 SER A N 1
ATOM 5417 C CA . SER A 1 721 ? -16.984 14.312 -22.172 1 88.06 721 SER A CA 1
ATOM 5418 C C . SER A 1 721 ? -17.297 14.469 -20.688 1 88.06 721 SER A C 1
ATOM 5420 O O . SER A 1 721 ? -18.375 14.953 -20.328 1 88.06 721 SER A O 1
ATOM 5422 N N . ALA A 1 722 ? -16.359 14.031 -19.906 1 90.12 722 ALA A N 1
ATOM 5423 C CA . ALA A 1 722 ? -16.5 14.188 -18.469 1 90.12 722 ALA A CA 1
ATOM 5424 C C . ALA A 1 722 ? -16.703 15.648 -18.078 1 90.12 722 ALA A C 1
ATOM 5426 O O . ALA A 1 722 ? -17.562 15.969 -17.266 1 90.12 722 ALA A O 1
ATOM 5427 N N . VAL A 1 723 ? -15.891 16.562 -18.641 1 91 723 VAL A N 1
ATOM 5428 C CA . VAL A 1 723 ? -15.922 18 -18.344 1 91 723 VAL A CA 1
ATOM 5429 C C . VAL A 1 723 ? -17.266 18.578 -18.781 1 91 723 VAL A C 1
ATOM 5431 O O . VAL A 1 723 ? -17.844 19.406 -18.062 1 91 723 VAL A O 1
ATOM 5434 N N . ASP A 1 724 ? -17.766 18.094 -19.891 1 89.12 724 ASP A N 1
ATOM 5435 C CA . ASP A 1 724 ? -19.047 18.547 -20.375 1 89.12 724 ASP A CA 1
ATOM 5436 C C . ASP A 1 724 ? -20.188 18.141 -19.438 1 89.12 724 ASP A C 1
ATOM 5438 O O . ASP A 1 724 ? -21.094 18.922 -19.172 1 89.12 724 ASP A O 1
ATOM 5442 N N . ALA A 1 725 ? -20.094 16.953 -19 1 92.12 725 ALA A N 1
ATOM 5443 C CA . ALA A 1 725 ? -21.125 16.438 -18.109 1 92.12 725 ALA A CA 1
ATOM 5444 C C . ALA A 1 725 ? -21.141 17.203 -16.781 1 92.12 725 ALA A C 1
ATOM 5446 O O . ALA A 1 725 ? -22.219 17.484 -16.25 1 92.12 725 ALA A O 1
ATOM 5447 N N . ILE A 1 726 ? -20.031 17.516 -16.266 1 93.25 726 ILE A N 1
ATOM 5448 C CA . ILE A 1 726 ? -19.922 18.25 -15.016 1 93.25 726 ILE A CA 1
ATOM 5449 C C . ILE A 1 726 ? -20.438 19.672 -15.211 1 93.25 726 ILE A C 1
ATOM 5451 O O . ILE A 1 726 ? -21.203 20.172 -14.391 1 93.25 726 ILE A O 1
ATOM 5455 N N . ARG A 1 727 ? -20.031 20.281 -16.312 1 89.81 727 ARG A N 1
ATOM 5456 C CA . ARG A 1 727 ? -20.438 21.656 -16.609 1 89.81 727 ARG A CA 1
ATOM 5457 C C . ARG A 1 727 ? -21.953 21.734 -16.797 1 89.81 727 ARG A C 1
ATOM 5459 O O . ARG A 1 727 ? -22.578 22.734 -16.438 1 89.81 727 ARG A O 1
ATOM 5466 N N . ALA A 1 728 ? -22.5 20.672 -17.344 1 89.38 728 ALA A N 1
ATOM 5467 C CA . ALA A 1 728 ? -23.938 20.625 -17.609 1 89.38 728 ALA A CA 1
ATOM 5468 C C . ALA A 1 728 ? -24.734 20.375 -16.344 1 89.38 728 ALA A C 1
ATOM 5470 O O . ALA A 1 728 ? -25.953 20.422 -16.344 1 89.38 728 ALA A O 1
ATOM 5471 N N . GLY A 1 729 ? -24.047 20.125 -15.203 1 89.69 729 GLY A N 1
ATOM 5472 C CA . GLY A 1 729 ? -24.719 19.875 -13.938 1 89.69 729 GLY A CA 1
ATOM 5473 C C . GLY A 1 729 ? -25.25 18.469 -13.797 1 89.69 729 GLY A C 1
ATOM 5474 O O . GLY A 1 729 ? -26.125 18.203 -12.969 1 89.69 729 GLY A O 1
ATOM 5475 N N . GLU A 1 730 ? -24.672 17.578 -14.586 1 91.88 730 GLU A N 1
ATOM 5476 C CA . GLU A 1 730 ? -25.156 16.188 -14.586 1 91.88 730 GLU A CA 1
ATOM 5477 C C . GLU A 1 730 ? -24.422 15.352 -13.547 1 91.88 730 GLU A C 1
ATOM 5479 O O . GLU A 1 730 ? -24.812 14.219 -13.273 1 91.88 730 GLU A O 1
ATOM 5484 N N . VAL A 1 731 ? -23.438 15.891 -12.984 1 96.5 731 VAL A N 1
ATOM 5485 C CA . VAL A 1 731 ? -22.641 15.164 -12.016 1 96.5 731 VAL A CA 1
ATOM 5486 C C . VAL A 1 731 ? -22.766 15.82 -10.641 1 96.5 731 VAL A C 1
ATOM 5488 O O . VAL A 1 731 ? -22.703 17.047 -10.516 1 96.5 731 VAL A O 1
ATOM 5491 N N . ASP A 1 732 ? -22.891 14.992 -9.648 1 96.06 732 ASP A N 1
ATOM 5492 C CA . ASP A 1 732 ? -23.109 15.516 -8.297 1 96.06 732 ASP A CA 1
ATOM 5493 C C . ASP A 1 732 ? -21.859 15.352 -7.441 1 96.06 732 ASP A C 1
ATOM 5495 O O . ASP A 1 732 ? -21.734 15.984 -6.391 1 96.06 732 ASP A O 1
ATOM 5499 N N . MET A 1 733 ? -21 14.484 -7.812 1 96.62 733 MET A N 1
ATOM 5500 C CA . MET A 1 733 ? -19.75 14.266 -7.094 1 96.62 733 MET A CA 1
ATOM 5501 C C . MET A 1 733 ? -18.688 13.672 -8.016 1 96.62 733 MET A C 1
ATOM 5503 O O . MET A 1 733 ? -19 12.898 -8.922 1 96.62 733 MET A O 1
ATOM 5507 N N . VAL A 1 734 ? -17.438 14.031 -7.73 1 96.88 734 VAL A N 1
ATOM 5508 C CA . VAL A 1 734 ? -16.328 13.562 -8.555 1 96.88 734 VAL A CA 1
ATOM 5509 C C . VAL A 1 734 ? -15.336 12.805 -7.684 1 96.88 734 VAL A C 1
ATOM 5511 O O . VAL A 1 734 ? -14.992 13.25 -6.586 1 96.88 734 VAL A O 1
ATOM 5514 N N . ILE A 1 735 ? -14.961 11.633 -8.078 1 96.38 735 ILE A N 1
ATOM 5515 C CA . ILE A 1 735 ? -13.812 10.914 -7.543 1 96.38 735 ILE A CA 1
ATOM 5516 C C . ILE A 1 735 ? -12.719 10.828 -8.602 1 96.38 735 ILE A C 1
ATOM 5518 O O . ILE A 1 735 ? -12.867 10.117 -9.602 1 96.38 735 ILE A O 1
ATOM 5522 N N . ASN A 1 736 ? -11.641 11.547 -8.398 1 94.25 736 ASN A N 1
ATOM 5523 C CA . ASN A 1 736 ? -10.562 11.641 -9.375 1 94.25 736 ASN A CA 1
ATOM 5524 C C . ASN A 1 736 ? -9.195 11.57 -8.703 1 94.25 736 ASN A C 1
ATOM 5526 O O . ASN A 1 736 ? -8.719 12.57 -8.156 1 94.25 736 ASN A O 1
ATOM 5530 N N . THR A 1 737 ? -8.57 10.391 -8.758 1 91 737 THR A N 1
ATOM 5531 C CA . THR A 1 737 ? -7.234 10.281 -8.195 1 91 737 THR A CA 1
ATOM 5532 C C . THR A 1 737 ? -6.172 10.523 -9.258 1 91 737 THR A C 1
ATOM 5534 O O . THR A 1 737 ? -6.297 10.047 -10.391 1 91 737 THR A O 1
ATOM 5537 N N . PRO A 1 738 ? -5.188 11.312 -8.906 1 81.75 738 PRO A N 1
ATOM 5538 C CA . PRO A 1 738 ? -4.199 11.719 -9.906 1 81.75 738 PRO A CA 1
ATOM 5539 C C . PRO A 1 738 ? -3.227 10.594 -10.266 1 81.75 738 PRO A C 1
ATOM 5541 O O . PRO A 1 738 ? -2.996 9.695 -9.453 1 81.75 738 PRO A O 1
ATOM 5544 N N . TYR A 1 739 ? -2.807 10.68 -11.641 1 68.62 739 TYR A N 1
ATOM 5545 C CA . TYR A 1 739 ? -1.734 9.805 -12.109 1 68.62 739 TYR A CA 1
ATOM 5546 C C . TYR A 1 739 ? -0.369 10.375 -11.734 1 68.62 739 TYR A C 1
ATOM 5548 O O . TYR A 1 739 ? -0.202 11.594 -11.633 1 68.62 739 TYR A O 1
ATOM 5556 N N . GLY A 1 740 ? 0.476 9.82 -10.961 1 55.38 740 GLY A N 1
ATOM 5557 C CA . GLY A 1 740 ? 1.78 10.273 -10.5 1 55.38 740 GLY A CA 1
ATOM 5558 C C . GLY A 1 740 ? 2.457 11.219 -11.469 1 55.38 740 GLY A C 1
ATOM 5559 O O . GLY A 1 740 ? 3.117 12.18 -11.055 1 55.38 740 GLY A O 1
ATOM 5560 N N . ASN A 1 741 ? 2.686 10.797 -12.867 1 49.34 741 ASN A N 1
ATOM 5561 C CA . ASN A 1 741 ? 3.617 11.531 -13.719 1 49.34 741 ASN A CA 1
ATOM 5562 C C . ASN A 1 741 ? 2.934 12.703 -14.414 1 49.34 741 ASN A C 1
ATOM 5564 O O . ASN A 1 741 ? 1.704 12.766 -14.484 1 49.34 741 ASN A O 1
ATOM 5568 N N . SER A 1 742 ? 3.662 13.711 -14.734 1 43.09 742 SER A N 1
ATOM 5569 C CA . SER A 1 742 ? 3.404 15 -15.359 1 43.09 742 SER A CA 1
ATOM 5570 C C . SER A 1 742 ? 2.471 14.852 -16.562 1 43.09 742 SER A C 1
ATOM 5572 O O . SER A 1 742 ? 1.943 15.844 -17.062 1 43.09 742 SER A O 1
ATOM 5574 N N . GLY A 1 743 ? 2.311 13.758 -17.266 1 41.03 743 GLY A N 1
ATOM 5575 C CA . GLY A 1 743 ? 1.644 13.844 -18.547 1 41.03 743 GLY A CA 1
ATOM 5576 C C . GLY A 1 743 ? 0.143 14.031 -18.438 1 41.03 743 GLY A C 1
ATOM 5577 O O . GLY A 1 743 ? -0.398 15.039 -18.906 1 41.03 743 GLY A O 1
ATOM 5578 N N . PRO A 1 744 ? -0.708 13.086 -18.25 1 47.38 744 PRO A N 1
ATOM 5579 C CA . PRO A 1 744 ? -2.168 13.078 -18.359 1 47.38 744 PRO A CA 1
ATOM 5580 C C . PRO A 1 744 ? -2.85 13.992 -17.344 1 47.38 744 PRO A C 1
ATOM 5582 O O . PRO A 1 744 ? -4.078 13.984 -17.234 1 47.38 744 PRO A O 1
ATOM 5585 N N . ARG A 1 745 ? -2.197 14.891 -16.781 1 53.81 745 ARG A N 1
ATOM 5586 C CA . ARG A 1 745 ? -2.684 15.867 -15.82 1 53.81 745 ARG A CA 1
ATOM 5587 C C . ARG A 1 745 ? -3.67 16.828 -16.453 1 53.81 745 ARG A C 1
ATOM 5589 O O . ARG A 1 745 ? -4.547 17.375 -15.781 1 53.81 745 ARG A O 1
ATOM 5596 N N . VAL A 1 746 ? -3.541 16.688 -17.75 1 63.56 746 VAL A N 1
ATOM 5597 C CA . VAL A 1 746 ? -4.332 17.766 -18.344 1 63.56 746 VAL A CA 1
ATOM 5598 C C . VAL A 1 746 ? -5.82 17.453 -18.203 1 63.56 746 VAL A C 1
ATOM 5600 O O . VAL A 1 746 ? -6.617 18.328 -17.859 1 63.56 746 VAL A O 1
ATOM 5603 N N . ASP A 1 747 ? -6.141 16.156 -18.25 1 79.5 747 ASP A N 1
ATOM 5604 C CA . ASP A 1 747 ? -7.559 15.828 -18.125 1 79.5 747 ASP A CA 1
ATOM 5605 C C . ASP A 1 747 ? -8.023 15.953 -16.672 1 79.5 747 ASP A C 1
ATOM 5607 O O . ASP A 1 747 ? -9.078 16.516 -16.406 1 79.5 747 ASP A O 1
ATOM 5611 N N . GLY A 1 748 ? -7.176 15.531 -15.844 1 85.12 748 GLY A N 1
ATOM 5612 C CA . GLY A 1 748 ? -7.504 15.633 -14.43 1 85.12 748 GLY A CA 1
ATOM 5613 C C . GLY A 1 748 ? -7.652 17.062 -13.953 1 85.12 748 GLY A C 1
ATOM 5614 O O . GLY A 1 748 ? -8.555 17.375 -13.172 1 85.12 748 GLY A O 1
ATOM 5615 N N . TYR A 1 749 ? -6.754 17.906 -14.492 1 84.94 749 TYR A N 1
ATOM 5616 C CA . TYR A 1 749 ? -6.789 19.312 -14.141 1 84.94 749 TYR A CA 1
ATOM 5617 C C . TYR A 1 749 ? -8.125 19.953 -14.531 1 84.94 749 TYR A C 1
ATOM 5619 O O . TYR A 1 749 ? -8.742 20.656 -13.734 1 84.94 749 TYR A O 1
ATOM 5627 N N . GLU A 1 750 ? -8.555 19.656 -15.688 1 87.81 750 GLU A N 1
ATOM 5628 C CA . GLU A 1 750 ? -9.805 20.234 -16.188 1 87.81 750 GLU A CA 1
ATOM 5629 C C . GLU A 1 750 ? -11.008 19.703 -15.406 1 87.81 750 GLU A C 1
ATOM 5631 O O . GLU A 1 750 ? -11.945 20.453 -15.141 1 87.81 750 GLU A O 1
ATOM 5636 N N . ILE A 1 751 ? -10.953 18.469 -15.109 1 90.88 751 ILE A N 1
ATOM 5637 C CA . ILE A 1 751 ? -12.031 17.844 -14.352 1 90.88 751 ILE A CA 1
ATOM 5638 C C . ILE A 1 751 ? -12.156 18.516 -12.984 1 90.88 751 ILE A C 1
ATOM 5640 O O . ILE A 1 751 ? -13.25 18.906 -12.578 1 90.88 751 ILE A O 1
ATOM 5644 N N . ARG A 1 752 ? -11.086 18.672 -12.328 1 91 752 ARG A N 1
ATOM 5645 C CA . ARG A 1 752 ? -11.078 19.25 -10.984 1 91 752 ARG A CA 1
ATOM 5646 C C . ARG A 1 752 ? -11.438 20.734 -11.031 1 91 752 ARG A C 1
ATOM 5648 O O . ARG A 1 752 ? -12.148 21.234 -10.156 1 91 752 ARG A O 1
ATOM 5655 N N . SER A 1 753 ? -10.914 21.422 -12.062 1 89.19 753 SER A N 1
ATOM 5656 C CA . SER A 1 753 ? -11.203 22.828 -12.234 1 89.19 753 SER A CA 1
ATOM 5657 C C . SER A 1 753 ? -12.695 23.078 -12.414 1 89.19 753 SER A C 1
ATOM 5659 O O . SER A 1 753 ? -13.266 23.984 -11.812 1 89.19 753 SER A O 1
ATOM 5661 N N . VAL A 1 754 ? -13.328 22.266 -13.219 1 90.62 754 VAL A N 1
ATOM 5662 C CA . VAL A 1 754 ? -14.75 22.453 -13.492 1 90.62 754 VAL A CA 1
ATOM 5663 C C . VAL A 1 754 ? -15.57 22.047 -12.273 1 90.62 754 VAL A C 1
ATOM 5665 O O . VAL A 1 754 ? -16.609 22.641 -11.984 1 90.62 754 VAL A O 1
ATOM 5668 N N . ALA A 1 755 ? -15.133 21.031 -11.555 1 91.75 755 ALA A N 1
ATOM 5669 C CA . ALA A 1 755 ? -15.828 20.625 -10.336 1 91.75 755 ALA A CA 1
ATOM 5670 C C . ALA A 1 755 ? -15.883 21.766 -9.328 1 91.75 755 ALA A C 1
ATOM 5672 O O . ALA A 1 755 ? -16.922 21.984 -8.688 1 91.75 755 ALA A O 1
ATOM 5673 N N . VAL A 1 756 ? -14.812 22.469 -9.148 1 87.62 756 VAL A N 1
ATOM 5674 C CA . VAL A 1 756 ? -14.75 23.625 -8.25 1 87.62 756 VAL A CA 1
ATOM 5675 C C . VAL A 1 756 ? -15.695 24.719 -8.75 1 87.62 756 VAL A C 1
ATOM 5677 O O . VAL A 1 756 ? -16.406 25.328 -7.961 1 87.62 756 VAL A O 1
ATOM 5680 N N . SER A 1 757 ? -15.648 24.891 -10.023 1 87.31 757 SER A N 1
ATOM 5681 C CA . SER A 1 757 ? -16.438 25.969 -10.617 1 87.31 757 SER A CA 1
ATOM 5682 C C . SER A 1 757 ? -17.938 25.75 -10.398 1 87.31 757 SER A C 1
ATOM 5684 O O . SER A 1 757 ? -18.688 26.703 -10.195 1 87.31 757 SER A O 1
ATOM 5686 N N . VAL A 1 758 ? -18.328 24.516 -10.461 1 88.69 758 VAL A N 1
ATOM 5687 C CA . VAL A 1 758 ? -19.766 24.234 -10.32 1 88.69 758 VAL A CA 1
ATOM 5688 C C . VAL A 1 758 ? -20.078 23.875 -8.867 1 88.69 758 VAL A C 1
ATOM 5690 O O . VAL A 1 758 ? -21.203 23.531 -8.539 1 88.69 758 VAL A O 1
ATOM 5693 N N . ASN A 1 759 ? -19.188 23.922 -8.008 1 88.25 759 ASN A N 1
ATOM 5694 C CA . ASN A 1 759 ? -19.297 23.766 -6.562 1 88.25 759 ASN A CA 1
ATOM 5695 C C . ASN A 1 759 ? -19.828 22.391 -6.191 1 88.25 759 ASN A C 1
ATOM 5697 O O . ASN A 1 759 ? -20.812 22.266 -5.461 1 88.25 759 ASN A O 1
ATOM 5701 N N . ILE A 1 760 ? -19.234 21.328 -6.754 1 92.31 760 ILE A N 1
ATOM 5702 C CA . ILE A 1 760 ? -19.562 19.969 -6.336 1 92.31 760 ILE A CA 1
ATOM 5703 C C . ILE A 1 760 ? -18.344 19.344 -5.648 1 92.31 760 ILE A C 1
ATOM 5705 O O . ILE A 1 760 ? -17.203 19.719 -5.926 1 92.31 760 ILE A O 1
ATOM 5709 N N . PRO A 1 761 ? -18.641 18.375 -4.734 1 93.62 761 PRO A N 1
ATOM 5710 C CA . PRO A 1 761 ? -17.531 17.719 -4.047 1 93.62 761 PRO A CA 1
ATOM 5711 C C . PRO A 1 761 ? -16.594 16.984 -5.008 1 93.62 761 PRO A C 1
ATOM 5713 O O . PRO A 1 761 ? -17.062 16.312 -5.926 1 93.62 761 PRO A O 1
ATOM 5716 N N . CYS A 1 762 ? -15.305 17.188 -4.793 1 94.06 762 CYS A N 1
ATOM 5717 C CA . CYS A 1 762 ? -14.266 16.531 -5.582 1 94.06 762 CYS A CA 1
ATOM 5718 C C . CYS A 1 762 ? -13.258 15.836 -4.68 1 94.06 762 CYS A C 1
ATOM 5720 O O . CYS A 1 762 ? -12.469 16.484 -3.988 1 94.06 762 CYS A O 1
ATOM 5722 N N . VAL A 1 763 ? -13.266 14.492 -4.699 1 94.81 763 VAL A N 1
ATOM 5723 C CA . VAL A 1 763 ? -12.383 13.68 -3.867 1 94.81 763 VAL A CA 1
ATOM 5724 C C . VAL A 1 763 ? -11.203 13.18 -4.699 1 94.81 763 VAL A C 1
ATOM 5726 O O . VAL A 1 763 ? -11.391 12.586 -5.758 1 94.81 763 VAL A O 1
ATOM 5729 N N . THR A 1 764 ? -10.008 13.328 -4.199 1 93.31 764 THR A N 1
ATOM 5730 C CA . THR A 1 764 ? -8.852 13.055 -5.047 1 93.31 764 THR A CA 1
ATOM 5731 C C . THR A 1 764 ? -7.996 11.938 -4.453 1 93.31 764 THR A C 1
ATOM 5733 O O . THR A 1 764 ? -6.914 11.641 -4.961 1 93.31 764 THR A O 1
ATOM 5736 N N . THR A 1 765 ? -8.406 11.336 -3.322 1 93.25 765 THR A N 1
ATOM 5737 C CA . THR A 1 765 ? -7.664 10.234 -2.707 1 93.25 765 THR A CA 1
ATOM 5738 C C . THR A 1 765 ? -8.578 9.039 -2.457 1 93.25 765 THR A C 1
ATOM 5740 O O . THR A 1 765 ? -9.805 9.195 -2.385 1 93.25 765 THR A O 1
ATOM 5743 N N . VAL A 1 766 ? -7.984 7.871 -2.35 1 92.69 766 VAL A N 1
ATOM 5744 C CA . VAL A 1 766 ? -8.734 6.648 -2.104 1 92.69 766 VAL A CA 1
ATOM 5745 C C . VAL A 1 766 ? -9.398 6.715 -0.731 1 92.69 766 VAL A C 1
ATOM 5747 O O . VAL A 1 766 ? -10.594 6.438 -0.599 1 92.69 766 VAL A O 1
ATOM 5750 N N . GLN A 1 767 ? -8.656 7.109 0.236 1 93.12 767 GLN A N 1
ATOM 5751 C CA . GLN A 1 767 ? -9.172 7.141 1.599 1 93.12 767 GLN A CA 1
ATOM 5752 C C . GLN A 1 767 ? -10.234 8.227 1.761 1 93.12 767 GLN A C 1
ATOM 5754 O O . GLN A 1 767 ? -11.188 8.062 2.527 1 93.12 767 GLN A O 1
ATOM 5759 N N . GLY A 1 768 ? -9.969 9.352 1.068 1 94.56 768 GLY A N 1
ATOM 5760 C CA . GLY A 1 768 ? -11.016 10.359 1.041 1 94.56 768 GLY A CA 1
ATOM 5761 C C . GLY A 1 768 ? -12.312 9.852 0.445 1 94.56 768 GLY A C 1
ATOM 5762 O O . GLY A 1 768 ? -13.398 10.195 0.917 1 94.56 768 GLY A O 1
ATOM 5763 N N . ALA A 1 769 ? -12.211 9.031 -0.614 1 95.62 769 ALA A N 1
ATOM 5764 C CA . ALA A 1 769 ? -13.391 8.453 -1.249 1 95.62 769 ALA A CA 1
ATOM 5765 C C . ALA A 1 769 ? -14.117 7.5 -0.299 1 95.62 769 ALA A C 1
ATOM 5767 O O . ALA A 1 769 ? -15.344 7.504 -0.23 1 95.62 769 ALA A O 1
ATOM 5768 N N . LEU A 1 770 ? -13.375 6.672 0.404 1 94.38 770 LEU A N 1
ATOM 5769 C CA . LEU A 1 770 ? -13.969 5.766 1.386 1 94.38 770 LEU A CA 1
ATOM 5770 C C . LEU A 1 770 ? -14.711 6.547 2.467 1 94.38 770 LEU A C 1
ATOM 5772 O O . LEU A 1 770 ? -15.836 6.195 2.826 1 94.38 770 LEU A O 1
ATOM 5776 N N . ALA A 1 771 ? -14.062 7.594 2.951 1 96 771 ALA A N 1
ATOM 5777 C CA . ALA A 1 771 ? -14.688 8.43 3.973 1 96 771 ALA A CA 1
ATOM 5778 C C . ALA A 1 771 ? -15.961 9.086 3.445 1 96 771 ALA A C 1
ATOM 5780 O O . ALA A 1 771 ? -16.969 9.141 4.148 1 96 771 ALA A O 1
ATOM 5781 N N . ALA A 1 772 ? -15.883 9.547 2.217 1 96.69 772 ALA A N 1
ATOM 5782 C CA . ALA A 1 772 ? -17.047 10.188 1.608 1 96.69 772 ALA A CA 1
ATOM 5783 C C . ALA A 1 772 ? -18.219 9.211 1.504 1 96.69 772 ALA A C 1
ATOM 5785 O O . ALA A 1 772 ? -19.359 9.586 1.777 1 96.69 772 ALA A O 1
ATOM 5786 N N . VAL A 1 773 ? -17.938 7.996 1.076 1 95.88 773 VAL A N 1
ATOM 5787 C CA . VAL A 1 773 ? -18.984 7.004 0.925 1 95.88 773 VAL A CA 1
ATOM 5788 C C . VAL A 1 773 ? -19.594 6.676 2.291 1 95.88 773 VAL A C 1
ATOM 5790 O O . VAL A 1 773 ? -20.812 6.547 2.426 1 95.88 773 VAL A O 1
ATOM 5793 N N . GLN A 1 774 ? -18.766 6.547 3.318 1 93.88 774 GLN A N 1
ATOM 5794 C CA . GLN A 1 774 ? -19.266 6.324 4.672 1 93.88 774 GLN A CA 1
ATOM 5795 C C . GLN A 1 774 ? -20.125 7.492 5.133 1 93.88 774 GLN A C 1
ATOM 5797 O O . GLN A 1 774 ? -21.156 7.289 5.789 1 93.88 774 GLN A O 1
ATOM 5802 N N . GLY A 1 775 ? -19.656 8.727 4.812 1 94.5 775 GLY A N 1
ATOM 5803 C CA . GLY A 1 775 ? -20.438 9.898 5.145 1 94.5 775 GLY A CA 1
ATOM 5804 C C . GLY A 1 775 ? -21.781 9.938 4.438 1 94.5 775 GLY A C 1
ATOM 5805 O O . GLY A 1 775 ? -22.797 10.305 5.035 1 94.5 775 GLY A O 1
ATOM 5806 N N . ILE A 1 776 ? -21.75 9.539 3.162 1 94.94 776 ILE A N 1
ATOM 5807 C CA . ILE A 1 776 ? -22.984 9.508 2.363 1 94.94 776 ILE A CA 1
ATOM 5808 C C . ILE A 1 776 ? -23.953 8.492 2.963 1 94.94 776 ILE A C 1
ATOM 5810 O O . ILE A 1 776 ? -25.141 8.789 3.115 1 94.94 776 ILE A O 1
ATOM 5814 N N . GLU A 1 777 ? -23.453 7.379 3.338 1 91.69 777 GLU A N 1
ATOM 5815 C CA . GLU A 1 777 ? -24.297 6.352 3.959 1 91.69 777 GLU A CA 1
ATOM 5816 C C . GLU A 1 777 ? -24.906 6.855 5.258 1 91.69 777 GLU A C 1
ATOM 5818 O O . GLU A 1 777 ? -26.094 6.633 5.512 1 91.69 777 GLU A O 1
ATOM 5823 N N . ALA A 1 778 ? -24.094 7.449 6.047 1 89.56 778 ALA A N 1
ATOM 5824 C CA . ALA A 1 778 ? -24.562 7.992 7.316 1 89.56 778 ALA A CA 1
ATOM 5825 C C . ALA A 1 778 ? -25.625 9.07 7.082 1 89.56 778 ALA A C 1
ATOM 5827 O O . ALA A 1 778 ? -26.609 9.148 7.824 1 89.56 778 ALA A O 1
ATOM 5828 N N . GLY A 1 779 ? -25.344 9.883 6.094 1 86.5 779 GLY A N 1
ATOM 5829 C CA . GLY A 1 779 ? -26.312 10.914 5.746 1 86.5 779 GLY A CA 1
ATOM 5830 C C . GLY A 1 779 ? -27.656 10.352 5.301 1 86.5 779 GLY A C 1
ATOM 5831 O O . GLY A 1 779 ? -28.703 10.859 5.695 1 86.5 779 GLY A O 1
ATOM 5832 N N . ILE A 1 780 ? -27.547 9.336 4.477 1 86.94 780 ILE A N 1
ATOM 5833 C CA . ILE A 1 780 ? -28.75 8.719 3.945 1 86.94 780 ILE A CA 1
ATOM 5834 C C . ILE A 1 780 ? -29.531 8.039 5.074 1 86.94 780 ILE A C 1
ATOM 5836 O O . ILE A 1 780 ? -30.766 8.086 5.105 1 86.94 780 ILE A O 1
ATOM 5840 N N . ARG A 1 781 ? -28.812 7.488 6.066 1 80.62 781 ARG A N 1
ATOM 5841 C CA . ARG A 1 781 ? -29.438 6.805 7.195 1 80.62 781 ARG A CA 1
ATOM 5842 C C . ARG A 1 781 ? -30.047 7.805 8.164 1 80.62 781 ARG A C 1
ATOM 5844 O O . ARG A 1 781 ? -30.906 7.441 8.984 1 80.62 781 ARG A O 1
ATOM 5851 N N . GLY A 1 782 ? -29.719 9.055 8.094 1 73.06 782 GLY A N 1
ATOM 5852 C CA . GLY A 1 782 ? -30.266 10.078 8.969 1 73.06 782 GLY A CA 1
ATOM 5853 C C . GLY A 1 782 ? -29.703 10.016 10.383 1 73.06 782 GLY A C 1
ATOM 5854 O O . GLY A 1 782 ? -30.344 10.445 11.336 1 73.06 782 GLY A O 1
ATOM 5855 N N . ASP A 1 783 ? -28.594 9.461 10.508 1 65.06 783 ASP A N 1
ATOM 5856 C CA . ASP A 1 783 ? -27.969 9.211 11.797 1 65.06 783 ASP A CA 1
ATOM 5857 C C . ASP A 1 783 ? -27.219 10.445 12.297 1 65.06 783 ASP A C 1
ATOM 5859 O O . ASP A 1 783 ? -26.453 10.367 13.266 1 65.06 783 ASP A O 1
ATOM 5863 N N . ILE A 1 784 ? -27.531 11.672 11.867 1 75.44 784 ILE A N 1
ATOM 5864 C CA . ILE A 1 784 ? -26.719 12.828 12.25 1 75.44 784 ILE A CA 1
ATOM 5865 C C . ILE A 1 784 ? -27.469 13.656 13.289 1 75.44 784 ILE A C 1
ATOM 5867 O O . ILE A 1 784 ? -28.578 14.125 13.039 1 75.44 784 ILE A O 1
ATOM 5871 N N . GLY A 1 785 ? -26.891 13.68 14.531 1 71.38 785 GLY A N 1
ATOM 5872 C CA . GLY A 1 785 ? -27.5 14.43 15.617 1 71.38 785 GLY A CA 1
ATOM 5873 C C . GLY A 1 785 ? -26.672 15.633 16.031 1 71.38 785 GLY A C 1
ATOM 5874 O O . GLY A 1 785 ? -25.578 15.859 15.508 1 71.38 785 GLY A O 1
ATOM 5875 N N . VAL A 1 786 ? -27.297 16.531 16.828 1 79.38 786 VAL A N 1
ATOM 5876 C CA . VAL A 1 786 ? -26.594 17.703 17.375 1 79.38 786 VAL A CA 1
ATOM 5877 C C . VAL A 1 786 ? -26.406 17.516 18.875 1 79.38 786 VAL A C 1
ATOM 5879 O O . VAL A 1 786 ? -27.297 17.016 19.562 1 79.38 786 VAL A O 1
ATOM 5882 N N . ARG A 1 787 ? -25.25 17.766 19.297 1 79.44 787 ARG A N 1
ATOM 5883 C CA . ARG A 1 787 ? -24.922 17.719 20.719 1 79.44 787 ARG A CA 1
ATOM 5884 C C . ARG A 1 787 ? -24.031 18.891 21.109 1 79.44 787 ARG A C 1
ATOM 5886 O O . ARG A 1 787 ? -23.141 19.281 20.359 1 79.44 787 ARG A O 1
ATOM 5893 N N . SER A 1 788 ? -24.344 19.469 22.281 1 84.69 788 SER A N 1
ATOM 5894 C CA . SER A 1 788 ? -23.469 20.531 22.75 1 84.69 788 SER A CA 1
ATOM 5895 C C . SER A 1 788 ? -22.109 20 23.172 1 84.69 788 SER A C 1
ATOM 5897 O O . SER A 1 788 ? -22 18.844 23.594 1 84.69 788 SER A O 1
ATOM 5899 N N . LEU A 1 789 ? -21.125 20.797 23.047 1 87.31 789 LEU A N 1
ATOM 5900 C CA . LEU A 1 789 ? -19.766 20.422 23.438 1 87.31 789 LEU A CA 1
ATOM 5901 C C . LEU A 1 789 ? -19.703 20.125 24.938 1 87.31 789 LEU A C 1
ATOM 5903 O O . LEU A 1 789 ? -18.953 19.234 25.375 1 87.31 789 LEU A O 1
ATOM 5907 N N . GLN A 1 790 ? -20.469 20.859 25.688 1 82.62 790 GLN A N 1
ATOM 5908 C CA . GLN A 1 790 ? -20.5 20.672 27.125 1 82.62 790 GLN A CA 1
ATOM 5909 C C . GLN A 1 790 ? -21.047 19.297 27.5 1 82.62 790 GLN A C 1
ATOM 5911 O O . GLN A 1 790 ? -20.516 18.625 28.391 1 82.62 790 GLN A O 1
ATOM 5916 N N . GLU A 1 791 ? -22.031 18.953 26.766 1 78.5 791 GLU A N 1
ATOM 5917 C CA . GLU A 1 791 ? -22.609 17.625 27 1 78.5 791 GLU A CA 1
ATOM 5918 C C . GLU A 1 791 ? -21.641 16.516 26.609 1 78.5 791 GLU A C 1
ATOM 5920 O O . GLU A 1 791 ? -21.531 15.5 27.281 1 78.5 791 GLU A O 1
ATOM 5925 N N . LEU A 1 792 ? -21.016 16.797 25.562 1 83.25 792 LEU A N 1
ATOM 5926 C CA . LEU A 1 792 ? -20.016 15.836 25.094 1 83.25 792 LEU A CA 1
ATOM 5927 C C . LEU A 1 792 ? -18.891 15.68 26.125 1 83.25 792 LEU A C 1
ATOM 5929 O O . LEU A 1 792 ? -18.469 14.562 26.422 1 83.25 792 LEU A O 1
ATOM 5933 N N . HIS A 1 793 ? -18.406 16.766 26.641 1 85.06 793 HIS A N 1
ATOM 5934 C CA . HIS A 1 793 ? -17.312 16.75 27.594 1 85.06 793 HIS A CA 1
ATOM 5935 C C . HIS A 1 793 ? -17.703 16.047 28.891 1 85.06 793 HIS A C 1
ATOM 5937 O O . HIS A 1 793 ? -16.906 15.32 29.484 1 85.06 793 HIS A O 1
ATOM 5943 N N . ARG A 1 794 ? -18.953 16.234 29.281 1 76 794 ARG A N 1
ATOM 5944 C CA . ARG A 1 794 ? -19.453 15.555 30.469 1 76 794 ARG A CA 1
ATOM 5945 C C . ARG A 1 794 ? -19.5 14.047 30.266 1 76 794 ARG A C 1
ATOM 5947 O O . ARG A 1 794 ? -19.188 13.281 31.188 1 76 794 ARG A O 1
ATOM 5954 N N . ALA A 1 795 ? -19.875 13.727 29.109 1 74.44 795 ALA A N 1
ATOM 5955 C CA . ALA A 1 795 ? -19.938 12.305 28.781 1 74.44 795 ALA A CA 1
ATOM 5956 C C . ALA A 1 795 ? -18.547 11.672 28.781 1 74.44 795 ALA A C 1
ATOM 5958 O O . ALA A 1 795 ? -18.391 10.531 29.234 1 74.44 795 ALA A O 1
ATOM 5959 N N . ILE A 1 796 ? -17.609 12.336 28.297 1 76.62 796 ILE A N 1
ATOM 5960 C CA . ILE A 1 796 ? -16.234 11.836 28.234 1 76.62 796 ILE A CA 1
ATOM 5961 C C . ILE A 1 796 ? -15.664 11.719 29.641 1 76.62 796 ILE A C 1
ATOM 5963 O O . ILE A 1 796 ? -14.992 10.734 29.969 1 76.62 796 ILE A O 1
ATOM 5967 N N . GLU A 1 797 ? -15.922 12.672 30.469 1 69.25 797 GLU A N 1
ATOM 5968 C CA . GLU A 1 797 ? -15.422 12.688 31.844 1 69.25 797 GLU A CA 1
ATOM 5969 C C . GLU A 1 797 ? -16.047 11.57 32.656 1 69.25 797 GLU A C 1
ATOM 5971 O O . GLU A 1 797 ? -15.383 10.953 33.5 1 69.25 797 GLU A O 1
ATOM 5976 N N . GLN A 1 798 ? -17.328 11.305 32.438 1 55.81 798 GLN A N 1
ATOM 5977 C CA . GLN A 1 798 ? -18.047 10.273 33.188 1 55.81 798 GLN A CA 1
ATOM 5978 C C . GLN A 1 798 ? -17.531 8.883 32.812 1 55.81 798 GLN A C 1
ATOM 5980 O O . GLN A 1 798 ? -17.469 7.988 33.656 1 55.81 798 GLN A O 1
ATOM 5985 N N . GLN A 1 799 ? -17.219 8.711 31.562 1 52.62 799 GLN A N 1
ATOM 5986 C CA . GLN A 1 799 ? -16.688 7.426 31.109 1 52.62 799 GLN A CA 1
ATOM 5987 C C . GLN A 1 799 ? -15.297 7.172 31.672 1 52.62 799 GLN A C 1
ATOM 5989 O O . GLN A 1 799 ? -14.938 6.031 31.969 1 52.62 799 GLN A O 1
ATOM 5994 N N . SER A 1 800 ? -14.562 8.195 31.828 1 46.88 800 SER A N 1
ATOM 5995 C CA . SER A 1 800 ? -13.227 8.055 32.406 1 46.88 800 SER A CA 1
ATOM 5996 C C . SER A 1 800 ? -13.305 7.781 33.906 1 46.88 800 SER A C 1
ATOM 5998 O O . SER A 1 800 ? -12.43 7.117 34.469 1 46.88 800 SER A O 1
ATOM 6000 N N . ALA A 1 801 ? -14.406 8.305 34.688 1 39.47 801 ALA A N 1
ATOM 6001 C CA . ALA A 1 801 ? -14.578 8.102 36.125 1 39.47 801 ALA A CA 1
ATOM 6002 C C . ALA A 1 801 ? -15.141 6.719 36.406 1 39.47 801 ALA A C 1
ATOM 6004 O O . ALA A 1 801 ? -15.148 6.277 37.562 1 39.47 801 ALA A O 1
ATOM 6005 N N . ALA A 1 802 ? -15.977 6.098 35.594 1 34.56 802 ALA A N 1
ATOM 6006 C CA . ALA A 1 802 ? -16.703 4.871 35.906 1 34.56 802 ALA A CA 1
ATOM 6007 C C . ALA A 1 802 ? -15.742 3.699 36.094 1 34.56 802 ALA A C 1
ATOM 6009 O O . ALA A 1 802 ? -16.172 2.564 36.312 1 34.56 802 ALA A O 1
ATOM 6010 N N . ASP A 1 803 ? -14.523 3.691 35.812 1 32.06 803 ASP A N 1
ATOM 6011 C CA . ASP A 1 803 ? -13.75 2.488 36.094 1 32.06 803 ASP A CA 1
ATOM 6012 C C . ASP A 1 803 ? -13.648 2.258 37.625 1 32.06 803 ASP A C 1
ATOM 6014 O O . ASP A 1 803 ? -12.812 1.479 38.062 1 32.06 803 ASP A O 1
ATOM 6018 N N . GLY A 1 804 ? -14.211 3.164 38.531 1 27.2 804 GLY A N 1
ATOM 6019 C CA . GLY A 1 804 ? -14.25 2.727 39.906 1 27.2 804 GLY A CA 1
ATOM 6020 C C . GLY A 1 804 ? -15.297 1.663 40.188 1 27.2 804 GLY A C 1
ATOM 6021 O O . GLY A 1 804 ? -16.141 1.389 39.312 1 27.2 804 GLY A O 1
ATOM 6022 N N . GLY A 1 805 ? -15.297 0.904 41.5 1 25.64 805 GLY A N 1
ATOM 6023 C CA . GLY A 1 805 ? -16.031 -0.244 42 1 25.64 805 GLY A CA 1
ATOM 6024 C C . GLY A 1 805 ? -17.531 -0.106 41.875 1 25.64 805 GLY A C 1
ATOM 6025 O O . GLY A 1 805 ? -18.047 0.994 41.656 1 25.64 805 GLY A O 1
ATOM 6026 N N . PRO A 1 806 ? -18.391 -1.194 41.844 1 25.86 806 PRO A N 1
ATOM 6027 C CA . PRO A 1 806 ? -19.812 -1.462 41.688 1 25.86 806 PRO A CA 1
ATOM 6028 C C . PRO A 1 806 ? -20.688 -0.618 42.594 1 25.86 806 PRO A C 1
ATOM 6030 O O . PRO A 1 806 ? -21.922 -0.665 42.5 1 25.86 806 PRO A O 1
ATOM 6033 N N . GLY A 1 807 ? -20.156 -0.101 43.781 1 22.06 807 GLY A N 1
ATOM 6034 C CA . GLY A 1 807 ? -21.109 0.232 44.844 1 22.06 807 GLY A CA 1
ATOM 6035 C C . GLY A 1 807 ? -21.938 1.451 44.5 1 22.06 807 GLY A C 1
ATOM 6036 O O . GLY A 1 807 ? -23.156 1.449 44.719 1 22.06 807 GLY A O 1
ATOM 6037 N N . ASP A 1 808 ? -21.328 2.641 44.25 1 22.39 808 ASP A N 1
ATOM 6038 C CA . ASP A 1 808 ? -22.031 3.879 44.562 1 22.39 808 ASP A CA 1
ATOM 6039 C C . ASP A 1 808 ? -22.953 4.277 43.406 1 22.39 808 ASP A C 1
ATOM 6041 O O . ASP A 1 808 ? -23.531 5.367 43.438 1 22.39 808 ASP A O 1
ATOM 6045 N N . ARG A 1 809 ? -23.078 3.629 42.344 1 23.72 809 ARG A N 1
ATOM 6046 C CA . ARG A 1 809 ? -23.828 4.246 41.281 1 23.72 809 ARG A CA 1
ATOM 6047 C C . ARG A 1 809 ? -25.312 4.25 41.562 1 23.72 809 ARG A C 1
ATOM 6049 O O . ARG A 1 809 ? -26.125 4.637 40.719 1 23.72 809 ARG A O 1
ATOM 6056 N N . ILE A 1 810 ? -25.859 3.627 42.625 1 22.08 810 ILE A N 1
ATOM 6057 C CA . ILE A 1 810 ? -27.312 3.707 42.656 1 22.08 810 ILE A CA 1
ATOM 6058 C C . ILE A 1 810 ? -27.75 5.145 42.938 1 22.08 810 ILE A C 1
ATOM 6060 O O . ILE A 1 810 ? -28.734 5.629 42.375 1 22.08 810 ILE A O 1
ATOM 6064 N N . ARG A 1 811 ? -26.984 5.781 43.844 1 20.44 811 ARG A N 1
ATOM 6065 C CA . ARG A 1 811 ? -27.594 6.945 44.469 1 20.44 811 ARG A CA 1
ATOM 6066 C C . ARG A 1 811 ? -27.594 8.141 43.531 1 20.44 811 ARG A C 1
ATOM 6068 O O . ARG A 1 811 ? -28.562 8.898 43.5 1 20.44 811 ARG A O 1
ATOM 6075 N N . ARG A 1 812 ? -26.359 8.375 42.938 1 26.23 812 ARG A N 1
ATOM 6076 C CA . ARG A 1 812 ? -26.328 9.75 42.438 1 26.23 812 ARG A CA 1
ATOM 6077 C C . ARG A 1 812 ? -27.109 9.883 41.125 1 26.23 812 ARG A C 1
ATOM 6079 O O . ARG A 1 812 ? -27.156 10.953 40.531 1 26.23 812 ARG A O 1
ATOM 6086 N N . THR A 1 813 ? -27.359 8.742 40.5 1 22.5 813 THR A N 1
ATOM 6087 C CA . THR A 1 813 ? -28.141 8.844 39.281 1 22.5 813 THR A CA 1
ATOM 6088 C C . THR A 1 813 ? -29.469 9.547 39.531 1 22.5 813 THR A C 1
ATOM 6090 O O . THR A 1 813 ? -30.25 9.766 38.594 1 22.5 813 THR A O 1
ATOM 6093 N N . LEU A 1 814 ? -29.875 9.648 40.844 1 21.8 814 LEU A N 1
ATOM 6094 C CA . LEU A 1 814 ? -31.234 10.164 41.031 1 21.8 814 LEU A CA 1
ATOM 6095 C C . LEU A 1 814 ? -31.312 11.633 40.656 1 21.8 814 LEU A C 1
ATOM 6097 O O . LEU A 1 814 ? -32.406 12.18 40.5 1 21.8 814 LEU A O 1
ATOM 6101 N N . GLY A 1 815 ? -30.25 12.508 41 1 20.73 815 GLY A N 1
ATOM 6102 C CA . GLY A 1 815 ? -30.672 13.898 40.938 1 20.73 815 GLY A CA 1
ATOM 6103 C C . GLY A 1 815 ? -30.828 14.414 39.531 1 20.73 815 GLY A C 1
ATOM 6104 O O . GLY A 1 815 ? -31.781 15.117 39.219 1 20.73 815 GLY A O 1
ATOM 6105 N N . ARG A 1 816 ? -29.719 14.695 38.719 1 23.2 816 ARG A N 1
ATOM 6106 C CA . ARG A 1 816 ? -29.906 15.781 37.781 1 23.2 816 ARG A CA 1
ATOM 6107 C C . ARG A 1 816 ? -30.719 15.32 36.562 1 23.2 816 ARG A C 1
ATOM 6109 O O . ARG A 1 816 ? -30.828 14.117 36.312 1 23.2 816 ARG A O 1
ATOM 6116 N N . GLY A 1 817 ? -31.125 16.266 35.531 1 20.08 817 GLY A N 1
ATOM 6117 C CA . GLY A 1 817 ? -32.156 16.375 34.531 1 20.08 817 GLY A CA 1
ATOM 6118 C C . GLY A 1 817 ? -32.094 15.297 33.469 1 20.08 817 GLY A C 1
ATOM 6119 O O . GLY A 1 817 ? -31.141 14.516 33.438 1 20.08 817 GLY A O 1
ATOM 6120 N N . GLN A 1 818 ? -32.875 15.438 32.312 1 21.66 818 GLN A N 1
ATOM 6121 C CA . GLN A 1 818 ? -33.75 14.812 31.359 1 21.66 818 GLN A CA 1
ATOM 6122 C C . GLN A 1 818 ? -32.969 14.172 30.219 1 21.66 818 GLN A C 1
ATOM 6124 O O . GLN A 1 818 ? -33.406 14.172 29.062 1 21.66 818 GLN A O 1
ATOM 6129 N N . GLY A 1 819 ? -31.672 13.836 30.328 1 19.97 819 GLY A N 1
ATOM 6130 C CA . GLY A 1 819 ? -31.125 13.641 28.984 1 19.97 819 GLY A CA 1
ATOM 6131 C C . GLY A 1 819 ? -31.734 12.461 28.266 1 19.97 819 GLY A C 1
ATOM 6132 O O . GLY A 1 819 ? -32.344 11.586 28.891 1 19.97 819 GLY A O 1
ATOM 6133 N N . THR A 1 820 ? -31.875 12.562 26.859 1 21.11 820 THR A N 1
ATOM 6134 C CA . THR A 1 820 ? -32.562 11.844 25.781 1 21.11 820 THR A CA 1
ATOM 6135 C C . THR A 1 820 ? -32.062 10.398 25.703 1 21.11 820 THR A C 1
ATOM 6137 O O . THR A 1 820 ? -30.875 10.125 25.812 1 21.11 820 THR A O 1
ATOM 6140 N N . PRO A 1 821 ? -32.906 9.422 26.031 1 22.11 821 PRO A N 1
ATOM 6141 C CA . PRO A 1 821 ? -32.688 7.973 26.062 1 22.11 821 PRO A CA 1
ATOM 6142 C C . PRO A 1 821 ? -32.156 7.43 24.734 1 22.11 821 PRO A C 1
ATOM 6144 O O . PRO A 1 821 ? -32.75 7.652 23.688 1 22.11 821 PRO A O 1
ATOM 6147 N N . ARG A 1 822 ? -30.891 7.422 24.578 1 21.17 822 ARG A N 1
ATOM 6148 C CA . ARG A 1 822 ? -30.297 6.965 23.328 1 21.17 822 ARG A CA 1
ATOM 6149 C C . ARG A 1 822 ? -30.797 5.574 22.953 1 21.17 822 ARG A C 1
ATOM 6151 O O . ARG A 1 822 ? -31.188 4.801 23.828 1 21.17 822 ARG A O 1
ATOM 6158 N N . ALA A 1 823 ? -30.969 5.293 21.609 1 21.17 823 ALA A N 1
ATOM 6159 C CA . ALA A 1 823 ? -31.484 4.281 20.688 1 21.17 823 ALA A CA 1
ATOM 6160 C C . ALA A 1 823 ? -30.828 2.924 20.953 1 21.17 823 ALA A C 1
ATOM 6162 O O . ALA A 1 823 ? -31.188 1.928 20.312 1 21.17 823 ALA A O 1
ATOM 6163 N N . ALA A 1 824 ? -29.953 2.908 21.891 1 21.06 824 ALA A N 1
ATOM 6164 C CA . ALA A 1 824 ? -29.141 1.699 21.859 1 21.06 824 ALA A CA 1
ATOM 6165 C C . ALA A 1 824 ? -29.969 0.471 22.25 1 21.06 824 ALA A C 1
ATOM 6167 O O . ALA A 1 824 ? -29.422 -0.638 22.328 1 21.06 824 ALA A O 1
ATOM 6168 N N . VAL A 1 825 ? -31.031 0.739 22.875 1 21.17 825 VAL A N 1
ATOM 6169 C CA . VAL A 1 825 ? -31.578 -0.434 23.547 1 21.17 825 VAL A CA 1
ATOM 6170 C C . VAL A 1 825 ? -32.094 -1.429 22.516 1 21.17 825 VAL A C 1
ATOM 6172 O O . VAL A 1 825 ? -32.625 -2.484 22.875 1 21.17 825 VAL A O 1
ATOM 6175 N N . PHE A 1 826 ? -32.375 -0.919 21.328 1 22.33 826 PHE A N 1
ATOM 6176 C CA . PHE A 1 826 ? -33.156 -1.832 20.484 1 22.33 826 PHE A CA 1
ATOM 6177 C C . PHE A 1 826 ? -32.281 -2.961 19.969 1 22.33 826 PHE A C 1
ATOM 6179 O O . PHE A 1 826 ? -31.594 -2.807 18.938 1 22.33 826 PHE A O 1
ATOM 6186 N N . GLY A 1 827 ? -31.453 -3.516 20.766 1 20.86 827 GLY A N 1
ATOM 6187 C CA . GLY A 1 827 ? -30.672 -4.66 20.344 1 20.86 827 GLY A CA 1
ATOM 6188 C C . GLY A 1 827 ? -31.484 -5.727 19.656 1 20.86 827 GLY A C 1
ATOM 6189 O O . GLY A 1 827 ? -32.656 -5.938 19.984 1 20.86 827 GLY A O 1
ATOM 6190 N N . ASP A 1 828 ? -31.109 -5.965 18.438 1 21.72 828 ASP A N 1
ATOM 6191 C CA . ASP A 1 828 ? -31.703 -6.738 17.359 1 21.72 828 ASP A CA 1
ATOM 6192 C C . ASP A 1 828 ? -32 -8.164 17.797 1 21.72 828 ASP A C 1
ATOM 6194 O O . ASP A 1 828 ? -31.141 -9.039 17.734 1 21.72 828 ASP A O 1
ATOM 6198 N N . ARG A 1 829 ? -32.625 -8.352 18.969 1 24.05 829 ARG A N 1
ATOM 6199 C CA . ARG A 1 829 ? -32.938 -9.703 19.438 1 24.05 829 ARG A CA 1
ATOM 6200 C C . ARG A 1 829 ? -33.719 -10.477 18.375 1 24.05 829 ARG A C 1
ATOM 6202 O O . ARG A 1 829 ? -34.406 -9.875 17.547 1 24.05 829 ARG A O 1
ATOM 6209 N N . SER A 1 830 ? -33.25 -11.773 18.125 1 21.14 830 SER A N 1
ATOM 6210 C CA . SER A 1 830 ? -33.75 -12.82 17.25 1 21.14 830 SER A CA 1
ATOM 6211 C C . SER A 1 830 ? -35.281 -12.992 17.406 1 21.14 830 SER A C 1
ATOM 6213 O O . SER A 1 830 ? -35.812 -12.789 18.484 1 21.14 830 SER A O 1
ATOM 6215 N N . PRO A 1 831 ? -36 -12.789 16.312 1 22.36 831 PRO A N 1
ATOM 6216 C CA . PRO A 1 831 ? -37.438 -13.023 16.469 1 22.36 831 PRO A CA 1
ATOM 6217 C C . PRO A 1 831 ? -37.75 -14.336 17.188 1 22.36 831 PRO A C 1
ATOM 6219 O O . PRO A 1 831 ? -37 -15.312 17.047 1 22.36 831 PRO A O 1
ATOM 6222 N N . PRO A 1 832 ? -38.219 -14.32 18.391 1 23.03 832 PRO A N 1
ATOM 6223 C CA . PRO A 1 832 ? -38.562 -15.539 19.109 1 23.03 832 PRO A CA 1
ATOM 6224 C C . PRO A 1 832 ? -39.219 -16.578 18.203 1 23.03 832 PRO A C 1
ATOM 6226 O O . PRO A 1 832 ? -39.812 -16.234 17.172 1 23.03 832 PRO A O 1
ATOM 6229 N N . ARG A 1 833 ? -38.656 -17.828 18.281 1 24.78 833 ARG A N 1
ATOM 6230 C CA . ARG A 1 833 ? -39.312 -19.016 17.766 1 24.78 833 ARG A CA 1
ATOM 6231 C C . ARG A 1 833 ? -40.781 -19.062 18.156 1 24.78 833 ARG A C 1
ATOM 6233 O O . ARG A 1 833 ? -41.125 -18.938 19.328 1 24.78 833 ARG A O 1
ATOM 6240 N N . VAL A 1 834 ? -41.625 -18.453 17.312 1 21.78 834 VAL A N 1
ATOM 6241 C CA . VAL A 1 834 ? -43.062 -18.547 17.469 1 21.78 834 VAL A CA 1
ATOM 6242 C C . VAL A 1 834 ? -43.469 -20 17.734 1 21.78 834 VAL A C 1
ATOM 6244 O O . VAL A 1 834 ? -43.312 -20.859 16.859 1 21.78 834 VAL A O 1
ATOM 6247 N N . THR A 1 835 ? -42.938 -20.609 18.922 1 21.61 835 THR A N 1
ATOM 6248 C CA . THR A 1 835 ? -43.5 -21.875 19.359 1 21.61 835 THR A CA 1
ATOM 6249 C C . THR A 1 835 ? -45.031 -21.812 19.391 1 21.61 835 THR A C 1
ATOM 6251 O O . THR A 1 835 ? -45.594 -20.719 19.547 1 21.61 835 THR A O 1
ATOM 6254 N N . SER A 1 836 ? -45.719 -22.734 18.734 1 23.17 836 SER A N 1
ATOM 6255 C CA . SER A 1 836 ? -47.156 -23.016 18.625 1 23.17 836 SER A CA 1
ATOM 6256 C C . SER A 1 836 ? -47.844 -22.906 19.969 1 23.17 836 SER A C 1
ATOM 6258 O O . SER A 1 836 ? -49.062 -22.734 20.047 1 23.17 836 SER A O 1
ATOM 6260 N N . GLY A 1 837 ? -47.125 -23.109 21.109 1 22.92 837 GLY A N 1
ATOM 6261 C CA . GLY A 1 837 ? -47.938 -23.25 22.312 1 22.92 837 GLY A CA 1
ATOM 6262 C C . GLY A 1 837 ? -48.531 -21.922 22.797 1 22.92 837 GLY A C 1
ATOM 6263 O O . GLY A 1 837 ? -48.969 -21.812 23.938 1 22.92 837 GLY A O 1
ATOM 6264 N N . LEU A 1 838 ? -48.25 -20.828 22.219 1 22.5 838 LEU A N 1
ATOM 6265 C CA . LEU A 1 838 ? -48.938 -19.719 22.875 1 22.5 838 LEU A CA 1
ATOM 6266 C C . LEU A 1 838 ? -50.438 -19.828 22.703 1 22.5 838 LEU A C 1
ATOM 6268 O O . LEU A 1 838 ? -51 -19.406 21.688 1 22.5 838 LEU A O 1
ATOM 6272 N N . GLY A 1 839 ? -51 -21.062 22.906 1 22.56 839 GLY A N 1
ATOM 6273 C CA . GLY A 1 839 ? -52.438 -21.094 23.078 1 22.56 839 GLY A CA 1
ATOM 6274 C C . GLY A 1 839 ? -52.969 -19.906 23.859 1 22.56 839 GLY A C 1
ATOM 6275 O O . GLY A 1 839 ? -53.5 -18.969 23.266 1 22.56 839 GLY A O 1
ATOM 6276 N N . SER A 1 840 ? -53.5 -20.141 25.062 1 21.44 840 SER A N 1
ATOM 6277 C CA . SER A 1 840 ? -54.531 -19.438 25.797 1 21.44 840 SER A CA 1
ATOM 6278 C C . SER A 1 840 ? -54.031 -18.109 26.359 1 21.44 840 SER A C 1
ATOM 6280 O O . SER A 1 840 ? -54.781 -17.281 26.844 1 21.44 840 SER A O 1
ATOM 6282 N N . ALA A 1 841 ? -52.688 -17.969 26.766 1 21.41 841 ALA A N 1
ATOM 6283 C CA . ALA A 1 841 ? -52.656 -16.953 27.797 1 21.41 841 ALA A CA 1
ATOM 6284 C C . ALA A 1 841 ? -52.781 -15.555 27.188 1 21.41 841 ALA A C 1
ATOM 6286 O O . ALA A 1 841 ? -52.5 -15.359 26 1 21.41 841 ALA A O 1
ATOM 6287 N N . GLY A 1 842 ? -53.094 -14.398 27.969 1 22.31 842 GLY A N 1
ATOM 6288 C CA . GLY A 1 842 ? -53.562 -13.023 27.875 1 22.31 842 GLY A CA 1
ATOM 6289 C C . GLY A 1 842 ? -52.625 -12.133 27.062 1 22.31 842 GLY A C 1
ATOM 6290 O O . GLY A 1 842 ? -51.594 -11.695 27.562 1 22.31 842 GLY A O 1
ATOM 6291 N N . HIS A 1 843 ? -52.312 -12.359 25.922 1 24.47 843 HIS A N 1
ATOM 6292 C CA . HIS A 1 843 ? -51.281 -11.891 25.016 1 24.47 843 HIS A CA 1
ATOM 6293 C C . HIS A 1 843 ? -51.531 -10.438 24.609 1 24.47 843 HIS A C 1
ATOM 6295 O O . HIS A 1 843 ? -52.375 -10.148 23.781 1 24.47 843 HIS A O 1
ATOM 6301 N N . ARG A 1 844 ? -51.188 -9.398 25.516 1 24.83 844 ARG A N 1
ATOM 6302 C CA . ARG A 1 844 ? -51.531 -7.98 25.438 1 24.83 844 ARG A CA 1
ATOM 6303 C C . ARG A 1 844 ? -50.938 -7.359 24.172 1 24.83 844 ARG A C 1
ATOM 6305 O O . ARG A 1 844 ? -50.094 -7.961 23.516 1 24.83 844 ARG A O 1
ATOM 6312 N N . ARG A 1 845 ? -50.688 -5.949 24.234 1 25.56 845 ARG A N 1
ATOM 6313 C CA . ARG A 1 845 ? -50.875 -4.723 23.469 1 25.56 845 ARG A CA 1
ATOM 6314 C C . ARG A 1 845 ? -49.656 -4.422 22.609 1 25.56 845 ARG A C 1
ATOM 6316 O O . ARG A 1 845 ? -48.75 -3.674 23.016 1 25.56 845 ARG A O 1
ATOM 6323 N N . ARG A 1 846 ? -48.938 -5.426 22.141 1 26.64 846 ARG A N 1
ATOM 6324 C CA . ARG A 1 846 ? -47.656 -4.934 21.641 1 26.64 846 ARG A CA 1
ATOM 6325 C C . ARG A 1 846 ? -47.844 -4.117 20.375 1 26.64 846 ARG A C 1
ATOM 6327 O O . ARG A 1 846 ? -48.562 -4.543 19.453 1 26.64 846 ARG A O 1
ATOM 6334 N N . ILE A 1 847 ? -47.812 -2.77 20.516 1 26.83 847 ILE A N 1
ATOM 6335 C CA . ILE A 1 847 ? -47.938 -1.708 19.516 1 26.83 847 ILE A CA 1
ATOM 6336 C C . ILE A 1 847 ? -46.844 -1.851 18.469 1 26.83 847 ILE A C 1
ATOM 6338 O O . ILE A 1 847 ? -45.656 -1.74 18.797 1 26.83 847 ILE A O 1
ATOM 6342 N N . GLY A 1 848 ? -46.844 -2.771 17.703 1 29.27 848 GLY A N 1
ATOM 6343 C CA . GLY A 1 848 ? -45.781 -3.002 16.734 1 29.27 848 GLY A CA 1
ATOM 6344 C C . GLY A 1 848 ? -45.656 -1.907 15.695 1 29.27 848 GLY A C 1
ATOM 6345 O O . GLY A 1 848 ? -46.688 -1.317 15.305 1 29.27 848 GLY A O 1
ATOM 6346 N N . ARG A 1 849 ? -44.719 -1.065 15.758 1 30.67 849 ARG A N 1
ATOM 6347 C CA . ARG A 1 849 ? -44.406 -0.035 14.766 1 30.67 849 ARG A CA 1
ATOM 6348 C C . ARG A 1 849 ? -44.594 -0.572 13.352 1 30.67 849 ARG A C 1
ATOM 6350 O O . ARG A 1 849 ? -43.969 -1.58 12.984 1 30.67 849 ARG A O 1
ATOM 6357 N N . VAL A 1 850 ? -45.656 -0.185 12.82 1 34.34 850 VAL A N 1
ATOM 6358 C CA . VAL A 1 850 ? -46.062 -0.577 11.477 1 34.34 850 VAL A CA 1
ATOM 6359 C C . VAL A 1 850 ? -44.875 -0.496 10.523 1 34.34 850 VAL A C 1
ATOM 6361 O O . VAL A 1 850 ? -44.719 -1.344 9.641 1 34.34 850 VAL A O 1
ATOM 6364 N N . LEU A 1 851 ? -44.062 0.561 10.812 1 31.75 851 LEU A N 1
ATOM 6365 C CA . LEU A 1 851 ? -42.969 0.78 9.859 1 31.75 851 LEU A CA 1
ATOM 6366 C C . LEU A 1 851 ? -41.969 -0.379 9.891 1 31.75 851 LEU A C 1
ATOM 6368 O O . LEU A 1 851 ? -41.375 -0.718 8.867 1 31.75 851 LEU A O 1
ATOM 6372 N N . ARG A 1 852 ? -41.75 -0.914 11.023 1 37.84 852 ARG A N 1
ATOM 6373 C CA . ARG A 1 852 ? -40.875 -2.076 11.102 1 37.84 852 ARG A CA 1
ATOM 6374 C C . ARG A 1 852 ? -41.406 -3.227 10.258 1 37.84 852 ARG A C 1
ATOM 6376 O O . ARG A 1 852 ? -40.625 -3.998 9.688 1 37.84 852 ARG A O 1
ATOM 6383 N N . TYR A 1 853 ? -42.688 -3.256 10.258 1 39.38 853 TYR A N 1
ATOM 6384 C CA . TYR A 1 853 ? -43.312 -4.293 9.445 1 39.38 853 TYR A CA 1
ATOM 6385 C C . TYR A 1 853 ? -43.219 -3.943 7.965 1 39.38 853 TYR A C 1
ATOM 6387 O O . TYR A 1 853 ? -43.094 -4.828 7.117 1 39.38 853 TYR A O 1
ATOM 6395 N N . LEU A 1 854 ? -43.312 -2.598 7.824 1 37.94 854 LEU A N 1
ATOM 6396 C CA . LEU A 1 854 ? -43.25 -2.148 6.438 1 37.94 854 LEU A CA 1
ATOM 6397 C C . LEU A 1 854 ? -41.844 -2.318 5.855 1 37.94 854 LEU A C 1
ATOM 6399 O O . LEU A 1 854 ? -41.688 -2.588 4.664 1 37.94 854 LEU A O 1
ATOM 6403 N N . ARG A 1 855 ? -40.812 -2.092 6.715 1 37.16 855 ARG A N 1
ATOM 6404 C CA . ARG A 1 855 ? -39.406 -2.307 6.293 1 37.16 855 ARG A CA 1
ATOM 6405 C C . ARG A 1 855 ? -39.156 -3.777 5.977 1 37.16 855 ARG A C 1
ATOM 6407 O O . ARG A 1 855 ? -38.281 -4.102 5.18 1 37.16 855 ARG A O 1
ATOM 6414 N N . GLY A 1 856 ? -39.906 -4.566 6.625 1 37.72 856 GLY A N 1
ATOM 6415 C CA . GLY A 1 856 ? -39.812 -5.996 6.383 1 37.72 856 GLY A CA 1
ATOM 6416 C C . GLY A 1 856 ? -40.562 -6.445 5.141 1 37.72 856 GLY A C 1
ATOM 6417 O O . GLY A 1 856 ? -40.781 -7.645 4.941 1 37.72 856 GLY A O 1
ATOM 6418 N N . GLY A 1 857 ? -40.844 -5.59 4.258 1 34.25 857 GLY A N 1
ATOM 6419 C CA . GLY A 1 857 ? -41.625 -5.871 3.053 1 34.25 857 GLY A CA 1
ATOM 6420 C C . GLY A 1 857 ? -42.938 -6.559 3.332 1 34.25 857 GLY A C 1
ATOM 6421 O O . GLY A 1 857 ? -43.594 -6.254 4.324 1 34.25 857 GLY A O 1
ATOM 6422 N N . LEU A 1 858 ? -43.312 -7.586 2.541 1 32.56 858 LEU A N 1
ATOM 6423 C CA . LEU A 1 858 ? -44.562 -8.336 2.676 1 32.56 858 LEU A CA 1
ATOM 6424 C C . LEU A 1 858 ? -44.594 -9.094 3.998 1 32.56 858 LEU A C 1
ATOM 6426 O O . LEU A 1 858 ? -45.656 -9.188 4.637 1 32.56 858 LEU A O 1
ATOM 6430 N N . ARG A 1 859 ? -43.469 -9.43 4.312 1 37.22 859 ARG A N 1
ATOM 6431 C CA . ARG A 1 859 ? -43.406 -10.195 5.551 1 37.22 859 ARG A CA 1
ATOM 6432 C C . ARG A 1 859 ? -43.719 -9.312 6.758 1 37.22 859 ARG A C 1
ATOM 6434 O O . ARG A 1 859 ? -44.406 -9.742 7.688 1 37.22 859 ARG A O 1
ATOM 6441 N N . GLY A 1 860 ? -43.156 -8.188 6.656 1 37.41 860 GLY A N 1
ATOM 6442 C CA . GLY A 1 860 ? -43.406 -7.246 7.727 1 37.41 860 GLY A CA 1
ATOM 6443 C C . GLY A 1 860 ? -44.875 -6.836 7.82 1 37.41 860 GLY A C 1
ATOM 6444 O O . GLY A 1 860 ? -45.438 -6.742 8.914 1 37.41 860 GLY A O 1
ATOM 6445 N N . ILE A 1 861 ? -45.312 -6.73 6.637 1 38.31 861 ILE A N 1
ATOM 6446 C CA . ILE A 1 861 ? -46.719 -6.34 6.598 1 38.31 861 ILE A CA 1
ATOM 6447 C C . ILE A 1 861 ? -47.562 -7.488 7.094 1 38.31 861 ILE A C 1
ATOM 6449 O O . ILE A 1 861 ? -48.5 -7.277 7.871 1 38.31 861 ILE A O 1
ATOM 6453 N N . CYS A 1 862 ? -47.25 -8.664 6.543 1 39.38 862 CYS A N 1
ATOM 6454 C CA . CYS A 1 862 ? -47.969 -9.836 7.02 1 39.38 862 CYS A CA 1
ATOM 6455 C C . CYS A 1 862 ? -47.75 -10.039 8.516 1 39.38 862 CYS A C 1
ATOM 6457 O O . CYS A 1 862 ? -48.688 -10.422 9.227 1 39.38 862 CYS A O 1
ATOM 6459 N N . GLY A 1 863 ? -46.531 -9.781 8.93 1 42.09 863 GLY A N 1
ATOM 6460 C CA . GLY A 1 863 ? -46.25 -9.859 10.359 1 42.09 863 GLY A CA 1
ATOM 6461 C C . GLY A 1 863 ? -47 -8.812 11.164 1 42.09 863 GLY A C 1
ATOM 6462 O O . GLY A 1 863 ? -47.5 -9.102 12.258 1 42.09 863 GLY A O 1
ATOM 6463 N N . GLY A 1 864 ? -47.031 -7.727 10.562 1 43.25 864 GLY A N 1
ATOM 6464 C CA . GLY A 1 864 ? -47.812 -6.68 11.188 1 43.25 864 GLY A CA 1
ATOM 6465 C C . GLY A 1 864 ? -49.312 -6.984 11.211 1 43.25 864 GLY A C 1
ATOM 6466 O O . GLY A 1 864 ? -49.969 -6.715 12.203 1 43.25 864 GLY A O 1
ATOM 6467 N N . GLN A 1 865 ? -49.75 -7.543 10.109 1 41.19 865 GLN A N 1
ATOM 6468 C CA . GLN A 1 865 ? -51.125 -7.949 10.055 1 41.19 865 GLN A CA 1
ATOM 6469 C C . GLN A 1 865 ? -51.406 -9.086 11.039 1 41.19 865 GLN A C 1
ATOM 6471 O O . GLN A 1 865 ? -52.469 -9.094 11.703 1 41.19 865 GLN A O 1
ATOM 6476 N N . ALA A 1 866 ? -50.531 -9.891 11.055 1 43.31 866 ALA A N 1
ATOM 6477 C CA . ALA A 1 866 ? -50.656 -10.992 12.008 1 43.31 866 ALA A CA 1
ATOM 6478 C C . ALA A 1 866 ? -50.625 -10.484 13.445 1 43.31 866 ALA A C 1
ATOM 6480 O O . ALA A 1 866 ? -51.406 -10.938 14.289 1 43.31 866 ALA A O 1
ATOM 6481 N N . ALA A 1 867 ? -49.75 -9.57 13.625 1 43.66 867 ALA A N 1
ATOM 6482 C CA . ALA A 1 867 ? -49.688 -8.961 14.953 1 43.66 867 ALA A CA 1
ATOM 6483 C C . ALA A 1 867 ? -50.969 -8.188 15.258 1 43.66 867 ALA A C 1
ATOM 6485 O O . ALA A 1 867 ? -51.469 -8.227 16.375 1 43.66 867 ALA A O 1
ATOM 6486 N N . GLY A 1 868 ? -51.375 -7.594 14.133 1 44.22 868 GLY A N 1
ATOM 6487 C CA . GLY A 1 868 ? -52.656 -6.922 14.281 1 44.22 868 GLY A CA 1
ATOM 6488 C C . GLY A 1 868 ? -53.812 -7.879 14.547 1 44.22 868 GLY A C 1
ATOM 6489 O O . GLY A 1 868 ? -54.719 -7.562 15.312 1 44.22 868 GLY A O 1
ATOM 6490 N N . GLY A 1 869 ? -53.844 -8.969 13.914 1 43.19 869 GLY A N 1
ATOM 6491 C CA . GLY A 1 869 ? -54.844 -9.992 14.172 1 43.19 869 GLY A CA 1
ATOM 6492 C C . GLY A 1 869 ? -54.844 -10.508 15.602 1 43.19 869 GLY A C 1
ATOM 6493 O O . GLY A 1 869 ? -55.875 -10.75 16.203 1 43.19 869 GLY A O 1
ATOM 6494 N N . VAL A 1 870 ? -53.719 -10.656 16.156 1 41.09 870 VAL A N 1
ATOM 6495 C CA . VAL A 1 870 ? -53.625 -11.117 17.531 1 41.09 870 VAL A CA 1
ATOM 6496 C C . VAL A 1 870 ? -54.219 -10.07 18.469 1 41.09 870 VAL A C 1
ATOM 6498 O O . VAL A 1 870 ? -54.938 -10.414 19.406 1 41.09 870 VAL A O 1
ATOM 6501 N N . PHE A 1 871 ? -53.875 -8.922 18.078 1 41.78 871 PHE A N 1
ATOM 6502 C CA . PHE A 1 871 ? -54.406 -7.863 18.953 1 41.78 871 PHE A CA 1
ATOM 6503 C C . PHE A 1 871 ? -55.938 -7.82 18.906 1 41.78 871 PHE A C 1
ATOM 6505 O O . PHE A 1 871 ? -56.562 -7.559 19.922 1 41.78 871 PHE A O 1
ATOM 6512 N N . ARG A 1 872 ? -56.469 -8.156 17.828 1 43.72 872 ARG A N 1
ATOM 6513 C CA . ARG A 1 872 ? -57.906 -8.172 17.688 1 43.72 872 ARG A CA 1
ATOM 6514 C C . ARG A 1 872 ? -58.531 -9.312 18.5 1 43.72 872 ARG A C 1
ATOM 6516 O O . ARG A 1 872 ? -59.594 -9.164 19.062 1 43.72 872 ARG A O 1
ATOM 6523 N N . SER A 1 873 ? -57.938 -10.312 18.516 1 42.28 873 SER A N 1
ATOM 6524 C CA . SER A 1 873 ? -58.5 -11.469 19.203 1 42.28 873 SER A CA 1
ATOM 6525 C C . SER A 1 873 ? -58.531 -11.266 20.703 1 42.28 873 SER A C 1
ATOM 6527 O O . SER A 1 873 ? -59.375 -11.82 21.406 1 42.28 873 SER A O 1
ATOM 6529 N N . VAL A 1 874 ? -57.562 -10.445 21.219 1 42.72 874 VAL A N 1
ATOM 6530 C CA . VAL A 1 874 ? -57.531 -10.25 22.672 1 42.72 874 VAL A CA 1
ATOM 6531 C C . VAL A 1 874 ? -58.188 -8.906 23.016 1 42.72 874 VAL A C 1
ATOM 6533 O O . VAL A 1 874 ? -58.094 -8.453 24.156 1 42.72 874 VAL A O 1
ATOM 6536 N N . ARG A 1 875 ? -58.969 -8.336 22.141 1 42.97 875 ARG A N 1
ATOM 6537 C CA . ARG A 1 875 ? -59.719 -7.102 22.344 1 42.97 875 ARG A CA 1
ATOM 6538 C C . ARG A 1 875 ? -58.781 -5.977 22.812 1 42.97 875 ARG A C 1
ATOM 6540 O O . ARG A 1 875 ? -59.188 -5.148 23.625 1 42.97 875 ARG A O 1
ATOM 6547 N N . CYS A 1 876 ? -57.531 -6.059 22.625 1 41.78 876 CYS A N 1
ATOM 6548 C CA . CYS A 1 876 ? -56.594 -4.992 22.984 1 41.78 876 CYS A CA 1
ATOM 6549 C C . CYS A 1 876 ? -56.531 -3.938 21.891 1 41.78 876 CYS A C 1
ATOM 6551 O O . CYS A 1 876 ? -56.562 -4.27 20.703 1 41.78 876 CYS A O 1
ATOM 6553 N N . ARG A 1 877 ? -56.75 -2.678 22.188 1 44.84 877 ARG A N 1
ATOM 6554 C CA . ARG A 1 877 ? -56.625 -1.553 21.266 1 44.84 877 ARG A CA 1
ATOM 6555 C C . ARG A 1 877 ? -55.188 -1.343 20.828 1 44.84 877 ARG A C 1
ATOM 6557 O O . ARG A 1 877 ? -54.281 -1.429 21.641 1 44.84 877 ARG A O 1
ATOM 6564 N N . GLY A 1 878 ? -54.844 -1.621 19.672 1 47.31 878 GLY A N 1
ATOM 6565 C CA . GLY A 1 878 ? -53.5 -1.488 19.141 1 47.31 878 GLY A CA 1
ATOM 6566 C C . GLY A 1 878 ? -53.188 -0.094 18.625 1 47.31 878 GLY A C 1
ATOM 6567 O O . GLY A 1 878 ? -54.094 0.593 18.125 1 47.31 878 GLY A O 1
ATOM 6568 N N . ILE A 1 879 ? -52.156 0.583 19.078 1 48.69 879 ILE A N 1
ATOM 6569 C CA . ILE A 1 879 ? -51.656 1.842 18.531 1 48.69 879 ILE A CA 1
ATOM 6570 C C . ILE A 1 879 ? -50.594 1.563 17.484 1 48.69 879 ILE A C 1
ATOM 6572 O O . ILE A 1 879 ? -49.656 0.828 17.734 1 48.69 879 ILE A O 1
ATOM 6576 N N . CYS A 1 880 ? -50.688 1.846 16.234 1 44.69 880 CYS A N 1
ATOM 6577 C CA . CYS A 1 880 ? -49.719 1.695 15.164 1 44.69 880 CYS A CA 1
ATOM 6578 C C . CYS A 1 880 ? -48.938 2.988 14.945 1 44.69 880 CYS A C 1
ATOM 6580 O O . CYS A 1 880 ? -49.531 4.062 14.844 1 44.69 880 CYS A O 1
ATOM 6582 N N . GLY A 1 881 ? -47.625 3.115 15.328 1 43.22 881 GLY A N 1
ATOM 6583 C CA . GLY A 1 881 ? -46.812 4.285 15.07 1 43.22 881 GLY A CA 1
ATOM 6584 C C . GLY A 1 881 ? -46.438 4.449 13.602 1 43.22 881 GLY A C 1
ATOM 6585 O O . GLY A 1 881 ? -45.938 3.518 12.969 1 43.22 881 GLY A O 1
ATOM 6586 N N . ALA A 1 882 ? -46.875 5.316 12.797 1 37.28 882 ALA A N 1
ATOM 6587 C CA . ALA A 1 882 ? -46.469 5.699 11.445 1 37.28 882 ALA A CA 1
ATOM 6588 C C . ALA A 1 882 ? -45.188 6.531 11.477 1 37.28 882 ALA A C 1
ATOM 6590 O O . ALA A 1 882 ? -45.094 7.508 12.219 1 37.28 882 ALA A O 1
ATOM 6591 N N . GLY A 1 883 ? -44.062 5.855 11.484 1 32.34 883 GLY A N 1
ATOM 6592 C CA . GLY A 1 883 ? -42.75 6.414 11.75 1 32.34 883 GLY A CA 1
ATOM 6593 C C . GLY A 1 883 ? -42.531 7.762 11.086 1 32.34 883 GLY A C 1
ATOM 6594 O O . GLY A 1 883 ? -43.25 8.125 10.156 1 32.34 883 GLY A O 1
ATOM 6595 N N . ARG A 1 884 ? -41.719 8.586 11.758 1 31.67 884 ARG A N 1
ATOM 6596 C CA . ARG A 1 884 ? -41.219 9.938 11.539 1 31.67 884 ARG A CA 1
ATOM 6597 C C . ARG A 1 884 ? -40.5 10.039 10.188 1 31.67 884 ARG A C 1
ATOM 6599 O O . ARG A 1 884 ? -39.844 11.031 9.914 1 31.67 884 ARG A O 1
ATOM 6606 N N . HIS A 1 885 ? -40.25 9.102 9.461 1 27.08 885 HIS A N 1
ATOM 6607 C CA . HIS A 1 885 ? -39.125 9.516 8.641 1 27.08 885 HIS A CA 1
ATOM 6608 C C . HIS A 1 885 ? -39.406 10.859 7.965 1 27.08 885 HIS A C 1
ATOM 6610 O O . HIS A 1 885 ? -40.531 11.359 8.008 1 27.08 885 HIS A O 1
ATOM 6616 N N . ASP A 1 886 ? -38.531 11.07 6.785 1 27.72 886 ASP A N 1
ATOM 6617 C CA . ASP A 1 886 ? -38.25 12.383 6.203 1 27.72 886 ASP A CA 1
ATOM 6618 C C . ASP A 1 886 ? -39.531 13.023 5.684 1 27.72 886 ASP A C 1
ATOM 6620 O O . ASP A 1 886 ? -40.344 12.352 5.047 1 27.72 886 ASP A O 1
ATOM 6624 N N . GLY A 1 887 ? -40.031 13.898 6.336 1 27.88 887 GLY A N 1
ATOM 6625 C CA . GLY A 1 887 ? -40.906 14.945 5.867 1 27.88 887 GLY A CA 1
ATOM 6626 C C . GLY A 1 887 ? -40.781 15.227 4.383 1 27.88 887 GLY A C 1
ATOM 6627 O O . GLY A 1 887 ? -41.656 15.867 3.783 1 27.88 887 GLY A O 1
ATOM 6628 N N . ARG A 1 888 ? -39.5 14.984 3.893 1 28.27 888 ARG A N 1
ATOM 6629 C CA . ARG A 1 888 ? -39.375 15.383 2.494 1 28.27 888 ARG A CA 1
ATOM 6630 C C . ARG A 1 888 ? -40.219 14.461 1.594 1 28.27 888 ARG A C 1
ATOM 6632 O O . ARG A 1 888 ? -40.875 14.922 0.667 1 28.27 888 ARG A O 1
ATOM 6639 N N . ALA A 1 889 ? -40.031 13.234 1.831 1 27.8 889 ALA A N 1
ATOM 6640 C CA . ALA A 1 889 ? -40.781 12.398 0.881 1 27.8 889 ALA A CA 1
ATOM 6641 C C . ALA A 1 889 ? -42.281 12.578 1.05 1 27.8 889 ALA A C 1
ATOM 6643 O O . ALA A 1 889 ? -43.031 12.609 0.065 1 27.8 889 ALA A O 1
ATOM 6644 N N . THR A 1 890 ? -42.562 12.781 2.27 1 29.19 890 THR A N 1
ATOM 6645 C CA . THR A 1 890 ? -43.969 13.086 2.41 1 29.19 890 THR A CA 1
ATOM 6646 C C . THR A 1 890 ? -44.281 14.516 1.973 1 29.19 890 THR A C 1
ATOM 6648 O O . THR A 1 890 ? -45.312 14.781 1.335 1 29.19 890 THR A O 1
ATOM 6651 N N . GLY A 1 891 ? -43.312 15.398 2.324 1 28.05 891 GLY A N 1
ATOM 6652 C CA . GLY A 1 891 ? -43.469 16.781 1.891 1 28.05 891 GLY A CA 1
ATOM 6653 C C . GLY A 1 891 ? -43.281 16.953 0.394 1 28.05 891 GLY A C 1
ATOM 6654 O O . GLY A 1 891 ? -44.031 17.719 -0.233 1 28.05 891 GLY A O 1
ATOM 6655 N N . GLN A 1 892 ? -42.281 16.328 -0.24 1 27.64 892 GLN A N 1
ATOM 6656 C CA . GLN A 1 892 ? -42.188 16.484 -1.689 1 27.64 892 GLN A CA 1
ATOM 6657 C C . GLN A 1 892 ? -43.406 15.836 -2.379 1 27.64 892 GLN A C 1
ATOM 6659 O O . GLN A 1 892 ? -43.75 16.219 -3.492 1 27.64 892 GLN A O 1
ATOM 6664 N N . TRP A 1 893 ? -43.844 14.805 -1.768 1 27.92 893 TRP A N 1
ATOM 6665 C CA . TRP A 1 893 ? -45.094 14.32 -2.381 1 27.92 893 TRP A CA 1
ATOM 6666 C C . TRP A 1 893 ? -46.188 15.398 -2.35 1 27.92 893 TRP A C 1
ATOM 6668 O O . TRP A 1 893 ? -46.906 15.594 -3.332 1 27.92 893 TRP A O 1
ATOM 6678 N N . CYS A 1 894 ? -46.156 16.078 -1.258 1 27.12 894 CYS A N 1
ATOM 6679 C CA . CYS A 1 894 ? -47.188 17.109 -1.15 1 27.12 894 CYS A CA 1
ATOM 6680 C C . CYS A 1 894 ? -46.844 18.328 -1.977 1 27.12 894 CYS A C 1
ATOM 6682 O O . CYS A 1 894 ? -47.719 19.094 -2.387 1 27.12 894 CYS A O 1
ATOM 6684 N N . ALA A 1 895 ? -45.562 18.688 -2.059 1 26.97 895 ALA A N 1
ATOM 6685 C CA . ALA A 1 895 ? -45.25 19.984 -2.65 1 26.97 895 ALA A CA 1
ATOM 6686 C C . ALA A 1 895 ? -45.094 19.875 -4.164 1 26.97 895 ALA A C 1
ATOM 6688 O O . ALA A 1 895 ? -44.812 20.875 -4.84 1 26.97 895 ALA A O 1
ATOM 6689 N N . GLY A 1 896 ? -44.906 18.672 -4.734 1 25.12 896 GLY A N 1
ATOM 6690 C CA . GLY A 1 896 ? -44.781 18.766 -6.18 1 25.12 896 GLY A CA 1
ATOM 6691 C C . GLY A 1 896 ? -46.031 19.312 -6.855 1 25.12 896 GLY A C 1
ATOM 6692 O O . GLY A 1 896 ? -47.094 19.312 -6.266 1 25.12 896 GLY A O 1
ATOM 6693 N N . PRO A 1 897 ? -45.906 20.094 -7.797 1 25.52 897 PRO A N 1
ATOM 6694 C CA . PRO A 1 897 ? -47.094 20.703 -8.422 1 25.52 897 PRO A CA 1
ATOM 6695 C C . PRO A 1 897 ? -48.25 19.734 -8.578 1 25.52 897 PRO A C 1
ATOM 6697 O O . PRO A 1 897 ? -49.406 20.125 -8.508 1 25.52 897 PRO A O 1
ATOM 6700 N N . GLY A 1 898 ? -47.906 18.609 -9.07 1 25.17 898 GLY A N 1
ATOM 6701 C CA . GLY A 1 898 ? -49.062 17.75 -9.297 1 25.17 898 GLY A CA 1
ATOM 6702 C C . GLY A 1 898 ? -49.719 17.297 -8.008 1 25.17 898 GLY A C 1
ATOM 6703 O O . GLY A 1 898 ? -50.688 16.531 -8.039 1 25.17 898 GLY A O 1
ATOM 6704 N N . GLY A 1 899 ? -49 17.516 -6.969 1 25.38 899 GLY A N 1
ATOM 6705 C CA . GLY A 1 899 ? -49.688 17.172 -5.742 1 25.38 899 GLY A CA 1
ATOM 6706 C C . GLY A 1 899 ? -50.875 18.062 -5.453 1 25.38 899 GLY A C 1
ATOM 6707 O O . GLY A 1 899 ? -51.688 17.766 -4.574 1 25.38 899 GLY A O 1
ATOM 6708 N N . ARG A 1 900 ? -50.75 19.25 -5.977 1 25.94 900 ARG A N 1
ATOM 6709 C CA . ARG A 1 900 ? -51.969 20.031 -5.785 1 25.94 900 ARG A CA 1
ATOM 6710 C C . ARG A 1 900 ? -53.125 19.469 -6.586 1 25.94 900 ARG A C 1
ATOM 6712 O O . ARG A 1 900 ? -54.281 19.469 -6.121 1 25.94 900 ARG A O 1
ATOM 6719 N N . GLN A 1 901 ? -52.812 19.344 -7.875 1 24.47 901 GLN A N 1
ATOM 6720 C CA . GLN A 1 901 ? -53.969 19.031 -8.695 1 24.47 901 GLN A CA 1
ATOM 6721 C C . GLN A 1 901 ? -54.562 17.688 -8.328 1 24.47 901 GLN A C 1
ATOM 6723 O O . GLN A 1 901 ? -55.781 17.484 -8.438 1 24.47 901 GLN A O 1
ATOM 6728 N N . ALA A 1 902 ? -53.625 16.797 -8.109 1 25.34 902 ALA A N 1
ATOM 6729 C CA . ALA A 1 902 ? -54.375 15.555 -7.926 1 25.34 902 ALA A CA 1
ATOM 6730 C C . ALA A 1 902 ? -55.219 15.602 -6.66 1 25.34 902 ALA A C 1
ATOM 6732 O O . ALA A 1 902 ? -56.219 14.898 -6.555 1 25.34 902 ALA A O 1
ATOM 6733 N N . TRP A 1 903 ? -54.812 16.516 -5.73 1 24.97 903 TRP A N 1
ATOM 6734 C CA . TRP A 1 903 ? -55.719 16.609 -4.609 1 24.97 903 TRP A CA 1
ATOM 6735 C C . TRP A 1 903 ? -56.938 17.453 -4.984 1 24.97 903 TRP A C 1
ATOM 6737 O O . TRP A 1 903 ? -58.062 17.172 -4.527 1 24.97 903 TRP A O 1
ATOM 6747 N N . ARG A 1 904 ? -56.625 18.484 -5.707 1 25.53 904 ARG A N 1
ATOM 6748 C CA . ARG A 1 904 ? -57.812 19.312 -5.895 1 25.53 904 ARG A CA 1
ATOM 6749 C C . ARG A 1 904 ? -58.812 18.656 -6.84 1 25.53 904 ARG A C 1
ATOM 6751 O O . ARG A 1 904 ? -59.906 19.172 -7.055 1 25.53 904 ARG A O 1
ATOM 6758 N N . HIS A 1 905 ? -58.312 17.906 -7.789 1 24.88 905 HIS A N 1
ATOM 6759 C CA . HIS A 1 905 ? -59.438 17.594 -8.641 1 24.88 905 HIS A CA 1
ATOM 6760 C C . HIS A 1 905 ? -60.531 16.859 -7.863 1 24.88 905 HIS A C 1
ATOM 6762 O O . HIS A 1 905 ? -61.719 17.031 -8.125 1 24.88 905 HIS A O 1
ATOM 6768 N N . ARG A 1 906 ? -60.125 15.672 -7.191 1 25.73 906 ARG A N 1
ATOM 6769 C CA . ARG A 1 906 ? -61.375 14.984 -6.949 1 25.73 906 ARG A CA 1
ATOM 6770 C C . ARG A 1 906 ? -62.156 15.633 -5.809 1 25.73 906 ARG A C 1
ATOM 6772 O O . ARG A 1 906 ? -63.188 15.102 -5.367 1 25.73 906 ARG A O 1
ATOM 6779 N N . VAL A 1 907 ? -61.531 16.484 -5.035 1 24.11 907 VAL A N 1
ATOM 6780 C CA . VAL A 1 907 ? -62.469 16.703 -3.945 1 24.11 907 VAL A CA 1
ATOM 6781 C C . VAL A 1 907 ? -63.75 17.359 -4.488 1 24.11 907 VAL A C 1
ATOM 6783 O O . VAL A 1 907 ? -64.688 17.656 -3.732 1 24.11 907 VAL A O 1
ATOM 6786 N N . ASP A 1 908 ? -63.625 17.953 -5.609 1 23.86 908 ASP A N 1
ATOM 6787 C CA . ASP A 1 908 ? -64.938 18.594 -5.738 1 23.86 908 ASP A CA 1
ATOM 6788 C C . ASP A 1 908 ? -66.062 17.562 -5.953 1 23.86 908 ASP A C 1
ATOM 6790 O O . ASP A 1 908 ? -67.188 17.766 -5.512 1 23.86 908 ASP A O 1
ATOM 6794 N N . ASP A 1 909 ? -65.938 16.859 -7.074 1 22.44 909 ASP A N 1
ATOM 6795 C CA . ASP A 1 909 ? -67.25 16.281 -7.262 1 22.44 909 ASP A CA 1
ATOM 6796 C C . ASP A 1 909 ? -67.5 15.156 -6.262 1 22.44 909 ASP A C 1
ATOM 6798 O O . ASP A 1 909 ? -66.562 14.617 -5.676 1 22.44 909 ASP A O 1
ATOM 6802 N N . GLY A 1 910 ? -68.562 14.539 -5.906 1 23.55 910 GLY A N 1
ATOM 6803 C CA . GLY A 1 910 ? -69.188 13.672 -4.938 1 23.55 910 GLY A CA 1
ATOM 6804 C C . GLY A 1 910 ? -68.375 12.438 -4.605 1 23.55 910 GLY A C 1
ATOM 6805 O O . GLY A 1 910 ? -68.375 11.977 -3.461 1 23.55 910 GLY A O 1
ATOM 6806 N N . GLY A 1 911 ? -67.938 11.609 -5.637 1 21.45 911 GLY A N 1
ATOM 6807 C CA . GLY A 1 911 ? -67.688 10.203 -5.312 1 21.45 911 GLY A CA 1
ATOM 6808 C C . GLY A 1 911 ? -66.312 9.93 -4.734 1 21.45 911 GLY A C 1
ATOM 6809 O O . GLY A 1 911 ? -65.375 9.867 -5.469 1 21.45 911 GLY A O 1
ATOM 6810 N N . LEU A 1 912 ? -65.875 10.586 -3.711 1 24.34 912 LEU A N 1
ATOM 6811 C CA . LEU A 1 912 ? -64.75 10.422 -2.793 1 24.34 912 LEU A CA 1
ATOM 6812 C C . LEU A 1 912 ? -64.5 8.953 -2.445 1 24.34 912 LEU A C 1
ATOM 6814 O O . LEU A 1 912 ? -64.25 8.617 -1.296 1 24.34 912 LEU A O 1
ATOM 6818 N N . ARG A 1 913 ? -65.062 7.977 -3.258 1 23.91 913 ARG A N 1
ATOM 6819 C CA . ARG A 1 913 ? -65.062 6.617 -2.721 1 23.91 913 ARG A CA 1
ATOM 6820 C C . ARG A 1 913 ? -63.625 6.191 -2.338 1 23.91 913 ARG A C 1
ATOM 6822 O O . ARG A 1 913 ? -63.312 5.988 -1.159 1 23.91 913 ARG A O 1
ATOM 6829 N N . GLY A 1 914 ? -63 5.035 -2.945 1 24.88 914 GLY A N 1
ATOM 6830 C CA . GLY A 1 914 ? -62.219 3.963 -2.373 1 24.88 914 GLY A CA 1
ATOM 6831 C C . GLY A 1 914 ? -60.719 4.301 -2.293 1 24.88 914 GLY A C 1
ATOM 6832 O O . GLY A 1 914 ? -59.906 3.641 -2.924 1 24.88 914 GLY A O 1
ATOM 6833 N N . GLY A 1 915 ? -60.375 5.469 -2.072 1 25.28 915 GLY A N 1
ATOM 6834 C CA . GLY A 1 915 ? -58.969 5.762 -2.242 1 25.28 915 GLY A CA 1
ATOM 6835 C C . GLY A 1 915 ? -58.094 5.051 -1.234 1 25.28 915 GLY A C 1
ATOM 6836 O O . GLY A 1 915 ? -58.562 4.523 -0.235 1 25.28 915 GLY A O 1
ATOM 6837 N N . LEU A 1 916 ? -56.781 4.789 -1.525 1 26.89 916 LEU A N 1
ATOM 6838 C CA . LEU A 1 916 ? -56 3.867 -0.726 1 26.89 916 LEU A CA 1
ATOM 6839 C C . LEU A 1 916 ? -55.938 4.32 0.729 1 26.89 916 LEU A C 1
ATOM 6841 O O . LEU A 1 916 ? -55.969 3.494 1.643 1 26.89 916 LEU A O 1
ATOM 6845 N N . GLY A 1 917 ? -55.812 5.578 0.996 1 27.36 917 GLY A N 1
ATOM 6846 C CA . GLY A 1 917 ? -55.781 6.031 2.377 1 27.36 917 GLY A CA 1
ATOM 6847 C C . GLY A 1 917 ? -57.094 5.75 3.115 1 27.36 917 GLY A C 1
ATOM 6848 O O . GLY A 1 917 ? -57.062 5.371 4.289 1 27.36 917 GLY A O 1
ATOM 6849 N N . GLY A 1 918 ? -58.125 6.09 2.436 1 27.91 918 GLY A N 1
ATOM 6850 C CA . GLY A 1 918 ? -59.469 5.816 2.949 1 27.91 918 GLY A CA 1
ATOM 6851 C C . GLY A 1 918 ? -59.75 4.336 3.096 1 27.91 918 GLY A C 1
ATOM 6852 O O . GLY A 1 918 ? -60.438 3.922 4.035 1 27.91 918 GLY A O 1
ATOM 6853 N N . ARG A 1 919 ? -59.219 3.518 2.121 1 28.92 919 ARG A N 1
ATOM 6854 C CA . ARG A 1 919 ? -59.406 2.072 2.221 1 28.92 919 ARG A CA 1
ATOM 6855 C C . ARG A 1 919 ? -58.5 1.487 3.301 1 28.92 919 ARG A C 1
ATOM 6857 O O . ARG A 1 919 ? -58.844 0.487 3.934 1 28.92 919 ARG A O 1
ATOM 6864 N N . LEU A 1 920 ? -57.312 2.078 3.445 1 29.05 920 LEU A N 1
ATOM 6865 C CA . LEU A 1 920 ? -56.562 1.645 4.613 1 29.05 920 LEU A CA 1
ATOM 6866 C C . LEU A 1 920 ? -57.25 2.059 5.902 1 29.05 920 LEU A C 1
ATOM 6868 O O . LEU A 1 920 ? -57.25 1.321 6.891 1 29.05 920 LEU A O 1
ATOM 6872 N N . ALA A 1 921 ? -57.688 3.242 5.918 1 27.91 921 ALA A N 1
ATOM 6873 C CA . ALA A 1 921 ? -58.5 3.689 7.062 1 27.91 921 ALA A CA 1
ATOM 6874 C C . ALA A 1 921 ? -59.812 2.936 7.145 1 27.91 921 ALA A C 1
ATOM 6876 O O . ALA A 1 921 ? -60.312 2.658 8.234 1 27.91 921 ALA A O 1
ATOM 6877 N N . ALA A 1 922 ? -60.438 2.848 5.996 1 29.41 922 ALA A N 1
ATOM 6878 C CA . ALA A 1 922 ? -61.75 2.182 6.031 1 29.41 922 ALA A CA 1
ATOM 6879 C C . ALA A 1 922 ? -61.594 0.675 6.219 1 29.41 922 ALA A C 1
ATOM 6881 O O . ALA A 1 922 ? -62.531 -0.016 6.59 1 29.41 922 ALA A O 1
ATOM 6882 N N . GLY A 1 923 ? -60.5 0.167 5.555 1 28.47 923 GLY A N 1
ATOM 6883 C CA . GLY A 1 923 ? -60.469 -1.244 5.902 1 28.47 923 GLY A CA 1
ATOM 6884 C C . GLY A 1 923 ? -60.125 -1.493 7.359 1 28.47 923 GLY A C 1
ATOM 6885 O O . GLY A 1 923 ? -59.594 -0.62 8.031 1 28.47 923 GLY A O 1
ATOM 6886 N N . GLY A 1 924 ? -60.844 -2.229 8.164 1 28.56 924 GLY A N 1
ATOM 6887 C CA . GLY A 1 924 ? -60.875 -2.627 9.562 1 28.56 924 GLY A CA 1
ATOM 6888 C C . GLY A 1 924 ? -59.5 -2.799 10.164 1 28.56 924 GLY A C 1
ATOM 6889 O O . GLY A 1 924 ? -59.344 -3.354 11.258 1 28.56 924 GLY A O 1
ATOM 6890 N N . ARG A 1 925 ? -58.469 -2.557 9.398 1 31.3 925 ARG A N 1
ATOM 6891 C CA . ARG A 1 925 ? -57.25 -3.215 9.922 1 31.3 925 ARG A CA 1
ATOM 6892 C C . ARG A 1 925 ? -56.594 -2.365 11 1 31.3 925 ARG A C 1
ATOM 6894 O O . ARG A 1 925 ? -55.969 -2.896 11.922 1 31.3 925 ARG A O 1
ATOM 6901 N N . CYS A 1 926 ? -56.25 -1.109 10.641 1 31.17 926 CYS A N 1
ATOM 6902 C CA . CYS A 1 926 ? -55.719 -0.342 11.766 1 31.17 926 CYS A CA 1
ATOM 6903 C C . CYS A 1 926 ? -56.844 0.26 12.602 1 31.17 926 CYS A C 1
ATOM 6905 O O . CYS A 1 926 ? -57.562 1.148 12.141 1 31.17 926 CYS A O 1
ATOM 6907 N N . ARG A 1 927 ? -57.562 -0.46 13.18 1 36.59 927 ARG A N 1
ATOM 6908 C CA . ARG A 1 927 ? -58.875 -0.011 13.688 1 36.59 927 ARG A CA 1
ATOM 6909 C C . ARG A 1 927 ? -58.719 1.235 14.547 1 36.59 927 ARG A C 1
ATOM 6911 O O . ARG A 1 927 ? -59.594 2.109 14.547 1 36.59 927 ARG A O 1
ATOM 6918 N N . ASP A 1 928 ? -57.969 1.152 15.664 1 35.97 928 ASP A N 1
ATOM 6919 C CA . ASP A 1 928 ? -58.406 2.023 16.75 1 35.97 928 ASP A CA 1
ATOM 6920 C C . ASP A 1 928 ? -57.656 3.355 16.719 1 35.97 928 ASP A C 1
ATOM 6922 O O . ASP A 1 928 ? -58.281 4.418 16.875 1 35.97 928 ASP A O 1
ATOM 6926 N N . CYS A 1 929 ? -56.188 3.508 16.922 1 39.69 929 CYS A N 1
ATOM 6927 C CA . CYS A 1 929 ? -55.531 4.801 17.078 1 39.69 929 CYS A CA 1
ATOM 6928 C C . CYS A 1 929 ? -54.312 4.895 16.188 1 39.69 929 CYS A C 1
ATOM 6930 O O . CYS A 1 929 ? -53.656 3.883 15.906 1 39.69 929 CYS A O 1
ATOM 6932 N N . LEU A 1 930 ? -54 5.902 15.328 1 43.62 930 LEU A N 1
ATOM 6933 C CA . LEU A 1 930 ? -52.812 6.242 14.531 1 43.62 930 LEU A CA 1
ATOM 6934 C C . LEU A 1 930 ? -51.969 7.305 15.219 1 43.62 930 LEU A C 1
ATOM 6936 O O . LEU A 1 930 ? -52.5 8.266 15.781 1 43.62 930 LEU A O 1
ATOM 6940 N N . ALA A 1 931 ? -50.719 7.176 15.461 1 43.78 931 ALA A N 1
ATOM 6941 C CA . ALA A 1 931 ? -49.844 8.242 15.945 1 43.78 931 ALA A CA 1
ATOM 6942 C C . ALA A 1 931 ? -49.125 8.922 14.789 1 43.78 931 ALA A C 1
ATOM 6944 O O . ALA A 1 931 ? -48.5 8.25 13.961 1 43.78 931 ALA A O 1
ATOM 6945 N N . LEU A 1 932 ? -49.25 10.234 14.312 1 43.25 932 LEU A N 1
ATOM 6946 C CA . LEU A 1 932 ? -48.781 10.977 13.148 1 43.25 932 LEU A CA 1
ATOM 6947 C C . LEU A 1 932 ? -47.781 12.055 13.562 1 43.25 932 LEU A C 1
ATOM 6949 O O . LEU A 1 932 ? -47.906 12.648 14.633 1 43.25 932 LEU A O 1
ATOM 6953 N N . SER A 1 933 ? -46.625 12.102 12.859 1 39.78 933 SER A N 1
ATOM 6954 C CA . SER A 1 933 ? -45.688 13.211 12.969 1 39.78 933 SER A CA 1
ATOM 6955 C C . SER A 1 933 ? -45.812 14.164 11.789 1 39.78 933 SER A C 1
ATOM 6957 O O . SER A 1 933 ? -46 13.727 10.648 1 39.78 933 SER A O 1
ATOM 6959 N N . GLY A 1 934 ? -45.906 15.703 11.898 1 39.25 934 GLY A N 1
ATOM 6960 C CA . GLY A 1 934 ? -45.938 16.812 10.953 1 39.25 934 GLY A CA 1
ATOM 6961 C C . GLY A 1 934 ? -47.312 17.438 10.836 1 39.25 934 GLY A C 1
ATOM 6962 O O . GLY A 1 934 ? -48.344 16.734 10.922 1 39.25 934 GLY A O 1
ATOM 6963 N N . VAL A 1 935 ? -47.5 18.641 11.016 1 34.44 935 VAL A N 1
ATOM 6964 C CA . VAL A 1 935 ? -48.656 19.469 11.227 1 34.44 935 VAL A CA 1
ATOM 6965 C C . VAL A 1 935 ? -49.562 19.406 9.992 1 34.44 935 VAL A C 1
ATOM 6967 O O . VAL A 1 935 ? -50.781 19.312 10.109 1 34.44 935 VAL A O 1
ATOM 6970 N N . ARG A 1 936 ? -49 19.5 8.891 1 37.16 936 ARG A N 1
ATOM 6971 C CA . ARG A 1 936 ? -49.906 19.75 7.773 1 37.16 936 ARG A CA 1
ATOM 6972 C C . ARG A 1 936 ? -50.688 18.5 7.418 1 37.16 936 ARG A C 1
ATOM 6974 O O . ARG A 1 936 ? -51.844 18.594 7.035 1 37.16 936 ARG A O 1
ATOM 6981 N N . LEU A 1 937 ? -50 17.484 7.566 1 37.72 937 LEU A N 1
ATOM 6982 C CA . LEU A 1 937 ? -50.656 16.234 7.199 1 37.72 937 LEU A CA 1
ATOM 6983 C C . LEU A 1 937 ? -51.656 15.82 8.273 1 37.72 937 LEU A C 1
ATOM 6985 O O . LEU A 1 937 ? -52.625 15.102 7.98 1 37.72 937 LEU A O 1
ATOM 6989 N N . ALA A 1 938 ? -51.469 16.422 9.383 1 44.56 938 ALA A N 1
ATOM 6990 C CA . ALA A 1 938 ? -52.281 15.977 10.516 1 44.56 938 ALA A CA 1
ATOM 6991 C C . ALA A 1 938 ? -53.75 16.312 10.312 1 44.56 938 ALA A C 1
ATOM 6993 O O . ALA A 1 938 ? -54.625 15.516 10.633 1 44.56 938 ALA A O 1
ATOM 6994 N N . ALA A 1 939 ? -53.938 17.406 9.664 1 46.12 939 ALA A N 1
ATOM 6995 C CA . ALA A 1 939 ? -55.344 17.844 9.555 1 46.12 939 ALA A CA 1
ATOM 6996 C C . ALA A 1 939 ? -56.156 16.859 8.695 1 46.12 939 ALA A C 1
ATOM 6998 O O . ALA A 1 939 ? -57.281 16.5 9.047 1 46.12 939 ALA A O 1
ATOM 6999 N N . ALA A 1 940 ? -55.5 16.484 7.613 1 45.31 940 ALA A N 1
ATOM 7000 C CA . ALA A 1 940 ? -56.219 15.617 6.676 1 45.31 940 ALA A CA 1
ATOM 7001 C C . ALA A 1 940 ? -56.438 14.219 7.262 1 45.31 940 ALA A C 1
ATOM 7003 O O . ALA A 1 940 ? -57.5 13.625 7.094 1 45.31 940 ALA A O 1
ATOM 7004 N N . LEU A 1 941 ? -55.5 13.906 8.023 1 48.84 941 LEU A N 1
ATOM 7005 C CA . LEU A 1 941 ? -55.562 12.562 8.578 1 48.84 941 LEU A CA 1
ATOM 7006 C C . LEU A 1 941 ? -56.531 12.516 9.758 1 48.84 941 LEU A C 1
ATOM 7008 O O . LEU A 1 941 ? -57.219 11.508 9.969 1 48.84 941 LEU A O 1
ATOM 7012 N N . LEU A 1 942 ? -56.625 13.594 10.359 1 55.03 942 LEU A N 1
ATOM 7013 C CA . LEU A 1 942 ? -57.531 13.695 11.5 1 55.03 942 LEU A CA 1
ATOM 7014 C C . LEU A 1 942 ? -58.969 13.57 11.055 1 55.03 942 LEU A C 1
ATOM 7016 O O . LEU A 1 942 ? -59.781 12.914 11.719 1 55.03 942 LEU A O 1
ATOM 7020 N N . GLU A 1 943 ? -59.188 14.125 9.953 1 53.12 943 GLU A N 1
ATOM 7021 C CA . GLU A 1 943 ? -60.562 14.055 9.398 1 53.12 943 GLU A CA 1
ATOM 7022 C C . GLU A 1 943 ? -60.906 12.625 9.008 1 53.12 943 GLU A C 1
ATOM 7024 O O . GLU A 1 943 ? -62.031 12.172 9.266 1 53.12 943 GLU A O 1
ATOM 7029 N N . VAL A 1 944 ? -59.906 12 8.477 1 49.5 944 VAL A N 1
ATOM 7030 C CA . VAL A 1 944 ? -60.156 10.641 8.008 1 49.5 944 VAL A CA 1
ATOM 7031 C C . VAL A 1 944 ? -60.312 9.703 9.211 1 49.5 944 VAL A C 1
ATOM 7033 O O . VAL A 1 944 ? -61.188 8.844 9.219 1 49.5 944 VAL A O 1
ATOM 7036 N N . ALA A 1 945 ? -59.5 9.938 10.172 1 53.72 945 ALA A N 1
ATOM 7037 C CA . ALA A 1 945 ? -59.562 9.094 11.367 1 53.72 945 ALA A CA 1
ATOM 7038 C C . ALA A 1 945 ? -60.875 9.273 12.109 1 53.72 945 ALA A C 1
ATOM 7040 O O . ALA A 1 945 ? -61.5 8.297 12.531 1 53.72 945 ALA A O 1
ATOM 7041 N N . THR A 1 946 ? -61.312 10.461 12.125 1 54.91 946 THR A N 1
ATOM 7042 C CA . THR A 1 946 ? -62.562 10.781 12.797 1 54.91 946 THR A CA 1
ATOM 7043 C C . THR A 1 946 ? -63.75 10.195 12.031 1 54.91 946 THR A C 1
ATOM 7045 O O . THR A 1 946 ? -64.688 9.672 12.641 1 54.91 946 THR A O 1
ATOM 7048 N N . ALA A 1 947 ? -63.656 10.242 10.797 1 54.38 947 ALA A N 1
ATOM 7049 C CA . ALA A 1 947 ? -64.75 9.727 9.961 1 54.38 947 ALA A CA 1
ATOM 7050 C C . ALA A 1 947 ? -64.875 8.203 10.086 1 54.38 947 ALA A C 1
ATOM 7052 O O . ALA A 1 947 ? -65.938 7.641 9.875 1 54.38 947 ALA A O 1
ATOM 7053 N N . ASN A 1 948 ? -63.75 7.66 10.523 1 49.69 948 ASN A N 1
ATOM 7054 C CA . ASN A 1 948 ? -63.781 6.203 10.625 1 49.69 948 ASN A CA 1
ATOM 7055 C C . ASN A 1 948 ? -63.75 5.746 12.086 1 49.69 948 ASN A C 1
ATOM 7057 O O . ASN A 1 948 ? -63.438 4.59 12.367 1 49.69 948 ASN A O 1
ATOM 7061 N N . ASP A 1 949 ? -63.969 6.637 12.914 1 56.38 949 ASP A N 1
ATOM 7062 C CA . ASP A 1 949 ? -64.062 6.379 14.344 1 56.38 949 ASP A CA 1
ATOM 7063 C C . ASP A 1 949 ? -62.781 5.801 14.891 1 56.38 949 ASP A C 1
ATOM 7065 O O . ASP A 1 949 ? -62.781 4.82 15.633 1 56.38 949 ASP A O 1
ATOM 7069 N N . ARG A 1 950 ? -61.781 6.395 14.367 1 56.81 950 ARG A N 1
ATOM 7070 C CA . ARG A 1 950 ? -60.438 5.984 14.812 1 56.81 950 ARG A CA 1
ATOM 7071 C C . ARG A 1 950 ? -59.781 7.094 15.609 1 56.81 950 ARG A C 1
ATOM 7073 O O . ARG A 1 950 ? -60.031 8.273 15.391 1 56.81 950 ARG A O 1
ATOM 7080 N N . GLY A 1 951 ? -59.094 6.66 16.656 1 62.69 951 GLY A N 1
ATOM 7081 C CA . GLY A 1 951 ? -58.344 7.621 17.438 1 62.69 951 GLY A CA 1
ATOM 7082 C C . GLY A 1 951 ? -57 7.961 16.812 1 62.69 951 GLY A C 1
ATOM 7083 O O . GLY A 1 951 ? -56.438 7.168 16.062 1 62.69 951 GLY A O 1
ATOM 7084 N N . VAL A 1 952 ? -56.562 9.141 16.875 1 65.25 952 VAL A N 1
ATOM 7085 C CA . VAL A 1 952 ? -55.281 9.594 16.359 1 65.25 952 VAL A CA 1
ATOM 7086 C C . VAL A 1 952 ? -54.469 10.219 17.484 1 65.25 952 VAL A C 1
ATOM 7088 O O . VAL A 1 952 ? -55 10.945 18.312 1 65.25 952 VAL A O 1
ATOM 7091 N N . PHE A 1 953 ? -53.25 9.836 17.547 1 70.44 953 PHE A N 1
ATOM 7092 C CA . PHE A 1 953 ? -52.312 10.539 18.406 1 70.44 953 PHE A CA 1
ATOM 7093 C C . PHE A 1 953 ? -51.406 11.453 17.594 1 70.44 953 PHE A C 1
ATOM 7095 O O . PHE A 1 953 ? -50.812 11.031 16.594 1 70.44 953 PHE A O 1
ATOM 7102 N N . VAL A 1 954 ? -51.312 12.688 17.922 1 71.5 954 VAL A N 1
ATOM 7103 C CA . VAL A 1 954 ? -50.438 13.672 17.281 1 71.5 954 VAL A CA 1
ATOM 7104 C C . VAL A 1 954 ? -49.188 13.883 18.125 1 71.5 954 VAL A C 1
ATOM 7106 O O . VAL A 1 954 ? -49.281 14.109 19.328 1 71.5 954 VAL A O 1
ATOM 7109 N N . LEU A 1 955 ? -48.125 13.844 17.469 1 71.19 955 LEU A N 1
ATOM 7110 C CA . LEU A 1 955 ? -46.844 14.023 18.188 1 71.19 955 LEU A CA 1
ATOM 7111 C C . LEU A 1 955 ? -46.688 15.484 18.609 1 71.19 955 LEU A C 1
ATOM 7113 O O . LEU A 1 955 ? -46.656 16.375 17.766 1 71.19 955 LEU A O 1
ATOM 7117 N N . ALA A 1 956 ? -46.625 15.68 19.875 1 76.44 956 ALA A N 1
ATOM 7118 C CA . ALA A 1 956 ? -46.469 17.016 20.406 1 76.44 956 ALA A CA 1
ATOM 7119 C C . ALA A 1 956 ? -45.031 17.234 20.922 1 76.44 956 ALA A C 1
ATOM 7121 O O . ALA A 1 956 ? -44.375 18.203 20.547 1 76.44 956 ALA A O 1
ATOM 7122 N N . ALA A 1 957 ? -44.656 16.328 21.781 1 76.31 957 ALA A N 1
ATOM 7123 C CA . ALA A 1 957 ? -43.344 16.453 22.375 1 76.31 957 ALA A CA 1
ATOM 7124 C C . ALA A 1 957 ? -42.719 15.078 22.609 1 76.31 957 ALA A C 1
ATOM 7126 O O . ALA A 1 957 ? -43.281 14.242 23.328 1 76.31 957 ALA A O 1
ATOM 7127 N N . THR A 1 958 ? -41.719 14.82 21.938 1 66.12 958 THR A N 1
ATOM 7128 C CA . THR A 1 958 ? -41 13.562 22.141 1 66.12 958 THR A CA 1
ATOM 7129 C C . THR A 1 958 ? -39.531 13.812 22.469 1 66.12 958 THR A C 1
ATOM 7131 O O . THR A 1 958 ? -39.031 14.914 22.266 1 66.12 958 THR A O 1
ATOM 7134 N N . SER A 1 959 ? -38.875 12.867 23.016 1 57 959 SER A N 1
ATOM 7135 C CA . SER A 1 959 ? -37.469 12.992 23.406 1 57 959 SER A CA 1
ATOM 7136 C C . SER A 1 959 ? -36.562 12.789 22.203 1 57 959 SER A C 1
ATOM 7138 O O . SER A 1 959 ? -35.344 12.68 22.359 1 57 959 SER A O 1
ATOM 7140 N N . ASN A 1 960 ? -37.156 12.805 21.078 1 50 960 ASN A N 1
ATOM 7141 C CA . ASN A 1 960 ? -36.344 12.734 19.875 1 50 960 ASN A CA 1
ATOM 7142 C C . ASN A 1 960 ? -35.531 14.023 19.672 1 50 960 ASN A C 1
ATOM 7144 O O . ASN A 1 960 ? -36.125 15.109 19.609 1 50 960 ASN A O 1
ATOM 7148 N N . PRO A 1 961 ? -34.375 13.961 19.609 1 49.94 961 PRO A N 1
ATOM 7149 C CA . PRO A 1 961 ? -33.562 15.18 19.578 1 49.94 961 PRO A CA 1
ATOM 7150 C C . PRO A 1 961 ? -33.844 16.047 18.344 1 49.94 961 PRO A C 1
ATOM 7152 O O . PRO A 1 961 ? -33.75 17.266 18.406 1 49.94 961 PRO A O 1
ATOM 7155 N N . GLU A 1 962 ? -34.281 15.484 17.234 1 47.38 962 GLU A N 1
ATOM 7156 C CA . GLU A 1 962 ? -34.5 16.266 16.031 1 47.38 962 GLU A CA 1
ATOM 7157 C C . GLU A 1 962 ? -35.812 17.047 16.109 1 47.38 962 GLU A C 1
ATOM 7159 O O . GLU A 1 962 ? -35.969 18.078 15.461 1 47.38 962 GLU A O 1
ATOM 7164 N N . GLY A 1 963 ? -36.594 16.625 16.922 1 53.19 963 GLY A N 1
ATOM 7165 C CA . GLY A 1 963 ? -37.875 17.281 17.016 1 53.19 963 GLY A CA 1
ATOM 7166 C C . GLY A 1 963 ? -37.938 18.359 18.094 1 53.19 963 GLY A C 1
ATOM 7167 O O . GLY A 1 963 ? -38.844 19.188 18.109 1 53.19 963 GLY A O 1
ATOM 7168 N N . ALA A 1 964 ? -37 18.312 18.797 1 58.28 964 ALA A N 1
ATOM 7169 C CA . ALA A 1 964 ? -37.031 19.188 19.969 1 58.28 964 ALA A CA 1
ATOM 7170 C C . ALA A 1 964 ? -37.031 20.656 19.547 1 58.28 964 ALA A C 1
ATOM 7172 O O . ALA A 1 964 ? -37.75 21.484 20.109 1 58.28 964 ALA A O 1
ATOM 7173 N N . THR A 1 965 ? -36.25 20.953 18.547 1 54.47 965 THR A N 1
ATOM 7174 C CA . THR A 1 965 ? -36.156 22.328 18.094 1 54.47 965 THR A CA 1
ATOM 7175 C C . THR A 1 965 ? -37.5 22.828 17.578 1 54.47 965 THR A C 1
ATOM 7177 O O . THR A 1 965 ? -37.906 23.969 17.828 1 54.47 965 THR A O 1
ATOM 7180 N N . ILE A 1 966 ? -38.125 21.938 17 1 59.25 966 ILE A N 1
ATOM 7181 C CA . ILE A 1 966 ? -39.406 22.344 16.453 1 59.25 966 ILE A CA 1
ATOM 7182 C C . ILE A 1 966 ? -40.469 22.328 17.547 1 59.25 966 ILE A C 1
ATOM 7184 O O . ILE A 1 966 ? -41.281 23.266 17.656 1 59.25 966 ILE A O 1
ATOM 7188 N N . GLN A 1 967 ? -40.281 21.5 18.375 1 66.56 967 GLN A N 1
ATOM 7189 C CA . GLN A 1 967 ? -41.281 21.328 19.422 1 66.56 967 GLN A CA 1
ATOM 7190 C C . GLN A 1 967 ? -41.219 22.469 20.438 1 66.56 967 GLN A C 1
ATOM 7192 O O . GLN A 1 967 ? -42.25 22.906 20.953 1 66.56 967 GLN A O 1
ATOM 7197 N N . ARG A 1 968 ? -40.094 23.016 20.469 1 65.81 968 ARG A N 1
ATOM 7198 C CA . ARG A 1 968 ? -39.875 24.047 21.484 1 65.81 968 ARG A CA 1
ATOM 7199 C C . ARG A 1 968 ? -39.875 25.438 20.859 1 65.81 968 ARG A C 1
ATOM 7201 O O . ARG A 1 968 ? -39.688 26.438 21.547 1 65.81 968 ARG A O 1
ATOM 7208 N N . ALA A 1 969 ? -39.969 25.422 19.578 1 64.75 969 ALA A N 1
ATOM 7209 C CA . ALA A 1 969 ? -40 26.703 18.891 1 64.75 969 ALA A CA 1
ATOM 7210 C C . ALA A 1 969 ? -41.156 27.562 19.359 1 64.75 969 ALA A C 1
ATOM 7212 O O . ALA A 1 969 ? -42.25 27.047 19.578 1 64.75 969 ALA A O 1
ATOM 7213 N N . ASP A 1 970 ? -40.906 28.75 19.531 1 58.97 970 ASP A N 1
ATOM 7214 C CA . ASP A 1 970 ? -41.906 29.703 20.016 1 58.97 970 ASP A CA 1
ATOM 7215 C C . ASP A 1 970 ? -42.781 30.203 18.875 1 58.97 970 ASP A C 1
ATOM 7217 O O . ASP A 1 970 ? -42.25 30.656 17.844 1 58.97 970 ASP A O 1
ATOM 7221 N N . ALA A 1 971 ? -44 29.922 18.828 1 59.84 971 ALA A N 1
ATOM 7222 C CA . ALA A 1 971 ? -44.969 30.469 17.891 1 59.84 971 ALA A CA 1
ATOM 7223 C C . ALA A 1 971 ? -46.031 31.297 18.641 1 59.84 971 ALA A C 1
ATOM 7225 O O . ALA A 1 971 ? -46.969 30.75 19.188 1 59.84 971 ALA A O 1
ATOM 7226 N N . ASP A 1 972 ? -45.906 32.594 18.781 1 59.34 972 ASP A N 1
ATOM 7227 C CA . ASP A 1 972 ? -46.812 33.594 19.375 1 59.34 972 ASP A CA 1
ATOM 7228 C C . ASP A 1 972 ? -46.938 33.375 20.891 1 59.34 972 ASP A C 1
ATOM 7230 O O . ASP A 1 972 ? -48.031 33.375 21.438 1 59.34 972 ASP A O 1
ATOM 7234 N N . GLY A 1 973 ? -45.719 33.062 21.625 1 63.41 973 GLY A N 1
ATOM 7235 C CA . GLY A 1 973 ? -45.656 32.938 23.078 1 63.41 973 GLY A CA 1
ATOM 7236 C C . GLY A 1 973 ? -45.844 31.516 23.562 1 63.41 973 GLY A C 1
ATOM 7237 O O . GLY A 1 973 ? -45.812 31.266 24.766 1 63.41 973 GLY A O 1
ATOM 7238 N N . ARG A 1 974 ? -46.031 30.672 22.641 1 72.06 974 ARG A N 1
ATOM 7239 C CA . ARG A 1 974 ? -46.25 29.266 22.984 1 72.06 974 ARG A CA 1
ATOM 7240 C C . ARG A 1 974 ? -45.312 28.359 22.188 1 72.06 974 ARG A C 1
ATOM 7242 O O . ARG A 1 974 ? -44.938 28.688 21.062 1 72.06 974 ARG A O 1
ATOM 7249 N N . THR A 1 975 ? -45 27.328 22.75 1 75.12 975 THR A N 1
ATOM 7250 C CA . THR A 1 975 ? -44.188 26.375 22.016 1 75.12 975 THR A CA 1
ATOM 7251 C C . THR A 1 975 ? -45 25.672 20.938 1 75.12 975 THR A C 1
ATOM 7253 O O . THR A 1 975 ? -46.219 25.578 21.047 1 75.12 975 THR A O 1
ATOM 7256 N N . VAL A 1 976 ? -44.344 25.234 19.969 1 70.38 976 VAL A N 1
ATOM 7257 C CA . VAL A 1 976 ? -45 24.484 18.906 1 70.38 976 VAL A CA 1
ATOM 7258 C C . VAL A 1 976 ? -45.688 23.266 19.516 1 70.38 976 VAL A C 1
ATOM 7260 O O . VAL A 1 976 ? -46.812 22.922 19.141 1 70.38 976 VAL A O 1
ATOM 7263 N N . ALA A 1 977 ? -45.031 22.766 20.422 1 77.06 977 ALA A N 1
ATOM 7264 C CA . ALA A 1 977 ? -45.625 21.625 21.125 1 77.06 977 ALA A CA 1
ATOM 7265 C C . ALA A 1 977 ? -46.906 22.031 21.812 1 77.06 977 ALA A C 1
ATOM 7267 O O . ALA A 1 977 ? -47.906 21.297 21.734 1 77.06 977 ALA A O 1
ATOM 7268 N N . GLN A 1 978 ? -46.812 23.125 22.359 1 79.25 978 GLN A N 1
ATOM 7269 C CA . GLN A 1 978 ? -48.031 23.594 23.031 1 79.25 978 GLN A CA 1
ATOM 7270 C C . GLN A 1 978 ? -49.125 23.953 22.016 1 79.25 978 GLN A C 1
ATOM 7272 O O . GLN A 1 978 ? -50.281 23.688 22.25 1 79.25 978 GLN A O 1
ATOM 7277 N N . LEU A 1 979 ? -48.75 24.5 21.031 1 74.38 979 LEU A N 1
ATOM 7278 C CA . LEU A 1 979 ? -49.688 24.844 19.984 1 74.38 979 LEU A CA 1
ATOM 7279 C C . LEU A 1 979 ? -50.406 23.609 19.453 1 74.38 979 LEU A C 1
ATOM 7281 O O . LEU A 1 979 ? -51.594 23.625 19.188 1 74.38 979 LEU A O 1
ATOM 7285 N N . ILE A 1 980 ? -49.656 22.625 19.344 1 75.19 980 ILE A N 1
ATOM 7286 C CA . ILE A 1 980 ? -50.219 21.359 18.875 1 75.19 980 ILE A CA 1
ATOM 7287 C C . ILE A 1 980 ? -51.25 20.844 19.891 1 75.19 980 ILE A C 1
ATOM 7289 O O . ILE A 1 980 ? -52.344 20.453 19.516 1 75.19 980 ILE A O 1
ATOM 7293 N N . VAL A 1 981 ? -50.844 20.922 21.031 1 79.62 981 VAL A N 1
ATOM 7294 C CA . VAL A 1 981 ? -51.719 20.469 22.109 1 79.62 981 VAL A CA 1
ATOM 7295 C C . VAL A 1 981 ? -53 21.312 22.125 1 79.62 981 VAL A C 1
ATOM 7297 O O . VAL A 1 981 ? -54.094 20.766 22.234 1 79.62 981 VAL A O 1
ATOM 7300 N N . ASP A 1 982 ? -52.812 22.547 21.969 1 77.25 982 ASP A N 1
ATOM 7301 C CA . ASP A 1 982 ? -53.969 23.453 21.984 1 77.25 982 ASP A CA 1
ATOM 7302 C C . ASP A 1 982 ? -54.875 23.203 20.781 1 77.25 982 ASP A C 1
ATOM 7304 O O . ASP A 1 982 ? -56.125 23.219 20.938 1 77.25 982 ASP A O 1
ATOM 7308 N N . GLN A 1 983 ? -54.281 23.016 19.734 1 73.31 983 GLN A N 1
ATOM 7309 C CA . GLN A 1 983 ? -55.094 22.797 18.531 1 73.31 983 GLN A CA 1
ATOM 7310 C C . GLN A 1 983 ? -55.844 21.484 18.594 1 73.31 983 GLN A C 1
ATOM 7312 O O . GLN A 1 983 ? -57 21.391 18.172 1 73.31 983 GLN A O 1
ATOM 7317 N N . VAL A 1 984 ? -55.156 20.547 19.125 1 76.12 984 VAL A N 1
ATOM 7318 C CA . VAL A 1 984 ? -55.812 19.266 19.297 1 76.12 984 VAL A CA 1
ATOM 7319 C C . VAL A 1 984 ? -56.938 19.406 20.328 1 76.12 984 VAL A C 1
ATOM 7321 O O . VAL A 1 984 ? -58.031 18.844 20.156 1 76.12 984 VAL A O 1
ATOM 7324 N N . GLY A 1 985 ? -56.656 20.109 21.312 1 75.75 985 GLY A N 1
ATOM 7325 C CA . GLY A 1 985 ? -57.688 20.406 22.297 1 75.75 985 GLY A CA 1
ATOM 7326 C C . GLY A 1 985 ? -58.906 21.109 21.703 1 75.75 985 GLY A C 1
ATOM 7327 O O . GLY A 1 985 ? -60.031 20.766 22.031 1 75.75 985 GLY A O 1
ATOM 7328 N N . LEU A 1 986 ? -58.625 22.016 20.891 1 73.5 986 LEU A N 1
ATOM 7329 C CA . LEU A 1 986 ? -59.688 22.719 20.203 1 73.5 986 LEU A CA 1
ATOM 7330 C C . LEU A 1 986 ? -60.469 21.781 19.297 1 73.5 986 LEU A C 1
ATOM 7332 O O . LEU A 1 986 ? -61.719 21.859 19.234 1 73.5 986 LEU A O 1
ATOM 7336 N N . PHE A 1 987 ? -59.719 21 18.641 1 69.44 987 PHE A N 1
ATOM 7337 C CA . PHE A 1 987 ? -60.375 20.031 17.75 1 69.44 987 PHE A CA 1
ATOM 7338 C C . PHE A 1 987 ? -61.281 19.109 18.547 1 69.44 987 PHE A C 1
ATOM 7340 O O . PHE A 1 987 ? -62.406 18.859 18.141 1 69.44 987 PHE A O 1
ATOM 7347 N N . ASN A 1 988 ? -60.688 18.625 19.578 1 71.94 988 ASN A N 1
ATOM 7348 C CA . ASN A 1 988 ? -61.5 17.734 20.422 1 71.94 988 ASN A CA 1
ATOM 7349 C C . ASN A 1 988 ? -62.719 18.438 20.969 1 71.94 988 ASN A C 1
ATOM 7351 O O . ASN A 1 988 ? -63.781 17.812 21.125 1 71.94 988 ASN A O 1
ATOM 7355 N N . SER A 1 989 ? -62.531 19.609 21.125 1 69.06 989 SER A N 1
ATOM 7356 C CA . SER A 1 989 ? -63.656 20.391 21.641 1 69.06 989 SER A CA 1
ATOM 7357 C C . SER A 1 989 ? -64.688 20.656 20.547 1 69.06 989 SER A C 1
ATOM 7359 O O . SER A 1 989 ? -65.875 20.734 20.812 1 69.06 989 SER A O 1
ATOM 7361 N N . GLU A 1 990 ? -64.125 20.891 19.391 1 63.66 990 GLU A N 1
ATOM 7362 C CA . GLU A 1 990 ? -65.062 21.25 18.312 1 63.66 990 GLU A CA 1
ATOM 7363 C C . GLU A 1 990 ? -65.75 20.016 17.75 1 63.66 990 GLU A C 1
ATOM 7365 O O . GLU A 1 990 ? -66.938 20.062 17.422 1 63.66 990 GLU A O 1
ATOM 7370 N N . VAL A 1 991 ? -64.875 19.094 17.375 1 53.47 991 VAL A N 1
ATOM 7371 C CA . VAL A 1 991 ? -65.438 17.922 16.766 1 53.47 991 VAL A CA 1
ATOM 7372 C C . VAL A 1 991 ? -66.125 17.062 17.844 1 53.47 991 VAL A C 1
ATOM 7374 O O . VAL A 1 991 ? -67.188 16.422 17.578 1 53.47 991 VAL A O 1
ATOM 7377 N N . GLY A 1 992 ? -65.25 16.719 18.812 1 45.75 992 GLY A N 1
ATOM 7378 C CA . GLY A 1 992 ? -65.75 15.734 19.781 1 45.75 992 GLY A CA 1
ATOM 7379 C C . GLY A 1 992 ? -66.875 16.25 20.672 1 45.75 992 GLY A C 1
ATOM 7380 O O . GLY A 1 992 ? -66.875 17.422 21.047 1 45.75 992 GLY A O 1
ATOM 7381 N N . GLU A 1 993 ? -67.938 15.773 20.484 1 41.47 993 GLU A N 1
ATOM 7382 C CA . GLU A 1 993 ? -68.938 15.766 21.578 1 41.47 993 GLU A CA 1
ATOM 7383 C C . GLU A 1 993 ? -68.25 15.445 22.906 1 41.47 993 GLU A C 1
ATOM 7385 O O . GLU A 1 993 ? -68 14.281 23.234 1 41.47 993 GLU A O 1
ATOM 7390 N N . VAL A 1 994 ? -67.125 16.109 23.266 1 40.28 994 VAL A N 1
ATOM 7391 C CA . VAL A 1 994 ? -66.625 15.898 24.609 1 40.28 994 VAL A CA 1
ATOM 7392 C C . VAL A 1 994 ? -67.75 15.992 25.625 1 40.28 994 VAL A C 1
ATOM 7394 O O . VAL A 1 994 ? -68.188 17.094 26.016 1 40.28 994 VAL A O 1
ATOM 7397 N N . THR A 1 995 ? -68.938 15.625 25.219 1 38.62 995 THR A N 1
ATOM 7398 C CA . THR A 1 995 ? -69.875 15.859 26.328 1 38.62 995 THR A CA 1
ATOM 7399 C C . THR A 1 995 ? -69.188 15.539 27.656 1 38.62 995 THR A C 1
ATOM 7401 O O . THR A 1 995 ? -69.25 16.344 28.594 1 38.62 995 THR A O 1
ATOM 7404 N N . GLY A 1 996 ? -69.312 14.227 28.297 1 38.88 996 GLY A N 1
ATOM 7405 C CA . GLY A 1 996 ? -68.875 13.664 29.578 1 38.88 996 GLY A CA 1
ATOM 7406 C C . GLY A 1 996 ? -67.375 13.391 29.641 1 38.88 996 GLY A C 1
ATOM 7407 O O . GLY A 1 996 ? -66.625 13.852 28.797 1 38.88 996 GLY A O 1
ATOM 7408 N N . SER A 1 997 ? -66.938 12.492 30.734 1 46.22 997 SER A N 1
ATOM 7409 C CA . SER A 1 997 ? -65.625 12.023 31.203 1 46.22 997 SER A CA 1
ATOM 7410 C C . SER A 1 997 ? -64.812 11.336 30.094 1 46.22 997 SER A C 1
ATOM 7412 O O . SER A 1 997 ? -63.75 10.812 30.344 1 46.22 997 SER A O 1
ATOM 7414 N N . GLU A 1 998 ? -65.375 11.219 28.875 1 52.72 998 GLU A N 1
ATOM 7415 C CA . GLU A 1 998 ? -64.625 10.336 27.938 1 52.72 998 GLU A CA 1
ATOM 7416 C C . GLU A 1 998 ? -63.625 11.109 27.125 1 52.72 998 GLU A C 1
ATOM 7418 O O . GLU A 1 998 ? -63.906 12.203 26.625 1 52.72 998 GLU A O 1
ATOM 7423 N N . PRO A 1 999 ? -62.438 10.711 27.094 1 62.12 999 PRO A N 1
ATOM 7424 C CA . PRO A 1 999 ? -61.344 11.391 26.375 1 62.12 999 PRO A CA 1
ATOM 7425 C C . PRO A 1 999 ? -61.594 11.477 24.875 1 62.12 999 PRO A C 1
ATOM 7427 O O . PRO A 1 999 ? -62.281 10.625 24.312 1 62.12 999 PRO A O 1
ATOM 7430 N N . GLY A 1 1000 ? -61.5 12.695 24.266 1 65.75 1000 GLY A N 1
ATOM 7431 C CA . GLY A 1 1000 ? -61.594 12.906 22.828 1 65.75 1000 GLY A CA 1
ATOM 7432 C C . GLY A 1 1000 ? -60.844 11.844 22.031 1 65.75 1000 GLY A C 1
ATOM 7433 O O . GLY A 1 1000 ? -60.094 11.062 22.578 1 65.75 1000 GLY A O 1
ATOM 7434 N N . SER A 1 1001 ? -61.125 11.695 20.828 1 66.69 1001 SER A N 1
ATOM 7435 C CA . SER A 1 1001 ? -60.594 10.656 19.953 1 66.69 1001 SER A CA 1
ATOM 7436 C C . SER A 1 1001 ? -59.188 10.984 19.5 1 66.69 1001 SER A C 1
ATOM 7438 O O . SER A 1 1001 ? -58.5 10.125 18.953 1 66.69 1001 SER A O 1
ATOM 7440 N N . VAL A 1 1002 ? -58.781 12.227 19.719 1 70.38 1002 VAL A N 1
ATOM 7441 C CA . VAL A 1 1002 ? -57.469 12.617 19.297 1 70.38 1002 VAL A CA 1
ATOM 7442 C C . VAL A 1 1002 ? -56.594 12.883 20.516 1 70.38 1002 VAL A C 1
ATOM 7444 O O . VAL A 1 1002 ? -56.969 13.609 21.422 1 70.38 1002 VAL A O 1
ATOM 7447 N N . GLY A 1 1003 ? -55.562 12.195 20.562 1 76.5 1003 GLY A N 1
ATOM 7448 C CA . GLY A 1 1003 ? -54.594 12.359 21.625 1 76.5 1003 GLY A CA 1
ATOM 7449 C C . GLY A 1 1003 ? -53.281 12.938 21.141 1 76.5 1003 GLY A C 1
ATOM 7450 O O . GLY A 1 1003 ? -53.094 13.234 19.953 1 76.5 1003 GLY A O 1
ATOM 7451 N N . VAL A 1 1004 ? -52.438 13.227 22.047 1 78.38 1004 VAL A N 1
ATOM 7452 C CA . VAL A 1 1004 ? -51.094 13.719 21.719 1 78.38 1004 VAL A CA 1
ATOM 7453 C C . VAL A 1 1004 ? -50.062 12.766 22.281 1 78.38 1004 VAL A C 1
ATOM 7455 O O . VAL A 1 1004 ? -50.312 12.016 23.234 1 78.38 1004 VAL A O 1
ATOM 7458 N N . VAL A 1 1005 ? -48.938 12.828 21.641 1 77.06 1005 VAL A N 1
ATOM 7459 C CA . VAL A 1 1005 ? -47.781 12.07 22.141 1 77.06 1005 VAL A CA 1
ATOM 7460 C C . VAL A 1 1005 ? -46.812 13 22.859 1 77.06 1005 VAL A C 1
ATOM 7462 O O . VAL A 1 1005 ? -46.344 13.992 22.297 1 77.06 1005 VAL A O 1
ATOM 7465 N N . VAL A 1 1006 ? -46.562 12.695 24.141 1 79.12 1006 VAL A N 1
ATOM 7466 C CA . VAL A 1 1006 ? -45.594 13.406 24.953 1 79.12 1006 VAL A CA 1
ATOM 7467 C C . VAL A 1 1006 ? -44.688 12.406 25.656 1 79.12 1006 VAL A C 1
ATOM 7469 O O . VAL A 1 1006 ? -45.125 11.57 26.438 1 79.12 1006 VAL A O 1
ATOM 7472 N N . GLY A 1 1007 ? -43.438 12.508 25.344 1 77.38 1007 GLY A N 1
ATOM 7473 C CA . GLY A 1 1007 ? -42.5 11.57 25.906 1 77.38 1007 GLY A CA 1
ATOM 7474 C C . GLY A 1 1007 ? -42.312 11.719 27.406 1 77.38 1007 GLY A C 1
ATOM 7475 O O . GLY A 1 1007 ? -42.438 12.82 27.938 1 77.38 1007 GLY A O 1
ATOM 7476 N N . ALA A 1 1008 ? -42 10.68 28.016 1 74.44 1008 ALA A N 1
ATOM 7477 C CA . ALA A 1 1008 ? -41.875 10.648 29.469 1 74.44 1008 ALA A CA 1
ATOM 7478 C C . ALA A 1 1008 ? -40.594 11.359 29.922 1 74.44 1008 ALA A C 1
ATOM 7480 O O . ALA A 1 1008 ? -40.5 11.766 31.078 1 74.44 1008 ALA A O 1
ATOM 7481 N N . THR A 1 1009 ? -39.75 11.539 28.938 1 71.12 1009 THR A N 1
ATOM 7482 C CA . THR A 1 1009 ? -38.469 12.102 29.297 1 71.12 1009 THR A CA 1
ATOM 7483 C C . THR A 1 1009 ? -38.344 13.555 28.844 1 71.12 1009 THR A C 1
ATOM 7485 O O . THR A 1 1009 ? -37.281 14.156 28.922 1 71.12 1009 THR A O 1
ATOM 7488 N N . VAL A 1 1010 ? -39.406 14.078 28.453 1 73.31 1010 VAL A N 1
ATOM 7489 C CA . VAL A 1 1010 ? -39.406 15.477 28.016 1 73.31 1010 VAL A CA 1
ATOM 7490 C C . VAL A 1 1010 ? -39.312 16.391 29.219 1 73.31 1010 VAL A C 1
ATOM 7492 O O . VAL A 1 1010 ? -40.062 16.266 30.172 1 73.31 1010 VAL A O 1
ATOM 7495 N N . LEU A 1 1011 ? -38.375 17.328 29.406 1 63.94 1011 LEU A N 1
ATOM 7496 C CA . LEU A 1 1011 ? -38.094 18.156 30.562 1 63.94 1011 LEU A CA 1
ATOM 7497 C C . LEU A 1 1011 ? -39.188 19.203 30.766 1 63.94 1011 LEU A C 1
ATOM 7499 O O . LEU A 1 1011 ? -39.625 19.469 31.891 1 63.94 1011 LEU A O 1
ATOM 7503 N N . ASN A 1 1012 ? -39.625 19.844 29.656 1 67.88 1012 ASN A N 1
ATOM 7504 C CA . ASN A 1 1012 ? -40.688 20.828 29.719 1 67.88 1012 ASN A CA 1
ATOM 7505 C C . ASN A 1 1012 ? -41.875 20.422 28.844 1 67.88 1012 ASN A C 1
ATOM 7507 O O . ASN A 1 1012 ? -42.031 20.922 27.734 1 67.88 1012 ASN A O 1
ATOM 7511 N N . PRO A 1 1013 ? -42.625 19.547 29.469 1 76 1013 PRO A N 1
ATOM 7512 C CA . PRO A 1 1013 ? -43.75 19.094 28.641 1 76 1013 PRO A CA 1
ATOM 7513 C C . PRO A 1 1013 ? -44.812 20.156 28.453 1 76 1013 PRO A C 1
ATOM 7515 O O . PRO A 1 1013 ? -45 21.016 29.328 1 76 1013 PRO A O 1
ATOM 7518 N N . PRO A 1 1014 ? -45.438 20.078 27.328 1 80.25 1014 PRO A N 1
ATOM 7519 C CA . PRO A 1 1014 ? -46.562 21 27.141 1 80.25 1014 PRO A CA 1
ATOM 7520 C C . PRO A 1 1014 ? -47.719 20.75 28.109 1 80.25 1014 PRO A C 1
ATOM 7522 O O . PRO A 1 1014 ? -47.844 19.641 28.625 1 80.25 1014 PRO A O 1
ATOM 7525 N N . ASP A 1 1015 ? -48.375 21.781 28.328 1 81.19 1015 ASP A N 1
ATOM 7526 C CA . ASP A 1 1015 ? -49.562 21.703 29.188 1 81.19 1015 ASP A CA 1
ATOM 7527 C C . ASP A 1 1015 ? -50.688 20.969 28.484 1 81.19 1015 ASP A C 1
ATOM 7529 O O . ASP A 1 1015 ? -51.219 21.438 27.469 1 81.19 1015 ASP A O 1
ATOM 7533 N N . VAL A 1 1016 ? -51.094 19.844 29.078 1 79.94 1016 VAL A N 1
ATOM 7534 C CA . VAL A 1 1016 ? -52.094 19.031 28.406 1 79.94 1016 VAL A CA 1
ATOM 7535 C C . VAL A 1 1016 ? -53.406 19.062 29.188 1 79.94 1016 VAL A C 1
ATOM 7537 O O . VAL A 1 1016 ? -54.312 18.266 28.938 1 79.94 1016 VAL A O 1
ATOM 7540 N N . SER A 1 1017 ? -53.531 19.953 30.094 1 79.44 1017 SER A N 1
ATOM 7541 C CA . SER A 1 1017 ? -54.719 20.047 30.922 1 79.44 1017 SER A CA 1
ATOM 7542 C C . SER A 1 1017 ? -55.969 20.344 30.094 1 79.44 1017 SER A C 1
ATOM 7544 O O . SER A 1 1017 ? -57.062 19.859 30.406 1 79.44 1017 SER A O 1
ATOM 7546 N N . GLY A 1 1018 ? -55.812 21.047 29.062 1 77.56 1018 GLY A N 1
ATOM 7547 C CA . GLY A 1 1018 ? -56.938 21.438 28.219 1 77.56 1018 GLY A CA 1
ATOM 7548 C C . GLY A 1 1018 ? -57.125 20.547 27 1 77.56 1018 GLY A C 1
ATOM 7549 O O . GLY A 1 1018 ? -57.906 20.844 26.109 1 77.56 1018 GLY A O 1
ATOM 7550 N N . LEU A 1 1019 ? -56.406 19.422 26.875 1 79.44 1019 LEU A N 1
ATOM 7551 C CA . LEU A 1 1019 ? -56.375 18.547 25.719 1 79.44 1019 LEU A CA 1
ATOM 7552 C C . LEU A 1 1019 ? -57.719 17.844 25.531 1 79.44 1019 LEU A C 1
ATOM 7554 O O . LEU A 1 1019 ? -58.219 17.688 24.406 1 79.44 1019 LEU A O 1
ATOM 7558 N N . GLY A 1 1020 ? -58.375 17.422 26.609 1 76.62 1020 GLY A N 1
ATOM 7559 C CA . GLY A 1 1020 ? -59.594 16.656 26.547 1 76.62 1020 GLY A CA 1
ATOM 7560 C C . GLY A 1 1020 ? -59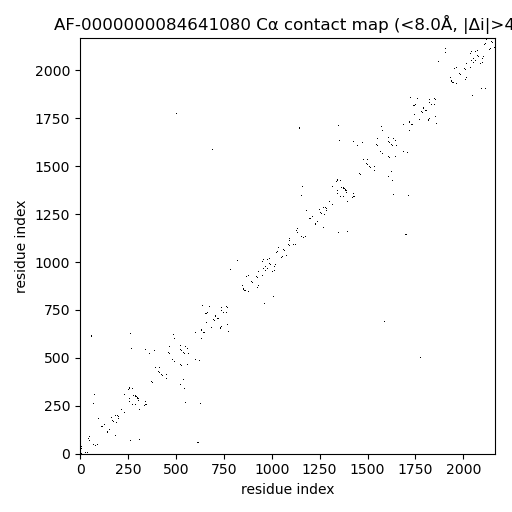.438 15.336 25.812 1 76.62 1020 GLY A C 1
ATOM 7561 O O . GLY A 1 1020 ? -60.406 14.852 25.188 1 76.62 1020 GLY A O 1
ATOM 7562 N N . GLY A 1 1021 ? -58.281 14.781 25.75 1 76.56 1021 GLY A N 1
ATOM 7563 C CA . GLY A 1 1021 ? -58 13.531 25.078 1 76.56 1021 GLY A CA 1
ATOM 7564 C C . GLY A 1 1021 ? -56.875 12.742 25.734 1 76.56 1021 GLY A C 1
ATOM 7565 O O . GLY A 1 1021 ? -56.281 13.195 26.719 1 76.56 1021 GLY A O 1
ATOM 7566 N N . PRO A 1 1022 ? -56.562 11.617 25.156 1 76.31 1022 PRO A N 1
ATOM 7567 C CA . PRO A 1 1022 ? -55.5 10.773 25.734 1 76.31 1022 PRO A CA 1
ATOM 7568 C C . PRO A 1 1022 ? -54.094 11.258 25.406 1 76.31 1022 PRO A C 1
ATOM 7570 O O . PRO A 1 1022 ? -53.906 11.953 24.406 1 76.31 1022 PRO A O 1
ATOM 7573 N N . VAL A 1 1023 ? -53.219 11.008 26.297 1 79.81 1023 VAL A N 1
ATOM 7574 C CA . VAL A 1 1023 ? -51.812 11.312 26.125 1 79.81 1023 VAL A CA 1
ATOM 7575 C C . VAL A 1 1023 ? -51 10.016 26.062 1 79.81 1023 VAL A C 1
ATOM 7577 O O . VAL A 1 1023 ? -50.969 9.266 27.047 1 79.81 1023 VAL A O 1
ATOM 7580 N N . LEU A 1 1024 ? -50.5 9.742 24.938 1 77 1024 LEU A N 1
ATOM 7581 C CA . LEU A 1 1024 ? -49.562 8.633 24.797 1 77 1024 LEU A CA 1
ATOM 7582 C C . LEU A 1 1024 ? -48.156 9.023 25.281 1 77 1024 LEU A C 1
ATOM 7584 O O . LEU A 1 1024 ? -47.625 10.047 24.859 1 77 1024 LEU A O 1
ATOM 7588 N N . VAL A 1 1025 ? -47.688 8.328 26.156 1 76.88 1025 VAL A N 1
ATOM 7589 C CA . VAL A 1 1025 ? -46.438 8.68 26.812 1 76.88 1025 VAL A CA 1
ATOM 7590 C C . VAL A 1 1025 ? -45.406 7.59 26.531 1 76.88 1025 VAL A C 1
ATOM 7592 O O . VAL A 1 1025 ? -45.281 6.621 27.281 1 76.88 1025 VAL A O 1
ATOM 7595 N N . PRO A 1 1026 ? -44.656 7.758 25.484 1 72.75 1026 PRO A N 1
ATOM 7596 C CA . PRO A 1 1026 ? -43.562 6.824 25.25 1 72.75 1026 PRO A CA 1
ATOM 7597 C C . PRO A 1 1026 ? -42.344 7.121 26.125 1 72.75 1026 PRO A C 1
ATOM 7599 O O . PRO A 1 1026 ? -42.281 8.172 26.766 1 72.75 1026 PRO A O 1
ATOM 7602 N N . GLY A 1 1027 ? -41.406 6.184 26.266 1 67.62 1027 GLY A N 1
ATOM 7603 C CA . GLY A 1 1027 ? -40.125 6.406 26.938 1 67.62 1027 GLY A CA 1
ATOM 7604 C C . GLY A 1 1027 ? -40.156 6.008 28.391 1 67.62 1027 GLY A C 1
ATOM 7605 O O . GLY A 1 1027 ? -39.25 6.375 29.156 1 67.62 1027 GLY A O 1
ATOM 7606 N N . VAL A 1 1028 ? -41.094 5.254 28.719 1 74 1028 VAL A N 1
ATOM 7607 C CA . VAL A 1 1028 ? -41.188 4.82 30.109 1 74 1028 VAL A CA 1
ATOM 7608 C C . VAL A 1 1028 ? -40.375 3.549 30.312 1 74 1028 VAL A C 1
ATOM 7610 O O . VAL A 1 1028 ? -40.344 2.672 29.453 1 74 1028 VAL A O 1
ATOM 7613 N N . GLY A 1 1029 ? -39.625 3.48 31.422 1 65.25 1029 GLY A N 1
ATOM 7614 C CA . GLY A 1 1029 ? -38.875 2.293 31.75 1 65.25 1029 GLY A CA 1
ATOM 7615 C C . GLY A 1 1029 ? -37.438 2.342 31.25 1 65.25 1029 GLY A C 1
ATOM 7616 O O . GLY A 1 1029 ? -36.688 3.262 31.578 1 65.25 1029 GLY A O 1
ATOM 7617 N N . VAL A 1 1030 ? -37.219 1.636 30.188 1 63.66 1030 VAL A N 1
ATOM 7618 C CA . VAL A 1 1030 ? -35.844 1.447 29.703 1 63.66 1030 VAL A CA 1
ATOM 7619 C C . VAL A 1 1030 ? -35.375 2.723 29.016 1 63.66 1030 VAL A C 1
ATOM 7621 O O . VAL A 1 1030 ? -34.156 2.998 29 1 63.66 1030 VAL A O 1
ATOM 7624 N N . GLN A 1 1031 ? -36.312 3.537 28.625 1 60.69 1031 GLN A N 1
ATOM 7625 C CA . GLN A 1 1031 ? -35.969 4.75 27.891 1 60.69 1031 GLN A CA 1
ATOM 7626 C C . GLN A 1 1031 ? -35.781 5.926 28.859 1 60.69 1031 GLN A C 1
ATOM 7628 O O . GLN A 1 1031 ? -35.531 7.055 28.422 1 60.69 1031 GLN A O 1
ATOM 7633 N N . GLY A 1 1032 ? -35.938 5.629 30.047 1 64.06 1032 GLY A N 1
ATOM 7634 C CA . GLY A 1 1032 ? -35.531 6.594 31.062 1 64.06 1032 GLY A CA 1
ATOM 7635 C C . GLY A 1 1032 ? -36.719 7.254 31.75 1 64.06 1032 GLY A C 1
ATOM 7636 O O . GLY A 1 1032 ? -36.531 7.938 32.75 1 64.06 1032 GLY A O 1
ATOM 7637 N N . GLY A 1 1033 ? -37.812 7.09 31.25 1 69.62 1033 GLY A N 1
ATOM 7638 C CA . GLY A 1 1033 ? -38.969 7.672 31.922 1 69.62 1033 GLY A CA 1
ATOM 7639 C C . GLY A 1 1033 ? -39.406 6.887 33.125 1 69.62 1033 GLY A C 1
ATOM 7640 O O . GLY A 1 1033 ? -39.562 5.668 33.062 1 69.62 1033 GLY A O 1
ATOM 7641 N N . ARG A 1 1034 ? -39.531 7.488 34.281 1 68.88 1034 ARG A N 1
ATOM 7642 C CA . ARG A 1 1034 ? -39.969 6.844 35.5 1 68.88 1034 ARG A CA 1
ATOM 7643 C C . ARG A 1 1034 ? -41.5 6.805 35.594 1 68.88 1034 ARG A C 1
ATOM 7645 O O . ARG A 1 1034 ? -42.156 7.797 35.281 1 68.88 1034 ARG A O 1
ATOM 7652 N N . PRO A 1 1035 ? -41.906 5.754 35.844 1 65.25 1035 PRO A N 1
ATOM 7653 C CA . PRO A 1 1035 ? -43.375 5.66 36 1 65.25 1035 PRO A CA 1
ATOM 7654 C C . PRO A 1 1035 ? -43.938 6.66 37 1 65.25 1035 PRO A C 1
ATOM 7656 O O . PRO A 1 1035 ? -45.031 7.211 36.781 1 65.25 1035 PRO A O 1
ATOM 7659 N N . GLU A 1 1036 ? -43.188 7.039 38.062 1 63.28 1036 GLU A N 1
ATOM 7660 C CA . GLU A 1 1036 ? -43.656 7.938 39.125 1 63.28 1036 GLU A CA 1
ATOM 7661 C C . GLU A 1 1036 ? -43.75 9.375 38.625 1 63.28 1036 GLU A C 1
ATOM 7663 O O . GLU A 1 1036 ? -44.531 10.172 39.125 1 63.28 1036 GLU A O 1
ATOM 7668 N N . ALA A 1 1037 ? -43.031 9.648 37.594 1 61.44 1037 ALA A N 1
ATOM 7669 C CA . ALA A 1 1037 ? -43 11.023 37.094 1 61.44 1037 ALA A CA 1
ATOM 7670 C C . ALA A 1 1037 ? -44.125 11.273 36.094 1 61.44 1037 ALA A C 1
ATOM 7672 O O . ALA A 1 1037 ? -44.344 12.406 35.656 1 61.44 1037 ALA A O 1
ATOM 7673 N N . LEU A 1 1038 ? -44.844 10.352 35.812 1 67.56 1038 LEU A N 1
ATOM 7674 C CA . LEU A 1 1038 ? -45.906 10.469 34.844 1 67.56 1038 LEU A CA 1
ATOM 7675 C C . LEU A 1 1038 ? -47.062 11.297 35.375 1 67.56 1038 LEU A C 1
ATOM 7677 O O . LEU A 1 1038 ? -47.781 11.953 34.625 1 67.56 1038 LEU A O 1
ATOM 7681 N N . GLY A 1 1039 ? -47.344 11.234 36.75 1 63.59 1039 GLY A N 1
ATOM 7682 C CA . GLY A 1 1039 ? -48.438 11.953 37.344 1 63.59 1039 GLY A CA 1
ATOM 7683 C C . GLY A 1 1039 ? -48.406 13.445 37.062 1 63.59 1039 GLY A C 1
ATOM 7684 O O . GLY A 1 1039 ? -49.438 14.102 36.969 1 63.59 1039 GLY A O 1
ATOM 7685 N N . GLY A 1 1040 ? -47.312 14.109 36.844 1 63.88 1040 GLY A N 1
ATOM 7686 C CA . GLY A 1 1040 ? -47.188 15.555 36.688 1 63.88 1040 GLY A CA 1
ATOM 7687 C C . GLY A 1 1040 ? -46.844 15.984 35.281 1 63.88 1040 GLY A C 1
ATOM 7688 O O . GLY A 1 1040 ? -46.531 17.156 35.062 1 63.88 1040 GLY A O 1
ATOM 7689 N N . LEU A 1 1041 ? -47.156 15.18 34.344 1 68.25 1041 LEU A N 1
ATOM 7690 C CA . LEU A 1 1041 ? -46.75 15.5 33 1 68.25 1041 LEU A CA 1
ATOM 7691 C C . LEU A 1 1041 ? -47.719 16.5 32.375 1 68.25 1041 LEU A C 1
ATOM 7693 O O . LEU A 1 1041 ? -48.875 16.156 32.062 1 68.25 1041 LEU A O 1
ATOM 7697 N N . GLY A 1 1042 ? -47.375 17.734 32.281 1 70.56 1042 GLY A N 1
ATOM 7698 C CA . GLY A 1 1042 ? -48.094 18.812 31.625 1 70.56 1042 GLY A CA 1
ATOM 7699 C C . GLY A 1 1042 ? -49.469 19.062 32.219 1 70.56 1042 GLY A C 1
ATOM 7700 O O . GLY A 1 1042 ? -50.375 19.484 31.5 1 70.56 1042 GLY A O 1
ATOM 7701 N N . GLY A 1 1043 ? -49.656 18.5 33.438 1 73.88 1043 GLY A N 1
ATOM 7702 C CA . GLY A 1 1043 ? -50.969 18.703 34.094 1 73.88 1043 GLY A CA 1
ATOM 7703 C C . GLY A 1 1043 ? -52 17.656 33.688 1 73.88 1043 GLY A C 1
ATOM 7704 O O . GLY A 1 1043 ? -53.188 17.828 33.938 1 73.88 1043 GLY A O 1
ATOM 7705 N N . ALA A 1 1044 ? -51.625 16.547 33.062 1 72.5 1044 ALA A N 1
ATOM 7706 C CA . ALA A 1 1044 ? -52.562 15.508 32.594 1 72.5 1044 ALA A CA 1
ATOM 7707 C C . ALA A 1 1044 ? -53.188 14.758 33.75 1 72.5 1044 ALA A C 1
ATOM 7709 O O . ALA A 1 1044 ? -52.531 14.531 34.781 1 72.5 1044 ALA A O 1
ATOM 7710 N N . ALA A 1 1045 ? -54.5 14.422 33.688 1 71.31 1045 ALA A N 1
ATOM 7711 C CA . ALA A 1 1045 ? -55.156 13.523 34.656 1 71.31 1045 ALA A CA 1
ATOM 7712 C C . ALA A 1 1045 ? -54.688 12.086 34.469 1 71.31 1045 ALA A C 1
ATOM 7714 O O . ALA A 1 1045 ? -54.344 11.672 33.344 1 71.31 1045 ALA A O 1
ATOM 7715 N N . PRO A 1 1046 ? -54.438 11.375 35.5 1 68.25 1046 PRO A N 1
ATOM 7716 C CA . PRO A 1 1046 ? -53.906 10 35.438 1 68.25 1046 PRO A CA 1
ATOM 7717 C C . PRO A 1 1046 ? -54.688 9.141 34.438 1 68.25 1046 PRO A C 1
ATOM 7719 O O . PRO A 1 1046 ? -54.125 8.273 33.781 1 68.25 1046 PRO A O 1
ATOM 7722 N N . GLN A 1 1047 ? -55.969 9.414 34.156 1 68.12 1047 GLN A N 1
ATOM 7723 C CA . GLN A 1 1047 ? -56.812 8.609 33.281 1 68.12 1047 GLN A CA 1
ATOM 7724 C C . GLN A 1 1047 ? -56.531 8.898 31.812 1 68.12 1047 GLN A C 1
ATOM 7726 O O . GLN A 1 1047 ? -56.875 8.109 30.938 1 68.12 1047 GLN A O 1
ATOM 7731 N N . GLN A 1 1048 ? -55.812 9.984 31.594 1 72 1048 GLN A N 1
ATOM 7732 C CA . GLN A 1 1048 ? -55.5 10.398 30.234 1 72 1048 GLN A CA 1
ATOM 7733 C C . GLN A 1 1048 ? -54.188 9.766 29.75 1 72 1048 GLN A C 1
ATOM 7735 O O . GLN A 1 1048 ? -53.938 9.719 28.547 1 72 1048 GLN A O 1
ATOM 7740 N N . LEU A 1 1049 ? -53.5 9.336 30.656 1 74.31 1049 LEU A N 1
ATOM 7741 C CA . LEU A 1 1049 ? -52.125 8.93 30.328 1 74.31 1049 LEU A CA 1
ATOM 7742 C C . LEU A 1 1049 ? -52.094 7.473 29.875 1 74.31 1049 LEU A C 1
ATOM 7744 O O . LEU A 1 1049 ? -52.719 6.605 30.5 1 74.31 1049 LEU A O 1
ATOM 7748 N N . LEU A 1 1050 ? -51.469 7.242 28.766 1 74.31 1050 LEU A N 1
ATOM 7749 C CA . LEU A 1 1050 ? -51.219 5.918 28.203 1 74.31 1050 LEU A CA 1
ATOM 7750 C C . LEU A 1 1050 ? -49.719 5.648 28.109 1 74.31 1050 LEU A C 1
ATOM 7752 O O . LEU A 1 1050 ? -49.094 5.953 27.094 1 74.31 1050 LEU A O 1
ATOM 7756 N N . PRO A 1 1051 ? -49.156 5.25 29.172 1 72.38 1051 PRO A N 1
ATOM 7757 C CA . PRO A 1 1051 ? -47.719 4.965 29.125 1 72.38 1051 PRO A CA 1
ATOM 7758 C C . PRO A 1 1051 ? -47.375 3.791 28.219 1 72.38 1051 PRO A C 1
ATOM 7760 O O . PRO A 1 1051 ? -48.062 2.766 28.234 1 72.38 1051 PRO A O 1
ATOM 7763 N N . ALA A 1 1052 ? -46.406 4.027 27.344 1 71.06 1052 ALA A N 1
ATOM 7764 C CA . ALA A 1 1052 ? -45.875 2.947 26.5 1 71.06 1052 ALA A CA 1
ATOM 7765 C C . ALA A 1 1052 ? -44.719 2.25 27.188 1 71.06 1052 ALA A C 1
ATOM 7767 O O . ALA A 1 1052 ? -43.625 2.836 27.328 1 71.06 1052 ALA A O 1
ATOM 7768 N N . VAL A 1 1053 ? -44.844 1.027 27.641 1 67.56 1053 VAL A N 1
ATOM 7769 C CA . VAL A 1 1053 ? -43.844 0.328 28.438 1 67.56 1053 VAL A CA 1
ATOM 7770 C C . VAL A 1 1053 ? -43.344 -0.905 27.672 1 67.56 1053 VAL A C 1
ATOM 7772 O O . VAL A 1 1053 ? -42.688 -1.764 28.25 1 67.56 1053 VAL A O 1
ATOM 7775 N N . SER A 1 1054 ? -43.688 -0.991 26.5 1 64.5 1054 SER A N 1
ATOM 7776 C CA . SER A 1 1054 ? -43.438 -2.205 25.734 1 64.5 1054 SER A CA 1
ATOM 7777 C C . SER A 1 1054 ? -41.938 -2.523 25.703 1 64.5 1054 SER A C 1
ATOM 7779 O O . SER A 1 1054 ? -41.562 -3.682 25.844 1 64.5 1054 SER A O 1
ATOM 7781 N N . ARG A 1 1055 ? -41.25 -1.504 25.578 1 64.56 1055 ARG A N 1
ATOM 7782 C CA . ARG A 1 1055 ? -39.812 -1.733 25.453 1 64.56 1055 ARG A CA 1
ATOM 7783 C C . ARG A 1 1055 ? -39.25 -2.303 26.75 1 64.56 1055 ARG A C 1
ATOM 7785 O O . ARG A 1 1055 ? -38.375 -3.188 26.734 1 64.56 1055 ARG A O 1
ATOM 7792 N N . GLU A 1 1056 ? -39.719 -1.866 27.766 1 65.44 1056 GLU A N 1
ATOM 7793 C CA . GLU A 1 1056 ? -39.312 -2.381 29.078 1 65.44 1056 GLU A CA 1
ATOM 7794 C C . GLU A 1 1056 ? -39.75 -3.832 29.25 1 65.44 1056 GLU A C 1
ATOM 7796 O O . GLU A 1 1056 ? -38.969 -4.656 29.766 1 65.44 1056 GLU A O 1
ATOM 7801 N N . VAL A 1 1057 ? -40.844 -4.152 28.812 1 68.06 1057 VAL A N 1
ATOM 7802 C CA . VAL A 1 1057 ? -41.406 -5.488 28.984 1 68.06 1057 VAL A CA 1
ATOM 7803 C C . VAL A 1 1057 ? -40.75 -6.461 28.016 1 68.06 1057 VAL A C 1
ATOM 7805 O O . VAL A 1 1057 ? -40.375 -7.574 28.391 1 68.06 1057 VAL A O 1
ATOM 7808 N N . LEU A 1 1058 ? -40.438 -5.906 26.891 1 62 1058 LEU A N 1
ATOM 7809 C CA . LEU A 1 1058 ? -39.875 -6.789 25.891 1 62 1058 LEU A CA 1
ATOM 7810 C C . LEU A 1 1058 ? -38.406 -7.047 26.172 1 62 1058 LEU A C 1
ATOM 7812 O O . LEU A 1 1058 ? -37.875 -8.109 25.828 1 62 1058 LEU A O 1
ATOM 7816 N N . ARG A 1 1059 ? -37.781 -6.164 26.703 1 63.72 1059 ARG A N 1
ATOM 7817 C CA . ARG A 1 1059 ? -36.375 -6.297 27.078 1 63.72 1059 ARG A CA 1
ATOM 7818 C C . ARG A 1 1059 ? -36.188 -7.414 28.094 1 63.72 1059 ARG A C 1
ATOM 7820 O O . ARG A 1 1059 ? -35.094 -8.016 28.156 1 63.72 1059 ARG A O 1
ATOM 7827 N N . ALA A 1 1060 ? -37.094 -7.758 28.797 1 61.31 1060 ALA A N 1
ATOM 7828 C CA . ALA A 1 1060 ? -37.031 -8.812 29.797 1 61.31 1060 ALA A CA 1
ATOM 7829 C C . ALA A 1 1060 ? -37.125 -10.195 29.156 1 61.31 1060 ALA A C 1
ATOM 7831 O O . ALA A 1 1060 ? -36.938 -11.211 29.812 1 61.31 1060 ALA A O 1
ATOM 7832 N N . GLY A 1 1061 ? -37.344 -10.07 27.922 1 61.81 1061 GLY A N 1
ATOM 7833 C CA . GLY A 1 1061 ? -37.406 -11.367 27.266 1 61.81 1061 GLY A CA 1
ATOM 7834 C C . GLY A 1 1061 ? -36 -11.961 27.031 1 61.81 1061 GLY A C 1
ATOM 7835 O O . GLY A 1 1061 ? -35 -11.414 27.484 1 61.81 1061 GLY A O 1
ATOM 7836 N N . PRO A 1 1062 ? -36.062 -13.234 26.688 1 52.56 1062 PRO A N 1
ATOM 7837 C CA . PRO A 1 1062 ? -37.094 -13.93 25.906 1 52.56 1062 PRO A CA 1
ATOM 7838 C C . PRO A 1 1062 ? -38 -14.828 26.781 1 52.56 1062 PRO A C 1
ATOM 7840 O O . PRO A 1 1062 ? -39 -15.359 26.297 1 52.56 1062 PRO A O 1
ATOM 7843 N N . SER A 1 1063 ? -37.656 -15.008 27.875 1 57.5 1063 SER A N 1
ATOM 7844 C CA . SER A 1 1063 ? -38.469 -15.859 28.703 1 57.5 1063 SER A CA 1
ATOM 7845 C C . SER A 1 1063 ? -39.844 -15.242 28.938 1 57.5 1063 SER A C 1
ATOM 7847 O O . SER A 1 1063 ? -39.938 -14.07 29.312 1 57.5 1063 SER A O 1
ATOM 7849 N N . ILE A 1 1064 ? -40.844 -15.953 28.688 1 54.97 1064 ILE A N 1
ATOM 7850 C CA . ILE A 1 1064 ? -42.219 -15.492 28.812 1 54.97 1064 ILE A CA 1
ATOM 7851 C C . ILE A 1 1064 ? -42.531 -15.125 30.266 1 54.97 1064 ILE A C 1
ATOM 7853 O O . ILE A 1 1064 ? -43.188 -14.125 30.516 1 54.97 1064 ILE A O 1
ATOM 7857 N N . SER A 1 1065 ? -41.906 -16 31.031 1 62.66 1065 SER A N 1
ATOM 7858 C CA . SER A 1 1065 ? -42.156 -15.742 32.438 1 62.66 1065 SER A CA 1
ATOM 7859 C C . SER A 1 1065 ? -41.531 -14.422 32.875 1 62.66 1065 SER A C 1
ATOM 7861 O O . SER A 1 1065 ? -42.125 -13.672 33.656 1 62.66 1065 SER A O 1
ATOM 7863 N N . GLU A 1 1066 ? -40.5 -14.148 32.281 1 64 1066 GLU A N 1
ATOM 7864 C CA . GLU A 1 1066 ? -39.812 -12.914 32.625 1 64 1066 GLU A CA 1
ATOM 7865 C C . GLU A 1 1066 ? -40.469 -11.703 32 1 64 1066 GLU A C 1
ATOM 7867 O O . GLU A 1 1066 ? -40.562 -10.633 32.625 1 64 1066 GLU A O 1
ATOM 7872 N N . VAL A 1 1067 ? -40.938 -11.875 30.953 1 62.97 1067 VAL A N 1
ATOM 7873 C CA . VAL A 1 1067 ? -41.688 -10.82 30.266 1 62.97 1067 VAL A CA 1
ATOM 7874 C C . VAL A 1 1067 ? -42.969 -10.523 31 1 62.97 1067 VAL A C 1
ATOM 7876 O O . VAL A 1 1067 ? -43.344 -9.359 31.172 1 62.97 1067 VAL A O 1
ATOM 7879 N N . ARG A 1 1068 ? -43.5 -11.57 31.516 1 65.5 1068 ARG A N 1
ATOM 7880 C CA . ARG A 1 1068 ? -44.719 -11.453 32.312 1 65.5 1068 ARG A CA 1
ATOM 7881 C C . ARG A 1 1068 ? -44.469 -10.734 33.625 1 65.5 1068 ARG A C 1
ATOM 7883 O O . ARG A 1 1068 ? -45.25 -9.891 34.031 1 65.5 1068 ARG A O 1
ATOM 7890 N N . ALA A 1 1069 ? -43.375 -11.211 34.094 1 69.25 1069 ALA A N 1
ATOM 7891 C CA . ALA A 1 1069 ? -43 -10.602 35.344 1 69.25 1069 ALA A CA 1
ATOM 7892 C C . ALA A 1 1069 ? -42.688 -9.117 35.156 1 69.25 1069 ALA A C 1
ATOM 7894 O O . ALA A 1 1069 ? -43.062 -8.289 36 1 69.25 1069 ALA A O 1
ATOM 7895 N N . ALA A 1 1070 ? -42.062 -8.859 34.062 1 68.5 1070 ALA A N 1
ATOM 7896 C CA . ALA A 1 1070 ? -41.75 -7.469 33.75 1 68.5 1070 ALA A CA 1
ATOM 7897 C C . ALA A 1 1070 ? -43 -6.656 33.469 1 68.5 1070 ALA A C 1
ATOM 7899 O O . ALA A 1 1070 ? -43.094 -5.5 33.875 1 68.5 1070 ALA A O 1
ATOM 7900 N N . ALA A 1 1071 ? -43.844 -7.254 32.906 1 66.44 1071 ALA A N 1
ATOM 7901 C CA . ALA A 1 1071 ? -45.125 -6.625 32.594 1 66.44 1071 ALA A CA 1
ATOM 7902 C C . ALA A 1 1071 ? -45.906 -6.344 33.875 1 66.44 1071 ALA A C 1
ATOM 7904 O O . ALA A 1 1071 ? -46.5 -5.27 34.031 1 66.44 1071 ALA A O 1
ATOM 7905 N N . GLU A 1 1072 ? -45.812 -7.297 34.719 1 69.62 1072 GLU A N 1
ATOM 7906 C CA . GLU A 1 1072 ? -46.5 -7.141 36 1 69.62 1072 GLU A CA 1
ATOM 7907 C C . GLU A 1 1072 ? -45.844 -6.051 36.844 1 69.62 1072 GLU A C 1
ATOM 7909 O O . GLU A 1 1072 ? -46.531 -5.254 37.5 1 69.62 1072 GLU A O 1
ATOM 7914 N N . ARG A 1 1073 ? -44.594 -6.066 36.781 1 70.88 1073 ARG A N 1
ATOM 7915 C CA . ARG A 1 1073 ? -43.875 -5.027 37.531 1 70.88 1073 ARG A CA 1
ATOM 7916 C C . ARG A 1 1073 ? -44.188 -3.645 36.969 1 70.88 1073 ARG A C 1
ATOM 7918 O O . ARG A 1 1073 ? -44.375 -2.695 37.719 1 70.88 1073 ARG A O 1
ATOM 7925 N N . MET A 1 1074 ? -44.281 -3.605 35.719 1 67.94 1074 MET A N 1
ATOM 7926 C CA . MET A 1 1074 ? -44.562 -2.322 35.094 1 67.94 1074 MET A CA 1
ATOM 7927 C C . MET A 1 1074 ? -46.031 -1.927 35.344 1 67.94 1074 MET A C 1
ATOM 7929 O O . MET A 1 1074 ? -46.312 -0.751 35.562 1 67.94 1074 MET A O 1
ATOM 7933 N N . LEU A 1 1075 ? -46.781 -2.898 35.312 1 65.31 1075 LEU A N 1
ATOM 7934 C CA . LEU A 1 1075 ? -48.188 -2.658 35.656 1 65.31 1075 LEU A CA 1
ATOM 7935 C C . LEU A 1 1075 ? -48.344 -2.137 37.062 1 65.31 1075 LEU A C 1
ATOM 7937 O O . LEU A 1 1075 ? -49.125 -1.215 37.344 1 65.31 1075 LEU A O 1
ATOM 7941 N N . ASP A 1 1076 ? -47.594 -2.764 37.906 1 65.81 1076 ASP A N 1
ATOM 7942 C CA . ASP A 1 1076 ? -47.594 -2.318 39.312 1 65.81 1076 ASP A CA 1
ATOM 7943 C C . ASP A 1 1076 ? -47.031 -0.912 39.438 1 65.81 1076 ASP A C 1
ATOM 7945 O O . ASP A 1 1076 ? -47.531 -0.099 40.219 1 65.81 1076 ASP A O 1
ATOM 7949 N N . SER A 1 1077 ? -46.031 -0.718 38.625 1 64.44 1077 SER A N 1
ATOM 7950 C CA . SER A 1 1077 ? -45.344 0.567 38.719 1 64.44 1077 SER A CA 1
ATOM 7951 C C . SER A 1 1077 ? -46.188 1.687 38.094 1 64.44 1077 SER A C 1
ATOM 7953 O O . SER A 1 1077 ? -46.125 2.834 38.531 1 64.44 1077 SER A O 1
ATOM 7955 N N . VAL A 1 1078 ? -46.969 1.241 37.125 1 58.69 1078 VAL A N 1
ATOM 7956 C CA . VAL A 1 1078 ? -47.781 2.256 36.469 1 58.69 1078 VAL A CA 1
ATOM 7957 C C . VAL A 1 1078 ? -49.188 2.254 37.094 1 58.69 1078 VAL A C 1
ATOM 7959 O O . VAL A 1 1078 ? -49.938 3.207 36.938 1 58.69 1078 VAL A O 1
ATOM 7962 N N . ALA A 1 1079 ? -49.375 1.172 37.719 1 55.09 1079 ALA A N 1
ATOM 7963 C CA . ALA A 1 1079 ? -50.656 1.082 38.438 1 55.09 1079 ALA A CA 1
ATOM 7964 C C . ALA A 1 1079 ? -50.875 2.271 39.344 1 55.09 1079 ALA A C 1
ATOM 7966 O O . ALA A 1 1079 ? -52 2.672 39.625 1 55.09 1079 ALA A O 1
ATOM 7967 N N . TYR A 1 1080 ? -49.75 2.723 39.781 1 47.09 1080 TYR A N 1
ATOM 7968 C CA . TYR A 1 1080 ? -49.938 3.873 40.656 1 47.09 1080 TYR A CA 1
ATOM 7969 C C . TYR A 1 1080 ? -50.625 5.008 39.906 1 47.09 1080 TYR A C 1
ATOM 7971 O O . TYR A 1 1080 ? -51.375 5.789 40.5 1 47.09 1080 TYR A O 1
ATOM 7979 N N . LEU A 1 1081 ? -50.406 4.984 38.688 1 45.38 1081 LEU A N 1
ATOM 7980 C CA . LEU A 1 1081 ? -51.031 6.043 37.906 1 45.38 1081 LEU A CA 1
ATOM 7981 C C . LEU A 1 1081 ? -52.562 5.898 37.938 1 45.38 1081 LEU A C 1
ATOM 7983 O O . LEU A 1 1081 ? -53.281 6.895 37.906 1 45.38 1081 LEU A O 1
ATOM 7987 N N . SER A 1 1082 ? -52.969 4.66 37.875 1 40.66 1082 SER A N 1
ATOM 7988 C CA . SER A 1 1082 ? -54.406 4.461 38 1 40.66 1082 SER A CA 1
ATOM 7989 C C . SER A 1 1082 ? -54.875 4.773 39.406 1 40.66 1082 SER A C 1
ATOM 7991 O O . SER A 1 1082 ? -56.031 5.168 39.625 1 40.66 1082 SER A O 1
ATOM 7993 N N . ALA A 1 1083 ? -54.094 4.477 40.469 1 36.97 1083 ALA A N 1
ATOM 7994 C CA . ALA A 1 1083 ? -54.562 4.738 41.812 1 36.97 1083 ALA A CA 1
ATOM 7995 C C . ALA A 1 1083 ? -54.562 6.234 42.125 1 36.97 1083 ALA A C 1
ATOM 7997 O O . ALA A 1 1083 ? -55.312 6.707 42.969 1 36.97 1083 ALA A O 1
ATOM 7998 N N . VAL A 1 1084 ? -53.719 6.969 41.562 1 33.25 1084 VAL A N 1
ATOM 7999 C CA . VAL A 1 1084 ? -53.875 8.391 41.844 1 33.25 1084 VAL A CA 1
ATOM 8000 C C . VAL A 1 1084 ? -54.969 8.984 40.969 1 33.25 1084 VAL A C 1
ATOM 8002 O O . VAL A 1 1084 ? -55.031 8.711 39.75 1 33.25 1084 VAL A O 1
ATOM 8005 N N . MET B 1 1 ? -4.859 -47.438 -13.078 1 79.62 1 MET B N 1
ATOM 8006 C CA . MET B 1 1 ? -3.656 -48.188 -12.773 1 79.62 1 MET B CA 1
ATOM 8007 C C . MET B 1 1 ? -3.76 -49.625 -13.336 1 79.62 1 MET B C 1
ATOM 8009 O O . MET B 1 1 ? -2.85 -50.094 -14.023 1 79.62 1 MET B O 1
ATOM 8013 N N . ALA B 1 2 ? -4.871 -50.188 -12.961 1 80.81 2 ALA B N 1
ATOM 8014 C CA . ALA B 1 2 ? -5.047 -51.562 -13.453 1 80.81 2 ALA B CA 1
ATOM 8015 C C . ALA B 1 2 ? -5.055 -51.594 -14.977 1 80.81 2 ALA B C 1
ATOM 8017 O O . ALA B 1 2 ? -4.539 -52.531 -15.586 1 80.81 2 ALA B O 1
ATOM 8018 N N . SER B 1 3 ? -5.66 -50.594 -15.484 1 82.38 3 SER B N 1
ATOM 8019 C CA . SER B 1 3 ? -5.691 -50.531 -16.938 1 82.38 3 SER B CA 1
ATOM 8020 C C . SER B 1 3 ? -4.285 -50.406 -17.516 1 82.38 3 SER B C 1
ATOM 8022 O O . SER B 1 3 ? -3.963 -51.031 -18.516 1 82.38 3 SER B O 1
ATOM 8024 N N . LYS B 1 4 ? -3.453 -49.594 -16.922 1 85.75 4 LYS B N 1
ATOM 8025 C CA . LYS B 1 4 ? -2.09 -49.375 -17.406 1 85.75 4 LYS B CA 1
ATOM 8026 C C . LYS B 1 4 ? -1.24 -50.625 -17.172 1 85.75 4 LYS B C 1
ATOM 8028 O O . LYS B 1 4 ? -0.387 -50.969 -18 1 85.75 4 LYS B O 1
ATOM 8033 N N . ALA B 1 5 ? -1.474 -51.219 -16.031 1 86.56 5 ALA B N 1
ATOM 8034 C CA . ALA B 1 5 ? -0.694 -52.375 -15.664 1 86.56 5 ALA B CA 1
ATOM 8035 C C . ALA B 1 5 ? -0.983 -53.562 -16.609 1 86.56 5 ALA B C 1
ATOM 8037 O O . ALA B 1 5 ? -0.081 -54.312 -16.938 1 86.56 5 ALA B O 1
ATOM 8038 N N . THR B 1 6 ? -2.219 -53.688 -17.078 1 81.12 6 THR B N 1
ATOM 8039 C CA . THR B 1 6 ? -2.607 -54.875 -17.828 1 81.12 6 THR B CA 1
ATOM 8040 C C . THR B 1 6 ? -2.723 -54.562 -19.312 1 81.12 6 THR B C 1
ATOM 8042 O O . THR B 1 6 ? -2.748 -55.469 -20.141 1 81.12 6 THR B O 1
ATOM 8045 N N . GLY B 1 7 ? -2.891 -53.281 -19.594 1 78.06 7 GLY B N 1
ATOM 8046 C CA . GLY B 1 7 ? -3.184 -52.875 -20.969 1 78.06 7 GLY B CA 1
ATOM 8047 C C . GLY B 1 7 ? -4.652 -53.031 -21.312 1 78.06 7 GLY B C 1
ATOM 8048 O O . GLY B 1 7 ? -5.051 -52.719 -22.453 1 78.06 7 GLY B O 1
ATOM 8049 N N . PHE B 1 8 ? -5.434 -53.469 -20.406 1 77.88 8 PHE B N 1
ATOM 8050 C CA . PHE B 1 8 ? -6.871 -53.625 -20.594 1 77.88 8 PHE B CA 1
ATOM 8051 C C . PHE B 1 8 ? -7.605 -52.312 -20.281 1 77.88 8 PHE B C 1
ATOM 8053 O O . PHE B 1 8 ? -7.594 -51.844 -19.141 1 77.88 8 PHE B O 1
ATOM 8060 N N . PRO B 1 9 ? -8.188 -51.75 -21.328 1 80.06 9 PRO B N 1
ATOM 8061 C CA . PRO B 1 9 ? -8.852 -50.469 -21.094 1 80.06 9 PRO B CA 1
ATOM 8062 C C . PRO B 1 9 ? -10.164 -50.594 -20.328 1 80.06 9 PRO B C 1
ATOM 8064 O O . PRO B 1 9 ? -11.242 -50.5 -20.922 1 80.06 9 PRO B O 1
ATOM 8067 N N . ILE B 1 10 ? -10.109 -50.562 -19.094 1 80 10 ILE B N 1
ATOM 8068 C CA . ILE B 1 10 ? -11.227 -50.906 -18.203 1 80 10 ILE B CA 1
ATOM 8069 C C . ILE B 1 10 ? -12.32 -49.844 -18.344 1 80 10 ILE B C 1
ATOM 8071 O O . ILE B 1 10 ? -13.5 -50.188 -18.453 1 80 10 ILE B O 1
ATOM 8075 N N . ALA B 1 11 ? -11.93 -48.594 -18.281 1 81.38 11 ALA B N 1
ATOM 8076 C CA . ALA B 1 11 ? -12.93 -47.531 -18.344 1 81.38 11 ALA B CA 1
ATOM 8077 C C . ALA B 1 11 ? -13.695 -47.562 -19.656 1 81.38 11 ALA B C 1
ATOM 8079 O O . ALA B 1 11 ? -14.914 -47.375 -19.672 1 81.38 11 ALA B O 1
ATOM 8080 N N . LYS B 1 12 ? -13.023 -47.719 -20.734 1 82.31 12 LYS B N 1
ATOM 8081 C CA . LYS B 1 12 ? -13.641 -47.812 -22.047 1 82.31 12 LYS B CA 1
ATOM 8082 C C . LYS B 1 12 ? -14.602 -49 -22.125 1 82.31 12 LYS B C 1
ATOM 8084 O O . LYS B 1 12 ? -15.734 -48.875 -22.578 1 82.31 12 LYS B O 1
ATOM 8089 N N . ILE B 1 13 ? -14.148 -50.094 -21.672 1 82 13 ILE B N 1
ATOM 8090 C CA . ILE B 1 13 ? -14.945 -51.312 -21.719 1 82 13 ILE B CA 1
ATOM 8091 C C . ILE B 1 13 ? -16.172 -51.156 -20.828 1 82 13 ILE B C 1
ATOM 8093 O O . ILE B 1 13 ? -17.281 -51.531 -21.219 1 82 13 ILE B O 1
ATOM 8097 N N . ALA B 1 14 ? -15.867 -50.594 -19.641 1 84.19 14 ALA B N 1
ATOM 8098 C CA . ALA B 1 14 ? -16.984 -50.375 -18.719 1 84.19 14 ALA B CA 1
ATOM 8099 C C . ALA B 1 14 ? -18.016 -49.438 -19.344 1 84.19 14 ALA B C 1
ATOM 8101 O O . ALA B 1 14 ? -19.219 -49.656 -19.172 1 84.19 14 ALA B O 1
ATOM 8102 N N . ALA B 1 15 ? -17.516 -48.438 -19.953 1 86.69 15 ALA B N 1
ATOM 8103 C CA . ALA B 1 15 ? -18.406 -47.5 -20.625 1 86.69 15 ALA B CA 1
ATOM 8104 C C . ALA B 1 15 ? -19.219 -48.188 -21.719 1 86.69 15 ALA B C 1
ATOM 8106 O O . ALA B 1 15 ? -20.422 -47.938 -21.844 1 86.69 15 ALA B O 1
ATOM 8107 N N . LYS B 1 16 ? -18.594 -49 -22.5 1 85.69 16 LYS B N 1
ATOM 8108 C CA . LYS B 1 16 ? -19.266 -49.75 -23.562 1 85.69 16 LYS B CA 1
ATOM 8109 C C . LYS B 1 16 ? -20.266 -50.75 -23 1 85.69 16 LYS B C 1
ATOM 8111 O O . LYS B 1 16 ? -21.375 -50.906 -23.531 1 85.69 16 LYS B O 1
ATOM 8116 N N . LEU B 1 17 ? -19.891 -51.344 -21.984 1 85.5 17 LEU B N 1
ATOM 8117 C CA . LEU B 1 17 ? -20.812 -52.281 -21.312 1 85.5 17 LEU B CA 1
ATOM 8118 C C . LEU B 1 17 ? -22.047 -51.531 -20.797 1 85.5 17 LEU B C 1
ATOM 8120 O O . LEU B 1 17 ? -23.156 -52.031 -20.891 1 85.5 17 LEU B O 1
ATOM 8124 N N . ALA B 1 18 ? -21.703 -50.406 -20.25 1 87.88 18 ALA B N 1
ATOM 8125 C CA . ALA B 1 18 ? -22.781 -49.625 -19.656 1 87.88 18 ALA B CA 1
ATOM 8126 C C . ALA B 1 18 ? -23.797 -49.219 -20.703 1 87.88 18 ALA B C 1
ATOM 8128 O O . ALA B 1 18 ? -24.984 -49.031 -20.406 1 87.88 18 ALA B O 1
ATOM 8129 N N . ILE B 1 19 ? -23.312 -49.094 -21.984 1 87.12 19 ILE B N 1
ATOM 8130 C CA . ILE B 1 19 ? -24.25 -48.688 -23.016 1 87.12 19 ILE B CA 1
ATOM 8131 C C . ILE B 1 19 ? -24.812 -49.906 -23.75 1 87.12 19 ILE B C 1
ATOM 8133 O O . ILE B 1 19 ? -25.484 -49.781 -24.766 1 87.12 19 ILE B O 1
ATOM 8137 N N . GLY B 1 20 ? -24.578 -51.156 -23.359 1 83.94 20 GLY B N 1
ATOM 8138 C CA . GLY B 1 20 ? -25.328 -52.312 -23.781 1 83.94 20 GLY B CA 1
ATOM 8139 C C . GLY B 1 20 ? -24.484 -53.344 -24.516 1 83.94 20 GLY B C 1
ATOM 8140 O O . GLY B 1 20 ? -24.969 -54.406 -24.875 1 83.94 20 GLY B O 1
ATOM 8141 N N . TYR B 1 21 ? -23.219 -53.062 -24.656 1 86.5 21 TYR B N 1
ATOM 8142 C CA . TYR B 1 21 ? -22.344 -54.062 -25.266 1 86.5 21 TYR B CA 1
ATOM 8143 C C . TYR B 1 21 ? -22.047 -55.188 -24.2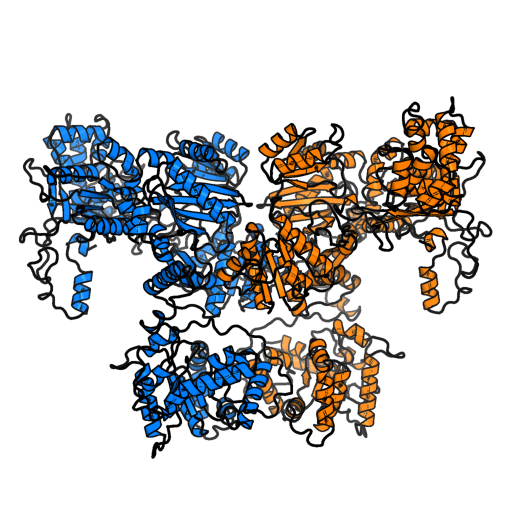97 1 86.5 21 TYR B C 1
ATOM 8145 O O . TYR B 1 21 ? -22.219 -55.031 -23.094 1 86.5 21 TYR B O 1
ATOM 8153 N N . THR B 1 22 ? -21.797 -56.344 -24.938 1 85.44 22 THR B N 1
ATOM 8154 C CA . THR B 1 22 ? -21.344 -57.469 -24.125 1 85.44 22 THR B CA 1
ATOM 8155 C C . THR B 1 22 ? -19.844 -57.719 -24.312 1 85.44 22 THR B C 1
ATOM 8157 O O . THR B 1 22 ? -19.266 -57.25 -25.297 1 85.44 22 THR B O 1
ATOM 8160 N N . LEU B 1 23 ? -19.188 -58.406 -23.391 1 83.81 23 LEU B N 1
ATOM 8161 C CA . LEU B 1 23 ? -17.734 -58.562 -23.391 1 83.81 23 LEU B CA 1
ATOM 8162 C C . LEU B 1 23 ? -17.281 -59.281 -24.672 1 83.81 23 LEU B C 1
ATOM 8164 O O . LEU B 1 23 ? -16.188 -59.031 -25.156 1 83.81 23 LEU B O 1
ATOM 8168 N N . ASP B 1 24 ? -18.062 -60.219 -25.25 1 81.81 24 ASP B N 1
ATOM 8169 C CA . ASP B 1 24 ? -17.672 -60.969 -26.438 1 81.81 24 ASP B CA 1
ATOM 8170 C C . ASP B 1 24 ? -17.812 -60.125 -27.688 1 81.81 24 ASP B C 1
ATOM 8172 O O . ASP B 1 24 ? -17.219 -60.438 -28.734 1 81.81 24 ASP B O 1
ATOM 8176 N N . GLU B 1 25 ? -18.562 -59 -27.469 1 81.12 25 GLU B N 1
ATOM 8177 C CA . GLU B 1 25 ? -18.766 -58.094 -28.594 1 81.12 25 GLU B CA 1
ATOM 8178 C C . GLU B 1 25 ? -17.625 -57.094 -28.688 1 81.12 25 GLU B C 1
ATOM 8180 O O . GLU B 1 25 ? -17.391 -56.5 -29.75 1 81.12 25 GLU B O 1
ATOM 8185 N N . ILE B 1 26 ? -17.031 -56.875 -27.547 1 83.75 26 ILE B N 1
ATOM 8186 C CA . ILE B 1 26 ? -15.984 -55.875 -27.516 1 83.75 26 ILE B CA 1
ATOM 8187 C C . ILE B 1 26 ? -14.641 -56.5 -27.875 1 83.75 26 ILE B C 1
ATOM 8189 O O . ILE B 1 26 ? -14.188 -57.438 -27.234 1 83.75 26 ILE B O 1
ATOM 8193 N N . VAL B 1 27 ? -14.102 -55.938 -28.891 1 79.31 27 VAL B N 1
ATOM 8194 C CA . VAL B 1 27 ? -12.797 -56.406 -29.312 1 79.31 27 VAL B CA 1
ATOM 8195 C C . VAL B 1 27 ? -11.703 -55.781 -28.453 1 79.31 27 VAL B C 1
ATOM 8197 O O . VAL B 1 27 ? -11.773 -54.594 -28.141 1 79.31 27 VAL B O 1
ATOM 8200 N N . ASN B 1 28 ? -10.766 -56.594 -28.094 1 75.69 28 ASN B N 1
ATOM 8201 C CA . ASN B 1 28 ? -9.625 -56.094 -27.328 1 75.69 28 ASN B CA 1
ATOM 8202 C C . ASN B 1 28 ? -8.789 -55.125 -28.125 1 75.69 28 ASN B C 1
ATOM 8204 O O . ASN B 1 28 ? -8.32 -55.438 -29.219 1 75.69 28 ASN B O 1
ATOM 8208 N N . ASP B 1 29 ? -8.633 -53.969 -27.641 1 72.38 29 ASP B N 1
ATOM 8209 C CA . ASP B 1 29 ? -7.953 -52.875 -28.359 1 72.38 29 ASP B CA 1
ATOM 8210 C C . ASP B 1 29 ? -6.477 -53.219 -28.562 1 72.38 29 ASP B C 1
ATOM 8212 O O . ASP B 1 29 ? -5.844 -52.688 -29.484 1 72.38 29 ASP B O 1
ATOM 8216 N N . ILE B 1 30 ? -5.887 -54.062 -27.719 1 69.5 30 ILE B N 1
ATOM 8217 C CA . ILE B 1 30 ? -4.453 -54.312 -27.75 1 69.5 30 ILE B CA 1
ATOM 8218 C C . ILE B 1 30 ? -4.164 -55.406 -28.781 1 69.5 30 ILE B C 1
ATOM 8220 O O . ILE B 1 30 ? -3.291 -55.25 -29.641 1 69.5 30 ILE B O 1
ATOM 8224 N N . THR B 1 31 ? -4.922 -56.531 -28.75 1 68.75 31 THR B N 1
ATOM 8225 C CA . THR B 1 31 ? -4.703 -57.625 -29.672 1 68.75 31 THR B CA 1
ATOM 8226 C C . THR B 1 31 ? -5.465 -57.406 -30.984 1 68.75 31 THR B C 1
ATOM 8228 O O . THR B 1 31 ? -5.098 -57.969 -32 1 68.75 31 THR B O 1
ATOM 8231 N N . LYS B 1 32 ? -6.555 -56.594 -30.844 1 67.62 32 LYS B N 1
ATOM 8232 C CA . LYS B 1 32 ? -7.477 -56.312 -31.938 1 67.62 32 LYS B CA 1
ATOM 8233 C C . LYS B 1 32 ? -8.102 -57.594 -32.469 1 67.62 32 LYS B C 1
ATOM 8235 O O . LYS B 1 32 ? -8.688 -57.594 -33.562 1 67.62 32 LYS B O 1
ATOM 8240 N N . GLU B 1 33 ? -7.883 -58.719 -31.844 1 68.75 33 GLU B N 1
ATOM 8241 C CA . GLU B 1 33 ? -8.406 -60 -32.344 1 68.75 33 GLU B CA 1
ATOM 8242 C C . GLU B 1 33 ? -9.234 -60.719 -31.266 1 68.75 33 GLU B C 1
ATOM 8244 O O . GLU B 1 33 ? -10.258 -61.312 -31.562 1 68.75 33 GLU B O 1
ATOM 8249 N N . THR B 1 34 ? -8.805 -60.594 -30.094 1 73.75 34 THR B N 1
ATOM 8250 C CA . THR B 1 34 ? -9.484 -61.312 -29.031 1 73.75 34 THR B CA 1
ATOM 8251 C C . THR B 1 34 ? -10.586 -60.438 -28.422 1 73.75 34 THR B C 1
ATOM 8253 O O . THR B 1 34 ? -10.477 -59.219 -28.391 1 73.75 34 THR B O 1
ATOM 8256 N N . PRO B 1 35 ? -11.617 -61.188 -28.141 1 77.19 35 PRO B N 1
ATOM 8257 C CA . PRO B 1 35 ? -12.656 -60.438 -27.422 1 77.19 35 PRO B CA 1
ATOM 8258 C C . PRO B 1 35 ? -12.211 -60 -26.031 1 77.19 35 PRO B C 1
ATOM 8260 O O . PRO B 1 35 ? -11.258 -60.562 -25.484 1 77.19 35 PRO B O 1
ATOM 8263 N N . ALA B 1 36 ? -12.906 -59.094 -25.422 1 76.31 36 ALA B N 1
ATOM 8264 C CA . ALA B 1 36 ? -12.594 -58.5 -24.125 1 76.31 36 ALA B CA 1
ATOM 8265 C C . ALA B 1 36 ? -12.805 -59.531 -23 1 76.31 36 ALA B C 1
ATOM 8267 O O . ALA B 1 36 ? -12.273 -59.375 -21.906 1 76.31 36 ALA B O 1
ATOM 8268 N N . CYS B 1 37 ? -13.508 -60.594 -23.359 1 74.38 37 CYS B N 1
ATOM 8269 C CA . CYS B 1 37 ? -13.766 -61.594 -22.328 1 74.38 37 CYS B CA 1
ATOM 8270 C C . CYS B 1 37 ? -12.586 -62.531 -22.172 1 74.38 37 CYS B C 1
ATOM 8272 O O . CYS B 1 37 ? -12.547 -63.344 -21.25 1 74.38 37 CYS B O 1
ATOM 8274 N N . PHE B 1 38 ? -11.68 -62.406 -23.078 1 74 38 PHE B N 1
ATOM 8275 C CA . PHE B 1 38 ? -10.484 -63.219 -22.938 1 74 38 PHE B CA 1
ATOM 8276 C C . PHE B 1 38 ? -9.656 -62.812 -21.734 1 74 38 PHE B C 1
ATOM 8278 O O . PHE B 1 38 ? -9.461 -61.594 -21.516 1 74 38 PHE B O 1
ATOM 8285 N N . GLU B 1 39 ? -9.297 -63.719 -20.828 1 66.69 39 GLU B N 1
ATOM 8286 C CA . GLU B 1 39 ? -8.578 -63.438 -19.609 1 66.69 39 GLU B CA 1
ATOM 8287 C C . GLU B 1 39 ? -7.211 -62.812 -19.906 1 66.69 39 GLU B C 1
ATOM 8289 O O . GLU B 1 39 ? -6.465 -63.312 -20.734 1 66.69 39 GLU B O 1
ATOM 8294 N N . PRO B 1 40 ? -6.957 -61.656 -19.281 1 70.44 40 PRO B N 1
ATOM 8295 C CA . PRO B 1 40 ? -5.633 -61.062 -19.469 1 70.44 40 PRO B CA 1
ATOM 8296 C C . PRO B 1 40 ? -4.535 -61.844 -18.734 1 70.44 40 PRO B C 1
ATOM 8298 O O . PRO B 1 40 ? -4.762 -62.375 -17.656 1 70.44 40 PRO B O 1
ATOM 8301 N N . THR B 1 41 ? -3.486 -62.25 -19.406 1 73.25 41 THR B N 1
ATOM 8302 C CA . THR B 1 41 ? -2.318 -62.906 -18.828 1 73.25 41 THR B CA 1
ATOM 8303 C C . THR B 1 41 ? -1.068 -62.031 -19.016 1 73.25 41 THR B C 1
ATOM 8305 O O . THR B 1 41 ? -0.871 -61.438 -20.078 1 73.25 41 THR B O 1
ATOM 8308 N N . LEU B 1 42 ? -0.356 -61.875 -17.875 1 80.88 42 LEU B N 1
ATOM 8309 C CA . LEU B 1 42 ? 0.827 -61.031 -17.906 1 80.88 42 LEU B CA 1
ATOM 8310 C C . LEU B 1 42 ? 2.098 -61.844 -17.75 1 80.88 42 LEU B C 1
ATOM 8312 O O . LEU B 1 42 ? 2.104 -62.844 -17.031 1 80.88 42 LEU B O 1
ATOM 8316 N N . ASP B 1 43 ? 3.119 -61.562 -18.422 1 85.31 43 ASP B N 1
ATOM 8317 C CA . ASP B 1 43 ? 4.426 -62.188 -18.25 1 85.31 43 ASP B CA 1
ATOM 8318 C C . ASP B 1 43 ? 5.426 -61.219 -17.625 1 85.31 43 ASP B C 1
ATOM 8320 O O . ASP B 1 43 ? 6.633 -61.344 -17.859 1 85.31 43 ASP B O 1
ATOM 8324 N N . TYR B 1 44 ? 4.945 -60.219 -17.031 1 91.88 44 TYR B N 1
ATOM 8325 C CA . TYR B 1 44 ? 5.754 -59.25 -16.328 1 91.88 44 TYR B CA 1
ATOM 8326 C C . TYR B 1 44 ? 5.121 -58.875 -14.984 1 91.88 44 TYR B C 1
ATOM 8328 O O . TYR B 1 44 ? 4.012 -59.312 -14.672 1 91.88 44 TYR B O 1
ATOM 8336 N N . VAL B 1 45 ? 5.898 -58.125 -14.133 1 93.56 45 VAL B N 1
ATOM 8337 C CA . VAL B 1 45 ? 5.441 -57.656 -12.836 1 93.56 45 VAL B CA 1
ATOM 8338 C C . VAL B 1 45 ? 5.316 -56.125 -12.852 1 93.56 45 VAL B C 1
ATOM 8340 O O . VAL B 1 45 ? 6.133 -55.438 -13.469 1 93.56 45 VAL B O 1
ATOM 8343 N N . VAL B 1 46 ? 4.188 -55.656 -12.258 1 95 46 VAL B N 1
ATOM 8344 C CA . VAL B 1 46 ? 3.984 -54.219 -12.125 1 95 46 VAL B CA 1
ATOM 8345 C C . VAL B 1 46 ? 4.082 -53.812 -10.656 1 95 46 VAL B C 1
ATOM 8347 O O . VAL B 1 46 ? 3.508 -54.469 -9.789 1 95 46 VAL B O 1
ATOM 8350 N N . VAL B 1 47 ? 4.898 -52.781 -10.375 1 96.81 47 VAL B N 1
ATOM 8351 C CA . VAL B 1 47 ? 5.004 -52.25 -9.023 1 96.81 47 VAL B CA 1
ATOM 8352 C C . VAL B 1 47 ? 4.578 -50.781 -9.023 1 96.81 47 VAL B C 1
ATOM 8354 O O . VAL B 1 47 ? 5.031 -50 -9.852 1 96.81 47 VAL B O 1
ATOM 8357 N N . LYS B 1 48 ? 3.705 -50.438 -8.18 1 95.56 48 LYS B N 1
ATOM 8358 C CA . LYS B 1 48 ? 3.281 -49.062 -7.949 1 95.56 48 LYS B CA 1
ATOM 8359 C C . LYS B 1 48 ? 3.824 -48.562 -6.625 1 95.56 48 LYS B C 1
ATOM 8361 O O . LYS B 1 48 ? 3.865 -49.281 -5.629 1 95.56 48 LYS B O 1
ATOM 8366 N N . ALA B 1 49 ? 4.293 -47.281 -6.652 1 95.62 49 ALA B N 1
ATOM 8367 C CA . ALA B 1 49 ? 4.77 -46.656 -5.426 1 95.62 49 ALA B CA 1
ATOM 8368 C C . ALA B 1 49 ? 4.168 -45.25 -5.27 1 95.62 49 ALA B C 1
ATOM 8370 O O . ALA B 1 49 ? 4.07 -44.5 -6.242 1 95.62 49 ALA B O 1
ATOM 8371 N N . PRO B 1 50 ? 3.756 -44.938 -4.047 1 94.81 50 PRO B N 1
ATOM 8372 C CA . PRO B 1 50 ? 3.193 -43.594 -3.803 1 94.81 50 PRO B CA 1
ATOM 8373 C C . PRO B 1 50 ? 4.266 -42.5 -3.691 1 94.81 50 PRO B C 1
ATOM 8375 O O . PRO B 1 50 ? 5.383 -42.781 -3.246 1 94.81 50 PRO B O 1
ATOM 8378 N N . ARG B 1 51 ? 3.926 -41.344 -4.16 1 95 51 ARG B N 1
ATOM 8379 C CA . ARG B 1 51 ? 4.75 -40.156 -3.963 1 95 51 ARG B CA 1
ATOM 8380 C C . ARG B 1 51 ? 4.188 -39.281 -2.85 1 95 51 ARG B C 1
ATOM 8382 O O . ARG B 1 51 ? 3.035 -38.844 -2.914 1 95 51 ARG B O 1
ATOM 8389 N N . PHE B 1 52 ? 5.035 -39 -1.752 1 93.25 52 PHE B N 1
ATOM 8390 C CA . PHE B 1 52 ? 4.605 -38.188 -0.61 1 93.25 52 PHE B CA 1
ATOM 8391 C C . PHE B 1 52 ? 5.246 -36.812 -0.644 1 93.25 52 PHE B C 1
ATOM 8393 O O . PHE B 1 52 ? 6.207 -36.594 -1.383 1 93.25 52 PHE B O 1
ATOM 8400 N N . ALA B 1 53 ? 4.668 -35.906 0.024 1 89.81 53 ALA B N 1
ATOM 8401 C CA . ALA B 1 53 ? 5.195 -34.562 0.095 1 89.81 53 ALA B CA 1
ATOM 8402 C C . ALA B 1 53 ? 5.145 -34.031 1.523 1 89.81 53 ALA B C 1
ATOM 8404 O O . ALA B 1 53 ? 4.777 -32.875 1.748 1 89.81 53 ALA B O 1
ATOM 8405 N N . PHE B 1 54 ? 5.527 -34.719 2.508 1 89.12 54 PHE B N 1
ATOM 8406 C CA . PHE B 1 54 ? 5.461 -34.344 3.916 1 89.12 54 PHE B CA 1
ATOM 8407 C C . PHE B 1 54 ? 6.34 -33.125 4.199 1 89.12 54 PHE B C 1
ATOM 8409 O O . PHE B 1 54 ? 6.066 -32.344 5.113 1 89.12 54 PHE B O 1
ATOM 8416 N N . GLU B 1 55 ? 7.383 -32.969 3.406 1 84.5 55 GLU B N 1
ATOM 8417 C CA . GLU B 1 55 ? 8.297 -31.844 3.596 1 84.5 55 GLU B CA 1
ATOM 8418 C C . GLU B 1 55 ? 7.582 -30.5 3.422 1 84.5 55 GLU B C 1
ATOM 8420 O O . GLU B 1 55 ? 8.016 -29.484 3.967 1 84.5 55 GLU B O 1
ATOM 8425 N N . LYS B 1 56 ? 6.5 -30.5 2.738 1 87.88 56 LYS B N 1
ATOM 8426 C CA . LYS B 1 56 ? 5.766 -29.266 2.461 1 87.88 56 LYS B CA 1
ATOM 8427 C C . LYS B 1 56 ? 4.75 -28.969 3.559 1 87.88 56 LYS B C 1
ATOM 8429 O O . LYS B 1 56 ? 4.203 -27.875 3.625 1 87.88 56 LYS B O 1
ATOM 8434 N N . PHE B 1 57 ? 4.566 -29.859 4.434 1 89.12 57 PHE B N 1
ATOM 8435 C CA . PHE B 1 57 ? 3.588 -29.703 5.504 1 89.12 57 PHE B CA 1
ATOM 8436 C C . PHE B 1 57 ? 4.234 -29.953 6.863 1 89.12 57 PHE B C 1
ATOM 8438 O O . PHE B 1 57 ? 3.91 -30.922 7.547 1 89.12 57 PHE B O 1
ATOM 8445 N N . PRO B 1 58 ? 4.98 -28.984 7.242 1 83.5 58 PRO B N 1
ATOM 8446 C CA . PRO B 1 58 ? 5.656 -29.156 8.531 1 83.5 58 PRO B CA 1
ATOM 8447 C C . PRO B 1 58 ? 4.68 -29.359 9.688 1 83.5 58 PRO B C 1
ATOM 8449 O O . PRO B 1 58 ? 3.641 -28.688 9.742 1 83.5 58 PRO B O 1
ATOM 8452 N N . GLY B 1 59 ? 4.973 -30.344 10.523 1 84.12 59 GLY B N 1
ATOM 8453 C CA . GLY B 1 59 ? 4.148 -30.625 11.688 1 84.12 59 GLY B CA 1
ATOM 8454 C C . GLY B 1 59 ? 3.178 -31.766 11.461 1 84.12 59 GLY B C 1
ATOM 8455 O O . GLY B 1 59 ? 2.643 -32.344 12.422 1 84.12 59 GLY B O 1
ATOM 8456 N N . ALA B 1 60 ? 3.006 -32.094 10.211 1 89.88 60 ALA B N 1
ATOM 8457 C CA . ALA B 1 60 ? 2.098 -33.188 9.898 1 89.88 60 ALA B CA 1
ATOM 8458 C C . ALA B 1 60 ? 2.676 -34.531 10.359 1 89.88 60 ALA B C 1
ATOM 8460 O O . ALA B 1 60 ? 3.883 -34.75 10.258 1 89.88 60 ALA B O 1
ATOM 8461 N N . ASP B 1 61 ? 1.78 -35.312 10.883 1 91.69 61 ASP B N 1
ATOM 8462 C CA . ASP B 1 61 ? 2.16 -36.688 11.25 1 91.69 61 ASP B CA 1
ATOM 8463 C C . ASP B 1 61 ? 2.508 -37.5 10.008 1 91.69 61 ASP B C 1
ATOM 8465 O O . ASP B 1 61 ? 1.642 -37.781 9.172 1 91.69 61 ASP B O 1
ATOM 8469 N N . ALA B 1 62 ? 3.705 -37.969 9.922 1 92.44 62 ALA B N 1
ATOM 8470 C CA . ALA B 1 62 ? 4.195 -38.656 8.727 1 92.44 62 ALA B CA 1
ATOM 8471 C C . ALA B 1 62 ? 3.846 -40.156 8.773 1 92.44 62 ALA B C 1
ATOM 8473 O O . ALA B 1 62 ? 4.156 -40.906 7.848 1 92.44 62 ALA B O 1
ATOM 8474 N N . THR B 1 63 ? 3.207 -40.531 9.859 1 94.19 63 THR B N 1
ATOM 8475 C CA . THR B 1 63 ? 2.826 -41.938 9.969 1 94.19 63 THR B CA 1
ATOM 8476 C C . THR B 1 63 ? 1.765 -42.281 8.938 1 94.19 63 THR B C 1
ATOM 8478 O O . THR B 1 63 ? 0.764 -41.594 8.797 1 94.19 63 THR B O 1
ATOM 8481 N N . LEU B 1 64 ? 2.012 -43.344 8.188 1 93.62 64 LEU B N 1
ATOM 8482 C CA . LEU B 1 64 ? 1.063 -43.781 7.168 1 93.62 64 LEU B CA 1
ATOM 8483 C C . LEU B 1 64 ? -0.05 -44.625 7.789 1 93.62 64 LEU B C 1
ATOM 8485 O O . LEU B 1 64 ? 0.213 -45.5 8.617 1 93.62 64 LEU B O 1
ATOM 8489 N N . THR B 1 65 ? -1.26 -44.312 7.504 1 88.06 65 THR B N 1
ATOM 8490 C CA . THR B 1 65 ? -2.453 -44.969 8.016 1 88.06 65 THR B CA 1
ATOM 8491 C C . THR B 1 65 ? -3.412 -45.344 6.883 1 88.06 65 THR B C 1
ATOM 8493 O O . THR B 1 65 ? -3.02 -45.344 5.715 1 88.06 65 THR B O 1
ATOM 8496 N N . THR B 1 66 ? -4.668 -45.625 7.184 1 85.62 66 THR B N 1
ATOM 8497 C CA . THR B 1 66 ? -5.672 -45.938 6.172 1 85.62 66 THR B CA 1
ATOM 8498 C C . THR B 1 66 ? -6.098 -44.688 5.422 1 85.62 66 THR B C 1
ATOM 8500 O O . THR B 1 66 ? -6.68 -44.75 4.34 1 85.62 66 THR B O 1
ATOM 8503 N N . THR B 1 67 ? -5.668 -43.625 6.012 1 85.19 67 THR B N 1
ATOM 8504 C CA . THR B 1 67 ? -5.949 -42.375 5.316 1 85.19 67 THR B CA 1
ATOM 8505 C C . THR B 1 67 ? -4.875 -42.094 4.277 1 85.19 67 THR B C 1
ATOM 8507 O O . THR B 1 67 ? -3.682 -42.156 4.574 1 85.19 67 THR B O 1
ATOM 8510 N N . MET B 1 68 ? -5.348 -41.781 3.1 1 88.62 68 MET B N 1
ATOM 8511 C CA . MET B 1 68 ? -4.418 -41.469 2.012 1 88.62 68 MET B CA 1
ATOM 8512 C C . MET B 1 68 ? -3.635 -40.188 2.291 1 88.62 68 MET B C 1
ATOM 8514 O O . MET B 1 68 ? -4.223 -39.188 2.633 1 88.62 68 MET B O 1
ATOM 8518 N N . LYS B 1 69 ? -2.287 -40.219 2.113 1 91.75 69 LYS B N 1
ATOM 8519 C CA . LYS B 1 69 ? -1.438 -39.062 2.33 1 91.75 69 LYS B CA 1
ATOM 8520 C C . LYS B 1 69 ? -0.527 -38.812 1.131 1 91.75 69 LYS B C 1
ATOM 8522 O O . LYS B 1 69 ? 0.214 -37.844 1.101 1 91.75 69 LYS B O 1
ATOM 8527 N N . SER B 1 70 ? -0.651 -39.688 0.122 1 93 70 SER B N 1
ATOM 8528 C CA . SER B 1 70 ? 0.156 -39.531 -1.082 1 93 70 SER B CA 1
ATOM 8529 C C . SER B 1 70 ? -0.398 -38.406 -1.97 1 93 70 SER B C 1
ATOM 8531 O O . SER B 1 70 ? -1.611 -38.188 -2.021 1 93 70 SER B O 1
ATOM 8533 N N . VAL B 1 71 ? 0.487 -37.719 -2.629 1 91.62 71 VAL B N 1
ATOM 8534 C CA . VAL B 1 71 ? 0.075 -36.656 -3.527 1 91.62 71 VAL B CA 1
ATOM 8535 C C . VAL B 1 71 ? 0.154 -37.125 -4.977 1 91.62 71 VAL B C 1
ATOM 8537 O O . VAL B 1 71 ? -0.372 -36.469 -5.883 1 91.62 71 VAL B O 1
ATOM 8540 N N . GLY B 1 72 ? 0.83 -38.188 -5.227 1 92.81 72 GLY B N 1
ATOM 8541 C CA . GLY B 1 72 ? 0.994 -38.812 -6.535 1 92.81 72 GLY B CA 1
ATOM 8542 C C . GLY B 1 72 ? 1.49 -40.25 -6.465 1 92.81 72 GLY B C 1
ATOM 8543 O O . GLY B 1 72 ? 1.564 -40.844 -5.383 1 92.81 72 GLY B O 1
ATOM 8544 N N . GLU B 1 73 ? 1.731 -40.844 -7.645 1 94.69 73 GLU B N 1
ATOM 8545 C CA . GLU B 1 73 ? 2.225 -42.219 -7.695 1 94.69 73 GLU B CA 1
ATOM 8546 C C . GLU B 1 73 ? 3.023 -42.469 -8.969 1 94.69 73 GLU B C 1
ATOM 8548 O O . GLU B 1 73 ? 2.854 -41.75 -9.969 1 94.69 73 GLU B O 1
ATOM 8553 N N . ALA B 1 74 ? 3.92 -43.406 -8.844 1 96.25 74 ALA B N 1
ATOM 8554 C CA . ALA B 1 74 ? 4.672 -43.906 -9.992 1 96.25 74 ALA B CA 1
ATOM 8555 C C . ALA B 1 74 ? 4.453 -45.406 -10.164 1 96.25 74 ALA B C 1
ATOM 8557 O O . ALA B 1 74 ? 4.027 -46.094 -9.234 1 96.25 74 ALA B O 1
ATOM 8558 N N . MET B 1 75 ? 4.641 -45.812 -11.359 1 96.88 75 MET B N 1
ATOM 8559 C CA . MET B 1 75 ? 4.504 -47.219 -11.695 1 96.88 75 MET B CA 1
ATOM 8560 C C . MET B 1 75 ? 5.664 -47.688 -12.57 1 96.88 75 MET B C 1
ATOM 8562 O O . MET B 1 75 ? 6.27 -46.906 -13.289 1 96.88 75 MET B O 1
ATOM 8566 N N . SER B 1 76 ? 5.996 -48.969 -12.422 1 96.44 76 SER B N 1
ATOM 8567 C CA . SER B 1 76 ? 7.035 -49.531 -13.266 1 96.44 76 SER B CA 1
ATOM 8568 C C . SER B 1 76 ? 6.691 -50.969 -13.656 1 96.44 76 SER B C 1
ATOM 8570 O O . SER B 1 76 ? 5.867 -51.625 -13 1 96.44 76 SER B O 1
ATOM 8572 N N . LEU B 1 77 ? 7.27 -51.406 -14.742 1 95.88 77 LEU B N 1
ATOM 8573 C CA . LEU B 1 77 ? 7.117 -52.75 -15.234 1 95.88 77 LEU B CA 1
ATOM 8574 C C . LEU B 1 77 ? 8.469 -53.438 -15.352 1 95.88 77 LEU B C 1
ATOM 8576 O O . LEU B 1 77 ? 9.461 -52.812 -15.734 1 95.88 77 LEU B O 1
ATOM 8580 N N . GLY B 1 78 ? 8.508 -54.688 -15 1 93.88 78 GLY B N 1
ATOM 8581 C CA . GLY B 1 78 ? 9.695 -55.531 -15.125 1 93.88 78 GLY B CA 1
ATOM 8582 C C . GLY B 1 78 ? 9.375 -57 -15.227 1 93.88 78 GLY B C 1
ATOM 8583 O O . GLY B 1 78 ? 8.281 -57.438 -14.852 1 93.88 78 GLY B O 1
ATOM 8584 N N . ARG B 1 79 ? 10.32 -57.781 -15.664 1 92.56 79 ARG B N 1
ATOM 8585 C CA . ARG B 1 79 ? 10.125 -59.219 -15.852 1 92.56 79 ARG B CA 1
ATOM 8586 C C . ARG B 1 79 ? 10.055 -59.938 -14.516 1 92.56 79 ARG B C 1
ATOM 8588 O O . ARG B 1 79 ? 9.57 -61.062 -14.438 1 92.56 79 ARG B O 1
ATOM 8595 N N . ASN B 1 80 ? 10.539 -59.281 -13.508 1 93.38 80 ASN B N 1
ATOM 8596 C CA . ASN B 1 80 ? 10.398 -59.781 -12.148 1 93.38 80 ASN B CA 1
ATOM 8597 C C . ASN B 1 80 ? 10.242 -58.656 -11.148 1 93.38 80 ASN B C 1
ATOM 8599 O O . ASN B 1 80 ? 10.289 -57.469 -11.523 1 93.38 80 ASN B O 1
ATOM 8603 N N . PHE B 1 81 ? 10.055 -59 -9.961 1 95.56 81 PHE B N 1
ATOM 8604 C CA . PHE B 1 81 ? 9.719 -58.031 -8.922 1 95.56 81 PHE B CA 1
ATOM 8605 C C . PHE B 1 81 ? 10.891 -57.094 -8.656 1 95.56 81 PHE B C 1
ATOM 8607 O O . PHE B 1 81 ? 10.711 -55.875 -8.57 1 95.56 81 PHE B O 1
ATOM 8614 N N . VAL B 1 82 ? 12.062 -57.594 -8.578 1 95.31 82 VAL B N 1
ATOM 8615 C CA . VAL B 1 82 ? 13.242 -56.812 -8.227 1 95.31 82 VAL B CA 1
ATOM 8616 C C . VAL B 1 82 ? 13.5 -55.781 -9.297 1 95.31 82 VAL B C 1
ATOM 8618 O O . VAL B 1 82 ? 13.859 -54.625 -8.984 1 95.31 82 VAL B O 1
ATOM 8621 N N . LYS B 1 83 ? 13.266 -56.125 -10.547 1 95.38 83 LYS B N 1
ATOM 8622 C CA . LYS B 1 83 ? 13.438 -55.188 -11.656 1 95.38 83 LYS B CA 1
ATOM 8623 C C . LYS B 1 83 ? 12.43 -54.062 -11.586 1 95.38 83 LYS B C 1
ATOM 8625 O O . LYS B 1 83 ? 12.805 -52.875 -11.68 1 95.38 83 LYS B O 1
ATOM 8630 N N . ALA B 1 84 ? 11.203 -54.438 -11.359 1 96.5 84 ALA B N 1
ATOM 8631 C CA . ALA B 1 84 ? 10.133 -53.438 -11.289 1 96.5 84 ALA B CA 1
ATOM 8632 C C . ALA B 1 84 ? 10.312 -52.531 -10.086 1 96.5 84 ALA B C 1
ATOM 8634 O O . ALA B 1 84 ? 10.023 -51.344 -10.156 1 96.5 84 ALA B O 1
ATOM 8635 N N . LEU B 1 85 ? 10.844 -53.062 -8.992 1 96.81 85 LEU B N 1
ATOM 8636 C CA . LEU B 1 85 ? 11.062 -52.281 -7.777 1 96.81 85 LEU B CA 1
ATOM 8637 C C . LEU B 1 85 ? 12.141 -51.219 -7.992 1 96.81 85 LEU B C 1
ATOM 8639 O O . LEU B 1 85 ? 11.961 -50.062 -7.613 1 96.81 85 LEU B O 1
ATOM 8643 N N . GLY B 1 86 ? 13.258 -51.625 -8.547 1 95.81 86 GLY B N 1
ATOM 8644 C CA . GLY B 1 86 ? 14.32 -50.688 -8.82 1 95.81 86 GLY B CA 1
ATOM 8645 C C . GLY B 1 86 ? 13.883 -49.531 -9.711 1 95.81 86 GLY B C 1
ATOM 8646 O O . GLY B 1 86 ? 14.242 -48.375 -9.461 1 95.81 86 GLY B O 1
ATOM 8647 N N . LYS B 1 87 ? 13.086 -49.844 -10.68 1 96.25 87 LYS B N 1
ATOM 8648 C CA . LYS B 1 87 ? 12.617 -48.812 -11.625 1 96.25 87 LYS B CA 1
ATOM 8649 C C . LYS B 1 87 ? 11.656 -47.844 -10.953 1 96.25 87 LYS B C 1
ATOM 8651 O O . LYS B 1 87 ? 11.734 -46.625 -11.188 1 96.25 87 LYS B O 1
ATOM 8656 N N . VAL B 1 88 ? 10.781 -48.344 -10.148 1 96.81 88 VAL B N 1
ATOM 8657 C CA . VAL B 1 88 ? 9.781 -47.469 -9.562 1 96.81 88 VAL B CA 1
ATOM 8658 C C . VAL B 1 88 ? 10.438 -46.562 -8.531 1 96.81 88 VAL B C 1
ATOM 8660 O O . VAL B 1 88 ? 10.016 -45.406 -8.344 1 96.81 88 VAL B O 1
ATOM 8663 N N . MET B 1 89 ? 11.484 -47.031 -7.863 1 96.19 89 MET B N 1
ATOM 8664 C CA . MET B 1 89 ? 12.188 -46.188 -6.883 1 96.19 89 MET B CA 1
ATOM 8665 C C . MET B 1 89 ? 12.852 -45 -7.551 1 96.19 89 MET B C 1
ATOM 8667 O O . MET B 1 89 ? 12.859 -43.906 -7.004 1 96.19 89 MET B O 1
ATOM 8671 N N . ARG B 1 90 ? 13.406 -45.188 -8.711 1 94.88 90 ARG B N 1
ATOM 8672 C CA . ARG B 1 90 ? 14.062 -44.094 -9.406 1 94.88 90 ARG B CA 1
ATOM 8673 C C . ARG B 1 90 ? 13.047 -43.25 -10.164 1 94.88 90 ARG B C 1
ATOM 8675 O O . ARG B 1 90 ? 13.398 -42.219 -10.727 1 94.88 90 ARG B O 1
ATOM 8682 N N . SER B 1 91 ? 11.727 -43.656 -10.172 1 96.31 91 SER B N 1
ATOM 8683 C CA . SER B 1 91 ? 10.664 -42.906 -10.852 1 96.31 91 SER B CA 1
ATOM 8684 C C . SER B 1 91 ? 9.984 -41.938 -9.906 1 96.31 91 SER B C 1
ATOM 8686 O O . SER B 1 91 ? 9.164 -41.125 -10.336 1 96.31 91 SER B O 1
ATOM 8688 N N . LEU B 1 92 ? 10.32 -41.844 -8.664 1 94.31 92 LEU B N 1
ATOM 8689 C CA . LEU B 1 92 ? 9.57 -41.125 -7.648 1 94.31 92 LEU B CA 1
ATOM 8690 C C . LEU B 1 92 ? 10.023 -39.656 -7.578 1 94.31 92 LEU B C 1
ATOM 8692 O O . LEU B 1 92 ? 9.375 -38.844 -6.934 1 94.31 92 LEU B O 1
ATOM 8696 N N . GLU B 1 93 ? 11 -39.344 -8.219 1 88.56 93 GLU B N 1
ATOM 8697 C CA . GLU B 1 93 ? 11.5 -37.969 -8.25 1 88.56 93 GLU B CA 1
ATOM 8698 C C . GLU B 1 93 ? 11.789 -37.469 -6.844 1 88.56 93 GLU B C 1
ATOM 8700 O O . GLU B 1 93 ? 11.328 -36.375 -6.461 1 88.56 93 GLU B O 1
ATOM 8705 N N . THR B 1 94 ? 12.375 -38.219 -6.035 1 87.94 94 THR B N 1
ATOM 8706 C CA . THR B 1 94 ? 12.867 -37.812 -4.719 1 87.94 94 THR B CA 1
ATOM 8707 C C . THR B 1 94 ? 14.375 -37.625 -4.746 1 87.94 94 THR B C 1
ATOM 8709 O O . THR B 1 94 ? 15.016 -37.812 -5.781 1 87.94 94 THR B O 1
ATOM 8712 N N . SER B 1 95 ? 14.875 -37.188 -3.639 1 81.56 95 SER B N 1
ATOM 8713 C CA . SER B 1 95 ? 16.312 -36.969 -3.566 1 81.56 95 SER B CA 1
ATOM 8714 C C . SER B 1 95 ? 17.078 -38.281 -3.582 1 81.56 95 SER B C 1
ATOM 8716 O O . SER B 1 95 ? 18.266 -38.312 -3.926 1 81.56 95 SER B O 1
ATOM 8718 N N . ARG B 1 96 ? 16.391 -39.375 -3.299 1 87.62 96 ARG B N 1
ATOM 8719 C CA . ARG B 1 96 ? 17.016 -40.688 -3.344 1 87.62 96 ARG B CA 1
ATOM 8720 C C . ARG B 1 96 ? 16.672 -41.406 -4.645 1 87.62 96 ARG B C 1
ATOM 8722 O O . ARG B 1 96 ? 15.492 -41.594 -4.965 1 87.62 96 ARG B O 1
ATOM 8729 N N . ALA B 1 97 ? 17.641 -41.75 -5.355 1 88.5 97 ALA B N 1
ATOM 8730 C CA . ALA B 1 97 ? 17.438 -42.406 -6.641 1 88.5 97 ALA B CA 1
ATOM 8731 C C . ALA B 1 97 ? 17.641 -43.906 -6.512 1 88.5 97 ALA B C 1
ATOM 8733 O O . ALA B 1 97 ? 18.406 -44.5 -7.262 1 88.5 97 ALA B O 1
ATOM 8734 N N . GLY B 1 98 ? 16.953 -44.5 -5.555 1 93 98 GLY B N 1
ATOM 8735 C CA . GLY B 1 98 ? 17.141 -45.906 -5.277 1 93 98 GLY B CA 1
ATOM 8736 C C . GLY B 1 98 ? 18 -46.156 -4.062 1 93 98 GLY B C 1
ATOM 8737 O O . GLY B 1 98 ? 18.516 -45.25 -3.449 1 93 98 GLY B O 1
ATOM 8738 N N . PHE B 1 99 ? 18.203 -47.438 -3.832 1 96.06 99 PHE B N 1
ATOM 8739 C CA . PHE B 1 99 ? 18.984 -47.812 -2.662 1 96.06 99 PHE B CA 1
ATOM 8740 C C . PHE B 1 99 ? 20.422 -47.312 -2.773 1 96.06 99 PHE B C 1
ATOM 8742 O O . PHE B 1 99 ? 20.969 -47.219 -3.873 1 96.06 99 PHE B O 1
ATOM 8749 N N . TRP B 1 100 ? 21.016 -46.875 -1.685 1 95.38 100 TRP B N 1
ATOM 8750 C CA . TRP B 1 100 ? 22.438 -46.625 -1.474 1 95.38 100 TRP B CA 1
ATOM 8751 C C . TRP B 1 100 ? 22.875 -45.312 -2.111 1 95.38 100 TRP B C 1
ATOM 8753 O O . TRP B 1 100 ? 24.078 -45.031 -2.184 1 95.38 100 TRP B O 1
ATOM 8763 N N . THR B 1 101 ? 21.953 -44.5 -2.545 1 93.38 101 THR B N 1
ATOM 8764 C CA . THR B 1 101 ? 22.312 -43.281 -3.248 1 93.38 101 THR B CA 1
ATOM 8765 C C . THR B 1 101 ? 22.312 -42.094 -2.291 1 93.38 101 THR B C 1
ATOM 8767 O O . THR B 1 101 ? 22.547 -40.938 -2.705 1 93.38 101 THR B O 1
ATOM 8770 N N . ALA B 1 102 ? 21.938 -42.281 -1.068 1 89.31 102 ALA B N 1
ATOM 8771 C CA . ALA B 1 102 ? 22 -41.25 -0.031 1 89.31 102 ALA B CA 1
ATOM 8772 C C . ALA B 1 102 ? 22.656 -41.781 1.237 1 89.31 102 ALA B C 1
ATOM 8774 O O . ALA B 1 102 ? 22.797 -43 1.399 1 89.31 102 ALA B O 1
ATOM 8775 N N . THR B 1 103 ? 22.984 -40.875 2.127 1 89.06 103 THR B N 1
ATOM 8776 C CA . THR B 1 103 ? 23.609 -41.281 3.377 1 89.06 103 THR B CA 1
ATOM 8777 C C . THR B 1 103 ? 22.609 -41.969 4.293 1 89.06 103 THR B C 1
ATOM 8779 O O . THR B 1 103 ? 21.453 -41.594 4.359 1 89.06 103 THR B O 1
ATOM 8782 N N . ASP B 1 104 ? 23.125 -42.969 4.938 1 91 104 ASP B N 1
ATOM 8783 C CA . ASP B 1 104 ? 22.297 -43.688 5.883 1 91 104 ASP B CA 1
ATOM 8784 C C . ASP B 1 104 ? 21.984 -42.844 7.121 1 91 104 ASP B C 1
ATOM 8786 O O . ASP B 1 104 ? 22.844 -42.094 7.578 1 91 104 ASP B O 1
ATOM 8790 N N . PRO B 1 105 ? 20.797 -43.031 7.602 1 89.69 105 PRO B N 1
ATOM 8791 C CA . PRO B 1 105 ? 20.516 -42.375 8.875 1 89.69 105 PRO B CA 1
ATOM 8792 C C . PRO B 1 105 ? 21.406 -42.875 10.016 1 89.69 105 PRO B C 1
ATOM 8794 O O . PRO B 1 105 ? 21.891 -44 9.969 1 89.69 105 PRO B O 1
ATOM 8797 N N . GLU B 1 106 ? 21.531 -42.094 11 1 89.19 106 GLU B N 1
ATOM 8798 C CA . GLU B 1 106 ? 22.344 -42.438 12.148 1 89.19 106 GLU B CA 1
ATOM 8799 C C . GLU B 1 106 ? 21.656 -43.5 13.008 1 89.19 106 GLU B C 1
ATOM 8801 O O . GLU B 1 106 ? 20.422 -43.594 13.039 1 89.19 106 GLU B O 1
ATOM 8806 N N . GLY B 1 107 ? 22.453 -44.375 13.609 1 90.75 107 GLY B N 1
ATOM 8807 C CA . GLY B 1 107 ? 21.922 -45.344 14.523 1 90.75 107 GLY B CA 1
ATOM 8808 C C . GLY B 1 107 ? 22.312 -46.781 14.156 1 90.75 107 GLY B C 1
ATOM 8809 O O . GLY B 1 107 ? 22.844 -47.031 13.07 1 90.75 107 GLY B O 1
ATOM 8810 N N . GLY B 1 108 ? 22.078 -47.75 15.086 1 94.06 108 GLY B N 1
ATOM 8811 C CA . GLY B 1 108 ? 22.391 -49.156 14.891 1 94.06 108 GLY B CA 1
ATOM 8812 C C . GLY B 1 108 ? 21.188 -50 14.484 1 94.06 108 GLY B C 1
ATOM 8813 O O . GLY B 1 108 ? 20.141 -49.438 14.164 1 94.06 108 GLY B O 1
ATOM 8814 N N . LEU B 1 109 ? 21.375 -51.281 14.406 1 96.69 109 LEU B N 1
ATOM 8815 C CA . LEU B 1 109 ? 20.344 -52.219 13.953 1 96.69 109 LEU B CA 1
ATOM 8816 C C . LEU B 1 109 ? 19.078 -52.062 14.797 1 96.69 109 LEU B C 1
ATOM 8818 O O . LEU B 1 109 ? 17.969 -52.062 14.258 1 96.69 109 LEU B O 1
ATOM 8822 N N . ASP B 1 110 ? 19.219 -51.906 16.078 1 96.31 110 ASP B N 1
ATOM 8823 C CA . ASP B 1 110 ? 18.062 -51.781 16.969 1 96.31 110 ASP B CA 1
ATOM 8824 C C . ASP B 1 110 ? 17.25 -50.531 16.656 1 96.31 110 ASP B C 1
ATOM 8826 O O . ASP B 1 110 ? 16.016 -50.562 16.734 1 96.31 110 ASP B O 1
ATOM 8830 N N . ASP B 1 111 ? 17.969 -49.531 16.344 1 96.69 111 ASP B N 1
ATOM 8831 C CA . ASP B 1 111 ? 17.297 -48.281 15.992 1 96.69 111 ASP B CA 1
ATOM 8832 C C . ASP B 1 111 ? 16.469 -48.438 14.719 1 96.69 111 ASP B C 1
ATOM 8834 O O . ASP B 1 111 ? 15.352 -47.938 14.633 1 96.69 111 ASP B O 1
ATOM 8838 N N . VAL B 1 112 ? 17.031 -49.062 13.773 1 97.38 112 VAL B N 1
ATOM 8839 C CA . VAL B 1 112 ? 16.359 -49.25 12.484 1 97.38 112 VAL B CA 1
ATOM 8840 C C . VAL B 1 112 ? 15.141 -50.156 12.656 1 97.38 112 VAL B C 1
ATOM 8842 O O . VAL B 1 112 ? 14.078 -49.875 12.078 1 97.38 112 VAL B O 1
ATOM 8845 N N . LEU B 1 113 ? 15.281 -51.188 13.453 1 97.38 113 LEU B N 1
ATOM 8846 C CA . LEU B 1 113 ? 14.164 -52.094 13.688 1 97.38 113 LEU B CA 1
ATOM 8847 C C . LEU B 1 113 ? 13.031 -51.375 14.422 1 97.38 113 LEU B C 1
ATOM 8849 O O . LEU B 1 113 ? 11.859 -51.656 14.18 1 97.38 113 LEU B O 1
ATOM 8853 N N . THR B 1 114 ? 13.43 -50.531 15.281 1 96.69 114 THR B N 1
ATOM 8854 C CA . THR B 1 114 ? 12.422 -49.719 15.977 1 96.69 114 THR B CA 1
ATOM 8855 C C . THR B 1 114 ? 11.688 -48.812 15.008 1 96.69 114 THR B C 1
ATOM 8857 O O . THR B 1 114 ? 10.461 -48.719 15.047 1 96.69 114 THR B O 1
ATOM 8860 N N . ARG B 1 115 ? 12.398 -48.156 14.117 1 95.75 115 ARG B N 1
ATOM 8861 C CA . ARG B 1 115 ? 11.797 -47.281 13.125 1 95.75 115 ARG B CA 1
ATOM 8862 C C . ARG B 1 115 ? 10.852 -48.062 12.211 1 95.75 115 ARG B C 1
ATOM 8864 O O . ARG B 1 115 ? 9.844 -47.531 11.75 1 95.75 115 ARG B O 1
ATOM 8871 N N . LEU B 1 116 ? 11.133 -49.219 11.891 1 96.69 116 LEU B N 1
ATOM 8872 C CA . LEU B 1 116 ? 10.375 -50.062 10.969 1 96.69 116 LEU B CA 1
ATOM 8873 C C . LEU B 1 116 ? 8.992 -50.375 11.523 1 96.69 116 LEU B C 1
ATOM 8875 O O . LEU B 1 116 ? 8.086 -50.75 10.773 1 96.69 116 LEU B O 1
ATOM 8879 N N . GLN B 1 117 ? 8.883 -50.25 12.82 1 95.62 117 GLN B N 1
ATOM 8880 C CA . GLN B 1 117 ? 7.602 -50.562 13.445 1 95.62 117 GLN B CA 1
ATOM 8881 C C . GLN B 1 117 ? 6.539 -49.531 13.078 1 95.62 117 GLN B C 1
ATOM 8883 O O . GLN B 1 117 ? 5.34 -49.844 13.102 1 95.62 117 GLN B O 1
ATOM 8888 N N . THR B 1 118 ? 6.988 -48.375 12.781 1 94.56 118 THR B N 1
ATOM 8889 C CA . THR B 1 118 ? 6.082 -47.312 12.359 1 94.56 118 THR B CA 1
ATOM 8890 C C . THR B 1 118 ? 6.195 -47.062 10.852 1 94.56 118 THR B C 1
ATOM 8892 O O . THR B 1 118 ? 7.254 -46.688 10.359 1 94.56 118 THR B O 1
ATOM 8895 N N . PRO B 1 119 ? 5.113 -47.25 10.125 1 94.38 119 PRO B N 1
ATOM 8896 C CA . PRO B 1 119 ? 5.176 -47.062 8.672 1 94.38 119 PRO B CA 1
ATOM 8897 C C . PRO B 1 119 ? 5.328 -45.594 8.289 1 94.38 119 PRO B C 1
ATOM 8899 O O . PRO B 1 119 ? 4.535 -44.75 8.719 1 94.38 119 PRO B O 1
ATOM 8902 N N . THR B 1 120 ? 6.352 -45.344 7.633 1 94.06 120 THR B N 1
ATOM 8903 C CA . THR B 1 120 ? 6.621 -44 7.102 1 94.06 120 THR B CA 1
ATOM 8904 C C . THR B 1 120 ? 7.109 -44.094 5.656 1 94.06 120 THR B C 1
ATOM 8906 O O . THR B 1 120 ? 7.258 -45.188 5.109 1 94.06 120 THR B O 1
ATOM 8909 N N . GLU B 1 121 ? 7.297 -42.969 5.086 1 91.81 121 GLU B N 1
ATOM 8910 C CA . GLU B 1 121 ? 7.711 -42.906 3.688 1 91.81 121 GLU B CA 1
ATOM 8911 C C . GLU B 1 121 ? 9.078 -43.562 3.49 1 91.81 121 GLU B C 1
ATOM 8913 O O . GLU B 1 121 ? 9.352 -44.156 2.438 1 91.81 121 GLU B O 1
ATOM 8918 N N . GLY B 1 122 ? 9.898 -43.594 4.492 1 91.81 122 GLY B N 1
ATOM 8919 C CA . GLY B 1 122 ? 11.25 -44.125 4.383 1 91.81 122 GLY B CA 1
ATOM 8920 C C . GLY B 1 122 ? 11.352 -45.594 4.738 1 91.81 122 GLY B C 1
ATOM 8921 O O . GLY B 1 122 ? 12.445 -46.156 4.773 1 91.81 122 GLY B O 1
ATOM 8922 N N . ARG B 1 123 ? 10.281 -46.25 4.879 1 94.12 123 ARG B N 1
ATOM 8923 C CA . ARG B 1 123 ? 10.242 -47.594 5.41 1 94.12 123 ARG B CA 1
ATOM 8924 C C . ARG B 1 123 ? 11 -48.562 4.508 1 94.12 123 ARG B C 1
ATOM 8926 O O . ARG B 1 123 ? 11.688 -49.469 4.992 1 94.12 123 ARG B O 1
ATOM 8933 N N . LEU B 1 124 ? 10.859 -48.406 3.207 1 94.88 124 LEU B N 1
ATOM 8934 C CA . LEU B 1 124 ? 11.531 -49.312 2.26 1 94.88 124 LEU B CA 1
ATOM 8935 C C . LEU B 1 124 ? 13.047 -49.25 2.436 1 94.88 124 LEU B C 1
ATOM 8937 O O . LEU B 1 124 ? 13.727 -50.25 2.381 1 94.88 124 LEU B O 1
ATOM 8941 N N . TYR B 1 125 ? 13.578 -48.156 2.625 1 96.31 125 TYR B N 1
ATOM 8942 C CA . TYR B 1 125 ? 15.008 -47.969 2.83 1 96.31 125 TYR B CA 1
ATOM 8943 C C . TYR B 1 125 ? 15.453 -48.531 4.164 1 96.31 125 TYR B C 1
ATOM 8945 O O . TYR B 1 125 ? 16.547 -49.094 4.273 1 96.31 125 TYR B O 1
ATOM 8953 N N . ASP B 1 126 ? 14.578 -48.438 5.145 1 96.44 126 ASP B N 1
ATOM 8954 C CA . ASP B 1 126 ? 14.883 -49 6.453 1 96.44 126 ASP B CA 1
ATOM 8955 C C . ASP B 1 126 ? 14.914 -50.531 6.395 1 96.44 126 ASP B C 1
ATOM 8957 O O . ASP B 1 126 ? 15.695 -51.156 7.109 1 96.44 126 ASP B O 1
ATOM 8961 N N . LEU B 1 127 ? 14.047 -51.094 5.594 1 97.69 127 LEU B N 1
ATOM 8962 C CA . LEU B 1 127 ? 14.07 -52.531 5.395 1 97.69 127 LEU B CA 1
ATOM 8963 C C . LEU B 1 127 ? 15.438 -53 4.898 1 97.69 127 LEU B C 1
ATOM 8965 O O . LEU B 1 127 ? 16.031 -53.906 5.465 1 97.69 127 LEU B O 1
ATOM 8969 N N . GLU B 1 128 ? 15.859 -52.375 3.82 1 97.81 128 GLU B N 1
ATOM 8970 C CA . GLU B 1 128 ? 17.156 -52.719 3.238 1 97.81 128 GLU B CA 1
ATOM 8971 C C . GLU B 1 128 ? 18.281 -52.5 4.246 1 97.81 128 GLU B C 1
ATOM 8973 O O . GLU B 1 128 ? 19.188 -53.312 4.367 1 97.81 128 GLU B O 1
ATOM 8978 N N . LEU B 1 129 ? 18.25 -51.375 4.969 1 97.62 129 LEU B N 1
ATOM 8979 C CA . LEU B 1 129 ? 19.297 -51.031 5.918 1 97.62 129 LEU B CA 1
ATOM 8980 C C . LEU B 1 129 ? 19.375 -52.062 7.039 1 97.62 129 LEU B C 1
ATOM 8982 O O . LEU B 1 129 ? 20.469 -52.438 7.445 1 97.62 129 LEU B O 1
ATOM 8986 N N . ALA B 1 130 ? 18.219 -52.5 7.555 1 98.19 130 ALA B N 1
ATOM 8987 C CA . ALA B 1 130 ? 18.188 -53.5 8.609 1 98.19 130 ALA B CA 1
ATOM 8988 C C . ALA B 1 130 ? 18.859 -54.812 8.156 1 98.19 130 ALA B C 1
ATOM 8990 O O . ALA B 1 130 ? 19.609 -55.406 8.914 1 98.19 130 ALA B O 1
ATOM 8991 N N . LEU B 1 131 ? 18.578 -55.25 6.965 1 98.38 131 LEU B N 1
ATOM 8992 C CA . LEU B 1 131 ? 19.172 -56.438 6.395 1 98.38 131 LEU B CA 1
ATOM 8993 C C . LEU B 1 131 ? 20.672 -56.281 6.227 1 98.38 131 LEU B C 1
ATOM 8995 O O . LEU B 1 131 ? 21.453 -57.188 6.551 1 98.38 131 LEU B O 1
ATOM 8999 N N . ARG B 1 132 ? 21.078 -55.125 5.734 1 97.44 132 ARG B N 1
ATOM 9000 C CA . ARG B 1 132 ? 22.484 -54.844 5.516 1 97.44 132 ARG B CA 1
ATOM 9001 C C . ARG B 1 132 ? 23.25 -54.844 6.832 1 97.44 132 ARG B C 1
ATOM 9003 O O . ARG B 1 132 ? 24.422 -55.219 6.879 1 97.44 132 ARG B O 1
ATOM 9010 N N . LEU B 1 133 ? 22.547 -54.469 7.875 1 97.19 133 LEU B N 1
ATOM 9011 C CA . LEU B 1 133 ? 23.172 -54.406 9.188 1 97.19 133 LEU B CA 1
ATOM 9012 C C . LEU B 1 133 ? 23.172 -55.75 9.867 1 97.19 133 LEU B C 1
ATOM 9014 O O . LEU B 1 133 ? 23.641 -55.906 11 1 97.19 133 LEU B O 1
ATOM 9018 N N . GLY B 1 134 ? 22.531 -56.781 9.219 1 96.38 134 GLY B N 1
ATOM 9019 C CA . GLY B 1 134 ? 22.719 -58.156 9.68 1 96.38 134 GLY B CA 1
ATOM 9020 C C . GLY B 1 134 ? 21.453 -58.781 10.195 1 96.38 134 GLY B C 1
ATOM 9021 O O . GLY B 1 134 ? 21.469 -59.938 10.648 1 96.38 134 GLY B O 1
ATOM 9022 N N . ALA B 1 135 ? 20.359 -58.156 10.164 1 98 135 ALA B N 1
ATOM 9023 C CA . ALA B 1 135 ? 19.109 -58.781 10.602 1 98 135 ALA B CA 1
ATOM 9024 C C . ALA B 1 135 ? 18.656 -59.875 9.641 1 98 135 ALA B C 1
ATOM 9026 O O . ALA B 1 135 ? 18.906 -59.781 8.438 1 98 135 ALA B O 1
ATOM 9027 N N . SER B 1 136 ? 17.953 -60.844 10.148 1 97.81 136 SER B N 1
ATOM 9028 C CA . SER B 1 136 ? 17.406 -61.906 9.297 1 97.81 136 SER B CA 1
ATOM 9029 C C . SER B 1 136 ? 16.125 -61.438 8.617 1 97.81 136 SER B C 1
ATOM 9031 O O . SER B 1 136 ? 15.469 -60.5 9.07 1 97.81 136 SER B O 1
ATOM 9033 N N . VAL B 1 137 ? 15.75 -62.094 7.598 1 98.19 137 VAL B N 1
ATOM 9034 C CA . VAL B 1 137 ? 14.523 -61.812 6.855 1 98.19 137 VAL B CA 1
ATOM 9035 C C . VAL B 1 137 ? 13.32 -61.875 7.793 1 98.19 137 VAL B C 1
ATOM 9037 O O . VAL B 1 137 ? 12.438 -61.031 7.75 1 98.19 137 VAL B O 1
ATOM 9040 N N . ASP B 1 138 ? 13.336 -62.875 8.656 1 97.31 138 ASP B N 1
ATOM 9041 C CA . ASP B 1 138 ? 12.211 -63.094 9.57 1 97.31 138 ASP B CA 1
ATOM 9042 C C . ASP B 1 138 ? 12.102 -61.938 10.578 1 97.31 138 ASP B C 1
ATOM 9044 O O . ASP B 1 138 ? 11 -61.469 10.883 1 97.31 138 ASP B O 1
ATOM 9048 N N . ARG B 1 139 ? 13.195 -61.562 11.062 1 97.44 139 ARG B N 1
ATOM 9049 C CA . ARG B 1 139 ? 13.203 -60.5 12.039 1 97.44 139 ARG B CA 1
ATOM 9050 C C . ARG B 1 139 ? 12.711 -59.188 11.422 1 97.44 139 ARG B C 1
ATOM 9052 O O . ARG B 1 139 ? 11.953 -58.438 12.055 1 97.44 139 ARG B O 1
ATOM 9059 N N . VAL B 1 140 ? 13.18 -58.875 10.258 1 98.31 140 VAL B N 1
ATOM 9060 C CA . VAL B 1 140 ? 12.781 -57.656 9.562 1 98.31 140 VAL B CA 1
ATOM 9061 C C . VAL B 1 140 ? 11.297 -57.719 9.219 1 98.31 140 VAL B C 1
ATOM 9063 O O . VAL B 1 140 ? 10.578 -56.719 9.336 1 98.31 140 VAL B O 1
ATOM 9066 N N . ALA B 1 141 ? 10.812 -58.875 8.742 1 97.75 141 ALA B N 1
ATOM 9067 C CA . ALA B 1 141 ? 9.406 -59.062 8.43 1 97.75 141 ALA B CA 1
ATOM 9068 C C . ALA B 1 141 ? 8.531 -58.875 9.664 1 97.75 141 ALA B C 1
ATOM 9070 O O . ALA B 1 141 ? 7.453 -58.281 9.578 1 97.75 141 ALA B O 1
ATOM 9071 N N . GLU B 1 142 ? 8.984 -59.344 10.773 1 97 142 GLU B N 1
ATOM 9072 C CA . GLU B 1 142 ? 8.242 -59.219 12.031 1 97 142 GLU B CA 1
ATOM 9073 C C . GLU B 1 142 ? 8.188 -57.75 12.484 1 97 142 GLU B C 1
ATOM 9075 O O . GLU B 1 142 ? 7.133 -57.281 12.891 1 97 142 GLU B O 1
ATOM 9080 N N . ALA B 1 143 ? 9.289 -57.094 12.406 1 97.38 143 ALA B N 1
ATOM 9081 C CA . ALA B 1 143 ? 9.375 -55.719 12.852 1 97.38 143 ALA B CA 1
ATOM 9082 C C . ALA B 1 143 ? 8.539 -54.781 11.961 1 97.38 143 ALA B C 1
ATOM 9084 O O . ALA B 1 143 ? 7.93 -53.844 12.445 1 97.38 143 ALA B O 1
ATOM 9085 N N . SER B 1 144 ? 8.508 -55.031 10.68 1 96.56 144 SER B N 1
ATOM 9086 C CA . SER B 1 144 ? 7.883 -54.125 9.711 1 96.56 144 SER B CA 1
ATOM 9087 C C . SER B 1 144 ? 6.449 -54.562 9.406 1 96.56 144 SER B C 1
ATOM 9089 O O . SER B 1 144 ? 5.637 -53.75 8.977 1 96.56 144 SER B O 1
ATOM 9091 N N . GLY B 1 145 ? 6.133 -55.844 9.586 1 95.25 145 GLY B N 1
ATOM 9092 C CA . GLY B 1 145 ? 4.844 -56.375 9.172 1 95.25 145 GLY B CA 1
ATOM 9093 C C . GLY B 1 145 ? 4.777 -56.688 7.688 1 95.25 145 GLY B C 1
ATOM 9094 O O . GLY B 1 145 ? 3.725 -57.062 7.176 1 95.25 145 GLY B O 1
ATOM 9095 N N . VAL B 1 146 ? 5.867 -56.594 6.934 1 96.44 146 VAL B N 1
ATOM 9096 C CA . VAL B 1 146 ? 5.926 -56.875 5.504 1 96.44 146 VAL B CA 1
ATOM 9097 C C . VAL B 1 146 ? 6.09 -58.375 5.281 1 96.44 146 VAL B C 1
ATOM 9099 O O . VAL B 1 146 ? 6.793 -59.031 6.039 1 96.44 146 VAL B O 1
ATOM 9102 N N . ASP B 1 147 ? 5.48 -58.906 4.238 1 96.69 147 ASP B N 1
ATOM 9103 C CA . ASP B 1 147 ? 5.586 -60.312 3.91 1 96.69 147 ASP B CA 1
ATOM 9104 C C . ASP B 1 147 ? 7.043 -60.719 3.713 1 96.69 147 ASP B C 1
ATOM 9106 O O . ASP B 1 147 ? 7.801 -60.031 3.035 1 96.69 147 ASP B O 1
ATOM 9110 N N . PRO B 1 148 ? 7.449 -61.812 4.305 1 97.19 148 PRO B N 1
ATOM 9111 C CA . PRO B 1 148 ? 8.844 -62.25 4.227 1 97.19 148 PRO B CA 1
ATOM 9112 C C . PRO B 1 148 ? 9.32 -62.438 2.787 1 97.19 148 PRO B C 1
ATOM 9114 O O . PRO B 1 148 ? 10.516 -62.281 2.504 1 97.19 148 PRO B O 1
ATOM 9117 N N . TRP B 1 149 ? 8.398 -62.781 1.95 1 97.38 149 TRP B N 1
ATOM 9118 C CA . TRP B 1 149 ? 8.797 -62.938 0.555 1 97.38 149 TRP B CA 1
ATOM 9119 C C . TRP B 1 149 ? 9.391 -61.656 0.005 1 97.38 149 TRP B C 1
ATOM 9121 O O . TRP B 1 149 ? 10.438 -61.656 -0.645 1 97.38 149 TRP B O 1
ATOM 9131 N N . PHE B 1 150 ? 8.758 -60.562 0.277 1 97.06 150 PHE B N 1
ATOM 9132 C CA . PHE B 1 150 ? 9.242 -59.281 -0.205 1 97.06 150 PHE B CA 1
ATOM 9133 C C . PHE B 1 150 ? 10.562 -58.906 0.46 1 97.06 150 PHE B C 1
ATOM 9135 O O . PHE B 1 150 ? 11.469 -58.375 -0.19 1 97.06 150 PHE B O 1
ATOM 9142 N N . VAL B 1 151 ? 10.711 -59.188 1.729 1 98 151 VAL B N 1
ATOM 9143 C CA . VAL B 1 151 ? 11.938 -58.906 2.465 1 98 151 VAL B CA 1
ATOM 9144 C C . VAL B 1 151 ? 13.086 -59.719 1.892 1 98 151 VAL B C 1
ATOM 9146 O O . VAL B 1 151 ? 14.211 -59.25 1.766 1 98 151 VAL B O 1
ATOM 9149 N N . ALA B 1 152 ? 12.727 -60.906 1.558 1 97.81 152 ALA B N 1
ATOM 9150 C CA . ALA B 1 152 ? 13.742 -61.812 0.994 1 97.81 152 ALA B CA 1
ATOM 9151 C C . ALA B 1 152 ? 14.234 -61.281 -0.352 1 97.81 152 ALA B C 1
ATOM 9153 O O . ALA B 1 152 ? 15.414 -61.438 -0.688 1 97.81 152 ALA B O 1
ATOM 9154 N N . GLN B 1 153 ? 13.32 -60.812 -1.139 1 97.06 153 GLN B N 1
ATOM 9155 C CA . GLN B 1 153 ? 13.734 -60.219 -2.412 1 97.06 153 GLN B CA 1
ATOM 9156 C C . GLN B 1 153 ? 14.734 -59.094 -2.199 1 97.06 153 GLN B C 1
ATOM 9158 O O . GLN B 1 153 ? 15.703 -58.969 -2.947 1 97.06 153 GLN B O 1
ATOM 9163 N N . ILE B 1 154 ? 14.539 -58.25 -1.212 1 97.5 154 ILE B N 1
ATOM 9164 C CA . ILE B 1 154 ? 15.43 -57.156 -0.906 1 97.5 154 ILE B CA 1
ATOM 9165 C C . ILE B 1 154 ? 16.766 -57.688 -0.376 1 97.5 154 ILE B C 1
ATOM 9167 O O . ILE B 1 154 ? 17.812 -57.125 -0.662 1 97.5 154 ILE B O 1
ATOM 9171 N N . ASP B 1 155 ? 16.656 -58.719 0.329 1 97.56 155 ASP B N 1
ATOM 9172 C CA . ASP B 1 155 ? 17.859 -59.344 0.858 1 97.56 155 ASP B CA 1
ATOM 9173 C C . ASP B 1 155 ? 18.781 -59.812 -0.271 1 97.56 155 ASP B C 1
ATOM 9175 O O . ASP B 1 155 ? 20 -59.781 -0.143 1 97.56 155 ASP B O 1
ATOM 9179 N N . GLU B 1 156 ? 18.172 -60.281 -1.299 1 96.12 156 GLU B N 1
ATOM 9180 C CA . GLU B 1 156 ? 18.953 -60.688 -2.471 1 96.12 156 GLU B CA 1
ATOM 9181 C C . GLU B 1 156 ? 19.734 -59.5 -3.027 1 96.12 156 GLU B C 1
ATOM 9183 O O . GLU B 1 156 ? 20.875 -59.656 -3.48 1 96.12 156 GLU B O 1
ATOM 9188 N N . LEU B 1 157 ? 19.156 -58.375 -3.033 1 97 157 LEU B N 1
ATOM 9189 C CA . LEU B 1 157 ? 19.844 -57.188 -3.504 1 97 157 LEU B CA 1
ATOM 9190 C C . LEU B 1 157 ? 21 -56.812 -2.574 1 97 157 LEU B C 1
ATOM 9192 O O . LEU B 1 157 ? 22.031 -56.312 -3.027 1 97 157 LEU B O 1
ATOM 9196 N N . VAL B 1 158 ? 20.781 -57.031 -1.25 1 97.44 158 VAL B N 1
ATOM 9197 C CA . VAL B 1 158 ? 21.859 -56.781 -0.291 1 97.44 158 VAL B CA 1
ATOM 9198 C C . VAL B 1 158 ? 23.031 -57.719 -0.586 1 97.44 158 VAL B C 1
ATOM 9200 O O . VAL B 1 158 ? 24.188 -57.312 -0.492 1 97.44 158 VAL B O 1
ATOM 9203 N N . GLY B 1 159 ? 22.719 -58.938 -0.911 1 97.06 159 GLY B N 1
ATOM 9204 C CA . GLY B 1 159 ? 23.766 -59.844 -1.322 1 97.06 159 GLY B CA 1
ATOM 9205 C C . GLY B 1 159 ? 24.516 -59.406 -2.561 1 97.06 159 GLY B C 1
ATOM 9206 O O . GLY B 1 159 ? 25.734 -59.5 -2.615 1 97.06 159 GLY B O 1
ATOM 9207 N N . LEU B 1 160 ? 23.766 -59 -3.516 1 97.12 160 LEU B N 1
ATOM 9208 C CA . LEU B 1 160 ? 24.391 -58.5 -4.742 1 97.12 160 LEU B CA 1
ATOM 9209 C C . LEU B 1 160 ? 25.266 -57.281 -4.453 1 97.12 160 LEU B C 1
ATOM 9211 O O . LEU B 1 160 ? 26.328 -57.125 -5.043 1 97.12 160 LEU B O 1
ATOM 9215 N N . ARG B 1 161 ? 24.734 -56.344 -3.621 1 97.69 161 ARG B N 1
ATOM 9216 C CA . ARG B 1 161 ? 25.516 -55.188 -3.193 1 97.69 161 ARG B CA 1
ATOM 9217 C C . ARG B 1 161 ? 26.875 -55.625 -2.664 1 97.69 161 ARG B C 1
ATOM 9219 O O . ARG B 1 161 ? 27.906 -55.062 -3.02 1 97.69 161 ARG B O 1
ATOM 9226 N N . ALA B 1 162 ? 26.875 -56.625 -1.823 1 96.75 162 ALA B N 1
ATOM 9227 C CA . ALA B 1 162 ? 28.125 -57.125 -1.232 1 96.75 162 ALA B CA 1
ATOM 9228 C C . ALA B 1 162 ? 29.062 -57.656 -2.305 1 96.75 162 ALA B C 1
ATOM 9230 O O . ALA B 1 162 ? 30.266 -57.438 -2.254 1 96.75 162 ALA B O 1
ATOM 9231 N N . GLU B 1 163 ? 28.484 -58.312 -3.242 1 96.88 163 GLU B N 1
ATOM 9232 C CA . GLU B 1 163 ? 29.266 -58.844 -4.348 1 96.88 163 GLU B CA 1
ATOM 9233 C C . GLU B 1 163 ? 29.922 -57.75 -5.152 1 96.88 163 GLU B C 1
ATOM 9235 O O . GLU B 1 163 ? 31.078 -57.844 -5.539 1 96.88 163 GLU B O 1
ATOM 9240 N N . LEU B 1 164 ? 29.172 -56.719 -5.426 1 96.94 164 LEU B N 1
ATOM 9241 C CA . LEU B 1 164 ? 29.656 -55.594 -6.223 1 96.94 164 LEU B CA 1
ATOM 9242 C C . LEU B 1 164 ? 30.781 -54.844 -5.492 1 96.94 164 LEU B C 1
ATOM 9244 O O . LEU B 1 164 ? 31.781 -54.5 -6.098 1 96.94 164 LEU B O 1
ATOM 9248 N N . VAL B 1 165 ? 30.578 -54.625 -4.18 1 96.44 165 VAL B N 1
ATOM 9249 C CA . VAL B 1 165 ? 31.547 -53.875 -3.379 1 96.44 165 VAL B CA 1
ATOM 9250 C C . VAL B 1 165 ? 32.844 -54.688 -3.225 1 96.44 165 VAL B C 1
ATOM 9252 O O . VAL B 1 165 ? 33.938 -54.125 -3.275 1 96.44 165 VAL B O 1
ATOM 9255 N N . ASP B 1 166 ? 32.719 -56.062 -3.121 1 95.25 166 ASP B N 1
ATOM 9256 C CA . ASP B 1 166 ? 33.844 -56.906 -2.781 1 95.25 166 ASP B CA 1
ATOM 9257 C C . ASP B 1 166 ? 34.625 -57.312 -4.035 1 95.25 166 ASP B C 1
ATOM 9259 O O . ASP B 1 166 ? 35.75 -57.75 -3.947 1 95.25 166 ASP B O 1
ATOM 9263 N N . ALA B 1 167 ? 33.938 -57.156 -5.168 1 95.44 167 ALA B N 1
ATOM 9264 C CA . ALA B 1 167 ? 34.594 -57.594 -6.395 1 95.44 167 ALA B CA 1
ATOM 9265 C C . ALA B 1 167 ? 35.812 -56.75 -6.723 1 95.44 167 ALA B C 1
ATOM 9267 O O . ALA B 1 167 ? 35.75 -55.531 -6.699 1 95.44 167 ALA B O 1
ATOM 9268 N N . PRO B 1 168 ? 36.938 -57.406 -6.961 1 93.06 168 PRO B N 1
ATOM 9269 C CA . PRO B 1 168 ? 38.125 -56.625 -7.312 1 93.06 168 PRO B CA 1
ATOM 9270 C C . PRO B 1 168 ? 37.969 -55.906 -8.641 1 93.06 168 PRO B C 1
ATOM 9272 O O . PRO B 1 168 ? 38.438 -54.781 -8.789 1 93.06 168 PRO B O 1
ATOM 9275 N N . VAL B 1 169 ? 37.281 -56.656 -9.578 1 92.25 169 VAL B N 1
ATOM 9276 C CA . VAL B 1 169 ? 37.031 -56.062 -10.891 1 92.25 169 VAL B CA 1
ATOM 9277 C C . VAL B 1 169 ? 35.562 -56.188 -11.25 1 92.25 169 VAL B C 1
ATOM 9279 O O . VAL B 1 169 ? 34.969 -57.25 -11.023 1 92.25 169 VAL B O 1
ATOM 9282 N N . LEU B 1 170 ? 35.062 -55.156 -11.75 1 93.69 170 LEU B N 1
ATOM 9283 C CA . LEU B 1 170 ? 33.719 -55.219 -12.273 1 93.69 170 LEU B CA 1
ATOM 9284 C C . LEU B 1 170 ? 33.719 -55.688 -13.727 1 93.69 170 LEU B C 1
ATOM 9286 O O . LEU B 1 170 ? 33.75 -54.844 -14.648 1 93.69 170 LEU B O 1
ATOM 9290 N N . ASP B 1 171 ? 33.594 -56.938 -13.961 1 92.5 171 ASP B N 1
ATOM 9291 C CA . ASP B 1 171 ? 33.656 -57.5 -15.312 1 92.5 171 ASP B CA 1
ATOM 9292 C C . ASP B 1 171 ? 32.281 -57.5 -15.961 1 92.5 171 ASP B C 1
ATOM 9294 O O . ASP B 1 171 ? 31.297 -57.062 -15.352 1 92.5 171 ASP B O 1
ATOM 9298 N N . ALA B 1 172 ? 32.156 -58.031 -17.109 1 94.75 172 ALA B N 1
ATOM 9299 C CA . ALA B 1 172 ? 30.953 -58 -17.922 1 94.75 172 ALA B CA 1
ATOM 9300 C C . ALA B 1 172 ? 29.828 -58.812 -17.281 1 94.75 172 ALA B C 1
ATOM 9302 O O . ALA B 1 172 ? 28.672 -58.375 -17.297 1 94.75 172 ALA B O 1
ATOM 9303 N N . ASP B 1 173 ? 30.172 -59.906 -16.688 1 94.81 173 ASP B N 1
ATOM 9304 C CA . ASP B 1 173 ? 29.156 -60.781 -16.109 1 94.81 173 ASP B CA 1
ATOM 9305 C C . ASP B 1 173 ? 28.531 -60.188 -14.867 1 94.81 173 ASP B C 1
ATOM 9307 O O . ASP B 1 173 ? 27.312 -60.188 -14.711 1 94.81 173 ASP B O 1
ATOM 9311 N N . LEU B 1 174 ? 29.406 -59.656 -14.062 1 96.06 174 LEU B N 1
ATOM 9312 C CA . LEU B 1 174 ? 28.906 -59.062 -12.836 1 96.06 174 LEU B CA 1
ATOM 9313 C C . LEU B 1 174 ? 28.109 -57.781 -13.141 1 96.06 174 LEU B C 1
ATOM 9315 O O . LEU B 1 174 ? 27.078 -57.531 -12.508 1 96.06 174 LEU B O 1
ATOM 9319 N N . LEU B 1 175 ? 28.656 -57 -14.086 1 96.88 175 LEU B N 1
ATOM 9320 C CA . LEU B 1 175 ? 27.938 -55.781 -14.469 1 96.88 175 LEU B CA 1
ATOM 9321 C C . LEU B 1 175 ? 26.578 -56.125 -15.094 1 96.88 175 LEU B C 1
ATOM 9323 O O . LEU B 1 175 ? 25.594 -55.469 -14.82 1 96.88 175 LEU B O 1
ATOM 9327 N N . ARG B 1 176 ? 26.531 -57.156 -15.906 1 96.44 176 ARG B N 1
ATOM 9328 C CA . ARG B 1 176 ? 25.281 -57.594 -16.516 1 96.44 176 ARG B CA 1
ATOM 9329 C C . ARG B 1 176 ? 24.297 -58.062 -15.453 1 96.44 176 ARG B C 1
ATOM 9331 O O . ARG B 1 176 ? 23.094 -57.812 -15.539 1 96.44 176 ARG B O 1
ATOM 9338 N N . HIS B 1 177 ? 24.828 -58.75 -14.516 1 96.12 177 HIS B N 1
ATOM 9339 C CA . HIS B 1 177 ? 23.984 -59.219 -13.422 1 96.12 177 HIS B CA 1
ATOM 9340 C C . HIS B 1 177 ? 23.422 -58.062 -12.625 1 96.12 177 HIS B C 1
ATOM 9342 O O . HIS B 1 177 ? 22.25 -58.062 -12.25 1 96.12 177 HIS B O 1
ATOM 9348 N N . ALA B 1 178 ? 24.297 -57.094 -12.367 1 97.25 178 ALA B N 1
ATOM 9349 C CA . ALA B 1 178 ? 23.859 -55.906 -11.648 1 97.25 178 ALA B CA 1
ATOM 9350 C C . ALA B 1 178 ? 22.766 -55.188 -12.414 1 97.25 178 ALA B C 1
ATOM 9352 O O . ALA B 1 178 ? 21.75 -54.781 -11.836 1 97.25 178 ALA B O 1
ATOM 9353 N N . LYS B 1 179 ? 22.953 -55.031 -13.719 1 97.38 179 LYS B N 1
ATOM 9354 C CA . LYS B 1 179 ? 21.953 -54.312 -14.547 1 97.38 179 LYS B CA 1
ATOM 9355 C C . LYS B 1 179 ? 20.688 -55.156 -14.703 1 97.38 179 LYS B C 1
ATOM 9357 O O . LYS B 1 179 ? 19.594 -54.625 -14.766 1 97.38 179 LYS B O 1
ATOM 9362 N N . HIS B 1 180 ? 20.875 -56.5 -14.797 1 96.19 180 HIS B N 1
ATOM 9363 C CA . HIS B 1 180 ? 19.734 -57.406 -14.844 1 96.19 180 HIS B CA 1
ATOM 9364 C C . HIS B 1 180 ? 18.859 -57.25 -13.602 1 96.19 180 HIS B C 1
ATOM 9366 O O . HIS B 1 180 ? 17.641 -57.406 -13.664 1 96.19 180 HIS B O 1
ATOM 9372 N N . SER B 1 181 ? 19.469 -56.906 -12.508 1 95.69 181 SER B N 1
ATOM 9373 C CA . SER B 1 181 ? 18.75 -56.656 -11.266 1 95.69 181 SER B CA 1
ATOM 9374 C C . SER B 1 181 ? 18.281 -55.219 -11.172 1 95.69 181 SER B C 1
ATOM 9376 O O . SER B 1 181 ? 17.844 -54.781 -10.109 1 95.69 181 SER B O 1
ATOM 9378 N N . GLU B 1 182 ? 18.406 -54.5 -12.242 1 94.75 182 GLU B N 1
ATOM 9379 C CA . GLU B 1 182 ? 17.859 -53.156 -12.461 1 94.75 182 GLU B CA 1
ATOM 9380 C C . GLU B 1 182 ? 18.547 -52.156 -11.562 1 94.75 182 GLU B C 1
ATOM 9382 O O . GLU B 1 182 ? 17.922 -51.188 -11.125 1 94.75 182 GLU B O 1
ATOM 9387 N N . LEU B 1 183 ? 19.812 -52.375 -11.203 1 96.94 183 LEU B N 1
ATOM 9388 C CA . LEU B 1 183 ? 20.578 -51.312 -10.578 1 96.94 183 LEU B CA 1
ATOM 9389 C C . LEU B 1 183 ? 20.953 -50.219 -11.594 1 96.94 183 LEU B C 1
ATOM 9391 O O . LEU B 1 183 ? 21.469 -50.531 -12.672 1 96.94 183 LEU B O 1
ATOM 9395 N N . SER B 1 184 ? 20.688 -49 -11.242 1 96.81 184 SER B N 1
ATOM 9396 C CA . SER B 1 184 ? 21.031 -47.906 -12.141 1 96.81 184 SER B CA 1
ATOM 9397 C C . SER B 1 184 ? 22.531 -47.656 -12.172 1 96.81 184 SER B C 1
ATOM 9399 O O . SER B 1 184 ? 23.266 -48.125 -11.289 1 96.81 184 SER B O 1
ATOM 9401 N N . ASP B 1 185 ? 22.969 -46.938 -13.18 1 96.81 185 ASP B N 1
ATOM 9402 C CA . ASP B 1 185 ? 24.375 -46.531 -13.234 1 96.81 185 ASP B CA 1
ATOM 9403 C C . ASP B 1 185 ? 24.75 -45.719 -12.008 1 96.81 185 ASP B C 1
ATOM 9405 O O . ASP B 1 185 ? 25.859 -45.812 -11.5 1 96.81 185 ASP B O 1
ATOM 9409 N N . ARG B 1 186 ? 23.828 -44.906 -11.586 1 95.5 186 ARG B N 1
ATOM 9410 C CA . ARG B 1 186 ? 24.062 -44.062 -10.422 1 95.5 186 ARG B CA 1
ATOM 9411 C C . ARG B 1 186 ? 24.25 -44.906 -9.164 1 95.5 186 ARG B C 1
ATOM 9413 O O . ARG B 1 186 ? 25.125 -44.625 -8.336 1 95.5 186 ARG B O 1
ATOM 9420 N N . GLN B 1 187 ? 23.453 -45.906 -9.016 1 96.44 187 GLN B N 1
ATOM 9421 C CA . GLN B 1 187 ? 23.578 -46.812 -7.879 1 96.44 187 GLN B CA 1
ATOM 9422 C C . GLN B 1 187 ? 24.922 -47.531 -7.898 1 96.44 187 GLN B C 1
ATOM 9424 O O . GLN B 1 187 ? 25.594 -47.656 -6.871 1 96.44 187 GLN B O 1
ATOM 9429 N N . ILE B 1 188 ? 25.266 -48 -9.023 1 97.31 188 ILE B N 1
ATOM 9430 C CA . ILE B 1 188 ? 26.516 -48.75 -9.156 1 97.31 188 ILE B CA 1
ATOM 9431 C C . ILE B 1 188 ? 27.688 -47.812 -8.875 1 97.31 188 ILE B C 1
ATOM 9433 O O . ILE B 1 188 ? 28.656 -48.188 -8.203 1 97.31 188 ILE B O 1
ATOM 9437 N N . ALA B 1 189 ? 27.594 -46.594 -9.391 1 95.62 189 ALA B N 1
ATOM 9438 C CA . ALA B 1 189 ? 28.641 -45.594 -9.156 1 95.62 189 ALA B CA 1
ATOM 9439 C C . ALA B 1 189 ? 28.797 -45.312 -7.672 1 95.62 189 ALA B C 1
ATOM 9441 O O . ALA B 1 189 ? 29.891 -45.062 -7.191 1 95.62 189 ALA B O 1
ATOM 9442 N N . SER B 1 190 ? 27.656 -45.281 -6.957 1 95.25 190 SER B N 1
ATOM 9443 C CA . SER B 1 190 ? 27.688 -45.031 -5.52 1 95.25 190 SER B CA 1
ATOM 9444 C C . SER B 1 190 ? 28.422 -46.125 -4.773 1 95.25 190 SER B C 1
ATOM 9446 O O . SER B 1 190 ? 29.062 -45.875 -3.748 1 95.25 190 SER B O 1
ATOM 9448 N N . LEU B 1 191 ? 28.375 -47.344 -5.281 1 95.81 191 LEU B N 1
ATOM 9449 C CA . LEU B 1 191 ? 29.016 -48.5 -4.648 1 95.81 191 LEU B CA 1
ATOM 9450 C C . LEU B 1 191 ? 30.453 -48.656 -5.113 1 95.81 191 LEU B C 1
ATOM 9452 O O . LEU B 1 191 ? 31.266 -49.281 -4.422 1 95.81 191 LEU B O 1
ATOM 9456 N N . ARG B 1 192 ? 30.672 -48.125 -6.344 1 95.31 192 ARG B N 1
ATOM 9457 C CA . ARG B 1 192 ? 32 -48.188 -6.949 1 95.31 192 ARG B CA 1
ATOM 9458 C C . ARG B 1 192 ? 32.531 -46.781 -7.266 1 95.31 192 ARG B C 1
ATOM 9460 O O . ARG B 1 192 ? 32.562 -46.375 -8.43 1 95.31 192 ARG B O 1
ATOM 9467 N N . PRO B 1 193 ? 32.938 -46.062 -6.211 1 91.38 193 PRO B N 1
ATOM 9468 C CA . PRO B 1 193 ? 33.312 -44.625 -6.375 1 91.38 193 PRO B CA 1
ATOM 9469 C C . PRO B 1 193 ? 34.5 -44.438 -7.289 1 91.38 193 PRO B C 1
ATOM 9471 O O . PRO B 1 193 ? 34.719 -43.312 -7.801 1 91.38 193 PRO B O 1
ATOM 9474 N N . GLU B 1 194 ? 35.312 -45.469 -7.602 1 91.44 194 GLU B N 1
ATOM 9475 C CA . GLU B 1 194 ? 36.469 -45.344 -8.453 1 91.44 194 GLU B CA 1
ATOM 9476 C C . GLU B 1 194 ? 36.094 -45.188 -9.914 1 91.44 194 GLU B C 1
ATOM 9478 O O . GLU B 1 194 ? 36.906 -44.812 -10.742 1 91.44 194 GLU B O 1
ATOM 9483 N N . LEU B 1 195 ? 34.781 -45.469 -10.297 1 90.56 195 LEU B N 1
ATOM 9484 C CA . LEU B 1 195 ? 34.375 -45.438 -11.688 1 90.56 195 LEU B CA 1
ATOM 9485 C C . LEU B 1 195 ? 33.906 -44.062 -12.094 1 90.56 195 LEU B C 1
ATOM 9487 O O . LEU B 1 195 ? 33.094 -43.906 -13.008 1 90.56 195 LEU B O 1
ATOM 9491 N N . ALA B 1 196 ? 34.469 -43.094 -11.633 1 89.44 196 ALA B N 1
ATOM 9492 C CA . ALA B 1 196 ? 34.281 -41.688 -12.031 1 89.44 196 ALA B CA 1
ATOM 9493 C C . ALA B 1 196 ? 32.781 -41.344 -12.102 1 89.44 196 ALA B C 1
ATOM 9495 O O . ALA B 1 196 ? 32.312 -40.781 -13.102 1 89.44 196 ALA B O 1
ATOM 9496 N N . GLY B 1 197 ? 31.938 -41.875 -11.305 1 91.38 197 GLY B N 1
ATOM 9497 C CA . GLY B 1 197 ? 30.547 -41.469 -11.195 1 91.38 197 GLY B CA 1
ATOM 9498 C C . GLY B 1 197 ? 29.641 -42.188 -12.172 1 91.38 197 GLY B C 1
ATOM 9499 O O . GLY B 1 197 ? 30.031 -43.219 -12.758 1 91.38 197 GLY B O 1
ATOM 9500 N N . GLU B 1 198 ? 28.422 -41.688 -12.359 1 94.06 198 GLU B N 1
ATOM 9501 C CA . GLU B 1 198 ? 27.406 -42.281 -13.234 1 94.06 198 GLU B CA 1
ATOM 9502 C C . GLU B 1 198 ? 27.891 -42.344 -14.68 1 94.06 198 GLU B C 1
ATOM 9504 O O . GLU B 1 198 ? 27.641 -43.344 -15.367 1 94.06 198 GLU B O 1
ATOM 9509 N N . ASP B 1 199 ? 28.594 -41.406 -15.148 1 94.44 199 ASP B N 1
ATOM 9510 C CA . ASP B 1 199 ? 29.094 -41.375 -16.516 1 94.44 199 ASP B CA 1
ATOM 9511 C C . ASP B 1 199 ? 30.156 -42.438 -16.75 1 94.44 199 ASP B C 1
ATOM 9513 O O . ASP B 1 199 ? 30.25 -43 -17.844 1 94.44 199 ASP B O 1
ATOM 9517 N N . GLY B 1 200 ? 30.984 -42.625 -15.734 1 94.62 200 GLY B N 1
ATOM 9518 C CA . GLY B 1 200 ? 31.984 -43.656 -15.844 1 94.62 200 GLY B CA 1
ATOM 9519 C C . GLY B 1 200 ? 31.375 -45.062 -15.977 1 94.62 200 GLY B C 1
ATOM 9520 O O . GLY B 1 200 ? 31.844 -45.875 -16.781 1 94.62 200 GLY B O 1
ATOM 9521 N N . VAL B 1 201 ? 30.359 -45.312 -15.219 1 96.5 201 VAL B N 1
ATOM 9522 C CA . VAL B 1 201 ? 29.688 -46.625 -15.289 1 96.5 201 VAL B CA 1
ATOM 9523 C C . VAL B 1 201 ? 29.016 -46.781 -16.656 1 96.5 201 VAL B C 1
ATOM 9525 O O . VAL B 1 201 ? 29.062 -47.844 -17.25 1 96.5 201 VAL B O 1
ATOM 9528 N N . ARG B 1 202 ? 28.359 -45.75 -17.125 1 96.12 202 ARG B N 1
ATOM 9529 C CA . ARG B 1 202 ? 27.719 -45.781 -18.438 1 96.12 202 ARG B CA 1
ATOM 9530 C C . ARG B 1 202 ? 28.719 -46.125 -19.531 1 96.12 202 ARG B C 1
ATOM 9532 O O . ARG B 1 202 ? 28.438 -46.938 -20.406 1 96.12 202 ARG B O 1
ATOM 9539 N N . SER B 1 203 ? 29.844 -45.469 -19.5 1 95.12 203 SER B N 1
ATOM 9540 C CA . SER B 1 203 ? 30.891 -45.719 -20.484 1 95.12 203 SER B CA 1
ATOM 9541 C C . SER B 1 203 ? 31.344 -47.156 -20.484 1 95.12 203 SER B C 1
ATOM 9543 O O . SER B 1 203 ? 31.531 -47.781 -21.531 1 95.12 203 SER B O 1
ATOM 9545 N N . LEU B 1 204 ? 31.5 -47.656 -19.297 1 95.25 204 LEU B N 1
ATOM 9546 C CA . LEU B 1 204 ? 31.891 -49.062 -19.172 1 95.25 204 LEU B CA 1
ATOM 9547 C C . LEU B 1 204 ? 30.812 -50 -19.719 1 95.25 204 LEU B C 1
ATOM 9549 O O . LEU B 1 204 ? 31.125 -50.938 -20.453 1 95.25 204 LEU B O 1
ATOM 9553 N N . ARG B 1 205 ? 29.609 -49.75 -19.344 1 95.75 205 ARG B N 1
ATOM 9554 C CA . ARG B 1 205 ? 28.469 -50.531 -19.797 1 95.75 205 ARG B CA 1
ATOM 9555 C C . ARG B 1 205 ? 28.375 -50.531 -21.328 1 95.75 205 ARG B C 1
ATOM 9557 O O . ARG B 1 205 ? 28.203 -51.594 -21.938 1 95.75 205 ARG B O 1
ATOM 9564 N N . GLU B 1 206 ? 28.547 -49.438 -21.969 1 93.38 206 GLU B N 1
ATOM 9565 C CA . GLU B 1 206 ? 28.453 -49.312 -23.422 1 93.38 206 GLU B CA 1
ATOM 9566 C C . GLU B 1 206 ? 29.594 -50.031 -24.125 1 93.38 206 GLU B C 1
ATOM 9568 O O . GLU B 1 206 ? 29.391 -50.688 -25.156 1 93.38 206 GLU B O 1
ATOM 9573 N N . ARG B 1 207 ? 30.766 -49.969 -23.594 1 94 207 ARG B N 1
ATOM 9574 C CA . ARG B 1 207 ? 31.922 -50.656 -24.156 1 94 207 ARG B CA 1
ATOM 9575 C C . ARG B 1 207 ? 31.75 -52.156 -24.109 1 94 207 ARG B C 1
ATOM 9577 O O . ARG B 1 207 ? 32.25 -52.875 -24.969 1 94 207 ARG B O 1
ATOM 9584 N N . LEU B 1 208 ? 31.078 -52.531 -23.047 1 94.69 208 LEU B N 1
ATOM 9585 C CA . LEU B 1 208 ? 30.859 -53.969 -22.875 1 94.69 208 LEU B CA 1
ATOM 9586 C C . LEU B 1 208 ? 29.594 -54.438 -23.609 1 94.69 208 LEU B C 1
ATOM 9588 O O . LEU B 1 208 ? 29.219 -55.594 -23.531 1 94.69 208 LEU B O 1
ATOM 9592 N N . GLY B 1 209 ? 28.875 -53.531 -24.25 1 93.19 209 GLY B N 1
ATOM 9593 C CA . GLY B 1 209 ? 27.703 -53.844 -25.031 1 93.19 209 GLY B CA 1
ATOM 9594 C C . GLY B 1 209 ? 26.484 -54.188 -24.188 1 93.19 209 GLY B C 1
ATOM 9595 O O . GLY B 1 209 ? 25.656 -55 -24.609 1 93.19 209 GLY B O 1
ATOM 9596 N N . ILE B 1 210 ? 26.391 -53.688 -23.031 1 95.81 210 ILE B N 1
ATOM 9597 C CA . ILE B 1 210 ? 25.281 -54 -22.141 1 95.81 210 ILE B CA 1
ATOM 9598 C C . ILE B 1 210 ? 24.219 -52.906 -22.266 1 95.81 210 ILE B C 1
ATOM 9600 O O . ILE B 1 210 ? 24.391 -51.781 -21.781 1 95.81 210 ILE B O 1
ATOM 9604 N N . HIS B 1 211 ? 23.109 -53.188 -22.969 1 95.44 211 HIS B N 1
ATOM 9605 C CA . HIS B 1 211 ? 21.953 -52.312 -23.172 1 95.44 211 HIS B CA 1
ATOM 9606 C C . HIS B 1 211 ? 20.656 -53.031 -22.828 1 95.44 211 HIS B C 1
ATOM 9608 O O . HIS B 1 211 ? 20.578 -54.25 -22.891 1 95.44 211 HIS B O 1
ATOM 9614 N N . PRO B 1 212 ? 19.75 -52.281 -22.406 1 96.56 212 PRO B N 1
ATOM 9615 C CA . PRO B 1 212 ? 18.453 -52.938 -22.188 1 96.56 212 PRO B CA 1
ATOM 9616 C C . PRO B 1 212 ? 17.766 -53.312 -23.5 1 96.56 212 PRO B C 1
ATOM 9618 O O . PRO B 1 212 ? 18.016 -52.688 -24.531 1 96.56 212 PRO B O 1
ATOM 9621 N N . VAL B 1 213 ? 16.969 -54.344 -23.453 1 96.19 213 VAL B N 1
ATOM 9622 C CA . VAL B 1 213 ? 16.016 -54.625 -24.516 1 96.19 213 VAL B CA 1
ATOM 9623 C C . VAL B 1 213 ? 14.617 -54.188 -24.078 1 96.19 213 VAL B C 1
ATOM 9625 O O . VAL B 1 213 ? 14.359 -54.031 -22.891 1 96.19 213 VAL B O 1
ATOM 9628 N N . TYR B 1 214 ? 13.734 -53.969 -25.016 1 96.62 214 TYR B N 1
ATOM 9629 C CA . TYR B 1 214 ? 12.391 -53.5 -24.703 1 96.62 214 TYR B CA 1
ATOM 9630 C C . TYR B 1 214 ? 11.352 -54.562 -25.062 1 96.62 214 TYR B C 1
ATOM 9632 O O . TYR B 1 214 ? 11.375 -55.094 -26.172 1 96.62 214 TYR B O 1
ATOM 9640 N N . LYS B 1 215 ? 10.539 -54.844 -24.031 1 93.31 215 LYS B N 1
ATOM 9641 C CA . LYS B 1 215 ? 9.461 -55.812 -24.188 1 93.31 215 LYS B CA 1
ATOM 9642 C C . LYS B 1 215 ? 8.109 -55.094 -24.328 1 93.31 215 LYS B C 1
ATOM 9644 O O . LYS B 1 215 ? 7.973 -53.938 -23.969 1 93.31 215 LYS B O 1
ATOM 9649 N N . THR B 1 216 ? 7.109 -55.812 -24.938 1 90.69 216 THR B N 1
ATOM 9650 C CA . THR B 1 216 ? 5.805 -55.219 -25.234 1 90.69 216 THR B CA 1
ATOM 9651 C C . THR B 1 216 ? 4.754 -55.719 -24.25 1 90.69 216 THR B C 1
ATOM 9653 O O . THR B 1 216 ? 4.742 -56.906 -23.891 1 90.69 216 THR B O 1
ATOM 9656 N N . VAL B 1 217 ? 3.918 -54.812 -23.828 1 86.75 217 VAL B N 1
ATOM 9657 C CA . VAL B 1 217 ? 2.781 -55.156 -22.984 1 86.75 217 VAL B CA 1
ATOM 9658 C C . VAL B 1 217 ? 1.654 -55.719 -23.844 1 86.75 217 VAL B C 1
ATOM 9660 O O . VAL B 1 217 ? 1.098 -55.031 -24.688 1 86.75 217 VAL B O 1
ATOM 9663 N N . ASP B 1 218 ? 1.266 -57 -24 1 73.81 218 ASP B N 1
ATOM 9664 C CA . ASP B 1 218 ? 0.337 -57.594 -24.953 1 73.81 218 ASP B CA 1
ATOM 9665 C C . ASP B 1 218 ? -0.895 -58.156 -24.234 1 73.81 218 ASP B C 1
ATOM 9667 O O . ASP B 1 218 ? -1.859 -58.562 -24.875 1 73.81 218 ASP B O 1
ATOM 9671 N N . THR B 1 219 ? -1.082 -58.031 -23.109 1 65.94 219 THR B N 1
ATOM 9672 C CA . THR B 1 219 ? -2.219 -58.5 -22.328 1 65.94 219 THR B CA 1
ATOM 9673 C C . THR B 1 219 ? -2.371 -60.031 -22.469 1 65.94 219 THR B C 1
ATOM 9675 O O . THR B 1 219 ? -3.295 -60.625 -21.891 1 65.94 219 THR B O 1
ATOM 9678 N N . CYS B 1 220 ? -1.675 -60.656 -23.359 1 65.81 220 CYS B N 1
ATOM 9679 C CA . CYS B 1 220 ? -1.9 -62.062 -23.609 1 65.81 220 CYS B CA 1
ATOM 9680 C C . CYS B 1 220 ? -0.619 -62.875 -23.422 1 65.81 220 CYS B C 1
ATOM 9682 O O . CYS B 1 220 ? -0.5 -63.969 -23.906 1 65.81 220 CYS B O 1
ATOM 9684 N N . ALA B 1 221 ? 0.241 -62.344 -22.75 1 56.75 221 ALA B N 1
ATOM 9685 C CA . ALA B 1 221 ? 1.496 -63.031 -22.453 1 56.75 221 ALA B CA 1
ATOM 9686 C C . ALA B 1 221 ? 2.102 -63.625 -23.734 1 56.75 221 ALA B C 1
ATOM 9688 O O . ALA B 1 221 ? 2.447 -64.812 -23.766 1 56.75 221 ALA B O 1
ATOM 9689 N N . ALA B 1 222 ? 2.004 -62.875 -24.875 1 55.34 222 ALA B N 1
ATOM 9690 C CA . ALA B 1 222 ? 2.641 -63.188 -26.156 1 55.34 222 ALA B CA 1
ATOM 9691 C C . ALA B 1 222 ? 1.887 -64.312 -26.891 1 55.34 222 ALA B C 1
ATOM 9693 O O . ALA B 1 222 ? 2.41 -64.875 -27.828 1 55.34 222 ALA B O 1
ATOM 9694 N N . GLU B 1 223 ? 0.73 -64.688 -26.406 1 52.28 223 GLU B N 1
ATOM 9695 C CA . GLU B 1 223 ? -0.056 -65.688 -27.125 1 52.28 223 GLU B CA 1
ATOM 9696 C C . GLU B 1 223 ? -0.577 -65.188 -28.453 1 52.28 223 GLU B C 1
ATOM 9698 O O . GLU B 1 223 ? -0.656 -65.875 -29.438 1 52.28 223 GLU B O 1
ATOM 9703 N N . PHE B 1 224 ? -0.865 -63.875 -28.359 1 61.22 224 PHE B N 1
ATOM 9704 C CA . PHE B 1 224 ? -1.326 -63.188 -29.562 1 61.22 224 PHE B CA 1
ATOM 9705 C C . PHE B 1 224 ? -0.478 -61.938 -29.859 1 61.22 224 PHE B C 1
ATOM 9707 O O . PHE B 1 224 ? 0.069 -61.344 -28.938 1 61.22 224 PHE B O 1
ATOM 9714 N N . GLU B 1 225 ? -0.253 -61.781 -31.141 1 60.09 225 GLU B N 1
ATOM 9715 C CA . GLU B 1 225 ? 0.561 -60.625 -31.531 1 60.09 225 GLU B CA 1
ATOM 9716 C C . GLU B 1 225 ? -0.089 -59.312 -31.078 1 60.09 225 GLU B C 1
ATOM 9718 O O . GLU B 1 225 ? -1.283 -59.125 -31.297 1 60.09 225 GLU B O 1
ATOM 9723 N N . ALA B 1 226 ? 0.642 -58.625 -30.125 1 64.19 226 ALA B N 1
ATOM 9724 C CA . ALA B 1 226 ? 0.194 -57.312 -29.703 1 64.19 226 ALA B CA 1
ATOM 9725 C C . ALA B 1 226 ? 0.591 -56.25 -30.719 1 64.19 226 ALA B C 1
ATOM 9727 O O . ALA B 1 226 ? 1.761 -56.125 -31.094 1 64.19 226 ALA B O 1
ATOM 9728 N N . LYS B 1 227 ? -0.398 -55.531 -31.219 1 68.12 227 LYS B N 1
ATOM 9729 C CA . LYS B 1 227 ? -0.132 -54.531 -32.25 1 68.12 227 LYS B CA 1
ATOM 9730 C C . LYS B 1 227 ? 0.036 -53.156 -31.609 1 68.12 227 LYS B C 1
ATOM 9732 O O . LYS B 1 227 ? 0.501 -52.219 -32.281 1 68.12 227 LYS B O 1
ATOM 9737 N N . THR B 1 228 ? -0.119 -53.125 -30.328 1 77.19 228 THR B N 1
ATOM 9738 C CA . THR B 1 228 ? -0.01 -51.812 -29.703 1 77.19 228 THR B CA 1
ATOM 9739 C C . THR B 1 228 ? 1.404 -51.562 -29.172 1 77.19 228 THR B C 1
ATOM 9741 O O . THR B 1 228 ? 1.927 -52.375 -28.406 1 77.19 228 THR B O 1
ATOM 9744 N N . PRO B 1 229 ? 2.039 -50.562 -29.562 1 88.62 229 PRO B N 1
ATOM 9745 C CA . PRO B 1 229 ? 3.436 -50.312 -29.203 1 88.62 229 PRO B CA 1
ATOM 9746 C C . PRO B 1 229 ? 3.586 -49.75 -27.781 1 88.62 229 PRO B C 1
ATOM 9748 O O . PRO B 1 229 ? 3.984 -48.594 -27.625 1 88.62 229 PRO B O 1
ATOM 9751 N N . TYR B 1 230 ? 3.297 -50.5 -26.766 1 91.88 230 TYR B N 1
ATOM 9752 C CA . TYR B 1 230 ? 3.457 -50.25 -25.344 1 91.88 230 TYR B CA 1
ATOM 9753 C C . TYR B 1 230 ? 4.598 -51.062 -24.766 1 91.88 230 TYR B C 1
ATOM 9755 O O . TYR B 1 230 ? 4.48 -52.312 -24.625 1 91.88 230 TYR B O 1
ATOM 9763 N N . HIS B 1 231 ? 5.734 -50.312 -24.422 1 94.69 231 HIS B N 1
ATOM 9764 C CA . HIS B 1 231 ? 6.969 -51.031 -24.141 1 94.69 231 HIS B CA 1
ATOM 9765 C C . HIS B 1 231 ? 7.488 -50.719 -22.75 1 94.69 231 HIS B C 1
ATOM 9767 O O . HIS B 1 231 ? 7.121 -49.688 -22.156 1 94.69 231 HIS B O 1
ATOM 9773 N N . TYR B 1 232 ? 8.312 -51.594 -22.203 1 95.38 232 TYR B N 1
ATOM 9774 C CA . TYR B 1 232 ? 9.109 -51.438 -20.984 1 95.38 232 TYR B CA 1
ATOM 9775 C C . TYR B 1 232 ? 10.492 -52.062 -21.141 1 95.38 232 TYR B C 1
ATOM 9777 O O . TYR B 1 232 ? 10.672 -52.969 -21.938 1 95.38 232 TYR B O 1
ATOM 9785 N N . SER B 1 233 ? 11.414 -51.625 -20.453 1 96.75 233 SER B N 1
ATOM 9786 C CA . SER B 1 233 ? 12.797 -52.062 -20.594 1 96.75 233 SER B CA 1
ATOM 9787 C C . SER B 1 233 ? 13.078 -53.281 -19.734 1 96.75 233 SER B C 1
ATOM 9789 O O . SER B 1 233 ? 12.406 -53.5 -18.719 1 96.75 233 SER B O 1
ATOM 9791 N N . SER B 1 234 ? 14.055 -54.031 -20.125 1 94.69 234 SER B N 1
ATOM 9792 C CA . SER B 1 234 ? 14.578 -55.125 -19.344 1 94.69 234 SER B CA 1
ATOM 9793 C C . SER B 1 234 ? 16.031 -55.438 -19.703 1 94.69 234 SER B C 1
ATOM 9795 O O . SER B 1 234 ? 16.344 -55.625 -20.891 1 94.69 234 SER B O 1
ATOM 9797 N N . TYR B 1 235 ? 16.891 -55.438 -18.75 1 95.56 235 TYR B N 1
ATOM 9798 C CA . TYR B 1 235 ? 18.234 -55.969 -18.953 1 95.56 235 TYR B CA 1
ATOM 9799 C C . TYR B 1 235 ? 18.234 -57.5 -18.844 1 95.56 235 TYR B C 1
ATOM 9801 O O . TYR B 1 235 ? 17.812 -58.031 -17.812 1 95.56 235 TYR B O 1
ATOM 9809 N N . GLU B 1 236 ? 18.672 -58.094 -19.875 1 94.25 236 GLU B N 1
ATOM 9810 C CA . GLU B 1 236 ? 18.641 -59.531 -19.922 1 94.25 236 GLU B CA 1
ATOM 9811 C C . GLU B 1 236 ? 20.047 -60.125 -19.719 1 94.25 236 GLU B C 1
ATOM 9813 O O . GLU B 1 236 ? 21.047 -59.5 -20.062 1 94.25 236 GLU B O 1
ATOM 9818 N N . LEU B 1 237 ? 20.094 -61.344 -19.203 1 93.56 237 LEU B N 1
ATOM 9819 C CA . LEU B 1 237 ? 21.359 -62 -19 1 93.56 237 LEU B CA 1
ATOM 9820 C C . LEU B 1 237 ? 21.938 -62.5 -20.328 1 93.56 237 LEU B C 1
ATOM 9822 O O . LEU B 1 237 ? 23.156 -62.562 -20.5 1 93.56 237 LEU B O 1
ATOM 9826 N N . ASP B 1 238 ? 20.984 -62.812 -21.25 1 92.56 238 ASP B N 1
ATOM 9827 C CA . ASP B 1 238 ? 21.406 -63.219 -22.578 1 92.56 238 ASP B CA 1
ATOM 9828 C C . ASP B 1 238 ? 21.781 -62.031 -23.438 1 92.56 238 ASP B C 1
ATOM 9830 O O . ASP B 1 238 ? 20.938 -61.188 -23.766 1 92.56 238 ASP B O 1
ATOM 9834 N N . PRO B 1 239 ? 23.016 -61.969 -23.781 1 89.88 239 PRO B N 1
ATOM 9835 C CA . PRO B 1 239 ? 23.438 -60.812 -24.594 1 89.88 239 PRO B CA 1
ATOM 9836 C C . PRO B 1 239 ? 22.766 -60.781 -25.953 1 89.88 239 PRO B C 1
ATOM 9838 O O . PRO B 1 239 ? 22.781 -59.75 -26.625 1 89.88 239 PRO B O 1
ATOM 9841 N N . ALA B 1 240 ? 22.125 -61.938 -26.312 1 90.31 240 ALA B N 1
ATOM 9842 C CA . ALA B 1 240 ? 21.5 -62 -27.641 1 90.31 240 ALA B CA 1
ATOM 9843 C C . ALA B 1 240 ? 20 -61.719 -27.547 1 90.31 240 ALA B C 1
ATOM 9845 O O . ALA B 1 240 ? 19.266 -61.875 -28.531 1 90.31 240 ALA B O 1
ATOM 9846 N N . ALA B 1 241 ? 19.641 -61.312 -26.328 1 91.88 241 ALA B N 1
ATOM 9847 C CA . ALA B 1 241 ? 18.219 -61.031 -26.172 1 91.88 241 ALA B CA 1
ATOM 9848 C C . ALA B 1 241 ? 17.781 -59.938 -27.156 1 91.88 241 ALA B C 1
ATOM 9850 O O . ALA B 1 241 ? 18.516 -58.969 -27.375 1 91.88 241 ALA B O 1
ATOM 9851 N N . GLU B 1 242 ? 16.656 -60.094 -27.719 1 90.94 242 GLU B N 1
ATOM 9852 C CA . GLU B 1 242 ? 16.203 -59.156 -28.766 1 90.94 242 GLU B CA 1
ATOM 9853 C C . GLU B 1 242 ? 15.141 -58.188 -28.234 1 90.94 242 GLU B C 1
ATOM 9855 O O . GLU B 1 242 ? 14.336 -58.562 -27.391 1 90.94 242 GLU B O 1
ATOM 9860 N N . THR B 1 243 ? 15.18 -57 -28.734 1 93.62 243 THR B N 1
ATOM 9861 C CA . THR B 1 243 ? 14.18 -55.969 -28.438 1 93.62 243 THR B CA 1
ATOM 9862 C C . THR B 1 243 ? 12.922 -56.188 -29.281 1 93.62 243 THR B C 1
ATOM 9864 O O . THR B 1 243 ? 13 -56.719 -30.391 1 93.62 243 THR B O 1
ATOM 9867 N N . GLU B 1 244 ? 11.828 -55.844 -28.75 1 91.62 244 GLU B N 1
ATOM 9868 C CA . GLU B 1 244 ? 10.555 -56.031 -29.438 1 91.62 244 GLU B CA 1
ATOM 9869 C C . GLU B 1 244 ? 10.07 -54.719 -30.062 1 91.62 244 GLU B C 1
ATOM 9871 O O . GLU B 1 244 ? 8.93 -54.625 -30.531 1 91.62 244 GLU B O 1
ATOM 9876 N N . VAL B 1 245 ? 10.922 -53.719 -30.094 1 94.12 245 VAL B N 1
ATOM 9877 C CA . VAL B 1 245 ? 10.594 -52.438 -30.734 1 94.12 245 VAL B CA 1
ATOM 9878 C C . VAL B 1 245 ? 10.609 -52.625 -32.25 1 94.12 245 VAL B C 1
ATOM 9880 O O . VAL B 1 245 ? 11.656 -52.906 -32.844 1 94.12 245 VAL B O 1
ATOM 9883 N N . ALA B 1 246 ? 9.484 -52.406 -32.875 1 91.75 246 ALA B N 1
ATOM 9884 C CA . ALA B 1 246 ? 9.367 -52.594 -34.312 1 91.75 246 ALA B CA 1
ATOM 9885 C C . ALA B 1 246 ? 10.07 -51.469 -35.094 1 91.75 246 ALA B C 1
ATOM 9887 O O . ALA B 1 246 ? 10.031 -50.312 -34.656 1 91.75 246 ALA B O 1
ATOM 9888 N N . PRO B 1 247 ? 10.695 -51.844 -36.188 1 93.56 247 PRO B N 1
ATOM 9889 C CA . PRO B 1 247 ? 11.305 -50.812 -37.031 1 93.56 247 PRO B CA 1
ATOM 9890 C C . PRO B 1 247 ? 10.266 -49.844 -37.625 1 93.56 247 PRO B C 1
ATOM 9892 O O . PRO B 1 247 ? 9.18 -50.281 -38 1 93.56 247 PRO B O 1
ATOM 9895 N N . GLN B 1 248 ? 10.531 -48.625 -37.688 1 93 248 GLN B N 1
ATOM 9896 C CA . GLN B 1 248 ? 9.727 -47.594 -38.312 1 93 248 GLN B CA 1
ATOM 9897 C C . GLN B 1 248 ? 10.609 -46.531 -38.938 1 93 248 GLN B C 1
ATOM 9899 O O . GLN B 1 248 ? 11.164 -45.688 -38.25 1 93 248 GLN B O 1
ATOM 9904 N N . ILE B 1 249 ? 10.711 -46.562 -40.25 1 93 249 ILE B N 1
ATOM 9905 C CA . ILE B 1 249 ? 11.68 -45.719 -40.969 1 93 249 ILE B CA 1
ATOM 9906 C C . ILE B 1 249 ? 10.938 -44.625 -41.781 1 93 249 ILE B C 1
ATOM 9908 O O . ILE B 1 249 ? 11.555 -43.688 -42.25 1 93 249 ILE B O 1
ATOM 9912 N N . ASP B 1 250 ? 9.625 -44.719 -41.906 1 94.38 250 ASP B N 1
ATOM 9913 C CA . ASP B 1 250 ? 8.852 -43.875 -42.812 1 94.38 250 ASP B CA 1
ATOM 9914 C C . ASP B 1 250 ? 8.656 -42.469 -42.281 1 94.38 250 ASP B C 1
ATOM 9916 O O . ASP B 1 250 ? 8.703 -41.5 -43.031 1 94.38 250 ASP B O 1
ATOM 9920 N N . LYS B 1 251 ? 8.391 -42.312 -41.031 1 96.06 251 LYS B N 1
ATOM 9921 C CA . LYS B 1 251 ? 8.102 -41.031 -40.406 1 96.06 251 LYS B CA 1
ATOM 9922 C C . LYS B 1 251 ? 9.242 -40.594 -39.5 1 96.06 251 LYS B C 1
ATOM 9924 O O . LYS B 1 251 ? 9.844 -41.406 -38.781 1 96.06 251 LYS B O 1
ATOM 9929 N N . PRO B 1 252 ? 9.539 -39.25 -39.594 1 97.38 252 PRO B N 1
ATOM 9930 C CA . PRO B 1 252 ? 10.469 -38.75 -38.562 1 97.38 252 PRO B CA 1
ATOM 9931 C C . PRO B 1 252 ? 9.906 -38.875 -37.156 1 97.38 252 PRO B C 1
ATOM 9933 O O . PRO B 1 252 ? 8.703 -38.688 -36.938 1 97.38 252 PRO B O 1
ATOM 9936 N N . LYS B 1 253 ? 10.773 -39.156 -36.188 1 98 253 LYS B N 1
ATOM 9937 C CA . LYS B 1 253 ? 10.32 -39.438 -34.844 1 98 253 LYS B CA 1
ATOM 9938 C C . LYS B 1 253 ? 10.555 -38.25 -33.906 1 98 253 LYS B C 1
ATOM 9940 O O . LYS B 1 253 ? 11.562 -37.562 -34.031 1 98 253 LYS B O 1
ATOM 9945 N N . VAL B 1 254 ? 9.586 -38 -33.062 1 98.5 254 VAL B N 1
ATOM 9946 C CA . VAL B 1 254 ? 9.727 -37 -32 1 98.5 254 VAL B CA 1
ATOM 9947 C C . VAL B 1 254 ? 9.438 -37.656 -30.656 1 98.5 254 VAL B C 1
ATOM 9949 O O . VAL B 1 254 ? 8.383 -38.25 -30.469 1 98.5 254 VAL B O 1
ATOM 9952 N N . LEU B 1 255 ? 10.375 -37.562 -29.734 1 98.75 255 LEU B N 1
ATOM 9953 C CA . LEU B 1 255 ? 10.188 -38.031 -28.359 1 98.75 255 LEU B CA 1
ATOM 9954 C C . LEU B 1 255 ? 9.625 -36.938 -27.469 1 98.75 255 LEU B C 1
ATOM 9956 O O . LEU B 1 255 ? 10.055 -35.781 -27.562 1 98.75 255 LEU B O 1
ATOM 9960 N N . ILE B 1 256 ? 8.664 -37.25 -26.703 1 98.56 256 ILE B N 1
ATOM 9961 C CA . ILE B 1 256 ? 8.078 -36.344 -25.734 1 98.56 256 ILE B CA 1
ATOM 9962 C C . ILE B 1 256 ? 8.273 -36.906 -24.328 1 98.56 256 ILE B C 1
ATOM 9964 O O . ILE B 1 256 ? 7.816 -38 -24.016 1 98.56 256 ILE B O 1
ATOM 9968 N N . LEU B 1 257 ? 8.992 -36.125 -23.5 1 98.5 257 LEU B N 1
ATOM 9969 C CA . LEU B 1 257 ? 9.227 -36.562 -22.125 1 98.5 257 LEU B CA 1
ATOM 9970 C C . LEU B 1 257 ? 8.109 -36.062 -21.203 1 98.5 257 LEU B C 1
ATOM 9972 O O . LEU B 1 257 ? 7.859 -34.875 -21.109 1 98.5 257 LEU B O 1
ATOM 9976 N N . GLY B 1 258 ? 7.469 -37 -20.5 1 96.81 258 GLY B N 1
ATOM 9977 C CA . GLY B 1 258 ? 6.383 -36.656 -19.594 1 96.81 258 GLY B CA 1
ATOM 9978 C C . GLY B 1 258 ? 6.859 -36.062 -18.281 1 96.81 258 GLY B C 1
ATOM 9979 O O . GLY B 1 258 ? 8.031 -35.688 -18.156 1 96.81 258 GLY B O 1
ATOM 9980 N N . SER B 1 259 ? 5.977 -35.906 -17.375 1 94.19 259 SER B N 1
ATOM 9981 C CA . SER B 1 259 ? 6.246 -35.156 -16.141 1 94.19 259 SER B CA 1
ATOM 9982 C C . SER B 1 259 ? 6.684 -36.094 -15.031 1 94.19 259 SER B C 1
ATOM 9984 O O . SER B 1 259 ? 7.27 -35.688 -14.039 1 94.19 259 SER B O 1
ATOM 9986 N N . GLY B 1 260 ? 6.453 -37.375 -15.203 1 94.94 260 GLY B N 1
ATOM 9987 C CA . GLY B 1 260 ? 6.625 -38.25 -14.062 1 94.94 260 GLY B CA 1
ATOM 9988 C C . GLY B 1 260 ? 5.465 -38.188 -13.086 1 94.94 260 GLY B C 1
ATOM 9989 O O . GLY B 1 260 ? 4.367 -37.75 -13.438 1 94.94 260 GLY B O 1
ATOM 9990 N N . PRO B 1 261 ? 5.676 -38.688 -11.906 1 95.06 261 PRO B N 1
ATOM 9991 C CA . PRO B 1 261 ? 4.57 -38.719 -10.953 1 95.06 261 PRO B CA 1
ATOM 9992 C C . PRO B 1 261 ? 4.094 -37.312 -10.578 1 95.06 261 PRO B C 1
ATOM 9994 O O . PRO B 1 261 ? 4.898 -36.375 -10.523 1 95.06 261 PRO B O 1
ATOM 9997 N N . ASN B 1 262 ? 2.785 -37.25 -10.305 1 93.19 262 ASN B N 1
ATOM 9998 C CA . ASN B 1 262 ? 2.275 -35.969 -9.781 1 93.19 262 ASN B CA 1
ATOM 9999 C C . ASN B 1 262 ? 2.924 -35.625 -8.445 1 93.19 262 ASN B C 1
ATOM 10001 O O . ASN B 1 262 ? 3.123 -36.5 -7.598 1 93.19 262 ASN B O 1
ATOM 10005 N N . ARG B 1 263 ? 3.318 -34.438 -8.328 1 91.5 263 ARG B N 1
ATOM 10006 C CA . ARG B 1 263 ? 3.811 -33.875 -7.086 1 91.5 263 ARG B CA 1
ATOM 10007 C C . ARG B 1 263 ? 3.443 -32.375 -6.984 1 91.5 263 ARG B C 1
ATOM 10009 O O . ARG B 1 263 ? 2.996 -31.781 -7.965 1 91.5 263 ARG B O 1
ATOM 10016 N N . ILE B 1 264 ? 3.549 -31.859 -5.84 1 90.75 264 ILE B N 1
ATOM 10017 C CA . ILE B 1 264 ? 3.24 -30.453 -5.656 1 90.75 264 ILE B CA 1
ATOM 10018 C C . ILE B 1 264 ? 4.188 -29.594 -6.5 1 90.75 264 ILE B C 1
ATOM 10020 O O . ILE B 1 264 ? 5.41 -29.734 -6.391 1 90.75 264 ILE B O 1
ATOM 10024 N N . GLY B 1 265 ? 3.674 -28.844 -7.359 1 87.81 265 GLY B N 1
ATOM 10025 C CA . GLY B 1 265 ? 4.434 -28.016 -8.289 1 87.81 265 GLY B CA 1
ATOM 10026 C C . GLY B 1 265 ? 4.453 -28.578 -9.703 1 87.81 265 GLY B C 1
ATOM 10027 O O . GLY B 1 265 ? 4.707 -27.844 -10.664 1 87.81 265 GLY B O 1
ATOM 10028 N N . GLN B 1 266 ? 4.227 -29.844 -9.812 1 90.25 266 GLN B N 1
ATOM 10029 C CA . GLN B 1 266 ? 4.199 -30.547 -11.102 1 90.25 266 GLN B CA 1
ATOM 10030 C C . GLN B 1 266 ? 3.082 -31.578 -11.141 1 90.25 266 GLN B C 1
ATOM 10032 O O . GLN B 1 266 ? 3.268 -32.719 -10.695 1 90.25 266 GLN B O 1
ATOM 10037 N N . GLY B 1 267 ? 1.948 -31.125 -11.703 1 89.81 267 GLY B N 1
ATOM 10038 C CA . GLY B 1 267 ? 0.765 -31.969 -11.688 1 89.81 267 GLY B CA 1
ATOM 10039 C C . GLY B 1 267 ? 0.261 -32.312 -13.07 1 89.81 267 GLY B C 1
ATOM 10040 O O . GLY B 1 267 ? 1.044 -32.406 -14.023 1 89.81 267 GLY B O 1
ATOM 10041 N N . ILE B 1 268 ? -0.956 -32.625 -13.133 1 91.75 268 ILE B N 1
ATOM 10042 C CA . ILE B 1 268 ? -1.604 -33.156 -14.32 1 91.75 268 ILE B CA 1
ATOM 10043 C C . ILE B 1 268 ? -1.67 -32.094 -15.414 1 91.75 268 ILE B C 1
ATOM 10045 O O . ILE B 1 268 ? -1.873 -32.406 -16.594 1 91.75 268 ILE B O 1
ATOM 10049 N N . GLU B 1 269 ? -1.478 -30.859 -15.062 1 92.69 269 GLU B N 1
ATOM 10050 C CA . GLU B 1 269 ? -1.494 -29.766 -16.031 1 92.69 269 GLU B CA 1
ATOM 10051 C C . GLU B 1 269 ? -0.391 -29.938 -17.078 1 92.69 269 GLU B C 1
ATOM 10053 O O . GLU B 1 269 ? -0.564 -29.578 -18.234 1 92.69 269 GLU B O 1
ATOM 10058 N N . PHE B 1 270 ? 0.679 -30.516 -16.672 1 94.94 270 PHE B N 1
ATOM 10059 C CA . PHE B 1 270 ? 1.778 -30.734 -17.594 1 94.94 270 PHE B CA 1
ATOM 10060 C C . PHE B 1 270 ? 1.473 -31.906 -18.516 1 94.94 270 PHE B C 1
ATOM 10062 O O . PHE B 1 270 ? 1.915 -31.938 -19.672 1 94.94 270 PHE B O 1
ATOM 10069 N N . ASP B 1 271 ? 0.73 -32.844 -17.938 1 95.75 271 ASP B N 1
ATOM 10070 C CA . ASP B 1 271 ? 0.28 -33.969 -18.766 1 95.75 271 ASP B CA 1
ATOM 10071 C C . ASP B 1 271 ? -0.595 -33.469 -19.922 1 95.75 271 ASP B C 1
ATOM 10073 O O . ASP B 1 271 ? -0.523 -34 -21.031 1 95.75 271 ASP B O 1
ATOM 10077 N N . TYR B 1 272 ? -1.386 -32.5 -19.641 1 95.56 272 TYR B N 1
ATOM 10078 C CA . TYR B 1 272 ? -2.195 -31.828 -20.672 1 95.56 272 TYR B CA 1
ATOM 10079 C C . TYR B 1 272 ? -1.331 -31.375 -21.828 1 95.56 272 TYR B C 1
ATOM 10081 O O . TYR B 1 272 ? -1.661 -31.641 -23 1 95.56 272 TYR B O 1
ATOM 10089 N N . SER B 1 273 ? -0.275 -30.75 -21.578 1 96.88 273 SER B N 1
ATOM 10090 C CA . SER B 1 273 ? 0.592 -30.203 -22.625 1 96.88 273 SER B CA 1
ATOM 10091 C C . SER B 1 273 ? 1.259 -31.297 -23.438 1 96.88 273 SER B C 1
ATOM 10093 O O . SER B 1 273 ? 1.357 -31.203 -24.656 1 96.88 273 SER B O 1
ATOM 10095 N N . CYS B 1 274 ? 1.667 -32.344 -22.75 1 97.81 274 CYS B N 1
ATOM 10096 C CA . CYS B 1 274 ? 2.328 -33.438 -23.422 1 97.81 274 CYS B CA 1
ATOM 10097 C C . CYS B 1 274 ? 1.357 -34.188 -24.344 1 97.81 274 CYS B C 1
ATOM 10099 O O . CYS B 1 274 ? 1.712 -34.562 -25.453 1 97.81 274 CYS B O 1
ATOM 10101 N N . VAL B 1 275 ? 0.162 -34.406 -23.859 1 97.12 275 VAL B N 1
ATOM 10102 C CA . VAL B 1 275 ? -0.854 -35.125 -24.625 1 97.12 275 VAL B CA 1
ATOM 10103 C C . VAL B 1 275 ? -1.195 -34.344 -25.891 1 97.12 275 VAL B C 1
ATOM 10105 O O . VAL B 1 275 ? -1.251 -34.938 -26.984 1 97.12 275 VAL B O 1
ATOM 10108 N N . HIS B 1 276 ? -1.366 -33.094 -25.766 1 96.81 276 HIS B N 1
ATOM 10109 C CA . HIS B 1 276 ? -1.721 -32.281 -26.906 1 96.81 276 HIS B CA 1
ATOM 10110 C C . HIS B 1 276 ? -0.567 -32.188 -27.906 1 96.81 276 HIS B C 1
ATOM 10112 O O . HIS B 1 276 ? -0.79 -32.094 -29.125 1 96.81 276 HIS B O 1
ATOM 10118 N N . ALA B 1 277 ? 0.604 -32.188 -27.406 1 97.75 277 ALA B N 1
ATOM 10119 C CA . ALA B 1 277 ? 1.764 -32.219 -28.297 1 97.75 277 ALA B CA 1
ATOM 10120 C C . ALA B 1 277 ? 1.818 -33.531 -29.094 1 97.75 277 ALA B C 1
ATOM 10122 O O . ALA B 1 277 ? 2.066 -33.5 -30.297 1 97.75 277 ALA B O 1
ATOM 10123 N N . ALA B 1 278 ? 1.597 -34.625 -28.406 1 97.75 278 ALA B N 1
ATOM 10124 C CA . ALA B 1 278 ? 1.648 -35.938 -29.062 1 97.75 278 ALA B CA 1
ATOM 10125 C C . ALA B 1 278 ? 0.606 -36.062 -30.172 1 97.75 278 ALA B C 1
ATOM 10127 O O . ALA B 1 278 ? 0.919 -36.469 -31.281 1 97.75 278 ALA B O 1
ATOM 10128 N N . THR B 1 279 ? -0.591 -35.688 -29.875 1 96.44 279 THR B N 1
ATOM 10129 C CA . THR B 1 279 ? -1.683 -35.781 -30.828 1 96.44 279 THR B CA 1
ATOM 10130 C C . THR B 1 279 ? -1.452 -34.844 -32.031 1 96.44 279 THR B C 1
ATOM 10132 O O . THR B 1 279 ? -1.652 -35.219 -33.156 1 96.44 279 THR B O 1
ATOM 10135 N N . THR B 1 280 ? -1.009 -33.688 -31.766 1 97.25 280 THR B N 1
ATOM 10136 C CA . THR B 1 280 ? -0.8 -32.656 -32.781 1 97.25 280 THR B CA 1
ATOM 10137 C C . THR B 1 280 ? 0.336 -33.062 -33.719 1 97.25 280 THR B C 1
ATOM 10139 O O . THR B 1 280 ? 0.222 -32.938 -34.938 1 97.25 280 THR B O 1
ATOM 10142 N N . LEU B 1 281 ? 1.412 -33.562 -33.188 1 97.94 281 LEU B N 1
ATOM 10143 C CA . LEU B 1 281 ? 2.572 -33.906 -34 1 97.94 281 LEU B CA 1
ATOM 10144 C C . LEU B 1 281 ? 2.32 -35.156 -34.812 1 97.94 281 LEU B C 1
ATOM 10146 O O . LEU B 1 281 ? 2.811 -35.312 -35.906 1 97.94 281 LEU B O 1
ATOM 10150 N N . SER B 1 282 ? 1.604 -36.094 -34.156 1 97 282 SER B N 1
ATOM 10151 C CA . SER B 1 282 ? 1.186 -37.281 -34.938 1 97 282 SER B CA 1
ATOM 10152 C C . SER B 1 282 ? 0.388 -36.844 -36.156 1 97 282 SER B C 1
ATOM 10154 O O . SER B 1 282 ? 0.598 -37.375 -37.25 1 97 282 SER B O 1
ATOM 10156 N N . GLN B 1 283 ? -0.495 -35.906 -36 1 95.5 283 GLN B N 1
ATOM 10157 C CA . GLN B 1 283 ? -1.313 -35.406 -37.094 1 95.5 283 GLN B CA 1
ATOM 10158 C C . GLN B 1 283 ? -0.464 -34.625 -38.094 1 95.5 283 GLN B C 1
ATOM 10160 O O . GLN B 1 283 ? -0.787 -34.594 -39.281 1 95.5 283 GLN B O 1
ATOM 10165 N N . ALA B 1 284 ? 0.609 -34.094 -37.656 1 95.5 284 ALA B N 1
ATOM 10166 C CA . ALA B 1 284 ? 1.482 -33.281 -38.5 1 95.5 284 ALA B CA 1
ATOM 10167 C C . ALA B 1 284 ? 2.465 -34.188 -39.25 1 95.5 284 ALA B C 1
ATOM 10169 O O . ALA B 1 284 ? 3.322 -33.688 -40 1 95.5 284 ALA B O 1
ATOM 10170 N N . GLY B 1 285 ? 2.426 -35.5 -39 1 95.5 285 GLY B N 1
ATOM 10171 C CA . GLY B 1 285 ? 3.207 -36.406 -39.812 1 95.5 285 GLY B CA 1
ATOM 10172 C C . GLY B 1 285 ? 4.398 -37 -39.094 1 95.5 285 GLY B C 1
ATOM 10173 O O . GLY B 1 285 ? 5.215 -37.719 -39.688 1 95.5 285 GLY B O 1
ATOM 10174 N N . PHE B 1 286 ? 4.516 -36.812 -37.875 1 97.44 286 PHE B N 1
ATOM 10175 C CA . PHE B 1 286 ? 5.594 -37.406 -37.094 1 97.44 286 PHE B CA 1
ATOM 10176 C C . PHE B 1 286 ? 5.121 -38.688 -36.406 1 97.44 286 PHE B C 1
ATOM 10178 O O . PHE B 1 286 ? 3.922 -38.844 -36.188 1 97.44 286 PHE B O 1
ATOM 10185 N N . GLU B 1 287 ? 6.031 -39.531 -36.125 1 97.19 287 GLU B N 1
ATOM 10186 C CA . GLU B 1 287 ? 5.773 -40.594 -35.156 1 97.19 287 GLU B CA 1
ATOM 10187 C C . GLU B 1 287 ? 6.129 -40.125 -33.75 1 97.19 287 GLU B C 1
ATOM 10189 O O . GLU B 1 287 ? 7.289 -39.812 -33.469 1 97.19 287 GLU B O 1
ATOM 10194 N N . THR B 1 288 ? 5.18 -40.062 -32.938 1 97.75 288 THR B N 1
ATOM 10195 C CA . THR B 1 288 ? 5.398 -39.531 -31.609 1 97.75 288 THR B CA 1
ATOM 10196 C C . THR B 1 288 ? 5.664 -40.656 -30.625 1 97.75 288 THR B C 1
ATOM 10198 O O . THR B 1 288 ? 5.012 -41.719 -30.688 1 97.75 288 THR B O 1
ATOM 10201 N N . VAL B 1 289 ? 6.68 -40.5 -29.766 1 98 289 VAL B N 1
ATOM 10202 C CA . VAL B 1 289 ? 7.07 -41.438 -28.734 1 98 289 VAL B CA 1
ATOM 10203 C C . VAL B 1 289 ? 6.969 -40.812 -27.359 1 98 289 VAL B C 1
ATOM 10205 O O . VAL B 1 289 ? 7.625 -39.781 -27.094 1 98 289 VAL B O 1
ATOM 10208 N N . MET B 1 290 ? 6.102 -41.344 -26.516 1 98 290 MET B N 1
ATOM 10209 C CA . MET B 1 290 ? 5.918 -40.844 -25.156 1 98 290 MET B CA 1
ATOM 10210 C C . MET B 1 290 ? 6.723 -41.656 -24.156 1 98 290 MET B C 1
ATOM 10212 O O . MET B 1 290 ? 6.77 -42.875 -24.234 1 98 290 MET B O 1
ATOM 10216 N N . ILE B 1 291 ? 7.492 -40.969 -23.297 1 98.31 291 ILE B N 1
ATOM 10217 C CA . ILE B 1 291 ? 8.164 -41.594 -22.172 1 98.31 291 ILE B CA 1
ATOM 10218 C C . ILE B 1 291 ? 7.613 -41.031 -20.859 1 98.31 291 ILE B C 1
ATOM 10220 O O . ILE B 1 291 ? 7.715 -39.844 -20.594 1 98.31 291 ILE B O 1
ATOM 10224 N N . ASN B 1 292 ? 7.012 -41.812 -20.016 1 97.31 292 ASN B N 1
ATOM 10225 C CA . ASN B 1 292 ? 6.465 -41.406 -18.734 1 97.31 292 ASN B CA 1
ATOM 10226 C C . ASN B 1 292 ? 6.309 -42.562 -17.781 1 97.31 292 ASN B C 1
ATOM 10228 O O . ASN B 1 292 ? 6.492 -43.719 -18.172 1 97.31 292 ASN B O 1
ATOM 10232 N N . CYS B 1 293 ? 6.145 -42.281 -16.547 1 97.25 293 CYS B N 1
ATOM 10233 C CA . CYS B 1 293 ? 6.043 -43.344 -15.578 1 97.25 293 CYS B CA 1
ATOM 10234 C C . CYS B 1 293 ? 4.848 -43.156 -14.656 1 97.25 293 CYS B C 1
ATOM 10236 O O . CYS B 1 293 ? 4.797 -43.719 -13.562 1 97.25 293 CYS B O 1
ATOM 10238 N N . ASN B 1 294 ? 3.918 -42.25 -14.984 1 95.94 294 ASN B N 1
ATOM 10239 C CA . ASN B 1 294 ? 2.742 -41.938 -14.18 1 95.94 294 ASN B CA 1
ATOM 10240 C C . ASN B 1 294 ? 1.509 -42.688 -14.672 1 95.94 294 ASN B C 1
ATOM 10242 O O . ASN B 1 294 ? 1.005 -42.406 -15.766 1 95.94 294 ASN B O 1
ATOM 10246 N N . PRO B 1 295 ? 0.979 -43.562 -13.883 1 93.56 295 PRO B N 1
ATOM 10247 C CA . PRO B 1 295 ? -0.163 -44.344 -14.352 1 93.56 295 PRO B CA 1
ATOM 10248 C C . PRO B 1 295 ? -1.466 -43.562 -14.359 1 93.56 295 PRO B C 1
ATOM 10250 O O . PRO B 1 295 ? -2.465 -44.031 -14.922 1 93.56 295 PRO B O 1
ATOM 10253 N N . GLU B 1 296 ? -1.478 -42.406 -13.758 1 88.88 296 GLU B N 1
ATOM 10254 C CA . GLU B 1 296 ? -2.707 -41.656 -13.609 1 88.88 296 GLU B CA 1
ATOM 10255 C C . GLU B 1 296 ? -2.912 -40.688 -14.789 1 88.88 296 GLU B C 1
ATOM 10257 O O . GLU B 1 296 ? -3.949 -40.031 -14.891 1 88.88 296 GLU B O 1
ATOM 10262 N N . THR B 1 297 ? -2.047 -40.656 -15.719 1 91.06 297 THR B N 1
ATOM 10263 C CA . THR B 1 297 ? -2.055 -39.625 -16.75 1 91.06 297 THR B CA 1
ATOM 10264 C C . THR B 1 297 ? -2.643 -40.188 -18.047 1 91.06 297 THR B C 1
ATOM 10266 O O . THR B 1 297 ? -2.691 -41.406 -18.25 1 91.06 297 THR B O 1
ATOM 10269 N N . VAL B 1 298 ? -3.08 -39.312 -18.891 1 89.94 298 VAL B N 1
ATOM 10270 C CA . VAL B 1 298 ? -3.551 -39.625 -20.234 1 89.94 298 VAL B CA 1
ATOM 10271 C C . VAL B 1 298 ? -2.357 -39.906 -21.156 1 89.94 298 VAL B C 1
ATOM 10273 O O . VAL B 1 298 ? -2.439 -40.719 -22.062 1 89.94 298 VAL B O 1
ATOM 10276 N N . SER B 1 299 ? -1.249 -39.344 -20.875 1 93.25 299 SER B N 1
ATOM 10277 C CA . SER B 1 299 ? -0.058 -39.5 -21.703 1 93.25 299 SER B CA 1
ATOM 10278 C C . SER B 1 299 ? 0.404 -40.969 -21.719 1 93.25 299 SER B C 1
ATOM 10280 O O . SER B 1 299 ? 1.053 -41.406 -22.672 1 93.25 299 SER B O 1
ATOM 10282 N N . THR B 1 300 ? 0.037 -41.656 -20.672 1 92.31 300 THR B N 1
ATOM 10283 C CA . THR B 1 300 ? 0.486 -43.031 -20.594 1 92.31 300 THR B CA 1
ATOM 10284 C C . THR B 1 300 ? -0.622 -44 -21.031 1 92.31 300 THR B C 1
ATOM 10286 O O . THR B 1 300 ? -0.545 -45.188 -20.781 1 92.31 300 THR B O 1
ATOM 10289 N N . ASP B 1 301 ? -1.609 -43.406 -21.594 1 87.12 301 ASP B N 1
ATOM 10290 C CA . ASP B 1 301 ? -2.516 -44.25 -22.359 1 87.12 301 ASP B CA 1
ATOM 10291 C C . ASP B 1 301 ? -1.858 -44.75 -23.656 1 87.12 301 ASP B C 1
ATOM 10293 O O . ASP B 1 301 ? -1.228 -43.938 -24.359 1 87.12 301 ASP B O 1
ATOM 10297 N N . TYR B 1 302 ? -2.094 -45.969 -23.953 1 82.81 302 TYR B N 1
ATOM 10298 C CA . TYR B 1 302 ? -1.343 -46.562 -25.047 1 82.81 302 TYR B CA 1
ATOM 10299 C C . TYR B 1 302 ? -1.783 -46 -26.391 1 82.81 302 TYR B C 1
ATOM 10301 O O . TYR B 1 302 ? -1.089 -46.188 -27.406 1 82.81 302 TYR B O 1
ATOM 10309 N N . ASP B 1 303 ? -2.863 -45.344 -26.438 1 82.56 303 ASP B N 1
ATOM 10310 C CA . ASP B 1 303 ? -3.355 -44.812 -27.719 1 82.56 303 ASP B CA 1
ATOM 10311 C C . ASP B 1 303 ? -3.146 -43.312 -27.828 1 82.56 303 ASP B C 1
ATOM 10313 O O . ASP B 1 303 ? -3.658 -42.688 -28.734 1 82.56 303 ASP B O 1
ATOM 10317 N N . THR B 1 304 ? -2.441 -42.75 -26.891 1 90.38 304 THR B N 1
ATOM 10318 C CA . THR B 1 304 ? -2.197 -41.312 -26.938 1 90.38 304 THR B CA 1
ATOM 10319 C C . THR B 1 304 ? -1.072 -40.969 -27.906 1 90.38 304 THR B C 1
ATOM 10321 O O . THR B 1 304 ? -1.248 -40.156 -28.812 1 90.38 304 THR B O 1
ATOM 10324 N N . ALA B 1 305 ? 0.064 -41.562 -27.734 1 95.12 305 ALA B N 1
ATOM 10325 C CA . ALA B 1 305 ? 1.182 -41.438 -28.672 1 95.12 305 ALA B CA 1
ATOM 10326 C C . ALA B 1 305 ? 1.267 -42.625 -29.594 1 95.12 305 ALA B C 1
ATOM 10328 O O . ALA B 1 305 ? 0.568 -43.625 -29.391 1 95.12 305 ALA B O 1
ATOM 10329 N N . ASP B 1 306 ? 2.088 -42.562 -30.641 1 94.5 306 ASP B N 1
ATOM 10330 C CA . ASP B 1 306 ? 2.27 -43.688 -31.562 1 94.5 306 ASP B CA 1
ATOM 10331 C C . ASP B 1 306 ? 2.996 -44.844 -30.875 1 94.5 306 ASP B C 1
ATOM 10333 O O . ASP B 1 306 ? 2.777 -46 -31.219 1 94.5 306 ASP B O 1
ATOM 10337 N N . ARG B 1 307 ? 3.877 -44.531 -29.969 1 95.94 307 ARG B N 1
ATOM 10338 C CA . ARG B 1 307 ? 4.586 -45.5 -29.141 1 95.94 307 ARG B CA 1
ATOM 10339 C C . ARG B 1 307 ? 4.734 -45 -27.703 1 95.94 307 ARG B C 1
ATOM 10341 O O . ARG B 1 307 ? 4.945 -43.812 -27.484 1 95.94 307 ARG B O 1
ATOM 10348 N N . LEU B 1 308 ? 4.562 -45.906 -26.781 1 95.62 308 LEU B N 1
ATOM 10349 C CA . LEU B 1 308 ? 4.664 -45.531 -25.375 1 95.62 308 LEU B CA 1
ATOM 10350 C C . LEU B 1 308 ? 5.754 -46.375 -24.688 1 95.62 308 LEU B C 1
ATOM 10352 O O . LEU B 1 308 ? 5.816 -47.594 -24.859 1 95.62 308 LEU B O 1
ATOM 10356 N N . TYR B 1 309 ? 6.688 -45.688 -24.078 1 97.25 309 TYR B N 1
ATOM 10357 C CA . TYR B 1 309 ? 7.625 -46.312 -23.156 1 97.25 309 TYR B CA 1
ATOM 10358 C C . TYR B 1 309 ? 7.281 -46 -21.703 1 97.25 309 TYR B C 1
ATOM 10360 O O . TYR B 1 309 ? 7.328 -44.812 -21.312 1 97.25 309 TYR B O 1
ATOM 10368 N N . PHE B 1 310 ? 6.902 -46.906 -20.922 1 96.19 310 PHE B N 1
ATOM 10369 C CA . PHE B 1 310 ? 6.676 -46.719 -19.5 1 96.19 310 PHE B CA 1
ATOM 10370 C C . PHE B 1 310 ? 7.973 -46.875 -18.719 1 96.19 310 PHE B C 1
ATOM 10372 O O . PHE B 1 310 ? 8.258 -47.969 -18.203 1 96.19 310 PHE B O 1
ATOM 10379 N N . GLU B 1 311 ? 8.742 -45.812 -18.594 1 97 311 GLU B N 1
ATOM 10380 C CA . GLU B 1 311 ? 10.102 -45.812 -18.062 1 97 311 GLU B CA 1
ATOM 10381 C C . GLU B 1 311 ? 10.344 -44.625 -17.125 1 97 311 GLU B C 1
ATOM 10383 O O . GLU B 1 311 ? 9.672 -43.625 -17.234 1 97 311 GLU B O 1
ATOM 10388 N N . PRO B 1 312 ? 11.359 -44.719 -16.188 1 96.81 312 PRO B N 1
ATOM 10389 C CA . PRO B 1 312 ? 11.742 -43.562 -15.375 1 96.81 312 PRO B CA 1
ATOM 10390 C C . PRO B 1 312 ? 12.25 -42.406 -16.219 1 96.81 312 PRO B C 1
ATOM 10392 O O . PRO B 1 312 ? 12.836 -42.625 -17.297 1 96.81 312 PRO B O 1
ATOM 10395 N N . LEU B 1 313 ? 12.008 -41.25 -15.742 1 96.94 313 LEU B N 1
ATOM 10396 C CA . LEU B 1 313 ? 12.508 -40.062 -16.422 1 96.94 313 LEU B CA 1
ATOM 10397 C C . LEU B 1 313 ? 13.852 -39.625 -15.844 1 96.94 313 LEU B C 1
ATOM 10399 O O . LEU B 1 313 ? 13.977 -38.531 -15.297 1 96.94 313 LEU B O 1
ATOM 10403 N N . THR B 1 314 ? 14.844 -40.5 -15.969 1 96.31 314 THR B N 1
ATOM 10404 C CA . THR B 1 314 ? 16.234 -40.25 -15.609 1 96.31 314 THR B CA 1
ATOM 10405 C C . THR B 1 314 ? 17.109 -40.156 -16.859 1 96.31 314 THR B C 1
ATOM 10407 O O . THR B 1 314 ? 16.688 -40.562 -17.938 1 96.31 314 THR B O 1
ATOM 10410 N N . PHE B 1 315 ? 18.25 -39.562 -16.734 1 96.31 315 PHE B N 1
ATOM 10411 C CA . PHE B 1 315 ? 19.172 -39.438 -17.844 1 96.31 315 PHE B CA 1
ATOM 10412 C C . PHE B 1 315 ? 19.453 -40.812 -18.484 1 96.31 315 PHE B C 1
ATOM 10414 O O . PHE B 1 315 ? 19.344 -40.969 -19.703 1 96.31 315 PHE B O 1
ATOM 10421 N N . GLU B 1 316 ? 19.719 -41.812 -17.672 1 97.19 316 GLU B N 1
ATOM 10422 C CA . GLU B 1 316 ? 20.062 -43.156 -18.125 1 97.19 316 GLU B CA 1
ATOM 10423 C C . GLU B 1 316 ? 18.922 -43.781 -18.922 1 97.19 316 GLU B C 1
ATOM 10425 O O . GLU B 1 316 ? 19.141 -44.25 -20.047 1 97.19 316 GLU B O 1
ATOM 10430 N N . ASP B 1 317 ? 17.797 -43.75 -18.375 1 97.69 317 ASP B N 1
ATOM 10431 C CA . ASP B 1 317 ? 16.656 -44.438 -18.984 1 97.69 317 ASP B CA 1
ATOM 10432 C C . ASP B 1 317 ? 16.219 -43.719 -20.266 1 97.69 317 ASP B C 1
ATOM 10434 O O . ASP B 1 317 ? 15.906 -44.375 -21.266 1 97.69 317 ASP B O 1
ATOM 10438 N N . VAL B 1 318 ? 16.172 -42.406 -20.25 1 98.31 318 VAL B N 1
ATOM 10439 C CA . VAL B 1 318 ? 15.742 -41.656 -21.422 1 98.31 318 VAL B CA 1
ATOM 10440 C C . VAL B 1 318 ? 16.75 -41.844 -22.547 1 98.31 318 VAL B C 1
ATOM 10442 O O . VAL B 1 318 ? 16.359 -42 -23.719 1 98.31 318 VAL B O 1
ATOM 10445 N N . LEU B 1 319 ? 18.031 -41.781 -22.234 1 98 319 LEU B N 1
ATOM 10446 C CA . LEU B 1 319 ? 19.062 -41.938 -23.234 1 98 319 LEU B CA 1
ATOM 10447 C C . LEU B 1 319 ? 18.953 -43.312 -23.906 1 98 319 LEU B C 1
ATOM 10449 O O . LEU B 1 319 ? 19.125 -43.438 -25.125 1 98 319 LEU B O 1
ATOM 10453 N N . GLU B 1 320 ? 18.688 -44.375 -23.141 1 97.81 320 GLU B N 1
ATOM 10454 C CA . GLU B 1 320 ? 18.562 -45.719 -23.688 1 97.81 320 GLU B CA 1
ATOM 10455 C C . GLU B 1 320 ? 17.344 -45.844 -24.609 1 97.81 320 GLU B C 1
ATOM 10457 O O . GLU B 1 320 ? 17.375 -46.562 -25.594 1 97.81 320 GLU B O 1
ATOM 10462 N N . VAL B 1 321 ? 16.234 -45.188 -24.234 1 98.25 321 VAL B N 1
ATOM 10463 C CA . VAL B 1 321 ? 15.078 -45.156 -25.109 1 98.25 321 VAL B CA 1
ATOM 10464 C C . VAL B 1 321 ? 15.422 -44.469 -26.422 1 98.25 321 VAL B C 1
ATOM 10466 O O . VAL B 1 321 ? 15.023 -44.875 -27.5 1 98.25 321 VAL B O 1
ATOM 10469 N N . PHE B 1 322 ? 16.141 -43.344 -26.375 1 97.75 322 PHE B N 1
ATOM 10470 C CA . PHE B 1 322 ? 16.594 -42.594 -27.562 1 97.75 322 PHE B CA 1
ATOM 10471 C C . PHE B 1 322 ? 17.375 -43.5 -28.484 1 97.75 322 PHE B C 1
ATOM 10473 O O . PHE B 1 322 ? 17.141 -43.531 -29.703 1 97.75 322 PHE B O 1
ATOM 10480 N N . HIS B 1 323 ? 18.297 -44.281 -27.891 1 96.56 323 HIS B N 1
ATOM 10481 C CA . HIS B 1 323 ? 19.109 -45.219 -28.688 1 96.56 323 HIS B CA 1
ATOM 10482 C C . HIS B 1 323 ? 18.234 -46.281 -29.344 1 96.56 323 HIS B C 1
ATOM 10484 O O . HIS B 1 323 ? 18.453 -46.625 -30.516 1 96.56 323 HIS B O 1
ATOM 10490 N N . ALA B 1 324 ? 17.297 -46.781 -28.578 1 97.06 324 ALA B N 1
ATOM 10491 C CA . ALA B 1 324 ? 16.391 -47.781 -29.125 1 97.06 324 ALA B CA 1
ATOM 10492 C C . ALA B 1 324 ? 15.594 -47.219 -30.297 1 97.06 324 ALA B C 1
ATOM 10494 O O . ALA B 1 324 ? 15.391 -47.906 -31.297 1 97.06 324 ALA B O 1
ATOM 10495 N N . GLU B 1 325 ? 15.156 -46.031 -30.203 1 97.31 325 GLU B N 1
ATOM 10496 C CA . GLU B 1 325 ? 14.352 -45.406 -31.25 1 97.31 325 GLU B CA 1
ATOM 10497 C C . GLU B 1 325 ? 15.219 -45 -32.438 1 97.31 325 GLU B C 1
ATOM 10499 O O . GLU B 1 325 ? 14.766 -45.062 -33.594 1 97.31 325 GLU B O 1
ATOM 10504 N N . GLU B 1 326 ? 16.438 -44.594 -32.156 1 96.12 326 GLU B N 1
ATOM 10505 C CA . GLU B 1 326 ? 17.375 -44.344 -33.25 1 96.12 326 GLU B CA 1
ATOM 10506 C C . GLU B 1 326 ? 17.625 -45.625 -34.062 1 96.12 326 GLU B C 1
ATOM 10508 O O . GLU B 1 326 ? 17.672 -45.562 -35.281 1 96.12 326 GLU B O 1
ATOM 10513 N N . GLN B 1 327 ? 17.719 -46.688 -33.312 1 95.25 327 GLN B N 1
ATOM 10514 C CA . GLN B 1 327 ? 17.953 -47.969 -33.969 1 95.25 327 GLN B CA 1
ATOM 10515 C C . GLN B 1 327 ? 16.734 -48.406 -34.75 1 95.25 327 GLN B C 1
ATOM 10517 O O . GLN B 1 327 ? 16.859 -48.906 -35.875 1 95.25 327 GLN B O 1
ATOM 10522 N N . SER B 1 328 ? 15.602 -48.219 -34.188 1 95.81 328 SER B N 1
ATOM 10523 C CA . SER B 1 328 ? 14.367 -48.594 -34.875 1 95.81 328 SER B CA 1
ATOM 10524 C C . SER B 1 328 ? 14.125 -47.781 -36.125 1 95.81 328 SER B C 1
ATOM 10526 O O . SER B 1 328 ? 13.367 -48.188 -37 1 95.81 328 SER B O 1
ATOM 10528 N N . ALA B 1 329 ? 14.766 -46.656 -36.25 1 95.12 329 ALA B N 1
ATOM 10529 C CA . ALA B 1 329 ? 14.578 -45.75 -37.406 1 95.12 329 ALA B CA 1
ATOM 10530 C C . ALA B 1 329 ? 15.789 -45.812 -38.344 1 95.12 329 ALA B C 1
ATOM 10532 O O . ALA B 1 329 ? 15.938 -44.938 -39.188 1 95.12 329 ALA B O 1
ATOM 10533 N N . ALA B 1 330 ? 16.609 -46.781 -38.094 1 92.69 330 ALA B N 1
ATOM 10534 C CA . ALA B 1 330 ? 17.812 -46.875 -38.906 1 92.69 330 ALA B CA 1
ATOM 10535 C C . ALA B 1 330 ? 17.5 -46.844 -40.406 1 92.69 330 ALA B C 1
ATOM 10537 O O . ALA B 1 330 ? 16.656 -47.594 -40.875 1 92.69 330 ALA B O 1
ATOM 10538 N N . GLY B 1 331 ? 18.141 -46.031 -41.156 1 92.19 331 GLY B N 1
ATOM 10539 C CA . GLY B 1 331 ? 17.906 -45.875 -42.562 1 92.19 331 GLY B CA 1
ATOM 10540 C C . GLY B 1 331 ? 16.906 -44.812 -42.906 1 92.19 331 GLY B C 1
ATOM 10541 O O . GLY B 1 331 ? 16.734 -44.469 -44.094 1 92.19 331 GLY B O 1
ATOM 10542 N N . GLY B 1 332 ? 16.156 -44.281 -41.938 1 94.06 332 GLY B N 1
ATOM 10543 C CA . GLY B 1 332 ? 15.188 -43.219 -42.125 1 94.06 332 GLY B CA 1
ATOM 10544 C C . GLY B 1 332 ? 15.641 -41.875 -41.531 1 94.06 332 GLY B C 1
ATOM 10545 O O . GLY B 1 332 ? 16.844 -41.594 -41.469 1 94.06 332 GLY B O 1
ATOM 10546 N N . ALA B 1 333 ? 14.734 -41 -41.25 1 93.88 333 ALA B N 1
ATOM 10547 C CA . ALA B 1 333 ? 15.023 -39.656 -40.719 1 93.88 333 ALA B CA 1
ATOM 10548 C C . ALA B 1 333 ? 15.492 -39.719 -39.281 1 93.88 333 ALA B C 1
ATOM 10550 O O . ALA B 1 333 ? 16.141 -38.812 -38.781 1 93.88 333 ALA B O 1
ATOM 10551 N N . GLY B 1 334 ? 15.125 -40.875 -38.531 1 95.75 334 GLY B N 1
ATOM 10552 C CA . GLY B 1 334 ? 15.531 -41.031 -37.156 1 95.75 334 GLY B CA 1
ATOM 10553 C C . GLY B 1 334 ? 14.758 -40.156 -36.188 1 95.75 334 GLY B C 1
ATOM 10554 O O . GLY B 1 334 ? 13.625 -39.75 -36.5 1 95.75 334 GLY B O 1
ATOM 10555 N N . VAL B 1 335 ? 15.32 -39.938 -35.031 1 97.75 335 VAL B N 1
ATOM 10556 C CA . VAL B 1 335 ? 14.734 -39.031 -34.031 1 97.75 335 VAL B CA 1
ATOM 10557 C C . VAL B 1 335 ? 15.133 -37.594 -34.344 1 97.75 335 VAL B C 1
ATOM 10559 O O . VAL B 1 335 ? 16.297 -37.219 -34.188 1 97.75 335 VAL B O 1
ATOM 10562 N N . VAL B 1 336 ? 14.133 -36.844 -34.75 1 97.62 336 VAL B N 1
ATOM 10563 C CA . VAL B 1 336 ? 14.438 -35.5 -35.219 1 97.62 336 VAL B CA 1
ATOM 10564 C C . VAL B 1 336 ? 14.312 -34.469 -34.094 1 97.62 336 VAL B C 1
ATOM 10566 O O . VAL B 1 336 ? 14.805 -33.344 -34.188 1 97.62 336 VAL B O 1
ATOM 10569 N N . GLY B 1 337 ? 13.68 -34.875 -33.062 1 97.88 337 GLY B N 1
ATOM 10570 C CA . GLY B 1 337 ? 13.555 -33.938 -31.938 1 97.88 337 GLY B CA 1
ATOM 10571 C C . GLY B 1 337 ? 13.109 -34.625 -30.656 1 97.88 337 GLY B C 1
ATOM 10572 O O . GLY B 1 337 ? 12.359 -35.594 -30.688 1 97.88 337 GLY B O 1
ATOM 10573 N N . VAL B 1 338 ? 13.547 -34.062 -29.5 1 98.5 338 VAL B N 1
ATOM 10574 C CA . VAL B 1 338 ? 13.109 -34.438 -28.172 1 98.5 338 VAL B CA 1
ATOM 10575 C C . VAL B 1 338 ? 12.562 -33.25 -27.422 1 98.5 338 VAL B C 1
ATOM 10577 O O . VAL B 1 338 ? 13.266 -32.219 -27.266 1 98.5 338 VAL B O 1
ATOM 10580 N N . ILE B 1 339 ? 11.32 -33.312 -27 1 98.25 339 ILE B N 1
ATOM 10581 C CA . ILE B 1 339 ? 10.641 -32.219 -26.328 1 98.25 339 ILE B CA 1
ATOM 10582 C C . ILE B 1 339 ? 10.766 -32.375 -24.812 1 98.25 339 ILE B C 1
ATOM 10584 O O . ILE B 1 339 ? 10.305 -33.375 -24.266 1 98.25 339 ILE B O 1
ATOM 10588 N N . VAL B 1 340 ? 11.383 -31.359 -24.203 1 97.44 340 VAL B N 1
ATOM 10589 C CA . VAL B 1 340 ? 11.594 -31.422 -22.75 1 97.44 340 VAL B CA 1
ATOM 10590 C C . VAL B 1 340 ? 10.844 -30.297 -22.078 1 97.44 340 VAL B C 1
ATOM 10592 O O . VAL B 1 340 ? 10.719 -30.266 -20.844 1 97.44 340 VAL B O 1
ATOM 10595 N N . GLN B 1 341 ? 10.219 -29.391 -22.766 1 96.56 341 GLN B N 1
ATOM 10596 C CA . GLN B 1 341 ? 9.727 -28.125 -22.234 1 96.56 341 GLN B CA 1
ATOM 10597 C C . GLN B 1 341 ? 8.258 -28.234 -21.828 1 96.56 341 GLN B C 1
ATOM 10599 O O . GLN B 1 341 ? 7.695 -27.312 -21.25 1 96.56 341 GLN B O 1
ATOM 10604 N N . LEU B 1 342 ? 7.645 -29.359 -22.016 1 97.44 342 LEU B N 1
ATOM 10605 C CA . LEU B 1 342 ? 6.203 -29.438 -21.797 1 97.44 342 LEU B CA 1
ATOM 10606 C C . LEU B 1 342 ? 5.883 -30.25 -20.547 1 97.44 342 LEU B C 1
ATOM 10608 O O . LEU B 1 342 ? 4.789 -30.141 -19.984 1 97.44 342 LEU B O 1
ATOM 10612 N N . GLY B 1 343 ? 6.805 -31.078 -20.125 1 95.31 343 GLY B N 1
ATOM 10613 C CA . GLY B 1 343 ? 6.547 -32 -19.031 1 95.31 343 GLY B CA 1
ATOM 10614 C C . GLY B 1 343 ? 6.879 -31.422 -17.672 1 95.31 343 GLY B C 1
ATOM 10615 O O . GLY B 1 343 ? 6.879 -32.125 -16.656 1 95.31 343 GLY B O 1
ATOM 10616 N N . GLY B 1 344 ? 7.227 -30.172 -17.594 1 92.31 344 GLY B N 1
ATOM 10617 C CA . GLY B 1 344 ? 7.543 -29.562 -16.312 1 92.31 344 GLY B CA 1
ATOM 10618 C C . GLY B 1 344 ? 9.023 -29.562 -16 1 92.31 344 GLY B C 1
ATOM 10619 O O . GLY B 1 344 ? 9.859 -29.516 -16.906 1 92.31 344 GLY B O 1
ATOM 10620 N N . GLN B 1 345 ? 9.344 -29.594 -14.742 1 88.19 345 GLN B N 1
ATOM 10621 C CA . GLN B 1 345 ? 10.727 -29.406 -14.297 1 88.19 345 GLN B CA 1
ATOM 10622 C C . GLN B 1 345 ? 11.547 -30.672 -14.508 1 88.19 345 GLN B C 1
ATOM 10624 O O . GLN B 1 345 ? 12.742 -30.609 -14.789 1 88.19 345 GLN B O 1
ATOM 10629 N N . THR B 1 346 ? 10.93 -31.812 -14.367 1 92.06 346 THR B N 1
ATOM 10630 C CA . THR B 1 346 ? 11.648 -33.062 -14.445 1 92.06 346 THR B CA 1
ATOM 10631 C C . THR B 1 346 ? 12.359 -33.219 -15.789 1 92.06 346 THR B C 1
ATOM 10633 O O . THR B 1 346 ? 13.586 -33.344 -15.836 1 92.06 346 THR B O 1
ATOM 10636 N N . PRO B 1 347 ? 11.641 -33.156 -16.875 1 95.31 347 PRO B N 1
ATOM 10637 C CA . PRO B 1 347 ? 12.352 -33.25 -18.156 1 95.31 347 PRO B CA 1
ATOM 10638 C C . PRO B 1 347 ? 13.258 -32.062 -18.422 1 95.31 347 PRO B C 1
ATOM 10640 O O . PRO B 1 347 ? 14.312 -32.219 -19.062 1 95.31 347 PRO B O 1
ATOM 10643 N N . LEU B 1 348 ? 12.828 -30.891 -17.953 1 92.25 348 LEU B N 1
ATOM 10644 C CA . LEU B 1 348 ? 13.625 -29.688 -18.172 1 92.25 348 LEU B CA 1
ATOM 10645 C C . LEU B 1 348 ? 15.008 -29.828 -17.531 1 92.25 348 LEU B C 1
ATOM 10647 O O . LEU B 1 348 ? 16 -29.359 -18.078 1 92.25 348 LEU B O 1
ATOM 10651 N N . GLY B 1 349 ? 15.086 -30.469 -16.406 1 89.62 349 GLY B N 1
ATOM 10652 C CA . GLY B 1 349 ? 16.328 -30.688 -15.688 1 89.62 349 GLY B CA 1
ATOM 10653 C C . GLY B 1 349 ? 17.281 -31.625 -16.422 1 89.62 349 GLY B C 1
ATOM 10654 O O . GLY B 1 349 ? 18.484 -31.625 -16.141 1 89.62 349 GLY B O 1
ATOM 10655 N N . LEU B 1 350 ? 16.766 -32.344 -17.375 1 94.69 350 LEU B N 1
ATOM 10656 C CA . LEU B 1 350 ? 17.562 -33.281 -18.125 1 94.69 350 LEU B CA 1
ATOM 10657 C C . LEU B 1 350 ? 18.109 -32.656 -19.406 1 94.69 350 LEU B C 1
ATOM 10659 O O . LEU B 1 350 ? 19 -33.219 -20.047 1 94.69 350 LEU B O 1
ATOM 10663 N N . ALA B 1 351 ? 17.703 -31.516 -19.734 1 95.25 351 ALA B N 1
ATOM 10664 C CA . ALA B 1 351 ? 17.906 -30.906 -21.047 1 95.25 351 ALA B CA 1
ATOM 10665 C C . ALA B 1 351 ? 19.406 -30.797 -21.359 1 95.25 351 ALA B C 1
ATOM 10667 O O . ALA B 1 351 ? 19.859 -31.234 -22.422 1 95.25 351 ALA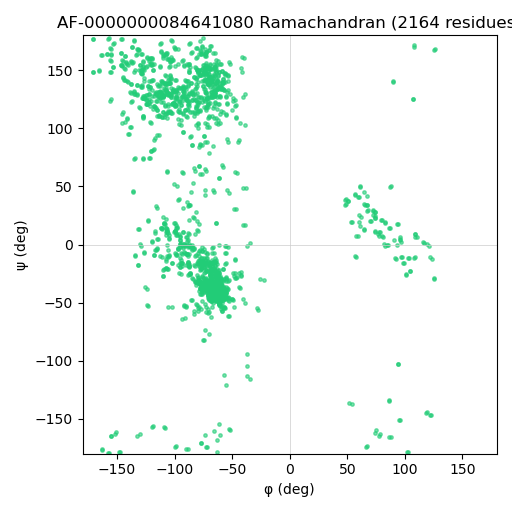 B O 1
ATOM 10668 N N . GLU B 1 352 ? 20.156 -30.219 -20.516 1 94 352 GLU B N 1
ATOM 10669 C CA . GLU B 1 352 ? 21.578 -29.969 -20.781 1 94 352 GLU B CA 1
ATOM 10670 C C . GLU B 1 352 ? 22.359 -31.266 -20.922 1 94 352 GLU B C 1
ATOM 10672 O O . GLU B 1 352 ? 23.141 -31.438 -21.859 1 94 352 GLU B O 1
ATOM 10677 N N . ARG B 1 353 ? 22.125 -32.219 -20 1 94.69 353 ARG B N 1
ATOM 10678 C CA . ARG B 1 353 ? 22.859 -33.5 -20.016 1 94.69 353 ARG B CA 1
ATOM 10679 C C . ARG B 1 353 ? 22.516 -34.281 -21.266 1 94.69 353 ARG B C 1
ATOM 10681 O O . ARG B 1 353 ? 23.406 -34.938 -21.844 1 94.69 353 ARG B O 1
ATOM 10688 N N . LEU B 1 354 ? 21.234 -34.312 -21.641 1 97.62 354 LEU B N 1
ATOM 10689 C CA . LEU B 1 354 ? 20.812 -35.031 -22.828 1 97.62 354 LEU B CA 1
ATOM 10690 C C . LEU B 1 354 ? 21.422 -34.406 -24.094 1 97.62 354 LEU B C 1
ATOM 10692 O O . LEU B 1 354 ? 21.891 -35.125 -24.984 1 97.62 354 LEU B O 1
ATOM 10696 N N . ALA B 1 355 ? 21.391 -33.094 -24.109 1 97.19 355 ALA B N 1
ATOM 10697 C CA . ALA B 1 355 ? 21.984 -32.406 -25.25 1 97.19 355 ALA B CA 1
ATOM 10698 C C . ALA B 1 355 ? 23.469 -32.688 -25.375 1 97.19 355 ALA B C 1
ATOM 10700 O O . ALA B 1 355 ? 23.969 -32.938 -26.484 1 97.19 355 ALA B O 1
ATOM 10701 N N . ASN B 1 356 ? 24.188 -32.719 -24.297 1 95.5 356 ASN B N 1
ATOM 10702 C CA . ASN B 1 356 ? 25.609 -33.031 -24.266 1 95.5 356 ASN B CA 1
ATOM 10703 C C . ASN B 1 356 ? 25.891 -34.438 -24.734 1 95.5 356 ASN B C 1
ATOM 10705 O O . ASN B 1 356 ? 26.984 -34.75 -25.219 1 95.5 356 ASN B O 1
ATOM 10709 N N . ALA B 1 357 ? 24.875 -35.281 -24.578 1 95.88 357 ALA B N 1
ATOM 10710 C CA . ALA B 1 357 ? 25.016 -36.688 -24.984 1 95.88 357 ALA B CA 1
ATOM 10711 C C . ALA B 1 357 ? 24.609 -36.875 -26.453 1 95.88 357 ALA B C 1
ATOM 10713 O O . ALA B 1 357 ? 24.562 -38 -26.953 1 95.88 357 ALA B O 1
ATOM 10714 N N . GLY B 1 358 ? 24.281 -35.781 -27.109 1 95.44 358 GLY B N 1
ATOM 10715 C CA . GLY B 1 358 ? 24 -35.844 -28.531 1 95.44 358 GLY B CA 1
ATOM 10716 C C . GLY B 1 358 ? 22.531 -35.938 -28.859 1 95.44 358 GLY B C 1
ATOM 10717 O O . GLY B 1 358 ? 22.156 -36.094 -30.016 1 95.44 358 GLY B O 1
ATOM 10718 N N . VAL B 1 359 ? 21.672 -35.906 -27.922 1 97.56 359 VAL B N 1
ATOM 10719 C CA . VAL B 1 359 ? 20.219 -35.969 -28.125 1 97.56 359 VAL B CA 1
ATOM 10720 C C . VAL B 1 359 ? 19.719 -34.656 -28.719 1 97.56 359 VAL B C 1
ATOM 10722 O O . VAL B 1 359 ? 20.047 -33.562 -28.219 1 97.56 359 VAL B O 1
ATOM 10725 N N . PRO B 1 360 ? 19 -34.625 -29.812 1 97.94 360 PRO B N 1
ATOM 10726 C CA . PRO B 1 360 ? 18.5 -33.406 -30.422 1 97.94 360 PRO B CA 1
ATOM 10727 C C . PRO B 1 360 ? 17.328 -32.781 -29.672 1 97.94 360 PRO B C 1
ATOM 10729 O O . PRO B 1 360 ? 16.172 -33.094 -29.984 1 97.94 360 PRO B O 1
ATOM 10732 N N . ILE B 1 361 ? 17.641 -31.891 -28.812 1 97.81 361 ILE B N 1
ATOM 10733 C CA . ILE B 1 361 ? 16.609 -31.188 -28.078 1 97.81 361 ILE B CA 1
ATOM 10734 C C . ILE B 1 361 ? 16 -30.094 -28.938 1 97.81 361 ILE B C 1
ATOM 10736 O O . ILE B 1 361 ? 16.734 -29.25 -29.5 1 97.81 361 ILE B O 1
ATOM 10740 N N . VAL B 1 362 ? 14.68 -30.047 -29.109 1 97.88 362 VAL B N 1
ATOM 10741 C CA . VAL B 1 362 ? 14.031 -29.047 -29.938 1 97.88 362 VAL B CA 1
ATOM 10742 C C . VAL B 1 362 ? 13.312 -28.031 -29.047 1 97.88 362 VAL B C 1
ATOM 10744 O O . VAL B 1 362 ? 13.07 -28.281 -27.875 1 97.88 362 VAL B O 1
ATOM 10747 N N . GLY B 1 363 ? 12.906 -26.828 -29.609 1 97.56 363 GLY B N 1
ATOM 10748 C CA . GLY B 1 363 ? 12.344 -25.703 -28.859 1 97.56 363 GLY B CA 1
ATOM 10749 C C . GLY B 1 363 ? 13.398 -24.781 -28.297 1 97.56 363 GLY B C 1
ATOM 10750 O O . GLY B 1 363 ? 14.359 -24.422 -28.984 1 97.56 363 GLY B O 1
ATOM 10751 N N . THR B 1 364 ? 13.242 -24.406 -27.047 1 97.38 364 THR B N 1
ATOM 10752 C CA . THR B 1 364 ? 14.219 -23.547 -26.391 1 97.38 364 THR B CA 1
ATOM 10753 C C . THR B 1 364 ? 15.516 -24.312 -26.141 1 97.38 364 THR B C 1
ATOM 10755 O O . THR B 1 364 ? 15.5 -25.359 -25.484 1 97.38 364 THR B O 1
ATOM 10758 N N . PRO B 1 365 ? 16.562 -23.797 -26.578 1 96.31 365 PRO B N 1
ATOM 10759 C CA . PRO B 1 365 ? 17.828 -24.516 -26.391 1 96.31 365 PRO B CA 1
ATOM 10760 C C . PRO B 1 365 ? 18.234 -24.625 -24.922 1 96.31 365 PRO B C 1
ATOM 10762 O O . PRO B 1 365 ? 17.922 -23.734 -24.125 1 96.31 365 PRO B O 1
ATOM 10765 N N . PRO B 1 366 ? 18.969 -25.688 -24.609 1 95.44 366 PRO B N 1
ATOM 10766 C CA . PRO B 1 366 ? 19.406 -25.891 -23.219 1 95.44 366 PRO B CA 1
ATOM 10767 C C . PRO B 1 366 ? 20.172 -24.688 -22.672 1 95.44 366 PRO B C 1
ATOM 10769 O O . PRO B 1 366 ? 20.031 -24.344 -21.5 1 95.44 366 PRO B O 1
ATOM 10772 N N . ALA B 1 367 ? 20.984 -24.031 -23.5 1 93.75 367 ALA B N 1
ATOM 10773 C CA . ALA B 1 367 ? 21.734 -22.859 -23.047 1 93.75 367 ALA B CA 1
ATOM 10774 C C . ALA B 1 367 ? 20.797 -21.734 -22.625 1 93.75 367 ALA B C 1
ATOM 10776 O O . ALA B 1 367 ? 21.078 -21.016 -21.656 1 93.75 367 ALA B O 1
ATOM 10777 N N . ALA B 1 368 ? 19.75 -21.594 -23.344 1 94.25 368 ALA B N 1
ATOM 10778 C CA . ALA B 1 368 ? 18.75 -20.578 -23.031 1 94.25 368 ALA B CA 1
ATOM 10779 C C . ALA B 1 368 ? 18.016 -20.938 -21.734 1 94.25 368 ALA B C 1
ATOM 10781 O O . ALA B 1 368 ? 17.656 -20.047 -20.953 1 94.25 368 ALA B O 1
ATOM 10782 N N . ILE B 1 369 ? 17.719 -22.188 -21.562 1 91.88 369 ILE B N 1
ATOM 10783 C CA . ILE B 1 369 ? 17.062 -22.656 -20.344 1 91.88 369 ILE B CA 1
ATOM 10784 C C . ILE B 1 369 ? 17.938 -22.312 -19.141 1 91.88 369 ILE B C 1
ATOM 10786 O O . ILE B 1 369 ? 17.453 -21.812 -18.125 1 91.88 369 ILE B O 1
ATOM 10790 N N . ASP B 1 370 ? 19.203 -22.484 -19.266 1 87.81 370 ASP B N 1
ATOM 10791 C CA . ASP B 1 370 ? 20.141 -22.203 -18.203 1 87.81 370 ASP B CA 1
ATOM 10792 C C . ASP B 1 370 ? 20.234 -20.703 -17.938 1 87.81 370 ASP B C 1
ATOM 10794 O O . ASP B 1 370 ? 20.406 -20.281 -16.797 1 87.81 370 ASP B O 1
ATOM 10798 N N . LEU B 1 371 ? 20.203 -19.953 -18.969 1 88.94 371 LEU B N 1
ATOM 10799 C CA . LEU B 1 371 ? 20.234 -18.5 -18.859 1 88.94 371 LEU B CA 1
ATOM 10800 C C . LEU B 1 371 ? 19.078 -18 -18 1 88.94 371 LEU B C 1
ATOM 10802 O O . LEU B 1 371 ? 19.25 -17.047 -17.219 1 88.94 371 LEU B O 1
ATOM 10806 N N . ALA B 1 372 ? 17.953 -18.562 -18.062 1 89.19 372 ALA B N 1
ATOM 10807 C CA . ALA B 1 372 ? 16.766 -18.141 -17.312 1 89.19 372 ALA B CA 1
ATOM 10808 C C . ALA B 1 372 ? 16.828 -18.625 -15.867 1 89.19 372 ALA B C 1
ATOM 10810 O O . ALA B 1 372 ? 16.297 -17.969 -14.969 1 89.19 372 ALA B O 1
ATOM 10811 N N . GLU B 1 373 ? 17.453 -19.734 -15.609 1 81.62 373 GLU B N 1
ATOM 10812 C CA . GLU B 1 373 ? 17.469 -20.359 -14.281 1 81.62 373 GLU B CA 1
ATOM 10813 C C . GLU B 1 373 ? 18.562 -19.75 -13.406 1 81.62 373 GLU B C 1
ATOM 10815 O O . GLU B 1 373 ? 18.422 -19.672 -12.188 1 81.62 373 GLU B O 1
ATOM 10820 N N . ASP B 1 374 ? 19.641 -19.297 -14.055 1 80.44 374 ASP B N 1
ATOM 10821 C CA . ASP B 1 374 ? 20.734 -18.688 -13.328 1 80.44 374 ASP B CA 1
ATOM 10822 C C . ASP B 1 374 ? 20.422 -17.219 -12.984 1 80.44 374 ASP B C 1
ATOM 10824 O O . ASP B 1 374 ? 20.312 -16.391 -13.883 1 80.44 374 ASP B O 1
ATOM 10828 N N . ARG B 1 375 ? 20.391 -16.953 -11.719 1 78.44 375 ARG B N 1
ATOM 10829 C CA . ARG B 1 375 ? 19.953 -15.641 -11.273 1 78.44 375 ARG B CA 1
ATOM 10830 C C . ARG B 1 375 ? 20.875 -14.547 -11.789 1 78.44 375 ARG B C 1
ATOM 10832 O O . ARG B 1 375 ? 20.422 -13.445 -12.109 1 78.44 375 ARG B O 1
ATOM 10839 N N . GLY B 1 376 ? 22.188 -14.773 -11.719 1 80 376 GLY B N 1
ATOM 10840 C CA . GLY B 1 376 ? 23.125 -13.797 -12.227 1 80 376 GLY B CA 1
ATOM 10841 C C . GLY B 1 376 ? 22.984 -13.539 -13.711 1 80 376 GLY B C 1
ATOM 10842 O O . GLY B 1 376 ? 22.891 -12.391 -14.148 1 80 376 GLY B O 1
ATOM 10843 N N . ALA B 1 377 ? 22.984 -14.656 -14.453 1 87.19 377 ALA B N 1
ATOM 10844 C CA . ALA B 1 377 ? 22.828 -14.547 -15.898 1 87.19 377 ALA B CA 1
ATOM 10845 C C . ALA B 1 377 ? 21.5 -13.914 -16.266 1 87.19 377 ALA B C 1
ATOM 10847 O O . ALA B 1 377 ? 21.422 -13.102 -17.188 1 87.19 377 ALA B O 1
ATOM 10848 N N . PHE B 1 378 ? 20.453 -14.258 -15.617 1 90.94 378 PHE B N 1
ATOM 10849 C CA . PHE B 1 378 ? 19.125 -13.695 -15.867 1 90.94 378 PHE B CA 1
ATOM 10850 C C . PHE B 1 378 ? 19.109 -12.203 -15.531 1 90.94 378 PHE B C 1
ATOM 10852 O O . PHE B 1 378 ? 18.453 -11.414 -16.219 1 90.94 378 PHE B O 1
ATOM 10859 N N . GLY B 1 379 ? 19.766 -11.828 -14.445 1 88.38 379 GLY B N 1
ATOM 10860 C CA . GLY B 1 379 ? 19.906 -10.43 -14.102 1 88.38 379 GLY B CA 1
ATOM 10861 C C . GLY B 1 379 ? 20.5 -9.586 -15.219 1 88.38 379 GLY B C 1
ATOM 10862 O O . GLY B 1 379 ? 20.078 -8.445 -15.43 1 88.38 379 GLY B O 1
ATOM 10863 N N . ASP B 1 380 ? 21.453 -10.156 -15.891 1 91.12 380 ASP B N 1
ATOM 10864 C CA . ASP B 1 380 ? 22.078 -9.469 -17.016 1 91.12 380 ASP B CA 1
ATOM 10865 C C . ASP B 1 380 ? 21.094 -9.258 -18.156 1 91.12 380 ASP B C 1
ATOM 10867 O O . ASP B 1 380 ? 21.109 -8.219 -18.812 1 91.12 380 ASP B O 1
ATOM 10871 N N . VAL B 1 381 ? 20.281 -10.281 -18.328 1 93.44 381 VAL B N 1
ATOM 10872 C CA . VAL B 1 381 ? 19.25 -10.172 -19.359 1 93.44 381 VAL B CA 1
ATOM 10873 C C . VAL B 1 381 ? 18.297 -9.016 -19.016 1 93.44 381 VAL B C 1
ATOM 10875 O O . VAL B 1 381 ? 17.938 -8.227 -19.875 1 93.44 381 VAL B O 1
ATOM 10878 N N . LEU B 1 382 ? 17.922 -8.891 -17.781 1 94.88 382 LEU B N 1
ATOM 10879 C CA . LEU B 1 382 ? 17 -7.852 -17.344 1 94.88 382 LEU B CA 1
ATOM 10880 C C . LEU B 1 382 ? 17.656 -6.477 -17.438 1 94.88 382 LEU B C 1
ATOM 10882 O O . LEU B 1 382 ? 17.016 -5.516 -17.891 1 94.88 382 LEU B O 1
ATOM 10886 N N . THR B 1 383 ? 18.875 -6.363 -17.062 1 91.19 383 THR B N 1
ATOM 10887 C CA . THR B 1 383 ? 19.594 -5.102 -17.109 1 91.19 383 THR B CA 1
ATOM 10888 C C . THR B 1 383 ? 19.734 -4.609 -18.547 1 91.19 383 THR B C 1
ATOM 10890 O O . THR B 1 383 ? 19.516 -3.428 -18.828 1 91.19 383 THR B O 1
ATOM 10893 N N . ALA B 1 384 ? 20.047 -5.523 -19.391 1 93.19 384 ALA B N 1
ATOM 10894 C CA . ALA B 1 384 ? 20.203 -5.176 -20.797 1 93.19 384 ALA B CA 1
ATOM 10895 C C . ALA B 1 384 ? 18.875 -4.684 -21.391 1 93.19 384 ALA B C 1
ATOM 10897 O O . ALA B 1 384 ? 18.859 -3.811 -22.25 1 93.19 384 ALA B O 1
ATOM 10898 N N . ALA B 1 385 ? 17.781 -5.188 -20.875 1 94.44 385 ALA B N 1
ATOM 10899 C CA . ALA B 1 385 ? 16.469 -4.82 -21.391 1 94.44 385 ALA B CA 1
ATOM 10900 C C . ALA B 1 385 ? 15.898 -3.627 -20.625 1 94.44 385 ALA B C 1
ATOM 10902 O O . ALA B 1 385 ? 14.828 -3.115 -20.969 1 94.44 385 ALA B O 1
ATOM 10903 N N . GLY B 1 386 ? 16.531 -3.172 -19.578 1 91.25 386 GLY B N 1
ATOM 10904 C CA . GLY B 1 386 ? 16.062 -2.064 -18.766 1 91.25 386 GLY B CA 1
ATOM 10905 C C . GLY B 1 386 ? 14.859 -2.42 -17.906 1 91.25 386 GLY B C 1
ATOM 10906 O O . GLY B 1 386 ? 13.977 -1.587 -17.703 1 91.25 386 GLY B O 1
ATOM 10907 N N . LEU B 1 387 ? 14.781 -3.639 -17.547 1 93.25 387 LEU B N 1
ATOM 10908 C CA . LEU B 1 387 ? 13.656 -4.105 -16.75 1 93.25 387 LEU B CA 1
ATOM 10909 C C . LEU B 1 387 ? 14.031 -4.211 -15.281 1 93.25 387 LEU B C 1
ATOM 10911 O O . LEU B 1 387 ? 15.039 -4.836 -14.938 1 93.25 387 LEU B O 1
ATOM 10915 N N . PRO B 1 388 ? 13.242 -3.535 -14.438 1 89.12 388 PRO B N 1
ATOM 10916 C CA . PRO B 1 388 ? 13.57 -3.576 -13.016 1 89.12 388 PRO B CA 1
ATOM 10917 C C . PRO B 1 388 ? 13.32 -4.945 -12.383 1 89.12 388 PRO B C 1
ATOM 10919 O O . PRO B 1 388 ? 12.383 -5.645 -12.781 1 89.12 388 PRO B O 1
ATOM 10922 N N . ALA B 1 389 ? 14.148 -5.34 -11.5 1 89.69 389 ALA B N 1
ATOM 10923 C CA . ALA B 1 389 ? 13.992 -6.496 -10.617 1 89.69 389 ALA B CA 1
ATOM 10924 C C . ALA B 1 389 ? 14.203 -6.105 -9.156 1 89.69 389 ALA B C 1
ATOM 10926 O O . ALA B 1 389 ? 14.852 -5.102 -8.867 1 89.69 389 ALA B O 1
ATOM 10927 N N . PRO B 1 390 ? 13.562 -6.793 -8.242 1 87.06 390 PRO B N 1
ATOM 10928 C CA . PRO B 1 390 ? 13.859 -6.492 -6.844 1 87.06 390 PRO B CA 1
ATOM 10929 C C . PRO B 1 390 ? 15.352 -6.621 -6.516 1 87.06 390 PRO B C 1
ATOM 10931 O O . PRO B 1 390 ? 16.031 -7.508 -7.043 1 87.06 390 PRO B O 1
ATOM 10934 N N . ARG B 1 391 ? 15.867 -5.785 -5.605 1 85.56 391 ARG B N 1
ATOM 10935 C CA . ARG B 1 391 ? 17.25 -5.898 -5.16 1 85.56 391 ARG B CA 1
ATOM 10936 C C . ARG B 1 391 ? 17.516 -7.258 -4.523 1 85.56 391 ARG B C 1
ATOM 10938 O O . ARG B 1 391 ? 16.656 -7.793 -3.814 1 85.56 391 ARG B O 1
ATOM 10945 N N . TYR B 1 392 ? 18.625 -7.84 -4.879 1 86.12 392 TYR B N 1
ATOM 10946 C CA . TYR B 1 392 ? 18.922 -9.164 -4.344 1 86.12 392 TYR B CA 1
ATOM 10947 C C . TYR B 1 392 ? 20.406 -9.312 -4.062 1 86.12 392 TYR B C 1
ATOM 10949 O O . TYR B 1 392 ? 21.219 -8.461 -4.453 1 86.12 392 TYR B O 1
ATOM 10957 N N . GLY B 1 393 ? 20.75 -10.32 -3.244 1 86.06 393 GLY B N 1
ATOM 10958 C CA . GLY B 1 393 ? 22.109 -10.766 -2.992 1 86.06 393 GLY B CA 1
ATOM 10959 C C . GLY B 1 393 ? 22.219 -12.258 -2.748 1 86.06 393 GLY B C 1
ATOM 10960 O O . GLY B 1 393 ? 21.234 -12.906 -2.42 1 86.06 393 GLY B O 1
ATOM 10961 N N . THR B 1 394 ? 23.406 -12.789 -3.039 1 85 394 THR B N 1
ATOM 10962 C CA . THR B 1 394 ? 23.672 -14.203 -2.805 1 85 394 THR B CA 1
ATOM 10963 C C . THR B 1 394 ? 24.594 -14.391 -1.599 1 85 394 THR B C 1
ATOM 10965 O O . THR B 1 394 ? 25.562 -13.641 -1.427 1 85 394 THR B O 1
ATOM 10968 N N . ALA B 1 395 ? 24.188 -15.273 -0.731 1 88.19 395 ALA B N 1
ATOM 10969 C CA . ALA B 1 395 ? 24.953 -15.508 0.481 1 88.19 395 ALA B CA 1
ATOM 10970 C C . ALA B 1 395 ? 25.25 -17 0.664 1 88.19 395 ALA B C 1
ATOM 10972 O O . ALA B 1 395 ? 24.438 -17.844 0.284 1 88.19 395 ALA B O 1
ATOM 10973 N N . THR B 1 396 ? 26.375 -17.297 1.229 1 85.56 396 THR B N 1
ATOM 10974 C CA . THR B 1 396 ? 26.75 -18.656 1.56 1 85.56 396 THR B CA 1
ATOM 10975 C C . THR B 1 396 ? 26.938 -18.828 3.066 1 85.56 396 THR B C 1
ATOM 10977 O O . THR B 1 396 ? 27.125 -19.938 3.557 1 85.56 396 THR B O 1
ATOM 10980 N N . THR B 1 397 ? 26.906 -17.656 3.766 1 85.12 397 THR B N 1
ATOM 10981 C CA . THR B 1 397 ? 27 -17.656 5.223 1 85.12 397 THR B CA 1
ATOM 10982 C C . THR B 1 397 ? 25.938 -16.75 5.828 1 85.12 397 THR B C 1
ATOM 10984 O O . THR B 1 397 ? 25.359 -15.898 5.133 1 85.12 397 THR B O 1
ATOM 10987 N N . PHE B 1 398 ? 25.719 -16.938 7.082 1 88.31 398 PHE B N 1
ATOM 10988 C CA . PHE B 1 398 ? 24.766 -16.094 7.773 1 88.31 398 PHE B CA 1
ATOM 10989 C C . PHE B 1 398 ? 25.234 -14.641 7.801 1 88.31 398 PHE B C 1
ATOM 10991 O O . PHE B 1 398 ? 24.438 -13.719 7.648 1 88.31 398 PHE B O 1
ATOM 10998 N N . ALA B 1 399 ? 26.469 -14.453 8.055 1 89.12 399 ALA B N 1
ATOM 10999 C CA . ALA B 1 399 ? 27.016 -13.102 8.125 1 89.12 399 ALA B CA 1
ATOM 11000 C C . ALA B 1 399 ? 26.781 -12.344 6.82 1 89.12 399 ALA B C 1
ATOM 11002 O O . ALA B 1 399 ? 26.438 -11.164 6.836 1 89.12 399 ALA B O 1
ATOM 11003 N N . GLN B 1 400 ? 26.984 -13.047 5.812 1 89.25 400 GLN B N 1
ATOM 11004 C CA . GLN B 1 400 ? 26.734 -12.445 4.504 1 89.25 400 GLN B CA 1
ATOM 11005 C C . GLN B 1 400 ? 25.25 -12.148 4.301 1 89.25 400 GLN B C 1
ATOM 11007 O O . GLN B 1 400 ? 24.906 -11.078 3.801 1 89.25 400 GLN B O 1
ATOM 11012 N N . ALA B 1 401 ? 24.469 -13.07 4.688 1 90.81 401 ALA B N 1
ATOM 11013 C CA . ALA B 1 401 ? 23.031 -12.898 4.539 1 90.81 401 ALA B CA 1
ATOM 11014 C C . ALA B 1 401 ? 22.531 -11.711 5.355 1 90.81 401 ALA B C 1
ATOM 11016 O O . ALA B 1 401 ? 21.656 -10.969 4.906 1 90.81 401 ALA B O 1
ATOM 11017 N N . ARG B 1 402 ? 23.062 -11.625 6.477 1 91.88 402 ARG B N 1
ATOM 11018 C CA . ARG B 1 402 ? 22.688 -10.531 7.367 1 91.88 402 ARG B CA 1
ATOM 11019 C C . ARG B 1 402 ? 23.031 -9.18 6.746 1 91.88 402 ARG B C 1
ATOM 11021 O O . ARG B 1 402 ? 22.219 -8.242 6.789 1 91.88 402 ARG B O 1
ATOM 11028 N N . ARG B 1 403 ? 24.141 -8.992 6.211 1 91.25 403 ARG B N 1
ATOM 11029 C CA . ARG B 1 403 ? 24.578 -7.746 5.586 1 91.25 403 ARG B CA 1
ATOM 11030 C C . ARG B 1 403 ? 23.688 -7.391 4.398 1 91.25 403 ARG B C 1
ATOM 11032 O O . ARG B 1 403 ? 23.328 -6.227 4.219 1 91.25 403 ARG B O 1
ATOM 11039 N N . ILE B 1 404 ? 23.406 -8.383 3.678 1 90.31 404 ILE B N 1
ATOM 11040 C CA . ILE B 1 404 ? 22.578 -8.18 2.504 1 90.31 404 ILE B CA 1
ATOM 11041 C C . ILE B 1 404 ? 21.172 -7.727 2.938 1 90.31 404 ILE B C 1
ATOM 11043 O O . ILE B 1 404 ? 20.609 -6.797 2.359 1 90.31 404 ILE B O 1
ATOM 11047 N N . ALA B 1 405 ? 20.656 -8.352 3.904 1 90.56 405 ALA B N 1
ATOM 11048 C CA . ALA B 1 405 ? 19.328 -8.031 4.398 1 90.56 405 ALA B CA 1
ATOM 11049 C C . ALA B 1 405 ? 19.281 -6.617 4.973 1 90.56 405 ALA B C 1
ATOM 11051 O O . ALA B 1 405 ? 18.281 -5.91 4.816 1 90.56 405 ALA B O 1
ATOM 11052 N N . GLU B 1 406 ? 20.297 -6.258 5.551 1 85.12 406 GLU B N 1
ATOM 11053 C CA . GLU B 1 406 ? 20.391 -4.914 6.113 1 85.12 406 GLU B CA 1
ATOM 11054 C C . GLU B 1 406 ? 20.469 -3.861 5.012 1 85.12 406 GLU B C 1
ATOM 11056 O O . GLU B 1 406 ? 19.875 -2.781 5.145 1 85.12 406 GLU B O 1
ATOM 11061 N N . ASP B 1 407 ? 21.141 -4.168 4.055 1 82.81 407 ASP B N 1
ATOM 11062 C CA . ASP B 1 407 ? 21.281 -3.256 2.922 1 82.81 407 ASP B CA 1
ATOM 11063 C C . ASP B 1 407 ? 19.953 -3.102 2.178 1 82.81 407 ASP B C 1
ATOM 11065 O O . ASP B 1 407 ? 19.594 -1.999 1.756 1 82.81 407 ASP B O 1
ATOM 11069 N N . ILE B 1 408 ? 19.25 -4.184 2.023 1 83.44 408 ILE B N 1
ATOM 11070 C CA . ILE B 1 408 ? 17.984 -4.199 1.299 1 83.44 408 ILE B CA 1
ATOM 11071 C C . ILE B 1 408 ? 16.875 -3.643 2.188 1 83.44 408 ILE B C 1
ATOM 11073 O O . ILE B 1 408 ? 16 -2.906 1.718 1 83.44 408 ILE B O 1
ATOM 11077 N N . GLY B 1 409 ? 17 -4.012 3.467 1 79.38 409 GLY B N 1
ATOM 11078 C CA . GLY B 1 409 ? 15.93 -3.693 4.41 1 79.38 409 GLY B CA 1
ATOM 11079 C C . GLY B 1 409 ? 14.875 -4.777 4.508 1 79.38 409 GLY B C 1
ATOM 11080 O O . GLY B 1 409 ? 14.492 -5.371 3.5 1 79.38 409 GLY B O 1
ATOM 11081 N N . TYR B 1 410 ? 14.406 -5.039 5.688 1 82.69 410 TYR B N 1
ATOM 11082 C CA . TYR B 1 410 ? 13.344 -6.02 5.898 1 82.69 410 TYR B CA 1
ATOM 11083 C C . TYR B 1 410 ? 11.992 -5.457 5.492 1 82.69 410 TYR B C 1
ATOM 11085 O O . TYR B 1 410 ? 11.766 -4.25 5.578 1 82.69 410 TYR B O 1
ATOM 11093 N N . PRO B 1 411 ? 11.07 -6.398 5.055 1 85.06 411 PRO B N 1
ATOM 11094 C CA . PRO B 1 411 ? 11.148 -7.855 4.918 1 85.06 411 PRO B CA 1
ATOM 11095 C C . PRO B 1 411 ? 11.891 -8.289 3.656 1 85.06 411 PRO B C 1
ATOM 11097 O O . PRO B 1 411 ? 11.906 -7.562 2.662 1 85.06 411 PRO B O 1
ATOM 11100 N N . VAL B 1 412 ? 12.523 -9.477 3.783 1 89.69 412 VAL B N 1
ATOM 11101 C CA . VAL B 1 412 ? 13.242 -10.031 2.643 1 89.69 412 VAL B CA 1
ATOM 11102 C C . VAL B 1 412 ? 12.727 -11.438 2.342 1 89.69 412 VAL B C 1
ATOM 11104 O O . VAL B 1 412 ? 12.133 -12.086 3.209 1 89.69 412 VAL B O 1
ATOM 11107 N N . LEU B 1 413 ? 12.82 -11.898 1.112 1 90 413 LEU B N 1
ATOM 11108 C CA . LEU B 1 413 ? 12.523 -13.258 0.678 1 90 413 LEU B CA 1
ATOM 11109 C C . LEU B 1 413 ? 13.805 -14.07 0.549 1 90 413 LEU B C 1
ATOM 11111 O O . LEU B 1 413 ? 14.719 -13.695 -0.191 1 90 413 LEU B O 1
ATOM 11115 N N . VAL B 1 414 ? 13.875 -15.133 1.317 1 88.69 414 VAL B N 1
ATOM 11116 C CA . VAL B 1 414 ? 15.039 -16 1.267 1 88.69 414 VAL B CA 1
ATOM 11117 C C . VAL B 1 414 ? 14.688 -17.297 0.538 1 88.69 414 VAL B C 1
ATOM 11119 O O . VAL B 1 414 ? 13.633 -17.891 0.791 1 88.69 414 VAL B O 1
ATOM 11122 N N . ARG B 1 415 ? 15.5 -17.688 -0.422 1 83.81 415 ARG B N 1
ATOM 11123 C CA . ARG B 1 415 ? 15.234 -18.922 -1.161 1 83.81 415 ARG B CA 1
ATOM 11124 C C . ARG B 1 415 ? 16.531 -19.641 -1.501 1 83.81 415 ARG B C 1
ATOM 11126 O O . ARG B 1 415 ? 17.547 -19.016 -1.78 1 83.81 415 ARG B O 1
ATOM 11133 N N . PRO B 1 416 ? 16.422 -20.969 -1.394 1 76.44 416 PRO B N 1
ATOM 11134 C CA . PRO B 1 416 ? 17.562 -21.734 -1.882 1 76.44 416 PRO B CA 1
ATOM 11135 C C . PRO B 1 416 ? 17.719 -21.688 -3.4 1 76.44 416 PRO B C 1
ATOM 11137 O O . PRO B 1 416 ? 16.734 -21.438 -4.109 1 76.44 416 PRO B O 1
ATOM 11140 N N . SER B 1 417 ? 18.844 -21.859 -3.877 1 65.31 417 SER B N 1
ATOM 11141 C CA . SER B 1 417 ? 19.062 -21.844 -5.32 1 65.31 417 SER B CA 1
ATOM 11142 C C . SER B 1 417 ? 18.547 -23.109 -5.973 1 65.31 417 SER B C 1
ATOM 11144 O O . SER B 1 417 ? 18.562 -24.188 -5.363 1 65.31 417 SER B O 1
ATOM 11146 N N . TYR B 1 418 ? 18.031 -23.141 -7.184 1 56.06 418 TYR B N 1
ATOM 11147 C CA . TYR B 1 418 ? 17.672 -24.234 -8.078 1 56.06 418 TYR B CA 1
ATOM 11148 C C . TYR B 1 418 ? 16.516 -25.062 -7.5 1 56.06 418 TYR B C 1
ATOM 11150 O O . TYR B 1 418 ? 16.547 -26.297 -7.547 1 56.06 418 TYR B O 1
ATOM 11158 N N . VAL B 1 419 ? 15.633 -24.359 -6.809 1 58.66 419 VAL B N 1
ATOM 11159 C CA . VAL B 1 419 ? 14.508 -25.094 -6.23 1 58.66 419 VAL B CA 1
ATOM 11160 C C . VAL B 1 419 ? 13.234 -24.781 -7.004 1 58.66 419 VAL B C 1
ATOM 11162 O O . VAL B 1 419 ? 13.094 -23.688 -7.562 1 58.66 419 VAL B O 1
ATOM 11165 N N . LEU B 1 420 ? 12.461 -25.875 -7.309 1 55.03 420 LEU B N 1
ATOM 11166 C CA . LEU B 1 420 ? 11.125 -25.719 -7.887 1 55.03 420 LEU B CA 1
ATOM 11167 C C . LEU B 1 420 ? 10.07 -25.609 -6.793 1 55.03 420 LEU B C 1
ATOM 11169 O O . LEU B 1 420 ? 10.227 -26.188 -5.711 1 55.03 420 LEU B O 1
ATOM 11173 N N . GLY B 1 421 ? 8.875 -24.938 -7.125 1 58.97 421 GLY B N 1
ATOM 11174 C CA . GLY B 1 421 ? 7.738 -24.828 -6.227 1 58.97 421 GLY B CA 1
ATOM 11175 C C . GLY B 1 421 ? 8.047 -24.016 -4.98 1 58.97 421 GLY B C 1
ATOM 11176 O O . GLY B 1 421 ? 7.363 -24.141 -3.963 1 58.97 421 GLY B O 1
ATOM 11177 N N . GLY B 1 422 ? 9.094 -23.375 -5.035 1 68.25 422 GLY B N 1
ATOM 11178 C CA . GLY B 1 422 ? 9.453 -22.516 -3.918 1 68.25 422 GLY B CA 1
ATOM 11179 C C . GLY B 1 422 ? 9.891 -23.297 -2.691 1 68.25 422 GLY B C 1
ATOM 11180 O O . GLY B 1 422 ? 9.766 -22.797 -1.565 1 68.25 422 GLY B O 1
ATOM 11181 N N . ARG B 1 423 ? 10.359 -24.453 -2.893 1 70.06 423 ARG B N 1
ATOM 11182 C CA . ARG B 1 423 ? 10.758 -25.25 -1.736 1 70.06 423 ARG B CA 1
ATOM 11183 C C . ARG B 1 423 ? 11.758 -24.484 -0.865 1 70.06 423 ARG B C 1
ATOM 11185 O O . ARG B 1 423 ? 12.789 -24.031 -1.353 1 70.06 423 ARG B O 1
ATOM 11192 N N . GLY B 1 424 ? 11.352 -24.328 0.331 1 75.5 424 GLY B N 1
ATOM 11193 C CA . GLY B 1 424 ? 12.234 -23.703 1.31 1 75.5 424 GLY B CA 1
ATOM 11194 C C . GLY B 1 424 ? 12.188 -22.188 1.281 1 75.5 424 GLY B C 1
ATOM 11195 O O . GLY B 1 424 ? 12.891 -21.531 2.047 1 75.5 424 GLY B O 1
ATOM 11196 N N . MET B 1 425 ? 11.414 -21.672 0.413 1 84.94 425 MET B N 1
ATOM 11197 C CA . MET B 1 425 ? 11.289 -20.219 0.366 1 84.94 425 MET B CA 1
ATOM 11198 C C . MET B 1 425 ? 10.531 -19.688 1.578 1 84.94 425 MET B C 1
ATOM 11200 O O . MET B 1 425 ? 9.547 -20.297 2.012 1 84.94 425 MET B O 1
ATOM 11204 N N . GLU B 1 426 ? 11.07 -18.547 2.152 1 85.31 426 GLU B N 1
ATOM 11205 C CA . GLU B 1 426 ? 10.414 -17.938 3.309 1 85.31 426 GLU B CA 1
ATOM 11206 C C . GLU B 1 426 ? 10.539 -16.422 3.273 1 85.31 426 GLU B C 1
ATOM 11208 O O . GLU B 1 426 ? 11.539 -15.875 2.803 1 85.31 426 GLU B O 1
ATOM 11213 N N . ILE B 1 427 ? 9.508 -15.789 3.721 1 86.81 427 ILE B N 1
ATOM 11214 C CA . ILE B 1 427 ? 9.586 -14.352 3.945 1 86.81 427 ILE B CA 1
ATOM 11215 C C . ILE B 1 427 ? 10.102 -14.078 5.355 1 86.81 427 ILE B C 1
ATOM 11217 O O . ILE B 1 427 ? 9.516 -14.539 6.336 1 86.81 427 ILE B O 1
ATOM 11221 N N . VAL B 1 428 ? 11.164 -13.336 5.441 1 87.06 428 VAL B N 1
ATOM 11222 C CA . VAL B 1 428 ? 11.812 -13.062 6.719 1 87.06 428 VAL B CA 1
ATOM 11223 C C . VAL B 1 428 ? 11.648 -11.578 7.074 1 87.06 428 VAL B C 1
ATOM 11225 O O . VAL B 1 428 ? 11.969 -10.703 6.27 1 87.06 428 VAL B O 1
ATOM 11228 N N . TYR B 1 429 ? 11.203 -11.336 8.328 1 80.56 429 TYR B N 1
ATOM 11229 C CA . TYR B 1 429 ? 10.859 -9.961 8.695 1 80.56 429 TYR B CA 1
ATOM 11230 C C . TYR B 1 429 ? 11.898 -9.375 9.633 1 80.56 429 TYR B C 1
ATOM 11232 O O . TYR B 1 429 ? 11.906 -8.164 9.883 1 80.56 429 TYR B O 1
ATOM 11240 N N . ASP B 1 430 ? 12.82 -10.25 10.211 1 82.25 430 ASP B N 1
ATOM 11241 C CA . ASP B 1 430 ? 13.82 -9.742 11.141 1 82.25 430 ASP B CA 1
ATOM 11242 C C . ASP B 1 430 ? 15.07 -10.625 11.141 1 82.25 430 ASP B C 1
ATOM 11244 O O . ASP B 1 430 ? 15.086 -11.688 10.508 1 82.25 430 ASP B O 1
ATOM 11248 N N . GLU B 1 431 ? 16.109 -10.188 11.828 1 85.44 431 GLU B N 1
ATOM 11249 C CA . GLU B 1 431 ? 17.406 -10.859 11.828 1 85.44 431 GLU B CA 1
ATOM 11250 C C . GLU B 1 431 ? 17.312 -12.203 12.547 1 85.44 431 GLU B C 1
ATOM 11252 O O . GLU B 1 431 ? 17.969 -13.172 12.148 1 85.44 431 GLU B O 1
ATOM 11257 N N . GLU B 1 432 ? 16.484 -12.25 13.508 1 83.81 432 GLU B N 1
ATOM 11258 C CA . GLU B 1 432 ? 16.359 -13.492 14.273 1 83.81 432 GLU B CA 1
ATOM 11259 C C . GLU B 1 432 ? 15.781 -14.609 13.414 1 83.81 432 GLU B C 1
ATOM 11261 O O . GLU B 1 432 ? 16.266 -15.742 13.453 1 83.81 432 GLU B O 1
ATOM 11266 N N . THR B 1 433 ? 14.836 -14.312 12.703 1 83.88 433 THR B N 1
ATOM 11267 C CA . THR B 1 433 ? 14.227 -15.297 11.812 1 83.88 433 THR B CA 1
ATOM 11268 C C . THR B 1 433 ? 15.195 -15.688 10.703 1 83.88 433 THR B C 1
ATOM 11270 O O . THR B 1 433 ? 15.211 -16.844 10.266 1 83.88 433 THR B O 1
ATOM 11273 N N . LEU B 1 434 ? 15.953 -14.695 10.281 1 88.44 434 LEU B N 1
ATOM 11274 C CA . LEU B 1 434 ? 16.953 -14.992 9.258 1 88.44 434 LEU B CA 1
ATOM 11275 C C . LEU B 1 434 ? 17.969 -16 9.773 1 88.44 434 LEU B C 1
ATOM 11277 O O . LEU B 1 434 ? 18.344 -16.938 9.062 1 88.44 434 LEU B O 1
ATOM 11281 N N . ARG B 1 435 ? 18.359 -15.789 10.992 1 87 435 ARG B N 1
ATOM 11282 C CA . ARG B 1 435 ? 19.297 -16.703 11.617 1 87 435 ARG B CA 1
ATOM 11283 C C . ARG B 1 435 ? 18.719 -18.109 11.734 1 87 435 ARG B C 1
ATOM 11285 O O . ARG B 1 435 ? 19.391 -19.094 11.438 1 87 435 ARG B O 1
ATOM 11292 N N . GLY B 1 436 ? 17.516 -18.172 12.148 1 83.06 436 GLY B N 1
ATOM 11293 C CA . GLY B 1 436 ? 16.844 -19.453 12.242 1 83.06 436 GLY B CA 1
ATOM 11294 C C . GLY B 1 436 ? 16.75 -20.172 10.914 1 83.06 436 GLY B C 1
ATOM 11295 O O . GLY B 1 436 ? 16.953 -21.391 10.844 1 83.06 436 GLY B O 1
ATOM 11296 N N . TYR B 1 437 ? 16.484 -19.484 9.898 1 84.12 437 TYR B N 1
ATOM 11297 C CA . TYR B 1 437 ? 16.359 -20.062 8.562 1 84.12 437 TYR B CA 1
ATOM 11298 C C . TYR B 1 437 ? 17.688 -20.641 8.102 1 84.12 437 TYR B C 1
ATOM 11300 O O . TYR B 1 437 ? 17.734 -21.766 7.598 1 84.12 437 TYR B O 1
ATOM 11308 N N . ILE B 1 438 ? 18.688 -19.891 8.242 1 82.44 438 ILE B N 1
ATOM 11309 C CA . ILE B 1 438 ? 20 -20.281 7.734 1 82.44 438 ILE B CA 1
ATOM 11310 C C . ILE B 1 438 ? 20.516 -21.5 8.508 1 82.44 438 ILE B C 1
ATOM 11312 O O . ILE B 1 438 ? 21.172 -22.375 7.938 1 82.44 438 ILE B O 1
ATOM 11316 N N . THR B 1 439 ? 20.109 -21.531 9.781 1 76.75 439 THR B N 1
ATOM 11317 C CA . THR B 1 439 ? 20.531 -22.641 10.617 1 76.75 439 THR B CA 1
ATOM 11318 C C . THR B 1 439 ? 19.812 -23.922 10.219 1 76.75 439 THR B C 1
ATOM 11320 O O . THR B 1 439 ? 20.406 -25.016 10.234 1 76.75 439 THR B O 1
ATOM 11323 N N . ARG B 1 440 ? 18.578 -23.812 9.844 1 71.75 440 ARG B N 1
ATOM 11324 C CA . ARG B 1 440 ? 17.797 -24.984 9.445 1 71.75 440 ARG B CA 1
ATOM 11325 C C . ARG B 1 440 ? 18.172 -25.438 8.039 1 71.75 440 ARG B C 1
ATOM 11327 O O . ARG B 1 440 ? 18.047 -26.609 7.707 1 71.75 440 ARG B O 1
ATOM 11334 N N . ALA B 1 441 ? 18.5 -24.391 7.328 1 60.91 441 ALA B N 1
ATOM 11335 C CA . ALA B 1 441 ? 18.812 -24.688 5.934 1 60.91 441 ALA B CA 1
ATOM 11336 C C . ALA B 1 441 ? 20.156 -25.391 5.809 1 60.91 441 ALA B C 1
ATOM 11338 O O . ALA B 1 441 ? 21.203 -24.734 5.754 1 60.91 441 ALA B O 1
ATOM 11339 N N . THR B 1 442 ? 20.25 -26.594 6.383 1 50.56 442 THR B N 1
ATOM 11340 C CA . THR B 1 442 ? 21.406 -27.438 6.621 1 50.56 442 THR B CA 1
ATOM 11341 C C . THR B 1 442 ? 22.266 -27.547 5.367 1 50.56 442 THR B C 1
ATOM 11343 O O . THR B 1 442 ? 23.422 -27.969 5.438 1 50.56 442 THR B O 1
ATOM 11346 N N . GLU B 1 443 ? 21.797 -27.125 4.211 1 57.91 443 GLU B N 1
ATOM 11347 C CA . GLU B 1 443 ? 22.594 -27.484 3.039 1 57.91 443 GLU B CA 1
ATOM 11348 C C . GLU B 1 443 ? 23.156 -26.234 2.361 1 57.91 443 GLU B C 1
ATOM 11350 O O . GLU B 1 443 ? 23.422 -26.25 1.156 1 57.91 443 GLU B O 1
ATOM 11355 N N . LEU B 1 444 ? 23.453 -25.25 3.197 1 62.41 444 LEU B N 1
ATOM 11356 C CA . LEU B 1 444 ? 24.047 -24.062 2.605 1 62.41 444 LEU B CA 1
ATOM 11357 C C . LEU B 1 444 ? 25.5 -24.328 2.203 1 62.41 444 LEU B C 1
ATOM 11359 O O . LEU B 1 444 ? 26.297 -24.781 3.021 1 62.41 444 LEU B O 1
ATOM 11363 N N . SER B 1 445 ? 25.797 -24.5 0.944 1 63.16 445 SER B N 1
ATOM 11364 C CA . SER B 1 445 ? 27.125 -24.688 0.38 1 63.16 445 SER B CA 1
ATOM 11365 C C . SER B 1 445 ? 27.359 -23.734 -0.792 1 63.16 445 SER B C 1
ATOM 11367 O O . SER B 1 445 ? 26.422 -23.125 -1.301 1 63.16 445 SER B O 1
ATOM 11369 N N . PRO B 1 446 ? 28.609 -23.438 -1.019 1 63.84 446 PRO B N 1
ATOM 11370 C CA . PRO B 1 446 ? 28.906 -22.625 -2.199 1 63.84 446 PRO B CA 1
ATOM 11371 C C . PRO B 1 446 ? 28.172 -23.125 -3.451 1 63.84 446 PRO B C 1
ATOM 11373 O O . PRO B 1 446 ? 27.828 -22.312 -4.32 1 63.84 446 PRO B O 1
ATOM 11376 N N . ALA B 1 447 ? 27.953 -24.359 -3.432 1 62.19 447 ALA B N 1
ATOM 11377 C CA . ALA B 1 447 ? 27.266 -24.922 -4.582 1 62.19 447 ALA B CA 1
ATOM 11378 C C . ALA B 1 447 ? 25.766 -24.641 -4.512 1 62.19 447 ALA B C 1
ATOM 11380 O O . ALA B 1 447 ? 25.078 -24.609 -5.543 1 62.19 447 ALA B O 1
ATOM 11381 N N . HIS B 1 448 ? 25.406 -24.391 -3.275 1 71.5 448 HIS B N 1
ATOM 11382 C CA . HIS B 1 448 ? 23.969 -24.141 -3.082 1 71.5 448 HIS B CA 1
ATOM 11383 C C . HIS B 1 448 ? 23.75 -22.922 -2.195 1 71.5 448 HIS B C 1
ATOM 11385 O O . HIS B 1 448 ? 23.297 -23.047 -1.059 1 71.5 448 HIS B O 1
ATOM 11391 N N . PRO B 1 449 ? 24 -21.734 -2.814 1 80.06 449 PRO B N 1
ATOM 11392 C CA . PRO B 1 449 ? 23.859 -20.516 -2.021 1 80.06 449 PRO B CA 1
ATOM 11393 C C . PRO B 1 449 ? 22.406 -20.156 -1.75 1 80.06 449 PRO B C 1
ATOM 11395 O O . PRO B 1 449 ? 21.5 -20.734 -2.348 1 80.06 449 PRO B O 1
ATOM 11398 N N . VAL B 1 450 ? 22.266 -19.297 -0.773 1 84.75 450 VAL B N 1
ATOM 11399 C CA . VAL B 1 450 ? 20.953 -18.75 -0.468 1 84.75 450 VAL B CA 1
ATOM 11400 C C . VAL B 1 450 ? 20.797 -17.391 -1.132 1 84.75 450 VAL B C 1
ATOM 11402 O O . VAL B 1 450 ? 21.734 -16.578 -1.147 1 84.75 450 VAL B O 1
ATOM 11405 N N . LEU B 1 451 ? 19.703 -17.219 -1.7 1 86.81 451 LEU B N 1
ATOM 11406 C CA . LEU B 1 451 ? 19.375 -15.93 -2.303 1 86.81 451 LEU B CA 1
ATOM 11407 C C . LEU B 1 451 ? 18.5 -15.102 -1.366 1 86.81 451 LEU B C 1
ATOM 11409 O O . LEU B 1 451 ? 17.531 -15.617 -0.793 1 86.81 451 LEU B O 1
ATOM 11413 N N . VAL B 1 452 ? 18.875 -13.844 -1.206 1 89 452 VAL B N 1
ATOM 11414 C CA . VAL B 1 452 ? 18.125 -12.898 -0.396 1 89 452 VAL B CA 1
ATOM 11415 C C . VAL B 1 452 ? 17.578 -11.773 -1.281 1 89 452 VAL B C 1
ATOM 11417 O O . VAL B 1 452 ? 18.359 -10.992 -1.839 1 89 452 VAL B O 1
ATOM 11420 N N . ASP B 1 453 ? 16.281 -11.672 -1.377 1 89.62 453 ASP B N 1
ATOM 11421 C CA . ASP B 1 453 ? 15.617 -10.695 -2.236 1 89.62 453 ASP B CA 1
ATOM 11422 C C . ASP B 1 453 ? 14.75 -9.742 -1.416 1 89.62 453 ASP B C 1
ATOM 11424 O O . ASP B 1 453 ? 14.219 -10.117 -0.368 1 89.62 453 ASP B O 1
ATOM 11428 N N . ARG B 1 454 ? 14.641 -8.523 -1.959 1 88.75 454 ARG B N 1
ATOM 11429 C CA . ARG B 1 454 ? 13.648 -7.633 -1.377 1 88.75 454 ARG B CA 1
ATOM 11430 C C . ARG B 1 454 ? 12.242 -8.195 -1.544 1 88.75 454 ARG B C 1
ATOM 11432 O O . ARG B 1 454 ? 11.859 -8.625 -2.635 1 88.75 454 ARG B O 1
ATOM 11439 N N . PHE B 1 455 ? 11.516 -8.125 -0.428 1 88.62 455 PHE B N 1
ATOM 11440 C CA . PHE B 1 455 ? 10.125 -8.555 -0.523 1 88.62 455 PHE B CA 1
ATOM 11441 C C . PHE B 1 455 ? 9.211 -7.375 -0.829 1 88.62 455 PHE B C 1
ATOM 11443 O O . PHE B 1 455 ? 9.234 -6.363 -0.124 1 88.62 455 PHE B O 1
ATOM 11450 N N . LEU B 1 456 ? 8.406 -7.531 -1.868 1 87.31 456 LEU B N 1
ATOM 11451 C CA . LEU B 1 456 ? 7.512 -6.457 -2.283 1 87.31 456 LEU B CA 1
ATOM 11452 C C . LEU B 1 456 ? 6.141 -6.609 -1.629 1 87.31 456 LEU B C 1
ATOM 11454 O O . LEU B 1 456 ? 5.234 -7.211 -2.211 1 87.31 456 LEU B O 1
ATOM 11458 N N . GLU B 1 457 ? 5.945 -5.938 -0.585 1 82.88 457 GLU B N 1
ATOM 11459 C CA . GLU B 1 457 ? 4.699 -6.039 0.169 1 82.88 457 GLU B CA 1
ATOM 11460 C C . GLU B 1 457 ? 3.557 -5.336 -0.556 1 82.88 457 GLU B C 1
ATOM 11462 O O . GLU B 1 457 ? 3.742 -4.258 -1.122 1 82.88 457 GLU B O 1
ATOM 11467 N N . ASP B 1 458 ? 2.367 -6.02 -0.647 1 81.62 458 ASP B N 1
ATOM 11468 C CA . ASP B 1 458 ? 1.124 -5.473 -1.186 1 81.62 458 ASP B CA 1
ATOM 11469 C C . ASP B 1 458 ? 1.222 -5.273 -2.695 1 81.62 458 ASP B C 1
ATOM 11471 O O . ASP B 1 458 ? 0.515 -4.438 -3.264 1 81.62 458 ASP B O 1
ATOM 11475 N N . ALA B 1 459 ? 2.152 -5.965 -3.314 1 90.94 459 ALA B N 1
ATOM 11476 C CA . ALA B 1 459 ? 2.264 -5.91 -4.77 1 90.94 459 ALA B CA 1
ATOM 11477 C C . ALA B 1 459 ? 1.239 -6.824 -5.434 1 90.94 459 ALA B C 1
ATOM 11479 O O . ALA B 1 459 ? 0.836 -7.836 -4.859 1 90.94 459 ALA B O 1
ATOM 11480 N N . VAL B 1 460 ? 0.824 -6.457 -6.602 1 93.5 460 VAL B N 1
ATOM 11481 C CA . VAL B 1 460 ? -0.031 -7.309 -7.422 1 93.5 460 VAL B CA 1
ATOM 11482 C C . VAL B 1 460 ? 0.83 -8.234 -8.281 1 93.5 460 VAL B C 1
ATOM 11484 O O . VAL B 1 460 ? 1.664 -7.766 -9.062 1 93.5 460 VAL B O 1
ATOM 11487 N N . GLU B 1 461 ? 0.657 -9.484 -8.094 1 96.25 461 GLU B N 1
ATOM 11488 C CA . GLU B 1 461 ? 1.412 -10.422 -8.914 1 96.25 461 GLU B CA 1
ATOM 11489 C C . GLU B 1 461 ? 0.694 -10.695 -10.234 1 96.25 461 GLU B C 1
ATOM 11491 O O . GLU B 1 461 ? -0.532 -10.82 -10.266 1 96.25 461 GLU B O 1
ATOM 11496 N N . ILE B 1 462 ? 1.439 -10.766 -11.281 1 97.12 462 ILE B N 1
ATOM 11497 C CA . ILE B 1 462 ? 0.947 -10.992 -12.641 1 97.12 462 ILE B CA 1
ATOM 11498 C C . ILE B 1 462 ? 1.679 -12.18 -13.258 1 97.12 462 ILE B C 1
ATOM 11500 O O . ILE B 1 462 ? 2.91 -12.242 -13.234 1 97.12 462 ILE B O 1
ATOM 11504 N N . ASP B 1 463 ? 0.935 -13.141 -13.734 1 97.38 463 ASP B N 1
ATOM 11505 C CA . ASP B 1 463 ? 1.482 -14.289 -14.453 1 97.38 463 ASP B CA 1
ATOM 11506 C C . ASP B 1 463 ? 1.17 -14.195 -15.945 1 97.38 463 ASP B C 1
ATOM 11508 O O . ASP B 1 463 ? 0.034 -13.914 -16.328 1 97.38 463 ASP B O 1
ATOM 11512 N N . VAL B 1 464 ? 2.197 -14.422 -16.766 1 98.25 464 VAL B N 1
ATOM 11513 C CA . VAL B 1 464 ? 2.01 -14.312 -18.203 1 98.25 464 VAL B CA 1
ATOM 11514 C C . VAL B 1 464 ? 2.49 -15.594 -18.891 1 98.25 464 VAL B C 1
ATOM 11516 O O . VAL B 1 464 ? 3.609 -16.047 -18.641 1 98.25 464 VAL B O 1
ATOM 11519 N N . ASP B 1 465 ? 1.68 -16.203 -19.672 1 98.31 465 ASP B N 1
ATOM 11520 C CA . ASP B 1 465 ? 2.078 -17.266 -20.578 1 98.31 465 ASP B CA 1
ATOM 11521 C C . ASP B 1 465 ? 2.168 -16.75 -22.016 1 98.31 465 ASP B C 1
ATOM 11523 O O . ASP B 1 465 ? 1.22 -16.156 -22.531 1 98.31 465 ASP B O 1
ATOM 11527 N N . ALA B 1 466 ? 3.289 -17.031 -22.625 1 98.56 466 ALA B N 1
ATOM 11528 C CA . ALA B 1 466 ? 3.498 -16.547 -24 1 98.56 466 ALA B CA 1
ATOM 11529 C C . ALA B 1 466 ? 4.121 -17.625 -24.875 1 98.56 466 ALA B C 1
ATOM 11531 O O . ALA B 1 466 ? 4.648 -18.625 -24.359 1 98.56 466 ALA B O 1
ATOM 11532 N N . LEU B 1 467 ? 3.916 -17.516 -26.125 1 98.5 467 LEU B N 1
ATOM 11533 C CA . LEU B 1 467 ? 4.52 -18.344 -27.172 1 98.5 467 LEU B CA 1
ATOM 11534 C C . LEU B 1 467 ? 5.477 -17.516 -28.031 1 98.5 467 LEU B C 1
ATOM 11536 O O . LEU B 1 467 ? 5.164 -16.391 -28.406 1 98.5 467 LEU B O 1
ATOM 11540 N N . CYS B 1 468 ? 6.652 -18.031 -28.25 1 98.56 468 CYS B N 1
ATOM 11541 C CA . CYS B 1 468 ? 7.648 -17.344 -29.078 1 98.56 468 CYS B CA 1
ATOM 11542 C C . CYS B 1 468 ? 8.195 -18.281 -30.141 1 98.56 468 CYS B C 1
ATOM 11544 O O . CYS B 1 468 ? 8.469 -19.453 -29.875 1 98.56 468 CYS B O 1
ATOM 11546 N N . ASP B 1 469 ? 8.328 -17.828 -31.391 1 98.25 469 ASP B N 1
ATOM 11547 C CA . ASP B 1 469 ? 8.875 -18.641 -32.469 1 98.25 469 ASP B CA 1
ATOM 11548 C C . ASP B 1 469 ? 10.281 -18.188 -32.844 1 98.25 469 ASP B C 1
ATOM 11550 O O . ASP B 1 469 ? 10.797 -18.562 -33.906 1 98.25 469 ASP B O 1
ATOM 11554 N N . GLY B 1 470 ? 10.883 -17.359 -32 1 95.75 470 GLY B N 1
ATOM 11555 C CA . GLY B 1 470 ? 12.195 -16.781 -32.281 1 95.75 470 GLY B CA 1
ATOM 11556 C C . GLY B 1 470 ? 12.125 -15.352 -32.781 1 95.75 470 GLY B C 1
ATOM 11557 O O . GLY B 1 470 ? 13.062 -14.578 -32.562 1 95.75 470 GLY B O 1
ATOM 11558 N N . THR B 1 471 ? 11.016 -14.984 -33.375 1 94.75 471 THR B N 1
ATOM 11559 C CA . THR B 1 471 ? 10.859 -13.648 -33.938 1 94.75 471 THR B CA 1
ATOM 11560 C C . THR B 1 471 ? 9.633 -12.953 -33.344 1 94.75 471 THR B C 1
ATOM 11562 O O . THR B 1 471 ? 9.734 -11.844 -32.812 1 94.75 471 THR B O 1
ATOM 11565 N N . GLU B 1 472 ? 8.539 -13.648 -33.406 1 97.25 472 GLU B N 1
ATOM 11566 C CA . GLU B 1 472 ? 7.285 -13.086 -32.938 1 97.25 472 GLU B CA 1
ATOM 11567 C C . GLU B 1 472 ? 6.883 -13.719 -31.594 1 97.25 472 GLU B C 1
ATOM 11569 O O . GLU B 1 472 ? 7.141 -14.898 -31.359 1 97.25 472 GLU B O 1
ATOM 11574 N N . VAL B 1 473 ? 6.332 -12.82 -30.734 1 98.19 473 VAL B N 1
ATOM 11575 C CA . VAL B 1 473 ? 5.832 -13.281 -29.453 1 98.19 473 VAL B CA 1
ATOM 11576 C C . VAL B 1 473 ? 4.309 -13.164 -29.406 1 98.19 473 VAL B C 1
ATOM 11578 O O . VAL B 1 473 ? 3.752 -12.125 -29.766 1 98.19 473 VAL B O 1
ATOM 11581 N N . TYR B 1 474 ? 3.652 -14.25 -29.078 1 98.38 474 TYR B N 1
ATOM 11582 C CA . TYR B 1 474 ? 2.207 -14.328 -28.891 1 98.38 474 TYR B CA 1
ATOM 11583 C C . TYR B 1 474 ? 1.86 -14.484 -27.406 1 98.38 474 TYR B C 1
ATOM 11585 O O . TYR B 1 474 ? 2.15 -15.523 -26.812 1 98.38 474 TYR B O 1
ATOM 11593 N N . ILE B 1 475 ? 1.257 -13.492 -26.844 1 98.25 475 ILE B N 1
ATOM 11594 C CA . ILE B 1 475 ? 0.847 -13.609 -25.453 1 98.25 475 ILE B CA 1
ATOM 11595 C C . ILE B 1 475 ? -0.427 -14.445 -25.359 1 98.25 475 ILE B C 1
ATOM 11597 O O . ILE B 1 475 ? -1.458 -14.086 -25.938 1 98.25 475 ILE B O 1
ATOM 11601 N N . GLY B 1 476 ? -0.272 -15.617 -24.688 1 97.75 476 GLY B N 1
ATOM 11602 C CA . GLY B 1 476 ? -1.431 -16.469 -24.5 1 97.75 476 GLY B CA 1
ATOM 11603 C C . GLY B 1 476 ? -2.447 -15.891 -23.531 1 97.75 476 GLY B C 1
ATOM 11604 O O . GLY B 1 476 ? -3.654 -15.953 -23.781 1 97.75 476 GLY B O 1
ATOM 11605 N N . GLY B 1 477 ? -1.942 -15.367 -22.453 1 97 477 GLY B N 1
ATOM 11606 C CA . GLY B 1 477 ? -2.805 -14.75 -21.453 1 97 477 GLY B CA 1
ATOM 11607 C C . GLY B 1 477 ? -2.037 -14.008 -20.375 1 97 477 GLY B C 1
ATOM 11608 O O . GLY B 1 477 ? -0.919 -14.398 -20.031 1 97 477 GLY B O 1
ATOM 11609 N N . VAL B 1 478 ? -2.666 -12.938 -19.859 1 97.31 478 VAL B N 1
ATOM 11610 C CA . VAL B 1 478 ? -2.168 -12.195 -18.719 1 97.31 478 VAL B CA 1
ATOM 11611 C C . VAL B 1 478 ? -3.08 -12.43 -17.516 1 97.31 478 VAL B C 1
ATOM 11613 O O . VAL B 1 478 ? -4.234 -12 -17.5 1 97.31 478 VAL B O 1
ATOM 11616 N N . MET B 1 479 ? -2.508 -13.07 -16.531 1 97.62 479 MET B N 1
ATOM 11617 C CA . MET B 1 479 ? -3.291 -13.445 -15.359 1 97.62 479 MET B CA 1
ATOM 11618 C C . MET B 1 479 ? -2.982 -12.523 -14.18 1 97.62 479 MET B C 1
ATOM 11620 O O . MET B 1 479 ? -1.817 -12.305 -13.852 1 97.62 479 MET B O 1
ATOM 11624 N N . GLU B 1 480 ? -4.047 -12.023 -13.602 1 96.94 480 GLU B N 1
ATOM 11625 C CA . GLU B 1 480 ? -3.928 -11.203 -12.406 1 96.94 480 GLU B CA 1
ATOM 11626 C C . GLU B 1 480 ? -4.219 -12.016 -11.148 1 96.94 480 GLU B C 1
ATOM 11628 O O . GLU B 1 480 ? -5.312 -12.562 -10.992 1 96.94 480 GLU B O 1
ATOM 11633 N N . HIS B 1 481 ? -3.23 -12.078 -10.289 1 97.06 481 HIS B N 1
ATOM 11634 C CA . HIS B 1 481 ? -3.439 -12.812 -9.039 1 97.06 481 HIS B CA 1
ATOM 11635 C C . HIS B 1 481 ? -4.398 -12.062 -8.125 1 97.06 481 HIS B C 1
ATOM 11637 O O . HIS B 1 481 ? -4.418 -10.836 -8.102 1 97.06 481 HIS B O 1
ATOM 11643 N N . ILE B 1 482 ? -5.168 -12.82 -7.438 1 95.69 482 ILE B N 1
ATOM 11644 C CA . ILE B 1 482 ? -6.078 -12.234 -6.453 1 95.69 482 ILE B CA 1
ATOM 11645 C C . ILE B 1 482 ? -5.32 -11.953 -5.156 1 95.69 482 ILE B C 1
ATOM 11647 O O . ILE B 1 482 ? -5.293 -10.82 -4.684 1 95.69 482 ILE B O 1
ATOM 11651 N N . GLU B 1 483 ? -4.617 -12.992 -4.66 1 92.25 483 GLU B N 1
ATOM 11652 C CA . GLU B 1 483 ? -3.842 -12.781 -3.441 1 92.25 483 GLU B CA 1
ATOM 11653 C C . GLU B 1 483 ? -2.602 -11.93 -3.717 1 92.25 483 GLU B C 1
ATOM 11655 O O . GLU B 1 483 ? -2.045 -11.977 -4.816 1 92.25 483 GLU B O 1
ATOM 11660 N N . GLU B 1 484 ? -2.178 -11.25 -2.791 1 87.69 484 GLU B N 1
ATOM 11661 C CA . GLU B 1 484 ? -1.006 -10.383 -2.896 1 87.69 484 GLU B CA 1
ATOM 11662 C C . GLU B 1 484 ? 0.275 -11.203 -3.02 1 87.69 484 GLU B C 1
ATOM 11664 O O . GLU B 1 484 ? 0.285 -12.398 -2.717 1 87.69 484 GLU B O 1
ATOM 11669 N N . ALA B 1 485 ? 1.289 -10.445 -3.383 1 86.94 485 ALA B N 1
ATOM 11670 C CA . ALA B 1 485 ? 2.6 -11.086 -3.477 1 86.94 485 ALA B CA 1
ATOM 11671 C C . ALA B 1 485 ? 2.994 -11.719 -2.145 1 86.94 485 ALA B C 1
ATOM 11673 O O . ALA B 1 485 ? 2.705 -11.172 -1.079 1 86.94 485 ALA B O 1
ATOM 11674 N N . GLY B 1 486 ? 3.58 -12.875 -2.16 1 85.88 486 GLY B N 1
ATOM 11675 C CA . GLY B 1 486 ? 3.969 -13.648 -0.988 1 85.88 486 GLY B CA 1
ATOM 11676 C C . GLY B 1 486 ? 3.406 -15.055 -0.988 1 85.88 486 GLY B C 1
ATOM 11677 O O . GLY B 1 486 ? 3.967 -15.953 -0.355 1 85.88 486 GLY B O 1
ATOM 11678 N N . ILE B 1 487 ? 2.311 -15.164 -1.591 1 91.75 487 ILE B N 1
ATOM 11679 C CA . ILE B 1 487 ? 1.749 -16.484 -1.844 1 91.75 487 ILE B CA 1
ATOM 11680 C C . ILE B 1 487 ? 2.199 -16.984 -3.217 1 91.75 487 ILE B C 1
ATOM 11682 O O . ILE B 1 487 ? 2.16 -16.234 -4.195 1 91.75 487 ILE B O 1
ATOM 11686 N N . HIS B 1 488 ? 2.643 -18.203 -3.18 1 91.75 488 HIS B N 1
ATOM 11687 C CA . HIS B 1 488 ? 3.137 -18.766 -4.43 1 91.75 488 HIS B CA 1
ATOM 11688 C C . HIS B 1 488 ? 2.072 -18.719 -5.52 1 91.75 488 HIS B C 1
ATOM 11690 O O . HIS B 1 488 ? 0.886 -18.906 -5.246 1 91.75 488 HIS B O 1
ATOM 11696 N N . SER B 1 489 ? 2.504 -18.562 -6.734 1 92.06 489 SER B N 1
ATOM 11697 C CA . SER B 1 489 ? 1.598 -18.438 -7.871 1 92.06 489 SER B CA 1
ATOM 11698 C C . SER B 1 489 ? 0.716 -19.672 -8.016 1 92.06 489 SER B C 1
ATOM 11700 O O . SER B 1 489 ? -0.433 -19.578 -8.453 1 92.06 489 SER B O 1
ATOM 11702 N N . GLY B 1 490 ? 1.231 -20.844 -7.688 1 92.94 490 GLY B N 1
ATOM 11703 C CA . GLY B 1 490 ? 0.458 -22.062 -7.773 1 92.94 490 GLY B CA 1
ATOM 11704 C C . GLY B 1 490 ? -0.659 -22.141 -6.75 1 92.94 490 GLY B C 1
ATOM 11705 O O . GLY B 1 490 ? -1.638 -22.875 -6.945 1 92.94 490 GLY B O 1
ATOM 11706 N N . ASP B 1 491 ? -0.471 -21.375 -5.684 1 94.62 491 ASP B N 1
ATOM 11707 C CA . ASP B 1 491 ? -1.459 -21.375 -4.609 1 94.62 491 ASP B CA 1
ATOM 11708 C C . ASP B 1 491 ? -2.404 -20.188 -4.727 1 94.62 491 ASP B C 1
ATOM 11710 O O . ASP B 1 491 ? -3.408 -20.109 -4.016 1 94.62 491 ASP B O 1
ATOM 11714 N N . SER B 1 492 ? -2.098 -19.312 -5.602 1 95.25 492 SER B N 1
ATOM 11715 C CA . SER B 1 492 ? -2.91 -18.109 -5.754 1 95.25 492 SER B CA 1
ATOM 11716 C C . SER B 1 492 ? -4.051 -18.344 -6.738 1 95.25 492 SER B C 1
ATOM 11718 O O . SER B 1 492 ? -3.877 -19.016 -7.758 1 95.25 492 SER B O 1
ATOM 11720 N N . ALA B 1 493 ? -5.156 -17.781 -6.355 1 96.62 493 ALA B N 1
ATOM 11721 C CA . ALA B 1 493 ? -6.191 -17.625 -7.375 1 96.62 493 ALA B CA 1
ATOM 11722 C C . ALA B 1 493 ? -5.844 -16.516 -8.359 1 96.62 493 ALA B C 1
ATOM 11724 O O . ALA B 1 493 ? -5.109 -15.586 -8.016 1 96.62 493 ALA B O 1
ATOM 11725 N N . CYS B 1 494 ? -6.246 -16.641 -9.555 1 97.19 494 CYS B N 1
ATOM 11726 C CA . CYS B 1 494 ? -5.969 -15.586 -10.531 1 97.19 494 CYS B CA 1
ATOM 11727 C C . CYS B 1 494 ? -7.113 -15.438 -11.523 1 97.19 494 CYS B C 1
ATOM 11729 O O . CYS B 1 494 ? -7.934 -16.344 -11.664 1 97.19 494 CYS B O 1
ATOM 11731 N N . ALA B 1 495 ? -7.18 -14.305 -12.117 1 97.25 495 ALA B N 1
ATOM 11732 C CA . ALA B 1 495 ? -8.25 -13.984 -13.062 1 97.25 495 ALA B CA 1
ATOM 11733 C C . ALA B 1 495 ? -7.684 -13.688 -14.445 1 97.25 495 ALA B C 1
ATOM 11735 O O . ALA B 1 495 ? -6.602 -13.102 -14.57 1 97.25 495 ALA B O 1
ATOM 11736 N N . LEU B 1 496 ? -8.375 -14.133 -15.438 1 96.56 496 LEU B N 1
ATOM 11737 C CA . LEU B 1 496 ? -8.133 -13.859 -16.844 1 96.56 496 LEU B CA 1
ATOM 11738 C C . LEU B 1 496 ? -9.438 -13.578 -17.578 1 96.56 496 LEU B C 1
ATOM 11740 O O . LEU B 1 496 ? -10.359 -14.398 -17.547 1 96.56 496 LEU B O 1
ATOM 11744 N N . PRO B 1 497 ? -9.602 -12.383 -18.25 1 93.75 497 PRO B N 1
ATOM 11745 C CA . PRO B 1 497 ? -8.641 -11.281 -18.391 1 93.75 497 PRO B CA 1
ATOM 11746 C C . PRO B 1 497 ? -8.469 -10.484 -17.094 1 93.75 497 PRO B C 1
ATOM 11748 O O . PRO B 1 497 ? -9 -10.875 -16.047 1 93.75 497 PRO B O 1
ATOM 11751 N N . ARG B 1 498 ? -7.695 -9.391 -17.188 1 92.06 498 ARG B N 1
ATOM 11752 C CA . ARG B 1 498 ? -7.398 -8.508 -16.062 1 92.06 498 ARG B CA 1
ATOM 11753 C C . ARG B 1 498 ? -8.68 -7.938 -15.461 1 92.06 498 ARG B C 1
ATOM 11755 O O . ARG B 1 498 ? -9.633 -7.637 -16.188 1 92.06 498 ARG B O 1
ATOM 11762 N N . VAL B 1 499 ? -8.664 -7.82 -14.133 1 93.56 499 VAL B N 1
ATOM 11763 C CA . VAL B 1 499 ? -9.859 -7.316 -13.477 1 93.56 499 VAL B CA 1
ATOM 11764 C C . VAL B 1 499 ? -9.594 -5.918 -12.914 1 93.56 499 VAL B C 1
ATOM 11766 O O . VAL B 1 499 ? -10.523 -5.133 -12.727 1 93.56 499 VAL B O 1
ATOM 11769 N N . THR B 1 500 ? -8.352 -5.633 -12.602 1 92.56 500 THR B N 1
ATOM 11770 C CA . THR B 1 500 ? -8.078 -4.324 -12.023 1 92.56 500 THR B CA 1
ATOM 11771 C C . THR B 1 500 ? -6.902 -3.656 -12.734 1 92.56 500 THR B C 1
ATOM 11773 O O . THR B 1 500 ? -6.727 -2.439 -12.641 1 92.56 500 THR B O 1
ATOM 11776 N N . LEU B 1 501 ? -6.121 -4.363 -13.445 1 93.5 501 LEU B N 1
ATOM 11777 C CA . LEU B 1 501 ? -4.965 -3.805 -14.133 1 93.5 501 LEU B CA 1
ATOM 11778 C C . LEU B 1 501 ? -5.398 -2.891 -15.273 1 93.5 501 LEU B C 1
ATOM 11780 O O . LEU B 1 501 ? -6.379 -3.176 -15.961 1 93.5 501 LEU B O 1
ATOM 11784 N N . GLY B 1 502 ? -4.672 -1.834 -15.484 1 89.06 502 GLY B N 1
ATOM 11785 C CA . GLY B 1 502 ? -4.969 -0.912 -16.578 1 89.06 502 GLY B CA 1
ATOM 11786 C C . GLY B 1 502 ? -4.324 -1.31 -17.891 1 89.06 502 GLY B C 1
ATOM 11787 O O . GLY B 1 502 ? -3.477 -2.205 -17.922 1 89.06 502 GLY B O 1
ATOM 11788 N N . ARG B 1 503 ? -4.668 -0.613 -18.891 1 88.31 503 ARG B N 1
ATOM 11789 C CA . ARG B 1 503 ? -4.137 -0.882 -20.219 1 88.31 503 ARG B CA 1
ATOM 11790 C C . ARG B 1 503 ? -2.646 -0.562 -20.297 1 88.31 503 ARG B C 1
ATOM 11792 O O . ARG B 1 503 ? -1.887 -1.269 -20.953 1 88.31 503 ARG B O 1
ATOM 11799 N N . SER B 1 504 ? -2.355 0.476 -19.594 1 88.75 504 SER B N 1
ATOM 11800 C CA . SER B 1 504 ? -0.944 0.849 -19.594 1 88.75 504 SER B CA 1
ATOM 11801 C C . SER B 1 504 ? -0.092 -0.212 -18.906 1 88.75 504 SER B C 1
ATOM 11803 O O . SER B 1 504 ? 1.055 -0.444 -19.297 1 88.75 504 SER B O 1
ATOM 11805 N N . ASP B 1 505 ? -0.645 -0.786 -17.906 1 93.06 505 ASP B N 1
ATOM 11806 C CA . ASP B 1 505 ? 0.066 -1.87 -17.234 1 93.06 505 ASP B CA 1
ATOM 11807 C C . ASP B 1 505 ? 0.273 -3.057 -18.172 1 93.06 505 ASP B C 1
ATOM 11809 O O . ASP B 1 505 ? 1.347 -3.662 -18.188 1 93.06 505 ASP B O 1
ATOM 11813 N N . ILE B 1 506 ? -0.696 -3.369 -18.953 1 94.69 506 ILE B N 1
ATOM 11814 C CA . ILE B 1 506 ? -0.632 -4.488 -19.891 1 94.69 506 ILE B CA 1
ATOM 11815 C C . ILE B 1 506 ? 0.395 -4.188 -20.984 1 94.69 506 ILE B C 1
ATOM 11817 O O . ILE B 1 506 ? 1.11 -5.086 -21.438 1 94.69 506 ILE B O 1
ATOM 11821 N N . GLU B 1 507 ? 0.433 -2.979 -21.344 1 94.62 507 GLU B N 1
ATOM 11822 C CA . GLU B 1 507 ? 1.427 -2.596 -22.344 1 94.62 507 GLU B CA 1
ATOM 11823 C C . GLU B 1 507 ? 2.844 -2.766 -21.812 1 94.62 507 GLU B C 1
ATOM 11825 O O . GLU B 1 507 ? 3.754 -3.145 -22.547 1 94.62 507 GLU B O 1
ATOM 11830 N N . LYS B 1 508 ? 3.01 -2.361 -20.562 1 94.56 508 LYS B N 1
ATOM 11831 C CA . LYS B 1 508 ? 4.305 -2.592 -19.922 1 94.56 508 LYS B CA 1
ATOM 11832 C C . LYS B 1 508 ? 4.637 -4.082 -19.875 1 94.56 508 LYS B C 1
ATOM 11834 O O . LYS B 1 508 ? 5.773 -4.477 -20.141 1 94.56 508 LYS B O 1
ATOM 11839 N N . VAL B 1 509 ? 3.641 -4.871 -19.547 1 97.19 509 VAL B N 1
ATOM 11840 C CA . VAL B 1 509 ? 3.811 -6.316 -19.453 1 97.19 509 VAL B CA 1
ATOM 11841 C C . VAL B 1 509 ? 4.184 -6.887 -20.812 1 97.19 509 VAL B C 1
ATOM 11843 O O . VAL B 1 509 ? 5.07 -7.738 -20.922 1 97.19 509 VAL B O 1
ATOM 11846 N N . ARG B 1 510 ? 3.531 -6.441 -21.844 1 97.25 510 ARG B N 1
ATOM 11847 C CA . ARG B 1 510 ? 3.799 -6.91 -23.203 1 97.25 510 ARG B CA 1
ATOM 11848 C C . ARG B 1 510 ? 5.234 -6.602 -23.625 1 97.25 510 ARG B C 1
ATOM 11850 O O . ARG B 1 510 ? 5.961 -7.488 -24.062 1 97.25 510 ARG B O 1
ATOM 11857 N N . LYS B 1 511 ? 5.613 -5.383 -23.375 1 97.25 511 LYS B N 1
ATOM 11858 C CA . LYS B 1 511 ? 6.961 -4.973 -23.75 1 97.25 511 LYS B CA 1
ATOM 11859 C C . LYS B 1 511 ? 8.016 -5.766 -22.984 1 97.25 511 LYS B C 1
ATOM 11861 O O . LYS B 1 511 ? 9.008 -6.203 -23.562 1 97.25 511 LYS B O 1
ATOM 11866 N N . ALA B 1 512 ? 7.742 -5.902 -21.781 1 97.75 512 ALA B N 1
ATOM 11867 C CA . ALA B 1 512 ? 8.688 -6.637 -20.938 1 97.75 512 ALA B CA 1
ATOM 11868 C C . ALA B 1 512 ? 8.773 -8.102 -21.359 1 97.75 512 ALA B C 1
ATOM 11870 O O . ALA B 1 512 ? 9.859 -8.672 -21.422 1 97.75 512 ALA B O 1
ATOM 11871 N N . THR B 1 513 ? 7.672 -8.742 -21.625 1 98.38 513 THR B N 1
ATOM 11872 C CA . THR B 1 513 ? 7.625 -10.156 -22.016 1 98.38 513 THR B CA 1
ATOM 11873 C C . THR B 1 513 ? 8.352 -10.383 -23.328 1 98.38 513 THR B C 1
ATOM 11875 O O . THR B 1 513 ? 9.094 -11.359 -23.484 1 98.38 513 THR B O 1
ATOM 11878 N N . GLU B 1 514 ? 8.148 -9.508 -24.25 1 98.12 514 GLU B N 1
ATOM 11879 C CA . GLU B 1 514 ? 8.82 -9.602 -25.547 1 98.12 514 GLU B CA 1
ATOM 11880 C C . GLU B 1 514 ? 10.336 -9.469 -25.375 1 98.12 514 GLU B C 1
ATOM 11882 O O . GLU B 1 514 ? 11.094 -10.242 -25.969 1 98.12 514 GLU B O 1
ATOM 11887 N N . ALA B 1 515 ? 10.695 -8.539 -24.547 1 97.88 515 ALA B N 1
ATOM 11888 C CA . ALA B 1 515 ? 12.117 -8.328 -24.312 1 97.88 515 ALA B CA 1
ATOM 11889 C C . ALA B 1 515 ? 12.758 -9.547 -23.656 1 97.88 515 ALA B C 1
ATOM 11891 O O . ALA B 1 515 ? 13.875 -9.938 -24.016 1 97.88 515 ALA B O 1
ATOM 11892 N N . ILE B 1 516 ? 12.062 -10.125 -22.781 1 97.75 516 ILE B N 1
ATOM 11893 C CA . ILE B 1 516 ? 12.578 -11.281 -22.062 1 97.75 516 ILE B CA 1
ATOM 11894 C C . ILE B 1 516 ? 12.648 -12.484 -23.016 1 97.75 516 ILE B C 1
ATOM 11896 O O . ILE B 1 516 ? 13.633 -13.227 -23 1 97.75 516 ILE B O 1
ATOM 11900 N N . ALA B 1 517 ? 11.602 -12.727 -23.797 1 98.19 517 ALA B N 1
ATOM 11901 C CA . ALA B 1 517 ? 11.586 -13.836 -24.75 1 98.19 517 ALA B CA 1
ATOM 11902 C C . ALA B 1 517 ? 12.781 -13.758 -25.703 1 98.19 517 ALA B C 1
ATOM 11904 O O . ALA B 1 517 ? 13.469 -14.758 -25.922 1 98.19 517 ALA B O 1
ATOM 11905 N N . HIS B 1 518 ? 13.062 -12.609 -26.219 1 97.56 518 HIS B N 1
ATOM 11906 C CA . HIS B 1 518 ? 14.164 -12.406 -27.141 1 97.56 518 HIS B CA 1
ATOM 11907 C C . HIS B 1 518 ? 15.508 -12.461 -26.438 1 97.56 518 HIS B C 1
ATOM 11909 O O . HIS B 1 518 ? 16.469 -13.047 -26.953 1 97.56 518 HIS B O 1
ATOM 11915 N N . GLY B 1 519 ? 15.547 -11.859 -25.281 1 96.5 519 GLY B N 1
ATOM 11916 C CA . GLY B 1 519 ? 16.781 -11.844 -24.516 1 96.5 519 GLY B CA 1
ATOM 11917 C C . GLY B 1 519 ? 17.25 -13.227 -24.125 1 96.5 519 GLY B C 1
ATOM 11918 O O . GLY B 1 519 ? 18.453 -13.508 -24.125 1 96.5 519 GLY B O 1
ATOM 11919 N N . ILE B 1 520 ? 16.328 -14.086 -23.766 1 96.38 520 ILE B N 1
ATOM 11920 C CA . ILE B 1 520 ? 16.656 -15.445 -23.344 1 96.38 520 ILE B CA 1
ATOM 11921 C C . ILE B 1 520 ? 16.875 -16.328 -24.578 1 96.38 520 ILE B C 1
ATOM 11923 O O . ILE B 1 520 ? 17.672 -17.266 -24.547 1 96.38 520 ILE B O 1
ATOM 11927 N N . GLY B 1 521 ? 16.203 -16.062 -25.625 1 97.06 521 GLY B N 1
ATOM 11928 C CA . GLY B 1 521 ? 16.219 -16.891 -26.812 1 97.06 521 GLY B CA 1
ATOM 11929 C C . GLY B 1 521 ? 15.203 -18.016 -26.766 1 97.06 521 GLY B C 1
ATOM 11930 O O . GLY B 1 521 ? 15.531 -19.172 -27.047 1 97.06 521 GLY B O 1
ATOM 11931 N N . VAL B 1 522 ? 14.023 -17.672 -26.453 1 97.94 522 VAL B N 1
ATOM 11932 C CA . VAL B 1 522 ? 12.969 -18.672 -26.25 1 97.94 522 VAL B CA 1
ATOM 11933 C C . VAL B 1 522 ? 12.391 -19.094 -27.609 1 97.94 522 VAL B C 1
ATOM 11935 O O . VAL B 1 522 ? 12.188 -18.266 -28.484 1 97.94 522 VAL B O 1
ATOM 11938 N N . VAL B 1 523 ? 12.219 -20.344 -27.797 1 98.5 523 VAL B N 1
ATOM 11939 C CA . VAL B 1 523 ? 11.43 -20.953 -28.875 1 98.5 523 VAL B CA 1
ATOM 11940 C C . VAL B 1 523 ? 10.43 -21.938 -28.281 1 98.5 523 VAL B C 1
ATOM 11942 O O . VAL B 1 523 ? 10.805 -23.031 -27.844 1 98.5 523 VAL B O 1
ATOM 11945 N N . GLY B 1 524 ? 9.195 -21.609 -28.297 1 98.31 524 GLY B N 1
ATOM 11946 C CA . GLY B 1 524 ? 8.156 -22.344 -27.594 1 98.31 524 GLY B CA 1
ATOM 11947 C C . GLY B 1 524 ? 7.441 -21.516 -26.547 1 98.31 524 GLY B C 1
ATOM 11948 O O . GLY B 1 524 ? 7.215 -20.312 -26.734 1 98.31 524 GLY B O 1
ATOM 11949 N N . LEU B 1 525 ? 7.086 -22.172 -25.469 1 98.31 525 LEU B N 1
ATOM 11950 C CA . LEU B 1 525 ? 6.32 -21.5 -24.422 1 98.31 525 LEU B CA 1
ATOM 11951 C C . LEU B 1 525 ? 7.25 -20.812 -23.422 1 98.31 525 LEU B C 1
ATOM 11953 O O . LEU B 1 525 ? 8.375 -21.266 -23.203 1 98.31 525 LEU B O 1
ATOM 11957 N N . LEU B 1 526 ? 6.762 -19.734 -22.891 1 98.06 526 LEU B N 1
ATOM 11958 C CA . LEU B 1 526 ? 7.43 -18.938 -21.875 1 98.06 526 LEU B CA 1
ATOM 11959 C C . LEU B 1 526 ? 6.445 -18.484 -20.812 1 98.06 526 LEU B C 1
ATOM 11961 O O . LEU B 1 526 ? 5.348 -18.016 -21.125 1 98.06 526 LEU B O 1
ATOM 11965 N N . ASN B 1 527 ? 6.809 -18.688 -19.578 1 97.38 527 ASN B N 1
ATOM 11966 C CA . ASN B 1 527 ? 6.059 -18.141 -18.453 1 97.38 527 ASN B CA 1
ATOM 11967 C C . ASN B 1 527 ? 6.863 -17.078 -17.703 1 97.38 527 ASN B C 1
ATOM 11969 O O . ASN B 1 527 ? 8.031 -17.297 -17.375 1 97.38 527 ASN B O 1
ATOM 11973 N N . VAL B 1 528 ? 6.285 -15.938 -17.547 1 97.62 528 VAL B N 1
ATOM 11974 C CA . VAL B 1 528 ? 6.957 -14.883 -16.797 1 97.62 528 VAL B CA 1
ATOM 11975 C C . VAL B 1 528 ? 6.066 -14.43 -15.641 1 97.62 528 VAL B C 1
ATOM 11977 O O . VAL B 1 528 ? 4.852 -14.289 -15.797 1 97.62 528 VAL B O 1
ATOM 11980 N N . GLN B 1 529 ? 6.688 -14.273 -14.516 1 95.88 529 GLN B N 1
ATOM 11981 C CA . GLN B 1 529 ? 6 -13.766 -13.336 1 95.88 529 GLN B CA 1
ATOM 11982 C C . GLN B 1 529 ? 6.461 -12.352 -13 1 95.88 529 GLN B C 1
ATOM 11984 O O . GLN B 1 529 ? 7.664 -12.086 -12.93 1 95.88 529 GLN B O 1
ATOM 11989 N N . TYR B 1 530 ? 5.449 -11.43 -12.828 1 97.06 530 TYR B N 1
ATOM 11990 C CA . TYR B 1 530 ? 5.711 -10.031 -12.508 1 97.06 530 TYR B CA 1
ATOM 11991 C C . TYR B 1 530 ? 5.086 -9.641 -11.18 1 97.06 530 TYR B C 1
ATOM 11993 O O . TYR B 1 530 ? 4.219 -10.352 -10.664 1 97.06 530 TYR B O 1
ATOM 12001 N N . ALA B 1 531 ? 5.602 -8.562 -10.625 1 95.19 531 ALA B N 1
ATOM 12002 C CA . ALA B 1 531 ? 4.977 -7.871 -9.5 1 95.19 531 ALA B CA 1
ATOM 12003 C C . ALA B 1 531 ? 4.809 -6.383 -9.797 1 95.19 531 ALA B C 1
ATOM 12005 O O . ALA B 1 531 ? 5.758 -5.715 -10.211 1 95.19 531 ALA B O 1
ATOM 12006 N N . LEU B 1 532 ? 3.604 -5.926 -9.656 1 94.19 532 LEU B N 1
ATOM 12007 C CA . LEU B 1 532 ? 3.32 -4.508 -9.852 1 94.19 532 LEU B CA 1
ATOM 12008 C C . LEU B 1 532 ? 3.158 -3.795 -8.516 1 94.19 532 LEU B C 1
ATOM 12010 O O . LEU B 1 532 ? 2.236 -4.098 -7.75 1 94.19 532 LEU B O 1
ATOM 12014 N N . LYS B 1 533 ? 4.094 -2.898 -8.195 1 86.38 533 LYS B N 1
ATOM 12015 C CA . LYS B 1 533 ? 4.062 -2.133 -6.953 1 86.38 533 LYS B CA 1
ATOM 12016 C C . LYS B 1 533 ? 4.359 -0.658 -7.211 1 86.38 533 LYS B C 1
ATOM 12018 O O . LYS B 1 533 ? 5.359 -0.321 -7.844 1 86.38 533 LYS B O 1
ATOM 12023 N N . ASP B 1 534 ? 3.533 0.283 -6.711 1 75.94 534 ASP B N 1
ATOM 12024 C CA . ASP B 1 534 ? 3.715 1.725 -6.859 1 75.94 534 ASP B CA 1
ATOM 12025 C C . ASP B 1 534 ? 3.947 2.104 -8.32 1 75.94 534 ASP B C 1
ATOM 12027 O O . ASP B 1 534 ? 4.887 2.838 -8.633 1 75.94 534 ASP B O 1
ATOM 12031 N N . ASP B 1 535 ? 3.273 1.45 -9.25 1 78.69 535 ASP B N 1
ATOM 12032 C CA . ASP B 1 535 ? 3.258 1.712 -10.68 1 78.69 535 ASP B CA 1
ATOM 12033 C C . ASP B 1 535 ? 4.562 1.26 -11.336 1 78.69 535 ASP B C 1
ATOM 12035 O O . ASP B 1 535 ? 4.848 1.625 -12.484 1 78.69 535 ASP B O 1
ATOM 12039 N N . ILE B 1 536 ? 5.359 0.529 -10.594 1 83.62 536 ILE B N 1
ATOM 12040 C CA . ILE B 1 536 ? 6.574 -0.056 -11.141 1 83.62 536 ILE B CA 1
ATOM 12041 C C . ILE B 1 536 ? 6.375 -1.556 -11.359 1 83.62 536 ILE B C 1
ATOM 12043 O O . ILE B 1 536 ? 5.93 -2.264 -10.453 1 83.62 536 ILE B O 1
ATOM 12047 N N . LEU B 1 537 ? 6.695 -1.995 -12.57 1 93.62 537 LEU B N 1
ATOM 12048 C CA . LEU B 1 537 ? 6.59 -3.408 -12.914 1 93.62 537 LEU B CA 1
ATOM 12049 C C . LEU B 1 537 ? 7.914 -4.125 -12.672 1 93.62 537 LEU B C 1
ATOM 12051 O O . LEU B 1 537 ? 8.883 -3.904 -13.406 1 93.62 537 LEU B O 1
ATOM 12055 N N . TYR B 1 538 ? 7.977 -5.051 -11.688 1 93.69 538 TYR B N 1
ATOM 12056 C CA . TYR B 1 538 ? 9.164 -5.836 -11.383 1 93.69 538 TYR B CA 1
ATOM 12057 C C . TYR B 1 538 ? 9.078 -7.223 -12 1 93.69 538 TYR B C 1
ATOM 12059 O O . TYR B 1 538 ? 8.008 -7.836 -12.023 1 93.69 538 TYR B O 1
ATOM 12067 N N . VAL B 1 539 ? 10.164 -7.723 -12.492 1 95.19 539 VAL B N 1
ATOM 12068 C CA . VAL B 1 539 ? 10.227 -9.102 -12.977 1 95.19 539 VAL B CA 1
ATOM 12069 C C . VAL B 1 539 ? 10.648 -10.031 -11.844 1 95.19 539 VAL B C 1
ATOM 12071 O O . VAL B 1 539 ? 11.688 -9.82 -11.219 1 95.19 539 VAL B O 1
ATOM 12074 N N . LEU B 1 540 ? 9.867 -11.023 -11.602 1 91.06 540 LEU B N 1
ATOM 12075 C CA . LEU B 1 540 ? 10.18 -11.969 -10.539 1 91.06 540 LEU B CA 1
ATOM 12076 C C . LEU B 1 540 ? 10.984 -13.148 -11.078 1 91.06 540 LEU B C 1
ATOM 12078 O O . LEU B 1 540 ? 12.039 -13.484 -10.547 1 91.06 540 LEU B O 1
ATOM 12082 N N . GLU B 1 541 ? 10.477 -13.781 -12.125 1 90.19 541 GLU B N 1
ATOM 12083 C CA . GLU B 1 541 ? 11.148 -14.922 -12.742 1 90.19 541 GLU B CA 1
ATOM 12084 C C . GLU B 1 541 ? 10.594 -15.203 -14.133 1 90.19 541 GLU B C 1
ATOM 12086 O O . GLU B 1 541 ? 9.508 -14.727 -14.484 1 90.19 541 GLU B O 1
ATOM 12091 N N . ALA B 1 542 ? 11.328 -15.945 -14.859 1 94.56 542 ALA B N 1
ATOM 12092 C CA . ALA B 1 542 ? 10.953 -16.391 -16.188 1 94.56 542 ALA B CA 1
ATOM 12093 C C . ALA B 1 542 ? 11.25 -17.875 -16.375 1 94.56 542 ALA B C 1
ATOM 12095 O O . ALA B 1 542 ? 12.32 -18.359 -15.992 1 94.56 542 ALA B O 1
ATOM 12096 N N . ASN B 1 543 ? 10.305 -18.594 -16.875 1 93.38 543 ASN B N 1
ATOM 12097 C CA . ASN B 1 543 ? 10.43 -20.031 -17.125 1 93.38 543 ASN B CA 1
ATOM 12098 C C . ASN B 1 543 ? 10.203 -20.359 -18.594 1 93.38 543 ASN B C 1
ATOM 12100 O O . ASN B 1 543 ? 9.062 -20.375 -19.062 1 93.38 543 ASN B O 1
ATOM 12104 N N . PRO B 1 544 ? 11.273 -20.656 -19.312 1 96 544 PRO B N 1
ATOM 12105 C CA . PRO B 1 544 ? 11.125 -20.969 -20.734 1 96 544 PRO B CA 1
ATOM 12106 C C . PRO B 1 544 ? 10.602 -22.391 -20.969 1 96 544 PRO B C 1
ATOM 12108 O O . PRO B 1 544 ? 11.273 -23.203 -21.609 1 96 544 PRO B O 1
ATOM 12111 N N . ARG B 1 545 ? 9.477 -22.656 -20.5 1 95.88 545 ARG B N 1
ATOM 12112 C CA . ARG B 1 545 ? 8.727 -23.906 -20.594 1 95.88 545 ARG B CA 1
ATOM 12113 C C . ARG B 1 545 ? 7.238 -23.672 -20.391 1 95.88 545 ARG B C 1
ATOM 12115 O O . ARG B 1 545 ? 6.809 -22.547 -20.141 1 95.88 545 ARG B O 1
ATOM 12122 N N . ALA B 1 546 ? 6.547 -24.781 -20.531 1 96.12 546 ALA B N 1
ATOM 12123 C CA . ALA B 1 546 ? 5.129 -24.734 -20.188 1 96.12 546 ALA B CA 1
ATOM 12124 C C . ALA B 1 546 ? 4.934 -24.5 -18.688 1 96.12 546 ALA B C 1
ATOM 12126 O O . ALA B 1 546 ? 5.691 -25.031 -17.859 1 96.12 546 ALA B O 1
ATOM 12127 N N . SER B 1 547 ? 3.99 -23.672 -18.391 1 95.12 547 SER B N 1
ATOM 12128 C CA . SER B 1 547 ? 3.607 -23.484 -17 1 95.12 547 SER B CA 1
ATOM 12129 C C . SER B 1 547 ? 2.352 -24.266 -16.656 1 95.12 547 SER B C 1
ATOM 12131 O O . SER B 1 547 ? 1.705 -24.844 -17.531 1 95.12 547 SER B O 1
ATOM 12133 N N . ARG B 1 548 ? 2.096 -24.297 -15.367 1 93.25 548 ARG B N 1
ATOM 12134 C CA . ARG B 1 548 ? 0.917 -25.016 -14.891 1 93.25 548 ARG B CA 1
ATOM 12135 C C . ARG B 1 548 ? -0.365 -24.328 -15.367 1 93.25 548 ARG B C 1
ATOM 12137 O O . ARG B 1 548 ? -1.424 -24.969 -15.414 1 93.25 548 ARG B O 1
ATOM 12144 N N . THR B 1 549 ? -0.274 -23.094 -15.836 1 96 549 THR B N 1
ATOM 12145 C CA . THR B 1 549 ? -1.467 -22.328 -16.172 1 96 549 THR B CA 1
ATOM 12146 C C . THR B 1 549 ? -1.791 -22.469 -17.656 1 96 549 THR B C 1
ATOM 12148 O O . THR B 1 549 ? -2.822 -21.984 -18.125 1 96 549 THR B O 1
ATOM 12151 N N . VAL B 1 550 ? -1.053 -23.219 -18.453 1 97.31 550 VAL B N 1
ATOM 12152 C CA . VAL B 1 550 ? -1.232 -23.312 -19.906 1 97.31 550 VAL B CA 1
ATOM 12153 C C . VAL B 1 550 ? -2.617 -23.875 -20.203 1 97.31 550 VAL B C 1
ATOM 12155 O O . VAL B 1 550 ? -3.34 -23.344 -21.047 1 97.31 550 VAL B O 1
ATOM 12158 N N . PRO B 1 551 ? -3.1 -24.984 -19.562 1 96.06 551 PRO B N 1
ATOM 12159 C CA . PRO B 1 551 ? -4.457 -25.453 -19.828 1 96.06 551 PRO B CA 1
ATOM 12160 C C . PRO B 1 551 ? -5.527 -24.438 -19.469 1 96.06 551 PRO B C 1
ATOM 12162 O O . PRO B 1 551 ? -6.512 -24.266 -20.188 1 96.06 551 PRO B O 1
ATOM 12165 N N . PHE B 1 552 ? -5.383 -23.734 -18.391 1 96.31 552 PHE B N 1
ATOM 12166 C CA . PHE B 1 552 ? -6.309 -22.688 -17.953 1 96.31 552 PHE B CA 1
ATOM 12167 C C . PHE B 1 552 ? -6.402 -21.578 -19 1 96.31 552 PHE B C 1
ATOM 12169 O O . PHE B 1 552 ? -7.5 -21.188 -19.406 1 96.31 552 PHE B O 1
ATOM 12176 N N . VAL B 1 553 ? -5.18 -21.094 -19.359 1 97.06 553 VAL B N 1
ATOM 12177 C CA . VAL B 1 553 ? -5.113 -20 -20.328 1 97.06 553 VAL B CA 1
ATOM 12178 C C . VAL B 1 553 ? -5.73 -20.453 -21.656 1 97.06 553 VAL B C 1
ATOM 12180 O O . VAL B 1 553 ? -6.473 -19.688 -22.281 1 97.06 553 VAL B O 1
ATOM 12183 N N . SER B 1 554 ? -5.422 -21.656 -22.078 1 96.44 554 SER B N 1
ATOM 12184 C CA . SER B 1 554 ? -5.945 -22.188 -23.328 1 96.44 554 SER B CA 1
ATOM 12185 C C . SER B 1 554 ? -7.469 -22.281 -23.297 1 96.44 554 SER B C 1
ATOM 12187 O O . SER B 1 554 ? -8.133 -21.922 -24.281 1 96.44 554 SER B O 1
ATOM 12189 N N . LYS B 1 555 ? -8.039 -22.734 -22.219 1 94.25 555 LYS B N 1
ATOM 12190 C CA . LYS B 1 555 ? -9.484 -22.859 -22.094 1 94.25 555 LYS B CA 1
ATOM 12191 C C . LYS B 1 555 ? -10.156 -21.5 -21.953 1 94.25 555 LYS B C 1
ATOM 12193 O O . LYS B 1 555 ? -11.25 -21.281 -22.469 1 94.25 555 LYS B O 1
ATOM 12198 N N . ALA B 1 556 ? -9.492 -20.609 -21.234 1 94.25 556 ALA B N 1
ATOM 12199 C CA . ALA B 1 556 ? -10.055 -19.281 -20.984 1 94.25 556 ALA B CA 1
ATOM 12200 C C . ALA B 1 556 ? -10.062 -18.453 -22.266 1 94.25 556 ALA B C 1
ATOM 12202 O O . ALA B 1 556 ? -10.953 -17.625 -22.469 1 94.25 556 ALA B O 1
ATOM 12203 N N . THR B 1 557 ? -9.062 -18.609 -23.156 1 93.56 557 THR B N 1
ATOM 12204 C CA . THR B 1 557 ? -8.906 -17.75 -24.328 1 93.56 557 THR B CA 1
ATOM 12205 C C . THR B 1 557 ? -9.328 -18.484 -25.594 1 93.56 557 THR B C 1
ATOM 12207 O O . THR B 1 557 ? -9.359 -17.891 -26.688 1 93.56 557 THR B O 1
ATOM 12210 N N . ALA B 1 558 ? -9.594 -19.781 -25.562 1 91.62 558 ALA B N 1
ATOM 12211 C CA . ALA B 1 558 ? -9.984 -20.609 -26.703 1 91.62 558 ALA B CA 1
ATOM 12212 C C . ALA B 1 558 ? -8.836 -20.734 -27.703 1 91.62 558 ALA B C 1
ATOM 12214 O O . ALA B 1 558 ? -9.07 -20.734 -28.922 1 91.62 558 ALA B O 1
ATOM 12215 N N . VAL B 1 559 ? -7.645 -20.75 -27.234 1 94.38 559 VAL B N 1
ATOM 12216 C CA . VAL B 1 559 ? -6.453 -20.922 -28.062 1 94.38 559 VAL B CA 1
ATOM 12217 C C . VAL B 1 559 ? -5.633 -22.109 -27.562 1 94.38 559 VAL B C 1
ATOM 12219 O O . VAL B 1 559 ? -5.273 -22.156 -26.391 1 94.38 559 VAL B O 1
ATOM 12222 N N . PRO B 1 560 ? -5.426 -23.062 -28.406 1 96 560 PRO B N 1
ATOM 12223 C CA . PRO B 1 560 ? -4.672 -24.234 -27.969 1 96 560 PRO B CA 1
ATOM 12224 C C . PRO B 1 560 ? -3.166 -24 -27.906 1 96 560 PRO B C 1
ATOM 12226 O O . PRO B 1 560 ? -2.432 -24.438 -28.797 1 96 560 PRO B O 1
ATOM 12229 N N . LEU B 1 561 ? -2.682 -23.5 -26.875 1 97.69 561 LEU B N 1
ATOM 12230 C CA . LEU B 1 561 ? -1.304 -23.047 -26.75 1 97.69 561 LEU B CA 1
ATOM 12231 C C . LEU B 1 561 ? -0.329 -24.219 -26.828 1 97.69 561 LEU B C 1
ATOM 12233 O O . LEU B 1 561 ? 0.736 -24.109 -27.438 1 97.69 561 LEU B O 1
ATOM 12237 N N . ALA B 1 562 ? -0.687 -25.328 -26.156 1 97.69 562 ALA B N 1
ATOM 12238 C CA . ALA B 1 562 ? 0.21 -26.484 -26.172 1 97.69 562 ALA B CA 1
ATOM 12239 C C . ALA B 1 562 ? 0.371 -27.047 -27.578 1 97.69 562 ALA B C 1
ATOM 12241 O O . ALA B 1 562 ? 1.465 -27.469 -27.953 1 97.69 562 ALA B O 1
ATOM 12242 N N . LYS B 1 563 ? -0.72 -27.125 -28.344 1 97.94 563 LYS B N 1
ATOM 12243 C CA . LYS B 1 563 ? -0.66 -27.578 -29.719 1 97.94 563 LYS B CA 1
ATOM 12244 C C . LYS B 1 563 ? 0.217 -26.656 -30.562 1 97.94 563 LYS B C 1
ATOM 12246 O O . LYS B 1 563 ? 1.067 -27.125 -31.328 1 97.94 563 LYS B O 1
ATOM 12251 N N . ALA B 1 564 ? -0.029 -25.359 -30.391 1 98.5 564 ALA B N 1
ATOM 12252 C CA . ALA B 1 564 ? 0.753 -24.375 -31.125 1 98.5 564 ALA B CA 1
ATOM 12253 C C . ALA B 1 564 ? 2.236 -24.484 -30.781 1 98.5 564 ALA B C 1
ATOM 12255 O O . ALA B 1 564 ? 3.094 -24.375 -31.672 1 98.5 564 ALA B O 1
ATOM 12256 N N . CYS B 1 565 ? 2.525 -24.688 -29.578 1 98.56 565 CYS B N 1
ATOM 12257 C CA . CYS B 1 565 ? 3.904 -24.812 -29.125 1 98.56 565 CYS B CA 1
ATOM 12258 C C . CYS B 1 565 ? 4.598 -25.984 -29.781 1 98.56 565 CYS B C 1
ATOM 12260 O O . CYS B 1 565 ? 5.746 -25.875 -30.219 1 98.56 565 CYS B O 1
ATOM 12262 N N . ALA B 1 566 ? 3.9 -27.141 -29.812 1 98.31 566 ALA B N 1
ATOM 12263 C CA . ALA B 1 566 ? 4.461 -28.344 -30.422 1 98.31 566 ALA B CA 1
ATOM 12264 C C . ALA B 1 566 ? 4.867 -28.078 -31.875 1 98.31 566 ALA B C 1
ATOM 12266 O O . ALA B 1 566 ? 5.93 -28.531 -32.312 1 98.31 566 ALA B O 1
ATOM 12267 N N . ARG B 1 567 ? 4.051 -27.359 -32.562 1 98.31 567 ARG B N 1
ATOM 12268 C CA . ARG B 1 567 ? 4.332 -27.031 -33.969 1 98.31 567 ARG B CA 1
ATOM 12269 C C . ARG B 1 567 ? 5.504 -26.062 -34.062 1 98.31 567 ARG B C 1
ATOM 12271 O O . ARG B 1 567 ? 6.359 -26.203 -34.938 1 98.31 567 ARG B O 1
ATOM 12278 N N . VAL B 1 568 ? 5.539 -25.078 -33.188 1 98.38 568 VAL B N 1
ATOM 12279 C CA . VAL B 1 568 ? 6.582 -24.062 -33.219 1 98.38 568 VAL B CA 1
ATOM 12280 C C . VAL B 1 568 ? 7.938 -24.703 -32.938 1 98.38 568 VAL B C 1
ATOM 12282 O O . VAL B 1 568 ? 8.938 -24.359 -33.562 1 98.38 568 VAL B O 1
ATOM 12285 N N . MET B 1 569 ? 7.988 -25.625 -32 1 98.25 569 MET B N 1
ATOM 12286 C CA . MET B 1 569 ? 9.242 -26.25 -31.609 1 98.25 569 MET B CA 1
ATOM 12287 C C . MET B 1 569 ? 9.828 -27.062 -32.781 1 98.25 569 MET B C 1
ATOM 12289 O O . MET B 1 569 ? 11.031 -27.312 -32.812 1 98.25 569 MET B O 1
ATOM 12293 N N . LEU B 1 570 ? 8.977 -27.438 -33.719 1 97.38 570 LEU B N 1
ATOM 12294 C CA . LEU B 1 570 ? 9.445 -28.219 -34.844 1 97.38 570 LEU B CA 1
ATOM 12295 C C . LEU B 1 570 ? 9.508 -27.359 -36.094 1 97.38 570 LEU B C 1
ATOM 12297 O O . LEU B 1 570 ? 9.57 -27.891 -37.219 1 97.38 570 LEU B O 1
ATOM 12301 N N . GLY B 1 571 ? 9.328 -26 -35.906 1 96.19 571 GLY B N 1
ATOM 12302 C CA . GLY B 1 571 ? 9.742 -25.141 -37 1 96.19 571 GLY B CA 1
ATOM 12303 C C . GLY B 1 571 ? 8.625 -24.25 -37.5 1 96.19 571 GLY B C 1
ATOM 12304 O O . GLY B 1 571 ? 8.859 -23.328 -38.312 1 96.19 571 GLY B O 1
ATOM 12305 N N . ALA B 1 572 ? 7.375 -24.469 -37.125 1 97.5 572 ALA B N 1
ATOM 12306 C CA . ALA B 1 572 ? 6.285 -23.609 -37.562 1 97.5 572 ALA B CA 1
ATOM 12307 C C . ALA B 1 572 ? 6.43 -22.203 -36.969 1 97.5 572 ALA B C 1
ATOM 12309 O O . ALA B 1 572 ? 6.883 -22.031 -35.844 1 97.5 572 ALA B O 1
ATOM 12310 N N . SER B 1 573 ? 6.062 -21.188 -37.75 1 97.94 573 SER B N 1
ATOM 12311 C CA . SER B 1 573 ? 6.07 -19.812 -37.25 1 97.94 573 SER B CA 1
ATOM 12312 C C . SER B 1 573 ? 4.707 -19.422 -36.688 1 97.94 573 SER B C 1
ATOM 12314 O O . SER B 1 573 ? 3.695 -20.047 -37.031 1 97.94 573 SER B O 1
ATOM 12316 N N . ILE B 1 574 ? 4.691 -18.422 -35.844 1 98 574 ILE B N 1
ATOM 12317 C CA . ILE B 1 574 ? 3.443 -17.906 -35.312 1 98 574 ILE B CA 1
ATOM 12318 C C . ILE B 1 574 ? 2.57 -17.359 -36.438 1 98 574 ILE B C 1
ATOM 12320 O O . ILE B 1 574 ? 1.356 -17.578 -36.438 1 98 574 ILE B O 1
ATOM 12324 N N . SER B 1 575 ? 3.209 -16.688 -37.375 1 97.19 575 SER B N 1
ATOM 12325 C CA . SER B 1 575 ? 2.488 -16.156 -38.531 1 97.19 575 SER B CA 1
ATOM 12326 C C . SER B 1 575 ? 1.78 -17.281 -39.312 1 97.19 575 SER B C 1
ATOM 12328 O O . SER B 1 575 ? 0.646 -17.109 -39.75 1 97.19 575 SER B O 1
ATOM 12330 N N . GLN B 1 576 ? 2.436 -18.406 -39.469 1 97.19 576 GLN B N 1
ATOM 12331 C CA . GLN B 1 576 ? 1.846 -19.562 -40.156 1 97.19 576 GLN B CA 1
ATOM 12332 C C . GLN B 1 576 ? 0.659 -20.094 -39.344 1 97.19 576 GLN B C 1
ATOM 12334 O O . GLN B 1 576 ? -0.375 -20.438 -39.938 1 97.19 576 GLN B O 1
ATOM 12339 N N . LEU B 1 577 ? 0.84 -20.188 -38.094 1 97.81 577 LEU B N 1
ATOM 12340 C CA . LEU B 1 577 ? -0.208 -20.75 -37.219 1 97.81 577 LEU B CA 1
ATOM 12341 C C . LEU B 1 577 ? -1.414 -19.812 -37.188 1 97.81 577 LEU B C 1
ATOM 12343 O O . LEU B 1 577 ? -2.553 -20.266 -37.062 1 97.81 577 LEU B O 1
ATOM 12347 N N . ARG B 1 578 ? -1.169 -18.484 -37.219 1 96.5 578 ARG B N 1
ATOM 12348 C CA . ARG B 1 578 ? -2.264 -17.531 -37.344 1 96.5 578 ARG B CA 1
ATOM 12349 C C . ARG B 1 578 ? -3.037 -17.75 -38.656 1 96.5 578 ARG B C 1
ATOM 12351 O O . ARG B 1 578 ? -4.27 -17.75 -38.656 1 96.5 578 ARG B O 1
ATOM 12358 N N . ALA B 1 579 ? -2.311 -17.953 -39.719 1 95.81 579 ALA B N 1
ATOM 12359 C CA . ALA B 1 579 ? -2.914 -18.141 -41.031 1 95.81 579 ALA B CA 1
ATOM 12360 C C . ALA B 1 579 ? -3.734 -19.438 -41.062 1 95.81 579 ALA B C 1
ATOM 12362 O O . ALA B 1 579 ? -4.762 -19.5 -41.75 1 95.81 579 ALA B O 1
ATOM 12363 N N . GLU B 1 580 ? -3.305 -20.438 -40.344 1 95.19 580 GLU B N 1
ATOM 12364 C CA . GLU B 1 580 ? -3.969 -21.734 -40.281 1 95.19 580 GLU B CA 1
ATOM 12365 C C . GLU B 1 580 ? -5.18 -21.719 -39.375 1 95.19 580 GLU B C 1
ATOM 12367 O O . GLU B 1 580 ? -6 -22.641 -39.375 1 95.19 580 GLU B O 1
ATOM 12372 N N . GLY B 1 581 ? -5.242 -20.703 -38.5 1 92.38 581 GLY B N 1
ATOM 12373 C CA . GLY B 1 581 ? -6.395 -20.547 -37.656 1 92.38 581 GLY B CA 1
ATOM 12374 C C . GLY B 1 581 ? -6.191 -21.172 -36.281 1 92.38 581 GLY B C 1
ATOM 12375 O O . GLY B 1 581 ? -7.117 -21.203 -35.469 1 92.38 581 GLY B O 1
ATOM 12376 N N . MET B 1 582 ? -5.004 -21.656 -36.031 1 94.75 582 MET B N 1
ATOM 12377 C CA . MET B 1 582 ? -4.711 -22.234 -34.719 1 94.75 582 MET B CA 1
ATOM 12378 C C . MET B 1 582 ? -4.57 -21.141 -33.656 1 94.75 582 MET B C 1
ATOM 12380 O O . MET B 1 582 ? -4.945 -21.328 -32.5 1 94.75 582 MET B O 1
ATOM 12384 N N . LEU B 1 583 ? -3.945 -20 -34.094 1 96.19 583 LEU B N 1
ATOM 12385 C CA . LEU B 1 583 ? -3.832 -18.812 -33.25 1 96.19 583 LEU B CA 1
ATOM 12386 C C . LEU B 1 583 ? -4.727 -17.688 -33.781 1 96.19 583 LEU B C 1
ATOM 12388 O O . LEU B 1 583 ? -5.195 -17.75 -34.938 1 96.19 583 LEU B O 1
ATOM 12392 N N . ALA B 1 584 ? -4.949 -16.734 -32.938 1 91.62 584 ALA B N 1
ATOM 12393 C CA . ALA B 1 584 ? -5.789 -15.617 -33.344 1 91.62 584 ALA B CA 1
ATOM 12394 C C . ALA B 1 584 ? -5.16 -14.859 -34.5 1 91.62 584 ALA B C 1
ATOM 12396 O O . ALA B 1 584 ? -3.951 -14.625 -34.531 1 91.62 584 ALA B O 1
ATOM 12397 N N . ARG B 1 585 ? -5.941 -14.484 -35.469 1 90.06 585 ARG B N 1
ATOM 12398 C CA . ARG B 1 585 ? -5.461 -13.797 -36.656 1 90.06 585 ARG B CA 1
ATOM 12399 C C . ARG B 1 585 ? -4.895 -12.422 -36.281 1 90.06 585 ARG B C 1
ATOM 12401 O O . ARG B 1 585 ? -3.896 -11.992 -36.875 1 90.06 585 ARG B O 1
ATOM 12408 N N . THR B 1 586 ? -5.664 -11.781 -35.406 1 89.19 586 THR B N 1
ATOM 12409 C CA . THR B 1 586 ? -5.227 -10.477 -34.938 1 89.19 586 THR B CA 1
ATOM 12410 C C . THR B 1 586 ? -5.258 -10.438 -33.406 1 89.19 586 THR B C 1
ATOM 12412 O O . THR B 1 586 ? -6.09 -11.102 -32.781 1 89.19 586 THR B O 1
ATOM 12415 N N . GLY B 1 587 ? -4.285 -9.641 -32.875 1 89.44 587 GLY B N 1
ATOM 12416 C CA . GLY B 1 587 ? -4.23 -9.555 -31.438 1 89.44 587 GLY B CA 1
ATOM 12417 C C . GLY B 1 587 ? -3.842 -10.867 -30.781 1 89.44 587 GLY B C 1
ATOM 12418 O O . GLY B 1 587 ? -3.418 -11.805 -31.453 1 89.44 587 GLY B O 1
ATOM 12419 N N . ASP B 1 588 ? -3.891 -10.867 -29.5 1 94.19 588 ASP B N 1
ATOM 12420 C CA . ASP B 1 588 ? -3.598 -12.094 -28.766 1 94.19 588 ASP B CA 1
ATOM 12421 C C . ASP B 1 588 ? -4.285 -12.078 -27.391 1 94.19 588 ASP B C 1
ATOM 12423 O O . ASP B 1 588 ? -5.285 -11.383 -27.203 1 94.19 588 ASP B O 1
ATOM 12427 N N . GLY B 1 589 ? -3.84 -12.953 -26.562 1 92.19 589 GLY B N 1
ATOM 12428 C CA . GLY B 1 589 ? -4.516 -13.156 -25.281 1 92.19 589 GLY B CA 1
ATOM 12429 C C . GLY B 1 589 ? -4.422 -11.961 -24.359 1 92.19 589 GLY B C 1
ATOM 12430 O O . GLY B 1 589 ? -5.09 -11.914 -23.328 1 92.19 589 GLY B O 1
ATOM 12431 N N . ALA B 1 590 ? -3.654 -10.93 -24.688 1 91.75 590 ALA B N 1
ATOM 12432 C CA . ALA B 1 590 ? -3.525 -9.719 -23.875 1 91.75 590 ALA B CA 1
ATOM 12433 C C . ALA B 1 590 ? -4.59 -8.695 -24.25 1 91.75 590 ALA B C 1
ATOM 12435 O O . ALA B 1 590 ? -4.824 -7.734 -23.516 1 91.75 590 ALA B O 1
ATOM 12436 N N . ASN B 1 591 ? -5.234 -8.844 -25.328 1 86 591 ASN B N 1
ATOM 12437 C CA . ASN B 1 591 ? -6.246 -7.922 -25.844 1 86 591 ASN B CA 1
ATOM 12438 C C . ASN B 1 591 ? -7.652 -8.492 -25.688 1 86 591 ASN B C 1
ATOM 12440 O O . ASN B 1 591 ? -8.375 -8.656 -26.672 1 86 591 ASN B O 1
ATOM 12444 N N . ALA B 1 592 ? -8.055 -8.711 -24.578 1 82.19 592 ALA B N 1
ATOM 12445 C CA . ALA B 1 592 ? -9.383 -9.289 -24.359 1 82.19 592 ALA B CA 1
ATOM 12446 C C . ALA B 1 592 ? -10.469 -8.25 -24.594 1 82.19 592 ALA B C 1
ATOM 12448 O O . ALA B 1 592 ? -10.312 -7.082 -24.234 1 82.19 592 ALA B O 1
ATOM 12449 N N . ASP B 1 593 ? -11.469 -8.688 -25.156 1 80.25 593 ASP B N 1
ATOM 12450 C CA . ASP B 1 593 ? -12.656 -7.852 -25.312 1 80.25 593 ASP B CA 1
ATOM 12451 C C . ASP B 1 593 ? -13.164 -7.367 -23.953 1 80.25 593 ASP B C 1
ATOM 12453 O O . ASP B 1 593 ? -13.148 -8.125 -22.969 1 80.25 593 ASP B O 1
ATOM 12457 N N . PRO B 1 594 ? -13.555 -6.137 -23.969 1 77.12 594 PRO B N 1
ATOM 12458 C CA . PRO B 1 594 ? -14.047 -5.586 -22.703 1 77.12 594 PRO B CA 1
ATOM 12459 C C . PRO B 1 594 ? -15.219 -6.371 -22.125 1 77.12 594 PRO B C 1
ATOM 12461 O O . PRO B 1 594 ? -15.484 -6.316 -20.922 1 77.12 594 PRO B O 1
ATOM 12464 N N . ARG B 1 595 ? -15.953 -7.156 -23 1 77.69 595 ARG B N 1
ATOM 12465 C CA . ARG B 1 595 ? -17.125 -7.895 -22.531 1 77.69 595 ARG B CA 1
ATOM 12466 C C . ARG B 1 595 ? -16.844 -9.391 -22.5 1 77.69 595 ARG B C 1
ATOM 12468 O O . ARG B 1 595 ? -17.766 -10.203 -22.391 1 77.69 595 ARG B O 1
ATOM 12475 N N . ALA B 1 596 ? -15.539 -9.695 -22.531 1 85.94 596 ALA B N 1
ATOM 12476 C CA . ALA B 1 596 ? -15.148 -11.094 -22.438 1 85.94 596 ALA B CA 1
ATOM 12477 C C . ALA B 1 596 ? -15.461 -11.664 -21.047 1 85.94 596 ALA B C 1
ATOM 12479 O O . ALA B 1 596 ? -15.32 -10.969 -20.047 1 85.94 596 ALA B O 1
ATOM 12480 N N . PRO B 1 597 ? -15.922 -12.922 -21.016 1 90 597 PRO B N 1
ATOM 12481 C CA . PRO B 1 597 ? -16.141 -13.523 -19.688 1 90 597 PRO B CA 1
ATOM 12482 C C . PRO B 1 597 ? -14.859 -13.594 -18.859 1 90 597 PRO B C 1
ATOM 12484 O O . PRO B 1 597 ? -13.758 -13.602 -19.422 1 90 597 PRO B O 1
ATOM 12487 N N . ILE B 1 598 ? -15.109 -13.617 -17.578 1 93.94 598 ILE B N 1
ATOM 12488 C CA . ILE B 1 598 ? -13.984 -13.68 -16.656 1 93.94 598 ILE B CA 1
ATOM 12489 C C . ILE B 1 598 ? -13.773 -15.125 -16.203 1 93.94 598 ILE B C 1
ATOM 12491 O O . ILE B 1 598 ? -14.727 -15.812 -15.828 1 93.94 598 ILE B O 1
ATOM 12495 N N . ALA B 1 599 ? -12.555 -15.609 -16.359 1 96.69 599 ALA B N 1
ATOM 12496 C CA . ALA B 1 599 ? -12.172 -16.922 -15.844 1 96.69 599 ALA B CA 1
ATOM 12497 C C . ALA B 1 599 ? -11.32 -16.781 -14.586 1 96.69 599 ALA B C 1
ATOM 12499 O O . ALA B 1 599 ? -10.391 -15.977 -14.539 1 96.69 599 ALA B O 1
ATOM 12500 N N . VAL B 1 600 ? -11.703 -17.516 -13.523 1 97.56 600 VAL B N 1
ATOM 12501 C CA . VAL B 1 600 ? -10.945 -17.516 -12.281 1 97.56 600 VAL B CA 1
ATOM 12502 C C . VAL B 1 600 ? -10.367 -18.906 -12.016 1 97.56 600 VAL B C 1
ATOM 12504 O O . VAL B 1 600 ? -11.102 -19.891 -12.016 1 97.56 600 VAL B O 1
ATOM 12507 N N . LYS B 1 601 ? -9.078 -18.969 -11.867 1 97.5 601 LYS B N 1
ATOM 12508 C CA . LYS B 1 601 ? -8.398 -20.188 -11.422 1 97.5 601 LYS B CA 1
ATOM 12509 C C . LYS B 1 601 ? -8.305 -20.234 -9.898 1 97.5 601 LYS B C 1
ATOM 12511 O O . LYS B 1 601 ? -7.879 -19.266 -9.266 1 97.5 601 LYS B O 1
ATOM 12516 N N . GLU B 1 602 ? -8.727 -21.312 -9.281 1 96.62 602 GLU B N 1
ATOM 12517 C CA . GLU B 1 602 ? -8.602 -21.516 -7.836 1 96.62 602 GLU B CA 1
ATOM 12518 C C . GLU B 1 602 ? -7.801 -22.781 -7.523 1 96.62 602 GLU B C 1
ATOM 12520 O O . GLU B 1 602 ? -7.977 -23.812 -8.172 1 96.62 602 GLU B O 1
ATOM 12525 N N . ALA B 1 603 ? -6.887 -22.672 -6.582 1 95.19 603 ALA B N 1
ATOM 12526 C CA . ALA B 1 603 ? -6.074 -23.812 -6.168 1 95.19 603 ALA B CA 1
ATOM 12527 C C . ALA B 1 603 ? -6.836 -24.703 -5.195 1 95.19 603 ALA B C 1
ATOM 12529 O O . ALA B 1 603 ? -7.625 -24.219 -4.383 1 95.19 603 ALA B O 1
ATOM 12530 N N . VAL B 1 604 ? -6.637 -25.953 -5.277 1 94 604 VAL B N 1
ATOM 12531 C CA . VAL B 1 604 ? -7.176 -26.922 -4.324 1 94 604 VAL B CA 1
ATOM 12532 C C . VAL B 1 604 ? -6.09 -27.328 -3.338 1 94 604 VAL B C 1
ATOM 12534 O O . VAL B 1 604 ? -5.059 -27.875 -3.734 1 94 604 VAL B O 1
ATOM 12537 N N . LEU B 1 605 ? -6.336 -27.094 -2.053 1 92.88 605 LEU B N 1
ATOM 12538 C CA . LEU B 1 605 ? -5.34 -27.312 -1.013 1 92.88 605 LEU B CA 1
ATOM 12539 C C . LEU B 1 605 ? -5.695 -28.547 -0.172 1 92.88 605 LEU B C 1
ATOM 12541 O O . LEU B 1 605 ? -6.863 -28.75 0.167 1 92.88 605 LEU B O 1
ATOM 12545 N N . PRO B 1 606 ? -4.734 -29.359 0.182 1 90.62 606 PRO B N 1
ATOM 12546 C CA . PRO B 1 606 ? -5.012 -30.641 0.846 1 90.62 606 PRO B CA 1
ATOM 12547 C C . PRO B 1 606 ? -4.879 -30.547 2.365 1 90.62 606 PRO B C 1
ATOM 12549 O O . PRO B 1 606 ? -4.391 -31.5 2.998 1 90.62 606 PRO B O 1
ATOM 12552 N N . PHE B 1 607 ? -5.242 -29.594 2.984 1 89.12 607 PHE B N 1
ATOM 12553 C CA . PHE B 1 607 ? -4.988 -29.406 4.406 1 89.12 607 PHE B CA 1
ATOM 12554 C C . PHE B 1 607 ? -5.77 -30.422 5.234 1 89.12 607 PHE B C 1
ATOM 12556 O O . PHE B 1 607 ? -5.348 -30.797 6.328 1 89.12 607 PHE B O 1
ATOM 12563 N N . HIS B 1 608 ? -6.809 -31 4.734 1 85.62 608 HIS B N 1
ATOM 12564 C CA . HIS B 1 608 ? -7.617 -31.969 5.465 1 85.62 608 HIS B CA 1
ATOM 12565 C C . HIS B 1 608 ? -6.906 -33.312 5.574 1 85.62 608 HIS B C 1
ATOM 12567 O O . HIS B 1 608 ? -7.199 -34.094 6.469 1 85.62 608 HIS B O 1
ATOM 12573 N N . ARG B 1 609 ? -5.984 -33.469 4.715 1 86.44 609 ARG B N 1
ATOM 12574 C CA . ARG B 1 609 ? -5.293 -34.75 4.664 1 86.44 609 ARG B CA 1
ATOM 12575 C C . ARG B 1 609 ? -4.109 -34.781 5.625 1 86.44 609 ARG B C 1
ATOM 12577 O O . ARG B 1 609 ? -3.617 -35.844 5.988 1 86.44 609 ARG B O 1
ATOM 12584 N N . PHE B 1 610 ? -3.678 -33.688 6.031 1 88.38 610 PHE B N 1
ATOM 12585 C CA . PHE B 1 610 ? -2.475 -33.594 6.848 1 88.38 610 PHE B CA 1
ATOM 12586 C C . PHE B 1 610 ? -2.805 -33.062 8.242 1 88.38 610 PHE B C 1
ATOM 12588 O O . PHE B 1 610 ? -3.195 -31.922 8.406 1 88.38 610 PHE B O 1
ATOM 12595 N N . ARG B 1 611 ? -2.678 -33.938 9.164 1 88.25 611 ARG B N 1
ATOM 12596 C CA . ARG B 1 611 ? -2.971 -33.625 10.562 1 88.25 611 ARG B CA 1
ATOM 12597 C C . ARG B 1 611 ? -1.75 -33.844 11.445 1 88.25 611 ARG B C 1
ATOM 12599 O O . ARG B 1 611 ? -0.843 -34.594 11.078 1 88.25 611 ARG B O 1
ATOM 12606 N N . ARG B 1 612 ? -1.78 -33.25 12.562 1 87.69 612 ARG B N 1
ATOM 12607 C CA . ARG B 1 612 ? -0.751 -33.5 13.562 1 87.69 612 ARG B CA 1
ATOM 12608 C C . ARG B 1 612 ? -0.975 -34.844 14.266 1 87.69 612 ARG B C 1
ATOM 12610 O O . ARG B 1 612 ? -2.037 -35.438 14.125 1 87.69 612 ARG B O 1
ATOM 12617 N N . ALA B 1 613 ? 0.044 -35.156 15.023 1 87.19 613 ALA B N 1
ATOM 12618 C CA . ALA B 1 613 ? -0.021 -36.438 15.727 1 87.19 613 ALA B CA 1
ATOM 12619 C C . ALA B 1 613 ? -1.179 -36.469 16.719 1 87.19 613 ALA B C 1
ATOM 12621 O O . ALA B 1 613 ? -1.786 -37.531 16.953 1 87.19 613 ALA B O 1
ATOM 12622 N N . ASP B 1 614 ? -1.554 -35.312 17.203 1 86 614 ASP B N 1
ATOM 12623 C CA . ASP B 1 614 ? -2.629 -35.219 18.188 1 86 614 ASP B CA 1
ATOM 12624 C C . ASP B 1 614 ? -3.99 -35.125 17.5 1 86 614 ASP B C 1
ATOM 12626 O O . ASP B 1 614 ? -5.02 -35 18.172 1 86 614 ASP B O 1
ATOM 12630 N N . GLY B 1 615 ? -3.945 -35.125 16.203 1 82.62 615 GLY B N 1
ATOM 12631 C CA . GLY B 1 615 ? -5.191 -35.125 15.461 1 82.62 615 GLY B CA 1
ATOM 12632 C C . GLY B 1 615 ? -5.602 -33.719 15 1 82.62 615 GLY B C 1
ATOM 12633 O O . GLY B 1 615 ? -6.492 -33.594 14.164 1 82.62 615 GLY B O 1
ATOM 12634 N N . ALA B 1 616 ? -4.957 -32.781 15.484 1 84.12 616 ALA B N 1
ATOM 12635 C CA . ALA B 1 616 ? -5.297 -31.406 15.102 1 84.12 616 ALA B CA 1
ATOM 12636 C C . ALA B 1 616 ? -4.805 -31.094 13.695 1 84.12 616 ALA B C 1
ATOM 12638 O O . ALA B 1 616 ? -3.865 -31.734 13.203 1 84.12 616 ALA B O 1
ATOM 12639 N N . ALA B 1 617 ? -5.492 -30.141 13.078 1 86.06 617 ALA B N 1
ATOM 12640 C CA . ALA B 1 617 ? -5.074 -29.719 11.742 1 86.06 617 ALA B CA 1
ATOM 12641 C C . ALA B 1 617 ? -3.793 -28.891 11.805 1 86.06 617 ALA B C 1
ATOM 12643 O O . ALA B 1 617 ? -3.506 -28.266 12.828 1 86.06 617 ALA B O 1
ATOM 12644 N N . ILE B 1 618 ? -3.047 -28.953 10.758 1 86.5 618 ILE B N 1
ATOM 12645 C CA . ILE B 1 618 ? -1.863 -28.094 10.656 1 86.5 618 ILE B CA 1
ATOM 12646 C C . ILE B 1 618 ? -2.268 -26.703 10.211 1 86.5 618 ILE B C 1
ATOM 12648 O O . ILE B 1 618 ? -3.41 -26.469 9.805 1 86.5 618 ILE B O 1
ATOM 12652 N N . ASP B 1 619 ? -1.297 -25.766 10.305 1 84.62 619 ASP B N 1
ATOM 12653 C CA . ASP B 1 619 ? -1.554 -24.391 9.883 1 84.62 619 ASP B CA 1
ATOM 12654 C C . ASP B 1 619 ? -1.808 -24.312 8.383 1 84.62 619 ASP B C 1
ATOM 12656 O O . ASP B 1 619 ? -1.021 -24.828 7.586 1 84.62 619 ASP B O 1
ATOM 12660 N N . SER B 1 620 ? -2.875 -23.641 8.023 1 88.62 620 SER B N 1
ATOM 12661 C CA . SER B 1 620 ? -3.252 -23.547 6.617 1 88.62 620 SER B CA 1
ATOM 12662 C C . SER B 1 620 ? -2.773 -22.234 5.996 1 88.62 620 SER B C 1
ATOM 12664 O O . SER B 1 620 ? -3.23 -21.859 4.918 1 88.62 620 SER B O 1
ATOM 12666 N N . LEU B 1 621 ? -1.907 -21.594 6.637 1 88.62 621 LEU B N 1
ATOM 12667 C CA . LEU B 1 621 ? -1.365 -20.344 6.098 1 88.62 621 LEU B CA 1
ATOM 12668 C C . LEU B 1 621 ? -0.514 -20.609 4.863 1 88.62 621 LEU B C 1
ATOM 12670 O O . LEU B 1 621 ? 0.344 -21.5 4.871 1 88.62 621 LEU B O 1
ATOM 12674 N N . LEU B 1 622 ? -0.808 -19.828 3.842 1 90.12 622 LEU B N 1
ATOM 12675 C CA . LEU B 1 622 ? -0.063 -19.984 2.598 1 90.12 622 LEU B CA 1
ATOM 12676 C C . LEU B 1 622 ? 1.146 -19.062 2.568 1 90.12 622 LEU B C 1
ATOM 12678 O O . LEU B 1 622 ? 1.195 -18.078 3.307 1 90.12 622 LEU B O 1
ATOM 12682 N N . GLY B 1 623 ? 2.129 -19.391 1.846 1 88.75 623 GLY B N 1
ATOM 12683 C CA . GLY B 1 623 ? 3.367 -18.656 1.676 1 88.75 623 GLY B CA 1
ATOM 12684 C C . GLY B 1 623 ? 4.023 -18.891 0.328 1 88.75 623 GLY B C 1
ATOM 12685 O O . GLY B 1 623 ? 3.354 -19.266 -0.637 1 88.75 623 GLY B O 1
ATOM 12686 N N . PRO B 1 624 ? 5.242 -18.547 0.294 1 88.88 624 PRO B N 1
ATOM 12687 C CA . PRO B 1 624 ? 5.934 -18.672 -0.991 1 88.88 624 PRO B CA 1
ATOM 12688 C C . PRO B 1 624 ? 6.199 -20.125 -1.382 1 88.88 624 PRO B C 1
ATOM 12690 O O . PRO B 1 624 ? 6.59 -20.406 -2.52 1 88.88 624 PRO B O 1
ATOM 12693 N N . GLU B 1 625 ? 5.949 -21.062 -0.532 1 88.88 625 GLU B N 1
ATOM 12694 C CA . GLU B 1 625 ? 6.062 -22.469 -0.853 1 88.88 625 GLU B CA 1
ATOM 12695 C C . GLU B 1 625 ? 4.711 -23.062 -1.254 1 88.88 625 GLU B C 1
ATOM 12697 O O . GLU B 1 625 ? 3.758 -23.031 -0.475 1 88.88 625 GLU B O 1
ATOM 12702 N N . MET B 1 626 ? 4.754 -23.609 -2.432 1 92.12 626 MET B N 1
ATOM 12703 C CA . MET B 1 626 ? 3.508 -24.125 -2.992 1 92.12 626 MET B CA 1
ATOM 12704 C C . MET B 1 626 ? 2.986 -25.297 -2.174 1 92.12 626 MET B C 1
ATOM 12706 O O . MET B 1 626 ? 3.766 -26.141 -1.73 1 92.12 626 MET B O 1
ATOM 12710 N N . LYS B 1 627 ? 1.656 -25.422 -2.055 1 92.62 627 LYS B N 1
ATOM 12711 C CA . LYS B 1 627 ? 1.035 -26.5 -1.295 1 92.62 627 LYS B CA 1
ATOM 12712 C C . LYS B 1 627 ? -0.119 -27.125 -2.072 1 92.62 627 LYS B C 1
ATOM 12714 O O . LYS B 1 627 ? -0.574 -28.234 -1.742 1 92.62 627 LYS B O 1
ATOM 12719 N N . SER B 1 628 ? -0.519 -26.578 -3.123 1 93.25 628 SER B N 1
ATOM 12720 C CA . SER B 1 628 ? -1.71 -27.016 -3.846 1 93.25 628 SER B CA 1
ATOM 12721 C C . SER B 1 628 ? -1.469 -28.344 -4.566 1 93.25 628 SER B C 1
ATOM 12723 O O . SER B 1 628 ? -0.354 -28.609 -5.016 1 93.25 628 SER B O 1
ATOM 12725 N N . THR B 1 629 ? -2.535 -29.156 -4.668 1 90.75 629 THR B N 1
ATOM 12726 C CA . THR B 1 629 ? -2.467 -30.438 -5.34 1 90.75 629 THR B CA 1
ATOM 12727 C C . THR B 1 629 ? -3.352 -30.453 -6.582 1 90.75 629 THR B C 1
ATOM 12729 O O . THR B 1 629 ? -3.4 -31.453 -7.305 1 90.75 629 THR B O 1
ATOM 12732 N N . GLY B 1 630 ? -4.031 -29.453 -6.805 1 91.19 630 GLY B N 1
ATOM 12733 C CA . GLY B 1 630 ? -4.887 -29.344 -7.973 1 91.19 630 GLY B CA 1
ATOM 12734 C C . GLY B 1 630 ? -5.453 -27.938 -8.164 1 91.19 630 GLY B C 1
ATOM 12735 O O . GLY B 1 630 ? -5.137 -27.031 -7.402 1 91.19 630 GLY B O 1
ATOM 12736 N N . GLU B 1 631 ? -6.168 -27.766 -9.219 1 93.5 631 GLU B N 1
ATOM 12737 C CA . GLU B 1 631 ? -6.777 -26.484 -9.516 1 93.5 631 GLU B CA 1
ATOM 12738 C C . GLU B 1 631 ? -8.133 -26.641 -10.195 1 93.5 631 GLU B C 1
ATOM 12740 O O . GLU B 1 631 ? -8.406 -27.703 -10.781 1 93.5 631 GLU B O 1
ATOM 12745 N N . VAL 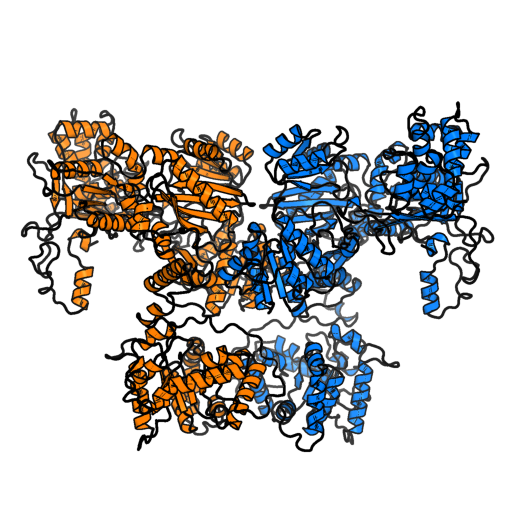B 1 632 ? -8.992 -25.656 -10.039 1 95.12 632 VAL B N 1
ATOM 12746 C CA . VAL B 1 632 ? -10.289 -25.609 -10.703 1 95.12 632 VAL B CA 1
ATOM 12747 C C . VAL B 1 632 ? -10.461 -24.266 -11.406 1 95.12 632 VAL B C 1
ATOM 12749 O O . VAL B 1 632 ? -9.672 -23.344 -11.195 1 95.12 632 VAL B O 1
ATOM 12752 N N . MET B 1 633 ? -11.414 -24.25 -12.289 1 94.94 633 MET B N 1
ATOM 12753 C CA . MET B 1 633 ? -11.688 -23.031 -13.055 1 94.94 633 MET B CA 1
ATOM 12754 C C . MET B 1 633 ? -13.164 -22.656 -12.953 1 94.94 633 MET B C 1
ATOM 12756 O O . MET B 1 633 ? -14.039 -23.516 -13.016 1 94.94 633 MET B O 1
ATOM 12760 N N . GLY B 1 634 ? -13.398 -21.344 -12.562 1 94.81 634 GLY B N 1
ATOM 12761 C CA . GLY B 1 634 ? -14.719 -20.734 -12.656 1 94.81 634 GLY B CA 1
ATOM 12762 C C . GLY B 1 634 ? -14.805 -19.672 -13.734 1 94.81 634 GLY B C 1
ATOM 12763 O O . GLY B 1 634 ? -13.93 -18.812 -13.844 1 94.81 634 GLY B O 1
ATOM 12764 N N . ILE B 1 635 ? -15.812 -19.766 -14.672 1 94.5 635 ILE B N 1
ATOM 12765 C CA . ILE B 1 635 ? -15.969 -18.781 -15.742 1 94.5 635 ILE B CA 1
ATOM 12766 C C . ILE B 1 635 ? -17.375 -18.203 -15.711 1 94.5 635 ILE B C 1
ATOM 12768 O O . ILE B 1 635 ? -18.359 -18.938 -15.57 1 94.5 635 ILE B O 1
ATOM 12772 N N . ASP B 1 636 ? -17.438 -16.875 -15.711 1 92.75 636 ASP B N 1
ATOM 12773 C CA . ASP B 1 636 ? -18.719 -16.188 -15.75 1 92.75 636 ASP B CA 1
ATOM 12774 C C . ASP B 1 636 ? -18.578 -14.773 -16.297 1 92.75 636 ASP B C 1
ATOM 12776 O O . ASP B 1 636 ? -17.484 -14.383 -16.734 1 92.75 636 ASP B O 1
ATOM 12780 N N . ARG B 1 637 ? -19.656 -14.039 -16.375 1 87.75 637 ARG B N 1
ATOM 12781 C CA . ARG B 1 637 ? -19.703 -12.727 -17 1 87.75 637 ARG B CA 1
ATOM 12782 C C . ARG B 1 637 ? -18.906 -11.703 -16.203 1 87.75 637 ARG B C 1
ATOM 12784 O O . ARG B 1 637 ? -18.375 -10.742 -16.75 1 87.75 637 ARG B O 1
ATOM 12791 N N . ASP B 1 638 ? -18.922 -11.883 -14.898 1 91.12 638 ASP B N 1
ATOM 12792 C CA . ASP B 1 638 ? -18.203 -10.945 -14.031 1 91.12 638 ASP B CA 1
ATOM 12793 C C . ASP B 1 638 ? -17.344 -11.688 -13.016 1 91.12 638 ASP B C 1
ATOM 12795 O O . ASP B 1 638 ? -17.531 -12.883 -12.781 1 91.12 638 ASP B O 1
ATOM 12799 N N . PHE B 1 639 ? -16.5 -10.961 -12.391 1 95.81 639 PHE B N 1
ATOM 12800 C CA . PHE B 1 639 ? -15.492 -11.523 -11.508 1 95.81 639 PHE B CA 1
ATOM 12801 C C . PHE B 1 639 ? -16.141 -12.219 -10.312 1 95.81 639 PHE B C 1
ATOM 12803 O O . PHE B 1 639 ? -15.742 -13.328 -9.953 1 95.81 639 PHE B O 1
ATOM 12810 N N . GLY B 1 640 ? -17.109 -11.531 -9.656 1 94.25 640 GLY B N 1
ATOM 12811 C CA . GLY B 1 640 ? -17.766 -12.102 -8.484 1 94.25 640 GLY B CA 1
ATOM 12812 C C . GLY B 1 640 ? -18.422 -13.445 -8.75 1 94.25 640 GLY B C 1
ATOM 12813 O O . GLY B 1 640 ? -18.25 -14.391 -7.973 1 94.25 640 GLY B O 1
ATOM 12814 N N . SER B 1 641 ? -19.062 -13.57 -9.859 1 93.94 641 SER B N 1
ATOM 12815 C CA . SER B 1 641 ? -19.734 -14.812 -10.234 1 93.94 641 SER B CA 1
ATOM 12816 C C . SER B 1 641 ? -18.719 -15.906 -10.578 1 93.94 641 SER B C 1
ATOM 12818 O O . SER B 1 641 ? -18.891 -17.062 -10.188 1 93.94 641 SER B O 1
ATOM 12820 N N . ALA B 1 642 ? -17.75 -15.5 -11.32 1 95.75 642 ALA B N 1
ATOM 12821 C CA . ALA B 1 642 ? -16.719 -16.469 -11.672 1 95.75 642 ALA B CA 1
ATOM 12822 C C . ALA B 1 642 ? -16 -17 -10.43 1 95.75 642 ALA B C 1
ATOM 12824 O O . ALA B 1 642 ? -15.719 -18.188 -10.328 1 95.75 642 ALA B O 1
ATOM 12825 N N . PHE B 1 643 ? -15.766 -16.125 -9.492 1 96.81 643 PHE B N 1
ATOM 12826 C CA . PHE B 1 643 ? -15.109 -16.516 -8.25 1 96.81 643 PHE B CA 1
ATOM 12827 C C . PHE B 1 643 ? -15.992 -17.453 -7.441 1 96.81 643 PHE B C 1
ATOM 12829 O O . PHE B 1 643 ? -15.516 -18.453 -6.883 1 96.81 643 PHE B O 1
ATOM 12836 N N . ALA B 1 644 ? -17.234 -17.109 -7.355 1 94.75 644 ALA B N 1
ATOM 12837 C CA . ALA B 1 644 ? -18.188 -17.969 -6.637 1 94.75 644 ALA B CA 1
ATOM 12838 C C . ALA B 1 644 ? -18.188 -19.375 -7.203 1 94.75 644 ALA B C 1
ATOM 12840 O O . ALA B 1 644 ? -18.203 -20.359 -6.453 1 94.75 644 ALA B O 1
ATOM 12841 N N . LYS B 1 645 ? -18.125 -19.469 -8.492 1 94.69 645 LYS B N 1
ATOM 12842 C CA . LYS B 1 645 ? -18.109 -20.766 -9.156 1 94.69 645 LYS B CA 1
ATOM 12843 C C . LYS B 1 645 ? -16.828 -21.531 -8.82 1 94.69 645 LYS B C 1
ATOM 12845 O O . LYS B 1 645 ? -16.859 -22.75 -8.609 1 94.69 645 LYS B O 1
ATOM 12850 N N . SER B 1 646 ? -15.75 -20.828 -8.836 1 95.44 646 SER B N 1
ATOM 12851 C CA . SER B 1 646 ? -14.484 -21.484 -8.516 1 95.44 646 SER B CA 1
ATOM 12852 C C . SER B 1 646 ? -14.469 -22 -7.086 1 95.44 646 SER B C 1
ATOM 12854 O O . SER B 1 646 ? -13.953 -23.078 -6.82 1 95.44 646 SER B O 1
ATOM 12856 N N . GLN B 1 647 ? -15.031 -21.234 -6.16 1 94.38 647 GLN B N 1
ATOM 12857 C CA . GLN B 1 647 ? -15.102 -21.656 -4.77 1 94.38 647 GLN B CA 1
ATOM 12858 C C . GLN B 1 647 ? -16 -22.875 -4.621 1 94.38 647 GLN B C 1
ATOM 12860 O O . GLN B 1 647 ? -15.68 -23.812 -3.879 1 94.38 647 GLN B O 1
ATOM 12865 N N . THR B 1 648 ? -17.047 -22.891 -5.328 1 90.81 648 THR B N 1
ATOM 12866 C CA . THR B 1 648 ? -17.984 -24.016 -5.285 1 90.81 648 THR B CA 1
ATOM 12867 C C . THR B 1 648 ? -17.312 -25.297 -5.793 1 90.81 648 THR B C 1
ATOM 12869 O O . THR B 1 648 ? -17.516 -26.375 -5.23 1 90.81 648 THR B O 1
ATOM 12872 N N . ALA B 1 649 ? -16.562 -25.109 -6.785 1 91.5 649 ALA B N 1
ATOM 12873 C CA . ALA B 1 649 ? -15.883 -26.25 -7.398 1 91.5 649 ALA B CA 1
ATOM 12874 C C . ALA B 1 649 ? -14.773 -26.781 -6.496 1 91.5 649 ALA B C 1
ATOM 12876 O O . ALA B 1 649 ? -14.531 -27.984 -6.438 1 91.5 649 ALA B O 1
ATOM 12877 N N . ALA B 1 650 ? -14.102 -25.984 -5.742 1 89.5 650 ALA B N 1
ATOM 12878 C CA . ALA B 1 650 ? -12.93 -26.359 -4.961 1 89.5 650 ALA B CA 1
ATOM 12879 C C . ALA B 1 650 ? -13.328 -26.828 -3.561 1 89.5 650 ALA B C 1
ATOM 12881 O O . ALA B 1 650 ? -12.844 -27.844 -3.076 1 89.5 650 ALA B O 1
ATOM 12882 N N . TYR B 1 651 ? -14.102 -26.047 -2.781 1 83.5 651 TYR B N 1
ATOM 12883 C CA . TYR B 1 651 ? -14.273 -26.25 -1.349 1 83.5 651 TYR B CA 1
ATOM 12884 C C . TYR B 1 651 ? -15.75 -26.328 -0.986 1 83.5 651 TYR B C 1
ATOM 12886 O O . TYR B 1 651 ? -16.094 -26.547 0.176 1 83.5 651 TYR B O 1
ATOM 12894 N N . GLY B 1 652 ? -16.438 -26.094 -1.813 1 79.25 652 GLY B N 1
ATOM 12895 C CA . GLY B 1 652 ? -17.859 -25.906 -1.532 1 79.25 652 GLY B CA 1
ATOM 12896 C C . GLY B 1 652 ? -18.312 -24.469 -1.646 1 79.25 652 GLY B C 1
ATOM 12897 O O . GLY B 1 652 ? -17.484 -23.562 -1.832 1 79.25 652 GLY B O 1
ATOM 12898 N N . SER B 1 653 ? -19.562 -24.188 -1.581 1 83.44 653 SER B N 1
ATOM 12899 C CA . SER B 1 653 ? -20.094 -22.859 -1.799 1 83.44 653 SER B CA 1
ATOM 12900 C C . SER B 1 653 ? -19.828 -21.938 -0.607 1 83.44 653 SER B C 1
ATOM 12902 O O . SER B 1 653 ? -19.766 -22.406 0.535 1 83.44 653 SER B O 1
ATOM 12904 N N . LEU B 1 654 ? -19.5 -20.656 -0.894 1 93.25 654 LEU B N 1
ATOM 12905 C CA . LEU B 1 654 ? -19.422 -19.625 0.135 1 93.25 654 LEU B CA 1
ATOM 12906 C C . LEU B 1 654 ? -20.75 -19.469 0.866 1 93.25 654 LEU B C 1
ATOM 12908 O O . LEU B 1 654 ? -21.812 -19.703 0.289 1 93.25 654 LEU B O 1
ATOM 12912 N N . PRO B 1 655 ? -20.656 -19.078 2.148 1 93.44 655 PRO B N 1
ATOM 12913 C CA . PRO B 1 655 ? -21.906 -18.938 2.895 1 93.44 655 PRO B CA 1
ATOM 12914 C C . PRO B 1 655 ? -22.781 -17.797 2.391 1 93.44 655 PRO B C 1
ATOM 12916 O O . PRO B 1 655 ? -22.266 -16.734 2.02 1 93.44 655 PRO B O 1
ATOM 12919 N N . ALA B 1 656 ? -24.047 -18.062 2.377 1 90.81 656 ALA B N 1
ATOM 12920 C CA . ALA B 1 656 ? -24.984 -17.031 1.957 1 90.81 656 ALA B CA 1
ATOM 12921 C C . ALA B 1 656 ? -25.547 -16.281 3.16 1 90.81 656 ALA B C 1
ATOM 12923 O O . ALA B 1 656 ? -26.125 -15.195 3.014 1 90.81 656 ALA B O 1
ATOM 12924 N N . ALA B 1 657 ? -25.453 -16.844 4.297 1 92.25 657 ALA B N 1
ATOM 12925 C CA . ALA B 1 657 ? -25.906 -16.266 5.562 1 92.25 657 ALA B CA 1
ATOM 12926 C C . ALA B 1 657 ? -25.141 -16.875 6.742 1 92.25 657 ALA B C 1
ATOM 12928 O O . ALA B 1 657 ? -24.359 -17.797 6.566 1 92.25 657 ALA B O 1
ATOM 12929 N N . GLY B 1 658 ? -25.297 -16.281 7.859 1 94.94 658 GLY B N 1
ATOM 12930 C CA . GLY B 1 658 ? -24.703 -16.844 9.062 1 94.94 658 GLY B CA 1
ATOM 12931 C C . GLY B 1 658 ? -23.766 -15.867 9.766 1 94.94 658 GLY B C 1
ATOM 12932 O O . GLY B 1 658 ? -24.062 -14.672 9.852 1 94.94 658 GLY B O 1
ATOM 12933 N N . THR B 1 659 ? -22.688 -16.5 10.391 1 97.06 659 THR B N 1
ATOM 12934 C CA . THR B 1 659 ? -21.781 -15.719 11.219 1 97.06 659 THR B CA 1
ATOM 12935 C C . THR B 1 659 ? -20.375 -15.719 10.617 1 97.06 659 THR B C 1
ATOM 12937 O O . THR B 1 659 ? -19.859 -16.766 10.242 1 97.06 659 THR B O 1
ATOM 12940 N N . VAL B 1 660 ? -19.859 -14.531 10.508 1 97.75 660 VAL B N 1
ATOM 12941 C CA . VAL B 1 660 ? -18.469 -14.398 10.047 1 97.75 660 VAL B CA 1
ATOM 12942 C C . VAL B 1 660 ? -17.594 -13.938 11.195 1 97.75 660 VAL B C 1
ATOM 12944 O O . VAL B 1 660 ? -17.922 -12.992 11.906 1 97.75 660 VAL B O 1
ATOM 12947 N N . PHE B 1 661 ? -16.484 -14.672 11.438 1 97.19 661 PHE B N 1
ATOM 12948 C CA . PHE B 1 661 ? -15.492 -14.25 12.414 1 97.19 661 PHE B CA 1
ATOM 12949 C C . PHE B 1 661 ? -14.375 -13.461 11.734 1 97.19 661 PHE B C 1
ATOM 12951 O O . PHE B 1 661 ? -13.797 -13.922 10.75 1 97.19 661 PHE B O 1
ATOM 12958 N N . VAL B 1 662 ? -14.094 -12.258 12.25 1 97.06 662 VAL B N 1
ATOM 12959 C CA . VAL B 1 662 ? -13.094 -11.391 11.641 1 97.06 662 VAL B CA 1
ATOM 12960 C C . VAL B 1 662 ? -12.016 -11.055 12.672 1 97.06 662 VAL B C 1
ATOM 12962 O O . VAL B 1 662 ? -12.32 -10.492 13.734 1 97.06 662 VAL B O 1
ATOM 12965 N N . SER B 1 663 ? -10.789 -11.359 12.391 1 94.38 663 SER B N 1
ATOM 12966 C CA . SER B 1 663 ? -9.594 -10.961 13.133 1 94.38 663 SER B CA 1
ATOM 12967 C C . SER B 1 663 ? -8.445 -10.641 12.188 1 94.38 663 SER B C 1
ATOM 12969 O O . SER B 1 663 ? -7.859 -11.547 11.586 1 94.38 663 SER B O 1
ATOM 12971 N N . VAL B 1 664 ? -8.141 -9.406 12.094 1 92.12 664 VAL B N 1
ATOM 12972 C CA . VAL B 1 664 ? -7.199 -9.023 11.039 1 92.12 664 VAL B CA 1
ATOM 12973 C C . VAL B 1 664 ? -6.055 -8.211 11.641 1 92.12 664 VAL B C 1
ATOM 12975 O O . VAL B 1 664 ? -6.215 -7.574 12.688 1 92.12 664 VAL B O 1
ATOM 12978 N N . ALA B 1 665 ? -4.91 -8.273 10.969 1 89.44 665 ALA B N 1
ATOM 12979 C CA . ALA B 1 665 ? -3.746 -7.492 11.375 1 89.44 665 ALA B CA 1
ATOM 12980 C C . ALA B 1 665 ? -4.027 -5.996 11.258 1 89.44 665 ALA B C 1
ATOM 12982 O O . ALA B 1 665 ? -4.855 -5.574 10.445 1 89.44 665 ALA B O 1
ATOM 12983 N N . ASN B 1 666 ? -3.334 -5.191 12.008 1 87.62 666 ASN B N 1
ATOM 12984 C CA . ASN B 1 666 ? -3.559 -3.75 12.055 1 87.62 666 ASN B CA 1
ATOM 12985 C C . ASN B 1 666 ? -3.363 -3.111 10.68 1 87.62 666 ASN B C 1
ATOM 12987 O O . ASN B 1 666 ? -4.109 -2.207 10.305 1 87.62 666 ASN B O 1
ATOM 12991 N N . ARG B 1 667 ? -2.453 -3.562 9.961 1 86.38 667 ARG B N 1
ATOM 12992 C CA . ARG B 1 667 ? -2.143 -2.973 8.656 1 86.38 667 ARG B CA 1
ATOM 12993 C C . ARG B 1 667 ? -3.277 -3.199 7.668 1 86.38 667 ARG B C 1
ATOM 12995 O O . ARG B 1 667 ? -3.385 -2.492 6.664 1 86.38 667 ARG B O 1
ATOM 13002 N N . ASP B 1 668 ? -4.07 -4.176 7.938 1 90.31 668 ASP B N 1
ATOM 13003 C CA . ASP B 1 668 ? -5.113 -4.559 6.996 1 90.31 668 ASP B CA 1
ATOM 13004 C C . ASP B 1 668 ? -6.465 -3.965 7.395 1 90.31 668 ASP B C 1
ATOM 13006 O O . ASP B 1 668 ? -7.426 -4.023 6.629 1 90.31 668 ASP B O 1
ATOM 13010 N N . LYS B 1 669 ? -6.574 -3.379 8.531 1 91.25 669 LYS B N 1
ATOM 13011 C CA . LYS B 1 669 ? -7.852 -2.936 9.086 1 91.25 669 LYS B CA 1
ATOM 13012 C C . LYS B 1 669 ? -8.5 -1.882 8.188 1 91.25 669 LYS B C 1
ATOM 13014 O O . LYS B 1 669 ? -9.695 -1.956 7.902 1 91.25 669 LYS B O 1
ATOM 13019 N N . ARG B 1 670 ? -7.754 -1.01 7.691 1 88.44 670 ARG B N 1
ATOM 13020 C CA . ARG B 1 670 ? -8.273 0.077 6.867 1 88.44 670 ARG B CA 1
ATOM 13021 C C . ARG B 1 670 ? -8.914 -0.461 5.59 1 88.44 670 ARG B C 1
ATOM 13023 O O . ARG B 1 670 ? -9.93 0.068 5.129 1 88.44 670 ARG B O 1
ATOM 13030 N N . SER B 1 671 ? -8.383 -1.508 5.059 1 89.69 671 SER B N 1
ATOM 13031 C CA . SER B 1 671 ? -8.82 -2.057 3.779 1 89.69 671 SER B CA 1
ATOM 13032 C C . SER B 1 671 ? -10.039 -2.947 3.949 1 89.69 671 SER B C 1
ATOM 13034 O O . SER B 1 671 ? -10.75 -3.232 2.98 1 89.69 671 SER B O 1
ATOM 13036 N N . LEU B 1 672 ? -10.297 -3.375 5.117 1 93.31 672 LEU B N 1
ATOM 13037 C CA . LEU B 1 672 ? -11.328 -4.391 5.289 1 93.31 672 LEU B CA 1
ATOM 13038 C C . LEU B 1 672 ? -12.602 -3.781 5.871 1 93.31 672 LEU B C 1
ATOM 13040 O O . LEU B 1 672 ? -13.57 -4.492 6.133 1 93.31 672 LEU B O 1
ATOM 13044 N N . VAL B 1 673 ? -12.656 -2.447 6.051 1 91.56 673 VAL B N 1
ATOM 13045 C CA . VAL B 1 673 ? -13.836 -1.785 6.594 1 91.56 673 VAL B CA 1
ATOM 13046 C C . VAL B 1 673 ? -15.039 -2.037 5.684 1 91.56 673 VAL B C 1
ATOM 13048 O O . VAL B 1 673 ? -16.062 -2.551 6.129 1 91.56 673 VAL B O 1
ATOM 13051 N N . PHE B 1 674 ? -14.922 -1.855 4.418 1 91.31 674 PHE B N 1
ATOM 13052 C CA . PHE B 1 674 ? -16.062 -1.913 3.51 1 91.31 674 PHE B CA 1
ATOM 13053 C C . PHE B 1 674 ? -16.469 -3.357 3.252 1 91.31 674 PHE B C 1
ATOM 13055 O O . PHE B 1 674 ? -17.672 -3.672 3.238 1 91.31 674 PHE B O 1
ATOM 13062 N N . PRO B 1 675 ? -15.445 -4.246 3.049 1 93.56 675 PRO B N 1
ATOM 13063 C CA . PRO B 1 675 ? -15.867 -5.633 2.859 1 93.56 675 PRO B CA 1
ATOM 13064 C C . PRO B 1 675 ? -16.641 -6.184 4.055 1 93.56 675 PRO B C 1
ATOM 13066 O O . PRO B 1 675 ? -17.672 -6.852 3.875 1 93.56 675 PRO B O 1
ATOM 13069 N N . VAL B 1 676 ? -16.172 -5.906 5.25 1 95.56 676 VAL B N 1
ATOM 13070 C CA . VAL B 1 676 ? -16.859 -6.402 6.441 1 95.56 676 VAL B CA 1
ATOM 13071 C C . VAL B 1 676 ? -18.188 -5.688 6.609 1 95.56 676 VAL B C 1
ATOM 13073 O O . VAL B 1 676 ? -19.188 -6.297 7.012 1 95.56 676 VAL B O 1
ATOM 13076 N N . LYS B 1 677 ? -18.172 -4.426 6.352 1 93.44 677 LYS B N 1
ATOM 13077 C CA . LYS B 1 677 ? -19.422 -3.68 6.398 1 93.44 677 LYS B CA 1
ATOM 13078 C C . LYS B 1 677 ? -20.453 -4.273 5.441 1 93.44 677 LYS B C 1
ATOM 13080 O O . LYS B 1 677 ? -21.641 -4.398 5.789 1 93.44 677 LYS B O 1
ATOM 13085 N N . ARG B 1 678 ? -20.031 -4.625 4.254 1 91.25 678 ARG B N 1
ATOM 13086 C CA . ARG B 1 678 ? -20.922 -5.215 3.271 1 91.25 678 ARG B CA 1
ATOM 13087 C C . ARG B 1 678 ? -21.516 -6.527 3.781 1 91.25 678 ARG B C 1
ATOM 13089 O O . ARG B 1 678 ? -22.688 -6.805 3.578 1 91.25 678 ARG B O 1
ATOM 13096 N N . LEU B 1 679 ? -20.688 -7.332 4.391 1 94.94 679 LEU B N 1
ATOM 13097 C CA . LEU B 1 679 ? -21.172 -8.578 4.977 1 94.94 679 LEU B CA 1
ATOM 13098 C C . LEU B 1 679 ? -22.234 -8.297 6.031 1 94.94 679 LEU B C 1
ATOM 13100 O O . LEU B 1 679 ? -23.281 -8.961 6.062 1 94.94 679 LEU B O 1
ATOM 13104 N N . ALA B 1 680 ? -21.984 -7.32 6.863 1 94.06 680 ALA B N 1
ATOM 13105 C CA . ALA B 1 680 ? -22.969 -6.93 7.875 1 94.06 680 ALA B CA 1
ATOM 13106 C C . ALA B 1 680 ? -24.266 -6.465 7.23 1 94.06 680 ALA B C 1
ATOM 13108 O O . ALA B 1 680 ? -25.359 -6.824 7.68 1 94.06 680 ALA B O 1
ATOM 13109 N N . ASP B 1 681 ? -24.109 -5.727 6.184 1 87.81 681 ASP B N 1
ATOM 13110 C CA . ASP B 1 681 ? -25.281 -5.199 5.477 1 87.81 681 ASP B CA 1
ATOM 13111 C C . ASP B 1 681 ? -26.078 -6.324 4.816 1 87.81 681 ASP B C 1
ATOM 13113 O O . ASP B 1 681 ? -27.297 -6.203 4.633 1 87.81 681 ASP B O 1
ATOM 13117 N N . LEU B 1 682 ? -25.391 -7.395 4.449 1 90.56 682 LEU B N 1
ATOM 13118 C CA . LEU B 1 682 ? -26.047 -8.547 3.83 1 90.56 682 LEU B CA 1
ATOM 13119 C C . LEU B 1 682 ? -26.719 -9.414 4.883 1 90.56 682 LEU B C 1
ATOM 13121 O O . LEU B 1 682 ? -27.406 -10.383 4.543 1 90.56 682 LEU B O 1
ATOM 13125 N N . GLY B 1 683 ? -26.484 -9.102 6.145 1 90.81 683 GLY B N 1
ATOM 13126 C CA . GLY B 1 683 ? -27.203 -9.789 7.199 1 90.81 683 GLY B CA 1
ATOM 13127 C C . GLY B 1 683 ? -26.344 -10.75 7.996 1 90.81 683 GLY B C 1
ATOM 13128 O O . GLY B 1 683 ? -26.828 -11.422 8.906 1 90.81 683 GLY B O 1
ATOM 13129 N N . PHE B 1 684 ? -25.047 -10.758 7.742 1 96.19 684 PHE B N 1
ATOM 13130 C CA . PHE B 1 684 ? -24.172 -11.633 8.508 1 96.19 684 PHE B CA 1
ATOM 13131 C C . PHE B 1 684 ? -23.938 -11.078 9.906 1 96.19 684 PHE B C 1
ATOM 13133 O O . PHE B 1 684 ? -23.797 -9.867 10.086 1 96.19 684 PHE B O 1
ATOM 13140 N N . ARG B 1 685 ? -24 -11.977 10.844 1 96.25 685 ARG B N 1
ATOM 13141 C CA . ARG B 1 685 ? -23.484 -11.625 12.164 1 96.25 685 ARG B CA 1
ATOM 13142 C C . ARG B 1 685 ? -21.953 -11.594 12.156 1 96.25 685 ARG B C 1
ATOM 13144 O O . ARG B 1 685 ? -21.312 -12.508 11.641 1 96.25 685 ARG B O 1
ATOM 13151 N N . VAL B 1 686 ? -21.406 -10.477 12.719 1 97.12 686 VAL B N 1
ATOM 13152 C CA . VAL B 1 686 ? -19.953 -10.328 12.688 1 97.12 686 VAL B CA 1
ATOM 13153 C C . VAL B 1 686 ? -19.391 -10.531 14.094 1 97.12 686 VAL B C 1
ATOM 13155 O O . VAL B 1 686 ? -19.812 -9.867 15.047 1 97.12 686 VAL B O 1
ATOM 13158 N N . LEU B 1 687 ? -18.5 -11.547 14.227 1 96.62 687 LEU B N 1
ATOM 13159 C CA . LEU B 1 687 ? -17.703 -11.75 15.43 1 96.62 687 LEU B CA 1
ATOM 13160 C C . LEU B 1 687 ? -16.266 -11.273 15.219 1 96.62 687 LEU B C 1
ATOM 13162 O O . LEU B 1 687 ? -15.695 -11.461 14.141 1 96.62 687 LEU B O 1
ATOM 13166 N N . ALA B 1 688 ? -15.75 -10.555 16.172 1 95.19 688 ALA B N 1
ATOM 13167 C CA . ALA B 1 688 ? -14.398 -10.031 16.016 1 95.19 688 ALA B CA 1
ATOM 13168 C C . ALA B 1 688 ? -13.641 -10.039 17.328 1 95.19 688 ALA B C 1
ATOM 13170 O O . ALA B 1 688 ? -14.25 -10.023 18.406 1 95.19 688 ALA B O 1
ATOM 13171 N N . THR B 1 689 ? -12.32 -10.164 17.234 1 91.56 689 THR B N 1
ATOM 13172 C CA . THR B 1 689 ? -11.492 -9.984 18.422 1 91.56 689 THR B CA 1
ATOM 13173 C C . THR B 1 689 ? -11.508 -8.531 18.891 1 91.56 689 THR B C 1
ATOM 13175 O O . THR B 1 689 ? -11.961 -7.648 18.156 1 91.56 689 THR B O 1
ATOM 13178 N N . GLU B 1 690 ? -10.977 -8.305 19.984 1 88 690 GLU B N 1
ATOM 13179 C CA . GLU B 1 690 ? -11.125 -7.02 20.656 1 88 690 GLU B CA 1
ATOM 13180 C C . GLU B 1 690 ? -10.641 -5.871 19.781 1 88 690 GLU B C 1
ATOM 13182 O O . GLU B 1 690 ? -11.391 -4.926 19.516 1 88 690 GLU B O 1
ATOM 13187 N N . GLY B 1 691 ? -9.414 -5.945 19.297 1 88.69 691 GLY B N 1
ATOM 13188 C CA . GLY B 1 691 ? -8.859 -4.883 18.469 1 88.69 691 GLY B CA 1
ATOM 13189 C C . GLY B 1 691 ? -9.633 -4.656 17.188 1 88.69 691 GLY B C 1
ATOM 13190 O O . GLY B 1 691 ? -9.875 -3.512 16.797 1 88.69 691 GLY B O 1
ATOM 13191 N N . THR B 1 692 ? -10.008 -5.684 16.547 1 92.94 692 THR B N 1
ATOM 13192 C CA . THR B 1 692 ? -10.773 -5.594 15.312 1 92.94 692 THR B CA 1
ATOM 13193 C C . THR B 1 692 ? -12.18 -5.078 15.586 1 92.94 692 THR B C 1
ATOM 13195 O O . THR B 1 692 ? -12.719 -4.273 14.82 1 92.94 692 THR B O 1
ATOM 13198 N N . ALA B 1 693 ? -12.727 -5.527 16.656 1 93.12 693 ALA B N 1
ATOM 13199 C CA . ALA B 1 693 ? -14.07 -5.102 17.031 1 93.12 693 ALA B CA 1
ATOM 13200 C C . ALA B 1 693 ? -14.125 -3.6 17.281 1 93.12 693 ALA B C 1
ATOM 13202 O O . ALA B 1 693 ? -15.086 -2.932 16.891 1 93.12 693 ALA B O 1
ATOM 13203 N N . GLU B 1 694 ? -13.164 -3.125 17.938 1 91.5 694 GLU B N 1
ATOM 13204 C CA . GLU B 1 694 ? -13.086 -1.69 18.203 1 91.5 694 GLU B CA 1
ATOM 13205 C C . GLU B 1 694 ? -13.07 -0.89 16.906 1 91.5 694 GLU B C 1
ATOM 13207 O O . GLU B 1 694 ? -13.797 0.099 16.781 1 91.5 694 GLU B O 1
ATOM 13212 N N . MET B 1 695 ? -12.242 -1.295 15.992 1 92.44 695 MET B N 1
ATOM 13213 C CA . MET B 1 695 ? -12.148 -0.631 14.695 1 92.44 695 MET B CA 1
ATOM 13214 C C . MET B 1 695 ? -13.477 -0.698 13.953 1 92.44 695 MET B C 1
ATOM 13216 O O . MET B 1 695 ? -13.922 0.297 13.375 1 92.44 695 MET B O 1
ATOM 13220 N N . LEU B 1 696 ? -14.102 -1.867 13.992 1 94.94 696 LEU B N 1
ATOM 13221 C CA . LEU B 1 696 ? -15.375 -2.039 13.297 1 94.94 696 LEU B CA 1
ATOM 13222 C C . LEU B 1 696 ? -16.453 -1.142 13.898 1 94.94 696 LEU B C 1
ATOM 13224 O O . LEU B 1 696 ? -17.172 -0.456 13.164 1 94.94 696 LEU B O 1
ATOM 13228 N N . ARG B 1 697 ? -16.516 -1.047 15.18 1 92.12 697 ARG B N 1
ATOM 13229 C CA . ARG B 1 697 ? -17.516 -0.234 15.859 1 92.12 697 ARG B CA 1
ATOM 13230 C C . ARG B 1 697 ? -17.312 1.248 15.57 1 92.12 697 ARG B C 1
ATOM 13232 O O . ARG B 1 697 ? -18.266 1.979 15.328 1 92.12 697 ARG B O 1
ATOM 13239 N N . ARG B 1 698 ? -16.125 1.654 15.602 1 92.81 698 ARG B N 1
ATOM 13240 C CA . ARG B 1 698 ? -15.805 3.055 15.352 1 92.81 698 ARG B CA 1
ATOM 13241 C C . ARG B 1 698 ? -16.188 3.453 13.922 1 92.81 698 ARG B C 1
ATOM 13243 O O . ARG B 1 698 ? -16.422 4.633 13.648 1 92.81 698 ARG B O 1
ATOM 13250 N N . ASN B 1 699 ? -16.219 2.477 13.055 1 92.75 699 ASN B N 1
ATOM 13251 C CA . ASN B 1 699 ? -16.609 2.734 11.672 1 92.75 699 ASN B CA 1
ATOM 13252 C C . ASN B 1 699 ? -18.078 2.385 11.422 1 92.75 699 ASN B C 1
ATOM 13254 O O . ASN B 1 699 ? -18.469 2.174 10.273 1 92.75 699 ASN B O 1
ATOM 13258 N N . GLY B 1 700 ? -18.828 2.193 12.477 1 89 700 GLY B N 1
ATOM 13259 C CA . GLY B 1 700 ? -20.266 2.057 12.383 1 89 700 GLY B CA 1
ATOM 13260 C C . GLY B 1 700 ? -20.719 0.653 12.016 1 89 700 GLY B C 1
ATOM 13261 O O . GLY B 1 700 ? -21.812 0.461 11.5 1 89 700 GLY B O 1
ATOM 13262 N N . ILE B 1 701 ? -19.906 -0.339 12.172 1 93.12 701 ILE B N 1
ATOM 13263 C CA . ILE B 1 701 ? -20.234 -1.72 11.844 1 93.12 701 ILE B CA 1
ATOM 13264 C C . ILE B 1 701 ? -20.516 -2.5 13.125 1 93.12 701 ILE B C 1
ATOM 13266 O O . ILE B 1 701 ? -19.625 -2.713 13.945 1 93.12 701 ILE B O 1
ATOM 13270 N N . PRO B 1 702 ? -21.703 -2.91 13.281 1 91.5 702 PRO B N 1
ATOM 13271 C CA . PRO B 1 702 ? -22.031 -3.68 14.484 1 91.5 702 PRO B CA 1
ATOM 13272 C C . PRO B 1 702 ? -21.312 -5.031 14.523 1 91.5 702 PRO B C 1
ATOM 13274 O O . PRO B 1 702 ? -21.203 -5.703 13.5 1 91.5 702 PRO B O 1
ATOM 13277 N N . CYS B 1 703 ? -20.766 -5.348 15.688 1 93.88 703 CYS B N 1
ATOM 13278 C CA . CYS B 1 703 ? -20.109 -6.641 15.836 1 93.88 703 CYS B CA 1
ATOM 13279 C C . CYS B 1 703 ? -20.078 -7.066 17.297 1 93.88 703 CYS B C 1
ATOM 13281 O O . CYS B 1 703 ? -20.266 -6.246 18.188 1 93.88 703 CYS B O 1
ATOM 13283 N N . ASP B 1 704 ? -19.922 -8.383 17.484 1 92.69 704 ASP B N 1
ATOM 13284 C CA . ASP B 1 704 ? -19.75 -8.961 18.812 1 92.69 704 ASP B CA 1
ATOM 13285 C C . ASP B 1 704 ? -18.297 -9.336 19.078 1 92.69 704 ASP B C 1
ATOM 13287 O O . ASP B 1 704 ? -17.609 -9.805 18.156 1 92.69 704 ASP B O 1
ATOM 13291 N N . GLU B 1 705 ? -17.938 -9.117 20.312 1 92.19 705 GLU B N 1
ATOM 13292 C CA . GLU B 1 705 ? -16.547 -9.383 20.656 1 92.19 705 GLU B CA 1
ATOM 13293 C C . GLU B 1 705 ? -16.375 -10.805 21.188 1 92.19 705 GLU B C 1
ATOM 13295 O O . GLU B 1 705 ? -17.203 -11.297 21.938 1 92.19 705 GLU B O 1
ATOM 13300 N N . VAL B 1 706 ? -15.367 -11.43 20.734 1 90.81 706 VAL B N 1
ATOM 13301 C CA . VAL B 1 706 ? -14.945 -12.719 21.266 1 90.81 706 VAL B CA 1
ATOM 13302 C C . VAL B 1 706 ? -13.516 -12.617 21.797 1 90.81 706 VAL B C 1
ATOM 13304 O O . VAL B 1 706 ? -12.727 -11.797 21.312 1 90.81 706 VAL B O 1
ATOM 13307 N N . ARG B 1 707 ? -13.234 -13.453 22.703 1 88 707 ARG B N 1
ATOM 13308 C CA . ARG B 1 707 ? -11.906 -13.43 23.297 1 88 707 ARG B CA 1
ATOM 13309 C C . ARG B 1 707 ? -10.891 -14.172 22.438 1 88 707 ARG B C 1
ATOM 13311 O O . ARG B 1 707 ? -11.25 -15.117 21.734 1 88 707 ARG B O 1
ATOM 13318 N N . LYS B 1 708 ? -9.688 -13.711 22.609 1 82.88 708 LYS B N 1
ATOM 13319 C CA . LYS B 1 708 ? -8.609 -14.477 21.984 1 82.88 708 LYS B CA 1
ATOM 13320 C C . LYS B 1 708 ? -8.391 -15.805 22.719 1 82.88 708 LYS B C 1
ATOM 13322 O O . LYS B 1 708 ? -8.617 -15.891 23.938 1 82.88 708 LYS B O 1
ATOM 13327 N N . HIS B 1 709 ? -8.008 -16.781 21.969 1 78.88 709 HIS B N 1
ATOM 13328 C CA . HIS B 1 709 ? -7.879 -18.125 22.516 1 78.88 709 HIS B CA 1
ATOM 13329 C C . HIS B 1 709 ? -6.844 -18.172 23.625 1 78.88 709 HIS B C 1
ATOM 13331 O O . HIS B 1 709 ? -7.012 -18.906 24.609 1 78.88 709 HIS B O 1
ATOM 13337 N N . PHE B 1 710 ? -5.805 -17.344 23.484 1 77.19 710 PHE B N 1
ATOM 13338 C CA . PHE B 1 710 ? -4.719 -17.406 24.453 1 77.19 710 PHE B CA 1
ATOM 13339 C C . PHE B 1 710 ? -5.078 -16.656 25.734 1 77.19 710 PHE B C 1
ATOM 13341 O O . PHE B 1 710 ? -4.441 -16.859 26.766 1 77.19 710 PHE B O 1
ATOM 13348 N N . GLU B 1 711 ? -6.109 -15.836 25.625 1 76.5 711 GLU B N 1
ATOM 13349 C CA . GLU B 1 711 ? -6.52 -15.047 26.781 1 76.5 711 GLU B CA 1
ATOM 13350 C C . GLU B 1 711 ? -7.441 -15.852 27.703 1 76.5 711 GLU B C 1
ATOM 13352 O O . GLU B 1 711 ? -8.383 -16.5 27.219 1 76.5 711 GLU B O 1
ATOM 13357 N N . ALA B 1 712 ? -7.078 -15.852 28.984 1 74.12 712 ALA B N 1
ATOM 13358 C CA . ALA B 1 712 ? -7.91 -16.547 29.969 1 74.12 712 ALA B CA 1
ATOM 13359 C C . ALA B 1 712 ? -9.242 -15.82 30.156 1 74.12 712 ALA B C 1
ATOM 13361 O O . ALA B 1 712 ? -9.32 -14.602 30.031 1 74.12 712 ALA B O 1
ATOM 13362 N N . PRO B 1 713 ? -10.273 -16.625 30.281 1 74.81 713 PRO B N 1
ATOM 13363 C CA . PRO B 1 713 ? -11.562 -15.984 30.562 1 74.81 713 PRO B CA 1
ATOM 13364 C C . PRO B 1 713 ? -11.531 -15.094 31.797 1 74.81 713 PRO B C 1
ATOM 13366 O O . PRO B 1 713 ? -10.914 -15.453 32.812 1 74.81 713 PRO B O 1
ATOM 13369 N N . GLN B 1 714 ? -11.633 -13.922 31.688 1 68.81 714 GLN B N 1
ATOM 13370 C CA . GLN B 1 714 ? -11.703 -12.992 32.812 1 68.81 714 GLN B CA 1
ATOM 13371 C C . GLN B 1 714 ? -13.117 -12.43 32.969 1 68.81 714 GLN B C 1
ATOM 13373 O O . GLN B 1 714 ? -13.859 -12.32 32 1 68.81 714 GLN B O 1
ATOM 13378 N N . PRO B 1 715 ? -13.422 -12.227 34.312 1 66.25 715 PRO B N 1
ATOM 13379 C CA . PRO B 1 715 ? -14.727 -11.594 34.531 1 66.25 715 PRO B CA 1
ATOM 13380 C C . PRO B 1 715 ? -14.875 -10.266 33.781 1 66.25 715 PRO B C 1
ATOM 13382 O O . PRO B 1 715 ? -13.938 -9.469 33.75 1 66.25 715 PRO B O 1
ATOM 13385 N N . GLY B 1 716 ? -15.906 -10 32.969 1 63.47 716 GLY B N 1
ATOM 13386 C CA . GLY B 1 716 ? -16.156 -8.766 32.25 1 63.47 716 GLY B CA 1
ATOM 13387 C C . GLY B 1 716 ? -15.797 -8.852 30.766 1 63.47 716 GLY B C 1
ATOM 13388 O O . GLY B 1 716 ? -16.047 -7.914 30 1 63.47 716 GLY B O 1
ATOM 13389 N N . ARG B 1 717 ? -15.078 -10.008 30.516 1 66.38 717 ARG B N 1
ATOM 13390 C CA . ARG B 1 717 ? -14.766 -10.195 29.109 1 66.38 717 ARG B CA 1
ATOM 13391 C C . ARG B 1 717 ? -15.602 -11.32 28.516 1 66.38 717 ARG B C 1
ATOM 13393 O O . ARG B 1 717 ? -16.172 -12.133 29.234 1 66.38 717 ARG B O 1
ATOM 13400 N N . PRO B 1 718 ? -15.656 -11.352 27.203 1 69.75 718 PRO B N 1
ATOM 13401 C CA . PRO B 1 718 ? -16.469 -12.406 26.594 1 69.75 718 PRO B CA 1
ATOM 13402 C C . PRO B 1 718 ? -16.031 -13.812 27 1 69.75 718 PRO B C 1
ATOM 13404 O O . PRO B 1 718 ? -14.836 -14.094 27.062 1 69.75 718 PRO B O 1
ATOM 13407 N N . ALA B 1 719 ? -16.891 -14.617 27.344 1 71.19 719 ALA B N 1
ATOM 13408 C CA . ALA B 1 719 ? -16.594 -15.961 27.828 1 71.19 719 ALA B CA 1
ATOM 13409 C C . ALA B 1 719 ? -16.125 -16.875 26.703 1 71.19 719 ALA B C 1
ATOM 13411 O O . ALA B 1 719 ? -15.188 -17.641 26.875 1 71.19 719 ALA B O 1
ATOM 13412 N N . ILE B 1 720 ? -16.672 -16.75 25.547 1 82.44 720 ILE B N 1
ATOM 13413 C CA . ILE B 1 720 ? -16.375 -17.672 24.469 1 82.44 720 ILE B CA 1
ATOM 13414 C C . ILE B 1 720 ? -15.219 -17.156 23.625 1 82.44 720 ILE B C 1
ATOM 13416 O O . ILE B 1 720 ? -15.156 -15.961 23.328 1 82.44 720 ILE B O 1
ATOM 13420 N N . SER B 1 721 ? -14.273 -18.031 23.406 1 88.12 721 SER B N 1
ATOM 13421 C CA . SER B 1 721 ? -13.164 -17.656 22.547 1 88.12 721 SER B CA 1
ATOM 13422 C C . SER B 1 721 ? -13.5 -17.875 21.078 1 88.12 721 SER B C 1
ATOM 13424 O O . SER B 1 721 ? -14.492 -18.547 20.75 1 88.12 721 SER B O 1
ATOM 13426 N N . ALA B 1 722 ? -12.695 -17.297 20.25 1 90.12 722 ALA B N 1
ATOM 13427 C CA . ALA B 1 722 ? -12.875 -17.484 18.812 1 90.12 722 ALA B CA 1
ATOM 13428 C C . ALA B 1 722 ? -12.828 -18.953 18.438 1 90.12 722 ALA B C 1
ATOM 13430 O O . ALA B 1 722 ? -13.656 -19.422 17.656 1 90.12 722 ALA B O 1
ATOM 13431 N N . VAL B 1 723 ? -11.844 -19.719 18.953 1 90.94 723 VAL B N 1
ATOM 13432 C CA . VAL B 1 723 ? -11.641 -21.125 18.656 1 90.94 723 VAL B CA 1
ATOM 13433 C C . VAL B 1 723 ? -12.844 -21.938 19.141 1 90.94 723 VAL B C 1
ATOM 13435 O O . VAL B 1 723 ? -13.312 -22.844 18.453 1 90.94 723 VAL B O 1
ATOM 13438 N N . ASP B 1 724 ? -13.359 -21.531 20.266 1 89.19 724 ASP B N 1
ATOM 13439 C CA . ASP B 1 724 ? -14.531 -22.219 20.828 1 89.19 724 ASP B CA 1
ATOM 13440 C C . ASP B 1 724 ? -15.75 -22 19.938 1 89.19 724 ASP B C 1
ATOM 13442 O O . ASP B 1 724 ? -16.531 -22.938 19.703 1 89.19 724 ASP B O 1
ATOM 13446 N N . ALA B 1 725 ? -15.891 -20.828 19.5 1 92.12 725 ALA B N 1
ATOM 13447 C CA . ALA B 1 725 ? -17.031 -20.5 18.656 1 92.12 725 ALA B CA 1
ATOM 13448 C C . ALA B 1 725 ? -16.984 -21.266 17.344 1 92.12 725 ALA B C 1
ATOM 13450 O O . ALA B 1 725 ? -18.016 -21.734 16.844 1 92.12 725 ALA B O 1
ATOM 13451 N N . ILE B 1 726 ? -15.859 -21.375 16.766 1 93.25 726 ILE B N 1
ATOM 13452 C CA . ILE B 1 726 ? -15.688 -22.094 15.508 1 93.25 726 ILE B CA 1
ATOM 13453 C C . ILE B 1 726 ? -15.93 -23.578 15.719 1 93.25 726 ILE B C 1
ATOM 13455 O O . ILE B 1 726 ? -16.641 -24.219 14.938 1 93.25 726 ILE B O 1
ATOM 13459 N N . ARG B 1 727 ? -15.367 -24.109 16.797 1 89.81 727 ARG B N 1
ATOM 13460 C CA . ARG B 1 727 ? -15.523 -25.531 17.109 1 89.81 727 ARG B CA 1
ATOM 13461 C C . ARG B 1 727 ? -16.984 -25.875 17.359 1 89.81 727 ARG B C 1
ATOM 13463 O O . ARG B 1 727 ? -17.438 -26.969 17.031 1 89.81 727 ARG B O 1
ATOM 13470 N N . ALA B 1 728 ? -17.688 -24.906 17.938 1 89.5 728 ALA B N 1
ATOM 13471 C CA . ALA B 1 728 ? -19.094 -25.109 18.281 1 89.5 728 ALA B CA 1
ATOM 13472 C C . ALA B 1 728 ? -19.969 -25.016 17.047 1 89.5 728 ALA B C 1
ATOM 13474 O O . ALA B 1 728 ? -21.172 -25.281 17.109 1 89.5 728 ALA B O 1
ATOM 13475 N N . GLY B 1 729 ? -19.406 -24.656 15.875 1 89.81 729 GLY B N 1
ATOM 13476 C CA . GLY B 1 729 ? -20.156 -24.547 14.641 1 89.81 729 GLY B CA 1
ATOM 13477 C C . GLY B 1 729 ? -20.938 -23.25 14.523 1 89.81 729 GLY B C 1
ATOM 13478 O O . GLY B 1 729 ? -21.875 -23.156 13.734 1 89.81 729 GLY B O 1
ATOM 13479 N N . GLU B 1 730 ? -20.5 -22.266 15.297 1 91.94 730 GLU B N 1
ATOM 13480 C CA . GLU B 1 730 ? -21.219 -20.984 15.312 1 91.94 730 GLU B CA 1
ATOM 13481 C C . GLU B 1 730 ? -20.703 -20.047 14.242 1 91.94 730 GLU B C 1
ATOM 13483 O O . GLU B 1 730 ? -21.297 -19 13.977 1 91.94 730 GLU B O 1
ATOM 13488 N N . VAL B 1 731 ? -19.656 -20.391 13.648 1 96.44 731 VAL B N 1
ATOM 13489 C CA . VAL B 1 731 ? -19.031 -19.547 12.641 1 96.44 731 VAL B CA 1
ATOM 13490 C C . VAL B 1 731 ? -19.109 -20.219 11.273 1 96.44 731 VAL B C 1
ATOM 13492 O O . VAL B 1 731 ? -18.844 -21.406 11.141 1 96.44 731 VAL B O 1
ATOM 13495 N N . ASP B 1 732 ? -19.422 -19.438 10.289 1 96.12 732 ASP B N 1
ATOM 13496 C CA . ASP B 1 732 ? -19.609 -19.984 8.945 1 96.12 732 ASP B CA 1
ATOM 13497 C C . ASP B 1 732 ? -18.453 -19.609 8.031 1 96.12 732 ASP B C 1
ATOM 13499 O O . ASP B 1 732 ? -18.266 -20.219 6.973 1 96.12 732 ASP B O 1
ATOM 13503 N N . MET B 1 733 ? -17.734 -18.609 8.367 1 96.62 733 MET B N 1
ATOM 13504 C CA . MET B 1 733 ? -16.562 -18.188 7.594 1 96.62 733 MET B CA 1
ATOM 13505 C C . MET B 1 733 ? -15.586 -17.406 8.469 1 96.62 733 MET B C 1
ATOM 13507 O O . MET B 1 733 ? -15.992 -16.703 9.391 1 96.62 733 MET B O 1
ATOM 13511 N N . VAL B 1 734 ? -14.312 -17.547 8.125 1 96.88 734 VAL B N 1
ATOM 13512 C CA . VAL B 1 734 ? -13.266 -16.891 8.898 1 96.88 734 VAL B CA 1
ATOM 13513 C C . VAL B 1 734 ? -12.453 -15.969 7.992 1 96.88 734 VAL B C 1
ATOM 13515 O O . VAL B 1 734 ? -12.086 -16.359 6.879 1 96.88 734 VAL B O 1
ATOM 13518 N N . ILE B 1 735 ? -12.273 -14.75 8.375 1 96.38 735 ILE B N 1
ATOM 13519 C CA . ILE B 1 735 ? -11.297 -13.844 7.789 1 96.38 735 ILE B CA 1
ATOM 13520 C C . ILE B 1 735 ? -10.188 -13.562 8.797 1 96.38 735 ILE B C 1
ATOM 13522 O O . ILE B 1 735 ? -10.414 -12.891 9.805 1 96.38 735 ILE B O 1
ATOM 13526 N N . ASN B 1 736 ? -9.008 -14.078 8.547 1 94.25 736 ASN B N 1
ATOM 13527 C CA . ASN B 1 736 ? -7.887 -13.977 9.477 1 94.25 736 ASN B CA 1
ATOM 13528 C C . ASN B 1 736 ? -6.582 -13.68 8.742 1 94.25 736 ASN B C 1
ATOM 13530 O O . ASN B 1 736 ? -5.961 -14.578 8.18 1 94.25 736 ASN B O 1
ATOM 13534 N N . THR B 1 737 ? -6.176 -12.414 8.773 1 91 737 THR B N 1
ATOM 13535 C CA . THR B 1 737 ? -4.906 -12.07 8.148 1 91 737 THR B CA 1
ATOM 13536 C C . THR B 1 737 ? -3.77 -12.117 9.164 1 91 737 THR B C 1
ATOM 13538 O O . THR B 1 737 ? -3.932 -11.672 10.305 1 91 737 THR B O 1
ATOM 13541 N N . PRO B 1 738 ? -2.678 -12.703 8.766 1 81.69 738 PRO B N 1
ATOM 13542 C CA . PRO B 1 738 ? -1.591 -12.93 9.719 1 81.69 738 PRO B CA 1
ATOM 13543 C C . PRO B 1 738 ? -0.815 -11.648 10.039 1 81.69 738 PRO B C 1
ATOM 13545 O O . PRO B 1 738 ? -0.785 -10.727 9.227 1 81.69 738 PRO B O 1
ATOM 13548 N N . TYR B 1 739 ? -0.335 -11.656 11.398 1 68.62 739 TYR B N 1
ATOM 13549 C CA . TYR B 1 739 ? 0.587 -10.602 11.82 1 68.62 739 TYR B CA 1
ATOM 13550 C C . TYR B 1 739 ? 2.014 -10.93 11.383 1 68.62 739 TYR B C 1
ATOM 13552 O O . TYR B 1 739 ? 2.385 -12.094 11.273 1 68.62 739 TYR B O 1
ATOM 13560 N N . GLY B 1 740 ? 2.715 -10.234 10.578 1 55.28 740 GLY B N 1
ATOM 13561 C CA . GLY B 1 740 ? 4.059 -10.461 10.07 1 55.28 740 GLY B CA 1
ATOM 13562 C C . GLY B 1 740 ? 4.934 -11.25 11.023 1 55.28 740 GLY B C 1
ATOM 13563 O O . GLY B 1 740 ? 5.746 -12.07 10.586 1 55.28 740 GLY B O 1
ATOM 13564 N N . ASN B 1 741 ? 5.094 -10.773 12.406 1 49.56 741 ASN B N 1
ATOM 13565 C CA . ASN B 1 741 ? 6.176 -11.297 13.227 1 49.56 741 ASN B CA 1
ATOM 13566 C C . ASN B 1 741 ? 5.758 -12.578 13.953 1 49.56 741 ASN B C 1
ATOM 13568 O O . ASN B 1 741 ? 4.566 -12.867 14.07 1 49.56 741 ASN B O 1
ATOM 13572 N N . SER B 1 742 ? 6.684 -13.43 14.211 1 43.09 742 SER B N 1
ATOM 13573 C CA . SER B 1 742 ? 6.695 -14.742 14.844 1 43.09 742 SER B CA 1
ATOM 13574 C C . SER B 1 742 ? 5.805 -14.773 16.078 1 43.09 742 SER B C 1
ATOM 13576 O O . SER B 1 742 ? 5.488 -15.852 16.594 1 43.09 742 SER B O 1
ATOM 13578 N N . GLY B 1 743 ? 5.465 -13.711 16.781 1 41.16 743 GLY B N 1
ATOM 13579 C CA . GLY B 1 743 ? 4.883 -13.922 18.109 1 41.16 743 GLY B CA 1
ATOM 13580 C C . GLY B 1 743 ? 3.441 -14.391 18.047 1 41.16 743 GLY B C 1
ATOM 13581 O O . GLY B 1 743 ? 3.111 -15.469 18.547 1 41.16 743 GLY B O 1
ATOM 13582 N N . PRO B 1 744 ? 2.424 -13.602 17.891 1 47.38 744 PRO B N 1
ATOM 13583 C CA . PRO B 1 744 ? 0.994 -13.859 18.062 1 47.38 744 PRO B CA 1
ATOM 13584 C C . PRO B 1 744 ? 0.455 -14.891 17.062 1 47.38 744 PRO B C 1
ATOM 13586 O O . PRO B 1 744 ? -0.758 -15.102 17 1 47.38 744 PRO B O 1
ATOM 13589 N N . ARG B 1 745 ? 1.228 -15.641 16.469 1 53.62 745 ARG B N 1
ATOM 13590 C CA . ARG B 1 745 ? 0.879 -16.688 15.516 1 53.62 745 ARG B CA 1
ATOM 13591 C C . ARG B 1 745 ? 0.115 -17.812 16.203 1 53.62 745 ARG B C 1
ATOM 13593 O O . ARG B 1 745 ? -0.701 -18.5 15.57 1 53.62 745 ARG B O 1
ATOM 13600 N N . VAL B 1 746 ? 0.281 -17.672 17.5 1 63.53 746 VAL B N 1
ATOM 13601 C CA . VAL B 1 746 ? -0.277 -18.859 18.125 1 63.53 746 VAL B CA 1
ATOM 13602 C C . VAL B 1 746 ? -1.802 -18.812 18.062 1 63.53 746 VAL B C 1
ATOM 13604 O O . VAL B 1 746 ? -2.445 -19.828 17.75 1 63.53 746 VAL B O 1
ATOM 13607 N N . ASP B 1 747 ? -2.354 -17.594 18.141 1 79.62 747 ASP B N 1
ATOM 13608 C CA . ASP B 1 747 ? -3.811 -17.531 18.078 1 79.62 747 ASP B CA 1
ATOM 13609 C C . ASP B 1 747 ? -4.309 -17.734 16.641 1 79.62 747 ASP B C 1
ATOM 13611 O O . ASP B 1 747 ? -5.266 -18.484 16.422 1 79.62 747 ASP B O 1
ATOM 13615 N N . GLY B 1 748 ? -3.594 -17.188 15.773 1 85.25 748 GLY B N 1
ATOM 13616 C CA . GLY B 1 748 ? -3.961 -17.344 14.375 1 85.25 748 GLY B CA 1
ATOM 13617 C C . GLY B 1 748 ? -3.877 -18.781 13.898 1 85.25 748 GLY B C 1
ATOM 13618 O O . GLY B 1 748 ? -4.746 -19.25 13.164 1 85.25 748 GLY B O 1
ATOM 13619 N N . TYR B 1 749 ? -2.82 -19.453 14.398 1 84.88 749 TYR B N 1
ATOM 13620 C CA . TYR B 1 749 ? -2.625 -20.859 14.039 1 84.88 749 TYR B CA 1
ATOM 13621 C C . TYR B 1 749 ? -3.807 -21.703 14.492 1 84.88 749 TYR B C 1
ATOM 13623 O O . TYR B 1 749 ? -4.328 -22.516 13.719 1 84.88 749 TYR B O 1
ATOM 13631 N N . GLU B 1 750 ? -4.234 -21.484 15.672 1 87.81 750 GLU B N 1
ATOM 13632 C CA . GLU B 1 750 ? -5.336 -22.266 16.219 1 87.81 750 GLU B CA 1
ATOM 13633 C C . GLU B 1 750 ? -6.645 -21.969 15.5 1 87.81 750 GLU B C 1
ATOM 13635 O O . GLU B 1 750 ? -7.449 -22.859 15.266 1 87.81 750 GLU B O 1
ATOM 13640 N N . ILE B 1 751 ? -6.828 -20.734 15.203 1 90.94 751 ILE B N 1
ATOM 13641 C CA . ILE B 1 751 ? -8.031 -20.312 14.5 1 90.94 751 ILE B CA 1
ATOM 13642 C C . ILE B 1 751 ? -8.094 -21 13.133 1 90.94 751 ILE B C 1
ATOM 13644 O O . ILE B 1 751 ? -9.117 -21.594 12.773 1 90.94 751 ILE B O 1
ATOM 13648 N N . ARG B 1 752 ? -7.055 -20.969 12.422 1 91.06 752 ARG B N 1
ATOM 13649 C CA . ARG B 1 752 ? -7.008 -21.547 11.086 1 91.06 752 ARG B CA 1
ATOM 13650 C C . ARG B 1 752 ? -7.094 -23.078 11.141 1 91.06 752 ARG B C 1
ATOM 13652 O O . ARG B 1 752 ? -7.754 -23.688 10.297 1 91.06 752 ARG B O 1
ATOM 13659 N N . SER B 1 753 ? -6.41 -23.656 12.148 1 89.19 753 SER B N 1
ATOM 13660 C CA . SER B 1 753 ? -6.441 -25.094 12.328 1 89.19 753 SER B CA 1
ATOM 13661 C C . SER B 1 753 ? -7.863 -25.594 12.578 1 89.19 753 SER B C 1
ATOM 13663 O O . SER B 1 753 ? -8.289 -26.594 11.992 1 89.19 753 SER B O 1
ATOM 13665 N N . VAL B 1 754 ? -8.578 -24.906 13.414 1 90.69 754 VAL B N 1
ATOM 13666 C CA . VAL B 1 754 ? -9.93 -25.328 13.75 1 90.69 754 VAL B CA 1
ATOM 13667 C C . VAL B 1 754 ? -10.867 -25.078 12.57 1 90.69 754 VAL B C 1
ATOM 13669 O O . VAL B 1 754 ? -11.789 -25.859 12.328 1 90.69 754 VAL B O 1
ATOM 13672 N N . ALA B 1 755 ? -10.648 -24.016 11.836 1 91.81 755 ALA B N 1
ATOM 13673 C CA . ALA B 1 755 ? -11.461 -23.734 10.648 1 91.81 755 ALA B CA 1
ATOM 13674 C C . ALA B 1 755 ? -11.367 -24.891 9.641 1 91.81 755 ALA B C 1
ATOM 13676 O O . ALA B 1 755 ? -12.375 -25.281 9.055 1 91.81 755 ALA B O 1
ATOM 13677 N N . VAL B 1 756 ? -10.195 -25.391 9.414 1 87.81 756 VAL B N 1
ATOM 13678 C CA . VAL B 1 756 ? -9.977 -26.516 8.508 1 87.81 756 VAL B CA 1
ATOM 13679 C C . VAL B 1 756 ? -10.688 -27.75 9.047 1 87.81 756 VAL B C 1
ATOM 13681 O O . VAL B 1 756 ? -11.328 -28.484 8.289 1 87.81 756 VAL B O 1
ATOM 13684 N N . SER B 1 757 ? -10.562 -27.922 10.32 1 87.44 757 SER B N 1
ATOM 13685 C CA . SER B 1 757 ? -11.117 -29.109 10.945 1 87.44 757 SER B CA 1
ATOM 13686 C C . SER B 1 757 ? -12.641 -29.156 10.797 1 87.44 757 SER B C 1
ATOM 13688 O O . SER B 1 757 ? -13.219 -30.219 10.625 1 87.44 757 SER B O 1
ATOM 13690 N N . VAL B 1 758 ? -13.25 -28.016 10.883 1 88.88 758 VAL B N 1
ATOM 13691 C CA . VAL B 1 758 ? -14.703 -27.984 10.812 1 88.88 758 VAL B CA 1
ATOM 13692 C C . VAL B 1 758 ? -15.141 -27.688 9.383 1 88.88 758 VAL B C 1
ATOM 13694 O O . VAL B 1 758 ? -16.344 -27.547 9.102 1 88.88 758 VAL B O 1
ATOM 13697 N N . ASN B 1 759 ? -14.289 -27.594 8.461 1 88.5 759 ASN B N 1
ATOM 13698 C CA . ASN B 1 759 ? -14.5 -27.469 7.023 1 88.5 759 ASN B CA 1
ATOM 13699 C C . ASN B 1 759 ? -15.281 -26.203 6.68 1 88.5 759 ASN B C 1
ATOM 13701 O O . ASN B 1 759 ? -16.312 -26.266 5.996 1 88.5 759 ASN B O 1
ATOM 13705 N N . ILE B 1 760 ? -14.852 -25.062 7.223 1 92.44 760 ILE B N 1
ATOM 13706 C CA . ILE B 1 760 ? -15.422 -23.781 6.82 1 92.44 760 ILE B CA 1
ATOM 13707 C C . ILE B 1 760 ? -14.367 -22.953 6.082 1 92.44 760 ILE B C 1
ATOM 13709 O O . ILE B 1 760 ? -13.172 -23.125 6.301 1 92.44 760 ILE B O 1
ATOM 13713 N N . PRO B 1 761 ? -14.875 -22.047 5.184 1 93.75 761 PRO B N 1
ATOM 13714 C CA . PRO B 1 761 ? -13.914 -21.219 4.453 1 93.75 761 PRO B CA 1
ATOM 13715 C C . PRO B 1 761 ? -13.078 -20.328 5.371 1 93.75 761 PRO B C 1
ATOM 13717 O O . PRO B 1 761 ? -13.617 -19.734 6.316 1 93.75 761 PRO B O 1
ATOM 13720 N N . CYS B 1 762 ? -11.789 -20.297 5.098 1 94.12 762 CYS B N 1
ATOM 13721 C CA . CYS B 1 762 ? -10.844 -19.469 5.84 1 94.12 762 CYS B CA 1
ATOM 13722 C C . CYS B 1 762 ? -10.016 -18.594 4.895 1 94.12 762 CYS B C 1
ATOM 13724 O O . CYS B 1 762 ? -9.164 -19.109 4.168 1 94.12 762 CYS B O 1
ATOM 13726 N N . VAL B 1 763 ? -10.25 -17.281 4.918 1 94.88 763 VAL B N 1
ATOM 13727 C CA . VAL B 1 763 ? -9.562 -16.344 4.047 1 94.88 763 VAL B CA 1
ATOM 13728 C C . VAL B 1 763 ? -8.453 -15.633 4.824 1 94.88 763 VAL B C 1
ATOM 13730 O O . VAL B 1 763 ? -8.695 -15.07 5.891 1 94.88 763 VAL B O 1
ATOM 13733 N N . THR B 1 764 ? -7.273 -15.57 4.277 1 93.31 764 THR B N 1
ATOM 13734 C CA . THR B 1 764 ? -6.148 -15.094 5.074 1 93.31 764 THR B CA 1
ATOM 13735 C C . THR B 1 764 ? -5.531 -13.852 4.445 1 93.31 764 THR B C 1
ATOM 13737 O O . THR B 1 764 ? -4.496 -13.359 4.906 1 93.31 764 THR B O 1
ATOM 13740 N N . THR B 1 765 ? -6.086 -13.328 3.334 1 93.25 765 THR B N 1
ATOM 13741 C CA . THR B 1 765 ? -5.578 -12.125 2.689 1 93.25 765 THR B CA 1
ATOM 13742 C C . THR B 1 765 ? -6.699 -11.109 2.48 1 93.25 765 THR B C 1
ATOM 13744 O O . THR B 1 765 ? -7.875 -11.477 2.455 1 93.25 765 THR B O 1
ATOM 13747 N N . VAL B 1 766 ? -6.324 -9.859 2.361 1 92.69 766 VAL B N 1
ATOM 13748 C CA . VAL B 1 766 ? -7.293 -8.789 2.156 1 92.69 766 VAL B CA 1
ATOM 13749 C C . VAL B 1 766 ? -7.996 -8.977 0.814 1 92.69 766 VAL B C 1
ATOM 13751 O O . VAL B 1 766 ? -9.227 -8.922 0.737 1 92.69 766 VAL B O 1
ATOM 13754 N N . GLN B 1 767 ? -7.23 -9.234 -0.186 1 93 767 GLN B N 1
ATOM 13755 C CA . GLN B 1 767 ? -7.801 -9.359 -1.523 1 93 767 GLN B CA 1
ATOM 13756 C C . GLN B 1 767 ? -8.656 -10.617 -1.644 1 93 767 GLN B C 1
ATOM 13758 O O . GLN B 1 767 ? -9.656 -10.633 -2.367 1 93 767 GLN B O 1
ATOM 13763 N N . GLY B 1 768 ? -8.172 -11.68 -0.967 1 94.5 768 GLY B N 1
ATOM 13764 C CA . GLY B 1 768 ? -9.023 -12.852 -0.898 1 94.5 768 GLY B CA 1
ATOM 13765 C C . GLY B 1 768 ? -10.367 -12.57 -0.242 1 94.5 768 GLY B C 1
ATOM 13766 O O . GLY B 1 768 ? -11.391 -13.109 -0.666 1 94.5 768 GLY B O 1
ATOM 13767 N N . ALA B 1 769 ? -10.359 -11.742 0.811 1 95.69 769 ALA B N 1
ATOM 13768 C CA . ALA B 1 769 ? -11.594 -11.375 1.5 1 95.69 769 ALA B CA 1
ATOM 13769 C C . ALA B 1 769 ? -12.516 -10.57 0.586 1 95.69 769 ALA B C 1
ATOM 13771 O O . ALA B 1 769 ? -13.727 -10.789 0.57 1 95.69 769 ALA B O 1
ATOM 13772 N N . LEU B 1 770 ? -11.961 -9.625 -0.148 1 94.31 770 LEU B N 1
ATOM 13773 C CA . LEU B 1 770 ? -12.742 -8.844 -1.101 1 94.31 770 LEU B CA 1
ATOM 13774 C C . LEU B 1 770 ? -13.383 -9.75 -2.148 1 94.31 770 LEU B C 1
ATOM 13776 O O . LEU B 1 770 ? -14.57 -9.602 -2.453 1 94.31 770 LEU B O 1
ATOM 13780 N N . ALA B 1 771 ? -12.586 -10.672 -2.672 1 95.94 771 ALA B N 1
ATOM 13781 C CA . ALA B 1 771 ? -13.094 -11.609 -3.666 1 95.94 771 ALA B CA 1
ATOM 13782 C C . ALA B 1 771 ? -14.219 -12.469 -3.084 1 95.94 771 ALA B C 1
ATOM 13784 O O . ALA B 1 771 ? -15.234 -12.703 -3.742 1 95.94 771 ALA B O 1
ATOM 13785 N N . ALA B 1 772 ? -14 -12.906 -1.865 1 96.75 772 ALA B N 1
ATOM 13786 C CA . ALA B 1 772 ? -15 -13.734 -1.206 1 96.75 772 ALA B CA 1
ATOM 13787 C C . ALA B 1 772 ? -16.312 -12.984 -1.045 1 96.75 772 ALA B C 1
ATOM 13789 O O . ALA B 1 772 ? -17.391 -13.547 -1.271 1 96.75 772 ALA B O 1
ATOM 13790 N N . VAL B 1 773 ? -16.234 -11.734 -0.622 1 95.94 773 VAL B N 1
ATOM 13791 C CA . VAL B 1 773 ? -17.438 -10.938 -0.421 1 95.94 773 VAL B CA 1
ATOM 13792 C C . VAL B 1 773 ? -18.156 -10.727 -1.757 1 95.94 773 VAL B C 1
ATOM 13794 O O . VAL B 1 773 ? -19.375 -10.812 -1.839 1 95.94 773 VAL B O 1
ATOM 13797 N N . GLN B 1 774 ? -17.406 -10.453 -2.82 1 93.81 774 GLN B N 1
ATOM 13798 C CA . GLN B 1 774 ? -18 -10.328 -4.148 1 93.81 774 GLN B CA 1
ATOM 13799 C C . GLN B 1 774 ? -18.672 -11.633 -4.578 1 93.81 774 GLN B C 1
ATOM 13801 O O . GLN B 1 774 ? -19.734 -11.617 -5.188 1 93.81 774 GLN B O 1
ATOM 13806 N N . GLY B 1 775 ? -17.969 -12.758 -4.285 1 94.44 775 GLY B N 1
ATOM 13807 C CA . GLY B 1 775 ? -18.547 -14.055 -4.586 1 94.44 775 GLY B CA 1
ATOM 13808 C C . GLY B 1 775 ? -19.828 -14.328 -3.82 1 94.44 775 GLY B C 1
ATOM 13809 O O . GLY B 1 775 ? -20.797 -14.867 -4.375 1 94.44 775 GLY B O 1
ATOM 13810 N N . ILE B 1 776 ? -19.828 -13.93 -2.545 1 95.06 776 ILE B N 1
ATOM 13811 C CA . ILE B 1 776 ? -21 -14.102 -1.693 1 95.06 776 ILE B CA 1
ATOM 13812 C C . ILE B 1 776 ? -22.156 -13.281 -2.244 1 95.06 776 ILE B C 1
ATOM 13814 O O . ILE B 1 776 ? -23.281 -13.781 -2.348 1 95.06 776 ILE B O 1
ATOM 13818 N N . GLU B 1 777 ? -21.875 -12.102 -2.641 1 91.62 777 GLU B N 1
ATOM 13819 C CA . GLU B 1 777 ? -22.906 -11.234 -3.221 1 91.62 777 GLU B CA 1
ATOM 13820 C C . GLU B 1 777 ? -23.484 -11.844 -4.496 1 91.62 777 GLU B C 1
ATOM 13822 O O . GLU B 1 777 ? -24.703 -11.836 -4.699 1 91.62 777 GLU B O 1
ATOM 13827 N N . ALA B 1 778 ? -22.609 -12.297 -5.32 1 89.62 778 ALA B N 1
ATOM 13828 C CA . ALA B 1 778 ? -23.047 -12.922 -6.566 1 89.62 778 ALA B CA 1
ATOM 13829 C C . ALA B 1 778 ? -23.891 -14.164 -6.293 1 89.62 778 ALA B C 1
ATOM 13831 O O . ALA B 1 778 ? -24.875 -14.414 -6.984 1 89.62 778 ALA B O 1
ATOM 13832 N N . GLY B 1 779 ? -23.438 -14.906 -5.312 1 86.62 779 GLY B N 1
ATOM 13833 C CA . GLY B 1 779 ? -24.188 -16.094 -4.926 1 86.62 779 GLY B CA 1
ATOM 13834 C C . GLY B 1 779 ? -25.578 -15.766 -4.418 1 86.62 779 GLY B C 1
ATOM 13835 O O . GLY B 1 779 ? -26.547 -16.438 -4.77 1 86.62 779 GLY B O 1
ATOM 13836 N N . ILE B 1 780 ? -25.609 -14.742 -3.596 1 87.38 780 ILE B N 1
ATOM 13837 C CA . ILE B 1 780 ? -26.891 -14.336 -3.01 1 87.38 780 ILE B CA 1
ATOM 13838 C C . ILE B 1 780 ? -27.812 -13.805 -4.102 1 87.38 780 ILE B C 1
ATOM 13840 O O . ILE B 1 780 ? -29.016 -14.062 -4.082 1 87.38 780 ILE B O 1
ATOM 13844 N N . ARG B 1 781 ? -27.25 -13.148 -5.141 1 81.19 781 ARG B N 1
ATOM 13845 C CA . ARG B 1 781 ? -28.031 -12.586 -6.238 1 81.19 781 ARG B CA 1
ATOM 13846 C C . ARG B 1 781 ? -28.516 -13.688 -7.184 1 81.19 781 ARG B C 1
ATOM 13848 O O . ARG B 1 781 ? -29.453 -13.477 -7.957 1 81.19 781 ARG B O 1
ATOM 13855 N N . GLY B 1 782 ? -27.969 -14.859 -7.121 1 73.69 782 GLY B N 1
ATOM 13856 C CA . GLY B 1 782 ? -28.375 -15.969 -7.977 1 73.69 782 GLY B CA 1
ATOM 13857 C C . GLY B 1 782 ? -27.906 -15.82 -9.406 1 73.69 782 GLY B C 1
ATOM 13858 O O . GLY B 1 782 ? -28.516 -16.359 -10.328 1 73.69 782 GLY B O 1
ATOM 13859 N N . ASP B 1 783 ? -26.922 -15.086 -9.586 1 65.19 783 ASP B N 1
ATOM 13860 C CA . ASP B 1 783 ? -26.406 -14.734 -10.906 1 65.19 783 ASP B CA 1
ATOM 13861 C C . ASP B 1 783 ? -25.469 -15.812 -11.445 1 65.19 783 ASP B C 1
ATOM 13863 O O . ASP B 1 783 ? -24.781 -15.609 -12.445 1 65.19 783 ASP B O 1
ATOM 13867 N N . ILE B 1 784 ? -25.547 -17.078 -11.008 1 76.06 784 ILE B N 1
ATOM 13868 C CA . ILE B 1 784 ? -24.562 -18.078 -11.438 1 76.06 784 ILE B CA 1
ATOM 13869 C C . ILE B 1 784 ? -25.188 -19.031 -12.438 1 76.06 784 ILE B C 1
ATOM 13871 O O . ILE B 1 784 ? -26.203 -19.688 -12.141 1 76.06 784 ILE B O 1
ATOM 13875 N N . GLY B 1 785 ? -24.688 -18.969 -13.703 1 72 785 GLY B N 1
ATOM 13876 C CA . GLY B 1 785 ? -25.188 -19.828 -14.758 1 72 785 GLY B CA 1
ATOM 13877 C C . GLY B 1 785 ? -24.172 -20.859 -15.219 1 72 785 GLY B C 1
ATOM 13878 O O . GLY B 1 785 ? -23.047 -20.875 -14.742 1 72 785 GLY B O 1
ATOM 13879 N N . VAL B 1 786 ? -24.656 -21.875 -15.969 1 79.94 786 VAL B N 1
ATOM 13880 C CA . VAL B 1 786 ? -23.797 -22.891 -16.547 1 79.94 786 VAL B CA 1
ATOM 13881 C C . VAL B 1 786 ? -23.703 -22.703 -18.062 1 79.94 786 VAL B C 1
ATOM 13883 O O . VAL B 1 786 ? -24.703 -22.375 -18.703 1 79.94 786 VAL B O 1
ATOM 13886 N N . ARG B 1 787 ? -22.531 -22.734 -18.531 1 80.5 787 ARG B N 1
ATOM 13887 C CA . ARG B 1 787 ? -22.281 -22.625 -19.969 1 80.5 787 ARG B CA 1
ATOM 13888 C C . ARG B 1 787 ? -21.203 -23.625 -20.406 1 80.5 787 ARG B C 1
ATOM 13890 O O . ARG B 1 787 ? -20.234 -23.844 -19.688 1 80.5 787 ARG B O 1
ATOM 13897 N N . SER B 1 788 ? -21.484 -24.25 -21.578 1 85 788 SER B N 1
ATOM 13898 C CA . SER B 1 788 ? -20.453 -25.156 -22.062 1 85 788 SER B CA 1
ATOM 13899 C C . SER B 1 788 ? -19.219 -24.375 -22.547 1 85 788 SER B C 1
ATOM 13901 O O . SER B 1 788 ? -19.344 -23.234 -22.969 1 85 788 SER B O 1
ATOM 13903 N N . LEU B 1 789 ? -18.109 -25 -22.469 1 87.31 789 LEU B N 1
ATOM 13904 C CA . LEU B 1 789 ? -16.875 -24.391 -22.922 1 87.31 789 LEU B CA 1
ATOM 13905 C C . LEU B 1 789 ? -16.922 -24.094 -24.422 1 87.31 789 LEU B C 1
ATOM 13907 O O . LEU B 1 789 ? -16.375 -23.094 -24.875 1 87.31 789 LEU B O 1
ATOM 13911 N N . GLN B 1 790 ? -17.562 -24.953 -25.125 1 83.06 790 GLN B N 1
ATOM 13912 C CA . GLN B 1 790 ? -17.688 -24.781 -26.562 1 83.06 790 GLN B CA 1
ATOM 13913 C C . GLN B 1 790 ? -18.484 -23.531 -26.906 1 83.06 790 GLN B C 1
ATOM 13915 O O . GLN B 1 790 ? -18.125 -22.781 -27.828 1 83.06 790 GLN B O 1
ATOM 13920 N N . GLU B 1 791 ? -19.5 -23.359 -26.141 1 78.81 791 GLU B N 1
ATOM 13921 C CA . GLU B 1 791 ? -20.312 -22.156 -26.344 1 78.81 791 GLU B CA 1
ATOM 13922 C C . GLU B 1 791 ? -19.531 -20.906 -25.984 1 78.81 791 GLU B C 1
ATOM 13924 O O . GLU B 1 791 ? -19.641 -19.891 -26.672 1 78.81 791 GLU B O 1
ATOM 13929 N N . LEU B 1 792 ? -18.812 -21.047 -24.984 1 83.5 792 LEU B N 1
ATOM 13930 C CA . LEU B 1 792 ? -17.984 -19.938 -24.562 1 83.5 792 LEU B CA 1
ATOM 13931 C C . LEU B 1 792 ? -16.953 -19.594 -25.625 1 83.5 792 LEU B C 1
ATOM 13933 O O . LEU B 1 792 ? -16.75 -18.422 -25.953 1 83.5 792 LEU B O 1
ATOM 13937 N N . HIS B 1 793 ? -16.312 -20.562 -26.156 1 84.81 793 HIS B N 1
ATOM 13938 C CA . HIS B 1 793 ? -15.273 -20.375 -27.172 1 84.81 793 HIS B CA 1
ATOM 13939 C C . HIS B 1 793 ? -15.852 -19.766 -28.438 1 84.81 793 HIS B C 1
ATOM 13941 O O . HIS B 1 793 ? -15.219 -18.906 -29.062 1 84.81 793 HIS B O 1
ATOM 13947 N N . ARG B 1 794 ? -17.031 -20.156 -28.766 1 76.12 794 ARG B N 1
ATOM 13948 C CA . ARG B 1 794 ? -17.703 -19.594 -29.938 1 76.12 794 ARG B CA 1
ATOM 13949 C C . ARG B 1 794 ? -18.016 -18.125 -29.734 1 76.12 794 ARG B C 1
ATOM 13951 O O . ARG B 1 794 ? -17.875 -17.312 -30.672 1 76.12 794 ARG B O 1
ATOM 13958 N N . ALA B 1 795 ? -18.391 -17.859 -28.562 1 74.69 795 ALA B N 1
ATOM 13959 C CA . ALA B 1 795 ? -18.688 -16.469 -28.25 1 74.69 795 ALA B CA 1
ATOM 13960 C C . ALA B 1 795 ? -17.438 -15.594 -28.312 1 74.69 795 ALA B C 1
ATOM 13962 O O . ALA B 1 795 ? -17.5 -14.453 -28.766 1 74.69 795 ALA B O 1
ATOM 13963 N N . ILE B 1 796 ? -16.375 -16.078 -27.859 1 76.5 796 ILE B N 1
ATOM 13964 C CA . ILE B 1 796 ? -15.109 -15.352 -27.859 1 76.5 796 ILE B CA 1
ATOM 13965 C C . ILE B 1 796 ? -14.625 -15.148 -29.281 1 76.5 796 ILE B C 1
ATOM 13967 O O . ILE B 1 796 ? -14.156 -14.062 -29.641 1 76.5 796 ILE B O 1
ATOM 13971 N N . GLU B 1 797 ? -14.727 -16.125 -30.094 1 70.06 797 GLU B N 1
ATOM 13972 C CA . GLU B 1 797 ? -14.289 -16.062 -31.484 1 70.06 797 GLU B CA 1
ATOM 13973 C C . GLU B 1 797 ? -15.141 -15.078 -32.281 1 70.06 797 GLU B C 1
ATOM 13975 O O . GLU B 1 797 ? -14.625 -14.367 -33.156 1 70.06 797 GLU B O 1
ATOM 13980 N N . GLN B 1 798 ? -16.438 -15.039 -32 1 55.47 798 GLN B N 1
ATOM 13981 C CA . GLN B 1 798 ? -17.344 -14.148 -32.719 1 55.47 798 GLN B CA 1
ATOM 13982 C C . GLN B 1 798 ? -17.078 -12.688 -32.375 1 55.47 798 GLN B C 1
ATOM 13984 O O . GLN B 1 798 ? -17.219 -11.805 -33.219 1 55.47 798 GLN B O 1
ATOM 13989 N N . GLN B 1 799 ? -16.734 -12.477 -31.141 1 53.03 799 GLN B N 1
ATOM 13990 C CA . GLN B 1 799 ? -16.422 -11.109 -30.719 1 53.03 799 GLN B CA 1
ATOM 13991 C C . GLN B 1 799 ? -15.125 -10.617 -31.359 1 53.03 799 GLN B C 1
ATOM 13993 O O . GLN B 1 799 ? -14.992 -9.438 -31.688 1 53.03 799 GLN B O 1
ATOM 13998 N N . SER B 1 800 ? -14.219 -11.469 -31.531 1 47.62 800 SER B N 1
ATOM 13999 C CA . SER B 1 800 ? -12.953 -11.086 -32.156 1 47.62 800 SER B CA 1
ATOM 14000 C C . SER B 1 800 ? -13.133 -10.844 -33.656 1 47.62 800 SER B C 1
ATOM 14002 O O . SER B 1 800 ? -12.43 -10.031 -34.25 1 47.62 800 SER B O 1
ATOM 14004 N N . ALA B 1 801 ? -14.141 -11.539 -34.375 1 36.88 801 ALA B N 1
ATOM 14005 C CA . ALA B 1 801 ? -14.398 -11.359 -35.812 1 36.88 801 ALA B CA 1
ATOM 14006 C C . ALA B 1 801 ? -15.234 -10.109 -36.062 1 36.88 801 ALA B C 1
ATOM 14008 O O . ALA B 1 801 ? -15.352 -9.656 -37.219 1 36.88 801 ALA B O 1
ATOM 14009 N N . ALA B 1 802 ? -16.062 -9.633 -35.125 1 35.09 802 ALA B N 1
ATOM 14010 C CA . ALA B 1 802 ? -17 -8.539 -35.375 1 35.09 802 ALA B CA 1
ATOM 14011 C C . ALA B 1 802 ? -16.25 -7.238 -35.656 1 35.09 802 ALA B C 1
ATOM 14013 O O . ALA B 1 802 ? -16.875 -6.191 -35.875 1 35.09 802 ALA B O 1
ATOM 14014 N N . ASP B 1 803 ? -15.055 -6.996 -35.438 1 33 803 ASP B N 1
ATOM 14015 C CA . ASP B 1 803 ? -14.531 -5.699 -35.844 1 33 803 ASP B CA 1
ATOM 14016 C C . ASP B 1 803 ? -14.516 -5.578 -37.375 1 33 803 ASP B C 1
ATOM 14018 O O . ASP B 1 803 ? -13.867 -4.688 -37.938 1 33 803 ASP B O 1
ATOM 14022 N N . GLY B 1 804 ? -14.914 -6.66 -38.188 1 27.72 804 GLY B N 1
ATOM 14023 C CA . GLY B 1 804 ? -15.086 -6.305 -39.594 1 27.72 804 GLY B CA 1
ATOM 14024 C C . GLY B 1 804 ? -16.328 -5.484 -39.844 1 27.72 804 GLY B C 1
ATOM 14025 O O . GLY B 1 804 ? -17.188 -5.344 -38.969 1 27.72 804 GLY B O 1
ATOM 14026 N N . GLY B 1 805 ? -16.484 -4.742 -41.188 1 26.05 805 GLY B N 1
ATOM 14027 C CA . GLY B 1 805 ? -17.453 -3.791 -41.688 1 26.05 805 GLY B CA 1
ATOM 14028 C C . GLY B 1 805 ? -18.891 -4.254 -41.531 1 26.05 805 GLY B C 1
ATOM 14029 O O . GLY B 1 805 ? -19.156 -5.434 -41.281 1 26.05 805 GLY B O 1
ATOM 14030 N N . PRO B 1 806 ? -19.969 -3.334 -41.469 1 26.12 806 PRO B N 1
ATOM 14031 C CA . PRO B 1 806 ? -21.406 -3.396 -41.281 1 26.12 806 PRO B CA 1
ATOM 14032 C C . PRO B 1 806 ? -22.094 -4.445 -42.156 1 26.12 806 PRO B C 1
ATOM 14034 O O . PRO B 1 806 ? -23.281 -4.723 -41.969 1 26.12 806 PRO B O 1
ATOM 14037 N N . GLY B 1 807 ? -21.453 -4.84 -43.344 1 22.55 807 GLY B N 1
ATOM 14038 C CA . GLY B 1 807 ? -22.328 -5.422 -44.344 1 22.55 807 GLY B CA 1
ATOM 14039 C C . GLY B 1 807 ? -22.828 -6.805 -43.969 1 22.55 807 GLY B C 1
ATOM 14040 O O . GLY B 1 807 ? -24 -7.121 -44.188 1 22.55 807 GLY B O 1
ATOM 14041 N N . ASP B 1 808 ? -21.906 -7.758 -43.688 1 23.28 808 ASP B N 1
ATOM 14042 C CA . ASP B 1 808 ? -22.312 -9.148 -43.906 1 23.28 808 ASP B CA 1
ATOM 14043 C C . ASP B 1 808 ? -23.109 -9.664 -42.719 1 23.28 808 ASP B C 1
ATOM 14045 O O . ASP B 1 808 ? -23.375 -10.859 -42.594 1 23.28 808 ASP B O 1
ATOM 14049 N N . ARG B 1 809 ? -23.484 -8.922 -41.812 1 23.33 809 ARG B N 1
ATOM 14050 C CA . ARG B 1 809 ? -24.109 -9.477 -40.625 1 23.33 809 ARG B CA 1
ATOM 14051 C C . ARG B 1 809 ? -25.484 -10.047 -40.938 1 23.33 809 ARG B C 1
ATOM 14053 O O . ARG B 1 809 ? -26.094 -10.703 -40.094 1 23.33 809 ARG B O 1
ATOM 14060 N N . ILE B 1 810 ? -26.156 -9.633 -42 1 22.7 810 ILE B N 1
ATOM 14061 C CA . ILE B 1 810 ? -27.547 -10.047 -42.062 1 22.7 810 ILE B CA 1
ATOM 14062 C C . ILE B 1 810 ? -27.625 -11.539 -42.344 1 22.7 810 ILE B C 1
ATOM 14064 O O . ILE B 1 810 ? -28.5 -12.234 -41.812 1 22.7 810 ILE B O 1
ATOM 14068 N N . ARG B 1 811 ? -26.688 -11.93 -43.312 1 20.08 811 ARG B N 1
ATOM 14069 C CA . ARG B 1 811 ? -27.016 -13.203 -43.938 1 20.08 811 ARG B CA 1
ATOM 14070 C C . ARG B 1 811 ? -26.75 -14.367 -43 1 20.08 811 ARG B C 1
ATOM 14072 O O . ARG B 1 811 ? -27.531 -15.328 -42.969 1 20.08 811 ARG B O 1
ATOM 14079 N N . ARG B 1 812 ? -25.578 -14.336 -42.5 1 25.34 812 ARG B N 1
ATOM 14080 C CA . ARG B 1 812 ? -25.234 -15.664 -42 1 25.34 812 ARG B CA 1
ATOM 14081 C C . ARG B 1 812 ? -25.938 -15.953 -40.688 1 25.34 812 ARG B C 1
ATOM 14083 O O . ARG B 1 812 ? -25.719 -17 -40.062 1 25.34 812 ARG B O 1
ATOM 14090 N N . THR B 1 813 ? -26.453 -14.883 -40.031 1 23.03 813 THR B N 1
ATOM 14091 C CA . THR B 1 813 ? -27.172 -15.156 -38.781 1 23.03 813 THR B CA 1
ATOM 14092 C C . THR B 1 813 ? -28.297 -16.156 -39.031 1 23.03 813 THR B C 1
ATOM 14094 O O . THR B 1 813 ? -28.984 -16.562 -38.094 1 23.03 813 THR B O 1
ATOM 14097 N N . LEU B 1 814 ? -28.672 -16.359 -40.375 1 22.47 814 LEU B N 1
ATOM 14098 C CA . LEU B 1 814 ? -29.859 -17.188 -40.531 1 22.47 814 LEU B CA 1
ATOM 14099 C C . LEU B 1 814 ? -29.562 -18.641 -40.156 1 22.47 814 LEU B C 1
ATOM 14101 O O . LEU B 1 814 ? -30.484 -19.438 -40 1 22.47 814 LEU B O 1
ATOM 14105 N N . GLY B 1 815 ? -28.328 -19.203 -40.594 1 20.91 815 GLY B N 1
ATOM 14106 C CA . GLY B 1 815 ? -28.375 -20.656 -40.5 1 20.91 815 GLY B CA 1
ATOM 14107 C C . GLY B 1 815 ? -28.375 -21.156 -39.062 1 20.91 815 GLY B C 1
ATOM 14108 O O . GLY B 1 815 ? -29.141 -22.062 -38.719 1 20.91 815 GLY B O 1
ATOM 14109 N N . ARG B 1 816 ? -27.188 -21.172 -38.312 1 23.36 816 ARG B N 1
ATOM 14110 C CA . ARG B 1 816 ? -27.094 -22.234 -37.312 1 23.36 816 ARG B CA 1
ATOM 14111 C C . ARG B 1 816 ? -27.953 -21.938 -36.094 1 23.36 816 ARG B C 1
ATOM 14113 O O . ARG B 1 816 ? -28.344 -20.781 -35.875 1 23.36 816 ARG B O 1
ATOM 14120 N N . GLY B 1 817 ? -28.016 -22.891 -35.031 1 20.31 817 GLY B N 1
ATOM 14121 C CA . GLY B 1 817 ? -28.953 -23.219 -33.938 1 20.31 817 GLY B CA 1
ATOM 14122 C C . GLY B 1 817 ? -29.125 -22.094 -32.938 1 20.31 817 GLY B C 1
ATOM 14123 O O . GLY B 1 817 ? -28.391 -21.109 -32.969 1 20.31 817 GLY B O 1
ATOM 14124 N N . GLN B 1 818 ? -29.953 -22.328 -31.859 1 22.12 818 GLN B N 1
ATOM 14125 C CA . GLN B 1 818 ? -30.938 -21.812 -30.922 1 22.12 818 GLN B CA 1
ATOM 14126 C C . GLN B 1 818 ? -30.281 -21.047 -29.781 1 22.12 818 GLN B C 1
ATOM 14128 O O . GLN B 1 818 ? -30.141 -21.562 -28.672 1 22.12 818 GLN B O 1
ATOM 14133 N N . GLY B 1 819 ? -29.094 -20.422 -29.953 1 20.09 819 GLY B N 1
ATOM 14134 C CA . GLY B 1 819 ? -28.516 -20.047 -28.672 1 20.09 819 GLY B CA 1
ATOM 14135 C C . GLY B 1 819 ? -29.359 -19.047 -27.906 1 20.09 819 GLY B C 1
ATOM 14136 O O . GLY B 1 819 ? -30.203 -18.359 -28.484 1 20.09 819 GLY B O 1
ATOM 14137 N N . THR B 1 820 ? -29.453 -19.188 -26.516 1 21.5 820 THR B N 1
ATOM 14138 C CA . THR B 1 820 ? -30.234 -18.625 -25.422 1 21.5 820 THR B CA 1
ATOM 14139 C C . THR B 1 820 ? -30.062 -17.109 -25.359 1 21.5 820 THR B C 1
ATOM 14141 O O . THR B 1 820 ? -28.953 -16.594 -25.531 1 21.5 820 THR B O 1
ATOM 14144 N N . PRO B 1 821 ? -31.125 -16.359 -25.625 1 22.27 821 PRO B N 1
ATOM 14145 C CA . PRO B 1 821 ? -31.219 -14.898 -25.688 1 22.27 821 PRO B CA 1
ATOM 14146 C C . PRO B 1 821 ? -30.719 -14.227 -24.406 1 22.27 821 PRO B C 1
ATOM 14148 O O . PRO B 1 821 ? -31.172 -14.578 -23.312 1 22.27 821 PRO B O 1
ATOM 14151 N N . ARG B 1 822 ? -29.516 -13.898 -24.328 1 21.69 822 ARG B N 1
ATOM 14152 C CA . ARG B 1 822 ? -28.922 -13.289 -23.156 1 21.69 822 ARG B CA 1
ATOM 14153 C C . ARG B 1 822 ? -29.703 -12.055 -22.719 1 21.69 822 ARG B C 1
ATOM 14155 O O . ARG B 1 822 ? -30.328 -11.391 -23.547 1 21.69 822 ARG B O 1
ATOM 14162 N N . ALA B 1 823 ? -29.875 -11.828 -21.375 1 21.41 823 ALA B N 1
ATOM 14163 C CA . ALA B 1 823 ? -30.531 -10.953 -20.406 1 21.41 823 ALA B CA 1
ATOM 14164 C C . ALA B 1 823 ? -30.203 -9.484 -20.672 1 21.41 823 ALA B C 1
ATOM 14166 O O . ALA B 1 823 ? -30.688 -8.594 -19.984 1 21.41 823 ALA B O 1
ATOM 14167 N N . ALA B 1 824 ? -29.391 -9.281 -21.656 1 21.31 824 ALA B N 1
ATOM 14168 C CA . ALA B 1 824 ? -28.828 -7.938 -21.625 1 21.31 824 ALA B CA 1
ATOM 14169 C C . ALA B 1 824 ? -29.906 -6.891 -21.938 1 21.31 824 ALA B C 1
ATOM 14171 O O . ALA B 1 824 ? -29.609 -5.695 -22.016 1 21.31 824 ALA B O 1
ATOM 14172 N N . VAL B 1 825 ? -30.938 -7.375 -22.5 1 21.28 825 VAL B N 1
ATOM 14173 C CA . VAL B 1 825 ? -31.734 -6.328 -23.109 1 21.28 825 VAL B CA 1
ATOM 14174 C C . VAL B 1 825 ? -32.375 -5.457 -22.031 1 21.28 825 VAL B C 1
ATOM 14176 O O . VAL B 1 825 ? -33.094 -4.5 -22.344 1 21.28 825 VAL B O 1
ATOM 14179 N N . PHE B 1 826 ? -32.531 -6.055 -20.859 1 22.5 826 PHE B N 1
ATOM 14180 C CA . PHE B 1 826 ? -33.406 -5.316 -19.969 1 22.5 826 PHE B CA 1
ATOM 14181 C C . PHE B 1 826 ? -32.719 -4.074 -19.422 1 22.5 826 PHE B C 1
ATOM 14183 O O . PHE B 1 826 ? -32 -4.141 -18.422 1 22.5 826 PHE B O 1
ATOM 14190 N N . GLY B 1 827 ? -32.094 -3.338 -20.25 1 21.11 827 GLY B N 1
ATOM 14191 C CA . GLY B 1 827 ? -31.5 -2.078 -19.812 1 21.11 827 GLY B CA 1
ATOM 14192 C C . GLY B 1 827 ? -32.469 -1.206 -19.047 1 21.11 827 GLY B C 1
ATOM 14193 O O . GLY B 1 827 ? -33.656 -1.145 -19.391 1 21.11 827 GLY B O 1
ATOM 14194 N N . ASP B 1 828 ? -32.188 -0.979 -17.812 1 21.97 828 ASP B N 1
ATOM 14195 C CA . ASP B 1 828 ? -32.844 -0.391 -16.656 1 21.97 828 ASP B CA 1
ATOM 14196 C C . ASP B 1 828 ? -33.375 1.008 -16.969 1 21.97 828 ASP B C 1
ATOM 14198 O O . ASP B 1 828 ? -32.656 1.995 -16.828 1 21.97 828 ASP B O 1
ATOM 14202 N N . ARG B 1 829 ? -34.062 1.238 -18.172 1 25.17 829 ARG B N 1
ATOM 14203 C CA . ARG B 1 829 ? -34.562 2.568 -18.5 1 25.17 829 ARG B CA 1
ATOM 14204 C C . ARG B 1 829 ? -35.438 3.119 -17.359 1 25.17 829 ARG B C 1
ATOM 14206 O O . ARG B 1 829 ? -35.969 2.357 -16.562 1 25.17 829 ARG B O 1
ATOM 14213 N N . SER B 1 830 ? -35.344 4.488 -17.172 1 21.27 830 SER B N 1
ATOM 14214 C CA . SER B 1 830 ? -36.062 5.426 -16.297 1 21.27 830 SER B CA 1
ATOM 14215 C C . SER B 1 830 ? -37.562 5.238 -16.406 1 21.27 830 SER B C 1
ATOM 14217 O O . SER B 1 830 ? -38.094 4.832 -17.438 1 21.27 830 SER B O 1
ATOM 14219 N N . PRO B 1 831 ? -38.219 4.988 -15.281 1 22.64 831 PRO B N 1
ATOM 14220 C CA . PRO B 1 831 ? -39.688 4.918 -15.398 1 22.64 831 PRO B CA 1
ATOM 14221 C C . PRO B 1 831 ? -40.281 6.07 -16.203 1 22.64 831 PRO B C 1
ATOM 14223 O O . PRO B 1 831 ? -39.75 7.188 -16.172 1 22.64 831 PRO B O 1
ATOM 14226 N N . PRO B 1 832 ? -40.781 5.863 -17.359 1 23.06 832 PRO B N 1
ATOM 14227 C CA . PRO B 1 832 ? -41.406 6.934 -18.141 1 23.06 832 PRO B CA 1
ATOM 14228 C C . PRO B 1 832 ? -42.25 7.859 -17.266 1 23.06 832 PRO B C 1
ATOM 14230 O O . PRO B 1 832 ? -42.75 7.445 -16.219 1 23.06 832 PRO B O 1
ATOM 14233 N N . ARG B 1 833 ? -41.938 9.188 -17.391 1 24.59 833 ARG B N 1
ATOM 14234 C CA . ARG B 1 833 ? -42.844 10.25 -16.938 1 24.59 833 ARG B CA 1
ATOM 14235 C C . ARG B 1 833 ? -44.281 9.961 -17.359 1 24.59 833 ARG B C 1
ATOM 14237 O O . ARG B 1 833 ? -44.562 9.703 -18.531 1 24.59 833 ARG B O 1
ATOM 14244 N N . VAL B 1 834 ? -45 9.242 -16.453 1 21.86 834 VAL B N 1
ATOM 14245 C CA . VAL B 1 834 ? -46.406 9.023 -16.625 1 21.86 834 VAL B CA 1
ATOM 14246 C C . VAL B 1 834 ? -47.094 10.336 -16.969 1 21.86 834 VAL B C 1
ATOM 14248 O O . VAL B 1 834 ? -47.156 11.258 -16.156 1 21.86 834 VAL B O 1
ATOM 14251 N N . THR B 1 835 ? -46.688 10.969 -18.203 1 21.47 835 THR B N 1
ATOM 14252 C CA . THR B 1 835 ? -47.531 12.062 -18.703 1 21.47 835 THR B CA 1
ATOM 14253 C C . THR B 1 835 ? -49 11.68 -18.688 1 21.47 835 THR B C 1
ATOM 14255 O O . THR B 1 835 ? -49.344 10.5 -18.781 1 21.47 835 THR B O 1
ATOM 14258 N N . SER B 1 836 ? -49.844 12.461 -18.031 1 23.14 836 SER B N 1
ATOM 14259 C CA . SER B 1 836 ? -51.281 12.469 -17.844 1 23.14 836 SER B CA 1
ATOM 14260 C C . SER B 1 836 ? -52.031 12.156 -19.156 1 23.14 836 SER B C 1
ATOM 14262 O O . SER B 1 836 ? -53.156 11.711 -19.156 1 23.14 836 SER B O 1
ATOM 14264 N N . GLY B 1 837 ? -51.406 12.469 -20.344 1 23 837 GLY B N 1
ATOM 14265 C CA . GLY B 1 837 ? -52.281 12.438 -21.5 1 23 837 GLY B CA 1
ATOM 14266 C C . GLY B 1 837 ? -52.594 11.031 -21.969 1 23 837 GLY B C 1
ATOM 14267 O O . GLY B 1 837 ? -53.062 10.836 -23.094 1 23 837 GLY B O 1
ATOM 14268 N N . LEU B 1 838 ? -52.094 9.992 -21.422 1 22.34 838 LEU B N 1
ATOM 14269 C CA . LEU B 1 838 ? -52.562 8.781 -22.078 1 22.34 838 LEU B CA 1
ATOM 14270 C C . LEU B 1 838 ? -54.031 8.578 -21.875 1 22.34 838 LEU B C 1
ATOM 14272 O O . LEU B 1 838 ? -54.469 8.055 -20.828 1 22.34 838 LEU B O 1
ATOM 14276 N N . GLY B 1 839 ? -54.844 9.609 -22.062 1 22.62 839 GLY B N 1
ATOM 14277 C CA . GLY B 1 839 ? -56.281 9.352 -22.219 1 22.62 839 GLY B CA 1
ATOM 14278 C C . GLY B 1 839 ? -56.562 8.062 -22.953 1 22.62 839 GLY B C 1
ATOM 14279 O O . GLY B 1 839 ? -56.844 7.035 -22.328 1 22.62 839 GLY B O 1
ATOM 14280 N N . SER B 1 840 ? -57.188 8.125 -24.156 1 21.41 840 SER B N 1
ATOM 14281 C CA . SER B 1 840 ? -58.094 7.199 -24.844 1 21.41 840 SER B CA 1
ATOM 14282 C C . SER B 1 840 ? -57.312 6.008 -25.406 1 21.41 840 SER B C 1
ATOM 14284 O O . SER B 1 840 ? -57.906 5.027 -25.844 1 21.41 840 SER B O 1
ATOM 14286 N N . ALA B 1 841 ? -56 6.141 -25.891 1 21.5 841 ALA B N 1
ATOM 14287 C CA . ALA B 1 841 ? -55.812 5.109 -26.906 1 21.5 841 ALA B CA 1
ATOM 14288 C C . ALA B 1 841 ? -55.594 3.744 -26.266 1 21.5 841 ALA B C 1
ATOM 14290 O O . ALA B 1 841 ? -55.219 3.654 -25.094 1 21.5 841 ALA B O 1
ATOM 14291 N N . GLY B 1 842 ? -55.719 2.529 -26.984 1 22.11 842 GLY B N 1
ATOM 14292 C CA . GLY B 1 842 ? -55.875 1.091 -26.859 1 22.11 842 GLY B CA 1
ATOM 14293 C C . GLY B 1 842 ? -54.719 0.413 -26.141 1 22.11 842 GLY B C 1
ATOM 14294 O O . GLY B 1 842 ? -53.656 0.213 -26.703 1 22.11 842 GLY B O 1
ATOM 14295 N N . HIS B 1 843 ? -54.375 0.722 -25 1 24.09 843 HIS B N 1
ATOM 14296 C CA . HIS B 1 843 ? -53.219 0.466 -24.188 1 24.09 843 HIS B CA 1
ATOM 14297 C C . HIS B 1 843 ? -53.094 -1.007 -23.812 1 24.09 843 HIS B C 1
ATOM 14299 O O . HIS B 1 843 ? -53.906 -1.496 -23 1 24.09 843 HIS B O 1
ATOM 14305 N N . ARG B 1 844 ? -52.5 -1.9 -24.656 1 25.09 844 ARG B N 1
ATOM 14306 C CA . ARG B 1 844 ? -52.438 -3.357 -24.641 1 25.09 844 ARG B CA 1
ATOM 14307 C C . ARG B 1 844 ? -51.75 -3.867 -23.375 1 25.09 844 ARG B C 1
ATOM 14309 O O . ARG B 1 844 ? -51.094 -3.098 -22.656 1 25.09 844 ARG B O 1
ATOM 14316 N N . ARG B 1 845 ? -51.312 -5.223 -23.406 1 26.75 845 ARG B N 1
ATOM 14317 C CA . ARG B 1 845 ? -51.25 -6.453 -22.625 1 26.75 845 ARG B CA 1
ATOM 14318 C C . ARG B 1 845 ? -49.969 -6.504 -21.766 1 26.75 845 ARG B C 1
ATOM 14320 O O . ARG B 1 845 ? -48.969 -7.059 -22.188 1 26.75 845 ARG B O 1
ATOM 14327 N N . ARG B 1 846 ? -49.469 -5.367 -21.281 1 27.17 846 ARG B N 1
ATOM 14328 C CA . ARG B 1 846 ? -48.094 -5.602 -20.797 1 27.17 846 ARG B CA 1
ATOM 14329 C C . ARG B 1 846 ? -48.125 -6.426 -19.516 1 27.17 846 ARG B C 1
ATOM 14331 O O . ARG B 1 846 ? -48.906 -6.125 -18.594 1 27.17 846 ARG B O 1
ATOM 14338 N N . ILE B 1 847 ? -47.844 -7.715 -19.672 1 26.8 847 ILE B N 1
ATOM 14339 C CA . ILE B 1 847 ? -47.75 -8.766 -18.656 1 26.8 847 ILE B CA 1
ATOM 14340 C C . ILE B 1 847 ? -46.688 -8.383 -17.625 1 26.8 847 ILE B C 1
ATOM 14342 O O . ILE B 1 847 ? -45.5 -8.281 -17.953 1 26.8 847 ILE B O 1
ATOM 14346 N N . GLY B 1 848 ? -46.844 -7.449 -16.891 1 29.23 848 GLY B N 1
ATOM 14347 C CA . GLY B 1 848 ? -45.844 -7.008 -15.945 1 29.23 848 GLY B CA 1
ATOM 14348 C C . GLY B 1 848 ? -45.5 -8.039 -14.891 1 29.23 848 GLY B C 1
ATOM 14349 O O . GLY B 1 848 ? -46.375 -8.812 -14.477 1 29.23 848 GLY B O 1
ATOM 14350 N N . ARG B 1 849 ? -44.375 -8.656 -14.945 1 31.03 849 ARG B N 1
ATOM 14351 C CA . ARG B 1 849 ? -43.875 -9.586 -13.945 1 31.03 849 ARG B CA 1
ATOM 14352 C C . ARG B 1 849 ? -44.125 -9.07 -12.531 1 31.03 849 ARG B C 1
ATOM 14354 O O . ARG B 1 849 ? -43.75 -7.945 -12.195 1 31.03 849 ARG B O 1
ATOM 14361 N N . VAL B 1 850 ? -45.062 -9.656 -11.961 1 34.78 850 VAL B N 1
ATOM 14362 C CA . VAL B 1 850 ? -45.531 -9.336 -10.617 1 34.78 850 VAL B CA 1
ATOM 14363 C C . VAL B 1 850 ? -44.344 -9.117 -9.695 1 34.78 850 VAL B C 1
ATOM 14365 O O . VAL B 1 850 ? -44.375 -8.234 -8.836 1 34.78 850 VAL B O 1
ATOM 14368 N N . LEU B 1 851 ? -43.312 -9.977 -9.984 1 32.16 851 LEU B N 1
ATOM 14369 C CA . LEU B 1 851 ? -42.156 -9.914 -9.062 1 32.16 851 LEU B CA 1
ATOM 14370 C C . LEU B 1 851 ? -41.469 -8.562 -9.148 1 32.16 851 LEU B C 1
ATOM 14372 O O . LEU B 1 851 ? -40.938 -8.07 -8.148 1 32.16 851 LEU B O 1
ATOM 14376 N N . ARG B 1 852 ? -41.406 -8.023 -10.289 1 38.12 852 ARG B N 1
ATOM 14377 C CA . ARG B 1 852 ? -40.844 -6.695 -10.414 1 38.12 852 ARG B CA 1
ATOM 14378 C C . ARG B 1 852 ? -41.594 -5.68 -9.57 1 38.12 852 ARG B C 1
ATOM 14380 O O . ARG B 1 852 ? -41 -4.738 -9.039 1 38.12 852 ARG B O 1
ATOM 14387 N N . TYR B 1 853 ? -42.875 -5.945 -9.539 1 39.78 853 TYR B N 1
ATOM 14388 C CA . TYR B 1 853 ? -43.688 -5.055 -8.719 1 39.78 853 TYR B CA 1
ATOM 14389 C C . TYR B 1 853 ? -43.469 -5.34 -7.238 1 39.78 853 TYR B C 1
ATOM 14391 O O . TYR B 1 853 ? -43.5 -4.426 -6.414 1 39.78 853 TYR B O 1
ATOM 14399 N N . LEU B 1 854 ? -43.25 -6.656 -7.082 1 38.19 854 LEU B N 1
ATOM 14400 C CA . LEU B 1 854 ? -43.062 -7.043 -5.688 1 38.19 854 LEU B CA 1
ATOM 14401 C C . LEU B 1 854 ? -41.719 -6.551 -5.156 1 38.19 854 LEU B C 1
ATOM 14403 O O . LEU B 1 854 ? -41.594 -6.223 -3.973 1 38.19 854 LEU B O 1
ATOM 14407 N N . ARG B 1 855 ? -40.688 -6.547 -6.043 1 37.25 855 ARG B N 1
ATOM 14408 C CA . ARG B 1 855 ? -39.375 -6.023 -5.664 1 37.25 855 ARG B CA 1
ATOM 14409 C C . ARG B 1 855 ? -39.469 -4.523 -5.379 1 37.25 855 ARG B C 1
ATOM 14411 O O . ARG B 1 855 ? -38.656 -3.994 -4.617 1 37.25 855 ARG B O 1
ATOM 14418 N N . GLY B 1 856 ? -40.375 -3.957 -6.023 1 37.75 856 GLY B N 1
ATOM 14419 C CA . GLY B 1 856 ? -40.594 -2.535 -5.801 1 37.75 856 GLY B CA 1
ATOM 14420 C C . GLY B 1 856 ? -41.375 -2.238 -4.543 1 37.75 856 GLY B C 1
ATOM 14421 O O . GLY B 1 856 ? -41.844 -1.114 -4.352 1 37.75 856 GLY B O 1
ATOM 14422 N N . GLY B 1 857 ? -41.469 -3.119 -3.654 1 34.34 857 GLY B N 1
ATOM 14423 C CA . GLY B 1 857 ? -42.25 -2.99 -2.432 1 34.34 857 GLY B CA 1
ATOM 14424 C C . GLY B 1 857 ? -43.688 -2.627 -2.684 1 34.34 857 GLY B C 1
ATOM 14425 O O . GLY B 1 857 ? -44.281 -3.096 -3.652 1 34.34 857 GLY B O 1
ATOM 14426 N N . LEU B 1 858 ? -44.25 -1.701 -1.905 1 32.53 858 LEU B N 1
ATOM 14427 C CA . LEU B 1 858 ? -45.656 -1.254 -2.008 1 32.53 858 LEU B CA 1
ATOM 14428 C C . LEU B 1 858 ? -45.906 -0.546 -3.336 1 32.53 858 LEU B C 1
ATOM 14430 O O . LEU B 1 858 ? -46.969 -0.707 -3.941 1 32.53 858 LEU B O 1
ATOM 14434 N N . ARG B 1 859 ? -44.875 0.034 -3.67 1 37.06 859 ARG B N 1
ATOM 14435 C CA . ARG B 1 859 ? -45.031 0.776 -4.918 1 37.06 859 ARG B CA 1
ATOM 14436 C C . ARG B 1 859 ? -45.156 -0.17 -6.105 1 37.06 859 ARG B C 1
ATOM 14438 O O . ARG B 1 859 ? -45.938 0.078 -7.02 1 37.06 859 ARG B O 1
ATOM 14445 N N . GLY B 1 860 ? -44.344 -1.142 -6.004 1 37.38 860 GLY B N 1
ATOM 14446 C CA . GLY B 1 860 ? -44.406 -2.137 -7.059 1 37.38 860 GLY B CA 1
ATOM 14447 C C . GLY B 1 860 ? -45.75 -2.865 -7.105 1 37.38 860 GLY B C 1
ATOM 14448 O O . GLY B 1 860 ? -46.281 -3.1 -8.188 1 37.38 860 GLY B O 1
ATOM 14449 N N . ILE B 1 861 ? -46.125 -3.035 -5.93 1 38.22 861 ILE B N 1
ATOM 14450 C CA . ILE B 1 861 ? -47.406 -3.732 -5.84 1 38.22 861 ILE B CA 1
ATOM 14451 C C . ILE B 1 861 ? -48.531 -2.82 -6.328 1 38.22 861 ILE B C 1
ATOM 14453 O O . ILE B 1 861 ? -49.406 -3.254 -7.07 1 38.22 861 ILE B O 1
ATOM 14457 N N . CYS B 1 862 ? -48.438 -1.604 -5.812 1 39.53 862 CYS B N 1
ATOM 14458 C CA . CYS B 1 862 ? -49.438 -0.633 -6.281 1 39.53 862 CYS B CA 1
ATOM 14459 C C . CYS B 1 862 ? -49.312 -0.425 -7.785 1 39.53 862 CYS B C 1
ATOM 14461 O O . CYS B 1 862 ? -50.312 -0.271 -8.469 1 39.53 862 CYS B O 1
ATOM 14463 N N . GLY B 1 863 ? -48.062 -0.408 -8.242 1 42.44 863 GLY B N 1
ATOM 14464 C CA . GLY B 1 863 ? -47.875 -0.305 -9.68 1 42.44 863 GLY B CA 1
ATOM 14465 C C . GLY B 1 863 ? -48.375 -1.506 -10.445 1 42.44 863 GLY B C 1
ATOM 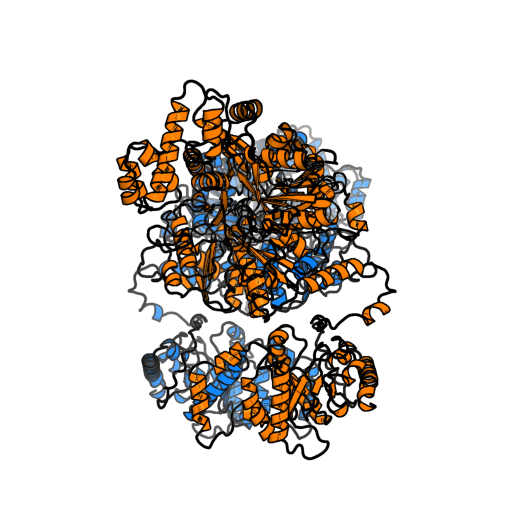14466 O O . GLY B 1 863 ? -48.969 -1.357 -11.523 1 42.44 863 GLY B O 1
ATOM 14467 N N . GLY B 1 864 ? -48.156 -2.572 -9.828 1 43.38 864 GLY B N 1
ATOM 14468 C CA . GLY B 1 864 ? -48.719 -3.787 -10.414 1 43.38 864 GLY B CA 1
ATOM 14469 C C . GLY B 1 864 ? -50.25 -3.82 -10.398 1 43.38 864 GLY B C 1
ATOM 14470 O O . GLY B 1 864 ? -50.875 -4.262 -11.359 1 43.38 864 GLY B O 1
ATOM 14471 N N . GLN B 1 865 ? -50.75 -3.338 -9.297 1 41.31 865 GLN B N 1
ATOM 14472 C CA . GLN B 1 865 ? -52.219 -3.258 -9.203 1 41.31 865 GLN B CA 1
ATOM 14473 C C . GLN B 1 865 ? -52.781 -2.252 -10.203 1 41.31 865 GLN B C 1
ATOM 14475 O O . GLN B 1 865 ? -53.812 -2.498 -10.82 1 41.31 865 GLN B O 1
ATOM 14480 N N . ALA B 1 866 ? -52.094 -1.27 -10.266 1 43.28 866 ALA B N 1
ATOM 14481 C CA . ALA B 1 866 ? -52.5 -0.257 -11.234 1 43.28 866 ALA B CA 1
ATOM 14482 C C . ALA B 1 866 ? -52.406 -0.788 -12.664 1 43.28 866 ALA B C 1
ATOM 14484 O O . ALA B 1 866 ? -53.281 -0.542 -13.492 1 43.28 866 ALA B O 1
ATOM 14485 N N . ALA B 1 867 ? -51.344 -1.49 -12.859 1 43.81 867 ALA B N 1
ATOM 14486 C CA . ALA B 1 867 ? -51.188 -2.105 -14.18 1 43.81 867 ALA B CA 1
ATOM 14487 C C . ALA B 1 867 ? -52.25 -3.158 -14.422 1 43.81 867 ALA B C 1
ATOM 14489 O O . ALA B 1 867 ? -52.781 -3.268 -15.539 1 43.81 867 ALA B O 1
ATOM 14490 N N . GLY B 1 868 ? -52.5 -3.811 -13.297 1 44.22 868 GLY B N 1
ATOM 14491 C CA . GLY B 1 868 ? -53.594 -4.762 -13.383 1 44.22 868 GLY B CA 1
ATOM 14492 C C . GLY B 1 868 ? -54.938 -4.105 -13.633 1 44.22 868 GLY B C 1
ATOM 14493 O O . GLY B 1 868 ? -55.781 -4.645 -14.359 1 44.22 868 GLY B O 1
ATOM 14494 N N . GLY B 1 869 ? -55.219 -3.035 -13.047 1 43.44 869 GLY B N 1
ATOM 14495 C CA . GLY B 1 869 ? -56.438 -2.283 -13.289 1 43.44 869 GLY B CA 1
ATOM 14496 C C . GLY B 1 869 ? -56.562 -1.822 -14.734 1 43.44 869 GLY B C 1
ATOM 14497 O O . GLY B 1 869 ? -57.656 -1.847 -15.297 1 43.44 869 GLY B O 1
ATOM 14498 N N . VAL B 1 870 ? -55.562 -1.444 -15.328 1 41.28 870 VAL B N 1
ATOM 14499 C CA . VAL B 1 870 ? -55.594 -1.01 -16.719 1 41.28 870 VAL B CA 1
ATOM 14500 C C . VAL B 1 870 ? -55.969 -2.189 -17.625 1 41.28 870 VAL B C 1
ATOM 14502 O O . VAL B 1 870 ? -56.781 -2.053 -18.531 1 41.28 870 VAL B O 1
ATOM 14505 N N . PHE B 1 871 ? -55.375 -3.24 -17.219 1 42.16 871 PHE B N 1
ATOM 14506 C CA . PHE B 1 871 ? -55.656 -4.418 -18.031 1 42.16 871 PHE B CA 1
ATOM 14507 C C . PHE B 1 871 ? -57.125 -4.801 -17.953 1 42.16 871 PHE B C 1
ATOM 14509 O O . PHE B 1 871 ? -57.719 -5.227 -18.938 1 42.16 871 PHE B O 1
ATOM 14516 N N . ARG B 1 872 ? -57.688 -4.578 -16.875 1 43.56 872 ARG B N 1
ATOM 14517 C CA . ARG B 1 872 ? -59.094 -4.887 -16.703 1 43.56 872 ARG B CA 1
ATOM 14518 C C . ARG B 1 872 ? -60 -3.936 -17.516 1 43.56 872 ARG B C 1
ATOM 14520 O O . ARG B 1 872 ? -61.031 -4.34 -18.047 1 43.56 872 ARG B O 1
ATOM 14527 N N . SER B 1 873 ? -59.625 -2.828 -17.547 1 42.56 873 SER B N 1
ATOM 14528 C CA . SER B 1 873 ? -60.469 -1.855 -18.25 1 42.56 873 SER B CA 1
ATOM 14529 C C . SER B 1 873 ? -60.5 -2.109 -19.75 1 42.56 873 SER B C 1
ATOM 14531 O O . SER B 1 873 ? -61.469 -1.786 -20.422 1 42.56 873 SER B O 1
ATOM 14533 N N . VAL B 1 874 ? -59.375 -2.695 -20.297 1 43 874 VAL B N 1
ATOM 14534 C CA . VAL B 1 874 ? -59.375 -2.932 -21.734 1 43 874 VAL B CA 1
ATOM 14535 C C . VAL B 1 874 ? -59.719 -4.391 -22.031 1 43 874 VAL B C 1
ATOM 14537 O O . VAL B 1 874 ? -59.562 -4.855 -23.156 1 43 874 VAL B O 1
ATOM 14540 N N . ARG B 1 875 ? -60.312 -5.117 -21.109 1 42.97 875 ARG B N 1
ATOM 14541 C CA . ARG B 1 875 ? -60.75 -6.496 -21.25 1 42.97 875 ARG B CA 1
ATOM 14542 C C . ARG B 1 875 ? -59.625 -7.402 -21.719 1 42.97 875 ARG B C 1
ATOM 14544 O O . ARG B 1 875 ? -59.844 -8.328 -22.5 1 42.97 875 ARG B O 1
ATOM 14551 N N . CYS B 1 876 ? -58.406 -7.035 -21.594 1 41.97 876 CYS B N 1
ATOM 14552 C CA . CYS B 1 876 ? -57.281 -7.879 -21.938 1 41.97 876 CYS B CA 1
ATOM 14553 C C . CYS B 1 876 ? -56.938 -8.852 -20.812 1 41.97 876 CYS B C 1
ATOM 14555 O O . CYS B 1 876 ? -57.031 -8.492 -19.641 1 41.97 876 CYS B O 1
ATOM 14557 N N . ARG B 1 877 ? -56.906 -10.141 -21.078 1 44.38 877 ARG B N 1
ATOM 14558 C CA . ARG B 1 877 ? -56.5 -11.172 -20.125 1 44.38 877 ARG B CA 1
ATOM 14559 C C . ARG B 1 877 ? -55.031 -11.031 -19.719 1 44.38 877 ARG B C 1
ATOM 14561 O O . ARG B 1 877 ? -54.188 -10.766 -20.578 1 44.38 877 ARG B O 1
ATOM 14568 N N . GLY B 1 878 ? -54.719 -10.656 -18.609 1 47.53 878 GLY B N 1
ATOM 14569 C CA . GLY B 1 878 ? -53.375 -10.461 -18.109 1 47.53 878 GLY B CA 1
ATOM 14570 C C . GLY B 1 878 ? -52.75 -11.734 -17.578 1 47.53 878 GLY B C 1
ATOM 14571 O O . GLY B 1 878 ? -53.438 -12.594 -17.031 1 47.53 878 GLY B O 1
ATOM 14572 N N . ILE B 1 879 ? -51.594 -12.172 -18.047 1 48.91 879 ILE B N 1
ATOM 14573 C CA . ILE B 1 879 ? -50.781 -13.273 -17.5 1 48.91 879 ILE B CA 1
ATOM 14574 C C . ILE B 1 879 ? -49.781 -12.727 -16.484 1 48.91 879 ILE B C 1
ATOM 14576 O O . ILE B 1 879 ? -49.031 -11.805 -16.781 1 48.91 879 ILE B O 1
ATOM 14580 N N . CYS B 1 880 ? -49.781 -13.016 -15.242 1 44.97 880 CYS B N 1
ATOM 14581 C CA . CYS B 1 880 ? -48.844 -12.617 -14.195 1 44.97 880 CYS B CA 1
ATOM 14582 C C . CYS B 1 880 ? -47.812 -13.703 -13.969 1 44.97 880 CYS B C 1
ATOM 14584 O O . CYS B 1 880 ? -48.125 -14.875 -13.828 1 44.97 880 CYS B O 1
ATOM 14586 N N . GLY B 1 881 ? -46.469 -13.547 -14.383 1 43.34 881 GLY B N 1
ATOM 14587 C CA . GLY B 1 881 ? -45.406 -14.492 -14.117 1 43.34 881 GLY B CA 1
ATOM 14588 C C . GLY B 1 881 ? -45 -14.531 -12.664 1 43.34 881 GLY B C 1
ATOM 14589 O O . GLY B 1 881 ? -44.688 -13.492 -12.07 1 43.34 881 GLY B O 1
ATOM 14590 N N . ALA B 1 882 ? -45.188 -15.461 -11.844 1 37.62 882 ALA B N 1
ATOM 14591 C CA . ALA B 1 882 ? -44.656 -15.703 -10.492 1 37.62 882 ALA B CA 1
ATOM 14592 C C . ALA B 1 882 ? -43.25 -16.25 -10.539 1 37.62 882 ALA B C 1
ATOM 14594 O O . ALA B 1 882 ? -42.969 -17.234 -11.227 1 37.62 882 ALA B O 1
ATOM 14595 N N . GLY B 1 883 ? -42.281 -15.375 -10.656 1 32.47 883 GLY B N 1
ATOM 14596 C CA . GLY B 1 883 ? -40.875 -15.656 -10.969 1 32.47 883 GLY B CA 1
ATOM 14597 C C . GLY B 1 883 ? -40.344 -16.875 -10.227 1 32.47 883 GLY B C 1
ATOM 14598 O O . GLY B 1 883 ? -40.938 -17.312 -9.242 1 32.47 883 GLY B O 1
ATOM 14599 N N . ARG B 1 884 ? -39.344 -17.531 -10.875 1 31.8 884 ARG B N 1
ATOM 14600 C CA . ARG B 1 884 ? -38.531 -18.703 -10.602 1 31.8 884 ARG B CA 1
ATOM 14601 C C . ARG B 1 884 ? -37.812 -18.578 -9.258 1 31.8 884 ARG B C 1
ATOM 14603 O O . ARG B 1 884 ? -36.938 -19.375 -8.945 1 31.8 884 ARG B O 1
ATOM 14610 N N . HIS B 1 885 ? -37.781 -17.609 -8.562 1 27.17 885 HIS B N 1
ATOM 14611 C CA . HIS B 1 885 ? -36.562 -17.719 -7.77 1 27.17 885 HIS B CA 1
ATOM 14612 C C . HIS B 1 885 ? -36.469 -19.062 -7.055 1 27.17 885 HIS B C 1
ATOM 14614 O O . HIS B 1 885 ? -37.438 -19.844 -7.074 1 27.17 885 HIS B O 1
ATOM 14620 N N . ASP B 1 886 ? -35.562 -19.047 -5.883 1 27.55 886 ASP B N 1
ATOM 14621 C CA . ASP B 1 886 ? -35 -20.25 -5.277 1 27.55 886 ASP B CA 1
ATOM 14622 C C . ASP B 1 886 ? -36.125 -21.172 -4.75 1 27.55 886 ASP B C 1
ATOM 14624 O O . ASP B 1 886 ? -37.062 -20.703 -4.109 1 27.55 886 ASP B O 1
ATOM 14628 N N . GLY B 1 887 ? -36.375 -22.156 -5.398 1 27.97 887 GLY B N 1
ATOM 14629 C CA . GLY B 1 887 ? -37 -23.359 -4.902 1 27.97 887 GLY B CA 1
ATOM 14630 C C . GLY B 1 887 ? -36.781 -23.578 -3.416 1 27.97 887 GLY B C 1
ATOM 14631 O O . GLY B 1 887 ? -37.469 -24.391 -2.793 1 27.97 887 GLY B O 1
ATOM 14632 N N . ARG B 1 888 ? -35.594 -23.047 -2.938 1 28.45 888 ARG B N 1
ATOM 14633 C CA . ARG B 1 888 ? -35.406 -23.406 -1.534 1 28.45 888 ARG B CA 1
ATOM 14634 C C . ARG B 1 888 ? -36.406 -22.672 -0.641 1 28.45 888 ARG B C 1
ATOM 14636 O O . ARG B 1 888 ? -36.938 -23.25 0.3 1 28.45 888 ARG B O 1
ATOM 14643 N N . ALA B 1 889 ? -36.5 -21.438 -0.899 1 27.7 889 ALA B N 1
ATOM 14644 C CA . ALA B 1 889 ? -37.375 -20.781 0.056 1 27.7 889 ALA B CA 1
ATOM 14645 C C . ALA B 1 889 ? -38.812 -21.297 -0.082 1 27.7 889 ALA B C 1
ATOM 14647 O O . ALA B 1 889 ? -39.531 -21.469 0.917 1 27.7 889 ALA B O 1
ATOM 14648 N N . THR B 1 890 ? -39.062 -21.578 -1.315 1 29.12 890 THR B N 1
ATOM 14649 C CA . THR B 1 890 ? -40.375 -22.188 -1.421 1 29.12 890 THR B CA 1
ATOM 14650 C C . THR B 1 890 ? -40.344 -23.641 -0.971 1 29.12 890 THR B C 1
ATOM 14652 O O . THR B 1 890 ? -41.25 -24.125 -0.308 1 29.12 890 THR B O 1
ATOM 14655 N N . GLY B 1 891 ? -39.188 -24.312 -1.339 1 28 891 GLY B N 1
ATOM 14656 C CA . GLY B 1 891 ? -39.031 -25.688 -0.893 1 28 891 GLY B CA 1
ATOM 14657 C C . GLY B 1 891 ? -38.812 -25.812 0.602 1 28 891 GLY B C 1
ATOM 14658 O O . GLY B 1 891 ? -39.375 -26.703 1.25 1 28 891 GLY B O 1
ATOM 14659 N N . GLN B 1 892 ? -37.938 -24.984 1.225 1 27.7 892 GLN B N 1
ATOM 14660 C CA . GLN B 1 892 ? -37.812 -25.094 2.674 1 27.7 892 GLN B CA 1
ATOM 14661 C C . GLN B 1 892 ? -39.094 -24.734 3.377 1 27.7 892 GLN B C 1
ATOM 14663 O O . GLN B 1 892 ? -39.375 -25.172 4.5 1 27.7 892 GLN B O 1
ATOM 14668 N N . TRP B 1 893 ? -39.781 -23.844 2.768 1 28.02 893 TRP B N 1
ATOM 14669 C CA . TRP B 1 893 ? -41.094 -23.641 3.4 1 28.02 893 TRP B CA 1
ATOM 14670 C C . TRP B 1 893 ? -41.906 -24.938 3.373 1 28.02 893 TRP B C 1
ATOM 14672 O O . TRP B 1 893 ? -42.562 -25.281 4.359 1 28.02 893 TRP B O 1
ATOM 14682 N N . CYS B 1 894 ? -41.719 -25.609 2.297 1 27.22 894 CYS B N 1
ATOM 14683 C CA . CYS B 1 894 ? -42.531 -26.828 2.203 1 27.22 894 CYS B CA 1
ATOM 14684 C C . CYS B 1 894 ? -41.875 -27.953 3.008 1 27.22 894 CYS B C 1
ATOM 14686 O O . CYS B 1 894 ? -42.562 -28.875 3.439 1 27.22 894 CYS B O 1
ATOM 14688 N N . ALA B 1 895 ? -40.562 -28.047 3.078 1 26.95 895 ALA B N 1
ATOM 14689 C CA . ALA B 1 895 ? -39.969 -29.266 3.652 1 26.95 895 ALA B CA 1
ATOM 14690 C C . ALA B 1 895 ? -39.812 -29.125 5.16 1 26.95 895 ALA B C 1
ATOM 14692 O O . ALA B 1 895 ? -39.281 -30.016 5.816 1 26.95 895 ALA B O 1
ATOM 14693 N N . GLY B 1 896 ? -39.844 -27.922 5.742 1 25.16 896 GLY B N 1
ATOM 14694 C CA . GLY B 1 896 ? -39.656 -27.984 7.184 1 25.16 896 GLY B CA 1
ATOM 14695 C C . GLY B 1 896 ? -40.719 -28.812 7.883 1 25.16 896 GLY B C 1
ATOM 14696 O O . GLY B 1 896 ? -41.781 -29.062 7.312 1 25.16 896 GLY B O 1
ATOM 14697 N N . PRO B 1 897 ? -40.438 -29.562 8.789 1 25.58 897 PRO B N 1
ATOM 14698 C CA . PRO B 1 897 ? -41.406 -30.422 9.438 1 25.58 897 PRO B CA 1
ATOM 14699 C C . PRO B 1 897 ? -42.75 -29.75 9.617 1 25.58 897 PRO B C 1
ATOM 14701 O O . PRO B 1 897 ? -43.812 -30.406 9.57 1 25.58 897 PRO B O 1
ATOM 14704 N N . GLY B 1 898 ? -42.656 -28.609 10.148 1 25.22 898 GLY B N 1
ATOM 14705 C CA . GLY B 1 898 ? -43.969 -28.031 10.391 1 25.22 898 GLY B CA 1
ATOM 14706 C C . GLY B 1 898 ? -44.75 -27.734 9.109 1 25.22 898 GLY B C 1
ATOM 14707 O O . GLY B 1 898 ? -45.875 -27.25 9.156 1 25.22 898 GLY B O 1
ATOM 14708 N N . GLY B 1 899 ? -43.969 -27.703 8.086 1 25.44 899 GLY B N 1
ATOM 14709 C CA . GLY B 1 899 ? -44.719 -27.484 6.855 1 25.44 899 GLY B CA 1
ATOM 14710 C C . GLY B 1 899 ? -45.594 -28.672 6.473 1 25.44 899 GLY B C 1
ATOM 14711 O O . GLY B 1 899 ? -46.469 -28.562 5.602 1 25.44 899 GLY B O 1
ATOM 14712 N N . ARG B 1 900 ? -45.156 -29.812 6.922 1 26.56 900 ARG B N 1
ATOM 14713 C CA . ARG B 1 900 ? -46.125 -30.891 6.734 1 26.56 900 ARG B CA 1
ATOM 14714 C C . ARG B 1 900 ? -47.375 -30.672 7.594 1 26.56 900 ARG B C 1
ATOM 14716 O O . ARG B 1 900 ? -48.5 -30.953 7.164 1 26.56 900 ARG B O 1
ATOM 14723 N N . GLN B 1 901 ? -47.094 -30.422 8.883 1 24.5 901 GLN B N 1
ATOM 14724 C CA . GLN B 1 901 ? -48.281 -30.391 9.742 1 24.5 901 GLN B CA 1
ATOM 14725 C C . GLN B 1 901 ? -49.156 -29.188 9.43 1 24.5 901 GLN B C 1
ATOM 14727 O O . GLN B 1 901 ? -50.375 -29.234 9.555 1 24.5 901 GLN B O 1
ATOM 14732 N N . ALA B 1 902 ? -48.469 -28.141 9.211 1 25.14 902 ALA B N 1
ATOM 14733 C CA . ALA B 1 902 ? -49.438 -27.078 9.07 1 25.14 902 ALA B CA 1
ATOM 14734 C C . ALA B 1 902 ? -50.312 -27.281 7.82 1 25.14 902 ALA B C 1
ATOM 14736 O O . ALA B 1 902 ? -51.438 -26.781 7.742 1 25.14 902 ALA B O 1
ATOM 14737 N N . TRP B 1 903 ? -49.75 -28.031 6.852 1 25.19 903 TRP B N 1
ATOM 14738 C CA . TRP B 1 903 ? -50.688 -28.312 5.758 1 25.19 903 TRP B CA 1
ATOM 14739 C C . TRP B 1 903 ? -51.656 -29.422 6.141 1 25.19 903 TRP B C 1
ATOM 14741 O O . TRP B 1 903 ? -52.812 -29.391 5.727 1 25.19 903 TRP B O 1
ATOM 14751 N N . ARG B 1 904 ? -51.156 -30.375 6.836 1 25.34 904 ARG B N 1
ATOM 14752 C CA . ARG B 1 904 ? -52.094 -31.438 7.047 1 25.34 904 ARG B CA 1
ATOM 14753 C C . ARG B 1 904 ? -53.188 -31.016 8.031 1 25.34 904 ARG B C 1
ATOM 14755 O O . ARG B 1 904 ? -54.188 -31.719 8.219 1 25.34 904 ARG B O 1
ATOM 14762 N N . HIS B 1 905 ? -52.812 -30.25 9.008 1 24.69 905 HIS B N 1
ATOM 14763 C CA . HIS B 1 905 ? -53.969 -30.156 9.898 1 24.69 905 HIS B CA 1
ATOM 14764 C C . HIS B 1 905 ? -55.156 -29.547 9.188 1 24.69 905 HIS B C 1
ATOM 14766 O O . HIS B 1 905 ? -56.312 -29.891 9.492 1 24.69 905 HIS B O 1
ATOM 14772 N N . ARG B 1 906 ? -54.938 -28.328 8.555 1 25.16 906 ARG B N 1
ATOM 14773 C CA . ARG B 1 906 ? -56.25 -27.781 8.344 1 25.16 906 ARG B CA 1
ATOM 14774 C C . ARG B 1 906 ? -56.969 -28.5 7.191 1 25.16 906 ARG B C 1
ATOM 14776 O O . ARG B 1 906 ? -58.062 -28.094 6.777 1 25.16 906 ARG B O 1
ATOM 14783 N N . VAL B 1 907 ? -56.219 -29.219 6.359 1 24.41 907 VAL B N 1
ATOM 14784 C CA . VAL B 1 907 ? -57.125 -29.625 5.297 1 24.41 907 VAL B CA 1
ATOM 14785 C C . VAL B 1 907 ? -58.219 -30.531 5.859 1 24.41 907 VAL B C 1
ATOM 14787 O O . VAL B 1 907 ? -59.125 -30.953 5.141 1 24.41 907 VAL B O 1
ATOM 14790 N N . ASP B 1 908 ? -57.938 -31.156 6.93 1 23.75 908 ASP B N 1
ATOM 14791 C CA . ASP B 1 908 ? -59.094 -32.062 7.129 1 23.75 908 ASP B CA 1
ATOM 14792 C C . ASP B 1 908 ? -60.344 -31.266 7.508 1 23.75 908 ASP B C 1
ATOM 14794 O O . ASP B 1 908 ? -61.469 -31.703 7.219 1 23.75 908 ASP B O 1
ATOM 14798 N N . ASP B 1 909 ? -60.219 -30.531 8.594 1 22.48 909 ASP B N 1
ATOM 14799 C CA . ASP B 1 909 ? -61.625 -30.234 8.883 1 22.48 909 ASP B CA 1
ATOM 14800 C C . ASP B 1 909 ? -62.188 -29.219 7.891 1 22.48 909 ASP B C 1
ATOM 14802 O O . ASP B 1 909 ? -61.438 -28.5 7.227 1 22.48 909 ASP B O 1
ATOM 14806 N N . GLY B 1 910 ? -63.375 -28.859 7.586 1 23.3 910 GLY B N 1
ATOM 14807 C CA . GLY B 1 910 ? -64.25 -28.156 6.676 1 23.3 910 GLY B CA 1
ATOM 14808 C C . GLY B 1 910 ? -63.781 -26.75 6.34 1 23.3 910 GLY B C 1
ATOM 14809 O O . GLY B 1 910 ? -64.062 -26.219 5.27 1 23.3 910 GLY B O 1
ATOM 14810 N N . GLY B 1 911 ? -63.375 -25.891 7.359 1 21.33 911 GLY B N 1
ATOM 14811 C CA . GLY B 1 911 ? -63.469 -24.469 7.078 1 21.33 911 GLY B CA 1
ATOM 14812 C C . GLY B 1 911 ? -62.25 -23.906 6.367 1 21.33 911 GLY B C 1
ATOM 14813 O O . GLY B 1 911 ? -61.281 -23.516 7.012 1 21.33 911 GLY B O 1
ATOM 14814 N N . LEU B 1 912 ? -61.688 -24.5 5.348 1 24.25 912 LEU B N 1
ATOM 14815 C CA . LEU B 1 912 ? -60.656 -24.125 4.359 1 24.25 912 LEU B CA 1
ATOM 14816 C C . LEU B 1 912 ? -60.844 -22.688 3.912 1 24.25 912 LEU B C 1
ATOM 14818 O O . LEU B 1 912 ? -60.469 -22.312 2.805 1 24.25 912 LEU B O 1
ATOM 14822 N N . ARG B 1 913 ? -61.625 -21.797 4.617 1 23.84 913 ARG B N 1
ATOM 14823 C CA . ARG B 1 913 ? -61.969 -20.562 3.91 1 23.84 913 ARG B CA 1
ATOM 14824 C C . ARG B 1 913 ? -60.719 -19.828 3.465 1 23.84 913 ARG B C 1
ATOM 14826 O O . ARG B 1 913 ? -60.5 -19.578 2.271 1 23.84 913 ARG B O 1
ATOM 14833 N N . GLY B 1 914 ? -60.375 -18.562 4.066 1 24.73 914 GLY B N 1
ATOM 14834 C CA . GLY B 1 914 ? -59.875 -17.344 3.455 1 24.73 914 GLY B CA 1
ATOM 14835 C C . GLY B 1 914 ? -58.375 -17.312 3.322 1 24.73 914 GLY B C 1
ATOM 14836 O O . GLY B 1 914 ? -57.688 -16.469 3.924 1 24.73 914 GLY B O 1
ATOM 14837 N N . GLY B 1 915 ? -57.75 -18.328 3.109 1 25.17 915 GLY B N 1
ATOM 14838 C CA . GLY B 1 915 ? -56.281 -18.281 3.236 1 25.17 915 GLY B CA 1
ATOM 14839 C C . GLY B 1 915 ? -55.625 -17.391 2.197 1 25.17 915 GLY B C 1
ATOM 14840 O O . GLY B 1 915 ? -56.25 -17.016 1.207 1 25.17 915 GLY B O 1
ATOM 14841 N N . LEU B 1 916 ? -54.438 -16.797 2.455 1 26.78 916 LEU B N 1
ATOM 14842 C CA . LEU B 1 916 ? -53.906 -15.734 1.616 1 26.78 916 LEU B CA 1
ATOM 14843 C C . LEU B 1 916 ? -53.781 -16.188 0.169 1 26.78 916 LEU B C 1
ATOM 14845 O O . LEU B 1 916 ? -54.031 -15.422 -0.759 1 26.78 916 LEU B O 1
ATOM 14849 N N . GLY B 1 917 ? -53.344 -17.391 -0.083 1 27.36 917 GLY B N 1
ATOM 14850 C CA . GLY B 1 917 ? -53.281 -17.875 -1.45 1 27.36 917 GLY B CA 1
ATOM 14851 C C . GLY B 1 917 ? -54.625 -17.969 -2.133 1 27.36 917 GLY B C 1
ATOM 14852 O O . GLY B 1 917 ? -54.75 -17.625 -3.312 1 27.36 917 GLY B O 1
ATOM 14853 N N . GLY B 1 918 ? -55.531 -18.5 -1.409 1 27.78 918 GLY B N 1
ATOM 14854 C CA . GLY B 1 918 ? -56.906 -18.562 -1.867 1 27.78 918 GLY B CA 1
ATOM 14855 C C . GLY B 1 918 ? -57.562 -17.203 -2.006 1 27.78 918 GLY B C 1
ATOM 14856 O O . GLY B 1 918 ? -58.344 -16.969 -2.926 1 27.78 918 GLY B O 1
ATOM 14857 N N . ARG B 1 919 ? -57.219 -16.25 -1.069 1 28.8 919 ARG B N 1
ATOM 14858 C CA . ARG B 1 919 ? -57.719 -14.883 -1.175 1 28.8 919 ARG B CA 1
ATOM 14859 C C . ARG B 1 919 ? -57 -14.117 -2.275 1 28.8 919 ARG B C 1
ATOM 14861 O O . ARG B 1 919 ? -57.594 -13.234 -2.912 1 28.8 919 ARG B O 1
ATOM 14868 N N . LEU B 1 920 ? -55.719 -14.406 -2.447 1 29 920 LEU B N 1
ATOM 14869 C CA . LEU B 1 920 ? -55.125 -13.828 -3.643 1 29 920 LEU B CA 1
ATOM 14870 C C . LEU B 1 920 ? -55.719 -14.438 -4.902 1 29 920 LEU B C 1
ATOM 14872 O O . LEU B 1 920 ? -55.906 -13.742 -5.906 1 29 920 LEU B O 1
ATOM 14876 N N . ALA B 1 921 ? -55.875 -15.688 -4.875 1 28.02 921 ALA B N 1
ATOM 14877 C CA . ALA B 1 921 ? -56.562 -16.328 -5.98 1 28.02 921 ALA B CA 1
ATOM 14878 C C . ALA B 1 921 ? -58.031 -15.914 -6.012 1 28.02 921 ALA B C 1
ATOM 14880 O O . ALA B 1 921 ? -58.625 -15.789 -7.086 1 28.02 921 ALA B O 1
ATOM 14881 N N . ALA B 1 922 ? -58.656 -15.953 -4.844 1 29.23 922 ALA B N 1
ATOM 14882 C CA . ALA B 1 922 ? -60.062 -15.609 -4.84 1 29.23 922 ALA B CA 1
ATOM 14883 C C . ALA B 1 922 ? -60.25 -14.109 -5.039 1 29.23 922 ALA B C 1
ATOM 14885 O O . ALA B 1 922 ? -61.375 -13.656 -5.359 1 29.23 922 ALA B O 1
ATOM 14886 N N . GLY B 1 923 ? -59.312 -13.352 -4.406 1 28.73 923 GLY B N 1
ATOM 14887 C CA . GLY B 1 923 ? -59.656 -11.992 -4.777 1 28.73 923 GLY B CA 1
ATOM 14888 C C . GLY B 1 923 ? -59.438 -11.703 -6.254 1 28.73 923 GLY B C 1
ATOM 14889 O O . GLY B 1 923 ? -58.719 -12.422 -6.934 1 28.73 923 GLY B O 1
ATOM 14890 N N . GLY B 1 924 ? -60.312 -11.133 -7.035 1 28.56 924 GLY B N 1
ATOM 14891 C CA . GLY B 1 924 ? -60.5 -10.773 -8.43 1 28.56 924 GLY B CA 1
ATOM 14892 C C . GLY B 1 924 ? -59.219 -10.312 -9.102 1 28.56 924 GLY B C 1
ATOM 14893 O O . GLY B 1 924 ? -59.25 -9.758 -10.203 1 28.56 924 GLY B O 1
ATOM 14894 N N . ARG B 1 925 ? -58.125 -10.266 -8.375 1 31.17 925 ARG B N 1
ATOM 14895 C CA . ARG B 1 925 ? -57.125 -9.367 -8.961 1 31.17 925 ARG B CA 1
ATOM 14896 C C . ARG B 1 925 ? -56.312 -10.07 -10.047 1 31.17 925 ARG B C 1
ATOM 14898 O O . ARG B 1 925 ? -55.906 -9.438 -11.023 1 31.17 925 ARG B O 1
ATOM 14905 N N . CYS B 1 926 ? -55.625 -11.156 -9.68 1 31.36 926 CYS B N 1
ATOM 14906 C CA . CYS B 1 926 ? -55 -11.812 -10.805 1 31.36 926 CYS B CA 1
ATOM 14907 C C . CYS B 1 926 ? -55.969 -12.727 -11.539 1 31.36 926 CYS B C 1
ATOM 14909 O O . CYS B 1 926 ? -56.375 -13.758 -11 1 31.36 926 CYS B O 1
ATOM 14911 N N . ARG B 1 927 ? -56.906 -12.258 -12.062 1 36.41 927 ARG B N 1
ATOM 14912 C CA . ARG B 1 927 ? -58.094 -13.016 -12.477 1 36.41 927 ARG B CA 1
ATOM 14913 C C . ARG B 1 927 ? -57.688 -14.203 -13.344 1 36.41 927 ARG B C 1
ATOM 14915 O O . ARG B 1 927 ? -58.344 -15.258 -13.305 1 36.41 927 ARG B O 1
ATOM 14922 N N . ASP B 1 928 ? -57.062 -13.977 -14.484 1 35.94 928 ASP B N 1
ATOM 14923 C CA . ASP B 1 928 ? -57.312 -14.945 -15.547 1 35.94 928 ASP B CA 1
ATOM 14924 C C . ASP B 1 928 ? -56.312 -16.078 -15.531 1 35.94 928 ASP B C 1
ATOM 14926 O O . ASP B 1 928 ? -56.656 -17.25 -15.664 1 35.94 928 ASP B O 1
ATOM 14930 N N . CYS B 1 929 ? -54.844 -15.906 -15.758 1 39.34 929 CYS B N 1
ATOM 14931 C CA . CYS B 1 929 ? -53.906 -17.016 -15.906 1 39.34 929 CYS B CA 1
ATOM 14932 C C . CYS B 1 929 ? -52.656 -16.812 -15.047 1 39.34 929 CYS B C 1
ATOM 14934 O O . CYS B 1 929 ? -52.25 -15.672 -14.812 1 39.34 929 CYS B O 1
ATOM 14936 N N . LEU B 1 930 ? -52.094 -17.672 -14.156 1 43.38 930 LEU B N 1
ATOM 14937 C CA . LEU B 1 930 ? -50.875 -17.719 -13.383 1 43.38 930 LEU B CA 1
ATOM 14938 C C . LEU B 1 930 ? -49.812 -18.594 -14.078 1 43.38 930 LEU B C 1
ATOM 14940 O O . LEU B 1 930 ? -50.156 -19.656 -14.602 1 43.38 930 LEU B O 1
ATOM 14944 N N . ALA B 1 931 ? -48.625 -18.203 -14.359 1 43 931 ALA B N 1
ATOM 14945 C CA . ALA B 1 931 ? -47.562 -19.062 -14.844 1 43 931 ALA B CA 1
ATOM 14946 C C . ALA B 1 931 ? -46.656 -19.516 -13.688 1 43 931 ALA B C 1
ATOM 14948 O O . ALA B 1 931 ? -46.156 -18.703 -12.914 1 43 931 ALA B O 1
ATOM 14949 N N . LEU B 1 932 ? -46.469 -20.812 -13.172 1 42.62 932 LEU B N 1
ATOM 14950 C CA . LEU B 1 932 ? -45.812 -21.406 -12 1 42.62 932 LEU B CA 1
ATOM 14951 C C . LEU B 1 932 ? -44.625 -22.234 -12.414 1 42.62 932 LEU B C 1
ATOM 14953 O O . LEU B 1 932 ? -44.656 -22.891 -13.461 1 42.62 932 LEU B O 1
ATOM 14957 N N . SER B 1 933 ? -43.438 -22.031 -11.758 1 39.12 933 SER B N 1
ATOM 14958 C CA . SER B 1 933 ? -42.281 -22.906 -11.867 1 39.12 933 SER B CA 1
ATOM 14959 C C . SER B 1 933 ? -42.188 -23.812 -10.648 1 39.12 933 SER B C 1
ATOM 14961 O O . SER B 1 933 ? -42.438 -23.391 -9.516 1 39.12 933 SER B O 1
ATOM 14963 N N . GLY B 1 934 ? -41.938 -25.375 -10.711 1 39.09 934 GLY B N 1
ATOM 14964 C CA . GLY B 1 934 ? -41.719 -26.422 -9.734 1 39.09 934 GLY B CA 1
ATOM 14965 C C . GLY B 1 934 ? -42.938 -27.344 -9.578 1 39.09 934 GLY B C 1
ATOM 14966 O O . GLY B 1 934 ? -44.062 -26.891 -9.656 1 39.09 934 GLY B O 1
ATOM 14967 N N . VAL B 1 935 ? -42.812 -28.547 -9.719 1 34.25 935 VAL B N 1
ATOM 14968 C CA . VAL B 1 935 ? -43.781 -29.625 -9.883 1 34.25 935 VAL B CA 1
ATOM 14969 C C . VAL B 1 935 ? -44.656 -29.719 -8.625 1 34.25 935 VAL B C 1
ATOM 14971 O O . VAL B 1 935 ? -45.875 -29.922 -8.719 1 34.25 935 VAL B O 1
ATOM 14974 N N . ARG B 1 936 ? -44.062 -29.672 -7.543 1 37.19 936 ARG B N 1
ATOM 14975 C CA . ARG B 1 936 ? -44.875 -30.094 -6.402 1 37.19 936 ARG B CA 1
ATOM 14976 C C . ARG B 1 936 ? -45.906 -29.031 -6.059 1 37.19 936 ARG B C 1
ATOM 14978 O O . ARG B 1 936 ? -47.031 -29.359 -5.641 1 37.19 936 ARG B O 1
ATOM 14985 N N . LEU B 1 937 ? -45.438 -27.906 -6.234 1 37.84 937 LEU B N 1
ATOM 14986 C CA . LEU B 1 937 ? -46.344 -26.828 -5.887 1 37.84 937 LEU B CA 1
ATOM 14987 C C . LEU B 1 937 ? -47.438 -26.672 -6.941 1 37.84 937 LEU B C 1
ATOM 14989 O O . LEU B 1 937 ? -48.531 -26.172 -6.645 1 37.84 937 LEU B O 1
ATOM 14993 N N . ALA B 1 938 ? -47.156 -27.25 -8.047 1 44.75 938 ALA B N 1
ATOM 14994 C CA . ALA B 1 938 ? -48.062 -27.031 -9.172 1 44.75 938 ALA B CA 1
ATOM 14995 C C . ALA B 1 938 ? -49.406 -27.688 -8.922 1 44.75 938 ALA B C 1
ATOM 14997 O O . ALA B 1 938 ? -50.469 -27.094 -9.227 1 44.75 938 ALA B O 1
ATOM 14998 N N . ALA B 1 939 ? -49.375 -28.766 -8.234 1 46.41 939 ALA B N 1
ATOM 14999 C CA . ALA B 1 939 ? -50.625 -29.484 -8.078 1 46.41 939 ALA B CA 1
ATOM 15000 C C . ALA B 1 939 ? -51.594 -28.688 -7.215 1 46.41 939 ALA B C 1
ATOM 15002 O O . ALA B 1 939 ? -52.781 -28.562 -7.543 1 46.41 939 ALA B O 1
ATOM 15003 N N . ALA B 1 940 ? -51.031 -28.125 -6.164 1 45.38 940 ALA B N 1
ATOM 15004 C CA . ALA B 1 940 ? -51.906 -27.422 -5.223 1 45.38 940 ALA B CA 1
ATOM 15005 C C . ALA B 1 940 ? -52.438 -26.125 -5.828 1 45.38 940 ALA B C 1
ATOM 15007 O O . ALA B 1 940 ? -53.594 -25.766 -5.645 1 45.38 940 ALA B O 1
ATOM 15008 N N . LEU B 1 941 ? -51.594 -25.625 -6.629 1 49.22 941 LEU B N 1
ATOM 15009 C CA . LEU B 1 941 ? -51.969 -24.344 -7.215 1 49.22 941 LEU B CA 1
ATOM 15010 C C . LEU B 1 941 ? -52.938 -24.531 -8.367 1 49.22 941 LEU B C 1
ATOM 15012 O O . LEU B 1 941 ? -53.844 -23.719 -8.578 1 49.22 941 LEU B O 1
ATOM 15016 N N . LEU B 1 942 ? -52.812 -25.641 -8.945 1 55.12 942 LEU B N 1
ATOM 15017 C CA . LEU B 1 942 ? -53.719 -25.969 -10.047 1 55.12 942 LEU B CA 1
ATOM 15018 C C . LEU B 1 942 ? -55.156 -26.156 -9.562 1 55.12 942 LEU B C 1
ATOM 15020 O O . LEU B 1 942 ? -56.094 -25.719 -10.211 1 55.12 942 LEU B O 1
ATOM 15024 N N . GLU B 1 943 ? -55.188 -26.703 -8.43 1 53.19 943 GLU B N 1
ATOM 15025 C CA . GLU B 1 943 ? -56.531 -26.922 -7.836 1 53.19 943 GLU B CA 1
ATOM 15026 C C . GLU B 1 943 ? -57.188 -25.594 -7.461 1 53.19 943 GLU B C 1
ATOM 15028 O O . GLU B 1 943 ? -58.375 -25.406 -7.695 1 53.19 943 GLU B O 1
ATOM 15033 N N . VAL B 1 944 ? -56.312 -24.766 -6.984 1 49.41 944 VAL B N 1
ATOM 15034 C CA . VAL B 1 944 ? -56.844 -23.469 -6.543 1 49.41 944 VAL B CA 1
ATOM 15035 C C . VAL B 1 944 ? -57.219 -22.625 -7.754 1 49.41 944 VAL B C 1
ATOM 15037 O O . VAL B 1 944 ? -58.281 -21.984 -7.754 1 49.41 944 VAL B O 1
ATOM 15040 N N . ALA B 1 945 ? -56.406 -22.703 -8.742 1 53.59 945 ALA B N 1
ATOM 15041 C CA . ALA B 1 945 ? -56.656 -21.938 -9.953 1 53.59 945 ALA B CA 1
ATOM 15042 C C . ALA B 1 945 ? -57.938 -22.422 -10.641 1 53.59 945 ALA B C 1
ATOM 15044 O O . ALA B 1 945 ? -58.781 -21.625 -11.062 1 53.59 945 ALA B O 1
ATOM 15045 N N . THR B 1 946 ? -58.094 -23.688 -10.617 1 54.97 946 THR B N 1
ATOM 15046 C CA . THR B 1 946 ? -59.281 -24.297 -11.227 1 54.97 946 THR B CA 1
ATOM 15047 C C . THR B 1 946 ? -60.531 -23.953 -10.438 1 54.97 946 THR B C 1
ATOM 15049 O O . THR B 1 946 ? -61.594 -23.672 -11.023 1 54.97 946 THR B O 1
ATOM 15052 N N . ALA B 1 947 ? -60.406 -23.922 -9.195 1 54.03 947 ALA B N 1
ATOM 15053 C CA . ALA B 1 947 ? -61.562 -23.641 -8.336 1 54.03 947 ALA B CA 1
ATOM 15054 C C . ALA B 1 947 ? -62 -22.188 -8.484 1 54.03 947 ALA B C 1
ATOM 15056 O O . ALA B 1 947 ? -63.156 -21.875 -8.25 1 54.03 947 ALA B O 1
ATOM 15057 N N . ASN B 1 948 ? -61.062 -21.422 -8.969 1 49.34 948 ASN B N 1
ATOM 15058 C CA . ASN B 1 948 ? -61.406 -20.016 -9.102 1 49.34 948 ASN B CA 1
ATOM 15059 C C . ASN B 1 948 ? -61.531 -19.594 -10.562 1 49.34 948 ASN B C 1
ATOM 15061 O O . ASN B 1 948 ? -61.5 -18.406 -10.875 1 49.34 948 ASN B O 1
ATOM 15065 N N . ASP B 1 949 ? -61.594 -20.547 -11.367 1 56.41 949 ASP B N 1
ATOM 15066 C CA . ASP B 1 949 ? -61.781 -20.359 -12.805 1 56.41 949 ASP B CA 1
ATOM 15067 C C . ASP B 1 949 ? -60.656 -19.516 -13.398 1 56.41 949 ASP B C 1
ATOM 15069 O O . ASP B 1 949 ? -60.906 -18.562 -14.148 1 56.41 949 ASP B O 1
ATOM 15073 N N . ARG B 1 950 ? -59.562 -19.844 -12.898 1 56.59 950 ARG B N 1
ATOM 15074 C CA . ARG B 1 950 ? -58.375 -19.156 -13.391 1 56.59 950 ARG B CA 1
ATOM 15075 C C . ARG B 1 950 ? -57.469 -20.109 -14.203 1 56.59 950 ARG B C 1
ATOM 15077 O O . ARG B 1 950 ? -57.469 -21.312 -13.945 1 56.59 950 ARG B O 1
ATOM 15084 N N . GLY B 1 951 ? -56.969 -19.547 -15.289 1 62.31 951 GLY B N 1
ATOM 15085 C CA . GLY B 1 951 ? -56.031 -20.344 -16.078 1 62.31 951 GLY B CA 1
ATOM 15086 C C . GLY B 1 951 ? -54.625 -20.359 -15.492 1 62.31 951 GLY B C 1
ATOM 15087 O O . GLY B 1 951 ? -54.25 -19.438 -14.758 1 62.31 951 GLY B O 1
ATOM 15088 N N . VAL B 1 952 ? -53.969 -21.422 -15.508 1 64.88 952 VAL B N 1
ATOM 15089 C CA . VAL B 1 952 ? -52.594 -21.562 -15.016 1 64.88 952 VAL B CA 1
ATOM 15090 C C . VAL B 1 952 ? -51.688 -22.016 -16.141 1 64.88 952 VAL B C 1
ATOM 15092 O O . VAL B 1 952 ? -52.062 -22.875 -16.953 1 64.88 952 VAL B O 1
ATOM 15095 N N . PHE B 1 953 ? -50.594 -21.375 -16.266 1 69.88 953 PHE B N 1
ATOM 15096 C CA . PHE B 1 953 ? -49.562 -21.891 -17.141 1 69.88 953 PHE B CA 1
ATOM 15097 C C . PHE B 1 953 ? -48.438 -22.562 -16.328 1 69.88 953 PHE B C 1
ATOM 15099 O O . PHE B 1 953 ? -47.938 -21.984 -15.352 1 69.88 953 PHE B O 1
ATOM 15106 N N . VAL B 1 954 ? -48.094 -23.75 -16.609 1 71 954 VAL B N 1
ATOM 15107 C CA . VAL B 1 954 ? -47.031 -24.5 -15.969 1 71 954 VAL B CA 1
ATOM 15108 C C . VAL B 1 954 ? -45.781 -24.438 -16.844 1 71 954 VAL B C 1
ATOM 15110 O O . VAL B 1 954 ? -45.812 -24.719 -18.031 1 71 954 VAL B O 1
ATOM 15113 N N . LEU B 1 955 ? -44.719 -24.141 -16.203 1 70.81 955 LEU B N 1
ATOM 15114 C CA . LEU B 1 955 ? -43.469 -24.062 -16.953 1 70.81 955 LEU B CA 1
ATOM 15115 C C . LEU B 1 955 ? -43 -25.453 -17.344 1 70.81 955 LEU B C 1
ATOM 15117 O O . LEU B 1 955 ? -42.75 -26.297 -16.484 1 70.81 955 LEU B O 1
ATOM 15121 N N . ALA B 1 956 ? -42.969 -25.688 -18.609 1 76 956 ALA B N 1
ATOM 15122 C CA . ALA B 1 956 ? -42.5 -26.969 -19.125 1 76 956 ALA B CA 1
ATOM 15123 C C . ALA B 1 956 ? -41.094 -26.891 -19.672 1 76 956 ALA B C 1
ATOM 15125 O O . ALA B 1 956 ? -40.219 -27.688 -19.281 1 76 956 ALA B O 1
ATOM 15126 N N . ALA B 1 957 ? -40.938 -25.969 -20.547 1 75.81 957 ALA B N 1
ATOM 15127 C CA . ALA B 1 957 ? -39.625 -25.812 -21.188 1 75.81 957 ALA B CA 1
ATOM 15128 C C . ALA B 1 957 ? -39.344 -24.328 -21.469 1 75.81 957 ALA B C 1
ATOM 15130 O O . ALA B 1 957 ? -40.062 -23.672 -22.188 1 75.81 957 ALA B O 1
ATOM 15131 N N . THR B 1 958 ? -38.406 -23.859 -20.781 1 65.31 958 THR B N 1
ATOM 15132 C CA . THR B 1 958 ? -38.031 -22.469 -21.016 1 65.31 958 THR B CA 1
ATOM 15133 C C . THR B 1 958 ? -36.531 -22.375 -21.375 1 65.31 958 THR B C 1
ATOM 15135 O O . THR B 1 958 ? -35.781 -23.328 -21.188 1 65.31 958 THR B O 1
ATOM 15138 N N . SER B 1 959 ? -36.125 -21.312 -21.984 1 56.56 959 SER B N 1
ATOM 15139 C CA . SER B 1 959 ? -34.75 -21.109 -22.406 1 56.56 959 SER B CA 1
ATOM 15140 C C . SER B 1 959 ? -33.875 -20.672 -21.234 1 56.56 959 SER B C 1
ATOM 15142 O O . SER B 1 959 ? -32.719 -20.297 -21.422 1 56.56 959 SER B O 1
ATOM 15144 N N . ASN B 1 960 ? -34.438 -20.797 -20.109 1 49.44 960 ASN B N 1
ATOM 15145 C CA . ASN B 1 960 ? -33.625 -20.5 -18.938 1 49.44 960 ASN B CA 1
ATOM 15146 C C . ASN B 1 960 ? -32.562 -21.578 -18.703 1 49.44 960 ASN B C 1
ATOM 15148 O O . ASN B 1 960 ? -32.875 -22.766 -18.609 1 49.44 960 ASN B O 1
ATOM 15152 N N . PRO B 1 961 ? -31.438 -21.266 -18.672 1 50.09 961 PRO B N 1
ATOM 15153 C CA . PRO B 1 961 ? -30.375 -22.266 -18.625 1 50.09 961 PRO B CA 1
ATOM 15154 C C . PRO B 1 961 ? -30.438 -23.125 -17.359 1 50.09 961 PRO B C 1
ATOM 15156 O O . PRO B 1 961 ? -30.078 -24.312 -17.391 1 50.09 961 PRO B O 1
ATOM 15159 N N . GLU B 1 962 ? -30.953 -22.641 -16.266 1 47.09 962 GLU B N 1
ATOM 15160 C CA . GLU B 1 962 ? -30.984 -23.406 -15.023 1 47.09 962 GLU B CA 1
ATOM 15161 C C . GLU B 1 962 ? -32.094 -24.469 -15.062 1 47.09 962 GLU B C 1
ATOM 15163 O O . GLU B 1 962 ? -31.984 -25.484 -14.383 1 47.09 962 GLU B O 1
ATOM 15168 N N . GLY B 1 963 ? -32.969 -24.266 -15.852 1 52.62 963 GLY B N 1
ATOM 15169 C CA . GLY B 1 963 ? -34.094 -25.203 -15.906 1 52.62 963 GLY B CA 1
ATOM 15170 C C . GLY B 1 963 ? -33.906 -26.281 -16.953 1 52.62 963 GLY B C 1
ATOM 15171 O O . GLY B 1 963 ? -34.594 -27.297 -16.922 1 52.62 963 GLY B O 1
ATOM 15172 N N . ALA B 1 964 ? -33.031 -26.062 -17.703 1 57.88 964 ALA B N 1
ATOM 15173 C CA . ALA B 1 964 ? -32.875 -26.953 -18.844 1 57.88 964 ALA B CA 1
ATOM 15174 C C . ALA B 1 964 ? -32.531 -28.375 -18.391 1 57.88 964 ALA B C 1
ATOM 15176 O O . ALA B 1 964 ? -33.062 -29.359 -18.922 1 57.88 964 ALA B O 1
ATOM 15177 N N . THR B 1 965 ? -31.703 -28.453 -17.391 1 54.69 965 THR B N 1
ATOM 15178 C CA . THR B 1 965 ? -31.297 -29.766 -16.891 1 54.69 965 THR B CA 1
ATOM 15179 C C . THR B 1 965 ? -32.5 -30.531 -16.344 1 54.69 965 THR B C 1
ATOM 15181 O O . THR B 1 965 ? -32.625 -31.75 -16.562 1 54.69 965 THR B O 1
ATOM 15184 N N . ILE B 1 966 ? -33.281 -29.781 -15.773 1 58.78 966 ILE B N 1
ATOM 15185 C CA . ILE B 1 966 ? -34.438 -30.453 -15.18 1 58.78 966 ILE B CA 1
ATOM 15186 C C . ILE B 1 966 ? -35.469 -30.719 -16.25 1 58.78 966 ILE B C 1
ATOM 15188 O O . ILE B 1 966 ? -36.062 -31.797 -16.328 1 58.78 966 ILE B O 1
ATOM 15192 N N . GLN B 1 967 ? -35.531 -29.891 -17.125 1 66.25 967 GLN B N 1
ATOM 15193 C CA . GLN B 1 967 ? -36.562 -29.969 -18.156 1 66.25 967 GLN B CA 1
ATOM 15194 C C . GLN B 1 967 ? -36.25 -31.094 -19.156 1 66.25 967 GLN B C 1
ATOM 15196 O O . GLN B 1 967 ? -37.156 -31.766 -19.641 1 66.25 967 GLN B O 1
ATOM 15201 N N . ARG B 1 968 ? -35 -31.375 -19.188 1 65.69 968 ARG B N 1
ATOM 15202 C CA . ARG B 1 968 ? -34.594 -32.344 -20.188 1 65.69 968 ARG B CA 1
ATOM 15203 C C . ARG B 1 968 ? -34.25 -33.688 -19.531 1 65.69 968 ARG B C 1
ATOM 15205 O O . ARG B 1 968 ? -33.844 -34.625 -20.203 1 65.69 968 ARG B O 1
ATOM 15212 N N . ALA B 1 969 ? -34.375 -33.688 -18.25 1 64.69 969 ALA B N 1
ATOM 15213 C CA . ALA B 1 969 ? -34.062 -34.906 -17.547 1 64.69 969 ALA B CA 1
ATOM 15214 C C . ALA B 1 969 ? -35.031 -36.031 -17.953 1 64.69 969 ALA B C 1
ATOM 15216 O O . ALA B 1 969 ? -36.219 -35.781 -18.141 1 64.69 969 ALA B O 1
ATOM 15217 N N . ASP B 1 970 ? -34.5 -37.125 -18.109 1 58.94 970 ASP B N 1
ATOM 15218 C CA . ASP B 1 970 ? -35.281 -38.281 -18.547 1 58.94 970 ASP B CA 1
ATOM 15219 C C . ASP B 1 970 ? -36 -38.938 -17.359 1 58.94 970 ASP B C 1
ATOM 15221 O O . ASP B 1 970 ? -35.375 -39.25 -16.344 1 58.94 970 ASP B O 1
ATOM 15225 N N . ALA B 1 971 ? -37.25 -38.906 -17.281 1 59.62 971 ALA B N 1
ATOM 15226 C CA . ALA B 1 971 ? -38.062 -39.625 -16.312 1 59.62 971 ALA B CA 1
ATOM 15227 C C . ALA B 1 971 ? -38.906 -40.688 -17.016 1 59.62 971 ALA B C 1
ATOM 15229 O O . ALA B 1 971 ? -39.969 -40.406 -17.547 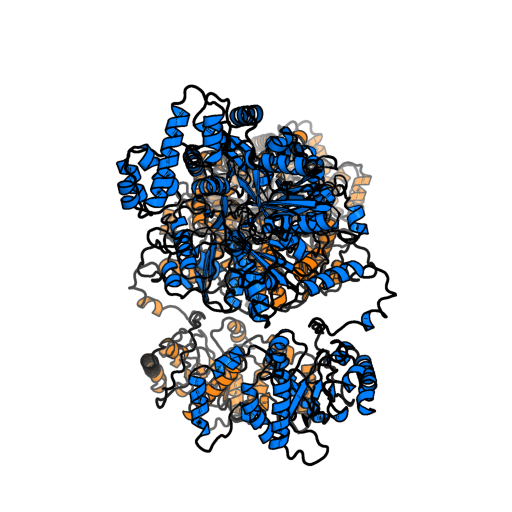1 59.62 971 ALA B O 1
ATOM 15230 N N . ASP B 1 972 ? -38.531 -41.969 -17.141 1 59.09 972 ASP B N 1
ATOM 15231 C CA . ASP B 1 972 ? -39.156 -43.156 -17.688 1 59.09 972 ASP B CA 1
ATOM 15232 C C . ASP B 1 972 ? -39.375 -43 -19.203 1 59.09 972 ASP B C 1
ATOM 15234 O O . ASP B 1 972 ? -40.438 -43.281 -19.719 1 59.09 972 ASP B O 1
ATOM 15238 N N . GLY B 1 973 ? -38.281 -42.469 -19.984 1 63.34 973 GLY B N 1
ATOM 15239 C CA . GLY B 1 973 ? -38.25 -42.375 -21.422 1 63.34 973 GLY B CA 1
ATOM 15240 C C . GLY B 1 973 ? -38.781 -41.062 -21.938 1 63.34 973 GLY B C 1
ATOM 15241 O O . GLY B 1 973 ? -38.812 -40.812 -23.156 1 63.34 973 GLY B O 1
ATOM 15242 N N . ARG B 1 974 ? -39.094 -40.25 -21.047 1 72.12 974 ARG B N 1
ATOM 15243 C CA . ARG B 1 974 ? -39.625 -38.938 -21.406 1 72.12 974 ARG B CA 1
ATOM 15244 C C . ARG B 1 974 ? -38.906 -37.812 -20.656 1 72.12 974 ARG B C 1
ATOM 15246 O O . ARG B 1 974 ? -38.438 -38 -19.531 1 72.12 974 ARG B O 1
ATOM 15253 N N . THR B 1 975 ? -38.844 -36.75 -21.234 1 75.06 975 THR B N 1
ATOM 15254 C CA . THR B 1 975 ? -38.25 -35.625 -20.547 1 75.06 975 THR B CA 1
ATOM 15255 C C . THR B 1 975 ? -39.156 -35.094 -19.469 1 75.06 975 THR B C 1
ATOM 15257 O O . THR B 1 975 ? -40.375 -35.25 -19.547 1 75.06 975 THR B O 1
ATOM 15260 N N . VAL B 1 976 ? -38.594 -34.469 -18.531 1 69.69 976 VAL B N 1
ATOM 15261 C CA . VAL B 1 976 ? -39.406 -33.875 -17.484 1 69.69 976 VAL B CA 1
ATOM 15262 C C . VAL B 1 976 ? -40.375 -32.844 -18.094 1 69.69 976 VAL B C 1
ATOM 15264 O O . VAL B 1 976 ? -41.531 -32.75 -17.688 1 69.69 976 VAL B O 1
ATOM 15267 N N . ALA B 1 977 ? -39.812 -32.25 -19.031 1 76.88 977 ALA B N 1
ATOM 15268 C CA . ALA B 1 977 ? -40.656 -31.281 -19.75 1 76.88 977 ALA B CA 1
ATOM 15269 C C . ALA B 1 977 ? -41.875 -31.984 -20.375 1 76.88 977 ALA B C 1
ATOM 15271 O O . ALA B 1 977 ? -43 -31.5 -20.297 1 76.88 977 ALA B O 1
ATOM 15272 N N . GLN B 1 978 ? -41.531 -33.062 -20.906 1 79.12 978 GLN B N 1
ATOM 15273 C CA . GLN B 1 978 ? -42.625 -33.812 -21.531 1 79.12 978 GLN B CA 1
ATOM 15274 C C . GLN B 1 978 ? -43.594 -34.344 -20.484 1 79.12 978 GLN B C 1
ATOM 15276 O O . GLN B 1 978 ? -44.781 -34.375 -20.703 1 79.12 978 GLN B O 1
ATOM 15281 N N . LEU B 1 979 ? -43.062 -34.781 -19.5 1 74.12 979 LEU B N 1
ATOM 15282 C CA . LEU B 1 979 ? -43.906 -35.281 -18.422 1 74.12 979 LEU B CA 1
ATOM 15283 C C . LEU B 1 979 ? -44.844 -34.219 -17.891 1 74.12 979 LEU B C 1
ATOM 15285 O O . LEU B 1 979 ? -46 -34.5 -17.594 1 74.12 979 LEU B O 1
ATOM 15289 N N . ILE B 1 980 ? -44.344 -33.094 -17.828 1 75.25 980 ILE B N 1
ATOM 15290 C CA . ILE B 1 980 ? -45.156 -31.984 -17.375 1 75.25 980 ILE B CA 1
ATOM 15291 C C . ILE B 1 980 ? -46.281 -31.734 -18.375 1 75.25 980 ILE B C 1
ATOM 15293 O O . ILE B 1 980 ? -47.438 -31.594 -17.984 1 75.25 980 ILE B O 1
ATOM 15297 N N . VAL B 1 981 ? -45.875 -31.781 -19.547 1 79.5 981 VAL B N 1
ATOM 15298 C CA . VAL B 1 981 ? -46.875 -31.547 -20.594 1 79.5 981 VAL B CA 1
ATOM 15299 C C . VAL B 1 981 ? -47.938 -32.656 -20.547 1 79.5 981 VAL B C 1
ATOM 15301 O O . VAL B 1 981 ? -49.125 -32.375 -20.641 1 79.5 981 VAL B O 1
ATOM 15304 N N . ASP B 1 982 ? -47.5 -33.812 -20.375 1 77.12 982 ASP B N 1
ATOM 15305 C CA . ASP B 1 982 ? -48.406 -34.969 -20.328 1 77.12 982 ASP B CA 1
ATOM 15306 C C . ASP B 1 982 ? -49.312 -34.875 -19.125 1 77.12 982 ASP B C 1
ATOM 15308 O O . ASP B 1 982 ? -50.531 -35.156 -19.234 1 77.12 982 ASP B O 1
ATOM 15312 N N . GLN B 1 983 ? -48.75 -34.531 -18.109 1 73.25 983 GLN B N 1
ATOM 15313 C CA . GLN B 1 983 ? -49.531 -34.469 -16.891 1 73.25 983 GLN B CA 1
ATOM 15314 C C . GLN B 1 983 ? -50.562 -33.344 -16.953 1 73.25 983 GLN B C 1
ATOM 15316 O O . GLN B 1 983 ? -51.719 -33.5 -16.5 1 73.25 983 GLN B O 1
ATOM 15321 N N . VAL B 1 984 ? -50.125 -32.312 -17.531 1 76 984 VAL B N 1
ATOM 15322 C CA . VAL B 1 984 ? -51.062 -31.219 -17.719 1 76 984 VAL B CA 1
ATOM 15323 C C . VAL B 1 984 ? -52.156 -31.625 -18.719 1 76 984 VAL B C 1
ATOM 15325 O O . VAL B 1 984 ? -53.312 -31.328 -18.516 1 76 984 VAL B O 1
ATOM 15328 N N . GLY B 1 985 ? -51.719 -32.281 -19.688 1 75.62 985 GLY B N 1
ATOM 15329 C CA . GLY B 1 985 ? -52.688 -32.844 -20.641 1 75.62 985 GLY B CA 1
ATOM 15330 C C . GLY B 1 985 ? -53.688 -33.781 -19.984 1 75.62 985 GLY B C 1
ATOM 15331 O O . GLY B 1 985 ? -54.875 -33.719 -20.297 1 75.62 985 GLY B O 1
ATOM 15332 N N . LEU B 1 986 ? -53.188 -34.562 -19.141 1 73.5 986 LEU B N 1
ATOM 15333 C CA . LEU B 1 986 ? -54.062 -35.469 -18.406 1 73.5 986 LEU B CA 1
ATOM 15334 C C . LEU B 1 986 ? -55.031 -34.719 -17.516 1 73.5 986 LEU B C 1
ATOM 15336 O O . LEU B 1 986 ? -56.188 -35.062 -17.406 1 73.5 986 LEU B O 1
ATOM 15340 N N . PHE B 1 987 ? -54.438 -33.781 -16.906 1 69.56 987 PHE B N 1
ATOM 15341 C CA . PHE B 1 987 ? -55.25 -32.938 -16.031 1 69.56 987 PHE B CA 1
ATOM 15342 C C . PHE B 1 987 ? -56.375 -32.281 -16.828 1 69.56 987 PHE B C 1
ATOM 15344 O O . PHE B 1 987 ? -57.531 -32.25 -16.391 1 69.56 987 PHE B O 1
ATOM 15351 N N . ASN B 1 988 ? -55.938 -31.719 -17.875 1 71.56 988 ASN B N 1
ATOM 15352 C CA . ASN B 1 988 ? -56.938 -31.047 -18.719 1 71.56 988 ASN B CA 1
ATOM 15353 C C . ASN B 1 988 ? -58 -32.031 -19.219 1 71.56 988 ASN B C 1
ATOM 15355 O O . ASN B 1 988 ? -59.156 -31.672 -19.375 1 71.56 988 ASN B O 1
ATOM 15359 N N . SER B 1 989 ? -57.5 -33.156 -19.375 1 69.38 989 SER B N 1
ATOM 15360 C CA . SER B 1 989 ? -58.438 -34.188 -19.828 1 69.38 989 SER B CA 1
ATOM 15361 C C . SER B 1 989 ? -59.344 -34.625 -18.703 1 69.38 989 SER B C 1
ATOM 15363 O O . SER B 1 989 ? -60.5 -34.969 -18.938 1 69.38 989 SER B O 1
ATOM 15365 N N . GLU B 1 990 ? -58.75 -34.719 -17.562 1 63.72 990 GLU B N 1
ATOM 15366 C CA . GLU B 1 990 ? -59.531 -35.219 -16.438 1 63.72 990 GLU B CA 1
ATOM 15367 C C . GLU B 1 990 ? -60.469 -34.156 -15.891 1 63.72 990 GLU B C 1
ATOM 15369 O O . GLU B 1 990 ? -61.594 -34.469 -15.523 1 63.72 990 GLU B O 1
ATOM 15374 N N . VAL B 1 991 ? -59.75 -33.094 -15.57 1 53.34 991 VAL B N 1
ATOM 15375 C CA . VAL B 1 991 ? -60.625 -32.062 -14.977 1 53.34 991 VAL B CA 1
ATOM 15376 C C . VAL B 1 991 ? -61.5 -31.422 -16.062 1 53.34 991 VAL B C 1
ATOM 15378 O O . VAL B 1 991 ? -62.625 -31.031 -15.789 1 53.34 991 VAL B O 1
ATOM 15381 N N . GLY B 1 992 ? -60.719 -30.953 -17.078 1 45.72 992 GLY B N 1
ATOM 15382 C CA . GLY B 1 992 ? -61.406 -30.125 -18.047 1 45.72 992 GLY B CA 1
ATOM 15383 C C . GLY B 1 992 ? -62.375 -30.922 -18.906 1 45.72 992 GLY B C 1
ATOM 15384 O O . GLY B 1 992 ? -62.125 -32.062 -19.25 1 45.72 992 GLY B O 1
ATOM 15385 N N . GLU B 1 993 ? -63.562 -30.734 -18.734 1 41.34 993 GLU B N 1
ATOM 15386 C CA . GLU B 1 993 ? -64.5 -30.969 -19.812 1 41.34 993 GLU B CA 1
ATOM 15387 C C . GLU B 1 993 ? -63.938 -30.531 -21.156 1 41.34 993 GLU B C 1
ATOM 15389 O O . GLU B 1 993 ? -64 -29.359 -21.516 1 41.34 993 GLU B O 1
ATOM 15394 N N . VAL B 1 994 ? -62.688 -30.938 -21.5 1 40.09 994 VAL B N 1
ATOM 15395 C CA . VAL B 1 994 ? -62.281 -30.625 -22.875 1 40.09 994 VAL B CA 1
ATOM 15396 C C . VAL B 1 994 ? -63.375 -31.031 -23.844 1 40.09 994 VAL B C 1
ATOM 15398 O O . VAL B 1 994 ? -63.5 -32.188 -24.203 1 40.09 994 VAL B O 1
ATOM 15401 N N . THR B 1 995 ? -64.625 -30.984 -23.406 1 38.53 995 THR B N 1
ATOM 15402 C CA . THR B 1 995 ? -65.5 -31.406 -24.516 1 38.53 995 THR B CA 1
ATOM 15403 C C . THR B 1 995 ? -64.938 -30.859 -25.844 1 38.53 995 THR B C 1
ATOM 15405 O O . THR B 1 995 ? -64.75 -31.609 -26.781 1 38.53 995 THR B O 1
ATOM 15408 N N . GLY B 1 996 ? -65.375 -29.766 -26.672 1 38.5 996 GLY B N 1
ATOM 15409 C CA . GLY B 1 996 ? -65.125 -29.141 -27.969 1 38.5 996 GLY B CA 1
ATOM 15410 C C . GLY B 1 996 ? -63.75 -28.516 -28.078 1 38.5 996 GLY B C 1
ATOM 15411 O O . GLY B 1 996 ? -62.875 -28.766 -27.25 1 38.5 996 GLY B O 1
ATOM 15412 N N . SER B 1 997 ? -63.531 -27.484 -29.141 1 45.84 997 SER B N 1
ATOM 15413 C CA . SER B 1 997 ? -62.406 -26.734 -29.672 1 45.84 997 SER B CA 1
ATOM 15414 C C . SER B 1 997 ? -61.781 -25.859 -28.578 1 45.84 997 SER B C 1
ATOM 15416 O O . SER B 1 997 ? -60.844 -25.078 -28.859 1 45.84 997 SER B O 1
ATOM 15418 N N . GLU B 1 998 ? -62.281 -25.828 -27.297 1 52.44 998 GLU B N 1
ATOM 15419 C CA . GLU B 1 998 ? -61.781 -24.781 -26.406 1 52.44 998 GLU B CA 1
ATOM 15420 C C . GLU B 1 998 ? -60.594 -25.281 -25.594 1 52.44 998 GLU B C 1
ATOM 15422 O O . GLU B 1 998 ? -60.625 -26.391 -25.062 1 52.44 998 GLU B O 1
ATOM 15427 N N . PRO B 1 999 ? -59.531 -24.609 -25.578 1 61.91 999 PRO B N 1
ATOM 15428 C CA . PRO B 1 999 ? -58.312 -25 -24.875 1 61.91 999 PRO B CA 1
ATOM 15429 C C . PRO B 1 999 ? -58.5 -25.094 -23.359 1 61.91 999 PRO B C 1
ATOM 15431 O O . PRO B 1 999 ? -59.344 -24.391 -22.797 1 61.91 999 PRO B O 1
ATOM 15434 N N . GLY B 1 1000 ? -58.156 -26.219 -22.703 1 65.5 1000 GLY B N 1
ATOM 15435 C CA . GLY B 1 1000 ? -58.156 -26.391 -21.25 1 65.5 1000 GLY B CA 1
ATOM 15436 C C . GLY B 1 1000 ? -57.656 -25.172 -20.5 1 65.5 1000 GLY B C 1
ATOM 15437 O O . GLY B 1 1000 ? -57.094 -24.266 -21.094 1 65.5 1000 GLY B O 1
ATOM 15438 N N . SER B 1 1001 ? -57.938 -25.031 -19.312 1 66.12 1001 SER B N 1
ATOM 15439 C CA . SER B 1 1001 ? -57.656 -23.875 -18.484 1 66.12 1001 SER B CA 1
ATOM 15440 C C . SER B 1 1001 ? -56.188 -23.859 -18.047 1 66.12 1001 SER B C 1
ATOM 15442 O O . SER B 1 1001 ? -55.688 -22.859 -17.547 1 66.12 1001 SER B O 1
ATOM 15444 N N . VAL B 1 1002 ? -55.531 -25 -18.219 1 70 1002 VAL B N 1
ATOM 15445 C CA . VAL B 1 1002 ? -54.125 -25.078 -17.828 1 70 1002 VAL B CA 1
ATOM 15446 C C . VAL B 1 1002 ? -53.25 -25.172 -19.062 1 70 1002 VAL B C 1
ATOM 15448 O O . VAL B 1 1002 ? -53.5 -26 -19.938 1 70 1002 VAL B O 1
ATOM 15451 N N . GLY B 1 1003 ? -52.406 -24.281 -19.141 1 75.88 1003 GLY B N 1
ATOM 15452 C CA . GLY B 1 1003 ? -51.438 -24.266 -20.234 1 75.88 1003 GLY B CA 1
ATOM 15453 C C . GLY B 1 1003 ? -50.031 -24.516 -19.766 1 75.88 1003 GLY B C 1
ATOM 15454 O O . GLY B 1 1003 ? -49.781 -24.734 -18.578 1 75.88 1003 GLY B O 1
ATOM 15455 N N . VAL B 1 1004 ? -49.188 -24.656 -20.672 1 77.88 1004 VAL B N 1
ATOM 15456 C CA . VAL B 1 1004 ? -47.75 -24.828 -20.391 1 77.88 1004 VAL B CA 1
ATOM 15457 C C . VAL B 1 1004 ? -46.969 -23.688 -21 1 77.88 1004 VAL B C 1
ATOM 15459 O O . VAL B 1 1004 ? -47.406 -23.031 -21.953 1 77.88 1004 VAL B O 1
ATOM 15462 N N . VAL B 1 1005 ? -45.844 -23.484 -20.391 1 76.31 1005 VAL B N 1
ATOM 15463 C CA . VAL B 1 1005 ? -44.906 -22.5 -20.938 1 76.31 1005 VAL B CA 1
ATOM 15464 C C . VAL B 1 1005 ? -43.781 -23.219 -21.672 1 76.31 1005 VAL B C 1
ATOM 15466 O O . VAL B 1 1005 ? -43.094 -24.062 -21.094 1 76.31 1005 VAL B O 1
ATOM 15469 N N . VAL B 1 1006 ? -43.656 -22.906 -22.938 1 78.62 1006 VAL B N 1
ATOM 15470 C CA . VAL B 1 1006 ? -42.562 -23.406 -23.781 1 78.62 1006 VAL B CA 1
ATOM 15471 C C . VAL B 1 1006 ? -41.906 -22.25 -24.516 1 78.62 1006 VAL B C 1
ATOM 15473 O O . VAL B 1 1006 ? -42.531 -21.562 -25.312 1 78.62 1006 VAL B O 1
ATOM 15476 N N . GLY B 1 1007 ? -40.688 -22.078 -24.219 1 76.94 1007 GLY B N 1
ATOM 15477 C CA . GLY B 1 1007 ? -39.969 -20.969 -24.844 1 76.94 1007 GLY B CA 1
ATOM 15478 C C . GLY B 1 1007 ? -39.812 -21.109 -26.344 1 76.94 1007 GLY B C 1
ATOM 15479 O O . GLY B 1 1007 ? -39.688 -22.234 -26.844 1 76.94 1007 GLY B O 1
ATOM 15480 N N . ALA B 1 1008 ? -39.75 -20.047 -27 1 73.75 1008 ALA B N 1
ATOM 15481 C CA . ALA B 1 1008 ? -39.656 -20.031 -28.453 1 73.75 1008 ALA B CA 1
ATOM 15482 C C . ALA B 1 1008 ? -38.281 -20.453 -28.938 1 73.75 1008 ALA B C 1
ATOM 15484 O O . ALA B 1 1008 ? -38.094 -20.859 -30.078 1 73.75 1008 ALA B O 1
ATOM 15485 N N . THR B 1 1009 ? -37.406 -20.422 -27.969 1 70.62 1009 THR B N 1
ATOM 15486 C CA . THR B 1 1009 ? -36 -20.703 -28.359 1 70.62 1009 THR B CA 1
ATOM 15487 C C . THR B 1 1009 ? -35.594 -22.062 -27.859 1 70.62 1009 THR B C 1
ATOM 15489 O O . THR B 1 1009 ? -34.406 -22.422 -27.953 1 70.62 1009 THR B O 1
ATOM 15492 N N . VAL B 1 1010 ? -36.469 -22.797 -27.422 1 73.19 1010 VAL B N 1
ATOM 15493 C CA . VAL B 1 1010 ? -36.156 -24.141 -26.953 1 73.19 1010 VAL B CA 1
ATOM 15494 C C . VAL B 1 1010 ? -35.875 -25.062 -28.141 1 73.19 1010 VAL B C 1
ATOM 15496 O O . VAL B 1 1010 ? -36.688 -25.125 -29.078 1 73.19 1010 VAL B O 1
ATOM 15499 N N . LEU B 1 1011 ? -34.781 -25.75 -28.328 1 63.94 1011 LEU B N 1
ATOM 15500 C CA . LEU B 1 1011 ? -34.344 -26.547 -29.469 1 63.94 1011 LEU B CA 1
ATOM 15501 C C . LEU B 1 1011 ? -35.188 -27.812 -29.609 1 63.94 1011 LEU B C 1
ATOM 15503 O O . LEU B 1 1011 ? -35.562 -28.188 -30.719 1 63.94 1011 LEU B O 1
ATOM 15507 N N . ASN B 1 1012 ? -35.438 -28.5 -28.469 1 67.81 1012 ASN B N 1
ATOM 15508 C CA . ASN B 1 1012 ? -36.25 -29.688 -28.484 1 67.81 1012 ASN B CA 1
ATOM 15509 C C . ASN B 1 1012 ? -37.469 -29.531 -27.594 1 67.81 1012 ASN B C 1
ATOM 15511 O O . ASN B 1 1012 ? -37.5 -30.031 -26.469 1 67.81 1012 ASN B O 1
ATOM 15515 N N . PRO B 1 1013 ? -38.406 -28.844 -28.219 1 76 1013 PRO B N 1
ATOM 15516 C CA . PRO B 1 1013 ? -39.562 -28.625 -27.359 1 76 1013 PRO B CA 1
ATOM 15517 C C . PRO B 1 1013 ? -40.375 -29.906 -27.125 1 76 1013 PRO B C 1
ATOM 15519 O O . PRO B 1 1013 ? -40.375 -30.797 -27.969 1 76 1013 PRO B O 1
ATOM 15522 N N . PRO B 1 1014 ? -41 -29.938 -25.969 1 80.06 1014 PRO B N 1
ATOM 15523 C CA . PRO B 1 1014 ? -41.875 -31.078 -25.734 1 80.06 1014 PRO B CA 1
ATOM 15524 C C . PRO B 1 1014 ? -43.062 -31.109 -26.688 1 80.06 1014 PRO B C 1
ATOM 15526 O O . PRO B 1 1014 ? -43.469 -30.062 -27.219 1 80.06 1014 PRO B O 1
ATOM 15529 N N . ASP B 1 1015 ? -43.5 -32.281 -26.891 1 81.12 1015 ASP B N 1
ATOM 15530 C CA . ASP B 1 1015 ? -44.688 -32.469 -27.719 1 81.12 1015 ASP B CA 1
ATOM 15531 C C . ASP B 1 1015 ? -45.938 -32 -26.984 1 81.12 1015 ASP B C 1
ATOM 15533 O O . ASP B 1 1015 ? -46.312 -32.531 -25.953 1 81.12 1015 ASP B O 1
ATOM 15537 N N . VAL B 1 1016 ? -46.594 -31 -27.594 1 80.19 1016 VAL B N 1
ATOM 15538 C CA . VAL B 1 1016 ? -47.719 -30.406 -26.906 1 80.19 1016 VAL B CA 1
ATOM 15539 C C . VAL B 1 1016 ? -49 -30.75 -27.656 1 80.19 1016 VAL B C 1
ATOM 15541 O O . VAL B 1 1016 ? -50.062 -30.172 -27.391 1 80.19 1016 VAL B O 1
ATOM 15544 N N . SER B 1 1017 ? -48.938 -31.688 -28.547 1 79.19 1017 SER B N 1
ATOM 15545 C CA . SER B 1 1017 ? -50.094 -32.062 -29.344 1 79.19 1017 SER B CA 1
ATOM 15546 C C . SER B 1 1017 ? -51.219 -32.594 -28.469 1 79.19 1017 SER B C 1
ATOM 15548 O O . SER B 1 1017 ? -52.406 -32.406 -28.766 1 79.19 1017 SER B O 1
ATOM 15550 N N . GLY B 1 1018 ? -50.906 -33.25 -27.406 1 77.38 1018 GLY B N 1
ATOM 15551 C CA . GLY B 1 1018 ? -51.875 -33.844 -26.531 1 77.38 1018 GLY B CA 1
ATOM 15552 C C . GLY B 1 1018 ? -52.219 -32.969 -25.328 1 77.38 1018 GLY B C 1
ATOM 15553 O O . GLY B 1 1018 ? -52.938 -33.406 -24.422 1 77.38 1018 GLY B O 1
ATOM 15554 N N . LEU B 1 1019 ? -51.781 -31.734 -25.266 1 79.44 1019 LEU B N 1
ATOM 15555 C CA . LEU B 1 1019 ? -51.938 -30.844 -24.125 1 79.44 1019 LEU B CA 1
ATOM 15556 C C . LEU B 1 1019 ? -53.375 -30.453 -23.922 1 79.44 1019 LEU B C 1
ATOM 15558 O O . LEU B 1 1019 ? -53.875 -30.375 -22.781 1 79.44 1019 LEU B O 1
ATOM 15562 N N . GLY B 1 1020 ? -54.125 -30.188 -24.984 1 76.44 1020 GLY B N 1
ATOM 15563 C CA . GLY B 1 1020 ? -55.5 -29.719 -24.906 1 76.44 1020 GLY B CA 1
ATOM 15564 C C . GLY B 1 1020 ? -55.625 -28.375 -24.203 1 76.44 1020 GLY B C 1
ATOM 15565 O O . GLY B 1 1020 ? -56.656 -28.109 -23.578 1 76.44 1020 GLY B O 1
ATOM 15566 N N . GLY B 1 1021 ? -54.594 -27.578 -24.172 1 76.38 1021 GLY B N 1
ATOM 15567 C CA . GLY B 1 1021 ? -54.594 -26.266 -23.547 1 76.38 1021 GLY B CA 1
ATOM 15568 C C . GLY B 1 1021 ? -53.688 -25.266 -24.234 1 76.38 1021 GLY B C 1
ATOM 15569 O O . GLY B 1 1021 ? -53.031 -25.609 -25.234 1 76.38 1021 GLY B O 1
ATOM 15570 N N . PRO B 1 1022 ? -53.625 -24.094 -23.703 1 76 1022 PRO B N 1
ATOM 15571 C CA . PRO B 1 1022 ? -52.812 -23.047 -24.344 1 76 1022 PRO B CA 1
ATOM 15572 C C . PRO B 1 1022 ? -51.312 -23.203 -24.031 1 76 1022 PRO B C 1
ATOM 15574 O O . PRO B 1 1022 ? -50.969 -23.812 -23.016 1 76 1022 PRO B O 1
ATOM 15577 N N . VAL B 1 1023 ? -50.531 -22.797 -24.953 1 79.75 1023 VAL B N 1
ATOM 15578 C CA . VAL B 1 1023 ? -49.094 -22.781 -24.812 1 79.75 1023 VAL B CA 1
ATOM 15579 C C . VAL B 1 1023 ? -48.594 -21.328 -24.812 1 79.75 1023 VAL B C 1
ATOM 15581 O O . VAL B 1 1023 ? -48.75 -20.609 -25.797 1 79.75 1023 VAL B O 1
ATOM 15584 N N . LEU B 1 1024 ? -48.156 -20.922 -23.703 1 76.69 1024 LEU B N 1
ATOM 15585 C CA . LEU B 1 1024 ? -47.469 -19.625 -23.609 1 76.69 1024 LEU B CA 1
ATOM 15586 C C . LEU B 1 1024 ? -46.062 -19.719 -24.141 1 76.69 1024 LEU B C 1
ATOM 15588 O O . LEU B 1 1024 ? -45.281 -20.578 -23.703 1 76.69 1024 LEU B O 1
ATOM 15592 N N . VAL B 1 1025 ? -45.75 -18.969 -25.047 1 76.56 1025 VAL B N 1
ATOM 15593 C CA . VAL B 1 1025 ? -44.469 -19.047 -25.719 1 76.56 1025 VAL B CA 1
ATOM 15594 C C . VAL B 1 1025 ? -43.688 -17.734 -25.5 1 76.56 1025 VAL B C 1
ATOM 15596 O O . VAL B 1 1025 ? -43.812 -16.797 -26.281 1 76.56 1025 VAL B O 1
ATOM 15599 N N . PRO B 1 1026 ? -42.938 -17.719 -24.469 1 72.38 1026 PRO B N 1
ATOM 15600 C CA . PRO B 1 1026 ? -42.062 -16.562 -24.281 1 72.38 1026 PRO B CA 1
ATOM 15601 C C . PRO B 1 1026 ? -40.812 -16.594 -25.188 1 72.38 1026 PRO B C 1
ATOM 15603 O O . PRO B 1 1026 ? -40.562 -17.625 -25.812 1 72.38 1026 PRO B O 1
ATOM 15606 N N . GLY B 1 1027 ? -40.125 -15.5 -25.359 1 67.69 1027 GLY B N 1
ATOM 15607 C CA . GLY B 1 1027 ? -38.844 -15.453 -26.078 1 67.69 1027 GLY B CA 1
ATOM 15608 C C . GLY B 1 1027 ? -39 -15.117 -27.547 1 67.69 1027 GLY B C 1
ATOM 15609 O O . GLY B 1 1027 ? -38.062 -15.312 -28.328 1 67.69 1027 GLY B O 1
ATOM 15610 N N . VAL B 1 1028 ? -40.094 -14.594 -27.859 1 73.75 1028 VAL B N 1
ATOM 15611 C CA . VAL B 1 1028 ? -40.312 -14.234 -29.25 1 73.75 1028 VAL B CA 1
ATOM 15612 C C . VAL B 1 1028 ? -39.812 -12.82 -29.516 1 73.75 1028 VAL B C 1
ATOM 15614 O O . VAL B 1 1028 ? -39.969 -11.93 -28.672 1 73.75 1028 VAL B O 1
ATOM 15617 N N . GLY B 1 1029 ? -39.125 -12.641 -30.625 1 65.25 1029 GLY B N 1
ATOM 15618 C CA . GLY B 1 1029 ? -38.656 -11.32 -31.016 1 65.25 1029 GLY B CA 1
ATOM 15619 C C . GLY B 1 1029 ? -37.25 -11.039 -30.562 1 65.25 1029 GLY B C 1
ATOM 15620 O O . GLY B 1 1029 ? -36.312 -11.781 -30.891 1 65.25 1029 GLY B O 1
ATOM 15621 N N . VAL B 1 1030 ? -37.156 -10.273 -29.531 1 63.53 1030 VAL B N 1
ATOM 15622 C CA . VAL B 1 1030 ? -35.844 -9.773 -29.109 1 63.53 1030 VAL B CA 1
ATOM 15623 C C . VAL B 1 1030 ? -35.094 -10.891 -28.406 1 63.53 1030 VAL B C 1
ATOM 15625 O O . VAL B 1 1030 ? -33.844 -10.883 -28.391 1 63.53 1030 VAL B O 1
ATOM 15628 N N . GLN B 1 1031 ? -35.812 -11.883 -27.953 1 60.22 1031 GLN B N 1
ATOM 15629 C CA . GLN B 1 1031 ? -35.188 -12.969 -27.203 1 60.22 1031 GLN B CA 1
ATOM 15630 C C . GLN B 1 1031 ? -34.75 -14.102 -28.141 1 60.22 1031 GLN B C 1
ATOM 15632 O O . GLN B 1 1031 ? -34.281 -15.141 -27.688 1 60.22 1031 GLN B O 1
ATOM 15637 N N . GLY B 1 1032 ? -35.031 -13.898 -29.328 1 63.94 1032 GLY B N 1
ATOM 15638 C CA . GLY B 1 1032 ? -34.469 -14.781 -30.344 1 63.94 1032 GLY B CA 1
ATOM 15639 C C . GLY B 1 1032 ? -35.469 -15.703 -30.969 1 63.94 1032 GLY B C 1
ATOM 15640 O O . GLY B 1 1032 ? -35.188 -16.359 -31.969 1 63.94 1032 GLY B O 1
ATOM 15641 N N . GLY B 1 1033 ? -36.562 -15.766 -30.438 1 69.5 1033 GLY B N 1
ATOM 15642 C CA . GLY B 1 1033 ? -37.562 -16.609 -31.047 1 69.5 1033 GLY B CA 1
ATOM 15643 C C . GLY B 1 1033 ? -38.188 -15.977 -32.281 1 69.5 1033 GLY B C 1
ATOM 15644 O O . GLY B 1 1033 ? -38.625 -14.828 -32.25 1 69.5 1033 GLY B O 1
ATOM 15645 N N . ARG B 1 1034 ? -38.219 -16.609 -33.406 1 68.69 1034 ARG B N 1
ATOM 15646 C CA . ARG B 1 1034 ? -38.812 -16.125 -34.625 1 68.69 1034 ARG B CA 1
ATOM 15647 C C . ARG B 1 1034 ? -40.312 -16.422 -34.656 1 68.69 1034 ARG B C 1
ATOM 15649 O O . ARG B 1 1034 ? -40.719 -17.531 -34.312 1 68.69 1034 ARG B O 1
ATOM 15656 N N . PRO B 1 1035 ? -40.969 -15.5 -34.969 1 65.12 1035 PRO B N 1
ATOM 15657 C CA . PRO B 1 1035 ? -42.406 -15.734 -35.031 1 65.12 1035 PRO B CA 1
ATOM 15658 C C . PRO B 1 1035 ? -42.75 -16.859 -36 1 65.12 1035 PRO B C 1
ATOM 15660 O O . PRO B 1 1035 ? -43.688 -17.641 -35.75 1 65.12 1035 PRO B O 1
ATOM 15663 N N . GLU B 1 1036 ? -42 -17.109 -37.094 1 62.91 1036 GLU B N 1
ATOM 15664 C CA . GLU B 1 1036 ? -42.281 -18.125 -38.125 1 62.91 1036 GLU B CA 1
ATOM 15665 C C . GLU B 1 1036 ? -42.031 -19.531 -37.562 1 62.91 1036 GLU B C 1
ATOM 15667 O O . GLU B 1 1036 ? -42.625 -20.5 -38.031 1 62.91 1036 GLU B O 1
ATOM 15672 N N . ALA B 1 1037 ? -41.25 -19.609 -36.562 1 61.44 1037 ALA B N 1
ATOM 15673 C CA . ALA B 1 1037 ? -40.906 -20.922 -36.031 1 61.44 1037 ALA B CA 1
ATOM 15674 C C . ALA B 1 1037 ? -41.906 -21.375 -34.969 1 61.44 1037 ALA B C 1
ATOM 15676 O O . ALA B 1 1037 ? -41.844 -22.516 -34.5 1 61.44 1037 ALA B O 1
ATOM 15677 N N . LEU B 1 1038 ? -42.781 -20.625 -34.719 1 67.69 1038 LEU B N 1
ATOM 15678 C CA . LEU B 1 1038 ? -43.781 -20.938 -33.688 1 67.69 1038 LEU B CA 1
ATOM 15679 C C . LEU B 1 1038 ? -44.719 -22.031 -34.188 1 67.69 1038 LEU B C 1
ATOM 15681 O O . LEU B 1 1038 ? -45.25 -22.797 -33.375 1 67.69 1038 LEU B O 1
ATOM 15685 N N . GLY B 1 1039 ? -45.031 -22.062 -35.531 1 63.66 1039 GLY B N 1
ATOM 15686 C CA . GLY B 1 1039 ? -45.938 -23.047 -36.062 1 63.66 1039 GLY B CA 1
ATOM 15687 C C . GLY B 1 1039 ? -45.531 -24.469 -35.75 1 63.66 1039 GLY B C 1
ATOM 15688 O O . GLY B 1 1039 ? -46.406 -25.344 -35.625 1 63.66 1039 GLY B O 1
ATOM 15689 N N . GLY B 1 1040 ? -44.312 -24.844 -35.594 1 63.78 1040 GLY B N 1
ATOM 15690 C CA . GLY B 1 1040 ? -43.844 -26.219 -35.438 1 63.78 1040 GLY B CA 1
ATOM 15691 C C . GLY B 1 1040 ? -43.406 -26.531 -34.031 1 63.78 1040 GLY B C 1
ATOM 15692 O O . GLY B 1 1040 ? -42.812 -27.578 -33.75 1 63.78 1040 GLY B O 1
ATOM 15693 N N . LEU B 1 1041 ? -43.875 -25.781 -33.094 1 68.31 1041 LEU B N 1
ATOM 15694 C CA . LEU B 1 1041 ? -43.406 -25.953 -31.719 1 68.31 1041 LEU B CA 1
ATOM 15695 C C . LEU B 1 1041 ? -44.094 -27.125 -31.047 1 68.31 1041 LEU B C 1
ATOM 15697 O O . LEU B 1 1041 ? -45.281 -27.047 -30.734 1 68.31 1041 LEU B O 1
ATOM 15701 N N . GLY B 1 1042 ? -43.5 -28.25 -30.953 1 70.5 1042 GLY B N 1
ATOM 15702 C CA . GLY B 1 1042 ? -43.938 -29.453 -30.266 1 70.5 1042 GLY B CA 1
ATOM 15703 C C . GLY B 1 1042 ? -45.25 -30 -30.797 1 70.5 1042 GLY B C 1
ATOM 15704 O O . GLY B 1 1042 ? -46.031 -30.578 -30.047 1 70.5 1042 GLY B O 1
ATOM 15705 N N . GLY B 1 1043 ? -45.594 -29.547 -32.062 1 73.38 1043 GLY B N 1
ATOM 15706 C CA . GLY B 1 1043 ? -46.812 -30.047 -32.625 1 73.38 1043 GLY B CA 1
ATOM 15707 C C . GLY B 1 1043 ? -48.062 -29.25 -32.219 1 73.38 1043 GLY B C 1
ATOM 15708 O O . GLY B 1 1043 ? -49.188 -29.688 -32.438 1 73.38 1043 GLY B O 1
ATOM 15709 N N . ALA B 1 1044 ? -47.938 -28.062 -31.656 1 72.38 1044 ALA B N 1
ATOM 15710 C CA . ALA B 1 1044 ? -49.031 -27.25 -31.188 1 72.38 1044 ALA B CA 1
ATOM 15711 C C . ALA B 1 1044 ? -49.844 -26.688 -32.344 1 72.38 1044 ALA B C 1
ATOM 15713 O O . ALA B 1 1044 ? -49.281 -26.344 -33.406 1 72.38 1044 ALA B O 1
ATOM 15714 N N . ALA B 1 1045 ? -51.219 -26.656 -32.25 1 71.06 1045 ALA B N 1
ATOM 15715 C CA . ALA B 1 1045 ? -52.094 -25.953 -33.188 1 71.06 1045 ALA B CA 1
ATOM 15716 C C . ALA B 1 1045 ? -51.938 -24.438 -33.062 1 71.06 1045 ALA B C 1
ATOM 15718 O O . ALA B 1 1045 ? -51.656 -23.922 -31.953 1 71.06 1045 ALA B O 1
ATOM 15719 N N . PRO B 1 1046 ? -51.844 -23.719 -34.094 1 67.94 1046 PRO B N 1
ATOM 15720 C CA . PRO B 1 1046 ? -51.656 -22.266 -34.094 1 67.94 1046 PRO B CA 1
ATOM 15721 C C . PRO B 1 1046 ? -52.594 -21.562 -33.094 1 67.94 1046 PRO B C 1
ATOM 15723 O O . PRO B 1 1046 ? -52.188 -20.578 -32.469 1 67.94 1046 PRO B O 1
ATOM 15726 N N . GLN B 1 1047 ? -53.75 -22.109 -32.781 1 67.88 1047 GLN B N 1
ATOM 15727 C CA . GLN B 1 1047 ? -54.719 -21.484 -31.906 1 67.88 1047 GLN B CA 1
ATOM 15728 C C . GLN B 1 1047 ? -54.344 -21.656 -30.438 1 67.88 1047 GLN B C 1
ATOM 15730 O O . GLN B 1 1047 ? -54.844 -20.922 -29.578 1 67.88 1047 GLN B O 1
ATOM 15735 N N . GLN B 1 1048 ? -53.438 -22.547 -30.219 1 72.06 1048 GLN B N 1
ATOM 15736 C CA . GLN B 1 1048 ? -53 -22.844 -28.844 1 72.06 1048 GLN B CA 1
ATOM 15737 C C . GLN B 1 1048 ? -51.875 -21.922 -28.406 1 72.06 1048 GLN B C 1
ATOM 15739 O O . GLN B 1 1048 ? -51.594 -21.781 -27.219 1 72.06 1048 GLN B O 1
ATOM 15744 N N . LEU B 1 1049 ? -51.312 -21.375 -29.344 1 74.5 1049 LEU B N 1
ATOM 15745 C CA . LEU B 1 1049 ? -50.062 -20.672 -29.062 1 74.5 1049 LEU B CA 1
ATOM 15746 C C . LEU B 1 1049 ? -50.344 -19.234 -28.641 1 74.5 1049 LEU B C 1
ATOM 15748 O O . LEU B 1 1049 ? -51.125 -18.547 -29.281 1 74.5 1049 LEU B O 1
ATOM 15752 N N . LEU B 1 1050 ? -49.75 -18.828 -27.562 1 74.25 1050 LEU B N 1
ATOM 15753 C CA . LEU B 1 1050 ? -49.781 -17.469 -27.031 1 74.25 1050 LEU B CA 1
ATOM 15754 C C . LEU B 1 1050 ? -48.375 -16.875 -26.984 1 74.25 1050 LEU B C 1
ATOM 15756 O O . LEU B 1 1050 ? -47.688 -17 -25.984 1 74.25 1050 LEU B O 1
ATOM 15760 N N . PRO B 1 1051 ? -47.938 -16.391 -28.078 1 72.19 1051 PRO B N 1
ATOM 15761 C CA . PRO B 1 1051 ? -46.594 -15.797 -28.094 1 72.19 1051 PRO B CA 1
ATOM 15762 C C . PRO B 1 1051 ? -46.5 -14.547 -27.219 1 72.19 1051 PRO B C 1
ATOM 15764 O O . PRO B 1 1051 ? -47.406 -13.695 -27.25 1 72.19 1051 PRO B O 1
ATOM 15767 N N . ALA B 1 1052 ? -45.5 -14.547 -26.359 1 70.5 1052 ALA B N 1
ATOM 15768 C CA . ALA B 1 1052 ? -45.219 -13.352 -25.562 1 70.5 1052 ALA B CA 1
ATOM 15769 C C . ALA B 1 1052 ? -44.219 -12.43 -26.297 1 70.5 1052 ALA B C 1
ATOM 15771 O O . ALA B 1 1052 ? -43.062 -12.766 -26.453 1 70.5 1052 ALA B O 1
ATOM 15772 N N . VAL B 1 1053 ? -44.656 -11.289 -26.766 1 67.12 1053 VAL B N 1
ATOM 15773 C CA . VAL B 1 1053 ? -43.844 -10.406 -27.609 1 67.12 1053 VAL B CA 1
ATOM 15774 C C . VAL B 1 1053 ? -43.625 -9.078 -26.906 1 67.12 1053 VAL B C 1
ATOM 15776 O O . VAL B 1 1053 ? -43.156 -8.109 -27.531 1 67.12 1053 VAL B O 1
ATOM 15779 N N . SER B 1 1054 ? -43.938 -9.031 -25.703 1 64.25 1054 SER B N 1
ATOM 15780 C CA . SER B 1 1054 ? -43.938 -7.766 -24.984 1 64.25 1054 SER B CA 1
ATOM 15781 C C . SER B 1 1054 ? -42.562 -7.129 -25.016 1 64.25 1054 SER B C 1
ATOM 15783 O O . SER B 1 1054 ? -42.438 -5.914 -25.203 1 64.25 1054 SER B O 1
ATOM 15785 N N . ARG B 1 1055 ? -41.625 -7.977 -24.875 1 64.81 1055 ARG B N 1
ATOM 15786 C CA . ARG B 1 1055 ? -40.281 -7.43 -24.812 1 64.81 1055 ARG B CA 1
ATOM 15787 C C . ARG B 1 1055 ? -39.906 -6.793 -26.156 1 64.81 1055 ARG B C 1
ATOM 15789 O O . ARG B 1 1055 ? -39.25 -5.734 -26.172 1 64.81 1055 ARG B O 1
ATOM 15796 N N . GLU B 1 1056 ? -40.281 -7.359 -27.141 1 65.44 1056 GLU B N 1
ATOM 15797 C CA . GLU B 1 1056 ? -40.031 -6.809 -28.469 1 65.44 1056 GLU B CA 1
ATOM 15798 C C . GLU B 1 1056 ? -40.781 -5.496 -28.672 1 65.44 1056 GLU B C 1
ATOM 15800 O O . GLU B 1 1056 ? -40.25 -4.539 -29.219 1 65.44 1056 GLU B O 1
ATOM 15805 N N . VAL B 1 1057 ? -41.938 -5.418 -28.203 1 67.44 1057 VAL B N 1
ATOM 15806 C CA . VAL B 1 1057 ? -42.781 -4.25 -28.391 1 67.44 1057 VAL B CA 1
ATOM 15807 C C . VAL B 1 1057 ? -42.312 -3.121 -27.469 1 67.44 1057 VAL B C 1
ATOM 15809 O O . VAL B 1 1057 ? -42.219 -1.969 -27.891 1 67.44 1057 VAL B O 1
ATOM 15812 N N . LEU B 1 1058 ? -41.875 -3.557 -26.344 1 62.16 1058 LEU B N 1
ATOM 15813 C CA . LEU B 1 1058 ? -41.5 -2.531 -25.375 1 62.16 1058 LEU B CA 1
ATOM 15814 C C . LEU B 1 1058 ? -40.125 -1.971 -25.703 1 62.16 1058 LEU B C 1
ATOM 15816 O O . LEU B 1 1058 ? -39.812 -0.809 -25.406 1 62.16 1058 LEU B O 1
ATOM 15820 N N . ARG B 1 1059 ? -39.344 -2.727 -26.234 1 64.06 1059 ARG B N 1
ATOM 15821 C CA . ARG B 1 1059 ? -38 -2.303 -26.641 1 64.06 1059 ARG B CA 1
ATOM 15822 C C . ARG B 1 1059 ? -38.062 -1.193 -27.688 1 64.06 1059 ARG B C 1
ATOM 15824 O O . ARG B 1 1059 ? -37.156 -0.373 -27.797 1 64.06 1059 ARG B O 1
ATOM 15831 N N . ALA B 1 1060 ? -39.094 -1.104 -28.391 1 61.19 1060 ALA B N 1
ATOM 15832 C CA . ALA B 1 1060 ? -39.281 -0.09 -29.422 1 61.19 1060 ALA B CA 1
ATOM 15833 C C . ALA B 1 1060 ? -39.656 1.252 -28.812 1 61.19 1060 ALA B C 1
ATOM 15835 O O . ALA B 1 1060 ? -39.719 2.27 -29.516 1 61.19 1060 ALA B O 1
ATOM 15836 N N . GLY B 1 1061 ? -39.812 1.139 -27.578 1 61.72 1061 GLY B N 1
ATOM 15837 C CA . GLY B 1 1061 ? -40.125 2.414 -26.953 1 61.72 1061 GLY B CA 1
ATOM 15838 C C . GLY B 1 1061 ? -38.906 3.309 -26.781 1 61.72 1061 GLY B C 1
ATOM 15839 O O . GLY B 1 1061 ? -37.812 2.982 -27.266 1 61.72 1061 GLY B O 1
ATOM 15840 N N . PRO B 1 1062 ? -39.25 4.57 -26.469 1 52.53 1062 PRO B N 1
ATOM 15841 C CA . PRO B 1 1062 ? -40.375 5.043 -25.672 1 52.53 1062 PRO B CA 1
ATOM 15842 C C . PRO B 1 1062 ? -41.469 5.695 -26.531 1 52.53 1062 PRO B C 1
ATOM 15844 O O . PRO B 1 1062 ? -42.531 6.012 -26.031 1 52.53 1062 PRO B O 1
ATOM 15847 N N . SER B 1 1063 ? -41.188 5.883 -27.656 1 58 1063 SER B N 1
ATOM 15848 C CA . SER B 1 1063 ? -42.219 6.508 -28.484 1 58 1063 SER B CA 1
ATOM 15849 C C . SER B 1 1063 ? -43.438 5.59 -28.656 1 58 1063 SER B C 1
ATOM 15851 O O . SER B 1 1063 ? -43.281 4.418 -29 1 58 1063 SER B O 1
ATOM 15853 N N . ILE B 1 1064 ? -44.562 6.066 -28.391 1 54.72 1064 ILE B N 1
ATOM 15854 C CA . ILE B 1 1064 ? -45.812 5.309 -28.453 1 54.72 1064 ILE B CA 1
ATOM 15855 C C . ILE B 1 1064 ? -46.062 4.836 -29.891 1 54.72 1064 ILE B C 1
ATOM 15857 O O . ILE B 1 1064 ? -46.5 3.707 -30.109 1 54.72 1064 ILE B O 1
ATOM 15861 N N . SER B 1 1065 ? -45.688 5.797 -30.703 1 63.34 1065 SER B N 1
ATOM 15862 C CA . SER B 1 1065 ? -45.906 5.445 -32.094 1 63.34 1065 SER B CA 1
ATOM 15863 C C . SER B 1 1065 ? -45 4.285 -32.531 1 63.34 1065 SER B C 1
ATOM 15865 O O . SER B 1 1065 ? -45.438 3.395 -33.25 1 63.34 1065 SER B O 1
ATOM 15867 N N . GLU B 1 1066 ? -43.906 4.281 -31.953 1 63.72 1066 GLU B N 1
ATOM 15868 C CA . GLU B 1 1066 ? -42.969 3.219 -32.312 1 63.72 1066 GLU B CA 1
ATOM 15869 C C . GLU B 1 1066 ? -43.344 1.909 -31.609 1 63.72 1066 GLU B C 1
ATOM 15871 O O . GLU B 1 1066 ? -43.188 0.832 -32.188 1 63.72 1066 GLU B O 1
ATOM 15876 N N . VAL B 1 1067 ? -43.812 2.004 -30.547 1 63 1067 VAL B N 1
ATOM 15877 C CA . VAL B 1 1067 ? -44.281 0.835 -29.812 1 63 1067 VAL B CA 1
ATOM 15878 C C . VAL B 1 1067 ? -45.5 0.239 -30.516 1 63 1067 VAL B C 1
ATOM 15880 O O . VAL B 1 1067 ? -45.625 -0.982 -30.641 1 63 1067 VAL B O 1
ATOM 15883 N N . ARG B 1 1068 ? -46.281 1.117 -31.016 1 65.62 1068 ARG B N 1
ATOM 15884 C CA . ARG B 1 1068 ? -47.438 0.703 -31.781 1 65.62 1068 ARG B CA 1
ATOM 15885 C C . ARG B 1 1068 ? -47.062 0.026 -33.094 1 65.62 1068 ARG B C 1
ATOM 15887 O O . ARG B 1 1068 ? -47.625 -0.989 -33.469 1 65.62 1068 ARG B O 1
ATOM 15894 N N . ALA B 1 1069 ? -46.125 0.716 -33.594 1 69.81 1069 ALA B N 1
ATOM 15895 C CA . ALA B 1 1069 ? -45.656 0.155 -34.875 1 69.81 1069 ALA B CA 1
ATOM 15896 C C . ALA B 1 1069 ? -45 -1.209 -34.656 1 69.81 1069 ALA B C 1
ATOM 15898 O O . ALA B 1 1069 ? -45.188 -2.131 -35.438 1 69.81 1069 ALA B O 1
ATOM 15899 N N . ALA B 1 1070 ? -44.312 -1.306 -33.562 1 68.56 1070 ALA B N 1
ATOM 15900 C CA . ALA B 1 1070 ? -43.688 -2.576 -33.25 1 68.56 1070 ALA B CA 1
ATOM 15901 C C . ALA B 1 1070 ? -44.719 -3.631 -32.875 1 68.56 1070 ALA B C 1
ATOM 15903 O O . ALA B 1 1070 ? -44.594 -4.797 -33.25 1 68.56 1070 ALA B O 1
ATOM 15904 N N . ALA B 1 1071 ? -45.656 -3.209 -32.281 1 66.56 1071 ALA B N 1
ATOM 15905 C CA . ALA B 1 1071 ? -46.75 -4.094 -31.938 1 66.56 1071 ALA B CA 1
ATOM 15906 C C . ALA B 1 1071 ? -47.5 -4.582 -33.188 1 66.56 1071 ALA B C 1
ATOM 15908 O O . ALA B 1 1071 ? -47.844 -5.762 -33.312 1 66.56 1071 ALA B O 1
ATOM 15909 N N . GLU B 1 1072 ? -47.625 -3.654 -34.062 1 69.62 1072 GLU B N 1
ATOM 15910 C CA . GLU B 1 1072 ? -48.312 -3.998 -35.344 1 69.62 1072 GLU B CA 1
ATOM 15911 C C . GLU B 1 1072 ? -47.438 -4.941 -36.156 1 69.62 1072 GLU B C 1
ATOM 15913 O O . GLU B 1 1072 ? -47.938 -5.895 -36.75 1 69.62 1072 GLU B O 1
ATOM 15918 N N . ARG B 1 1073 ? -46.219 -4.66 -36.156 1 70.81 1073 ARG B N 1
ATOM 15919 C CA . ARG B 1 1073 ? -45.312 -5.535 -36.875 1 70.81 1073 ARG B CA 1
ATOM 15920 C C . ARG B 1 1073 ? -45.281 -6.938 -36.281 1 70.81 1073 ARG B C 1
ATOM 15922 O O . ARG B 1 1073 ? -45.281 -7.934 -37 1 70.81 1073 ARG B O 1
ATOM 15929 N N . MET B 1 1074 ? -45.344 -6.957 -35 1 67.56 1074 MET B N 1
ATOM 15930 C CA . MET B 1 1074 ? -45.344 -8.25 -34.344 1 67.56 1074 MET B CA 1
ATOM 15931 C C . MET B 1 1074 ? -46.688 -8.969 -34.531 1 67.56 1074 MET B C 1
ATOM 15933 O O . MET B 1 1074 ? -46.719 -10.188 -34.719 1 67.56 1074 MET B O 1
ATOM 15937 N N . LEU B 1 1075 ? -47.625 -8.195 -34.531 1 65.12 1075 LEU B N 1
ATOM 15938 C CA . LEU B 1 1075 ? -48.938 -8.75 -34.844 1 65.12 1075 LEU B CA 1
ATOM 15939 C C . LEU B 1 1075 ? -49 -9.336 -36.25 1 65.12 1075 LEU B C 1
ATOM 15941 O O . LEU B 1 1075 ? -49.562 -10.414 -36.438 1 65.12 1075 LEU B O 1
ATOM 15945 N N . ASP B 1 1076 ? -48.438 -8.594 -37.125 1 65.62 1076 ASP B N 1
ATOM 15946 C CA . ASP B 1 1076 ? -48.406 -9.078 -38.5 1 65.62 1076 ASP B CA 1
ATOM 15947 C C . ASP B 1 1076 ? -47.531 -10.32 -38.625 1 65.62 1076 ASP B C 1
ATOM 15949 O O . ASP B 1 1076 ? -47.844 -11.258 -39.344 1 65.62 1076 ASP B O 1
ATOM 15953 N N . SER B 1 1077 ? -46.5 -10.281 -37.844 1 64.19 1077 SER B N 1
ATOM 15954 C CA . SER B 1 1077 ? -45.531 -11.391 -37.906 1 64.19 1077 SER B CA 1
ATOM 15955 C C . SER B 1 1077 ? -46.094 -12.648 -37.25 1 64.19 1077 SER B C 1
ATOM 15957 O O . SER B 1 1077 ? -45.781 -13.766 -37.656 1 64.19 1077 SER B O 1
ATOM 15959 N N . VAL B 1 1078 ? -46.906 -12.383 -36.25 1 58.91 1078 VAL B N 1
ATOM 15960 C CA . VAL B 1 1078 ? -47.5 -13.531 -35.562 1 58.91 1078 VAL B CA 1
ATOM 15961 C C . VAL B 1 1078 ? -48.844 -13.867 -36.156 1 58.91 1078 VAL B C 1
ATOM 15963 O O . VAL B 1 1078 ? -49.375 -14.969 -35.938 1 58.91 1078 VAL B O 1
ATOM 15966 N N . ALA B 1 1079 ? -49.312 -12.922 -36.812 1 55.31 1079 ALA B N 1
ATOM 15967 C CA . ALA B 1 1079 ? -50.594 -13.148 -37.469 1 55.31 1079 ALA B CA 1
ATOM 15968 C C . ALA B 1 1079 ? -50.531 -14.375 -38.375 1 55.31 1079 ALA B C 1
ATOM 15970 O O . ALA B 1 1079 ? -51.562 -15.039 -38.625 1 55.31 1079 ALA B O 1
ATOM 15971 N N . TYR B 1 1080 ? -49.344 -14.594 -38.844 1 47.16 1080 TYR B N 1
ATOM 15972 C CA . TYR B 1 1080 ? -49.281 -15.789 -39.656 1 47.16 1080 TYR B CA 1
ATOM 15973 C C . TYR B 1 1080 ? -49.688 -17.031 -38.875 1 47.16 1080 TYR B C 1
ATOM 15975 O O . TYR B 1 1080 ? -50.219 -17.984 -39.438 1 47.16 1080 TYR B O 1
ATOM 15983 N N . LEU B 1 1081 ? -49.438 -16.953 -37.688 1 45.34 1081 LEU B N 1
ATOM 15984 C CA . LEU B 1 1081 ? -49.812 -18.109 -36.875 1 45.34 1081 LEU B CA 1
ATOM 15985 C C . LEU B 1 1081 ? -51.312 -18.312 -36.875 1 45.34 1081 LEU B C 1
ATOM 15987 O O . LEU B 1 1081 ? -51.781 -19.453 -36.812 1 45.34 1081 LEU B O 1
ATOM 15991 N N . SER B 1 1082 ? -52.031 -17.25 -36.812 1 41.06 1082 SER B N 1
ATOM 15992 C CA . SER B 1 1082 ? -53.469 -17.391 -36.906 1 41.06 1082 SER B CA 1
ATOM 15993 C C . SER B 1 1082 ? -53.875 -17.844 -38.312 1 41.06 1082 SER B C 1
ATOM 15995 O O . SER B 1 1082 ? -54.906 -18.5 -38.469 1 41.06 1082 SER B O 1
ATOM 15997 N N . ALA B 1 1083 ? -53.25 -17.406 -39.406 1 37.38 1083 ALA B N 1
ATOM 15998 C CA . ALA B 1 1083 ? -53.656 -17.812 -40.75 1 37.38 1083 ALA B CA 1
ATOM 15999 C C . ALA B 1 1083 ? -53.312 -19.266 -41 1 37.38 1083 ALA B C 1
ATOM 16001 O O . ALA B 1 1083 ? -53.938 -19.922 -41.844 1 37.38 1083 ALA B O 1
ATOM 16002 N N . VAL B 1 1084 ? -52.281 -19.781 -40.5 1 33.66 1084 VAL B N 1
ATOM 16003 C CA . VAL B 1 1084 ? -52.094 -21.219 -40.719 1 33.66 1084 VAL B CA 1
ATOM 16004 C C . VAL B 1 1084 ? -53 -22.016 -39.781 1 33.66 1084 VAL B C 1
ATOM 16006 O O . VAL B 1 1084 ? -53.062 -21.734 -38.594 1 33.66 1084 VAL B O 1
#